Protein 4BXS (pdb70)

CATH classification: 2.10.25.10 (+1 more: 2.40.10.10)

Structure (mmCIF, N/CA/C/O backbone):
data_4BXS
#
_entry.id   4BXS
#
_cell.length_a   115.310
_cell.length_b   115.310
_cell.length_c   429.520
_cell.angle_alpha   90.00
_cell.angle_beta   90.00
_cell.angle_gamma   90.00
#
_symmetry.space_group_name_H-M   'P 43 21 2'
#
loop_
_entity.id
_entity.type
_entity.pdbx_description
1 polymer 'FACTOR X-LIKE PROTEASE'
2 polymer 'VENOM PROTHROMBIN ACTIVATOR PSEUTARIN-C NON-CATALYTIC SUBUNIT'
3 branched alpha-L-fucopyranose-(1-6)-2-acetamido-2-deoxy-beta-D-glucopyranose
4 branched alpha-D-mannopyranose-(1-2)-alpha-D-mannopyranose-(1-3)-[alpha-D-mannopyranose-(1-3)-[alpha-D-mannopyranose-(1-6)]alpha-D-mannopyranose-(1-6)]beta-D-mannopyranose-(1-4)-2-acetamido-2-deoxy-beta-D-glucopyranose-(1-4)-2-acetamido-2-deoxy-beta-D-glucopyranose
5 branched 2-acetamido-2-deoxy-beta-D-glucopyranose-(1-4)-2-acetamido-2-deoxy-beta-D-glucopyranose
6 non-polymer 2-acetamido-2-deoxy-beta-D-glucopyranose
7 non-polymer 'CALCIUM ION'
8 non-polymer 'COPPER (II) ION'
9 water water
#
loop_
_atom_site.group_PDB
_atom_site.id
_atom_site.type_symbol
_atom_site.label_atom_id
_atom_site.label_alt_id
_atom_site.label_comp_id
_atom_site.label_asym_id
_atom_site.label_entity_id
_atom_site.label_seq_id
_atom_site.pdbx_PDB_ins_code
_atom_site.Cartn_x
_atom_site.Cartn_y
_atom_site.Cartn_z
_atom_site.occupancy
_atom_site.B_iso_or_equiv
_atom_site.auth_seq_id
_atom_site.auth_comp_id
_atom_site.auth_asym_id
_atom_site.auth_atom_id
_atom_site.pdbx_PDB_model_num
ATOM 1 N N . LYS A 1 87 ? -63.176 14.899 -57.312 1.00 195.80 87 LYS A N 1
ATOM 2 C CA . LYS A 1 87 ? -62.564 13.564 -57.570 1.00 201.55 87 LYS A CA 1
ATOM 3 C C . LYS A 1 87 ? -63.416 12.444 -56.981 1.00 180.47 87 LYS A C 1
ATOM 4 O O . LYS A 1 87 ? -62.918 11.351 -56.707 1.00 166.61 87 LYS A O 1
ATOM 6 N N . SER A 1 88 ? -64.703 12.724 -56.792 1.00 139.31 88 SER A N 1
ATOM 7 C CA . SER A 1 88 ? -65.627 11.757 -56.208 1.00 152.81 88 SER A CA 1
ATOM 8 C C . SER A 1 88 ? -65.628 10.435 -56.973 1.00 182.90 88 SER A C 1
ATOM 9 O O . SER A 1 88 ? -65.356 9.380 -56.399 1.00 188.47 88 SER A O 1
ATOM 11 N N . CYS A 1 89 ? -65.940 10.490 -58.266 1.00 211.20 89 CYS A N 1
ATOM 12 C CA . CYS A 1 89 ? -65.919 9.287 -59.091 1.00 205.16 89 CYS A CA 1
ATOM 13 C C . CYS A 1 89 ? -64.772 8.399 -58.630 1.00 203.72 89 CYS A C 1
ATOM 14 O O . CYS A 1 89 ? -64.953 7.207 -58.385 1.00 221.33 89 CYS A O 1
ATOM 17 N N . ARG A 1 90 ? -63.590 8.994 -58.508 1.00 184.81 90 ARG A N 1
ATOM 18 C CA . ARG A 1 90 ? -62.435 8.290 -57.974 1.00 176.78 90 ARG A CA 1
ATOM 19 C C . ARG A 1 90 ? -62.710 7.862 -56.536 1.00 183.71 90 ARG A C 1
ATOM 20 O O . ARG A 1 90 ? -62.122 6.902 -56.039 1.00 165.45 90 ARG A O 1
ATOM 22 N N . VAL A 1 91 ? -63.615 8.580 -55.877 1.00 203.55 91 VAL A N 1
ATOM 23 C CA . VAL A 1 91 ? -63.959 8.300 -54.487 1.00 184.80 91 VAL A CA 1
ATOM 24 C C . VAL A 1 91 ? -65.160 7.365 -54.377 1.00 178.65 91 VAL A C 1
ATOM 25 O O . VAL A 1 91 ? -66.287 7.809 -54.156 1.00 167.83 91 VAL A O 1
ATOM 27 N N . ASP A 1 92 ? -64.909 6.068 -54.531 1.00 164.64 92 ASP A N 1
ATOM 28 C CA . ASP A 1 92 ? -65.959 5.058 -54.432 1.00 150.41 92 ASP A CA 1
ATOM 29 C C . ASP A 1 92 ? -66.887 5.076 -55.646 1.00 171.26 92 ASP A C 1
ATOM 30 O O . ASP A 1 92 ? -68.003 4.558 -55.593 1.00 183.93 92 ASP A O 1
ATOM 32 N N . ASN A 1 93 ? -66.417 5.675 -56.736 1.00 187.95 93 ASN A N 1
ATOM 33 C CA . ASN A 1 93 ? -67.173 5.726 -57.985 1.00 185.27 93 ASN A CA 1
ATOM 34 C C . ASN A 1 93 ? -68.394 6.642 -57.882 1.00 192.28 93 ASN A C 1
ATOM 35 O O . ASN A 1 93 ? -69.501 6.268 -58.271 1.00 167.69 93 ASN A O 1
ATOM 40 N N . GLY A 1 94 ? -68.177 7.844 -57.354 1.00 191.96 94 GLY A N 1
ATOM 41 C CA . GLY A 1 94 ? -69.246 8.825 -57.190 1.00 152.54 94 GLY A CA 1
ATOM 42 C C . GLY A 1 94 ? -70.538 8.200 -56.707 1.00 154.35 94 GLY A C 1
ATOM 43 O O . GLY A 1 94 ? -71.626 8.649 -57.066 1.00 166.75 94 GLY A O 1
ATOM 44 N N . ASN A 1 95 ? -70.416 7.161 -55.885 1.00 173.64 95 ASN A N 1
ATOM 45 C CA . ASN A 1 95 ? -71.580 6.428 -55.402 1.00 199.31 95 ASN A CA 1
ATOM 46 C C . ASN A 1 95 ? -72.483 6.027 -56.560 1.00 207.04 95 ASN A C 1
ATOM 47 O O . ASN A 1 95 ? -73.707 6.001 -56.430 1.00 225.36 95 ASN A O 1
ATOM 52 N N . CYS A 1 96 ? -71.865 5.715 -57.693 1.00 188.32 96 CYS A N 1
ATOM 53 C CA . CYS A 1 96 ? -72.605 5.420 -58.910 1.00 172.98 96 CYS A CA 1
ATOM 54 C C . CYS A 1 96 ? -72.676 3.919 -59.165 1.00 182.88 96 CYS A C 1
ATOM 55 O O . CYS A 1 96 ? -71.772 3.171 -58.790 1.00 180.46 96 CYS A O 1
ATOM 58 N N . TRP A 1 97 ? -73.756 3.487 -59.807 1.00 177.71 97 TRP A N 1
ATOM 59 C CA . TRP A 1 97 ? -73.967 2.072 -60.084 1.00 182.44 97 TRP A CA 1
ATOM 60 C C . TRP A 1 97 ? -73.123 1.592 -61.262 1.00 169.32 97 TRP A C 1
ATOM 61 O O . TRP A 1 97 ? -72.685 0.442 -61.294 1.00 185.76 97 TRP A O 1
ATOM 63 N N . HIS A 1 98 ? -72.897 2.476 -62.229 1.00 136.21 98 HIS A N 1
ATOM 64 C CA . HIS A 1 98 ? -72.124 2.115 -63.412 1.00 140.31 98 HIS A CA 1
ATOM 65 C C . HIS A 1 98 ? -71.021 3.122 -63.734 1.00 151.73 98 HIS A C 1
ATOM 66 O O . HIS A 1 98 ? -70.053 3.252 -62.984 1.00 148.45 98 HIS A O 1
ATOM 73 N N . PHE A 1 99 ? -71.171 3.833 -64.847 1.00 143.98 99 PHE A N 1
ATOM 74 C CA . PHE A 1 99 ? -70.114 4.720 -65.329 1.00 142.34 99 PHE A CA 1
ATOM 75 C C . PHE A 1 99 ? -70.152 6.121 -64.721 1.00 146.80 99 PHE A C 1
ATOM 76 O O . PHE A 1 99 ? -71.030 6.927 -65.033 1.00 135.96 99 PHE A O 1
ATOM 84 N N . CYS A 1 100 ? -69.182 6.397 -63.854 1.00 147.44 100 CYS A N 1
ATOM 85 C CA . CYS A 1 100 ? -69.017 7.716 -63.258 1.00 148.17 100 CYS A CA 1
ATOM 86 C C . CYS A 1 100 ? -67.989 8.497 -64.070 1.00 137.29 100 CYS A C 1
ATOM 87 O O . CYS A 1 100 ? -66.885 8.009 -64.312 1.00 132.02 100 CYS A O 1
ATOM 90 N N . LYS A 1 101 ? -68.357 9.701 -64.498 1.00 129.24 101 LYS A N 1
ATOM 91 C CA . LYS A 1 101 ? -67.456 10.548 -65.277 1.00 123.68 101 LYS A CA 1
ATOM 92 C C . LYS A 1 101 ? -67.237 11.896 -64.599 1.00 120.84 101 LYS A C 1
ATOM 93 O O . LYS A 1 101 ? -67.512 12.053 -63.410 1.00 125.08 101 LYS A O 1
ATOM 95 N N . HIS A 1 102 ? -66.750 12.873 -65.358 1.00 147.59 102 HIS A N 1
ATOM 96 C CA . HIS A 1 102 ? -66.387 14.163 -64.777 1.00 175.56 102 HIS A CA 1
ATOM 97 C C . HIS A 1 102 ? -66.961 15.394 -65.465 1.00 183.42 102 HIS A C 1
ATOM 98 O O . HIS A 1 102 ? -66.942 15.513 -66.690 1.00 204.00 102 HIS A O 1
ATOM 105 N N . VAL A 1 103 ? -67.473 16.306 -64.645 1.00 181.39 103 VAL A N 1
ATOM 106 C CA . VAL A 1 103 ? -67.703 17.680 -65.056 1.00 198.95 103 VAL A CA 1
ATOM 107 C C . VAL A 1 103 ? -66.677 18.519 -64.301 1.00 217.83 103 VAL A C 1
ATOM 108 O O . VAL A 1 103 ? -65.973 17.997 -63.433 1.00 228.19 103 VAL A O 1
ATOM 110 N N . GLN A 1 104 ? -66.588 19.806 -64.628 1.00 233.72 104 GLN A N 1
ATOM 111 C CA . GLN A 1 104 ? -65.547 20.684 -64.077 1.00 247.35 104 GLN A CA 1
ATOM 112 C C . GLN A 1 104 ? -65.543 20.764 -62.548 1.00 242.60 104 GLN A C 1
ATOM 113 O O . GLN A 1 104 ? -64.484 20.847 -61.922 1.00 257.79 104 GLN A O 1
ATOM 115 N N . ASN A 1 105 ? -66.732 20.758 -61.957 1.00 216.86 105 ASN A N 1
ATOM 116 C CA . ASN A 1 105 ? -66.880 20.720 -60.509 1.00 198.51 105 ASN A CA 1
ATOM 117 C C . ASN A 1 105 ? -67.949 19.696 -60.167 1.00 193.98 105 ASN A C 1
ATOM 118 O O . ASN A 1 105 ? -68.430 19.622 -59.037 1.00 204.81 105 ASN A O 1
ATOM 120 N N . ASP A 1 106 ? -68.306 18.902 -61.170 1.00 190.02 106 ASP A N 1
ATOM 121 C CA . ASP A 1 106 ? -69.450 18.009 -61.088 1.00 188.65 106 ASP A CA 1
ATOM 122 C C . ASP A 1 106 ? -69.047 16.555 -60.898 1.00 190.12 106 ASP A C 1
ATOM 123 O O . ASP A 1 106 ? -68.039 16.246 -60.263 1.00 210.82 106 ASP A O 1
ATOM 125 N N . ILE A 1 107 ? -69.867 15.671 -61.456 1.00 178.41 107 ILE A N 1
ATOM 126 C CA . ILE A 1 107 ? -69.594 14.241 -61.509 1.00 173.84 107 ILE A CA 1
ATOM 127 C C . ILE A 1 107 ? -70.733 13.574 -62.269 1.00 169.40 107 ILE A C 1
ATOM 128 O O . ILE A 1 107 ? -71.792 13.296 -61.706 1.00 154.06 107 ILE A O 1
ATOM 133 N N . GLN A 1 108 ? -70.516 13.338 -63.558 1.00 172.26 108 GLN A N 1
ATOM 134 C CA . GLN A 1 108 ? -71.557 12.796 -64.421 1.00 163.58 108 GLN A CA 1
ATOM 135 C C . GLN A 1 108 ? -71.694 11.286 -64.267 1.00 161.92 108 GLN A C 1
ATOM 136 O O . GLN A 1 108 ? -70.711 10.549 -64.346 1.00 154.26 108 GLN A O 1
ATOM 138 N N . CYS A 1 109 ? -72.922 10.836 -64.043 1.00 158.86 109 CYS A N 1
ATOM 139 C CA . CYS A 1 109 ? -73.207 9.415 -63.920 1.00 127.21 109 CYS A CA 1
ATOM 140 C C . CYS A 1 109 ? -73.871 8.877 -65.180 1.00 125.15 109 CYS A C 1
ATOM 141 O O . CYS A 1 109 ? -74.862 9.432 -65.657 1.00 121.34 109 CYS A O 1
ATOM 144 N N . SER A 1 110 ? -73.317 7.794 -65.714 1.00 128.24 110 SER A N 1
ATOM 145 C CA . SER A 1 110 ? -73.851 7.181 -66.922 1.00 133.83 110 SER A CA 1
ATOM 146 C C . SER A 1 110 ? -74.346 5.765 -66.650 1.00 137.43 110 SER A C 1
ATOM 147 O O . SER A 1 110 ? -74.430 5.334 -65.499 1.00 114.38 110 SER A O 1
ATOM 149 N N . CYS A 1 111 ? -74.677 5.052 -67.721 1.00 157.27 111 CYS A N 1
ATOM 150 C CA . CYS A 1 111 ? -75.133 3.671 -67.622 1.00 177.76 111 CYS A CA 1
ATOM 151 C C . CYS A 1 111 ? -74.599 2.844 -68.784 1.00 174.09 111 CYS A C 1
ATOM 152 O O . CYS A 1 111 ? -74.116 3.390 -69.776 1.00 199.88 111 CYS A O 1
ATOM 155 N N . ALA A 1 112 ? -74.686 1.525 -68.655 1.00 157.50 112 ALA A N 1
ATOM 156 C CA . ALA A 1 112 ? -74.279 0.629 -69.727 1.00 170.08 112 ALA A CA 1
ATOM 157 C C . ALA A 1 112 ? -75.351 0.590 -70.810 1.00 166.43 112 ALA A C 1
ATOM 158 O O . ALA A 1 112 ? -76.414 1.194 -70.662 1.00 163.99 112 ALA A O 1
ATOM 160 N N . GLU A 1 113 ? -75.070 -0.118 -71.898 1.00 169.66 113 GLU A N 1
ATOM 161 C CA . GLU A 1 113 ? -76.029 -0.246 -72.988 1.00 166.45 113 GLU A CA 1
ATOM 162 C C . GLU A 1 113 ? -77.296 -0.947 -72.512 1.00 183.27 113 GLU A C 1
ATOM 163 O O . GLU A 1 113 ? -77.231 -1.921 -71.762 1.00 192.30 113 GLU A O 1
ATOM 165 N N . GLY A 1 114 ? -78.446 -0.442 -72.947 1.00 196.30 114 GLY A N 1
ATOM 166 C CA . GLY A 1 114 ? -79.731 -1.032 -72.587 1.00 186.45 114 GLY A CA 1
ATOM 167 C C . GLY A 1 114 ? -80.069 -0.888 -71.115 1.00 165.36 114 GLY A C 1
ATOM 168 O O . GLY A 1 114 ? -80.702 -1.764 -70.527 1.00 166.79 114 GLY A O 1
ATOM 169 N N . TYR A 1 115 ? -79.643 0.221 -70.519 1.00 155.33 115 TYR A N 1
ATOM 170 C CA . TYR A 1 115 ? -79.927 0.493 -69.114 1.00 156.82 115 TYR A CA 1
ATOM 171 C C . TYR A 1 115 ? -80.518 1.885 -68.911 1.00 161.28 115 TYR A C 1
ATOM 172 O O . TYR A 1 115 ? -80.221 2.814 -69.663 1.00 143.79 115 TYR A O 1
ATOM 181 N N . LEU A 1 116 ? -81.355 2.018 -67.888 1.00 161.04 116 LEU A N 1
ATOM 182 C CA . LEU A 1 116 ? -81.954 3.299 -67.546 1.00 164.85 116 LEU A CA 1
ATOM 183 C C . LEU A 1 116 ? -81.305 3.863 -66.286 1.00 186.89 116 LEU A C 1
ATOM 184 O O . LEU A 1 116 ? -81.354 3.243 -65.224 1.00 210.06 116 LEU A O 1
ATOM 186 N N . LEU A 1 117 ? -80.695 5.038 -66.414 1.00 186.69 117 LEU A N 1
ATOM 187 C CA . LEU A 1 117 ? -80.025 5.686 -65.289 1.00 183.15 117 LEU A CA 1
ATOM 188 C C . LEU A 1 117 ? -80.989 5.927 -64.132 1.00 207.62 117 LEU A C 1
ATOM 189 O O . LEU A 1 117 ? -82.198 6.046 -64.333 1.00 253.03 117 LEU A O 1
ATOM 191 N N . GLY A 1 118 ? -80.447 6.000 -62.920 1.00 215.59 118 GLY A N 1
ATOM 192 C CA . GLY A 1 118 ? -81.265 6.180 -61.726 1.00 237.83 118 GLY A CA 1
ATOM 193 C C . GLY A 1 118 ? -81.970 7.520 -61.676 1.00 241.04 118 GLY A C 1
ATOM 194 O O . GLY A 1 118 ? -81.373 8.557 -61.964 1.00 262.37 118 GLY A O 1
ATOM 195 N N . GLU A 1 119 ? -83.251 7.497 -61.317 1.00 218.17 119 GLU A N 1
ATOM 196 C CA . GLU A 1 119 ? -84.010 8.724 -61.120 1.00 186.32 119 GLU A CA 1
ATOM 197 C C . GLU A 1 119 ? -83.292 9.578 -60.086 1.00 196.16 119 GLU A C 1
ATOM 198 O O . GLU A 1 119 ? -83.445 10.799 -60.050 1.00 176.84 119 GLU A O 1
ATOM 200 N N . ASP A 1 120 ? -82.506 8.912 -59.246 1.00 209.62 120 ASP A N 1
ATOM 201 C CA . ASP A 1 120 ? -81.650 9.581 -58.280 1.00 209.63 120 ASP A CA 1
ATOM 202 C C . ASP A 1 120 ? -80.556 10.342 -59.015 1.00 212.25 120 ASP A C 1
ATOM 203 O O . ASP A 1 120 ? -80.139 11.423 -58.597 1.00 190.71 120 ASP A O 1
ATOM 208 N N . GLY A 1 121 ? -80.100 9.760 -60.119 1.00 227.26 121 GLY A N 1
ATOM 209 C CA . GLY A 1 121 ? -78.969 10.287 -60.868 1.00 203.18 121 GLY A CA 1
ATOM 210 C C . GLY A 1 121 ? -77.778 9.357 -60.743 1.00 187.91 121 GLY A C 1
ATOM 211 O O . GLY A 1 121 ? -76.641 9.750 -61.002 1.00 165.51 121 GLY A O 1
ATOM 212 N N . HIS A 1 122 ? -78.044 8.115 -60.344 1.00 185.43 122 HIS A N 1
ATOM 213 C CA . HIS A 1 122 ? -76.985 7.134 -60.130 1.00 178.36 122 HIS A CA 1
ATOM 214 C C . HIS A 1 122 ? -77.504 5.697 -60.106 1.00 174.48 122 HIS A C 1
ATOM 215 O O . HIS A 1 122 ? -76.790 4.769 -60.483 1.00 168.82 122 HIS A O 1
ATOM 217 N N . SER A 1 123 ? -78.745 5.519 -59.660 1.00 192.93 123 SER A N 1
ATOM 218 C CA . SER A 1 123 ? -79.334 4.186 -59.515 1.00 202.81 123 SER A CA 1
ATOM 219 C C . SER A 1 123 ? -78.990 3.253 -60.675 1.00 210.34 123 SER A C 1
ATOM 220 O O . SER A 1 123 ? -78.285 2.260 -60.494 1.00 213.92 123 SER A O 1
ATOM 223 N N . CYS A 1 124 ? -79.501 3.572 -61.861 1.00 214.29 124 CYS A N 1
ATOM 224 C CA . CYS A 1 124 ? -79.243 2.775 -63.059 1.00 209.31 124 CYS A CA 1
ATOM 225 C C . CYS A 1 124 ? -79.879 1.388 -62.964 1.00 203.14 124 CYS A C 1
ATOM 226 O O . CYS A 1 124 ? -79.517 0.587 -62.101 1.00 211.42 124 CYS A O 1
ATOM 229 N N . VAL A 1 125 ? -80.825 1.110 -63.856 1.00 193.41 125 VAL A N 1
ATOM 230 C CA . VAL A 1 125 ? -81.528 -0.171 -63.858 1.00 156.45 125 VAL A CA 1
ATOM 231 C C . VAL A 1 125 ? -81.684 -0.731 -65.269 1.00 145.15 125 VAL A C 1
ATOM 232 O O . VAL A 1 125 ? -81.438 -0.035 -66.254 1.00 143.48 125 VAL A O 1
ATOM 234 N N . ALA A 1 126 ? -82.095 -1.992 -65.357 1.00 143.06 126 ALA A N 1
ATOM 235 C CA . ALA A 1 126 ? -82.295 -2.650 -66.645 1.00 158.90 126 ALA A CA 1
ATOM 236 C C . ALA A 1 126 ? -83.392 -1.963 -67.453 1.00 167.98 126 ALA A C 1
ATOM 237 O O . ALA A 1 126 ? -84.522 -1.819 -66.988 1.00 189.00 126 ALA A O 1
ATOM 239 N N . GLY A 1 127 ? -83.050 -1.544 -68.666 1.00 184.37 127 GLY A N 1
ATOM 240 C CA . GLY A 1 127 ? -83.988 -0.829 -69.524 1.00 180.49 127 GLY A CA 1
ATOM 241 C C . GLY A 1 127 ? -84.929 -1.744 -70.282 1.00 174.92 127 GLY A C 1
ATOM 242 O O . GLY A 1 127 ? -86.043 -1.350 -70.627 1.00 197.65 127 GLY A O 1
ATOM 243 N N . GLY A 1 128 ? -84.483 -2.969 -70.544 1.00 173.45 128 GLY A N 1
ATOM 244 C CA . GLY A 1 128 ? -85.287 -3.929 -71.292 1.00 192.92 128 GLY A CA 1
ATOM 245 C C . GLY A 1 128 ? -85.155 -5.352 -70.785 1.00 185.29 128 GLY A C 1
ATOM 246 O O . GLY A 1 128 ? -84.547 -5.597 -69.743 1.00 168.56 128 GLY A O 1
ATOM 247 N N . ASN A 1 129 ? -85.729 -6.292 -71.529 1.00 182.55 129 ASN A N 1
ATOM 248 C CA . ASN A 1 129 ? -85.679 -7.703 -71.162 1.00 188.73 129 ASN A CA 1
ATOM 249 C C . ASN A 1 129 ? -84.446 -8.401 -71.727 1.00 192.14 129 ASN A C 1
ATOM 250 O O . ASN A 1 129 ? -84.076 -9.485 -71.277 1.00 207.72 129 ASN A O 1
ATOM 252 N N . PHE A 1 130 ? -83.816 -7.774 -72.715 1.00 186.10 130 PHE A N 1
ATOM 253 C CA . PHE A 1 130 ? -82.615 -8.327 -73.331 1.00 188.62 130 PHE A CA 1
ATOM 254 C C . PHE A 1 130 ? -81.375 -7.534 -72.930 1.00 196.20 130 PHE A C 1
ATOM 255 O O . PHE A 1 130 ? -80.390 -7.491 -73.667 1.00 216.72 130 PHE A O 1
ATOM 257 N N . SER A 1 131 ? -81.430 -6.909 -71.758 1.00 196.06 131 SER A N 1
ATOM 258 C CA . SER A 1 131 ? -80.316 -6.108 -71.257 1.00 186.13 131 SER A CA 1
ATOM 259 C C . SER A 1 131 ? -79.082 -6.964 -70.989 1.00 204.15 131 SER A C 1
ATOM 260 O O . SER A 1 131 ? -79.178 -8.053 -70.423 1.00 211.24 131 SER A O 1
ATOM 263 N N . CYS A 1 132 ? -77.922 -6.461 -71.399 1.00 218.40 132 CYS A N 1
ATOM 264 C CA . CYS A 1 132 ? -76.666 -7.177 -71.218 1.00 215.78 132 CYS A CA 1
ATOM 265 C C . CYS A 1 132 ? -76.299 -7.296 -69.742 1.00 214.09 132 CYS A C 1
ATOM 266 O O . CYS A 1 132 ? -76.844 -6.586 -68.898 1.00 182.87 132 CYS A O 1
ATOM 269 N N . GLY A 1 133 ? -75.374 -8.202 -69.439 1.00 226.92 133 GLY A N 1
ATOM 270 C CA . GLY A 1 133 ? -74.866 -8.358 -68.080 1.00 243.42 133 GLY A CA 1
ATOM 271 C C . GLY A 1 133 ? -75.672 -9.308 -67.215 1.00 252.75 133 GLY A C 1
ATOM 272 O O . GLY A 1 133 ? -75.111 -10.043 -66.402 1.00 273.13 133 GLY A O 1
ATOM 273 N N . ARG A 1 134 ? -76.990 -9.291 -67.386 1.00 240.45 134 ARG A N 1
ATOM 274 C CA . ARG A 1 134 ? -77.882 -10.123 -66.582 1.00 221.69 134 ARG A CA 1
ATOM 275 C C . ARG A 1 134 ? -77.718 -11.607 -66.898 1.00 229.28 134 ARG A C 1
ATOM 276 O O . ARG A 1 134 ? -78.065 -12.062 -67.988 1.00 231.08 134 ARG A O 1
ATOM 278 N N . ASN A 1 135 ? -77.190 -12.357 -65.934 1.00 222.70 135 ASN A N 1
ATOM 279 C CA . ASN A 1 135 ? -76.967 -13.790 -66.107 1.00 207.13 135 ASN A CA 1
ATOM 280 C C . ASN A 1 135 ? -78.149 -14.623 -65.623 1.00 202.56 135 ASN A C 1
ATOM 281 O O . ASN A 1 135 ? -78.922 -15.146 -66.426 1.00 207.64 135 ASN A O 1
ATOM 283 N N . ILE A 1 136 ? -78.281 -14.744 -64.306 1.00 200.79 136 ILE A N 1
ATOM 284 C CA . ILE A 1 136 ? -79.377 -15.497 -63.707 1.00 192.25 136 ILE A CA 1
ATOM 285 C C . ILE A 1 136 ? -79.604 -15.062 -62.263 1.00 190.79 136 ILE A C 1
ATOM 286 O O . ILE A 1 136 ? -79.325 -15.812 -61.327 1.00 175.66 136 ILE A O 1
ATOM 288 N N . LYS A 1 137 ? -80.110 -13.845 -62.091 1.00 187.50 137 LYS A N 1
ATOM 289 C CA . LYS A 1 137 ? -80.372 -13.300 -60.763 1.00 182.94 137 LYS A CA 1
ATOM 290 C C . LYS A 1 137 ? -80.895 -11.870 -60.846 1.00 152.34 137 LYS A C 1
ATOM 291 O O . LYS A 1 137 ? -80.709 -11.188 -61.854 1.00 124.01 137 LYS A O 1
ATOM 293 N N . MET A 1 174 ? -68.252 -25.424 -61.153 1.00 154.94 174 MET A N 1
ATOM 294 C CA . MET A 1 174 ? -67.830 -25.844 -62.486 1.00 182.66 174 MET A CA 1
ATOM 295 C C . MET A 1 174 ? -68.866 -25.510 -63.560 1.00 205.56 174 MET A C 1
ATOM 296 O O . MET A 1 174 ? -69.551 -24.490 -63.481 1.00 201.00 174 MET A O 1
ATOM 301 N N . ASP A 1 175 ? -68.967 -26.377 -64.564 1.00 219.16 175 ASP A N 1
ATOM 302 C CA . ASP A 1 175 ? -69.904 -26.193 -65.669 1.00 218.95 175 ASP A CA 1
ATOM 303 C C . ASP A 1 175 ? -70.855 -25.019 -65.446 1.00 227.53 175 ASP A C 1
ATOM 304 O O . ASP A 1 175 ? -71.585 -24.977 -64.455 1.00 223.28 175 ASP A O 1
ATOM 306 N N . CYS A 1 176 ? -70.842 -24.071 -66.378 1.00 238.92 176 CYS A N 1
ATOM 307 C CA . CYS A 1 176 ? -71.733 -22.918 -66.316 1.00 224.73 176 CYS A CA 1
ATOM 308 C C . CYS A 1 176 ? -73.124 -23.277 -66.824 1.00 210.86 176 CYS A C 1
ATOM 309 O O . CYS A 1 176 ? -73.335 -23.433 -68.027 1.00 217.56 176 CYS A O 1
ATOM 312 N N . LYS A 1 177 ? -74.070 -23.406 -65.900 1.00 184.80 177 LYS A N 1
ATOM 313 C CA . LYS A 1 177 ? -75.441 -23.750 -66.252 1.00 189.71 177 LYS A CA 1
ATOM 314 C C . LYS A 1 177 ? -75.885 -23.027 -67.519 1.00 186.70 177 LYS A C 1
ATOM 315 O O . LYS A 1 177 ? -75.521 -21.873 -67.746 1.00 170.48 177 LYS A O 1
ATOM 317 N N . LEU A 1 178 ? -76.669 -23.715 -68.344 1.00 179.63 178 LEU A N 1
ATOM 318 C CA . LEU A 1 178 ? -77.220 -23.116 -69.554 1.00 173.43 178 LEU A CA 1
ATOM 319 C C . LEU A 1 178 ? -78.196 -22.004 -69.184 1.00 180.83 178 LEU A C 1
ATOM 320 O O . LEU A 1 178 ? -79.275 -22.261 -68.651 1.00 157.47 178 LEU A O 1
ATOM 322 N N . GLY A 1 179 ? -77.807 -20.766 -69.471 1.00 191.31 179 GLY A N 1
ATOM 323 C CA . GLY A 1 179 ? -78.586 -19.603 -69.065 1.00 181.57 179 GLY A CA 1
ATOM 324 C C . GLY A 1 179 ? -77.790 -18.763 -68.087 1.00 176.02 179 GLY A C 1
ATOM 325 O O . GLY A 1 179 ? -78.120 -17.606 -67.828 1.00 167.81 179 GLY A O 1
ATOM 326 N N . GLU A 1 180 ? -76.735 -19.359 -67.539 1.00 167.80 180 GLU A N 1
ATOM 327 C CA . GLU A 1 180 ? -75.821 -18.650 -66.656 1.00 158.92 180 GLU A CA 1
ATOM 328 C C . GLU A 1 180 ? -74.841 -17.829 -67.487 1.00 167.10 180 GLU A C 1
ATOM 329 O O . GLU A 1 180 ? -74.554 -16.675 -67.170 1.00 165.28 180 GLU A O 1
ATOM 331 N N . CYS A 1 181 ? -74.334 -18.438 -68.556 1.00 183.58 181 CYS A N 1
ATOM 332 C CA . CYS A 1 181 ? -73.449 -17.756 -69.493 1.00 191.03 181 CYS A CA 1
ATOM 333 C C . CYS A 1 181 ? -74.181 -17.513 -70.809 1.00 189.81 181 CYS A C 1
ATOM 334 O O . CYS A 1 181 ? -73.811 -18.070 -71.843 1.00 189.76 181 CYS A O 1
ATOM 337 N N . PRO A 1 182 ? -75.223 -16.669 -70.773 1.00 197.58 182 PRO A N 1
ATOM 338 C CA . PRO A 1 182 ? -76.074 -16.422 -71.936 1.00 186.89 182 PRO A CA 1
ATOM 339 C C . PRO A 1 182 ? -75.302 -15.798 -73.092 1.00 182.15 182 PRO A C 1
ATOM 340 O O . PRO A 1 182 ? -75.744 -15.864 -74.239 1.00 182.60 182 PRO A O 1
ATOM 344 N N . TRP A 1 183 ? -74.155 -15.202 -72.784 1.00 181.16 183 TRP A N 1
ATOM 345 C CA . TRP A 1 183 ? -73.353 -14.502 -73.782 1.00 171.73 183 TRP A CA 1
ATOM 346 C C . TRP A 1 183 ? -72.303 -15.400 -74.432 1.00 172.25 183 TRP A C 1
ATOM 347 O O . TRP A 1 183 ? -72.119 -15.366 -75.648 1.00 181.88 183 TRP A O 1
ATOM 358 N N . GLN A 1 184 ? -71.614 -16.195 -73.618 1.00 152.14 184 GLN A N 1
ATOM 359 C CA . GLN A 1 184 ? -70.554 -17.066 -74.118 1.00 143.36 184 GLN A CA 1
ATOM 360 C C . GLN A 1 184 ? -70.814 -17.490 -75.561 1.00 142.64 184 GLN A C 1
ATOM 361 O O . GLN A 1 184 ? -71.962 -17.679 -75.963 1.00 139.64 184 GLN A O 1
ATOM 363 N N . ALA A 1 185 ? -69.744 -17.634 -76.336 1.00 156.60 185 ALA A N 1
ATOM 364 C CA . ALA A 1 185 ? -69.857 -18.029 -77.736 1.00 158.00 185 ALA A CA 1
ATOM 365 C C . ALA A 1 185 ? -68.888 -19.159 -78.076 1.00 148.78 185 ALA A C 1
ATOM 366 O O . ALA A 1 185 ? -67.902 -19.378 -77.371 1.00 127.69 185 ALA A O 1
ATOM 368 N N . ALA A 1 186 ? -69.174 -19.871 -79.161 1.00 147.29 186 ALA A N 1
ATOM 369 C CA . ALA A 1 186 ? -68.345 -20.997 -79.575 1.00 149.77 186 ALA A CA 1
ATOM 370 C C . ALA A 1 186 ? -68.025 -20.956 -81.067 1.00 151.80 186 ALA A C 1
ATOM 371 O O . ALA A 1 186 ? -68.925 -20.973 -81.909 1.00 145.08 186 ALA A O 1
ATOM 373 N N . LEU A 1 187 ? -66.736 -20.899 -81.385 1.00 145.98 187 LEU A N 1
ATOM 374 C CA . LEU A 1 187 ? -66.284 -20.936 -82.769 1.00 153.24 187 LEU A CA 1
ATOM 375 C C . LEU A 1 187 ? -66.216 -22.380 -83.249 1.00 170.16 187 LEU A C 1
ATOM 376 O O . LEU A 1 187 ? -65.449 -23.181 -82.718 1.00 206.60 187 LEU A O 1
ATOM 378 N N . VAL A 1 188 ? -67.023 -22.709 -84.254 1.00 160.20 188 VAL A N 1
ATOM 379 C CA . VAL A 1 188 ? -67.096 -24.078 -84.752 1.00 144.01 188 VAL A CA 1
ATOM 380 C C . VAL A 1 188 ? -66.407 -24.247 -86.104 1.00 157.84 188 VAL A C 1
ATOM 381 O O . VAL A 1 188 ? -66.651 -23.484 -87.039 1.00 130.00 188 VAL A O 1
ATOM 383 N N . ASP A 1 189 ? -65.545 -25.256 -86.192 1.00 189.83 189 ASP A N 1
ATOM 384 C CA . ASP A 1 189 ? -64.853 -25.585 -87.433 1.00 191.51 189 ASP A CA 1
ATOM 385 C C . ASP A 1 189 ? -65.310 -26.946 -87.948 1.00 198.31 189 ASP A C 1
ATOM 386 O O . ASP A 1 189 ? -65.441 -27.899 -87.179 1.00 177.06 189 ASP A O 1
ATOM 391 N N . GLU A 1 190 ? -65.549 -27.031 -89.251 1.00 218.46 190 GLU A N 1
ATOM 392 C CA . GLU A 1 190 ? -66.021 -28.268 -89.866 1.00 229.40 190 GLU A CA 1
ATOM 393 C C . GLU A 1 190 ? -65.204 -29.480 -89.423 1.00 222.91 190 GLU A C 1
ATOM 394 O O . GLU A 1 190 ? -65.763 -30.515 -89.061 1.00 227.49 190 GLU A O 1
ATOM 396 N N . LYS A 1 191 ? -63.882 -29.344 -89.448 1.00 211.16 191 LYS A N 1
ATOM 397 C CA . LYS A 1 191 ? -62.992 -30.462 -89.148 1.00 197.36 191 LYS A CA 1
ATOM 398 C C . LYS A 1 191 ? -62.683 -30.604 -87.658 1.00 190.38 191 LYS A C 1
ATOM 399 O O . LYS A 1 191 ? -62.737 -31.705 -87.111 1.00 203.81 191 LYS A O 1
ATOM 401 N N . GLU A 1 192 ? -62.360 -29.490 -87.008 1.00 166.96 192 GLU A N 1
ATOM 402 C CA . GLU A 1 192 ? -61.940 -29.518 -85.609 1.00 144.72 192 GLU A CA 1
ATOM 403 C C . GLU A 1 192 ? -63.066 -29.166 -84.637 1.00 142.03 192 GLU A C 1
ATOM 404 O O . GLU A 1 192 ? -62.883 -29.216 -83.420 1.00 123.13 192 GLU A O 1
ATOM 406 N N . GLY A 1 193 ? -64.229 -28.814 -85.174 1.00 143.80 193 GLY A N 1
ATOM 407 C CA . GLY A 1 193 ? -65.375 -28.453 -84.345 1.00 151.49 193 GLY A CA 1
ATOM 408 C C . GLY A 1 193 ? -65.158 -27.154 -83.594 1.00 155.38 193 GLY A C 1
ATOM 409 O O . GLY A 1 193 ? -64.808 -26.135 -84.190 1.00 164.72 193 GLY A O 1
ATOM 410 N N . VAL A 1 194 ? -65.368 -27.187 -82.281 1.00 160.99 194 VAL A N 1
ATOM 411 C CA . VAL A 1 194 ? -65.165 -26.009 -81.445 1.00 149.34 194 VAL A CA 1
ATOM 412 C C . VAL A 1 194 ? -63.678 -25.766 -81.205 1.00 168.07 194 VAL A C 1
ATOM 413 O O . VAL A 1 194 ? -63.040 -26.480 -80.431 1.00 156.18 194 VAL A O 1
ATOM 415 N N . PHE A 1 195 ? -63.133 -24.754 -81.876 1.00 193.94 195 PHE A N 1
ATOM 416 C CA . PHE A 1 195 ? -61.713 -24.432 -81.775 1.00 164.64 195 PHE A CA 1
ATOM 417 C C . PHE A 1 195 ? -61.464 -23.326 -80.755 1.00 138.45 195 PHE A C 1
ATOM 418 O O . PHE A 1 195 ? -60.545 -23.414 -79.941 1.00 129.02 195 PHE A O 1
ATOM 420 N N . CYS A 1 196 ? -62.288 -22.286 -80.806 1.00 116.27 196 CYS A N 1
ATOM 421 C CA . CYS A 1 196 ? -62.157 -21.161 -79.891 1.00 133.07 196 CYS A CA 1
ATOM 422 C C . CYS A 1 196 ? -63.504 -20.749 -79.314 1.00 137.23 196 CYS A C 1
ATOM 423 O O . CYS A 1 196 ? -64.554 -21.191 -79.780 1.00 122.18 196 CYS A O 1
ATOM 426 N N . GLY A 1 197 ? -63.460 -19.898 -78.295 1.00 139.56 197 GLY A N 1
ATOM 427 C CA . GLY A 1 197 ? -64.667 -19.336 -77.711 1.00 135.36 197 GLY A CA 1
ATOM 428 C C . GLY A 1 197 ? -64.781 -17.863 -78.048 1.00 136.01 197 GLY A C 1
ATOM 429 O O . GLY A 1 197 ? -63.849 -17.268 -78.594 1.00 128.08 197 GLY A O 1
ATOM 430 N N . GLY A 1 198 ? -65.926 -17.273 -77.727 1.00 123.08 198 GLY A N 1
ATOM 431 C CA . GLY A 1 198 ? -66.154 -15.859 -77.984 1.00 119.38 198 GLY A CA 1
ATOM 432 C C . GLY A 1 198 ? -67.085 -15.239 -76.963 1.00 127.64 198 GLY A C 1
ATOM 433 O O . GLY A 1 198 ? -67.479 -15.888 -75.995 1.00 142.47 198 GLY A O 1
ATOM 434 N N . THR A 1 199 ? -67.436 -13.977 -77.179 1.00 122.70 199 THR A N 1
ATOM 435 C CA . THR A 1 199 ? -68.360 -13.278 -76.298 1.00 107.76 199 THR A CA 1
ATOM 436 C C . THR A 1 199 ? -69.285 -12.381 -77.113 1.00 121.50 199 THR A C 1
ATOM 437 O O . THR A 1 199 ? -68.829 -11.476 -77.811 1.00 151.60 199 THR A O 1
ATOM 439 N N . ILE A 1 200 ? -70.585 -12.644 -77.025 1.00 138.32 200 ILE A N 1
ATOM 440 C CA . ILE A 1 200 ? -71.575 -11.878 -77.774 1.00 136.68 200 ILE A CA 1
ATOM 441 C C . ILE A 1 200 ? -71.681 -10.448 -77.255 1.00 149.90 200 ILE A C 1
ATOM 442 O O . ILE A 1 200 ? -72.099 -10.219 -76.120 1.00 158.93 200 ILE A O 1
ATOM 444 N N . LEU A 1 201 ? -71.296 -9.490 -78.094 1.00 148.63 201 LEU A N 1
ATOM 445 C CA . LEU A 1 201 ? -71.357 -8.080 -77.732 1.00 142.13 201 LEU A CA 1
ATOM 446 C C . LEU A 1 201 ? -72.685 -7.467 -78.170 1.00 148.40 201 LEU A C 1
ATOM 447 O O . LEU A 1 201 ? -73.289 -6.679 -77.442 1.00 134.77 201 LEU A O 1
ATOM 449 N N . SER A 1 202 ? -73.132 -7.839 -79.366 1.00 151.58 202 SER A N 1
ATOM 450 C CA . SER A 1 202 ? -74.404 -7.370 -79.902 1.00 163.40 202 SER A CA 1
ATOM 451 C C . SER A 1 202 ? -75.016 -8.434 -80.808 1.00 181.98 202 SER A C 1
ATOM 452 O O . SER A 1 202 ? -74.418 -9.489 -81.020 1.00 222.27 202 SER A O 1
ATOM 454 N N . PRO A 1 203 ? -76.215 -8.162 -81.343 1.00 167.40 203 PRO A N 1
ATOM 455 C CA . PRO A 1 203 ? -76.893 -9.105 -82.231 1.00 151.45 203 PRO A CA 1
ATOM 456 C C . PRO A 1 203 ? -76.110 -9.350 -83.518 1.00 178.78 203 PRO A C 1
ATOM 457 O O . PRO A 1 203 ? -76.384 -10.314 -84.234 1.00 214.86 203 PRO A O 1
ATOM 461 N N . ILE A 1 204 ? -75.140 -8.485 -83.802 1.00 182.23 204 ILE A N 1
ATOM 462 C CA . ILE A 1 204 ? -74.387 -8.567 -85.051 1.00 162.45 204 ILE A CA 1
ATOM 463 C C . ILE A 1 204 ? -72.914 -8.926 -84.853 1.00 181.97 204 ILE A C 1
ATOM 464 O O . ILE A 1 204 ? -72.348 -9.686 -85.638 1.00 206.30 204 ILE A O 1
ATOM 466 N N . TYR A 1 205 ? -72.295 -8.381 -83.808 1.00 160.63 205 TYR A N 1
ATOM 467 C CA . TYR A 1 205 ? -70.861 -8.574 -83.591 1.00 139.24 205 TYR A CA 1
ATOM 468 C C . TYR A 1 205 ? -70.530 -9.278 -82.273 1.00 133.57 205 TYR A C 1
ATOM 469 O O . TYR A 1 205 ? -71.079 -8.946 -81.223 1.00 132.68 205 TYR A O 1
ATOM 471 N N . VAL A 1 206 ? -69.623 -10.249 -82.342 1.00 136.64 206 VAL A N 1
ATOM 472 C CA . VAL A 1 206 ? -69.175 -10.984 -81.162 1.00 146.00 206 VAL A CA 1
ATOM 473 C C . VAL A 1 206 ? -67.653 -10.927 -81.033 1.00 171.43 206 VAL A C 1
ATOM 474 O O . VAL A 1 206 ? -66.932 -11.136 -82.009 1.00 190.58 206 VAL A O 1
ATOM 476 N N . LEU A 1 207 ? -67.172 -10.649 -79.824 1.00 157.57 207 LEU A N 1
ATOM 477 C CA . LEU A 1 207 ? -65.739 -10.489 -79.581 1.00 116.70 207 LEU A CA 1
ATOM 478 C C . LEU A 1 207 ? -65.008 -11.826 -79.455 1.00 109.51 207 LEU A C 1
ATOM 479 O O . LEU A 1 207 ? -65.534 -12.782 -78.886 1.00 146.54 207 LEU A O 1
ATOM 481 N N . THR A 1 208 ? -63.792 -11.878 -79.991 1.00 101.49 208 THR A N 1
ATOM 482 C CA . THR A 1 208 ? -62.956 -13.074 -79.912 1.00 95.01 208 THR A CA 1
ATOM 483 C C . THR A 1 208 ? -61.479 -12.695 -79.889 1.00 121.67 208 THR A C 1
ATOM 484 O O . THR A 1 208 ? -61.133 -11.514 -79.875 1.00 165.14 208 THR A O 1
ATOM 486 N N . ALA A 1 209 ? -60.611 -13.701 -79.888 1.00 131.69 209 ALA A N 1
ATOM 487 C CA . ALA A 1 209 ? -59.172 -13.464 -79.905 1.00 126.52 209 ALA A CA 1
ATOM 488 C C . ALA A 1 209 ? -58.647 -13.407 -81.336 1.00 126.92 209 ALA A C 1
ATOM 489 O O . ALA A 1 209 ? -59.224 -14.007 -82.245 1.00 125.35 209 ALA A O 1
ATOM 491 N N . ALA A 1 210 ? -57.552 -12.680 -81.531 1.00 118.74 210 ALA A N 1
ATOM 492 C CA . ALA A 1 210 ? -56.958 -12.538 -82.853 1.00 103.81 210 ALA A CA 1
ATOM 493 C C . ALA A 1 210 ? -56.373 -13.856 -83.343 1.00 112.88 210 ALA A C 1
ATOM 494 O O . ALA A 1 210 ? -56.563 -14.233 -84.500 1.00 130.64 210 ALA A O 1
ATOM 496 N N . HIS A 1 211 ? -55.668 -14.556 -82.459 1.00 111.70 211 HIS A N 1
ATOM 497 C CA . HIS A 1 211 ? -55.033 -15.821 -82.823 1.00 128.12 211 HIS A CA 1
ATOM 498 C C . HIS A 1 211 ? -56.059 -16.938 -82.996 1.00 126.77 211 HIS A C 1
ATOM 499 O O . HIS A 1 211 ? -55.698 -18.089 -83.240 1.00 127.30 211 HIS A O 1
ATOM 506 N N . CYS A 1 212 ? -57.336 -16.591 -82.869 1.00 125.48 212 CYS A N 1
ATOM 507 C CA . CYS A 1 212 ? -58.412 -17.562 -83.037 1.00 106.51 212 CYS A CA 1
ATOM 508 C C . CYS A 1 212 ? -58.946 -17.589 -84.467 1.00 111.93 212 CYS A C 1
ATOM 509 O O . CYS A 1 212 ? -59.764 -18.440 -84.813 1.00 173.13 212 CYS A O 1
ATOM 512 N N . ILE A 1 213 ? -58.480 -16.661 -85.296 1.00 100.64 213 ILE A N 1
ATOM 513 C CA . ILE A 1 213 ? -58.947 -16.580 -86.677 1.00 107.78 213 ILE A CA 1
ATOM 514 C C . ILE A 1 213 ? -57.873 -17.036 -87.664 1.00 120.65 213 ILE A C 1
ATOM 515 O O . ILE A 1 213 ? -56.679 -16.951 -87.379 1.00 134.32 213 ILE A O 1
ATOM 520 N N . ASN A 1 214 ? -58.310 -17.516 -88.825 1.00 120.27 214 ASN A N 1
ATOM 521 C CA . ASN A 1 214 ? -57.403 -18.049 -89.843 1.00 137.61 214 ASN A CA 1
ATOM 522 C C . ASN A 1 214 ? -56.372 -19.041 -89.312 1.00 148.01 214 ASN A C 1
ATOM 523 O O . ASN A 1 214 ? -55.196 -18.986 -89.675 1.00 135.49 214 ASN A O 1
ATOM 528 N N . GLU A 1 215 ? -56.826 -19.946 -88.453 1.00 152.82 215 GLU A N 1
ATOM 529 C CA . GLU A 1 215 ? -55.995 -21.035 -87.965 1.00 128.95 215 GLU A CA 1
ATOM 530 C C . GLU A 1 215 ? -56.762 -22.341 -88.134 1.00 142.14 215 GLU A C 1
ATOM 531 O O . GLU A 1 215 ? -56.293 -23.410 -87.745 1.00 156.22 215 GLU A O 1
ATOM 533 N N . THR A 1 216 ? -57.947 -22.236 -88.727 1.00 130.94 216 THR A N 1
ATOM 534 C CA . THR A 1 216 ? -58.819 -23.384 -88.934 1.00 128.75 216 THR A CA 1
ATOM 535 C C . THR A 1 216 ? -59.556 -23.268 -90.265 1.00 138.57 216 THR A C 1
ATOM 536 O O . THR A 1 216 ? -59.799 -22.166 -90.756 1.00 153.11 216 THR A O 1
ATOM 540 N N . GLU A 1 217 ? -59.915 -24.411 -90.840 1.00 151.28 217 GLU A N 1
ATOM 541 C CA . GLU A 1 217 ? -60.488 -24.456 -92.183 1.00 156.81 217 GLU A CA 1
ATOM 542 C C . GLU A 1 217 ? -61.745 -23.596 -92.350 1.00 161.15 217 GLU A C 1
ATOM 543 O O . GLU A 1 217 ? -62.000 -23.070 -93.434 1.00 170.56 217 GLU A O 1
ATOM 549 N N . THR A 1 218 ? -62.527 -23.458 -91.283 1.00 164.65 218 THR A N 1
ATOM 550 C CA . THR A 1 218 ? -63.762 -22.675 -91.341 1.00 158.41 218 THR A CA 1
ATOM 551 C C . THR A 1 218 ? -64.094 -22.026 -89.999 1.00 151.37 218 THR A C 1
ATOM 552 O O . THR A 1 218 ? -63.320 -22.121 -89.047 1.00 134.51 218 THR A O 1
ATOM 556 N N . ILE A 1 219 ? -65.248 -21.368 -89.932 1.00 144.26 219 ILE A N 1
ATOM 557 C CA . ILE A 1 219 ? -65.669 -20.687 -88.711 1.00 159.62 219 ILE A CA 1
ATOM 558 C C . ILE A 1 219 ? -67.158 -20.348 -88.720 1.00 152.19 219 ILE A C 1
ATOM 559 O O . ILE A 1 219 ? -67.641 -19.643 -89.607 1.00 146.17 219 ILE A O 1
ATOM 561 N N . SER A 1 220 ? -67.879 -20.854 -87.723 1.00 154.06 220 SER A N 1
ATOM 562 C CA . SER A 1 220 ? -69.304 -20.575 -87.582 1.00 145.61 220 SER A CA 1
ATOM 563 C C . SER A 1 220 ? -69.725 -20.585 -86.113 1.00 133.52 220 SER A C 1
ATOM 564 O O . SER A 1 220 ? -69.072 -21.206 -85.273 1.00 126.16 220 SER A O 1
ATOM 567 N N . GLY A 1 224 ? -76.343 -20.018 -76.979 1.00 136.40 224 GLY A N 1
ATOM 568 C CA . GLY A 1 224 ? -77.427 -20.605 -76.200 1.00 160.19 224 GLY A CA 1
ATOM 569 C C . GLY A 1 224 ? -77.353 -22.119 -76.141 1.00 175.25 224 GLY A C 1
ATOM 570 O O . GLY A 1 224 ? -78.358 -22.808 -76.321 1.00 180.22 224 GLY A O 1
ATOM 571 N N . GLU A 1 225 ? -76.155 -22.638 -75.890 1.00 173.44 225 GLU A N 1
ATOM 572 C CA . GLU A 1 225 ? -75.947 -24.079 -75.791 1.00 175.48 225 GLU A CA 1
ATOM 573 C C . GLU A 1 225 ? -74.756 -24.398 -74.893 1.00 182.17 225 GLU A C 1
ATOM 574 O O . GLU A 1 225 ? -73.693 -23.790 -75.018 1.00 183.44 225 GLU A O 1
ATOM 576 N N . ILE A 1 226 ? -74.940 -25.353 -73.987 1.00 177.93 226 ILE A N 1
ATOM 577 C CA . ILE A 1 226 ? -73.879 -25.752 -73.068 1.00 159.05 226 ILE A CA 1
ATOM 578 C C . ILE A 1 226 ? -73.479 -27.210 -73.282 1.00 177.96 226 ILE A C 1
ATOM 579 O O . ILE A 1 226 ? -72.481 -27.676 -72.732 1.00 170.69 226 ILE A O 1
ATOM 581 N N . ASP A 1 227 ? -74.265 -27.922 -74.085 1.00 182.35 227 ASP A N 1
ATOM 582 C CA . ASP A 1 227 ? -74.000 -29.327 -74.374 1.00 170.58 227 ASP A CA 1
ATOM 583 C C . ASP A 1 227 ? -73.064 -29.478 -75.568 1.00 178.19 227 ASP A C 1
ATOM 584 O O . ASP A 1 227 ? -73.474 -29.298 -76.716 1.00 159.66 227 ASP A O 1
ATOM 586 N N . LYS A 1 228 ? -71.807 -29.810 -75.290 1.00 176.67 228 LYS A N 1
ATOM 587 C CA . LYS A 1 228 ? -70.805 -29.982 -76.337 1.00 161.54 228 LYS A CA 1
ATOM 588 C C . LYS A 1 228 ? -71.280 -30.961 -77.405 1.00 156.47 228 LYS A C 1
ATOM 589 O O . LYS A 1 228 ? -70.908 -30.848 -78.573 1.00 139.63 228 LYS A O 1
ATOM 591 N N . LEU A 1 237 ? -74.829 -20.650 -87.301 1.00 149.43 237 LEU A N 1
ATOM 592 C CA . LEU A 1 237 ? -74.718 -19.208 -87.483 1.00 143.13 237 LEU A CA 1
ATOM 593 C C . LEU A 1 237 ? -73.513 -18.854 -88.352 1.00 156.06 237 LEU A C 1
ATOM 594 O O . LEU A 1 237 ? -72.366 -19.046 -87.948 1.00 164.91 237 LEU A O 1
ATOM 596 N N . SER A 1 238 ? -73.783 -18.332 -89.545 1.00 160.11 238 SER A N 1
ATOM 597 C CA . SER A 1 238 ? -72.729 -18.000 -90.498 1.00 152.97 238 SER A CA 1
ATOM 598 C C . SER A 1 238 ? -71.972 -16.739 -90.097 1.00 153.63 238 SER A C 1
ATOM 599 O O . SER A 1 238 ? -72.564 -15.776 -89.607 1.00 170.05 238 SER A O 1
ATOM 601 N N . VAL A 1 239 ? -70.659 -16.753 -90.311 1.00 144.69 239 VAL A N 1
ATOM 602 C CA . VAL A 1 239 ? -69.815 -15.601 -90.008 1.00 139.83 239 VAL A CA 1
ATOM 603 C C . VAL A 1 239 ? -69.609 -14.738 -91.250 1.00 142.83 239 VAL A C 1
ATOM 604 O O . VAL A 1 239 ? -68.982 -15.170 -92.218 1.00 124.02 239 VAL A O 1
ATOM 606 N N . ASP A 1 240 ? -70.138 -13.519 -91.213 1.00 160.39 240 ASP A N 1
ATOM 607 C CA . ASP A 1 240 ? -70.059 -12.608 -92.351 1.00 177.80 240 ASP A CA 1
ATOM 608 C C . ASP A 1 240 ? -68.670 -11.989 -92.481 1.00 191.49 240 ASP A C 1
ATOM 609 O O . ASP A 1 240 ? -67.868 -12.412 -93.313 1.00 183.37 240 ASP A O 1
ATOM 614 N N . LYS A 1 241 ? -68.394 -10.982 -91.658 1.00 191.04 241 LYS A N 1
ATOM 615 C CA . LYS A 1 241 ? -67.098 -10.313 -91.670 1.00 169.52 241 LYS A CA 1
ATOM 616 C C . LYS A 1 241 ? -66.370 -10.521 -90.346 1.00 169.70 241 LYS A C 1
ATOM 617 O O . LYS A 1 241 ? -66.992 -10.823 -89.327 1.00 149.20 241 LYS A O 1
ATOM 619 N N . ILE A 1 242 ? -65.051 -10.359 -90.367 1.00 167.06 242 ILE A N 1
ATOM 620 C CA . ILE A 1 242 ? -64.239 -10.517 -89.164 1.00 160.20 242 ILE A CA 1
ATOM 621 C C . ILE A 1 242 ? -63.095 -9.507 -89.131 1.00 161.61 242 ILE A C 1
ATOM 622 O O . ILE A 1 242 ? -62.245 -9.490 -90.021 1.00 199.30 242 ILE A O 1
ATOM 627 N N . TYR A 1 243 ? -63.080 -8.671 -88.098 1.00 142.56 243 TYR A N 1
ATOM 628 C CA . TYR A 1 243 ? -62.065 -7.632 -87.965 1.00 141.22 243 TYR A CA 1
ATOM 629 C C . TYR A 1 243 ? -60.932 -8.054 -87.033 1.00 148.10 243 TYR A C 1
ATOM 630 O O . TYR A 1 243 ? -61.123 -8.182 -85.823 1.00 154.81 243 TYR A O 1
ATOM 639 N N . VAL A 1 244 ? -59.753 -8.269 -87.606 1.00 141.37 244 VAL A N 1
ATOM 640 C CA . VAL A 1 244 ? -58.566 -8.586 -86.824 1.00 140.49 244 VAL A CA 1
ATOM 641 C C . VAL A 1 244 ? -57.747 -7.320 -86.601 1.00 148.09 244 VAL A C 1
ATOM 642 O O . VAL A 1 244 ? -57.357 -6.651 -87.557 1.00 167.48 244 VAL A O 1
ATOM 646 N N . HIS A 1 245 ? -57.490 -6.989 -85.339 1.00 141.82 245 HIS A N 1
ATOM 647 C CA . HIS A 1 245 ? -56.744 -5.777 -85.016 1.00 133.88 245 HIS A CA 1
ATOM 648 C C . HIS A 1 245 ? -55.474 -5.690 -85.855 1.00 139.39 245 HIS A C 1
ATOM 649 O O . HIS A 1 245 ? -54.746 -6.673 -86.002 1.00 127.73 245 HIS A O 1
ATOM 656 N N . LYS A 1 246 ? -55.217 -4.504 -86.399 1.00 140.73 246 LYS A N 1
ATOM 657 C CA . LYS A 1 246 ? -54.123 -4.304 -87.345 1.00 111.11 246 LYS A CA 1
ATOM 658 C C . LYS A 1 246 ? -52.741 -4.406 -86.706 1.00 102.07 246 LYS A C 1
ATOM 659 O O . LYS A 1 246 ? -51.728 -4.299 -87.397 1.00 85.79 246 LYS A O 1
ATOM 661 N N . LYS A 1 247 ? -52.698 -4.617 -85.394 1.00 104.05 247 LYS A N 1
ATOM 662 C CA . LYS A 1 247 ? -51.424 -4.661 -84.682 1.00 112.08 247 LYS A CA 1
ATOM 663 C C . LYS A 1 247 ? -51.150 -6.006 -84.016 1.00 124.11 247 LYS A C 1
ATOM 664 O O . LYS A 1 247 ? -50.098 -6.198 -83.405 1.00 131.52 247 LYS A O 1
ATOM 670 N N . PHE A 1 248 ? -52.091 -6.937 -84.139 1.00 136.82 248 PHE A N 1
ATOM 671 C CA . PHE A 1 248 ? -51.922 -8.269 -83.565 1.00 115.80 248 PHE A CA 1
ATOM 672 C C . PHE A 1 248 ? -50.607 -8.907 -84.001 1.00 110.20 248 PHE A C 1
ATOM 673 O O . PHE A 1 248 ? -50.236 -8.848 -85.173 1.00 114.95 248 PHE A O 1
ATOM 681 N N . VAL A 1 249 ? -49.908 -9.521 -83.052 1.00 106.11 249 VAL A N 1
ATOM 682 C CA . VAL A 1 249 ? -48.621 -10.148 -83.331 1.00 112.69 249 VAL A CA 1
ATOM 683 C C . VAL A 1 249 ? -48.662 -11.648 -83.057 1.00 114.04 249 VAL A C 1
ATOM 684 O O . VAL A 1 249 ? -48.514 -12.080 -81.913 1.00 104.37 249 VAL A O 1
ATOM 688 N N . PRO A 1 250 ? -48.864 -12.448 -84.114 1.00 116.01 250 PRO A N 1
ATOM 689 C CA . PRO A 1 250 ? -48.908 -13.906 -84.020 1.00 128.11 250 PRO A CA 1
ATOM 690 C C . PRO A 1 250 ? -47.533 -14.500 -83.727 1.00 158.59 250 PRO A C 1
ATOM 691 O O . PRO A 1 250 ? -46.516 -13.903 -84.083 1.00 157.57 250 PRO A O 1
ATOM 695 N N . PRO A 1 251 ? -47.503 -15.677 -83.084 1.00 186.98 251 PRO A N 1
ATOM 696 C CA . PRO A 1 251 ? -46.255 -16.338 -82.720 1.00 185.12 251 PRO A CA 1
ATOM 697 C C . PRO A 1 251 ? -45.210 -16.235 -83.826 1.00 170.08 251 PRO A C 1
ATOM 698 O O . PRO A 1 251 ? -44.105 -15.741 -83.592 1.00 192.48 251 PRO A O 1
ATOM 702 N N . GLN A 1 252 ? -45.562 -16.698 -85.021 1.00 144.51 252 GLN A N 1
ATOM 703 C CA . GLN A 1 252 ? -44.651 -16.650 -86.158 1.00 158.97 252 GLN A CA 1
ATOM 704 C C . GLN A 1 252 ? -44.123 -15.235 -86.384 1.00 176.03 252 GLN A C 1
ATOM 705 O O . GLN A 1 252 ? -42.915 -15.026 -86.509 1.00 147.83 252 GLN A O 1
ATOM 707 N N . LYS A 1 253 ? -45.036 -14.268 -86.432 1.00 200.98 253 LYS A N 1
ATOM 708 C CA . LYS A 1 253 ? -44.672 -12.869 -86.643 1.00 193.45 253 LYS A CA 1
ATOM 709 C C . LYS A 1 253 ? -43.964 -12.289 -85.424 1.00 190.58 253 LYS A C 1
ATOM 710 O O . LYS A 1 253 ? -43.152 -11.372 -85.546 1.00 185.43 253 LYS A O 1
ATOM 712 N N . ALA A 1 254 ? -44.282 -12.823 -84.249 1.00 201.43 254 ALA A N 1
ATOM 713 C CA . ALA A 1 254 ? -43.601 -12.429 -83.023 1.00 203.30 254 ALA A CA 1
ATOM 714 C C . ALA A 1 254 ? -42.140 -12.851 -83.107 1.00 188.76 254 ALA A C 1
ATOM 715 O O . ALA A 1 254 ? -41.290 -12.358 -82.366 1.00 167.73 254 ALA A O 1
ATOM 717 N N . TYR A 1 255 ? -41.864 -13.772 -84.024 1.00 177.06 255 TYR A N 1
ATOM 718 C CA . TYR A 1 255 ? -40.514 -14.265 -84.254 1.00 177.50 255 TYR A CA 1
ATOM 719 C C . TYR A 1 255 ? -39.784 -13.444 -85.314 1.00 180.56 255 TYR A C 1
ATOM 720 O O . TYR A 1 255 ? -38.583 -13.195 -85.202 1.00 170.17 255 TYR A O 1
ATOM 729 N N . LYS A 1 256 ? -40.520 -13.020 -86.337 1.00 177.48 256 LYS A N 1
ATOM 730 C CA . LYS A 1 256 ? -39.932 -12.322 -87.478 1.00 167.83 256 LYS A CA 1
ATOM 731 C C . LYS A 1 256 ? -39.355 -10.953 -87.125 1.00 174.35 256 LYS A C 1
ATOM 732 O O . LYS A 1 256 ? -38.458 -10.460 -87.809 1.00 188.57 256 LYS A O 1
ATOM 734 N N . PHE A 1 257 ? -39.868 -10.339 -86.064 1.00 182.98 257 PHE A N 1
ATOM 735 C CA . PHE A 1 257 ? -39.427 -9.001 -85.681 1.00 207.55 257 PHE A CA 1
ATOM 736 C C . PHE A 1 257 ? -39.198 -8.868 -84.178 1.00 232.76 257 PHE A C 1
ATOM 737 O O . PHE A 1 257 ? -39.322 -7.778 -83.618 1.00 251.54 257 PHE A O 1
ATOM 739 N N . ASP A 1 258 ? -38.858 -9.978 -83.531 1.00 228.10 258 ASP A N 1
ATOM 740 C CA . ASP A 1 258 ? -38.622 -9.983 -82.091 1.00 212.17 258 ASP A CA 1
ATOM 741 C C . ASP A 1 258 ? -39.619 -9.076 -81.375 1.00 218.32 258 ASP A C 1
ATOM 742 O O . ASP A 1 258 ? -39.239 -8.070 -80.774 1.00 233.25 258 ASP A O 1
ATOM 744 N N . LEU A 1 259 ? -40.896 -9.439 -81.447 1.00 197.83 259 LEU A N 1
ATOM 745 C CA . LEU A 1 259 ? -41.956 -8.648 -80.832 1.00 159.30 259 LEU A CA 1
ATOM 746 C C . LEU A 1 259 ? -42.734 -9.462 -79.802 1.00 154.43 259 LEU A C 1
ATOM 747 O O . LEU A 1 259 ? -42.550 -10.675 -79.684 1.00 136.44 259 LEU A O 1
ATOM 749 N N . ALA A 1 260 ? -43.603 -8.785 -79.057 1.00 144.48 260 ALA A N 1
ATOM 750 C CA . ALA A 1 260 ? -44.428 -9.443 -78.052 1.00 141.48 260 ALA A CA 1
ATOM 751 C C . ALA A 1 260 ? -45.415 -10.404 -78.705 1.00 145.86 260 ALA A C 1
ATOM 752 O O . ALA A 1 260 ? -46.183 -10.017 -79.586 1.00 153.98 260 ALA A O 1
ATOM 754 N N . ALA A 1 261 ? -45.385 -11.659 -78.270 1.00 137.99 261 ALA A N 1
ATOM 755 C CA . ALA A 1 261 ? -46.267 -12.682 -78.817 1.00 115.94 261 ALA A CA 1
ATOM 756 C C . ALA A 1 261 ? -47.695 -12.504 -78.314 1.00 94.15 261 ALA A C 1
ATOM 757 O O . ALA A 1 261 ? -47.919 -12.254 -77.132 1.00 116.21 261 ALA A O 1
ATOM 759 N N . TYR A 1 262 ? -48.656 -12.633 -79.221 1.00 100.95 262 TYR A N 1
ATOM 760 C CA . TYR A 1 262 ? -50.069 -12.513 -78.873 1.00 121.74 262 TYR A CA 1
ATOM 761 C C . TYR A 1 262 ? -50.431 -11.095 -78.447 1.00 126.20 262 TYR A C 1
ATOM 762 O O . TYR A 1 262 ? -51.530 -10.849 -77.951 1.00 130.98 262 TYR A O 1
ATOM 771 N N . ASP A 1 263 ? -49.502 -10.165 -78.643 1.00 130.12 263 ASP A N 1
ATOM 772 C CA . ASP A 1 263 ? -49.755 -8.761 -78.352 1.00 113.19 263 ASP A CA 1
ATOM 773 C C . ASP A 1 263 ? -50.892 -8.263 -79.235 1.00 111.06 263 ASP A C 1
ATOM 774 O O . ASP A 1 263 ? -50.868 -8.447 -80.453 1.00 112.42 263 ASP A O 1
ATOM 779 N N . TYR A 1 264 ? -51.889 -7.637 -78.619 1.00 106.56 264 TYR A N 1
ATOM 780 C CA . TYR A 1 264 ? -53.077 -7.203 -79.343 1.00 125.59 264 TYR A CA 1
ATOM 781 C C . TYR A 1 264 ? -53.894 -8.410 -79.792 1.00 134.78 264 TYR A C 1
ATOM 782 O O . TYR A 1 264 ? -54.453 -8.420 -80.889 1.00 132.72 264 TYR A O 1
ATOM 791 N N . ASP A 1 265 ? -53.951 -9.431 -78.942 1.00 130.10 265 ASP A N 1
ATOM 792 C CA . ASP A 1 265 ? -54.720 -10.633 -79.238 1.00 133.93 265 ASP A CA 1
ATOM 793 C C . ASP A 1 265 ? -56.212 -10.335 -79.130 1.00 133.95 265 ASP A C 1
ATOM 794 O O . ASP A 1 265 ? -56.877 -10.768 -78.188 1.00 130.61 265 ASP A O 1
ATOM 799 N N . ILE A 1 266 ? -56.732 -9.593 -80.103 1.00 118.65 266 ILE A N 1
ATOM 800 C CA . ILE A 1 266 ? -58.108 -9.115 -80.054 1.00 122.08 266 ILE A CA 1
ATOM 801 C C . ILE A 1 266 ? -58.731 -9.063 -81.449 1.00 128.88 266 ILE A C 1
ATOM 802 O O . ILE A 1 266 ? -58.060 -8.726 -82.424 1.00 145.75 266 ILE A O 1
ATOM 807 N N . ALA A 1 267 ? -60.015 -9.403 -81.539 1.00 130.98 267 ALA A N 1
ATOM 808 C CA . ALA A 1 267 ? -60.728 -9.400 -82.816 1.00 114.47 267 ALA A CA 1
ATOM 809 C C . ALA A 1 267 ? -62.243 -9.348 -82.623 1.00 103.29 267 ALA A C 1
ATOM 810 O O . ALA A 1 267 ? -62.749 -9.628 -81.537 1.00 114.52 267 ALA A O 1
ATOM 812 N N . ILE A 1 268 ? -62.961 -8.994 -83.685 1.00 101.77 268 ILE A N 1
ATOM 813 C CA . ILE A 1 268 ? -64.418 -8.884 -83.632 1.00 107.65 268 ILE A CA 1
ATOM 814 C C . ILE A 1 268 ? -65.079 -9.560 -84.832 1.00 110.86 268 ILE A C 1
ATOM 815 O O . ILE A 1 268 ? -64.761 -9.252 -85.981 1.00 127.11 268 ILE A O 1
ATOM 820 N N . ILE A 1 269 ? -66.002 -10.477 -84.558 1.00 103.05 269 ILE A N 1
ATOM 821 C CA . ILE A 1 269 ? -66.701 -11.201 -85.614 1.00 110.22 269 ILE A CA 1
ATOM 822 C C . ILE A 1 269 ? -68.093 -10.624 -85.857 1.00 118.66 269 ILE A C 1
ATOM 823 O O . ILE A 1 269 ? -68.796 -10.262 -84.914 1.00 124.47 269 ILE A O 1
ATOM 825 N N . GLN A 1 270 ? -68.484 -10.541 -87.126 1.00 137.31 270 GLN A N 1
ATOM 826 C CA . GLN A 1 270 ? -69.792 -10.003 -87.495 1.00 166.00 270 GLN A CA 1
ATOM 827 C C . GLN A 1 270 ? -70.662 -11.065 -88.161 1.00 173.92 270 GLN A C 1
ATOM 828 O O . GLN A 1 270 ? -70.301 -11.615 -89.202 1.00 188.70 270 GLN A O 1
ATOM 830 N N . MET A 1 271 ? -71.811 -11.342 -87.555 1.00 171.04 271 MET A N 1
ATOM 831 C CA . MET A 1 271 ? -72.718 -12.370 -88.054 1.00 184.98 271 MET A CA 1
ATOM 832 C C . MET A 1 271 ? -73.365 -11.970 -89.375 1.00 203.70 271 MET A C 1
ATOM 833 O O . MET A 1 271 ? -73.442 -10.787 -89.709 1.00 233.45 271 MET A O 1
ATOM 838 N N . LYS A 1 272 ? -73.828 -12.966 -90.124 1.00 185.41 272 LYS A N 1
ATOM 839 C CA . LYS A 1 272 ? -74.550 -12.718 -91.364 1.00 177.53 272 LYS A CA 1
ATOM 840 C C . LYS A 1 272 ? -75.996 -12.347 -91.056 1.00 184.21 272 LYS A C 1
ATOM 841 O O . LYS A 1 272 ? -76.580 -11.481 -91.708 1.00 177.14 272 LYS A O 1
ATOM 843 N N . THR A 1 273 ? -76.566 -13.009 -90.053 1.00 180.96 273 THR A N 1
ATOM 844 C CA . THR A 1 273 ? -77.935 -12.743 -89.633 1.00 165.85 273 THR A CA 1
ATOM 845 C C . THR A 1 273 ? -77.989 -12.361 -88.156 1.00 165.07 273 THR A C 1
ATOM 846 O O . THR A 1 273 ? -77.303 -12.962 -87.328 1.00 162.78 273 THR A O 1
ATOM 848 N N . PRO A 1 274 ? -78.809 -11.352 -87.823 1.00 160.13 274 PRO A N 1
ATOM 849 C CA . PRO A 1 274 ? -78.966 -10.880 -86.449 1.00 161.31 274 PRO A CA 1
ATOM 850 C C . PRO A 1 274 ? -79.356 -12.007 -85.495 1.00 155.53 274 PRO A C 1
ATOM 851 O O . PRO A 1 274 ? -80.303 -12.746 -85.764 1.00 186.59 274 PRO A O 1
ATOM 855 N N . ILE A 1 275 ? -78.626 -12.131 -84.391 1.00 146.00 275 ILE A N 1
ATOM 856 C CA . ILE A 1 275 ? -78.904 -13.167 -83.403 1.00 143.11 275 ILE A CA 1
ATOM 857 C C . ILE A 1 275 ? -80.073 -12.771 -82.504 1.00 174.15 275 ILE A C 1
ATOM 858 O O . ILE A 1 275 ? -80.144 -11.638 -82.026 1.00 197.08 275 ILE A O 1
ATOM 860 N N . GLN A 1 276 ? -80.989 -13.709 -82.281 1.00 176.54 276 GLN A N 1
ATOM 861 C CA . GLN A 1 276 ? -82.154 -13.459 -81.437 1.00 163.12 276 GLN A CA 1
ATOM 862 C C . GLN A 1 276 ? -81.850 -13.761 -79.973 1.00 170.53 276 GLN A C 1
ATOM 863 O O . GLN A 1 276 ? -81.516 -14.892 -79.620 1.00 189.73 276 GLN A O 1
ATOM 865 N N . PHE A 1 277 ? -81.968 -12.743 -79.126 1.00 168.96 277 PHE A N 1
ATOM 866 C CA . PHE A 1 277 ? -81.688 -12.891 -77.700 1.00 175.56 277 PHE A CA 1
ATOM 867 C C . PHE A 1 277 ? -82.697 -13.814 -77.024 1.00 193.90 277 PHE A C 1
ATOM 868 O O . PHE A 1 277 ? -83.879 -13.818 -77.367 1.00 234.28 277 PHE A O 1
ATOM 870 N N . VAL A 1 282 ? -78.073 -13.809 -73.994 1.00 158.54 282 VAL A N 1
ATOM 871 C CA . VAL A 1 282 ? -77.881 -12.378 -73.787 1.00 143.58 282 VAL A CA 1
ATOM 872 C C . VAL A 1 282 ? -76.413 -11.993 -73.932 1.00 155.07 282 VAL A C 1
ATOM 873 O O . VAL A 1 282 ? -75.525 -12.796 -73.646 1.00 175.72 282 VAL A O 1
ATOM 875 N N . PRO A 1 283 ? -76.153 -10.757 -74.380 1.00 152.61 283 PRO A N 1
ATOM 876 C CA . PRO A 1 283 ? -74.792 -10.269 -74.553 1.00 153.09 283 PRO A CA 1
ATOM 877 C C . PRO A 1 283 ? -74.220 -9.712 -73.253 1.00 150.77 283 PRO A C 1
ATOM 878 O O . PRO A 1 283 ? -74.966 -9.452 -72.308 1.00 147.77 283 PRO A O 1
ATOM 882 N N . ALA A 1 284 ? -72.903 -9.538 -73.212 1.00 151.29 284 ALA A N 1
ATOM 883 C CA . ALA A 1 284 ? -72.241 -8.957 -72.051 1.00 156.71 284 ALA A CA 1
ATOM 884 C C . ALA A 1 284 ? -72.122 -7.444 -72.213 1.00 175.25 284 ALA A C 1
ATOM 885 O O . ALA A 1 284 ? -72.033 -6.938 -73.332 1.00 208.44 284 ALA A O 1
ATOM 887 N N . CYS A 1 285 ? -72.122 -6.726 -71.095 1.00 156.62 285 CYS A N 1
ATOM 888 C CA . CYS A 1 285 ? -72.046 -5.269 -71.131 1.00 180.23 285 CYS A CA 1
ATOM 889 C C . CYS A 1 285 ? -70.617 -4.776 -71.346 1.00 181.77 285 CYS A C 1
ATOM 890 O O . CYS A 1 285 ? -69.680 -5.261 -70.713 1.00 201.91 285 CYS A O 1
ATOM 893 N N . LEU A 1 286 ? -70.460 -3.811 -72.248 1.00 149.57 286 LEU A N 1
ATOM 894 C CA . LEU A 1 286 ? -69.159 -3.211 -72.514 1.00 136.71 286 LEU A CA 1
ATOM 895 C C . LEU A 1 286 ? -68.916 -2.028 -71.582 1.00 133.06 286 LEU A C 1
ATOM 896 O O . LEU A 1 286 ? -69.725 -1.103 -71.525 1.00 130.66 286 LEU A O 1
ATOM 898 N N . PRO A 1 287 ? -67.795 -2.060 -70.844 1.00 133.92 287 PRO A N 1
ATOM 899 C CA . PRO A 1 287 ? -67.441 -1.030 -69.877 1.00 127.55 287 PRO A CA 1
ATOM 900 C C . PRO A 1 287 ? -66.552 0.056 -70.476 1.00 113.00 287 PRO A C 1
ATOM 901 O O . PRO A 1 287 ? -66.047 -0.097 -71.588 1.00 113.85 287 PRO A O 1
ATOM 905 N N . THR A 1 288 ? -66.366 1.143 -69.735 1.00 106.63 288 THR A N 1
ATOM 906 C CA . THR A 1 288 ? -65.495 2.225 -70.174 1.00 118.08 288 THR A CA 1
ATOM 907 C C . THR A 1 288 ? -64.100 2.048 -69.590 1.00 139.27 288 THR A C 1
ATOM 908 O O . THR A 1 288 ? -63.943 1.532 -68.483 1.00 148.65 288 THR A O 1
ATOM 912 N N . ALA A 1 289 ? -63.090 2.477 -70.340 1.00 162.88 289 ALA A N 1
ATOM 913 C CA . ALA A 1 289 ? -61.703 2.350 -69.908 1.00 164.01 289 ALA A CA 1
ATOM 914 C C . ALA A 1 289 ? -61.541 2.677 -68.426 1.00 151.02 289 ALA A C 1
ATOM 915 O O . ALA A 1 289 ? -61.017 1.869 -67.659 1.00 156.04 289 ALA A O 1
ATOM 917 N N . ASP A 1 290 ? -61.993 3.862 -68.029 1.00 120.51 290 ASP A N 1
ATOM 918 C CA . ASP A 1 290 ? -61.894 4.287 -66.636 1.00 120.24 290 ASP A CA 1
ATOM 919 C C . ASP A 1 290 ? -62.607 3.316 -65.703 1.00 124.91 290 ASP A C 1
ATOM 920 O O . ASP A 1 290 ? -61.989 2.732 -64.812 1.00 137.43 290 ASP A O 1
ATOM 925 N N . PHE A 1 291 ? -63.908 3.146 -65.912 1.00 130.18 291 PHE A N 1
ATOM 926 C CA . PHE A 1 291 ? -64.700 2.243 -65.086 1.00 122.77 291 PHE A CA 1
ATOM 927 C C . PHE A 1 291 ? -64.027 0.880 -64.946 1.00 126.40 291 PHE A C 1
ATOM 928 O O . PHE A 1 291 ? -63.957 0.322 -63.852 1.00 133.91 291 PHE A O 1
ATOM 936 N N . ALA A 1 292 ? -63.529 0.352 -66.059 1.00 125.85 292 ALA A N 1
ATOM 937 C CA . ALA A 1 292 ? -62.873 -0.951 -66.060 1.00 114.61 292 ALA A CA 1
ATOM 938 C C . ALA A 1 292 ? -61.541 -0.919 -65.314 1.00 124.53 292 ALA A C 1
ATOM 939 O O . ALA A 1 292 ? -61.168 -1.886 -64.651 1.00 126.99 292 ALA A O 1
ATOM 941 N N . ASN A 1 293 ? -60.829 0.198 -65.423 1.00 136.52 293 ASN A N 1
ATOM 942 C CA . ASN A 1 293 ? -59.514 0.331 -64.803 1.00 134.30 293 ASN A CA 1
ATOM 943 C C . ASN A 1 293 ? -59.568 0.559 -63.295 1.00 136.39 293 ASN A C 1
ATOM 944 O O . ASN A 1 293 ? -58.792 -0.034 -62.547 1.00 138.11 293 ASN A O 1
ATOM 949 N N . GLN A 1 294 ? -60.484 1.416 -62.853 1.00 138.81 294 GLN A N 1
ATOM 950 C CA . GLN A 1 294 ? -60.539 1.815 -61.446 1.00 132.65 294 GLN A CA 1
ATOM 951 C C . GLN A 1 294 ? -61.669 1.178 -60.638 1.00 129.94 294 GLN A C 1
ATOM 952 O O . GLN A 1 294 ? -61.712 1.319 -59.416 1.00 152.42 294 GLN A O 1
ATOM 958 N N . VAL A 1 295 ? -62.578 0.475 -61.306 1.00 121.05 295 VAL A N 1
ATOM 959 C CA . VAL A 1 295 ? -63.702 -0.144 -60.606 1.00 116.30 295 VAL A CA 1
ATOM 960 C C . VAL A 1 295 ? -63.820 -1.644 -60.867 1.00 119.51 295 VAL A C 1
ATOM 961 O O . VAL A 1 295 ? -63.887 -2.439 -59.930 1.00 124.71 295 VAL A O 1
ATOM 963 N N . LEU A 1 296 ? -63.846 -2.028 -62.140 1.00 125.83 296 LEU A N 1
ATOM 964 C CA . LEU A 1 296 ? -64.026 -3.429 -62.514 1.00 139.36 296 LEU A CA 1
ATOM 965 C C . LEU A 1 296 ? -62.784 -4.274 -62.227 1.00 149.88 296 LEU A C 1
ATOM 966 O O . LEU A 1 296 ? -62.833 -5.213 -61.431 1.00 157.73 296 LEU A O 1
ATOM 968 N N . MET A 1 297 ? -61.674 -3.939 -62.878 1.00 148.00 297 MET A N 1
ATOM 969 C CA . MET A 1 297 ? -60.431 -4.686 -62.709 1.00 138.34 297 MET A CA 1
ATOM 970 C C . MET A 1 297 ? -59.872 -4.534 -61.296 1.00 141.72 297 MET A C 1
ATOM 971 O O . MET A 1 297 ? -58.848 -5.129 -60.954 1.00 136.53 297 MET A O 1
ATOM 973 N N . LYS A 1 298 ? -60.549 -3.731 -60.480 1.00 129.11 298 LYS A N 1
ATOM 974 C CA . LYS A 1 298 ? -60.152 -3.537 -59.090 1.00 132.79 298 LYS A CA 1
ATOM 975 C C . LYS A 1 298 ? -60.955 -4.441 -58.161 1.00 137.48 298 LYS A C 1
ATOM 976 O O . LYS A 1 298 ? -61.173 -4.114 -56.995 1.00 117.85 298 LYS A O 1
ATOM 982 N N . GLN A 1 299 ? -61.392 -5.581 -58.688 1.00 157.32 299 GLN A N 1
ATOM 983 C CA . GLN A 1 299 ? -62.160 -6.547 -57.909 1.00 141.79 299 GLN A CA 1
ATOM 984 C C . GLN A 1 299 ? -61.268 -7.644 -57.334 1.00 149.23 299 GLN A C 1
ATOM 985 O O . GLN A 1 299 ? -60.063 -7.679 -57.591 1.00 118.62 299 GLN A O 1
ATOM 991 N N . ASP A 1 300 ? -61.869 -8.537 -56.555 1.00 178.53 300 ASP A N 1
ATOM 992 C CA . ASP A 1 300 ? -61.140 -9.646 -55.953 1.00 189.60 300 ASP A CA 1
ATOM 993 C C . ASP A 1 300 ? -60.899 -10.756 -56.971 1.00 172.61 300 ASP A C 1
ATOM 994 O O . ASP A 1 300 ? -59.776 -11.237 -57.126 1.00 183.27 300 ASP A O 1
ATOM 996 N N . PHE A 1 301 ? -61.959 -11.158 -57.663 1.00 153.35 301 PHE A N 1
ATOM 997 C CA . PHE A 1 301 ? -61.859 -12.204 -58.672 1.00 167.15 301 PHE A CA 1
ATOM 998 C C . PHE A 1 301 ? -62.734 -11.891 -59.883 1.00 174.64 301 PHE A C 1
ATOM 999 O O . PHE A 1 301 ? -63.612 -11.029 -59.821 1.00 180.37 301 PHE A O 1
ATOM 1001 N N . GLY A 1 302 ? -62.484 -12.593 -60.984 1.00 146.19 302 GLY A N 1
ATOM 1002 C CA . GLY A 1 302 ? -63.273 -12.429 -62.199 1.00 145.13 302 GLY A CA 1
ATOM 1003 C C . GLY A 1 302 ? -63.764 -13.764 -62.725 1.00 145.09 302 GLY A C 1
ATOM 1004 O O . GLY A 1 302 ? -63.258 -14.815 -62.332 1.00 159.22 302 GLY A O 1
ATOM 1005 N N . ILE A 1 303 ? -64.750 -13.726 -63.616 1.00 137.36 303 ILE A N 1
ATOM 1006 C CA . ILE A 1 303 ? -65.323 -14.946 -64.178 1.00 143.67 303 ILE A CA 1
ATOM 1007 C C . ILE A 1 303 ? -64.720 -15.278 -65.541 1.00 150.47 303 ILE A C 1
ATOM 1008 O O . ILE A 1 303 ? -64.644 -14.421 -66.422 1.00 158.77 303 ILE A O 1
ATOM 1010 N N . VAL A 1 304 ? -64.296 -16.527 -65.707 1.00 150.03 304 VAL A N 1
ATOM 1011 C CA . VAL A 1 304 ? -63.683 -16.972 -66.955 1.00 154.20 304 VAL A CA 1
ATOM 1012 C C . VAL A 1 304 ? -64.349 -18.244 -67.469 1.00 153.25 304 VAL A C 1
ATOM 1013 O O . VAL A 1 304 ? -63.769 -19.328 -67.398 1.00 174.26 304 VAL A O 1
ATOM 1017 N N . SER A 1 305 ? -65.565 -18.109 -67.990 1.00 131.02 305 SER A N 1
ATOM 1018 C CA . SER A 1 305 ? -66.314 -19.265 -68.474 1.00 115.65 305 SER A CA 1
ATOM 1019 C C . SER A 1 305 ? -65.540 -20.014 -69.555 1.00 115.28 305 SER A C 1
ATOM 1020 O O . SER A 1 305 ? -65.952 -20.052 -70.715 1.00 115.48 305 SER A O 1
ATOM 1023 N N . GLY A 1 306 ? -64.416 -20.608 -69.165 1.00 129.63 306 GLY A N 1
ATOM 1024 C CA . GLY A 1 306 ? -63.582 -21.367 -70.091 1.00 153.83 306 GLY A CA 1
ATOM 1025 C C . GLY A 1 306 ? -63.983 -22.828 -70.177 1.00 169.26 306 GLY A C 1
ATOM 1026 O O . GLY A 1 306 ? -63.906 -23.564 -69.191 1.00 148.46 306 GLY A O 1
ATOM 1027 N N . PHE A 1 307 ? -64.411 -23.247 -71.364 1.00 165.03 307 PHE A N 1
ATOM 1028 C CA . PHE A 1 307 ? -64.834 -24.625 -71.586 1.00 156.08 307 PHE A CA 1
ATOM 1029 C C . PHE A 1 307 ? -63.698 -25.605 -71.312 1.00 175.12 307 PHE A C 1
ATOM 1030 O O . PHE A 1 307 ? -63.431 -26.503 -72.110 1.00 174.56 307 PHE A O 1
ATOM 1032 N N . LYS A 1 316 ? -60.599 -30.835 -72.488 1.00 170.71 316 LYS A N 1
ATOM 1033 C CA . LYS A 1 316 ? -61.793 -30.531 -73.268 1.00 160.62 316 LYS A CA 1
ATOM 1034 C C . LYS A 1 316 ? -63.008 -31.288 -72.739 1.00 165.92 316 LYS A C 1
ATOM 1035 O O . LYS A 1 316 ? -63.205 -32.463 -73.051 1.00 176.18 316 LYS A O 1
ATOM 1037 N N . SER A 1 317 ? -63.819 -30.607 -71.935 1.00 171.29 317 SER A N 1
ATOM 1038 C CA . SER A 1 317 ? -65.018 -31.210 -71.364 1.00 178.41 317 SER A CA 1
ATOM 1039 C C . SER A 1 317 ? -66.142 -31.287 -72.392 1.00 191.99 317 SER A C 1
ATOM 1040 O O . SER A 1 317 ? -66.121 -30.585 -73.403 1.00 193.90 317 SER A O 1
ATOM 1042 N N . LYS A 1 318 ? -67.121 -32.147 -72.129 1.00 210.30 318 LYS A N 1
ATOM 1043 C CA . LYS A 1 318 ? -68.278 -32.279 -73.006 1.00 196.10 318 LYS A CA 1
ATOM 1044 C C . LYS A 1 318 ? -69.322 -31.217 -72.677 1.00 186.32 318 LYS A C 1
ATOM 1045 O O . LYS A 1 318 ? -70.247 -30.978 -73.454 1.00 166.33 318 LYS A O 1
ATOM 1047 N N . THR A 1 319 ? -69.164 -30.583 -71.518 1.00 187.70 319 THR A N 1
ATOM 1048 C CA . THR A 1 319 ? -70.073 -29.528 -71.083 1.00 202.03 319 THR A CA 1
ATOM 1049 C C . THR A 1 319 ? -69.311 -28.246 -70.759 1.00 222.61 319 THR A C 1
ATOM 1050 O O . THR A 1 319 ? -68.100 -28.271 -70.540 1.00 222.00 319 THR A O 1
ATOM 1052 N N . LEU A 1 320 ? -70.030 -27.127 -70.726 1.00 224.02 320 LEU A N 1
ATOM 1053 C CA . LEU A 1 320 ? -69.419 -25.827 -70.467 1.00 205.64 320 LEU A CA 1
ATOM 1054 C C . LEU A 1 320 ? -68.827 -25.740 -69.062 1.00 196.48 320 LEU A C 1
ATOM 1055 O O . LEU A 1 320 ? -69.342 -26.345 -68.122 1.00 207.84 320 LEU A O 1
ATOM 1057 N N . LYS A 1 321 ? -67.743 -24.982 -68.931 1.00 184.65 321 LYS A N 1
ATOM 1058 C CA . LYS A 1 321 ? -67.079 -24.787 -67.645 1.00 162.69 321 LYS A CA 1
ATOM 1059 C C . LYS A 1 321 ? -67.123 -23.330 -67.199 1.00 151.66 321 LYS A C 1
ATOM 1060 O O . LYS A 1 321 ? -67.412 -22.435 -67.993 1.00 163.22 321 LYS A O 1
ATOM 1066 N N . VAL A 1 322 ? -66.834 -23.106 -65.921 1.00 145.93 322 VAL A N 1
ATOM 1067 C CA . VAL A 1 322 ? -66.719 -21.760 -65.365 1.00 156.28 322 VAL A CA 1
ATOM 1068 C C . VAL A 1 322 ? -65.748 -21.762 -64.187 1.00 162.83 322 VAL A C 1
ATOM 1069 O O . VAL A 1 322 ? -65.463 -22.811 -63.610 1.00 179.43 322 VAL A O 1
ATOM 1073 N N . LEU A 1 323 ? -65.241 -20.585 -63.836 1.00 157.23 323 LEU A N 1
ATOM 1074 C CA . LEU A 1 323 ? -64.302 -20.459 -62.727 1.00 153.22 323 LEU A CA 1
ATOM 1075 C C . LEU A 1 323 ? -64.005 -18.997 -62.413 1.00 162.49 323 LEU A C 1
ATOM 1076 O O . LEU A 1 323 ? -64.129 -18.128 -63.278 1.00 176.44 323 LEU A O 1
ATOM 1078 N N . LYS A 1 324 ? -63.616 -18.732 -61.170 1.00 149.46 324 LYS A N 1
ATOM 1079 C CA . LYS A 1 324 ? -63.261 -17.383 -60.746 1.00 153.54 324 LYS A CA 1
ATOM 1080 C C . LYS A 1 324 ? -61.750 -17.246 -60.601 1.00 163.83 324 LYS A C 1
ATOM 1081 O O . LYS A 1 324 ? -61.113 -18.028 -59.894 1.00 202.85 324 LYS A O 1
ATOM 1083 N N . VAL A 1 325 ? -61.180 -16.251 -61.274 1.00 165.21 325 VAL A N 1
ATOM 1084 C CA . VAL A 1 325 ? -59.739 -16.025 -61.238 1.00 141.19 325 VAL A CA 1
ATOM 1085 C C . VAL A 1 325 ? -59.406 -14.658 -60.644 1.00 157.92 325 VAL A C 1
ATOM 1086 O O . VAL A 1 325 ? -59.903 -13.634 -61.113 1.00 140.59 325 VAL A O 1
ATOM 1088 N N . PRO A 1 326 ? -58.554 -14.644 -59.607 1.00 179.97 326 PRO A N 1
ATOM 1089 C CA . PRO A 1 326 ? -58.180 -13.425 -58.894 1.00 171.53 326 PRO A CA 1
ATOM 1090 C C . PRO A 1 326 ? -57.265 -12.529 -59.721 1.00 160.03 326 PRO A C 1
ATOM 1091 O O . PRO A 1 326 ? -56.393 -13.024 -60.434 1.00 146.27 326 PRO A O 1
ATOM 1095 N N . TYR A 1 327 ? -57.466 -11.218 -59.619 1.00 164.63 327 TYR A N 1
ATOM 1096 C CA . TYR A 1 327 ? -56.645 -10.255 -60.348 1.00 155.57 327 TYR A CA 1
ATOM 1097 C C . TYR A 1 327 ? -55.249 -10.144 -59.744 1.00 135.23 327 TYR A C 1
ATOM 1098 O O . TYR A 1 327 ? -55.084 -9.677 -58.617 1.00 131.44 327 TYR A O 1
ATOM 1107 N N . VAL A 1 328 ? -54.249 -10.575 -60.506 1.00 130.39 328 VAL A N 1
ATOM 1108 C CA . VAL A 1 328 ? -52.864 -10.557 -60.051 1.00 132.47 328 VAL A CA 1
ATOM 1109 C C . VAL A 1 328 ? -52.194 -9.224 -60.372 1.00 157.66 328 VAL A C 1
ATOM 1110 O O . VAL A 1 328 ? -52.572 -8.545 -61.327 1.00 194.61 328 VAL A O 1
ATOM 1114 N N . ASP A 1 329 ? -51.200 -8.854 -59.570 1.00 156.46 329 ASP A N 1
ATOM 1115 C CA . ASP A 1 329 ? -50.451 -7.623 -59.800 1.00 130.21 329 ASP A CA 1
ATOM 1116 C C . ASP A 1 329 ? -49.813 -7.632 -61.182 1.00 138.74 329 ASP A C 1
ATOM 1117 O O . ASP A 1 329 ? -49.690 -8.683 -61.812 1.00 131.18 329 ASP A O 1
ATOM 1122 N N . ARG A 1 330 ? -49.409 -6.457 -61.651 1.00 138.34 330 ARG A N 1
ATOM 1123 C CA . ARG A 1 330 ? -48.759 -6.349 -62.948 1.00 143.32 330 ARG A CA 1
ATOM 1124 C C . ARG A 1 330 ? -47.304 -6.792 -62.860 1.00 146.69 330 ARG A C 1
ATOM 1125 O O . ARG A 1 330 ? -46.788 -7.439 -63.771 1.00 122.69 330 ARG A O 1
ATOM 1133 N N . HIS A 1 331 ? -46.648 -6.440 -61.758 1.00 134.25 331 HIS A N 1
ATOM 1134 C CA . HIS A 1 331 ? -45.267 -6.849 -61.544 1.00 134.67 331 HIS A CA 1
ATOM 1135 C C . HIS A 1 331 ? -45.213 -8.341 -61.239 1.00 133.15 331 HIS A C 1
ATOM 1136 O O . HIS A 1 331 ? -44.389 -9.071 -61.792 1.00 129.32 331 HIS A O 1
ATOM 1143 N N . THR A 1 332 ? -46.104 -8.786 -60.359 1.00 125.92 332 THR A N 1
ATOM 1144 C CA . THR A 1 332 ? -46.236 -10.202 -60.051 1.00 142.38 332 THR A CA 1
ATOM 1145 C C . THR A 1 332 ? -46.346 -10.992 -61.347 1.00 148.56 332 THR A C 1
ATOM 1146 O O . THR A 1 332 ? -45.669 -12.003 -61.537 1.00 137.80 332 THR A O 1
ATOM 1150 N N . CYS A 1 333 ? -47.206 -10.513 -62.238 1.00 137.59 333 CYS A N 1
ATOM 1151 C CA . CYS A 1 333 ? -47.435 -11.157 -63.520 1.00 126.86 333 CYS A CA 1
ATOM 1152 C C . CYS A 1 333 ? -46.178 -11.128 -64.382 1.00 128.71 333 CYS A C 1
ATOM 1153 O O . CYS A 1 333 ? -45.777 -12.147 -64.946 1.00 126.49 333 CYS A O 1
ATOM 1156 N N . MET A 1 334 ? -45.559 -9.955 -64.477 1.00 126.74 334 MET A N 1
ATOM 1157 C CA . MET A 1 334 ? -44.401 -9.765 -65.346 1.00 118.66 334 MET A CA 1
ATOM 1158 C C . MET A 1 334 ? -43.172 -10.532 -64.870 1.00 136.95 334 MET A C 1
ATOM 1159 O O . MET A 1 334 ? -42.296 -10.863 -65.669 1.00 162.55 334 MET A O 1
ATOM 1164 N N . VAL A 1 335 ? -43.109 -10.814 -63.573 1.00 137.93 335 VAL A N 1
ATOM 1165 C CA . VAL A 1 335 ? -41.981 -11.547 -63.009 1.00 134.78 335 VAL A CA 1
ATOM 1166 C C . VAL A 1 335 ? -42.317 -13.023 -62.806 1.00 143.67 335 VAL A C 1
ATOM 1167 O O . VAL A 1 335 ? -41.490 -13.796 -62.320 1.00 134.96 335 VAL A O 1
ATOM 1169 N N . SER A 1 336 ? -43.530 -13.408 -63.190 1.00 150.56 336 SER A N 1
ATOM 1170 C CA . SER A 1 336 ? -44.006 -14.773 -62.982 1.00 169.49 336 SER A CA 1
ATOM 1171 C C . SER A 1 336 ? -43.947 -15.615 -64.253 1.00 174.59 336 SER A C 1
ATOM 1172 O O . SER A 1 336 ? -44.092 -16.837 -64.203 1.00 179.59 336 SER A O 1
ATOM 1174 N N . SER A 1 337 ? -43.740 -14.960 -65.390 1.00 164.34 337 SER A N 1
ATOM 1175 C CA . SER A 1 337 ? -43.680 -15.658 -66.669 1.00 147.11 337 SER A CA 1
ATOM 1176 C C . SER A 1 337 ? -42.429 -15.287 -67.456 1.00 126.80 337 SER A C 1
ATOM 1177 O O . SER A 1 337 ? -41.975 -14.144 -67.415 1.00 139.79 337 SER A O 1
ATOM 1180 N N . GLU A 1 338 ? -41.874 -16.261 -68.170 1.00 118.14 338 GLU A N 1
ATOM 1181 C CA . GLU A 1 338 ? -40.729 -16.013 -69.035 1.00 142.51 338 GLU A CA 1
ATOM 1182 C C . GLU A 1 338 ? -41.173 -15.204 -70.247 1.00 152.04 338 GLU A C 1
ATOM 1183 O O . GLU A 1 338 ? -40.377 -14.490 -70.857 1.00 175.91 338 GLU A O 1
ATOM 1185 N N . THR A 1 339 ? -42.452 -15.324 -70.587 1.00 141.89 339 THR A N 1
ATOM 1186 C CA . THR A 1 339 ? -43.035 -14.563 -71.683 1.00 132.75 339 THR A CA 1
ATOM 1187 C C . THR A 1 339 ? -43.283 -13.127 -71.245 1.00 155.49 339 THR A C 1
ATOM 1188 O O . THR A 1 339 ? -43.967 -12.889 -70.249 1.00 188.79 339 THR A O 1
ATOM 1192 N N . PRO A 1 340 ? -42.724 -12.161 -71.987 1.00 145.63 340 PRO A N 1
ATOM 1193 C CA . PRO A 1 340 ? -42.946 -10.761 -71.652 1.00 127.49 340 PRO A CA 1
ATOM 1194 C C . PRO A 1 340 ? -44.377 -10.348 -71.976 1.00 113.33 340 PRO A C 1
ATOM 1195 O O . PRO A 1 340 ? -44.797 -10.430 -73.131 1.00 96.21 340 PRO A O 1
ATOM 1199 N N . ILE A 1 341 ? -45.123 -9.921 -70.961 1.00 105.79 341 ILE A N 1
ATOM 1200 C CA . ILE A 1 341 ? -46.490 -9.462 -71.176 1.00 133.65 341 ILE A CA 1
ATOM 1201 C C . ILE A 1 341 ? -46.528 -7.951 -71.392 1.00 138.14 341 ILE A C 1
ATOM 1202 O O . ILE A 1 341 ? -45.946 -7.184 -70.622 1.00 111.21 34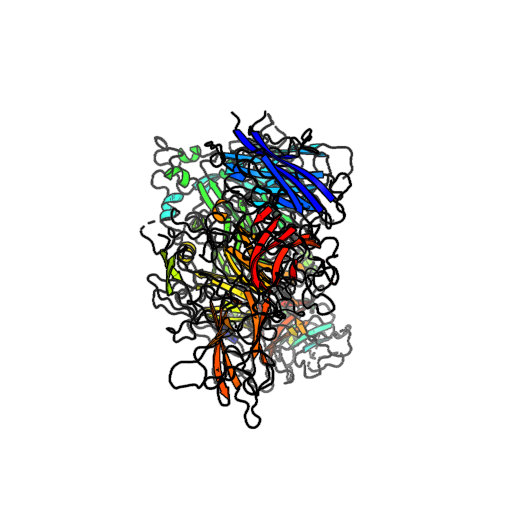1 ILE A O 1
ATOM 1207 N N . THR A 1 342 ? -47.218 -7.536 -72.449 1.00 105.74 342 THR A N 1
ATOM 1208 C CA . THR A 1 342 ? -47.315 -6.130 -72.800 1.00 73.14 342 THR A CA 1
ATOM 1209 C C . THR A 1 342 ? -48.379 -5.439 -71.967 1.00 77.96 342 THR A C 1
ATOM 1210 O O . THR A 1 342 ? -49.183 -6.103 -71.313 1.00 66.19 342 THR A O 1
ATOM 1214 N N . PRO A 1 343 ? -48.385 -4.095 -71.992 1.00 104.49 343 PRO A N 1
ATOM 1215 C CA . PRO A 1 343 ? -49.359 -3.266 -71.281 1.00 114.09 343 PRO A CA 1
ATOM 1216 C C . PRO A 1 343 ? -50.769 -3.441 -71.837 1.00 109.76 343 PRO A C 1
ATOM 1217 O O . PRO A 1 343 ? -51.709 -2.809 -71.355 1.00 108.55 343 PRO A O 1
ATOM 1221 N N . ASN A 1 344 ? -50.906 -4.291 -72.848 1.00 110.23 344 ASN A N 1
ATOM 1222 C CA . ASN A 1 344 ? -52.211 -4.621 -73.404 1.00 135.85 344 ASN A CA 1
ATOM 1223 C C . ASN A 1 344 ? -52.837 -5.793 -72.664 1.00 142.91 344 ASN A C 1
ATOM 1224 O O . ASN A 1 344 ? -54.058 -5.899 -72.566 1.00 163.92 344 ASN A O 1
ATOM 1229 N N . MET A 1 345 ? -51.987 -6.670 -72.142 1.00 126.29 345 MET A N 1
ATOM 1230 C CA . MET A 1 345 ? -52.440 -7.899 -71.502 1.00 129.42 345 MET A CA 1
ATOM 1231 C C . MET A 1 345 ? -52.669 -7.729 -70.003 1.00 153.93 345 MET A C 1
ATOM 1232 O O . MET A 1 345 ? -52.514 -6.639 -69.452 1.00 178.24 345 MET A O 1
ATOM 1237 N N . PHE A 1 346 ? -53.042 -8.831 -69.360 1.00 145.61 346 PHE A N 1
ATOM 1238 C CA . PHE A 1 346 ? -53.185 -8.906 -67.912 1.00 142.94 346 PHE A CA 1
ATOM 1239 C C . PHE A 1 346 ? -53.520 -10.352 -67.565 1.00 143.15 346 PHE A C 1
ATOM 1240 O O . PHE A 1 346 ? -54.119 -11.060 -68.374 1.00 137.26 346 PHE A O 1
ATOM 1248 N N . CYS A 1 347 ? -53.136 -10.794 -66.373 1.00 146.14 347 CYS A N 1
ATOM 1249 C CA . CYS A 1 347 ? -53.320 -12.195 -66.007 1.00 146.47 347 CYS A CA 1
ATOM 1250 C C . CYS A 1 347 ? -54.081 -12.386 -64.700 1.00 137.34 347 CYS A C 1
ATOM 1251 O O . CYS A 1 347 ? -54.189 -11.468 -63.888 1.00 126.63 347 CYS A O 1
ATOM 1254 N N . ALA A 1 348 ? -54.598 -13.596 -64.509 1.00 168.45 348 ALA A N 1
ATOM 1255 C CA . ALA A 1 348 ? -55.334 -13.945 -63.301 1.00 188.27 348 ALA A CA 1
ATOM 1256 C C . ALA A 1 348 ? -55.149 -15.422 -62.961 1.00 184.91 348 ALA A C 1
ATOM 1257 O O . ALA A 1 348 ? -54.791 -16.228 -63.821 1.00 170.46 348 ALA A O 1
ATOM 1259 N N . ASP A 1 361 ? -60.035 -23.003 -74.776 1.00 123.67 361 ASP A N 1
ATOM 1260 C CA . ASP A 1 361 ? -60.800 -21.969 -74.089 1.00 133.14 361 ASP A CA 1
ATOM 1261 C C . ASP A 1 361 ? -60.542 -20.592 -74.697 1.00 133.72 361 ASP A C 1
ATOM 1262 O O . ASP A 1 361 ? -61.444 -19.758 -74.769 1.00 155.62 361 ASP A O 1
ATOM 1264 N N . SER A 1 362 ? -59.306 -20.365 -75.135 1.00 139.79 362 SER A N 1
ATOM 1265 C CA . SER A 1 362 ? -58.913 -19.087 -75.724 1.00 137.46 362 SER A CA 1
ATOM 1266 C C . SER A 1 362 ? -60.006 -18.510 -76.620 1.00 151.58 362 SER A C 1
ATOM 1267 O O . SER A 1 362 ? -60.534 -19.197 -77.495 1.00 151.42 362 SER A O 1
ATOM 1269 N N . GLY A 1 363 ? -60.333 -17.241 -76.398 1.00 153.93 363 GLY A N 1
ATOM 1270 C CA . GLY A 1 363 ? -61.403 -16.581 -77.135 1.00 149.21 363 GLY A CA 1
ATOM 1271 C C . GLY A 1 363 ? -62.602 -16.339 -76.242 1.00 136.07 363 GLY A C 1
ATOM 1272 O O . GLY A 1 363 ? -63.440 -15.483 -76.524 1.00 133.30 363 GLY A O 1
ATOM 1273 N N . GLY A 1 364 ? -62.677 -17.100 -75.155 1.00 158.49 364 GLY A N 1
ATOM 1274 C CA . GLY A 1 364 ? -63.768 -16.976 -74.196 1.00 166.25 364 GLY A CA 1
ATOM 1275 C C . GLY A 1 364 ? -63.794 -15.620 -73.521 1.00 149.16 364 GLY A C 1
ATOM 1276 O O . GLY A 1 364 ? -62.864 -14.827 -73.672 1.00 160.85 364 GLY A O 1
ATOM 1277 N N . PRO A 1 365 ? -64.868 -15.344 -72.768 1.00 137.74 365 PRO A N 1
ATOM 1278 C CA . PRO A 1 365 ? -65.051 -14.067 -72.099 1.00 151.00 365 PRO A CA 1
ATOM 1279 C C . PRO A 1 365 ? -64.515 -14.050 -70.668 1.00 146.05 365 PRO A C 1
ATOM 1280 O O . PRO A 1 365 ? -64.704 -15.008 -69.917 1.00 117.76 365 PRO A O 1
ATOM 1284 N N . HIS A 1 366 ? -63.846 -12.958 -70.310 1.00 162.78 366 HIS A N 1
ATOM 1285 C CA . HIS A 1 366 ? -63.366 -12.734 -68.952 1.00 161.25 366 HIS A CA 1
ATOM 1286 C C . HIS A 1 366 ? -64.080 -11.511 -68.385 1.00 169.40 366 HIS A C 1
ATOM 1287 O O . HIS A 1 366 ? -63.684 -10.375 -68.645 1.00 168.80 366 HIS A O 1
ATOM 1294 N N . THR A 1 367 ? -65.138 -11.748 -67.617 1.00 166.13 367 THR A N 1
ATOM 1295 C CA . THR A 1 367 ? -65.982 -10.660 -67.136 1.00 168.11 367 THR A CA 1
ATOM 1296 C C . THR A 1 367 ? -65.786 -10.356 -65.654 1.00 158.98 367 THR A C 1
ATOM 1297 O O . THR A 1 367 ? -65.525 -11.252 -64.849 1.00 154.95 367 THR A O 1
ATOM 1301 N N . THR A 1 368 ? -65.911 -9.079 -65.307 1.00 158.86 368 THR A N 1
ATOM 1302 C CA . THR A 1 368 ? -65.898 -8.649 -63.917 1.00 161.59 368 THR A CA 1
ATOM 1303 C C . THR A 1 368 ? -67.309 -8.238 -63.516 1.00 179.10 368 THR A C 1
ATOM 1304 O O . THR A 1 368 ? -67.944 -7.430 -64.195 1.00 207.63 368 THR A O 1
ATOM 1306 N N . VAL A 1 369 ? -67.798 -8.802 -62.417 1.00 172.77 369 VAL A N 1
ATOM 1307 C CA . VAL A 1 369 ? -69.168 -8.557 -61.975 1.00 149.62 369 VAL A CA 1
ATOM 1308 C C . VAL A 1 369 ? -69.290 -7.278 -61.150 1.00 149.01 369 VAL A C 1
ATOM 1309 O O . VAL A 1 369 ? -68.337 -6.851 -60.497 1.00 139.51 369 VAL A O 1
ATOM 1313 N N . TYR A 1 370 ? -70.474 -6.674 -61.188 1.00 125.94 370 TYR A N 1
ATOM 1314 C CA . TYR A 1 370 ? -70.743 -5.459 -60.432 1.00 124.42 370 TYR A CA 1
ATOM 1315 C C . TYR A 1 370 ? -72.248 -5.260 -60.305 1.00 142.60 370 TYR A C 1
ATOM 1316 O O . TYR A 1 370 ? -72.989 -5.462 -61.265 1.00 167.50 370 TYR A O 1
ATOM 1325 N N . ARG A 1 371 ? -72.694 -4.868 -59.117 1.00 170.67 371 ARG A N 1
ATOM 1326 C CA . ARG A 1 371 ? -74.118 -4.685 -58.856 1.00 186.16 371 ARG A CA 1
ATOM 1327 C C . ARG A 1 371 ? -74.951 -5.690 -59.647 1.00 187.29 371 ARG A C 1
ATOM 1328 O O . ARG A 1 371 ? -75.778 -5.310 -60.476 1.00 163.69 371 ARG A O 1
ATOM 1336 N N . ASP A 1 372 ? -74.721 -6.974 -59.385 1.00 182.72 372 ASP A N 1
ATOM 1337 C CA . ASP A 1 372 ? -75.442 -8.047 -60.064 1.00 164.41 372 ASP A CA 1
ATOM 1338 C C . ASP A 1 372 ? -75.485 -7.835 -61.576 1.00 165.75 372 ASP A C 1
ATOM 1339 O O . ASP A 1 372 ? -76.448 -8.220 -62.240 1.00 151.35 372 ASP A O 1
ATOM 1341 N N . THR A 1 373 ? -74.435 -7.221 -62.112 1.00 179.46 373 THR A N 1
ATOM 1342 C CA . THR A 1 373 ? -74.329 -6.986 -63.548 1.00 178.44 373 THR A CA 1
ATOM 1343 C C . THR A 1 373 ? -73.012 -7.549 -64.075 1.00 180.49 373 THR A C 1
ATOM 1344 O O . THR A 1 373 ? -72.104 -7.850 -63.299 1.00 168.64 373 THR A O 1
ATOM 1348 N N . HIS A 1 374 ? -72.911 -7.693 -65.392 1.00 168.41 374 HIS A N 1
ATOM 1349 C CA . HIS A 1 374 ? -71.730 -8.297 -66.002 1.00 168.05 374 HIS A CA 1
ATOM 1350 C C . HIS A 1 374 ? -71.046 -7.374 -67.005 1.00 173.42 374 HIS A C 1
ATOM 1351 O O . HIS A 1 374 ? -71.661 -6.915 -67.969 1.00 174.58 374 HIS A O 1
ATOM 1358 N N . PHE A 1 375 ? -69.764 -7.111 -66.769 1.00 166.21 375 PHE A N 1
ATOM 1359 C CA . PHE A 1 375 ? -68.977 -6.247 -67.641 1.00 173.26 375 PHE A CA 1
ATOM 1360 C C . PHE A 1 375 ? -67.784 -6.994 -68.229 1.00 174.16 375 PHE A C 1
ATOM 1361 O O . PHE A 1 375 ? -66.970 -7.554 -67.494 1.00 182.97 375 PHE A O 1
ATOM 1369 N N . ILE A 1 376 ? -67.687 -6.999 -69.555 1.00 168.08 376 ILE A N 1
ATOM 1370 C CA . ILE A 1 376 ? -66.562 -7.627 -70.241 1.00 152.46 376 ILE A CA 1
ATOM 1371 C C . ILE A 1 376 ? -65.271 -6.869 -69.946 1.00 151.32 376 ILE A C 1
ATOM 1372 O O . ILE A 1 376 ? -65.141 -5.695 -70.290 1.00 174.55 376 ILE A O 1
ATOM 1374 N N . THR A 1 377 ? -64.321 -7.544 -69.307 1.00 138.66 377 THR A N 1
ATOM 1375 C CA . THR A 1 377 ? -63.072 -6.905 -68.899 1.00 128.87 377 THR A CA 1
ATOM 1376 C C . THR A 1 377 ? -61.887 -7.359 -69.746 1.00 128.58 377 THR A C 1
ATOM 1377 O O . THR A 1 377 ? -60.989 -6.573 -70.045 1.00 125.20 377 THR A O 1
ATOM 1379 N N . GLY A 1 378 ? -61.888 -8.632 -70.127 1.00 131.34 378 GLY A N 1
ATOM 1380 C CA . GLY A 1 378 ? -60.814 -9.183 -70.945 1.00 128.72 378 GLY A CA 1
ATOM 1381 C C . GLY A 1 378 ? -61.283 -10.364 -71.770 1.00 126.83 378 GLY A C 1
ATOM 1382 O O . GLY A 1 378 ? -62.479 -10.648 -71.839 1.00 128.40 378 GLY A O 1
ATOM 1383 N N . ILE A 1 379 ? -60.339 -11.051 -72.404 1.00 110.93 379 ILE A N 1
ATOM 1384 C CA . ILE A 1 379 ? -60.658 -12.237 -73.189 1.00 121.14 379 ILE A CA 1
ATOM 1385 C C . ILE A 1 379 ? -59.472 -13.195 -73.245 1.00 121.08 379 ILE A C 1
ATOM 1386 O O . ILE A 1 379 ? -58.328 -12.776 -73.426 1.00 110.66 379 ILE A O 1
ATOM 1391 N N . VAL A 1 380 ? -59.758 -14.483 -73.086 1.00 121.95 380 VAL A N 1
ATOM 1392 C CA . VAL A 1 380 ? -58.720 -15.506 -73.019 1.00 127.32 380 VAL A CA 1
ATOM 1393 C C . VAL A 1 380 ? -57.593 -15.263 -74.017 1.00 131.00 380 VAL A C 1
ATOM 1394 O O . VAL A 1 380 ? -57.838 -14.959 -75.184 1.00 143.98 380 VAL A O 1
ATOM 1396 N N . SER A 1 381 ? -56.357 -15.398 -73.545 1.00 115.77 381 SER A N 1
ATOM 1397 C CA . SER A 1 381 ? -55.189 -15.283 -74.409 1.00 127.63 381 SER A CA 1
ATOM 1398 C C . SER A 1 381 ? -54.515 -16.645 -74.568 1.00 140.15 381 SER A C 1
ATOM 1399 O O . SER A 1 381 ? -55.006 -17.507 -75.297 1.00 134.56 381 SER A O 1
ATOM 1402 N N . SER A 1 382 ? -53.395 -16.835 -73.877 1.00 144.27 382 SER A N 1
ATOM 1403 C CA . SER A 1 382 ? -52.657 -18.092 -73.939 1.00 131.41 382 SER A CA 1
ATOM 1404 C C . SER A 1 382 ? -52.021 -18.431 -72.592 1.00 152.54 382 SER A C 1
ATOM 1405 O O . SER A 1 382 ? -51.887 -17.569 -71.724 1.00 158.31 382 SER A O 1
ATOM 1407 N N . GLY A 1 383 ? -51.632 -19.691 -72.425 1.00 186.99 383 GLY A N 1
ATOM 1408 C CA . GLY A 1 383 ? -51.003 -20.143 -71.188 1.00 177.71 383 GLY A CA 1
ATOM 1409 C C . GLY A 1 383 ? -51.804 -21.220 -70.482 1.00 168.42 383 GLY A C 1
ATOM 1410 O O . GLY A 1 383 ? -51.544 -21.542 -69.323 1.00 159.81 383 GLY A O 1
ATOM 1411 N N . LYS A 1 391 ? -47.454 -20.047 -62.511 1.00 93.06 391 LYS A N 1
ATOM 1412 C CA . LYS A 1 391 ? -47.925 -19.488 -63.773 1.00 115.22 391 LYS A CA 1
ATOM 1413 C C . LYS A 1 391 ? -49.396 -19.086 -63.689 1.00 138.68 391 LYS A C 1
ATOM 1414 O O . LYS A 1 391 ? -50.213 -19.802 -63.107 1.00 154.59 391 LYS A O 1
ATOM 1416 N N . TYR A 1 392 ? -49.726 -17.936 -64.269 1.00 142.30 392 TYR A N 1
ATOM 1417 C CA . TYR A 1 392 ? -51.106 -17.463 -64.308 1.00 139.41 392 TYR A CA 1
ATOM 1418 C C . TYR A 1 392 ? -51.613 -17.410 -65.744 1.00 145.81 392 TYR A C 1
ATOM 1419 O O . TYR A 1 392 ? -50.831 -17.495 -66.691 1.00 158.31 392 TYR A O 1
ATOM 1428 N N . GLY A 1 393 ? -52.924 -17.264 -65.901 1.00 148.05 393 GLY A N 1
ATOM 1429 C CA . GLY A 1 393 ? -53.525 -17.148 -67.224 1.00 165.17 393 GLY A CA 1
ATOM 1430 C C . GLY A 1 393 ? -53.450 -15.724 -67.737 1.00 162.68 393 GLY A C 1
ATOM 1431 O O . GLY A 1 393 ? -53.612 -14.775 -66.971 1.00 176.08 393 GLY A O 1
ATOM 1432 N N . ASN A 1 394 ? -53.200 -15.573 -69.035 1.00 157.45 394 ASN A N 1
ATOM 1433 C CA . ASN A 1 394 ? -53.103 -14.250 -69.649 1.00 143.99 394 ASN A CA 1
ATOM 1434 C C . ASN A 1 394 ? -54.378 -13.841 -70.379 1.00 136.80 394 ASN A C 1
ATOM 1435 O O . ASN A 1 394 ? -55.006 -14.652 -71.059 1.00 150.45 394 ASN A O 1
ATOM 1440 N N . TYR A 1 395 ? -54.752 -12.575 -70.233 1.00 136.91 395 TYR A N 1
ATOM 1441 C CA . TYR A 1 395 ? -55.946 -12.049 -70.880 1.00 143.59 395 TYR A CA 1
ATOM 1442 C C . TYR A 1 395 ? -55.638 -10.750 -71.614 1.00 142.01 395 TYR A C 1
ATOM 1443 O O . TYR A 1 395 ? -54.676 -10.055 -71.288 1.00 142.71 395 TYR A O 1
ATOM 1452 N N . THR A 1 396 ? -56.459 -10.429 -72.607 1.00 140.34 396 THR A N 1
ATOM 1453 C CA . THR A 1 396 ? -56.305 -9.184 -73.347 1.00 132.19 396 THR A CA 1
ATOM 1454 C C . THR A 1 396 ? -56.993 -8.042 -72.605 1.00 126.53 396 THR A C 1
ATOM 1455 O O . THR A 1 396 ? -58.221 -7.991 -72.526 1.00 126.85 396 THR A O 1
ATOM 1459 N N . LYS A 1 397 ? -56.192 -7.135 -72.056 1.00 122.96 397 LYS A N 1
ATOM 1460 C CA . LYS A 1 397 ? -56.710 -6.006 -71.288 1.00 126.62 397 LYS A CA 1
ATOM 1461 C C . LYS A 1 397 ? -57.667 -5.161 -72.126 1.00 129.17 397 LYS A C 1
ATOM 1462 O O . LYS A 1 397 ? -57.259 -4.195 -72.771 1.00 132.53 397 LYS A O 1
ATOM 1468 N N . LEU A 1 398 ? -58.943 -5.532 -72.106 1.00 126.12 398 LEU A N 1
ATOM 1469 C CA . LEU A 1 398 ? -59.955 -4.867 -72.920 1.00 119.83 398 LEU A CA 1
ATOM 1470 C C . LEU A 1 398 ? -60.069 -3.379 -72.599 1.00 128.75 398 LEU A C 1
ATOM 1471 O O . LEU A 1 398 ? -60.730 -2.627 -73.316 1.00 148.05 398 LEU A O 1
ATOM 1476 N N . SER A 1 399 ? -59.421 -2.956 -71.520 1.00 119.85 399 SER A N 1
ATOM 1477 C CA . SER A 1 399 ? -59.421 -1.550 -71.142 1.00 139.87 399 SER A CA 1
ATOM 1478 C C . SER A 1 399 ? -58.804 -0.690 -72.242 1.00 142.22 399 SER A C 1
ATOM 1479 O O . SER A 1 399 ? -59.256 0.426 -72.502 1.00 145.37 399 SER A O 1
ATOM 1482 N N . LYS A 1 400 ? -57.775 -1.227 -72.893 1.00 131.90 400 LYS A N 1
ATOM 1483 C CA . LYS A 1 400 ? -57.017 -0.488 -73.899 1.00 130.65 400 LYS A CA 1
ATOM 1484 C C . LYS A 1 400 ? -57.690 -0.507 -75.271 1.00 120.56 400 LYS A C 1
ATOM 1485 O O . LYS A 1 400 ? -57.334 0.273 -76.155 1.00 126.35 400 LYS A O 1
ATOM 1491 N N . PHE A 1 401 ? -58.658 -1.399 -75.447 1.00 117.62 401 PHE A N 1
ATOM 1492 C CA . PHE A 1 401 ? -59.318 -1.559 -76.739 1.00 107.64 401 PHE A CA 1
ATOM 1493 C C . PHE A 1 401 ? -60.820 -1.312 -76.656 1.00 119.61 401 PHE A C 1
ATOM 1494 O O . PHE A 1 401 ? -61.606 -2.017 -77.290 1.00 113.57 401 PHE A O 1
ATOM 1502 N N . ILE A 1 402 ? -61.213 -0.314 -75.871 1.00 130.17 402 ILE A N 1
ATOM 1503 C CA . ILE A 1 402 ? -62.619 0.054 -75.752 1.00 132.83 402 ILE A CA 1
ATOM 1504 C C . ILE A 1 402 ? -63.034 0.938 -76.924 1.00 146.98 402 ILE A C 1
ATOM 1505 O O . ILE A 1 402 ? -64.074 0.708 -77.544 1.00 163.34 402 ILE A O 1
ATOM 1507 N N . PRO A 1 403 ? -62.212 1.952 -77.235 1.00 126.10 403 PRO A N 1
ATOM 1508 C CA . PRO A 1 403 ? -62.467 2.851 -78.357 1.00 132.90 403 PRO A CA 1
ATOM 1509 C C . PRO A 1 403 ? -62.358 2.126 -79.695 1.00 145.01 403 PRO A C 1
ATOM 1510 O O . PRO A 1 403 ? -63.069 2.463 -80.640 1.00 168.83 403 PRO A O 1
ATOM 1514 N N . TRP A 1 404 ? -61.472 1.137 -79.768 1.00 140.91 404 TRP A N 1
ATOM 1515 C CA . TRP A 1 404 ? -61.303 0.347 -80.984 1.00 132.80 404 TRP A CA 1
ATOM 1516 C C . TRP A 1 404 ? -62.553 -0.478 -81.270 1.00 133.02 404 TRP A C 1
ATOM 1517 O O . TRP A 1 404 ? -62.917 -0.690 -82.427 1.00 127.50 404 TRP A O 1
ATOM 1528 N N . ILE A 1 405 ? -63.206 -0.941 -80.209 1.00 138.13 405 ILE A N 1
ATOM 1529 C CA . ILE A 1 405 ? -64.427 -1.726 -80.342 1.00 129.00 405 ILE A CA 1
ATOM 1530 C C . ILE A 1 405 ? -65.607 -0.830 -80.704 1.00 141.38 405 ILE A C 1
ATOM 1531 O O . ILE A 1 405 ? -66.426 -1.185 -81.552 1.00 168.07 405 ILE A O 1
ATOM 1533 N N . LYS A 1 406 ? -65.691 0.329 -80.057 1.00 127.83 406 LYS A N 1
ATOM 1534 C CA . LYS A 1 406 ? -66.737 1.302 -80.363 1.00 127.00 406 LYS A CA 1
ATOM 1535 C C . LYS A 1 406 ? -66.634 1.756 -81.815 1.00 128.79 406 LYS A C 1
ATOM 1536 O O . LYS A 1 406 ? -67.637 2.070 -82.457 1.00 128.87 406 LYS A O 1
ATOM 1539 N N . ARG A 1 407 ? -65.407 1.785 -82.324 1.00 129.29 407 ARG A N 1
ATOM 1540 C CA . ARG A 1 407 ? -65.150 2.163 -83.704 1.00 120.74 407 ARG A CA 1
ATOM 1541 C C . ARG A 1 407 ? -65.914 1.225 -84.629 1.00 116.42 407 ARG A C 1
ATOM 1542 O O . ARG A 1 407 ? -66.653 1.668 -85.507 1.00 108.75 407 ARG A O 1
ATOM 1550 N N . ILE A 1 408 ? -65.731 -0.075 -84.413 1.00 127.95 408 ILE A N 1
ATOM 1551 C CA . ILE A 1 408 ? -66.324 -1.099 -85.267 1.00 114.88 408 ILE A CA 1
ATOM 1552 C C . ILE A 1 408 ? -67.828 -1.218 -85.042 1.00 117.32 408 ILE A C 1
ATOM 1553 O O . ILE A 1 408 ? -68.582 -1.497 -85.975 1.00 119.53 408 ILE A O 1
ATOM 1558 N N . MET A 1 409 ? -68.259 -1.015 -83.801 1.00 109.33 409 MET A N 1
ATOM 1559 C CA . MET A 1 409 ? -69.679 -1.032 -83.477 1.00 115.83 409 MET A CA 1
ATOM 1560 C C . MET A 1 409 ? -70.370 0.132 -84.172 1.00 122.06 409 MET A C 1
ATOM 1561 O O . MET A 1 409 ? -71.287 -0.059 -84.972 1.00 113.64 409 MET A O 1
ATOM 1563 N N . ARG A 1 410 ? -69.914 1.340 -83.859 1.00 144.56 410 ARG A N 1
ATOM 1564 C CA . ARG A 1 410 ? -70.395 2.551 -84.508 1.00 164.22 410 ARG A CA 1
ATOM 1565 C C . ARG A 1 410 ? -70.278 2.411 -86.025 1.00 173.31 410 ARG A C 1
ATOM 1566 O O . ARG A 1 410 ? -70.271 3.402 -86.755 1.00 181.78 410 ARG A O 1
ATOM 1574 N N . GLN A 1 411 ? -70.202 1.166 -86.487 1.00 178.08 411 GLN A N 1
ATOM 1575 C CA . GLN A 1 411 ? -69.965 0.863 -87.898 1.00 172.25 411 GLN A CA 1
ATOM 1576 C C . GLN A 1 411 ? -71.004 1.476 -88.835 1.00 170.39 411 GLN A C 1
ATOM 1577 O O . GLN A 1 411 ? -70.735 2.470 -89.508 1.00 166.27 411 GLN A O 1
ATOM 1583 N N . LYS A 1 412 ? -72.186 0.867 -88.882 1.00 173.42 412 LYS A N 1
ATOM 1584 C CA . LYS A 1 412 ? -73.252 1.315 -89.774 1.00 180.91 412 LYS A CA 1
ATOM 1585 C C . LYS A 1 412 ? -72.978 0.885 -91.213 1.00 167.18 412 LYS A C 1
ATOM 1586 O O . LYS A 1 412 ? -73.067 1.690 -92.141 1.00 145.57 412 LYS A O 1
ATOM 1588 N N . ALA B 2 1 ? -22.219 -26.596 -26.299 1.00 159.83 1 ALA V N 1
ATOM 1589 C CA . ALA B 2 1 ? -22.063 -25.654 -25.152 1.00 142.85 1 ALA V CA 1
ATOM 1590 C C . ALA B 2 1 ? -20.601 -25.504 -24.746 1.00 109.77 1 ALA V C 1
ATOM 1591 O O . ALA B 2 1 ? -19.732 -26.226 -25.238 1.00 122.91 1 ALA V O 1
ATOM 1593 N N . GLN B 2 2 ? -20.337 -24.562 -23.848 1.00 95.34 2 GLN V N 1
ATOM 1594 C CA . GLN B 2 2 ? -18.983 -24.324 -23.360 1.00 114.66 2 GLN V CA 1
ATOM 1595 C C . GLN B 2 2 ? -18.903 -23.095 -22.462 1.00 120.01 2 GLN V C 1
ATOM 1596 O O . GLN B 2 2 ? -19.801 -22.253 -22.457 1.00 134.20 2 GLN V O 1
ATOM 1602 N N . LEU B 2 3 ? -17.816 -23.003 -21.705 1.00 102.67 3 LEU V N 1
ATOM 1603 C CA . LEU B 2 3 ? -17.586 -21.870 -20.824 1.00 98.50 3 LEU V CA 1
ATOM 1604 C C . LEU B 2 3 ? -16.371 -21.079 -21.290 1.00 113.09 3 LEU V C 1
ATOM 1605 O O . LEU B 2 3 ? -15.231 -21.465 -21.031 1.00 150.83 3 LEU V O 1
ATOM 1610 N N . ARG B 2 4 ? -16.621 -19.973 -21.982 1.00 97.57 4 ARG V N 1
ATOM 1611 C CA . ARG B 2 4 ? -15.545 -19.145 -22.510 1.00 106.77 4 ARG V CA 1
ATOM 1612 C C . ARG B 2 4 ? -15.109 -18.097 -21.491 1.00 110.90 4 ARG V C 1
ATOM 1613 O O . ARG B 2 4 ? -15.937 -17.372 -20.939 1.00 133.07 4 ARG V O 1
ATOM 1621 N N . GLU B 2 5 ? -13.806 -18.023 -21.243 1.00 109.94 5 GLU V N 1
ATOM 1622 C CA . GLU B 2 5 ? -13.277 -17.109 -20.238 1.00 124.15 5 GLU V CA 1
ATOM 1623 C C . GLU B 2 5 ? -12.181 -16.214 -20.801 1.00 129.07 5 GLU V C 1
ATOM 1624 O O . GLU B 2 5 ? -11.102 -16.686 -21.161 1.00 141.18 5 GLU V O 1
ATOM 1630 N N . TYR B 2 6 ? -12.468 -14.918 -20.873 1.00 129.09 6 TYR V N 1
ATOM 1631 C CA . TYR B 2 6 ? -11.493 -13.940 -21.333 1.00 108.46 6 TYR V CA 1
ATOM 1632 C C . TYR B 2 6 ? -10.991 -13.107 -20.162 1.00 103.67 6 TYR V C 1
ATOM 1633 O O . TYR B 2 6 ? -11.744 -12.807 -19.235 1.00 83.57 6 TYR V O 1
ATOM 1642 N N . HIS B 2 7 ? -9.715 -12.740 -20.209 1.00 127.40 7 HIS V N 1
ATOM 1643 C CA . HIS B 2 7 ? -9.141 -11.822 -19.233 1.00 133.44 7 HIS V CA 1
ATOM 1644 C C . HIS B 2 7 ? -8.915 -10.459 -19.876 1.00 122.63 7 HIS V C 1
ATOM 1645 O O . HIS B 2 7 ? -7.910 -10.242 -20.552 1.00 135.17 7 HIS V O 1
ATOM 1652 N N . ILE B 2 8 ? -9.859 -9.547 -19.669 1.00 113.49 8 ILE V N 1
ATOM 1653 C CA . ILE B 2 8 ? -9.777 -8.219 -20.265 1.00 121.98 8 ILE V CA 1
ATOM 1654 C C . ILE B 2 8 ? -9.508 -7.151 -19.211 1.00 118.56 8 ILE V C 1
ATOM 1655 O O . ILE B 2 8 ? -9.711 -7.376 -18.017 1.00 124.18 8 ILE V O 1
ATOM 1657 N N . ALA B 2 9 ? -9.050 -5.989 -19.661 1.00 96.12 9 ALA V N 1
ATOM 1658 C CA . ALA B 2 9 ? -8.737 -4.893 -18.756 1.00 95.50 9 ALA V CA 1
ATOM 1659 C C . ALA B 2 9 ? -8.515 -3.598 -19.522 1.00 111.61 9 ALA V C 1
ATOM 1660 O O . ALA B 2 9 ? -8.029 -3.608 -20.655 1.00 126.15 9 ALA V O 1
ATOM 1662 N N . ALA B 2 10 ? -8.878 -2.484 -18.898 1.00 103.38 10 ALA V N 1
ATOM 1663 C CA . ALA B 2 10 ? -8.597 -1.173 -19.458 1.00 99.33 10 ALA V CA 1
ATOM 1664 C C . ALA B 2 10 ? -7.187 -0.764 -19.061 1.00 123.73 10 ALA V C 1
ATOM 1665 O O . ALA B 2 10 ? -6.580 -1.383 -18.187 1.00 154.35 10 ALA V O 1
ATOM 1667 N N . GLN B 2 11 ? -6.668 0.276 -19.702 1.00 115.86 11 GLN V N 1
ATOM 1668 C CA . GLN B 2 11 ? -5.307 0.722 -19.451 1.00 96.84 11 GLN V CA 1
ATOM 1669 C C . GLN B 2 11 ? -4.909 1.725 -20.518 1.00 111.35 11 GLN V C 1
ATOM 1670 O O . GLN B 2 11 ? -5.303 1.593 -21.677 1.00 121.04 11 GLN V O 1
ATOM 1676 N N . LEU B 2 12 ? -4.123 2.722 -20.131 1.00 107.08 12 LEU V N 1
ATOM 1677 C CA . LEU B 2 12 ? -3.687 3.743 -21.073 1.00 125.61 12 LEU V CA 1
ATOM 1678 C C . LEU B 2 12 ? -2.634 3.201 -22.034 1.00 142.56 12 LEU V C 1
ATOM 1679 O O . LEU B 2 12 ? -2.045 2.144 -21.800 1.00 161.46 12 LEU V O 1
ATOM 1684 N N . GLU B 2 13 ? -2.409 3.933 -23.119 1.00 137.44 13 GLU V N 1
ATOM 1685 C CA . GLU B 2 13 ? -1.416 3.555 -24.114 1.00 122.78 13 GLU V CA 1
ATOM 1686 C C . GLU B 2 13 ? -1.116 4.724 -25.043 1.00 115.92 13 GLU V C 1
ATOM 1687 O O . GLU B 2 13 ? -2.001 5.513 -25.370 1.00 99.06 13 GLU V O 1
ATOM 1693 N N . ASP B 2 14 ? 0.139 4.826 -25.465 1.00 132.36 14 ASP V N 1
ATOM 1694 C CA . ASP B 2 14 ? 0.568 5.901 -26.348 1.00 140.15 14 ASP V CA 1
ATOM 1695 C C . ASP B 2 14 ? 0.263 5.554 -27.801 1.00 149.85 14 ASP V C 1
ATOM 1696 O O . ASP B 2 14 ? 1.136 5.086 -28.532 1.00 179.24 14 ASP V O 1
ATOM 1701 N N . TRP B 2 15 ? -0.979 5.784 -28.216 1.00 140.66 15 TRP V N 1
ATOM 1702 C CA . TRP B 2 15 ? -1.396 5.449 -29.573 1.00 137.03 15 TRP V CA 1
ATOM 1703 C C . TRP B 2 15 ? -0.940 6.493 -30.583 1.00 141.15 15 TRP V C 1
ATOM 1704 O O . TRP B 2 15 ? -0.977 7.694 -30.312 1.00 127.14 15 TRP V O 1
ATOM 1715 N N . ASP B 2 16 ? -0.507 6.020 -31.748 1.00 142.87 16 ASP V N 1
ATOM 1716 C CA . ASP B 2 16 ? -0.120 6.897 -32.845 1.00 143.53 16 ASP V CA 1
ATOM 1717 C C . ASP B 2 16 ? -0.846 6.477 -34.116 1.00 130.70 16 ASP V C 1
ATOM 1718 O O . ASP B 2 16 ? -0.623 5.384 -34.638 1.00 117.69 16 ASP V O 1
ATOM 1720 N N . TYR B 2 17 ? -1.719 7.351 -34.607 1.00 117.22 17 TYR V N 1
ATOM 1721 C CA . TYR B 2 17 ? -2.525 7.049 -35.783 1.00 120.11 17 TYR V CA 1
ATOM 1722 C C . TYR B 2 17 ? -1.663 6.801 -37.013 1.00 119.55 17 TYR V C 1
ATOM 1723 O O . TYR B 2 17 ? -2.180 6.595 -38.112 1.00 121.66 17 TYR V O 1
ATOM 1732 N N . ASN B 2 18 ? -0.349 6.823 -36.823 1.00 130.92 18 ASN V N 1
ATOM 1733 C CA . ASN B 2 18 ? 0.580 6.535 -37.906 1.00 132.29 18 ASN V CA 1
ATOM 1734 C C . ASN B 2 18 ? 1.861 5.892 -37.381 1.00 137.99 18 ASN V C 1
ATOM 1735 O O . ASN B 2 18 ? 2.606 6.510 -36.619 1.00 146.78 18 ASN V O 1
ATOM 1740 N N . PRO B 2 19 ? 2.110 4.637 -37.784 1.00 136.99 19 PRO V N 1
ATOM 1741 C CA . PRO B 2 19 ? 3.208 3.822 -37.299 1.00 162.46 19 PRO V CA 1
ATOM 1742 C C . PRO B 2 19 ? 4.389 3.797 -38.264 1.00 176.10 19 PRO V C 1
ATOM 1743 O O . PRO B 2 19 ? 5.530 3.615 -37.838 1.00 187.39 19 PRO V O 1
ATOM 1747 N N . GLN B 2 20 ? 4.112 3.971 -39.552 1.00 171.93 20 GLN V N 1
ATOM 1748 C CA . GLN B 2 20 ? 5.154 3.919 -40.574 1.00 173.38 20 GLN V CA 1
ATOM 1749 C C . GLN B 2 20 ? 6.420 3.245 -40.054 1.00 164.77 20 GLN V C 1
ATOM 1750 O O . GLN B 2 20 ? 6.578 2.028 -40.165 1.00 114.58 20 GLN V O 1
ATOM 1756 N N . LEU B 2 32 ? 4.348 12.673 -32.910 1.00 180.90 32 LEU V N 1
ATOM 1757 C CA . LEU B 2 32 ? 3.330 12.919 -31.895 1.00 173.20 32 LEU V CA 1
ATOM 1758 C C . LEU B 2 32 ? 2.380 11.736 -31.747 1.00 158.16 32 LEU V C 1
ATOM 1759 O O . LEU B 2 32 ? 1.853 11.219 -32.732 1.00 145.13 32 LEU V O 1
ATOM 1764 N N . THR B 2 33 ? 2.171 11.313 -30.506 1.00 156.35 33 THR V N 1
ATOM 1765 C CA . THR B 2 33 ? 1.236 10.239 -30.205 1.00 168.54 33 THR V CA 1
ATOM 1766 C C . THR B 2 33 ? 0.272 10.697 -29.118 1.00 166.19 33 THR V C 1
ATOM 1767 O O . THR B 2 33 ? 0.518 11.699 -28.445 1.00 187.90 33 THR V O 1
ATOM 1771 N N . PHE B 2 34 ? -0.824 9.967 -28.947 1.00 149.32 34 PHE V N 1
ATOM 1772 C CA . PHE B 2 34 ? -1.829 10.344 -27.962 1.00 158.40 34 PHE V CA 1
ATOM 1773 C C . PHE B 2 34 ? -2.089 9.227 -26.960 1.00 154.36 34 PHE V C 1
ATOM 1774 O O . PHE B 2 34 ? -2.213 8.060 -27.335 1.00 140.80 34 PHE V O 1
ATOM 1782 N N . LYS B 2 35 ? -2.166 9.595 -25.684 1.00 149.50 35 LYS V N 1
ATOM 1783 C CA . LYS B 2 35 ? -2.424 8.633 -24.618 1.00 160.62 35 LYS V CA 1
ATOM 1784 C C . LYS B 2 35 ? -3.910 8.302 -24.537 1.00 137.79 35 LYS V C 1
ATOM 1785 O O . LYS B 2 35 ? -4.743 9.187 -24.337 1.00 116.03 35 LYS V O 1
ATOM 1787 N N . LYS B 2 36 ? -4.234 7.023 -24.690 1.00 128.80 36 LYS V N 1
ATOM 1788 C CA . LYS B 2 36 ? -5.625 6.587 -24.708 1.00 125.93 36 LYS V CA 1
ATOM 1789 C C . LYS B 2 36 ? -5.912 5.474 -23.708 1.00 138.47 36 LYS V C 1
ATOM 1790 O O . LYS B 2 36 ? -5.011 4.748 -23.290 1.00 157.58 36 LYS V O 1
ATOM 1796 N N . ILE B 2 37 ? -7.181 5.353 -23.331 1.00 132.72 37 ILE V N 1
ATOM 1797 C CA . ILE B 2 37 ? -7.635 4.268 -22.473 1.00 106.97 37 ILE V CA 1
ATOM 1798 C C . ILE B 2 37 ? -8.343 3.232 -23.335 1.00 101.84 37 ILE V C 1
ATOM 1799 O O . ILE B 2 37 ? -9.428 3.488 -23.852 1.00 109.10 37 ILE V O 1
ATOM 1804 N N . VAL B 2 38 ? -7.723 2.068 -23.496 1.00 109.28 38 VAL V N 1
ATOM 1805 C CA . VAL B 2 38 ? -8.268 1.036 -24.371 1.00 112.46 38 VAL V CA 1
ATOM 1806 C C . VAL B 2 38 ? -8.335 -0.320 -23.682 1.00 107.50 38 VAL V C 1
ATOM 1807 O O . VAL B 2 38 ? -7.705 -0.536 -22.648 1.00 115.01 38 VAL V O 1
ATOM 1811 N N . TYR B 2 39 ? -9.112 -1.230 -24.261 1.00 112.97 39 TYR V N 1
ATOM 1812 C CA . TYR B 2 39 ? -9.192 -2.592 -23.755 1.00 112.22 39 TYR V CA 1
ATOM 1813 C C . TYR B 2 39 ? -7.949 -3.366 -24.165 1.00 114.50 39 TYR V C 1
ATOM 1814 O O . TYR B 2 39 ? -7.187 -2.920 -25.023 1.00 113.94 39 TYR V O 1
ATOM 1823 N N . ARG B 2 40 ? -7.748 -4.526 -23.547 1.00 113.64 40 ARG V N 1
ATOM 1824 C CA . ARG B 2 40 ? -6.667 -5.424 -23.939 1.00 114.40 40 ARG V CA 1
ATOM 1825 C C . ARG B 2 40 ? -6.659 -6.712 -23.125 1.00 130.18 40 ARG V C 1
ATOM 1826 O O . ARG B 2 40 ? -6.697 -6.689 -21.894 1.00 138.50 40 ARG V O 1
ATOM 1834 N N . GLU B 2 41 ? -6.616 -7.835 -23.834 1.00 124.77 41 GLU V N 1
ATOM 1835 C CA . GLU B 2 41 ? -6.712 -9.151 -23.219 1.00 133.71 41 GLU V CA 1
ATOM 1836 C C . GLU B 2 41 ? -5.419 -9.578 -22.533 1.00 141.69 41 GLU V C 1
ATOM 1837 O O . GLU B 2 41 ? -4.493 -10.064 -23.183 1.00 173.25 41 GLU V O 1
ATOM 1843 N N . TYR B 2 42 ? -5.360 -9.391 -21.218 1.00 141.32 42 TYR V N 1
ATOM 1844 C CA . TYR B 2 42 ? -4.269 -9.934 -20.420 1.00 133.10 42 TYR V CA 1
ATOM 1845 C C . TYR B 2 42 ? -4.501 -11.427 -20.237 1.00 151.91 42 TYR V C 1
ATOM 1846 O O . TYR B 2 42 ? -5.636 -11.866 -20.057 1.00 174.41 42 TYR V O 1
ATOM 1855 N N . GLU B 2 43 ? -3.428 -12.207 -20.285 1.00 148.97 43 GLU V N 1
ATOM 1856 C CA . GLU B 2 43 ? -3.549 -13.652 -20.147 1.00 148.50 43 GLU V CA 1
ATOM 1857 C C . GLU B 2 43 ? -4.148 -14.004 -18.787 1.00 147.51 43 GLU V C 1
ATOM 1858 O O . GLU B 2 43 ? -4.603 -13.122 -18.058 1.00 155.11 43 GLU V O 1
ATOM 1864 N N . LEU B 2 44 ? -4.154 -15.290 -18.450 1.00 149.66 44 LEU V N 1
ATOM 1865 C CA . LEU B 2 44 ? -4.728 -15.744 -17.185 1.00 134.47 44 LEU V CA 1
ATOM 1866 C C . LEU B 2 44 ? -3.991 -15.149 -15.989 1.00 112.80 44 LEU V C 1
ATOM 1867 O O . LEU B 2 44 ? -2.764 -15.043 -15.991 1.00 87.81 44 LEU V O 1
ATOM 1869 N N . ASP B 2 45 ? -4.751 -14.763 -14.969 1.00 119.63 45 ASP V N 1
ATOM 1870 C CA . ASP B 2 45 ? -4.181 -14.163 -13.769 1.00 131.79 45 ASP V CA 1
ATOM 1871 C C . ASP B 2 45 ? -3.483 -12.844 -14.084 1.00 118.52 45 ASP V C 1
ATOM 1872 O O . ASP B 2 45 ? -2.758 -12.303 -13.249 1.00 114.94 45 ASP V O 1
ATOM 1874 N N . PHE B 2 46 ? -3.706 -12.330 -15.291 1.00 109.27 46 PHE V N 1
ATOM 1875 C CA . PHE B 2 46 ? -3.096 -11.073 -15.716 1.00 119.26 46 PHE V CA 1
ATOM 1876 C C . PHE B 2 46 ? -1.574 -11.174 -15.712 1.00 117.41 46 PHE V C 1
ATOM 1877 O O . PHE B 2 46 ? -0.882 -10.241 -15.309 1.00 139.47 46 PHE V O 1
ATOM 1885 N N . LYS B 2 47 ? -1.058 -12.308 -16.171 1.00 129.94 47 LYS V N 1
ATOM 1886 C CA . LYS B 2 47 ? 0.375 -12.574 -16.100 1.00 126.09 47 LYS V CA 1
ATOM 1887 C C . LYS B 2 47 ? 1.187 -11.919 -17.217 1.00 149.36 47 LYS V C 1
ATOM 1888 O O . LYS B 2 47 ? 2.133 -11.180 -16.946 1.00 159.11 47 LYS V O 1
ATOM 1894 N N . GLN B 2 48 ? 0.821 -12.185 -18.468 1.00 177.92 48 GLN V N 1
ATOM 1895 C CA . GLN B 2 48 ? 1.658 -11.769 -19.594 1.00 212.79 48 GLN V CA 1
ATOM 1896 C C . GLN B 2 48 ? 0.896 -11.092 -20.731 1.00 216.81 48 GLN V C 1
ATOM 1897 O O . GLN B 2 48 ? 1.383 -11.047 -21.860 1.00 228.76 48 GLN V O 1
ATOM 1903 N N . GLU B 2 49 ? -0.285 -10.556 -20.446 1.00 197.36 49 GLU V N 1
ATOM 1904 C CA . GLU B 2 49 ? -1.123 -10.047 -21.520 1.00 180.57 49 GLU V CA 1
ATOM 1905 C C . GLU B 2 49 ? -1.358 -11.174 -22.516 1.00 174.54 49 GLU V C 1
ATOM 1906 O O . GLU B 2 49 ? -1.642 -12.308 -22.130 1.00 186.94 49 GLU V O 1
ATOM 1912 N N . LYS B 2 50 ? -1.216 -10.860 -23.799 1.00 117.04 50 LYS V N 1
ATOM 1913 C CA . LYS B 2 50 ? -1.400 -11.849 -24.850 1.00 111.78 50 LYS V CA 1
ATOM 1914 C C . LYS B 2 50 ? -1.017 -11.247 -26.198 1.00 112.10 50 LYS V C 1
ATOM 1915 O O . LYS B 2 50 ? -0.879 -10.030 -26.318 1.00 137.20 50 LYS V O 1
ATOM 1921 N N . PRO B 2 51 ? -0.841 -12.101 -27.219 1.00 116.64 51 PRO V N 1
ATOM 1922 C CA . PRO B 2 51 ? -0.417 -11.683 -28.555 1.00 127.77 51 PRO V CA 1
ATOM 1923 C C . PRO B 2 51 ? -1.205 -10.496 -29.111 1.00 147.61 51 PRO V C 1
ATOM 1924 O O . PRO B 2 51 ? -0.618 -9.458 -29.420 1.00 142.97 51 PRO V O 1
ATOM 1928 N N . ARG B 2 52 ? -2.519 -10.652 -29.241 1.00 165.57 52 ARG V N 1
ATOM 1929 C CA . ARG B 2 52 ? -3.358 -9.622 -29.850 1.00 150.59 52 ARG V CA 1
ATOM 1930 C C . ARG B 2 52 ? -2.798 -9.210 -31.210 1.00 152.60 52 ARG V C 1
ATOM 1931 O O . ARG B 2 52 ? -1.678 -8.707 -31.302 1.00 138.93 52 ARG V O 1
ATOM 1933 N N . ASP B 2 53 ? -3.580 -9.433 -32.263 1.00 147.68 53 ASP V N 1
ATOM 1934 C CA . ASP B 2 53 ? -3.146 -9.117 -33.623 1.00 144.68 53 ASP V CA 1
ATOM 1935 C C . ASP B 2 53 ? -2.752 -7.654 -33.769 1.00 161.17 53 ASP V C 1
ATOM 1936 O O . ASP B 2 53 ? -3.150 -6.810 -32.966 1.00 176.98 53 ASP V O 1
ATOM 1941 N N . ALA B 2 54 ? -1.968 -7.361 -34.802 1.00 161.23 54 ALA V N 1
ATOM 1942 C CA . ALA B 2 54 ? -1.535 -5.997 -35.071 1.00 158.93 54 ALA V CA 1
ATOM 1943 C C . ALA B 2 54 ? -2.593 -5.251 -35.874 1.00 153.06 54 ALA V C 1
ATOM 1944 O O . ALA B 2 54 ? -2.445 -4.063 -36.163 1.00 138.48 54 ALA V O 1
ATOM 1946 N N . LEU B 2 55 ? -3.663 -5.956 -36.226 1.00 141.32 55 LEU V N 1
ATOM 1947 C CA . LEU B 2 55 ? -4.732 -5.381 -37.033 1.00 121.52 55 LEU V CA 1
ATOM 1948 C C . LEU B 2 55 ? -5.843 -4.792 -36.169 1.00 128.48 55 LEU V C 1
ATOM 1949 O O . LEU B 2 55 ? -6.565 -3.892 -36.598 1.00 121.43 55 LEU V O 1
ATOM 1954 N N . SER B 2 56 ? -5.974 -5.303 -34.949 1.00 133.29 56 SER V N 1
ATOM 1955 C CA . SER B 2 56 ? -7.020 -4.849 -34.040 1.00 138.33 56 SER V CA 1
ATOM 1956 C C . SER B 2 56 ? -6.822 -3.394 -33.622 1.00 131.34 56 SER V C 1
ATOM 1957 O O . SER B 2 56 ? -7.763 -2.736 -33.180 1.00 146.12 56 SER V O 1
ATOM 1960 N N . GLY B 2 57 ? -5.596 -2.898 -33.765 1.00 127.57 57 GLY V N 1
ATOM 1961 C CA . GLY B 2 57 ? -5.277 -1.514 -33.424 1.00 116.12 57 GLY V CA 1
ATOM 1962 C C . GLY B 2 57 ? -5.771 -1.111 -32.048 1.00 112.03 57 GLY V C 1
ATOM 1963 O O . GLY B 2 57 ? -5.414 -1.729 -31.044 1.00 111.33 57 GLY V O 1
ATOM 1964 N N . LEU B 2 58 ? -6.590 -0.066 -32.000 1.00 97.71 58 LEU V N 1
ATOM 1965 C CA . LEU B 2 58 ? -7.182 0.382 -30.745 1.00 120.06 58 LEU V CA 1
ATOM 1966 C C . LEU B 2 58 ? -8.266 -0.589 -30.287 1.00 127.02 58 LEU V C 1
ATOM 1967 O O . LEU B 2 58 ? -8.416 -0.855 -29.093 1.00 118.34 58 LEU V O 1
ATOM 1972 N N . LEU B 2 59 ? -9.017 -1.117 -31.249 1.00 124.66 59 LEU V N 1
ATOM 1973 C CA . LEU B 2 59 ? -10.116 -2.031 -30.958 1.00 135.23 59 LEU V CA 1
ATOM 1974 C C . LEU B 2 59 ? -9.719 -3.098 -29.944 1.00 127.87 59 LEU V C 1
ATOM 1975 O O . LEU B 2 59 ? -8.747 -3.828 -30.144 1.00 132.53 59 LEU V O 1
ATOM 1977 N N . GLY B 2 60 ? -10.476 -3.183 -28.855 1.00 121.68 60 GLY V N 1
ATOM 1978 C CA . GLY B 2 60 ? -10.247 -4.210 -27.848 1.00 111.98 60 GLY V CA 1
ATOM 1979 C C . GLY B 2 60 ? -10.223 -5.590 -28.474 1.00 103.68 60 GLY V C 1
ATOM 1980 O O . GLY B 2 60 ? -10.221 -5.717 -29.698 1.00 110.03 60 GLY V O 1
ATOM 1981 N N . PRO B 2 61 ? -10.212 -6.637 -27.635 1.00 110.62 61 PRO V N 1
ATOM 1982 C CA . PRO B 2 61 ? -10.143 -8.018 -28.101 1.00 120.64 61 PRO V CA 1
ATOM 1983 C C . PRO B 2 61 ? -11.510 -8.571 -28.499 1.00 108.34 61 PRO V C 1
ATOM 1984 O O . PRO B 2 61 ? -12.464 -8.487 -27.726 1.00 116.65 61 PRO V O 1
ATOM 1988 N N . THR B 2 62 ? -11.591 -9.138 -29.699 1.00 96.94 62 THR V N 1
ATOM 1989 C CA . THR B 2 62 ? -12.852 -9.629 -30.242 1.00 101.80 62 THR V CA 1
ATOM 1990 C C . THR B 2 62 ? -13.373 -10.847 -29.487 1.00 110.23 62 THR V C 1
ATOM 1991 O O . THR B 2 62 ? -12.672 -11.850 -29.345 1.00 137.08 62 THR V O 1
ATOM 1995 N N . LEU B 2 63 ? -14.612 -10.754 -29.015 1.00 89.59 63 LEU V N 1
ATOM 1996 C CA . LEU B 2 63 ? -15.230 -11.835 -28.257 1.00 84.43 63 LEU V CA 1
ATOM 1997 C C . LEU B 2 63 ? -16.092 -12.720 -29.153 1.00 91.50 63 LEU V C 1
ATOM 1998 O O . LEU B 2 63 ? -16.597 -12.270 -30.181 1.00 89.60 63 LEU V O 1
ATOM 2003 N N . ARG B 2 64 ? -16.251 -13.980 -28.757 1.00 102.08 64 ARG V N 1
ATOM 2004 C CA . ARG B 2 64 ? -17.077 -14.927 -29.501 1.00 93.99 64 ARG V CA 1
ATOM 2005 C C . ARG B 2 64 ? -17.968 -15.719 -28.553 1.00 91.77 64 ARG V C 1
ATOM 2006 O O . ARG B 2 64 ? -18.123 -15.355 -27.387 1.00 92.40 64 ARG V O 1
ATOM 2014 N N . GLY B 2 65 ? -18.548 -16.805 -29.054 1.00 87.74 65 GLY V N 1
ATOM 2015 C CA . GLY B 2 65 ? -19.405 -17.657 -28.235 1.00 96.79 65 GLY V CA 1
ATOM 2016 C C . GLY B 2 65 ? -20.691 -18.062 -28.928 1.00 99.25 65 GLY V C 1
ATOM 2017 O O . GLY B 2 65 ? -21.598 -17.250 -29.102 1.00 107.92 65 GLY V O 1
ATOM 2018 N N . GLU B 2 66 ? -20.767 -19.330 -29.319 1.00 102.36 66 GLU V N 1
ATOM 2019 C CA . GLU B 2 66 ? -21.942 -19.860 -29.998 1.00 107.19 66 GLU V CA 1
ATOM 2020 C C . GLU B 2 66 ? -23.218 -19.595 -29.207 1.00 122.67 66 GLU V C 1
ATOM 2021 O O . GLU B 2 66 ? -23.316 -18.614 -28.468 1.00 114.18 66 GLU V O 1
ATOM 2027 N N . VAL B 2 67 ? -24.196 -20.480 -29.374 1.00 115.56 67 VAL V N 1
ATOM 2028 C CA . VAL B 2 67 ? -25.444 -20.408 -28.630 1.00 98.44 67 VAL V CA 1
ATOM 2029 C C . VAL B 2 67 ? -25.437 -21.463 -27.533 1.00 104.35 67 VAL V C 1
ATOM 2030 O O . VAL B 2 67 ? -25.051 -22.608 -27.766 1.00 131.12 67 VAL V O 1
ATOM 2034 N N . GLY B 2 68 ? -25.862 -21.077 -26.337 1.00 114.70 68 GLY V N 1
ATOM 2035 C CA . GLY B 2 68 ? -25.875 -21.997 -25.207 1.00 118.92 68 GLY V CA 1
ATOM 2036 C C . GLY B 2 68 ? -24.582 -21.949 -24.420 1.00 109.41 68 GLY V C 1
ATOM 2037 O O . GLY B 2 68 ? -24.502 -22.472 -23.307 1.00 94.41 68 GLY V O 1
ATOM 2038 N N . ASP B 2 69 ? -23.563 -21.323 -25.003 1.00 118.05 69 ASP V N 1
ATOM 2039 C CA . ASP B 2 69 ? -22.288 -21.137 -24.321 1.00 118.20 69 ASP V CA 1
ATOM 2040 C C . ASP B 2 69 ? -22.463 -20.221 -23.117 1.00 117.83 69 ASP V C 1
ATOM 2041 O O . ASP B 2 69 ? -23.584 -19.947 -22.687 1.00 136.88 69 ASP V O 1
ATOM 2046 N N . SER B 2 70 ? -21.345 -19.749 -22.580 1.00 101.66 70 SER V N 1
ATOM 2047 C CA . SER B 2 70 ? -21.360 -18.806 -21.471 1.00 112.15 70 SER V CA 1
ATOM 2048 C C . SER B 2 70 ? -20.013 -18.101 -21.393 1.00 112.21 70 SER V C 1
ATOM 2049 O O . SER B 2 70 ? -18.966 -18.747 -21.369 1.00 125.63 70 SER V O 1
ATOM 2051 N N . LEU B 2 71 ? -20.041 -16.774 -21.365 1.00 97.59 71 LEU V N 1
ATOM 2052 C CA . LEU B 2 71 ? -18.811 -15.996 -21.350 1.00 103.75 71 LEU V CA 1
ATOM 2053 C C . LEU B 2 71 ? -18.571 -15.303 -20.015 1.00 107.59 71 LEU V C 1
ATOM 2054 O O . LEU B 2 71 ? -19.459 -14.644 -19.477 1.00 130.80 71 LEU V O 1
ATOM 2059 N N . ILE B 2 72 ? -17.363 -15.463 -19.486 1.00 99.28 72 ILE V N 1
ATOM 2060 C CA . ILE B 2 72 ? -16.934 -14.707 -18.320 1.00 82.53 72 ILE V CA 1
ATOM 2061 C C . ILE B 2 72 ? -15.871 -13.703 -18.741 1.00 83.76 72 ILE V C 1
ATOM 2062 O O . ILE B 2 72 ? -15.013 -14.007 -19.571 1.00 68.25 72 ILE V O 1
ATOM 2067 N N . ILE B 2 73 ? -15.935 -12.504 -18.175 1.00 100.65 73 ILE V N 1
ATOM 2068 C CA . ILE B 2 73 ? -14.970 -11.464 -18.498 1.00 111.78 73 ILE V CA 1
ATOM 2069 C C . ILE B 2 73 ? -14.367 -10.872 -17.232 1.00 112.78 73 ILE V C 1
ATOM 2070 O O . ILE B 2 73 ? -15.020 -10.114 -16.514 1.00 99.04 73 ILE V O 1
ATOM 2075 N N . TYR B 2 74 ? -13.117 -11.231 -16.962 1.00 114.60 74 TYR V N 1
ATOM 2076 C CA . TYR B 2 74 ? -12.408 -10.706 -15.805 1.00 120.18 74 TYR V CA 1
ATOM 2077 C C . TYR B 2 74 ? -11.852 -9.326 -16.128 1.00 116.14 74 TYR V C 1
ATOM 2078 O O . TYR B 2 74 ? -10.747 -9.194 -16.656 1.00 127.17 74 TYR V O 1
ATOM 2087 N N . PHE B 2 75 ? -12.633 -8.300 -15.813 1.00 103.26 75 PHE V N 1
ATOM 2088 C CA . PHE B 2 75 ? -12.267 -6.929 -16.132 1.00 92.69 75 PHE V CA 1
ATOM 2089 C C . PHE B 2 75 ? -11.516 -6.277 -14.978 1.00 103.30 75 PHE V C 1
ATOM 2090 O O . PHE B 2 75 ? -12.008 -6.237 -13.848 1.00 85.70 75 PHE V O 1
ATOM 2098 N N . LYS B 2 76 ? -10.318 -5.779 -15.270 1.00 130.11 76 LYS V N 1
ATOM 2099 C CA . LYS B 2 76 ? -9.525 -5.035 -14.297 1.00 121.47 76 LYS V CA 1
ATOM 2100 C C . LYS B 2 76 ? -9.224 -3.642 -14.841 1.00 98.51 76 LYS V C 1
ATOM 2101 O O . LYS B 2 76 ? -8.559 -3.497 -15.866 1.00 85.45 76 LYS V O 1
ATOM 2103 N N . ASN B 2 77 ? -9.721 -2.621 -14.152 1.00 96.31 77 ASN V N 1
ATOM 2104 C CA . ASN B 2 77 ? -9.608 -1.250 -14.635 1.00 115.17 77 ASN V CA 1
ATOM 2105 C C . ASN B 2 77 ? -8.290 -0.573 -14.266 1.00 106.47 77 ASN V C 1
ATOM 2106 O O . ASN B 2 77 ? -8.152 -0.019 -13.175 1.00 105.34 77 ASN V O 1
ATOM 2111 N N . PHE B 2 78 ? -7.328 -0.616 -15.182 1.00 94.88 78 PHE V N 1
ATOM 2112 C CA . PHE B 2 78 ? -6.051 0.060 -14.978 1.00 104.55 78 PHE V CA 1
ATOM 2113 C C . PHE B 2 78 ? -6.078 1.448 -15.609 1.00 122.72 78 PHE V C 1
ATOM 2114 O O . PHE B 2 78 ? -5.091 1.887 -16.200 1.00 141.93 78 PHE V O 1
ATOM 2122 N N . ALA B 2 79 ? -7.210 2.133 -15.486 1.00 119.13 79 ALA V N 1
ATOM 2123 C CA . ALA B 2 79 ? -7.376 3.445 -16.104 1.00 115.89 79 ALA V CA 1
ATOM 2124 C C . ALA B 2 79 ? -7.424 4.563 -15.070 1.00 106.12 79 ALA V C 1
ATOM 2125 O O . ALA B 2 79 ? -7.481 4.306 -13.868 1.00 114.55 79 ALA V O 1
ATOM 2127 N N . THR B 2 80 ? -7.397 5.803 -15.548 1.00 109.46 80 THR V N 1
ATOM 2128 C CA . THR B 2 80 ? -7.497 6.964 -14.673 1.00 120.95 80 THR V CA 1
ATOM 2129 C C . THR B 2 80 ? -8.954 7.203 -14.307 1.00 112.48 80 THR V C 1
ATOM 2130 O O . THR B 2 80 ? -9.256 7.911 -13.348 1.00 116.08 80 THR V O 1
ATOM 2134 N N . GLN B 2 81 ? -9.851 6.606 -15.085 1.00 116.58 81 GLN V N 1
ATOM 2135 C CA . GLN B 2 81 ? -11.285 6.780 -14.890 1.00 106.06 81 GLN V CA 1
ATOM 2136 C C . GLN B 2 81 ? -11.989 5.445 -14.688 1.00 108.19 81 GLN V C 1
ATOM 2137 O O . GLN B 2 81 ? -11.418 4.389 -14.965 1.00 97.52 81 GLN V O 1
ATOM 2143 N N . PRO B 2 82 ? -13.239 5.491 -14.202 1.00 111.15 82 PRO V N 1
ATOM 2144 C CA . PRO B 2 82 ? -14.045 4.291 -14.021 1.00 112.61 82 PRO V CA 1
ATOM 2145 C C . PRO B 2 82 ? -14.629 3.840 -15.353 1.00 120.56 82 PRO V C 1
ATOM 2146 O O . PRO B 2 82 ? -15.457 4.542 -15.932 1.00 133.88 82 PRO V O 1
ATOM 2150 N N . VAL B 2 83 ? -14.193 2.681 -15.834 1.00 122.38 83 VAL V N 1
ATOM 2151 C CA . VAL B 2 83 ? -14.657 2.164 -17.115 1.00 124.42 83 VAL V CA 1
ATOM 2152 C C . VAL B 2 83 ? -15.746 1.112 -16.931 1.00 137.86 83 VAL V C 1
ATOM 2153 O O . VAL B 2 83 ? -16.249 0.911 -15.824 1.00 154.30 83 VAL V O 1
ATOM 2155 N N . SER B 2 84 ? -16.105 0.445 -18.023 1.00 139.90 84 SER V N 1
ATOM 2156 C CA . SER B 2 84 ? -17.116 -0.606 -17.988 1.00 119.65 84 SER V CA 1
ATOM 2157 C C . SER B 2 84 ? -17.120 -1.417 -19.280 1.00 118.46 84 SER V C 1
ATOM 2158 O O . SER B 2 84 ? -16.492 -1.036 -20.267 1.00 136.17 84 SER V O 1
ATOM 2161 N N . ILE B 2 85 ? -17.824 -2.543 -19.263 1.00 114.84 85 ILE V N 1
ATOM 2162 C CA . ILE B 2 85 ? -17.999 -3.356 -20.461 1.00 117.35 85 ILE V CA 1
ATOM 2163 C C . ILE B 2 85 ? -19.484 -3.522 -20.769 1.00 123.39 85 ILE V C 1
ATOM 2164 O O . ILE B 2 85 ? -20.299 -3.725 -19.866 1.00 110.14 85 ILE V O 1
ATOM 2169 N N . HIS B 2 86 ? -19.832 -3.433 -22.046 1.00 99.58 86 HIS V N 1
ATOM 2170 C CA . HIS B 2 86 ? -21.228 -3.347 -22.427 1.00 91.05 86 HIS V CA 1
ATOM 2171 C C . HIS B 2 86 ? -21.494 -3.863 -23.832 1.00 107.63 86 HIS V C 1
ATOM 2172 O O . HIS B 2 86 ? -20.919 -3.363 -24.797 1.00 83.15 86 HIS V O 1
ATOM 2179 N N . PRO B 2 87 ? -22.396 -4.849 -23.947 1.00 114.52 87 PRO V N 1
ATOM 2180 C CA . PRO B 2 87 ? -22.730 -5.534 -25.180 1.00 104.61 87 PRO V CA 1
ATOM 2181 C C . PRO B 2 87 ? -24.019 -4.999 -25.787 1.00 105.98 87 PRO V C 1
ATOM 2182 O O . PRO B 2 87 ? -24.962 -4.684 -25.059 1.00 106.67 87 PRO V O 1
ATOM 2186 N N . GLN B 2 88 ? -24.062 -4.908 -27.112 1.00 90.06 88 GLN V N 1
ATOM 2187 C CA . GLN B 2 88 ? -25.275 -4.482 -27.795 1.00 91.47 88 GLN V CA 1
ATOM 2188 C C . GLN B 2 88 ? -26.286 -5.623 -27.835 1.00 94.06 88 GLN V C 1
ATOM 2189 O O . GLN B 2 88 ? -27.472 -5.407 -28.086 1.00 77.02 88 GLN V O 1
ATOM 2195 N N . SER B 2 89 ? -25.806 -6.836 -27.573 1.00 111.84 89 SER V N 1
ATOM 2196 C CA . SER B 2 89 ? -26.654 -8.026 -27.578 1.00 104.20 89 SER V CA 1
ATOM 2197 C C . SER B 2 89 ? -27.159 -8.372 -26.178 1.00 100.34 89 SER V C 1
ATOM 2198 O O . SER B 2 89 ? -26.397 -8.363 -25.209 1.00 86.72 89 SER V O 1
ATOM 2200 N N . ALA B 2 90 ? -28.448 -8.686 -26.084 1.00 100.20 90 ALA V N 1
ATOM 2201 C CA . ALA B 2 90 ? -29.086 -8.974 -24.802 1.00 108.18 90 ALA V CA 1
ATOM 2202 C C . ALA B 2 90 ? -28.657 -10.319 -24.223 1.00 120.73 90 ALA V C 1
ATOM 2203 O O . ALA B 2 90 ? -29.488 -11.197 -23.986 1.00 134.28 90 ALA V O 1
ATOM 2205 N N . VAL B 2 91 ? -27.358 -10.474 -23.992 1.00 117.97 91 VAL V N 1
ATOM 2206 C CA . VAL B 2 91 ? -26.825 -11.702 -23.416 1.00 93.48 91 VAL V CA 1
ATOM 2207 C C . VAL B 2 91 ? -26.395 -11.462 -21.974 1.00 94.39 91 VAL V C 1
ATOM 2208 O O . VAL B 2 91 ? -25.424 -12.052 -21.499 1.00 71.26 91 VAL V O 1
ATOM 2212 N N . TYR B 2 92 ? -27.126 -10.596 -21.279 1.00 106.96 92 TYR V N 1
ATOM 2213 C CA . TYR B 2 92 ? -26.727 -10.177 -19.941 1.00 124.89 92 TYR V CA 1
ATOM 2214 C C . TYR B 2 92 ? -27.907 -9.931 -19.007 1.00 124.78 92 TYR V C 1
ATOM 2215 O O . TYR B 2 92 ? -29.064 -9.922 -19.431 1.00 104.01 92 TYR V O 1
ATOM 2224 N N . ASN B 2 93 ? -27.591 -9.749 -17.728 1.00 126.27 93 ASN V N 1
ATOM 2225 C CA . ASN B 2 93 ? -28.555 -9.301 -16.732 1.00 115.97 93 ASN V CA 1
ATOM 2226 C C . ASN B 2 93 ? -28.081 -7.992 -16.116 1.00 102.82 93 ASN V C 1
ATOM 2227 O O . ASN B 2 93 ? -27.053 -7.453 -16.524 1.00 114.15 93 ASN V O 1
ATOM 2232 N N . LYS B 2 94 ? -28.820 -7.483 -15.136 1.00 81.30 94 LYS V N 1
ATOM 2233 C CA . LYS B 2 94 ? -28.516 -6.165 -14.581 1.00 95.70 94 LYS V CA 1
ATOM 2234 C C . LYS B 2 94 ? -27.283 -6.114 -13.682 1.00 86.78 94 LYS V C 1
ATOM 2235 O O . LYS B 2 94 ? -26.910 -5.046 -13.196 1.00 96.01 94 LYS V O 1
ATOM 2241 N N . TRP B 2 95 ? -26.652 -7.262 -13.463 1.00 90.85 95 TRP V N 1
ATOM 2242 C CA . TRP B 2 95 ? -25.379 -7.296 -12.752 1.00 134.00 95 TRP V CA 1
ATOM 2243 C C . TRP B 2 95 ? -24.251 -7.517 -13.752 1.00 118.12 95 TRP V C 1
ATOM 2244 O O . TRP B 2 95 ? -23.095 -7.712 -13.374 1.00 93.56 95 TRP V O 1
ATOM 2255 N N . SER B 2 96 ? -24.610 -7.488 -15.032 1.00 119.35 96 SER V N 1
ATOM 2256 C CA . SER B 2 96 ? -23.649 -7.603 -16.121 1.00 117.17 96 SER V CA 1
ATOM 2257 C C . SER B 2 96 ? -23.940 -6.541 -17.174 1.00 128.54 96 SER V C 1
ATOM 2258 O O . SER B 2 96 ? -23.205 -6.402 -18.154 1.00 110.09 96 SER V O 1
ATOM 2261 N N . GLU B 2 97 ? -25.018 -5.792 -16.958 1.00 139.81 97 GLU V N 1
ATOM 2262 C CA . GLU B 2 97 ? -25.461 -4.773 -17.905 1.00 112.17 97 GLU V CA 1
ATOM 2263 C C . GLU B 2 97 ? -24.338 -3.805 -18.254 1.00 90.16 97 GLU V C 1
ATOM 2264 O O . GLU B 2 97 ? -24.165 -3.439 -19.415 1.00 90.49 97 GLU V O 1
ATOM 2270 N N . GLY B 2 98 ? -23.576 -3.398 -17.246 1.00 102.97 98 GLY V N 1
ATOM 2271 C CA . GLY B 2 98 ? -22.460 -2.480 -17.453 1.00 113.02 98 GLY V CA 1
ATOM 2272 C C . GLY B 2 98 ? -22.918 -1.068 -17.757 1.00 104.02 98 GLY V C 1
ATOM 2273 O O . GLY B 2 98 ? -22.153 -0.258 -18.278 1.00 93.80 98 GLY V O 1
ATOM 2274 N N . SER B 2 99 ? -24.173 -0.777 -17.426 1.00 127.04 99 SER V N 1
ATOM 2275 C CA . SER B 2 99 ? -24.758 0.540 -17.660 1.00 100.87 99 SER V CA 1
ATOM 2276 C C . SER B 2 99 ? -25.422 1.060 -16.392 1.00 97.85 99 SER V C 1
ATOM 2277 O O . SER B 2 99 ? -25.966 0.284 -15.605 1.00 99.89 99 SER V O 1
ATOM 2280 N N . SER B 2 100 ? -25.388 2.375 -16.203 1.00 97.86 100 SER V N 1
ATOM 2281 C CA . SER B 2 100 ? -25.900 2.973 -14.975 1.00 103.87 100 SER V CA 1
ATOM 2282 C C . SER B 2 100 ? -27.072 3.921 -15.215 1.00 130.68 100 SER V C 1
ATOM 2283 O O . SER B 2 100 ? -26.906 4.999 -15.788 1.00 139.66 100 SER V O 1
ATOM 2286 N N . TYR B 2 101 ? -28.255 3.508 -14.770 1.00 113.90 101 TYR V N 1
ATOM 2287 C CA . TYR B 2 101 ? -29.436 4.364 -14.805 1.00 92.42 101 TYR V CA 1
ATOM 2288 C C . TYR B 2 101 ? -30.340 4.077 -13.609 1.00 89.89 101 TYR V C 1
ATOM 2289 O O . TYR B 2 101 ? -29.940 3.383 -12.674 1.00 99.29 101 TYR V O 1
ATOM 2298 N N . SER B 2 102 ? -31.552 4.621 -13.632 1.00 91.41 102 SER V N 1
ATOM 2299 C CA . SER B 2 102 ? -32.498 4.414 -12.540 1.00 105.47 102 SER V CA 1
ATOM 2300 C C . SER B 2 102 ? -33.249 3.098 -12.710 1.00 100.97 102 SER V C 1
ATOM 2301 O O . SER B 2 102 ? -34.316 3.055 -13.320 1.00 118.39 102 SER V O 1
ATOM 2304 N N . ASP B 2 103 ? -32.684 2.026 -12.164 1.00 100.65 103 ASP V N 1
ATOM 2305 C CA . ASP B 2 103 ? -33.246 0.689 -12.327 1.00 93.21 103 ASP V CA 1
ATOM 2306 C C . ASP B 2 103 ? -33.676 0.086 -10.993 1.00 103.42 103 ASP V C 1
ATOM 2307 O O . ASP B 2 103 ? -34.123 -1.059 -10.936 1.00 96.96 103 ASP V O 1
ATOM 2312 N N . GLY B 2 104 ? -33.537 0.863 -9.924 1.00 129.57 104 GLY V N 1
ATOM 2313 C CA . GLY B 2 104 ? -33.946 0.426 -8.592 1.00 146.04 104 GLY V CA 1
ATOM 2314 C C . GLY B 2 104 ? -33.479 -0.974 -8.242 1.00 137.53 104 GLY V C 1
ATOM 2315 O O . GLY B 2 104 ? -34.274 -1.817 -7.825 1.00 141.35 104 GLY V O 1
ATOM 2316 N N . THR B 2 105 ? -32.184 -1.223 -8.410 1.00 135.16 105 THR V N 1
ATOM 2317 C CA . THR B 2 105 ? -31.613 -2.527 -8.096 1.00 118.25 105 THR V CA 1
ATOM 2318 C C . THR B 2 105 ? -30.608 -2.442 -6.953 1.00 131.29 105 THR V C 1
ATOM 2319 O O . THR B 2 105 ? -30.218 -1.353 -6.531 1.00 159.55 105 THR V O 1
ATOM 2323 N N . SER B 2 106 ? -30.188 -3.605 -6.467 1.00 151.57 106 SER V N 1
ATOM 2324 C CA . SER B 2 106 ? -29.291 -3.697 -5.319 1.00 150.39 106 SER V CA 1
ATOM 2325 C C . SER B 2 106 ? -27.853 -3.317 -5.658 1.00 158.11 106 SER V C 1
ATOM 2326 O O . SER B 2 106 ? -27.393 -3.521 -6.783 1.00 173.79 106 SER V O 1
ATOM 2329 N N . ASP B 2 107 ? -27.148 -2.767 -4.674 1.00 146.34 107 ASP V N 1
ATOM 2330 C CA . ASP B 2 107 ? -25.751 -2.390 -4.853 1.00 139.60 107 ASP V CA 1
ATOM 2331 C C . ASP B 2 107 ? -24.942 -3.565 -5.389 1.00 124.25 107 ASP V C 1
ATOM 2332 O O . ASP B 2 107 ? -23.776 -3.416 -5.752 1.00 134.55 107 ASP V O 1
ATOM 2337 N N . VAL B 2 108 ? -25.571 -4.734 -5.433 1.00 122.57 108 VAL V N 1
ATOM 2338 C CA . VAL B 2 108 ? -24.946 -5.926 -5.992 1.00 116.77 108 VAL V CA 1
ATOM 2339 C C . VAL B 2 108 ? -25.148 -5.956 -7.502 1.00 112.05 108 VAL V C 1
ATOM 2340 O O . VAL B 2 108 ? -24.401 -6.609 -8.232 1.00 106.81 108 VAL V O 1
ATOM 2344 N N . GLU B 2 109 ? -26.164 -5.235 -7.961 1.00 111.66 109 GLU V N 1
ATOM 2345 C CA . GLU B 2 109 ? -26.493 -5.179 -9.377 1.00 125.21 109 GLU V CA 1
ATOM 2346 C C . GLU B 2 109 ? -26.039 -3.861 -9.998 1.00 123.24 109 GLU V C 1
ATOM 2347 O O . GLU B 2 109 ? -26.310 -3.584 -11.167 1.00 128.03 109 GLU V O 1
ATOM 2353 N N . ARG B 2 110 ? -25.345 -3.052 -9.207 1.00 101.44 110 ARG V N 1
ATOM 2354 C CA . ARG B 2 110 ? -24.776 -1.808 -9.705 1.00 128.42 110 ARG V CA 1
ATOM 2355 C C . ARG B 2 110 ? -23.256 -1.849 -9.596 1.00 136.22 110 ARG V C 1
ATOM 2356 O O . ARG B 2 110 ? -22.574 -0.862 -9.876 1.00 147.03 110 ARG V O 1
ATOM 2364 N N . LEU B 2 111 ? -22.736 -3.003 -9.188 1.00 103.45 111 LEU V N 1
ATOM 2365 C CA . LEU B 2 111 ? -21.298 -3.212 -9.091 1.00 96.15 111 LEU V CA 1
ATOM 2366 C C . LEU B 2 111 ? -20.672 -3.216 -10.479 1.00 102.70 111 LEU V C 1
ATOM 2367 O O . LEU B 2 111 ? -19.488 -2.921 -10.644 1.00 100.60 111 LEU V O 1
ATOM 2372 N N . ASP B 2 112 ? -21.483 -3.556 -11.475 1.00 107.63 112 ASP V N 1
ATOM 2373 C CA . ASP B 2 112 ? -21.033 -3.617 -12.860 1.00 114.82 112 ASP V CA 1
ATOM 2374 C C . ASP B 2 112 ? -21.158 -2.256 -13.534 1.00 125.71 112 ASP V C 1
ATOM 2375 O O . ASP B 2 112 ? -20.329 -1.884 -14.364 1.00 123.49 112 ASP V O 1
ATOM 2380 N N . ASP B 2 113 ? -22.203 -1.520 -13.168 1.00 131.58 113 ASP V N 1
ATOM 2381 C CA . ASP B 2 113 ? -22.478 -0.211 -13.751 1.00 118.83 113 ASP V CA 1
ATOM 2382 C C . ASP B 2 113 ? -21.204 0.595 -13.988 1.00 126.73 113 ASP V C 1
ATOM 2383 O O . ASP B 2 113 ? -21.052 1.237 -15.027 1.00 133.43 113 ASP V O 1
ATOM 2388 N N . ALA B 2 114 ? -20.295 0.560 -13.020 1.00 129.27 114 ALA V N 1
ATOM 2389 C CA . ALA B 2 114 ? -19.024 1.267 -13.137 1.00 123.31 114 ALA V CA 1
ATOM 2390 C C . ALA B 2 114 ? -17.937 0.579 -12.319 1.00 137.11 114 ALA V C 1
ATOM 2391 O O . ALA B 2 114 ? -18.217 -0.031 -11.286 1.00 162.23 114 ALA V O 1
ATOM 2393 N N . VAL B 2 115 ? -16.697 0.677 -12.786 1.00 120.31 115 VAL V N 1
ATOM 2394 C CA . VAL B 2 115 ? -15.568 0.074 -12.086 1.00 120.29 115 VAL V CA 1
ATOM 2395 C C . VAL B 2 115 ? -14.404 1.053 -11.977 1.00 128.88 115 VAL V C 1
ATOM 2396 O O . VAL B 2 115 ? -13.695 1.291 -12.954 1.00 142.51 115 VAL V O 1
ATOM 2400 N N . PRO B 2 116 ? -14.209 1.623 -10.778 1.00 140.20 116 PRO V N 1
ATOM 2401 C CA . PRO B 2 116 ? -13.152 2.594 -10.500 1.00 137.83 116 PRO V CA 1
ATOM 2402 C C . PRO B 2 116 ? -11.762 2.006 -10.711 1.00 134.12 116 PRO V C 1
ATOM 2403 O O . PRO B 2 116 ? -11.612 0.786 -10.775 1.00 131.50 116 PRO V O 1
ATOM 2407 N N . PRO B 2 117 ? -10.747 2.876 -10.816 1.00 132.05 117 PRO V N 1
ATOM 2408 C CA . PRO B 2 117 ? -9.357 2.476 -11.025 1.00 140.38 117 PRO V CA 1
ATOM 2409 C C . PRO B 2 117 ? -8.891 1.442 -10.004 1.00 128.97 117 PRO V C 1
ATOM 2410 O O . PRO B 2 117 ? -9.072 1.633 -8.801 1.00 118.68 117 PRO V O 1
ATOM 2414 N N . GLY B 2 118 ? -8.296 0.357 -10.490 1.00 122.14 118 GLY V N 1
ATOM 2415 C CA . GLY B 2 118 ? -7.790 -0.699 -9.621 1.00 122.78 118 GLY V CA 1
ATOM 2416 C C . GLY B 2 118 ? -8.824 -1.771 -9.340 1.00 120.09 118 GLY V C 1
ATOM 2417 O O . GLY B 2 118 ? -8.482 -2.922 -9.069 1.00 119.71 118 GLY V O 1
ATOM 2418 N N . GLN B 2 119 ? -10.095 -1.390 -9.407 1.00 126.89 119 GLN V N 1
ATOM 2419 C CA . GLN B 2 119 ? -11.187 -2.316 -9.137 1.00 136.17 119 GLN V CA 1
ATOM 2420 C C . GLN B 2 119 ? -11.375 -3.302 -10.286 1.00 138.23 119 GLN V C 1
ATOM 2421 O O . GLN B 2 119 ? -11.012 -3.017 -11.428 1.00 140.13 119 GLN V O 1
ATOM 2427 N N . SER B 2 120 ? -11.944 -4.463 -9.973 1.00 129.15 120 SER V N 1
ATOM 2428 C CA . SER B 2 120 ? -12.179 -5.501 -10.970 1.00 134.17 120 SER V CA 1
ATOM 2429 C C . SER B 2 120 ? -13.643 -5.931 -10.966 1.00 143.92 120 SER V C 1
ATOM 2430 O O . SER B 2 120 ? -14.454 -5.384 -10.217 1.00 148.86 120 SER V O 1
ATOM 2433 N N . PHE B 2 121 ? -13.979 -6.907 -11.805 1.00 134.62 121 PHE V N 1
ATOM 2434 C CA . PHE B 2 121 ? -15.343 -7.430 -11.857 1.00 120.24 121 PHE V CA 1
ATOM 2435 C C . PHE B 2 121 ? -15.459 -8.666 -12.743 1.00 108.63 121 PHE V C 1
ATOM 2436 O O . PHE B 2 121 ? -14.731 -8.809 -13.727 1.00 99.17 121 PHE V O 1
ATOM 2444 N N . LYS B 2 122 ? -16.380 -9.557 -12.390 1.00 100.56 122 LYS V N 1
ATOM 2445 C CA . LYS B 2 122 ? -16.622 -10.752 -13.187 1.00 134.72 122 LYS V CA 1
ATOM 2446 C C . LYS B 2 122 ? -17.909 -10.601 -13.992 1.00 142.04 122 LYS V C 1
ATOM 2447 O O . LYS B 2 122 ? -19.010 -10.616 -13.436 1.00 117.62 122 LYS V O 1
ATOM 2453 N N . TYR B 2 123 ? -17.764 -10.451 -15.303 1.00 124.59 123 TYR V N 1
ATOM 2454 C CA . TYR B 2 123 ? -18.914 -10.314 -16.182 1.00 100.73 123 TYR V CA 1
ATOM 2455 C C . TYR B 2 123 ? -19.368 -11.673 -16.699 1.00 88.48 123 TYR V C 1
ATOM 2456 O O . TYR B 2 123 ? -18.710 -12.279 -17.543 1.00 77.88 123 TYR V O 1
ATOM 2465 N N . VAL B 2 124 ? -20.498 -12.145 -16.185 1.00 91.07 124 VAL V N 1
ATOM 2466 C CA . VAL B 2 124 ? -21.049 -13.428 -16.602 1.00 110.80 124 VAL V CA 1
ATOM 2467 C C . VAL B 2 124 ? -22.211 -13.244 -17.575 1.00 96.41 124 VAL V C 1
ATOM 2468 O O . VAL B 2 124 ? -23.288 -12.795 -17.187 1.00 102.02 124 VAL V O 1
ATOM 2472 N N . TRP B 2 125 ? -21.986 -13.588 -18.840 1.00 94.19 125 TRP V N 1
ATOM 2473 C CA . TRP B 2 125 ? -23.033 -13.490 -19.853 1.00 91.38 125 TRP V CA 1
ATOM 2474 C C . TRP B 2 125 ? -23.530 -14.861 -20.301 1.00 92.63 125 TRP V C 1
ATOM 2475 O O . TRP B 2 125 ? -22.747 -15.792 -20.484 1.00 80.18 125 TRP V O 1
ATOM 2486 N N . ASN B 2 126 ? -24.842 -14.966 -20.482 1.00 99.78 126 ASN V N 1
ATOM 2487 C CA . ASN B 2 126 ? -25.467 -16.192 -20.953 1.00 91.27 126 ASN V CA 1
ATOM 2488 C C . ASN B 2 126 ? -26.023 -16.000 -22.358 1.00 90.66 126 ASN V C 1
ATOM 2489 O O . ASN B 2 126 ? -27.142 -15.518 -22.530 1.00 114.52 126 ASN V O 1
ATOM 2494 N N . ILE B 2 127 ? -25.231 -16.369 -23.360 1.00 89.19 127 ILE V N 1
ATOM 2495 C CA . ILE B 2 127 ? -25.639 -16.240 -24.756 1.00 78.39 127 ILE V CA 1
ATOM 2496 C C . ILE B 2 127 ? -26.835 -17.128 -25.075 1.00 95.50 127 ILE V C 1
ATOM 2497 O O . ILE B 2 127 ? -26.674 -18.277 -25.490 1.00 111.78 127 ILE V O 1
ATOM 2502 N N . THR B 2 128 ? -28.032 -16.581 -24.887 1.00 96.17 128 THR V N 1
ATOM 2503 C CA . THR B 2 128 ? -29.269 -17.336 -25.050 1.00 98.57 128 THR V CA 1
ATOM 2504 C C . THR B 2 128 ? -29.499 -17.775 -26.492 1.00 104.47 128 THR V C 1
ATOM 2505 O O . THR B 2 128 ? -28.765 -17.383 -27.401 1.00 99.85 128 THR V O 1
ATOM 2509 N N . ALA B 2 129 ? -30.523 -18.599 -26.688 1.00 123.76 129 ALA V N 1
ATOM 2510 C CA . ALA B 2 129 ? -30.929 -19.020 -28.021 1.00 132.04 129 ALA V CA 1
ATOM 2511 C C . ALA B 2 129 ? -31.910 -18.008 -28.589 1.00 129.57 129 ALA V C 1
ATOM 2512 O O . ALA B 2 129 ? -32.146 -17.964 -29.796 1.00 166.07 129 ALA V O 1
ATOM 2514 N N . GLU B 2 130 ? -32.479 -17.195 -27.705 1.00 123.83 130 GLU V N 1
ATOM 2515 C CA . GLU B 2 130 ? -33.416 -16.155 -28.106 1.00 120.81 130 GLU V CA 1
ATOM 2516 C C . GLU B 2 130 ? -32.700 -15.021 -28.832 1.00 122.37 130 GLU V C 1
ATOM 2517 O O . GLU B 2 130 ? -33.296 -14.326 -29.656 1.00 138.08 130 GLU V O 1
ATOM 2519 N N . ILE B 2 131 ? -31.418 -14.843 -28.527 1.00 111.39 131 ILE V N 1
ATOM 2520 C CA . ILE B 2 131 ? -30.638 -13.751 -29.103 1.00 98.61 131 ILE V CA 1
ATOM 2521 C C . ILE B 2 131 ? -29.675 -14.236 -30.189 1.00 105.87 131 ILE V C 1
ATOM 2522 O O . ILE B 2 131 ? -28.900 -13.452 -30.739 1.00 90.69 131 ILE V O 1
ATOM 2527 N N . GLY B 2 132 ? -29.736 -15.529 -30.498 1.00 124.18 132 GLY V N 1
ATOM 2528 C CA . GLY B 2 132 ? -28.881 -16.120 -31.525 1.00 107.25 132 GLY V CA 1
ATOM 2529 C C . GLY B 2 132 ? -29.360 -15.826 -32.936 1.00 102.40 132 GLY V C 1
ATOM 2530 O O . GLY B 2 132 ? -30.547 -15.581 -33.152 1.00 103.04 132 GLY V O 1
ATOM 2531 N N . PRO B 2 133 ? -28.431 -15.859 -33.907 1.00 82.69 133 PRO V N 1
ATOM 2532 C CA . PRO B 2 133 ? -28.643 -15.511 -35.318 1.00 84.03 133 PRO V CA 1
ATOM 2533 C C . PRO B 2 133 ? -29.829 -16.223 -35.968 1.00 96.15 133 PRO V C 1
ATOM 2534 O O . PRO B 2 133 ? -30.657 -15.585 -36.619 1.00 107.24 133 PRO V O 1
ATOM 2538 N N . LYS B 2 134 ? -29.889 -17.540 -35.808 1.00 120.27 134 LYS V N 1
ATOM 2539 C CA . LYS B 2 134 ? -31.016 -18.330 -36.300 1.00 148.29 134 LYS V CA 1
ATOM 2540 C C . LYS B 2 134 ? -31.173 -18.370 -37.825 1.00 154.67 134 LYS V C 1
ATOM 2541 O O . LYS B 2 134 ? -30.194 -18.468 -38.566 1.00 159.32 134 LYS V O 1
ATOM 2543 N N . LYS B 2 135 ? -32.422 -18.265 -38.273 1.00 155.31 135 LYS V N 1
ATOM 2544 C CA . LYS B 2 135 ? -32.825 -18.678 -39.622 1.00 149.15 135 LYS V CA 1
ATOM 2545 C C . LYS B 2 135 ? -32.102 -18.022 -40.802 1.00 118.87 135 LYS V C 1
ATOM 2546 O O . LYS B 2 135 ? -31.314 -18.670 -41.491 1.00 105.72 135 LYS V O 1
ATOM 2552 N N . ALA B 2 136 ? -32.387 -16.746 -41.043 1.00 104.43 136 ALA V N 1
ATOM 2553 C CA . ALA B 2 136 ? -31.900 -16.075 -42.248 1.00 110.63 136 ALA V CA 1
ATOM 2554 C C . ALA B 2 136 ? -30.563 -15.373 -42.041 1.00 120.35 136 ALA V C 1
ATOM 2555 O O . ALA B 2 136 ? -29.964 -14.868 -42.993 1.00 97.94 136 ALA V O 1
ATOM 2557 N N . ASP B 2 137 ? -30.098 -15.341 -40.798 1.00 125.05 137 ASP V N 1
ATOM 2558 C CA . ASP B 2 137 ? -28.832 -14.696 -40.480 1.00 114.57 137 ASP V CA 1
ATOM 2559 C C . ASP B 2 137 ? -27.653 -15.634 -40.714 1.00 106.06 137 ASP V C 1
ATOM 2560 O O . ASP B 2 137 ? -27.804 -16.856 -40.667 1.00 83.82 137 ASP V O 1
ATOM 2565 N N . PRO B 2 138 ? -26.469 -15.059 -40.964 1.00 101.88 138 PRO V N 1
ATOM 2566 C CA . PRO B 2 138 ? -25.262 -15.843 -41.205 1.00 107.86 138 PRO V CA 1
ATOM 2567 C C . PRO B 2 138 ? -24.898 -16.676 -39.980 1.00 105.38 138 PRO V C 1
ATOM 2568 O O . PRO B 2 138 ? -25.671 -16.736 -39.024 1.00 121.04 138 PRO V O 1
ATOM 2572 N N . PRO B 2 139 ? -23.726 -17.324 -40.009 1.00 94.13 139 PRO V N 1
ATOM 2573 C CA . PRO B 2 139 ? -23.265 -18.117 -38.875 1.00 89.65 139 PRO V CA 1
ATOM 2574 C C . PRO B 2 139 ? -23.066 -17.259 -37.631 1.00 97.07 139 PRO V C 1
ATOM 2575 O O . PRO B 2 139 ? -23.499 -17.639 -36.543 1.00 107.91 139 PRO V O 1
ATOM 2579 N N . CYS B 2 140 ? -22.418 -16.108 -37.798 1.00 108.92 140 CYS V N 1
ATOM 2580 C CA . CYS B 2 140 ? -22.105 -15.231 -36.672 1.00 107.84 140 CYS V CA 1
ATOM 2581 C C . CYS B 2 140 ? -22.477 -13.776 -36.951 1.00 77.86 140 CYS V C 1
ATOM 2582 O O . CYS B 2 140 ? -22.041 -13.194 -37.944 1.00 60.87 140 CYS V O 1
ATOM 2585 N N . LEU B 2 141 ? -23.278 -13.191 -36.067 1.00 72.09 141 LEU V N 1
ATOM 2586 C CA . LEU B 2 141 ? -23.664 -11.790 -36.200 1.00 78.20 141 LEU V CA 1
ATOM 2587 C C . LEU B 2 141 ? -22.623 -10.899 -35.541 1.00 88.88 141 LEU V C 1
ATOM 2588 O O . LEU B 2 141 ? -21.903 -11.339 -34.643 1.00 108.65 141 LEU V O 1
ATOM 2593 N N . THR B 2 142 ? -22.551 -9.646 -35.979 1.00 85.83 142 THR V N 1
ATOM 2594 C CA . THR B 2 142 ? -21.569 -8.708 -35.440 1.00 82.14 142 THR V CA 1
ATOM 2595 C C . THR B 2 142 ? -22.191 -7.732 -34.446 1.00 85.98 142 THR V C 1
ATOM 2596 O O . THR B 2 142 ? -23.297 -7.235 -34.659 1.00 107.92 142 THR V O 1
ATOM 2600 N N . TYR B 2 143 ? -21.474 -7.461 -33.360 1.00 76.19 143 TYR V N 1
ATOM 2601 C CA . TYR B 2 143 ? -21.936 -6.514 -32.348 1.00 81.85 143 TYR V CA 1
ATOM 2602 C C . TYR B 2 143 ? -20.766 -5.788 -31.692 1.00 94.58 143 TYR V C 1
ATOM 2603 O O . TYR B 2 143 ? -19.633 -6.269 -31.716 1.00 114.51 143 TYR V O 1
ATOM 2612 N N . ALA B 2 144 ? -21.045 -4.629 -31.102 1.00 82.88 144 ALA V N 1
ATOM 2613 C CA . ALA B 2 144 ? -20.006 -3.832 -30.460 1.00 90.81 144 ALA V CA 1
ATOM 2614 C C . ALA B 2 144 ? -20.184 -3.777 -28.946 1.00 108.03 144 ALA V C 1
ATOM 2615 O O . ALA B 2 144 ? -21.300 -3.887 -28.440 1.00 111.14 144 ALA V O 1
ATOM 2617 N N . TYR B 2 145 ? -19.074 -3.611 -28.233 1.00 113.84 145 TYR V N 1
ATOM 2618 C CA . TYR B 2 145 ? -19.101 -3.423 -26.784 1.00 105.70 145 TYR V CA 1
ATOM 2619 C C . TYR B 2 145 ? -18.132 -2.311 -26.409 1.00 105.65 145 TYR V C 1
ATOM 2620 O O . TYR B 2 145 ? -17.250 -1.965 -27.195 1.00 90.12 145 TYR V O 1
ATOM 2629 N N . TYR B 2 146 ? -18.284 -1.748 -25.213 1.00 111.06 146 TYR V N 1
ATOM 2630 C CA . TYR B 2 146 ? -17.630 -0.473 -24.944 1.00 126.01 146 TYR V CA 1
ATOM 2631 C C . TYR B 2 146 ? -18.119 0.230 -23.667 1.00 140.72 146 TYR V C 1
ATOM 2632 O O . TYR B 2 146 ? -19.251 0.030 -23.223 1.00 137.44 146 TYR V O 1
ATOM 2641 N N . SER B 2 147 ? -17.263 1.080 -23.104 1.00 146.03 147 SER V N 1
ATOM 2642 C CA . SER B 2 147 ? -17.526 1.731 -21.815 1.00 147.32 147 SER V CA 1
ATOM 2643 C C . SER B 2 147 ? -18.774 2.615 -21.783 1.00 149.03 147 SER V C 1
ATOM 2644 O O . SER B 2 147 ? -18.737 3.778 -22.187 1.00 145.65 147 SER V O 1
ATOM 2647 N N . HIS B 2 148 ? -19.868 2.063 -21.269 1.00 138.58 148 HIS V N 1
ATOM 2648 C CA . HIS B 2 148 ? -21.139 2.779 -21.199 1.00 119.67 148 HIS V CA 1
ATOM 2649 C C . HIS B 2 148 ? -21.073 4.003 -20.289 1.00 122.45 148 HIS V C 1
ATOM 2650 O O . HIS B 2 148 ? -21.905 4.901 -20.396 1.00 145.88 148 HIS V O 1
ATOM 2657 N N . VAL B 2 149 ? -20.088 4.038 -19.396 1.00 129.01 149 VAL V N 1
ATOM 2658 C CA . VAL B 2 149 ? -20.010 5.085 -18.370 1.00 131.18 149 VAL V CA 1
ATOM 2659 C C . VAL B 2 149 ? -20.206 6.502 -18.914 1.00 129.57 149 VAL V C 1
ATOM 2660 O O . VAL B 2 149 ? -21.027 7.261 -18.398 1.00 132.03 149 VAL V O 1
ATOM 2664 N N . ASN B 2 150 ? -19.441 6.859 -19.941 1.00 118.67 150 ASN V N 1
ATOM 2665 C CA . ASN B 2 150 ? -19.590 8.153 -20.601 1.00 117.16 150 ASN V CA 1
ATOM 2666 C C . ASN B 2 150 ? -19.391 7.996 -22.106 1.00 119.60 150 ASN V C 1
ATOM 2667 O O . ASN B 2 150 ? -18.954 8.919 -22.791 1.00 119.90 150 ASN V O 1
ATOM 2672 N N . MET B 2 151 ? -19.725 6.806 -22.599 1.00 136.50 151 MET V N 1
ATOM 2673 C CA . MET B 2 151 ? -19.582 6.433 -24.011 1.00 130.72 151 MET V CA 1
ATOM 2674 C C . MET B 2 151 ? -18.958 7.498 -24.911 1.00 120.07 151 MET V C 1
ATOM 2675 O O . MET B 2 151 ? -17.977 7.228 -25.602 1.00 130.63 151 MET V O 1
ATOM 2680 N N . VAL B 2 152 ? -19.531 8.697 -24.916 1.00 115.60 152 VAL V N 1
ATOM 2681 C CA . VAL B 2 152 ? -19.024 9.769 -25.768 1.00 117.24 152 VAL V CA 1
ATOM 2682 C C . VAL B 2 152 ? -17.601 10.158 -25.373 1.00 137.30 152 VAL V C 1
ATOM 2683 O O . VAL B 2 152 ? -16.772 10.476 -26.227 1.00 135.97 152 VAL V O 1
ATOM 2687 N N . ARG B 2 153 ? -17.323 10.123 -24.073 1.00 143.86 153 ARG V N 1
ATOM 2688 C CA . ARG B 2 153 ? -15.995 10.437 -23.561 1.00 120.56 153 ARG V CA 1
ATOM 2689 C C . ARG B 2 153 ? -15.146 9.179 -23.412 1.00 126.79 153 ARG V C 1
ATOM 2690 O O . ARG B 2 153 ? -13.924 9.227 -23.553 1.00 138.08 153 ARG V O 1
ATOM 2698 N N . ASP B 2 154 ? -15.798 8.056 -23.127 1.00 107.21 154 ASP V N 1
ATOM 2699 C CA . ASP B 2 154 ? -15.088 6.803 -22.880 1.00 94.32 154 ASP V CA 1
ATOM 2700 C C . ASP B 2 154 ? -14.647 6.106 -24.165 1.00 102.45 154 ASP V C 1
ATOM 2701 O O . ASP B 2 154 ? -13.568 5.518 -24.218 1.00 119.37 154 ASP V O 1
ATOM 2706 N N . PHE B 2 155 ? -15.484 6.165 -25.196 1.00 97.37 155 PHE V N 1
ATOM 2707 C CA . PHE B 2 155 ? -15.126 5.598 -26.491 1.00 86.97 155 PHE V CA 1
ATOM 2708 C C . PHE B 2 155 ? -14.007 6.404 -27.127 1.00 101.14 155 PHE V C 1
ATOM 2709 O O . PHE B 2 155 ? -12.889 5.913 -27.287 1.00 109.30 155 PHE V O 1
ATOM 2717 N N . ASN B 2 156 ? -14.316 7.645 -27.490 1.00 107.91 156 ASN V N 1
ATOM 2718 C CA . ASN B 2 156 ? -13.329 8.522 -28.105 1.00 126.54 156 ASN V CA 1
ATOM 2719 C C . ASN B 2 156 ? -11.937 8.268 -27.542 1.00 126.66 156 ASN V C 1
ATOM 2720 O O . ASN B 2 156 ? -10.934 8.478 -28.224 1.00 126.71 156 ASN V O 1
ATOM 2725 N N . SER B 2 157 ? -11.885 7.808 -26.295 1.00 121.55 157 SER V N 1
ATOM 2726 C CA . SER B 2 157 ? -10.624 7.459 -25.658 1.00 106.05 157 SER V CA 1
ATOM 2727 C C . SER B 2 157 ? -10.009 6.238 -26.329 1.00 108.96 157 SER V C 1
ATOM 2728 O O . SER B 2 157 ? -8.815 6.216 -26.620 1.00 125.24 157 SER V O 1
ATOM 2731 N N . GLY B 2 158 ? -10.832 5.224 -26.575 1.00 97.73 158 GLY V N 1
ATOM 2732 C CA . GLY B 2 158 ? -10.360 4.001 -27.214 1.00 103.49 158 GLY V CA 1
ATOM 2733 C C . GLY B 2 158 ? -11.080 2.760 -26.724 1.00 101.94 158 GLY V C 1
ATOM 2734 O O . GLY B 2 158 ? -11.055 1.716 -27.377 1.00 92.92 158 GLY V O 1
ATOM 2735 N N . LEU B 2 159 ? -11.720 2.869 -25.565 1.00 113.91 159 LEU V N 1
ATOM 2736 C CA . LEU B 2 159 ? -12.482 1.757 -25.018 1.00 95.35 159 LEU V CA 1
ATOM 2737 C C . LEU B 2 159 ? -13.563 1.353 -26.005 1.00 97.50 159 LEU V C 1
ATOM 2738 O O . LEU B 2 159 ? -14.600 2.007 -26.109 1.00 84.55 159 LEU V O 1
ATOM 2743 N N . ILE B 2 160 ? -13.300 0.275 -26.737 1.00 113.44 160 ILE V N 1
ATOM 2744 C CA . ILE B 2 160 ? -14.216 -0.213 -27.759 1.00 114.01 160 ILE V CA 1
ATOM 2745 C C . ILE B 2 160 ? -13.737 -1.561 -28.295 1.00 110.09 160 ILE V C 1
ATOM 2746 O O . ILE B 2 160 ? -12.536 -1.802 -28.411 1.00 119.64 160 ILE V O 1
ATOM 2751 N N . GLY B 2 161 ? -14.683 -2.439 -28.612 1.00 107.55 161 GLY V N 1
ATOM 2752 C CA . GLY B 2 161 ? -14.360 -3.767 -29.118 1.00 101.86 161 GLY V CA 1
ATOM 2753 C C . GLY B 2 161 ? -15.519 -4.366 -29.890 1.00 122.77 161 GLY V C 1
ATOM 2754 O O . GLY B 2 161 ? -16.523 -3.697 -30.132 1.00 135.22 161 GLY V O 1
ATOM 2755 N N . ALA B 2 162 ? -15.385 -5.634 -30.270 1.00 107.42 162 ALA V N 1
ATOM 2756 C CA . ALA B 2 162 ? -16.400 -6.293 -31.085 1.00 85.33 162 ALA V CA 1
ATOM 2757 C C . ALA B 2 162 ? -16.846 -7.621 -30.494 1.00 90.60 162 ALA V C 1
ATOM 2758 O O . ALA B 2 162 ? -16.022 -8.479 -30.178 1.00 101.33 162 ALA V O 1
ATOM 2760 N N . LEU B 2 163 ? -18.158 -7.785 -30.354 1.00 107.45 163 LEU V N 1
ATOM 2761 C CA . LEU B 2 163 ? -18.733 -9.040 -29.885 1.00 109.68 163 LEU V CA 1
ATOM 2762 C C . LEU B 2 163 ? -19.374 -9.793 -31.046 1.00 103.55 163 LEU V C 1
ATOM 2763 O O . LEU B 2 163 ? -19.984 -9.187 -31.926 1.00 104.97 163 LEU V O 1
ATOM 2768 N N . LEU B 2 164 ? -19.237 -11.115 -31.041 1.00 116.96 164 LEU V N 1
ATOM 2769 C CA . LEU B 2 164 ? -19.764 -11.940 -32.121 1.00 114.63 164 LEU V CA 1
ATOM 2770 C C . LEU B 2 164 ? -20.703 -13.017 -31.584 1.00 120.23 164 LEU V C 1
ATOM 2771 O O . LEU B 2 164 ? -20.256 -14.045 -31.074 1.00 137.99 164 LEU V O 1
ATOM 2776 N N . ILE B 2 165 ? -22.006 -12.775 -31.698 1.00 107.04 165 ILE V N 1
ATOM 2777 C CA . ILE B 2 165 ? -23.002 -13.734 -31.233 1.00 98.32 165 ILE V CA 1
ATOM 2778 C C . ILE B 2 165 ? -23.166 -14.884 -32.222 1.00 105.09 165 ILE V C 1
ATOM 2779 O O . ILE B 2 165 ? -24.237 -15.072 -32.799 1.00 110.68 165 ILE V O 1
ATOM 2784 N N . CYS B 2 166 ? -22.098 -15.649 -32.416 1.00 103.67 166 CYS V N 1
ATOM 2785 C CA . CYS B 2 166 ? -22.134 -16.795 -33.315 1.00 104.59 166 CYS V CA 1
ATOM 2786 C C . CYS B 2 166 ? -23.351 -17.677 -33.065 1.00 119.41 166 CYS V C 1
ATOM 2787 O O . CYS B 2 166 ? -24.024 -17.552 -32.042 1.00 136.99 166 CYS V O 1
ATOM 2790 N N . LYS B 2 167 ? -23.625 -18.571 -34.008 1.00 107.02 167 LYS V N 1
ATOM 2791 C CA . LYS B 2 167 ? -24.751 -19.487 -33.894 1.00 109.74 167 LYS V CA 1
ATOM 2792 C C . LYS B 2 167 ? -24.259 -20.858 -33.446 1.00 128.65 167 LYS V C 1
ATOM 2793 O O . LYS B 2 167 ? -23.055 -21.111 -33.413 1.00 118.53 167 LYS V O 1
ATOM 2799 N N . GLU B 2 168 ? -25.192 -21.740 -33.101 1.00 144.24 168 GLU V N 1
ATOM 2800 C CA . GLU B 2 168 ? -24.837 -23.050 -32.563 1.00 139.90 168 GLU V CA 1
ATOM 2801 C C . GLU B 2 168 ? -24.183 -23.956 -33.599 1.00 126.34 168 GLU V C 1
ATOM 2802 O O . GLU B 2 168 ? -24.785 -24.283 -34.622 1.00 95.97 168 GLU V O 1
ATOM 2808 N N . GLY B 2 169 ? -22.947 -24.358 -33.318 1.00 132.50 169 GLY V N 1
ATOM 2809 C CA . GLY B 2 169 ? -22.221 -25.290 -34.172 1.00 149.48 169 GLY V CA 1
ATOM 2810 C C . GLY B 2 169 ? -21.622 -24.659 -35.414 1.00 131.09 169 GLY V C 1
ATOM 2811 O O . GLY B 2 169 ? -21.597 -25.274 -36.479 1.00 168.63 169 GLY V O 1
ATOM 2812 N N . SER B 2 170 ? -21.137 -23.429 -35.280 1.00 112.04 170 SER V N 1
ATOM 2813 C CA . SER B 2 170 ? -20.512 -22.734 -36.400 1.00 128.18 170 SER V CA 1
ATOM 2814 C C . SER B 2 170 ? -19.039 -22.458 -36.122 1.00 126.64 170 SER V C 1
ATOM 2815 O O . SER B 2 170 ? -18.350 -21.830 -36.926 1.00 112.46 170 SER V O 1
ATOM 2818 N N . LEU B 2 171 ? -18.561 -22.938 -34.980 1.00 126.04 171 LEU V N 1
ATOM 2819 C CA . LEU B 2 171 ? -17.190 -22.684 -34.568 1.00 122.21 171 LEU V CA 1
ATOM 2820 C C . LEU B 2 171 ? -16.380 -23.964 -34.415 1.00 122.14 171 LEU V C 1
ATOM 2821 O O . LEU B 2 171 ? -16.933 -25.048 -34.229 1.00 110.42 171 LEU V O 1
ATOM 2826 N N . ASN B 2 172 ? -15.061 -23.820 -34.501 1.00 121.10 172 ASN V N 1
ATOM 2827 C CA . ASN B 2 172 ? -14.146 -24.915 -34.231 1.00 111.18 172 ASN V CA 1
ATOM 2828 C C . ASN B 2 172 ? -13.540 -24.709 -32.853 1.00 109.80 172 ASN V C 1
ATOM 2829 O O . ASN B 2 172 ? -13.856 -23.734 -32.171 1.00 97.82 172 ASN V O 1
ATOM 2834 N N . ALA B 2 173 ? -12.673 -25.625 -32.436 1.00 123.14 173 ALA V N 1
ATOM 2835 C CA . ALA B 2 173 ? -11.901 -25.413 -31.223 1.00 146.88 173 ALA V CA 1
ATOM 2836 C C . ALA B 2 173 ? -11.147 -24.098 -31.385 1.00 147.90 173 ALA V C 1
ATOM 2837 O O . ALA B 2 173 ? -11.202 -23.221 -30.521 1.00 135.74 173 ALA V O 1
ATOM 2839 N N . ASN B 2 174 ? -10.453 -23.969 -32.511 1.00 126.81 174 ASN V N 1
ATOM 2840 C CA . ASN B 2 174 ? -9.760 -22.737 -32.853 1.00 130.15 174 ASN V CA 1
ATOM 2841 C C . ASN B 2 174 ? -10.557 -21.539 -32.363 1.00 144.53 174 ASN V C 1
ATOM 2842 O O . ASN B 2 174 ? -10.000 -20.477 -32.086 1.00 167.27 174 ASN V O 1
ATOM 2847 N N . GLY B 2 175 ? -11.869 -21.723 -32.257 1.00 159.32 175 GLY V N 1
ATOM 2848 C CA . GLY B 2 175 ? -12.775 -20.627 -31.949 1.00 155.18 175 GLY V CA 1
ATOM 2849 C C . GLY B 2 175 ? -13.132 -19.884 -33.221 1.00 140.12 175 GLY V C 1
ATOM 2850 O O . GLY B 2 175 ? -14.014 -19.026 -33.229 1.00 131.47 175 GLY V O 1
ATOM 2851 N N . SER B 2 176 ? -12.437 -20.224 -34.303 1.00 146.01 176 SER V N 1
ATOM 2852 C CA . SER B 2 176 ? -12.658 -19.595 -35.598 1.00 147.98 176 SER V CA 1
ATOM 2853 C C . SER B 2 176 ? -13.820 -20.250 -36.336 1.00 131.46 176 SER V C 1
ATOM 2854 O O . SER B 2 176 ? -14.090 -21.437 -36.156 1.00 140.86 176 SER V O 1
ATOM 2856 N N . GLN B 2 177 ? -14.501 -19.469 -37.168 1.00 120.73 177 GLN V N 1
ATOM 2857 C CA . GLN B 2 177 ? -15.651 -19.962 -37.919 1.00 114.84 177 GLN V CA 1
ATOM 2858 C C . GLN B 2 177 ? -15.261 -21.044 -38.922 1.00 125.84 177 GLN V C 1
ATOM 2859 O O . GLN B 2 177 ? -14.179 -21.004 -39.508 1.00 115.70 177 GLN V O 1
ATOM 2865 N N . LYS B 2 178 ? -16.156 -22.010 -39.114 1.00 124.19 178 LYS V N 1
ATOM 2866 C CA . LYS B 2 178 ? -15.882 -23.154 -39.976 1.00 123.11 178 LYS V CA 1
ATOM 2867 C C . LYS B 2 178 ? -16.409 -22.950 -41.392 1.00 122.88 178 LYS V C 1
ATOM 2868 O O . LYS B 2 178 ? -15.859 -23.492 -42.350 1.00 129.90 178 LYS V O 1
ATOM 2870 N N . PHE B 2 179 ? -17.478 -22.170 -41.521 1.00 130.98 179 PHE V N 1
ATOM 2871 C CA . PHE B 2 179 ? -18.099 -21.943 -42.823 1.00 135.31 179 PHE V CA 1
ATOM 2872 C C . PHE B 2 179 ? -17.208 -21.123 -43.752 1.00 124.46 179 PHE V C 1
ATOM 2873 O O . PHE B 2 179 ? -17.201 -21.337 -44.964 1.00 136.54 179 PHE V O 1
ATOM 2881 N N . PHE B 2 180 ? -16.454 -20.191 -43.180 1.00 115.16 180 PHE V N 1
ATOM 2882 C CA . PHE B 2 180 ? -15.626 -19.294 -43.978 1.00 105.63 180 PHE V CA 1
ATOM 2883 C C . PHE B 2 180 ? -14.143 -19.631 -43.893 1.00 102.79 180 PHE V C 1
ATOM 2884 O O . PHE B 2 180 ? -13.643 -20.039 -42.845 1.00 100.83 180 PHE V O 1
ATOM 2892 N N . ASN B 2 181 ? -13.448 -19.450 -45.010 1.00 116.39 181 ASN V N 1
ATOM 2893 C CA . ASN B 2 181 ? -12.011 -19.670 -45.072 1.00 121.99 181 ASN V CA 1
ATOM 2894 C C . ASN B 2 181 ? -11.260 -18.556 -44.356 1.00 129.14 181 ASN V C 1
ATOM 2895 O O . ASN B 2 181 ? -10.101 -18.720 -43.977 1.00 134.73 181 ASN V O 1
ATOM 2900 N N . ARG B 2 182 ? -11.928 -17.421 -44.173 1.00 118.93 182 ARG V N 1
ATOM 2901 C CA . ARG B 2 182 ? -11.310 -16.271 -43.532 1.00 111.90 182 ARG V CA 1
ATOM 2902 C C . ARG B 2 182 ? -12.322 -15.521 -42.672 1.00 122.59 182 ARG V C 1
ATOM 2903 O O . ARG B 2 182 ? -13.530 -15.714 -42.812 1.00 129.11 182 ARG V O 1
ATOM 2911 N N . GLU B 2 183 ? -11.823 -14.663 -41.787 1.00 124.13 183 GLU V N 1
ATOM 2912 C CA . GLU B 2 183 ? -12.677 -13.892 -40.889 1.00 119.50 183 GLU V CA 1
ATOM 2913 C C . GLU B 2 183 ? -11.951 -12.623 -40.449 1.00 127.32 183 GLU V C 1
ATOM 2914 O O . GLU B 2 183 ? -10.877 -12.694 -39.852 1.00 150.58 183 GLU V O 1
ATOM 2920 N N . TYR B 2 184 ? -12.534 -11.464 -40.747 1.00 114.28 184 TYR V N 1
ATOM 2921 C CA . TYR B 2 184 ? -11.895 -10.190 -40.413 1.00 115.30 184 TYR V CA 1
ATOM 2922 C C . TYR B 2 184 ? -12.848 -9.159 -39.806 1.00 123.10 184 TYR V C 1
ATOM 2923 O O . TYR B 2 184 ? -13.919 -8.885 -40.349 1.00 143.59 184 TYR V O 1
ATOM 2932 N N . VAL B 2 185 ? -12.438 -8.585 -38.679 1.00 111.69 185 VAL V N 1
ATOM 2933 C CA . VAL B 2 185 ? -13.215 -7.552 -38.002 1.00 92.07 185 VAL V CA 1
ATOM 2934 C C . VAL B 2 185 ? -12.711 -6.159 -38.360 1.00 96.84 185 VAL V C 1
ATOM 2935 O O . VAL B 2 185 ? -11.579 -5.794 -38.039 1.00 98.39 185 VAL V O 1
ATOM 2939 N N . LEU B 2 186 ? -13.558 -5.383 -39.027 1.00 93.58 186 LEU V N 1
ATOM 2940 C CA . LEU B 2 186 ? -13.200 -4.026 -39.421 1.00 88.46 186 LEU V CA 1
ATOM 2941 C C . LEU B 2 186 ? -14.106 -2.992 -38.764 1.00 87.42 186 LEU V C 1
ATOM 2942 O O . LEU B 2 186 ? -15.311 -2.960 -39.006 1.00 110.79 186 LEU V O 1
ATOM 2947 N N . MET B 2 187 ? -13.510 -2.147 -37.931 1.00 94.35 187 MET V N 1
ATOM 2948 C CA . MET B 2 187 ? -14.235 -1.079 -37.257 1.00 111.65 187 MET V CA 1
ATOM 2949 C C . MET B 2 187 ? -13.884 0.273 -37.868 1.00 111.88 187 MET V C 1
ATOM 2950 O O . MET B 2 187 ? -12.823 0.831 -37.586 1.00 119.83 187 MET V O 1
ATOM 2955 N N . PHE B 2 188 ? -14.767 0.788 -38.716 1.00 91.52 188 PHE V N 1
ATOM 2956 C CA . PHE B 2 188 ? -14.615 2.143 -39.225 1.00 99.73 188 PHE V CA 1
ATOM 2957 C C . PHE B 2 188 ? -15.051 3.102 -38.129 1.00 109.20 188 PHE V C 1
ATOM 2958 O O . PHE B 2 188 ? -16.234 3.179 -37.799 1.00 135.73 188 PHE V O 1
ATOM 2966 N N . SER B 2 189 ? -14.096 3.823 -37.555 1.00 98.48 189 SER V N 1
ATOM 2967 C CA . SER B 2 189 ? -14.401 4.694 -36.429 1.00 103.56 189 SER V CA 1
ATOM 2968 C C . SER B 2 189 ? -13.844 6.102 -36.600 1.00 104.79 189 SER V C 1
ATOM 2969 O O . SER B 2 189 ? -12.788 6.302 -37.202 1.00 83.30 189 SER V O 1
ATOM 2971 N N . VAL B 2 190 ? -14.573 7.076 -36.066 1.00 104.46 190 VAL V N 1
ATOM 2972 C CA . VAL B 2 190 ? -14.114 8.456 -36.043 1.00 112.34 190 VAL V CA 1
ATOM 2973 C C . VAL B 2 190 ? -13.825 8.872 -34.605 1.00 134.39 190 VAL V C 1
ATOM 2974 O O . VAL B 2 190 ? -14.711 8.839 -33.749 1.00 130.57 190 VAL V O 1
ATOM 2978 N N . PHE B 2 191 ? -12.580 9.256 -34.342 1.00 120.61 191 PHE V N 1
ATOM 2979 C CA . PHE B 2 191 ? -12.170 9.612 -32.990 1.00 113.31 191 PHE V CA 1
ATOM 2980 C C . PHE B 2 191 ? -11.913 11.104 -32.845 1.00 126.48 191 PHE V C 1
ATOM 2981 O O . PHE B 2 191 ? -11.296 11.726 -33.710 1.00 136.53 191 PHE V O 1
ATOM 2989 N N . ASP B 2 192 ? -12.392 11.669 -31.743 1.00 126.12 192 ASP V N 1
ATOM 2990 C CA . ASP B 2 192 ? -12.235 13.091 -31.479 1.00 123.51 192 ASP V CA 1
ATOM 2991 C C . ASP B 2 192 ? -11.502 13.311 -30.160 1.00 134.77 192 ASP V C 1
ATOM 2992 O O . ASP B 2 192 ? -12.125 13.543 -29.122 1.00 138.39 192 ASP V O 1
ATOM 2997 N N . GLU B 2 193 ? -10.175 13.236 -30.210 1.00 122.35 193 GLU V N 1
ATOM 2998 C CA . GLU B 2 193 ? -9.344 13.383 -29.018 1.00 127.06 193 GLU V CA 1
ATOM 2999 C C . GLU B 2 193 ? -9.752 14.591 -28.178 1.00 146.34 193 GLU V C 1
ATOM 3000 O O . GLU B 2 193 ? -9.434 14.667 -26.991 1.00 166.56 193 GLU V O 1
ATOM 3006 N N . SER B 2 194 ? -10.450 15.535 -28.802 1.00 137.28 194 SER V N 1
ATOM 3007 C CA . SER B 2 194 ? -10.927 16.721 -28.100 1.00 128.80 194 SER V CA 1
ATOM 3008 C C . SER B 2 194 ? -12.012 16.345 -27.097 1.00 134.21 194 SER V C 1
ATOM 3009 O O . SER B 2 194 ? -12.532 17.199 -26.379 1.00 152.24 194 SER V O 1
ATOM 3012 N N . LYS B 2 195 ? -12.351 15.061 -27.060 1.00 129.48 195 LYS V N 1
ATOM 3013 C CA . LYS B 2 195 ? -13.323 14.549 -26.104 1.00 122.51 195 LYS V CA 1
ATOM 3014 C C . LYS B 2 195 ? -12.670 13.507 -25.203 1.00 107.91 195 LYS V C 1
ATOM 3015 O O . LYS B 2 195 ? -13.157 13.221 -24.109 1.00 84.64 195 LYS V O 1
ATOM 3017 N N . ASN B 2 196 ? -11.559 12.947 -25.673 1.00 108.16 196 ASN V N 1
ATOM 3018 C CA . ASN B 2 196 ? -10.789 11.983 -24.896 1.00 116.69 196 ASN V CA 1
ATOM 3019 C C . ASN B 2 196 ? -10.252 12.596 -23.607 1.00 114.07 196 ASN V C 1
ATOM 3020 O O . ASN B 2 196 ? -9.424 13.506 -23.642 1.00 133.15 196 ASN V O 1
ATOM 3025 N N . TRP B 2 197 ? -10.727 12.090 -22.473 1.00 111.08 197 TRP V N 1
ATOM 3026 C CA . TRP B 2 197 ? -10.334 12.611 -21.166 1.00 113.22 197 TRP V CA 1
ATOM 3027 C C . TRP B 2 197 ? -9.059 13.441 -21.244 1.00 137.59 197 TRP V C 1
ATOM 3028 O O . TRP B 2 197 ? -9.058 14.622 -20.897 1.00 171.13 197 TRP V O 1
ATOM 3039 N N . TYR B 2 198 ? -7.975 12.821 -21.697 1.00 159.06 198 TYR V N 1
ATOM 3040 C CA . TYR B 2 198 ? -6.737 13.549 -21.934 1.00 177.39 198 TYR V CA 1
ATOM 3041 C C . TYR B 2 198 ? -6.903 14.410 -23.182 1.00 171.31 198 TYR V C 1
ATOM 3042 O O . TYR B 2 198 ? -6.286 14.159 -24.217 1.00 156.70 198 TYR V O 1
ATOM 3051 N N . ARG B 2 199 ? -7.752 15.427 -23.062 1.00 164.30 199 ARG V N 1
ATOM 3052 C CA . ARG B 2 199 ? -8.150 16.264 -24.192 1.00 156.18 199 ARG V CA 1
ATOM 3053 C C . ARG B 2 199 ? -7.007 16.679 -25.112 1.00 146.47 199 ARG V C 1
ATOM 3054 O O . ARG B 2 199 ? -5.990 17.206 -24.664 1.00 159.41 199 ARG V O 1
ATOM 3062 N N . LYS B 2 200 ? -7.195 16.435 -26.405 1.00 149.65 200 LYS V N 1
ATOM 3063 C CA . LYS B 2 200 ? -6.328 16.976 -27.444 1.00 148.53 200 LYS V CA 1
ATOM 3064 C C . LYS B 2 200 ? -7.190 17.514 -28.580 1.00 136.76 200 LYS V C 1
ATOM 3065 O O . LYS B 2 200 ? -8.190 16.898 -28.950 1.00 120.07 200 LYS V O 1
ATOM 3071 N N . PRO B 2 201 ? -6.811 18.675 -29.134 1.00 140.03 201 PRO V N 1
ATOM 3072 C CA . PRO B 2 201 ? -7.537 19.242 -30.264 1.00 135.62 201 PRO V CA 1
ATOM 3073 C C . PRO B 2 201 ? -7.146 18.551 -31.565 1.00 121.53 201 PRO V C 1
ATOM 3074 O O . PRO B 2 201 ? -6.327 19.070 -32.324 1.00 98.65 201 PRO V O 1
ATOM 3078 N N . SER B 2 202 ? -7.727 17.382 -31.811 1.00 124.65 202 SER V N 1
ATOM 3079 C CA . SER B 2 202 ? -7.424 16.611 -33.010 1.00 138.97 202 SER V CA 1
ATOM 3080 C C . SER B 2 202 ? -8.617 15.751 -33.412 1.00 133.28 202 SER V C 1
ATOM 3081 O O . SER B 2 202 ? -9.407 15.335 -32.565 1.00 142.99 202 SER V O 1
ATOM 3084 N N . LEU B 2 203 ? -8.744 15.492 -34.708 1.00 122.10 203 LEU V N 1
ATOM 3085 C CA . LEU B 2 203 ? -9.838 14.679 -35.224 1.00 115.57 203 LEU V CA 1
ATOM 3086 C C . LEU B 2 203 ? -9.319 13.646 -36.218 1.00 111.82 203 LEU V C 1
ATOM 3087 O O . LEU B 2 203 ? -8.775 13.997 -37.263 1.00 115.30 203 LEU V O 1
ATOM 3092 N N . GLN B 2 204 ? -9.494 12.371 -35.889 1.00 126.66 204 GLN V N 1
ATOM 3093 C CA . GLN B 2 204 ? -8.902 11.294 -36.675 1.00 129.64 204 GLN V CA 1
ATOM 3094 C C . GLN B 2 204 ? -9.935 10.356 -37.289 1.00 127.65 204 GLN V C 1
ATOM 3095 O O . GLN B 2 204 ? -10.791 9.813 -36.590 1.00 139.77 204 GLN V O 1
ATOM 3101 N N . TYR B 2 205 ? -9.842 10.171 -38.602 1.00 117.14 205 TYR V N 1
ATOM 3102 C CA . TYR B 2 205 ? -10.663 9.195 -39.306 1.00 125.15 205 TYR V CA 1
ATOM 3103 C C . TYR B 2 205 ? -9.849 7.926 -39.515 1.00 117.27 205 TYR V C 1
ATOM 3104 O O . TYR B 2 205 ? -8.910 7.909 -40.311 1.00 119.42 205 TYR V O 1
ATOM 3113 N N . THR B 2 206 ? -10.211 6.864 -38.803 1.00 116.30 206 THR V N 1
ATOM 3114 C CA . THR B 2 206 ? -9.391 5.660 -38.782 1.00 121.70 206 THR V CA 1
ATOM 3115 C C . THR B 2 206 ? -10.183 4.375 -38.983 1.00 108.80 206 THR V C 1
ATOM 3116 O O . THR B 2 206 ? -11.362 4.294 -38.641 1.00 115.94 206 THR V O 1
ATOM 3120 N N . ILE B 2 207 ? -9.516 3.371 -39.543 1.00 91.84 207 ILE V N 1
ATOM 3121 C CA . ILE B 2 207 ? -10.041 2.016 -39.552 1.00 105.11 207 ILE V CA 1
ATOM 3122 C C . ILE B 2 207 ? -9.334 1.225 -38.461 1.00 116.86 207 ILE V C 1
ATOM 3123 O O . ILE B 2 207 ? -8.120 1.024 -38.514 1.00 104.15 207 ILE V O 1
ATOM 3128 N N . ASN B 2 208 ? -10.096 0.791 -37.465 1.00 138.74 208 ASN V N 1
ATOM 3129 C CA . ASN B 2 208 ? -9.531 0.065 -36.336 1.00 130.82 208 ASN V CA 1
ATOM 3130 C C . ASN B 2 208 ? -8.382 0.832 -35.689 1.00 117.06 208 ASN V C 1
ATOM 3131 O O . ASN B 2 208 ? -7.456 0.233 -35.143 1.00 140.80 208 ASN V O 1
ATOM 3136 N N . GLY B 2 209 ? -8.445 2.159 -35.761 1.00 109.48 209 GLY V N 1
ATOM 3137 C CA . GLY B 2 209 ? -7.472 3.014 -35.081 1.00 139.04 209 GLY V CA 1
ATOM 3138 C C . GLY B 2 209 ? -6.314 3.495 -35.939 1.00 115.30 209 GLY V C 1
ATOM 3139 O O . GLY B 2 209 ? -5.573 4.396 -35.542 1.00 84.42 209 GLY V O 1
ATOM 3140 N N . PHE B 2 210 ? -6.154 2.891 -37.113 1.00 92.75 210 PHE V N 1
ATOM 3141 C CA . PHE B 2 210 ? -5.080 3.267 -38.022 1.00 77.40 210 PHE V CA 1
ATOM 3142 C C . PHE B 2 210 ? -5.539 4.351 -38.986 1.00 95.05 210 PHE V C 1
ATOM 3143 O O . PHE B 2 210 ? -6.347 4.100 -39.879 1.00 112.96 210 PHE V O 1
ATOM 3151 N N . ALA B 2 211 ? -5.014 5.558 -38.801 1.00 114.77 211 ALA V N 1
ATOM 3152 C CA . ALA B 2 211 ? -5.360 6.685 -39.656 1.00 105.69 211 ALA V CA 1
ATOM 3153 C C . ALA B 2 211 ? -4.451 6.753 -40.881 1.00 102.00 211 ALA V C 1
ATOM 3154 O O . ALA B 2 211 ? -3.562 5.921 -41.055 1.00 101.92 211 ALA V O 1
ATOM 3156 N N . ASN B 2 212 ? -4.686 7.748 -41.729 1.00 115.30 212 ASN V N 1
ATOM 3157 C CA . ASN B 2 212 ? -3.838 7.986 -42.892 1.00 121.56 212 ASN V CA 1
ATOM 3158 C C . ASN B 2 212 ? -3.504 6.726 -43.682 1.00 124.96 212 ASN V C 1
ATOM 3159 O O . ASN B 2 212 ? -2.421 6.613 -44.257 1.00 140.49 212 ASN V O 1
ATOM 3164 N N . GLY B 2 213 ? -4.440 5.784 -43.711 1.00 132.35 213 GLY V N 1
ATOM 3165 C CA . GLY B 2 213 ? -4.266 4.557 -44.479 1.00 146.37 213 GLY V CA 1
ATOM 3166 C C . GLY B 2 213 ? -2.999 3.804 -44.124 1.00 147.55 213 GLY V C 1
ATOM 3167 O O . GLY B 2 213 ? -2.161 3.538 -44.985 1.00 153.19 213 GLY V O 1
ATOM 3168 N N . THR B 2 214 ? -2.858 3.462 -42.848 1.00 146.41 214 THR V N 1
ATOM 3169 C CA . THR B 2 214 ? -1.721 2.675 -42.390 1.00 140.00 214 THR V CA 1
ATOM 3170 C C . THR B 2 214 ? -2.201 1.343 -41.830 1.00 146.35 214 THR V C 1
ATOM 3171 O O . THR B 2 214 ? -1.402 0.516 -41.389 1.00 136.26 214 THR V O 1
ATOM 3175 N N . LEU B 2 215 ? -3.515 1.146 -41.848 1.00 137.68 215 LEU V N 1
ATOM 3176 C CA . LEU B 2 215 ? -4.098 -0.112 -41.416 1.00 125.11 215 LEU V CA 1
ATOM 3177 C C . LEU B 2 215 ? -3.289 -1.257 -42.002 1.00 110.07 215 LEU V C 1
ATOM 3178 O O . LEU B 2 215 ? -3.170 -1.374 -43.220 1.00 121.10 215 LEU V O 1
ATOM 3183 N N . PRO B 2 216 ? -2.725 -2.107 -41.135 1.00 107.05 216 PRO V N 1
ATOM 3184 C CA . PRO B 2 216 ? -1.907 -3.218 -41.603 1.00 99.00 216 PRO V CA 1
ATOM 3185 C C . PRO B 2 216 ? -2.585 -3.946 -42.756 1.00 94.71 216 PRO V C 1
ATOM 3186 O O . PRO B 2 216 ? -3.810 -4.068 -42.773 1.00 102.08 216 PRO V O 1
ATOM 3190 N N . ASP B 2 217 ? -1.791 -4.414 -43.713 1.00 103.75 217 ASP V N 1
ATOM 3191 C CA . ASP B 2 217 ? -2.320 -5.171 -44.842 1.00 118.79 217 ASP V CA 1
ATOM 3192 C C . ASP B 2 217 ? -3.131 -6.373 -44.380 1.00 111.75 217 ASP V C 1
ATOM 3193 O O . ASP B 2 217 ? -2.662 -7.178 -43.576 1.00 115.41 217 ASP V O 1
ATOM 3198 N N . VAL B 2 218 ? -4.352 -6.487 -44.886 1.00 103.50 218 VAL V N 1
ATOM 3199 C CA . VAL B 2 218 ? -5.132 -7.696 -44.691 1.00 106.54 218 VAL V CA 1
ATOM 3200 C C . VAL B 2 218 ? -4.534 -8.770 -45.589 1.00 121.90 218 VAL V C 1
ATOM 3201 O O . VAL B 2 218 ? -3.770 -8.462 -46.504 1.00 141.07 218 VAL V O 1
ATOM 3205 N N . GLN B 2 219 ? -4.869 -10.027 -45.327 1.00 111.97 219 GLN V N 1
ATOM 3206 C CA . GLN B 2 219 ? -4.346 -11.123 -46.130 1.00 116.42 219 GLN V CA 1
ATOM 3207 C C . GLN B 2 219 ? -5.440 -12.123 -46.471 1.00 115.04 219 GLN V C 1
ATOM 3208 O O . GLN B 2 219 ? -6.283 -12.441 -45.635 1.00 110.61 219 GLN V O 1
ATOM 3214 N N . ALA B 2 220 ? -5.420 -12.611 -47.707 1.00 124.66 220 ALA V N 1
ATOM 3215 C CA . ALA B 2 220 ? -6.401 -13.587 -48.165 1.00 132.37 220 ALA V CA 1
ATOM 3216 C C . ALA B 2 220 ? -5.988 -14.187 -49.502 1.00 136.59 220 ALA V C 1
ATOM 3217 O O . ALA B 2 220 ? -5.855 -13.473 -50.495 1.00 147.01 220 ALA V O 1
ATOM 3219 N N . CYS B 2 221 ? -5.782 -15.501 -49.522 1.00 131.37 221 CYS V N 1
ATOM 3220 C CA . CYS B 2 221 ? -5.433 -16.194 -50.756 1.00 140.63 221 CYS V CA 1
ATOM 3221 C C . CYS B 2 221 ? -6.477 -15.919 -51.830 1.00 122.72 221 CYS V C 1
ATOM 3222 O O . CYS B 2 221 ? -7.491 -15.273 -51.569 1.00 144.33 221 CYS V O 1
ATOM 3225 N N . ALA B 2 222 ? -6.225 -16.408 -53.037 1.00 115.04 222 ALA V N 1
ATOM 3226 C CA . ALA B 2 222 ? -7.145 -16.206 -54.146 1.00 115.22 222 ALA V CA 1
ATOM 3227 C C . ALA B 2 222 ? -8.183 -17.320 -54.212 1.00 133.66 222 ALA V C 1
ATOM 3228 O O . ALA B 2 222 ? -7.851 -18.500 -54.087 1.00 138.51 222 ALA V O 1
ATOM 3230 N N . TYR B 2 223 ? -9.440 -16.935 -54.413 1.00 123.26 223 TYR V N 1
ATOM 3231 C CA . TYR B 2 223 ? -10.539 -17.890 -54.503 1.00 123.45 223 TYR V CA 1
ATOM 3232 C C . TYR B 2 223 ? -11.046 -18.283 -53.119 1.00 127.49 223 TYR V C 1
ATOM 3233 O O . TYR B 2 223 ? -11.631 -19.353 -52.943 1.00 124.86 223 TYR V O 1
ATOM 3235 N N . ASP B 2 224 ? -10.821 -17.409 -52.142 1.00 130.61 224 ASP V N 1
ATOM 3236 C CA . ASP B 2 224 ? -11.261 -17.654 -50.770 1.00 142.69 224 ASP V CA 1
ATOM 3237 C C . ASP B 2 224 ? -12.688 -17.167 -50.524 1.00 137.48 224 ASP V C 1
ATOM 3238 O O . ASP B 2 224 ? -13.293 -16.511 -51.373 1.00 143.99 224 ASP V O 1
ATOM 3243 N N . HIS B 2 225 ? -13.217 -17.497 -49.350 1.00 103.58 225 HIS V N 1
ATOM 3244 C CA . HIS B 2 225 ? -14.561 -17.098 -48.962 1.00 80.28 225 HIS V CA 1
ATOM 3245 C C . HIS B 2 225 ? -14.490 -16.352 -47.635 1.00 86.39 225 HIS V C 1
ATOM 3246 O O . HIS B 2 225 ? -14.475 -16.965 -46.568 1.00 92.61 225 HIS V O 1
ATOM 3253 N N . ILE B 2 226 ? -14.442 -15.025 -47.704 1.00 103.23 226 ILE V N 1
ATOM 3254 C CA . ILE B 2 226 ? -14.280 -14.203 -46.506 1.00 105.72 226 ILE V CA 1
ATOM 3255 C C . ILE B 2 226 ? -15.601 -13.903 -45.799 1.00 112.86 226 ILE V C 1
ATOM 3256 O O . ILE B 2 226 ? -16.640 -13.728 -46.437 1.00 89.32 226 ILE V O 1
ATOM 3261 N N . SER B 2 227 ? -15.544 -13.852 -44.471 1.00 120.47 227 SER V N 1
ATOM 3262 C CA . SER B 2 227 ? -16.688 -13.472 -43.655 1.00 112.21 227 SER V CA 1
ATOM 3263 C C . SER B 2 227 ? -16.406 -12.133 -42.985 1.00 131.16 227 SER V C 1
ATOM 3264 O O . SER B 2 227 ? -15.713 -12.072 -41.969 1.00 113.77 227 SER V O 1
ATOM 3266 N N . TRP B 2 228 ? -16.944 -11.064 -43.562 1.00 145.23 228 TRP V N 1
ATOM 3267 C CA . TRP B 2 228 ? -16.675 -9.714 -43.077 1.00 127.57 228 TRP V CA 1
ATOM 3268 C C . TRP B 2 228 ? -17.582 -9.313 -41.919 1.00 136.61 228 TRP V C 1
ATOM 3269 O O . TRP B 2 228 ? -18.775 -9.621 -41.910 1.00 157.42 228 TRP V O 1
ATOM 3280 N N . HIS B 2 229 ? -17.004 -8.617 -40.945 1.00 117.09 229 HIS V N 1
ATOM 3281 C CA . HIS B 2 229 ? -17.746 -8.161 -39.779 1.00 109.13 229 HIS V CA 1
ATOM 3282 C C . HIS B 2 229 ? -17.443 -6.695 -39.504 1.00 96.76 229 HIS V C 1
ATOM 3283 O O . HIS B 2 229 ? -16.766 -6.361 -38.532 1.00 96.22 229 HIS V O 1
ATOM 3290 N N . LEU B 2 230 ? -17.953 -5.825 -40.371 1.00 78.25 230 LEU V N 1
ATOM 3291 C CA . LEU B 2 230 ? -17.685 -4.394 -40.281 1.00 72.61 230 LEU V CA 1
ATOM 3292 C C . LEU B 2 230 ? -18.438 -3.741 -39.128 1.00 86.57 230 LEU V C 1
ATOM 3293 O O . LEU B 2 230 ? -19.533 -4.170 -38.762 1.00 113.75 230 LEU V O 1
ATOM 3298 N N . ILE B 2 231 ? -17.840 -2.697 -38.563 1.00 87.72 231 ILE V N 1
ATOM 3299 C CA . ILE B 2 231 ? -18.449 -1.967 -37.460 1.00 84.80 231 ILE V CA 1
ATOM 3300 C C . ILE B 2 231 ? -18.096 -0.487 -37.543 1.00 98.09 231 ILE V C 1
ATOM 3301 O O . ILE B 2 231 ? -16.977 -0.088 -37.220 1.00 119.63 231 ILE V O 1
ATOM 3306 N N . GLY B 2 232 ? -19.052 0.319 -37.994 1.00 95.00 232 GLY V N 1
ATOM 3307 C CA . GLY B 2 232 ? -18.878 1.766 -38.025 1.00 99.84 232 GLY V CA 1
ATOM 3308 C C . GLY B 2 232 ? -19.339 2.372 -36.715 1.00 95.16 232 GLY V C 1
ATOM 3309 O O . GLY B 2 232 ? -20.288 1.881 -36.101 1.00 96.44 232 GLY V O 1
ATOM 3310 N N . MET B 2 233 ? -18.673 3.435 -36.275 1.00 93.25 233 MET V N 1
ATOM 3311 C CA . MET B 2 233 ? -19.037 4.058 -35.007 1.00 95.34 233 MET V CA 1
ATOM 3312 C C . MET B 2 233 ? -18.324 5.377 -34.722 1.00 93.63 233 MET V C 1
ATOM 3313 O O . MET B 2 233 ? -17.236 5.642 -35.235 1.00 102.68 233 MET V O 1
ATOM 3318 N N . SER B 2 234 ? -18.957 6.196 -33.888 1.00 79.49 234 SER V N 1
ATOM 3319 C CA . SER B 2 234 ? -18.431 7.502 -33.523 1.00 99.80 234 SER V CA 1
ATOM 3320 C C . SER B 2 234 ? -19.167 8.043 -32.302 1.00 116.36 234 SER V C 1
ATOM 3321 O O . SER B 2 234 ? -19.788 7.286 -31.555 1.00 138.81 234 SER V O 1
ATOM 3324 N N . SER B 2 235 ? -19.093 9.356 -32.105 1.00 111.02 235 SER V N 1
ATOM 3325 C CA . SER B 2 235 ? -19.807 10.011 -31.016 1.00 129.40 235 SER V CA 1
ATOM 3326 C C . SER B 2 235 ? -21.031 10.735 -31.563 1.00 153.04 235 SER V C 1
ATOM 3327 O O . SER B 2 235 ? -22.130 10.619 -31.018 1.00 160.41 235 SER V O 1
ATOM 3330 N N . SER B 2 236 ? -20.830 11.481 -32.644 1.00 152.58 236 SER V N 1
ATOM 3331 C CA . SER B 2 236 ? -21.916 12.197 -33.303 1.00 143.20 236 SER V CA 1
ATOM 3332 C C . SER B 2 236 ? -22.258 11.545 -34.642 1.00 115.05 236 SER V C 1
ATOM 3333 O O . SER B 2 236 ? -21.392 10.957 -35.288 1.00 111.57 236 SER V O 1
ATOM 3336 N N . PRO B 2 237 ? -23.528 11.657 -35.063 1.00 100.73 237 PRO V N 1
ATOM 3337 C CA . PRO B 2 237 ? -24.053 11.002 -36.255 1.00 94.88 237 PRO V CA 1
ATOM 3338 C C . PRO B 2 237 ? -23.027 10.907 -37.377 1.00 101.52 237 PRO V C 1
ATOM 3339 O O . PRO B 2 237 ? -22.601 11.929 -37.915 1.00 105.38 237 PRO V O 1
ATOM 3343 N N . GLU B 2 238 ? -22.639 9.683 -37.724 1.00 112.83 238 GLU V N 1
ATOM 3344 C CA . GLU B 2 238 ? -21.671 9.462 -38.792 1.00 116.73 238 GLU V CA 1
ATOM 3345 C C . GLU B 2 238 ? -22.073 8.279 -39.665 1.00 107.75 238 GLU V C 1
ATOM 3346 O O . GLU B 2 238 ? -22.382 7.201 -39.158 1.00 104.81 238 GLU V O 1
ATOM 3352 N N . ILE B 2 239 ? -22.066 8.485 -40.978 1.00 97.80 239 ILE V N 1
ATOM 3353 C CA . ILE B 2 239 ? -22.420 7.423 -41.910 1.00 94.04 239 ILE V CA 1
ATOM 3354 C C . ILE B 2 239 ? -21.261 7.082 -42.837 1.00 103.33 239 ILE V C 1
ATOM 3355 O O . ILE B 2 239 ? -20.545 7.967 -43.306 1.00 102.89 239 ILE V O 1
ATOM 3360 N N . PHE B 2 240 ? -21.088 5.791 -43.098 1.00 98.63 240 PHE V N 1
ATOM 3361 C CA . PHE B 2 240 ? -20.044 5.329 -43.997 1.00 91.96 240 PHE V CA 1
ATOM 3362 C C . PHE B 2 240 ? -20.640 4.653 -45.223 1.00 116.21 240 PHE V C 1
ATOM 3363 O O . PHE B 2 240 ? -21.856 4.636 -45.418 1.00 147.41 240 PHE V O 1
ATOM 3371 N N . SER B 2 241 ? -19.760 4.092 -46.041 1.00 117.11 241 SER V N 1
ATOM 3372 C CA . SER B 2 241 ? -20.148 3.330 -47.214 1.00 106.13 241 SER V CA 1
ATOM 3373 C C . SER B 2 241 ? -18.917 2.575 -47.689 1.00 110.68 241 SER V C 1
ATOM 3374 O O . SER B 2 241 ? -18.355 2.872 -48.744 1.00 120.74 241 SER V O 1
ATOM 3377 N N . VAL B 2 242 ? -18.493 1.605 -46.887 1.00 91.66 242 VAL V N 1
ATOM 3378 C CA . VAL B 2 242 ? -17.273 0.860 -47.159 1.00 95.86 242 VAL V CA 1
ATOM 3379 C C . VAL B 2 242 ? -17.287 0.257 -48.556 1.00 99.32 242 VAL V C 1
ATOM 3380 O O . VAL B 2 242 ? -18.350 0.004 -49.125 1.00 96.71 242 VAL V O 1
ATOM 3384 N N . HIS B 2 243 ? -16.098 0.023 -49.100 1.00 107.75 243 HIS V N 1
ATOM 3385 C CA . HIS B 2 243 ? -15.974 -0.548 -50.432 1.00 105.01 243 HIS V CA 1
ATOM 3386 C C . HIS B 2 243 ? -14.687 -1.348 -50.584 1.00 102.36 243 HIS V C 1
ATOM 3387 O O . HIS B 2 243 ? -13.632 -0.953 -50.087 1.00 101.74 243 HIS V O 1
ATOM 3394 N N . PHE B 2 244 ? -14.790 -2.485 -51.264 1.00 102.61 244 PHE V N 1
ATOM 3395 C CA . PHE B 2 244 ? -13.632 -3.307 -51.579 1.00 99.46 244 PHE V CA 1
ATOM 3396 C C . PHE B 2 244 ? -13.484 -3.370 -53.093 1.00 109.32 244 PHE V C 1
ATOM 3397 O O . PHE B 2 244 ? -14.329 -3.947 -53.780 1.00 142.46 244 PHE V O 1
ATOM 3405 N N . ASN B 2 245 ? -12.418 -2.771 -53.612 1.00 90.91 245 ASN V N 1
ATOM 3406 C CA . ASN B 2 245 ? -12.218 -2.704 -55.057 1.00 102.64 245 ASN V CA 1
ATOM 3407 C C . ASN B 2 245 ? -12.323 -4.063 -55.743 1.00 96.74 245 ASN V C 1
ATOM 3408 O O . ASN B 2 245 ? -11.993 -5.095 -55.158 1.00 93.73 245 ASN V O 1
ATOM 3413 N N . GLY B 2 246 ? -12.792 -4.052 -56.986 1.00 102.65 246 GLY V N 1
ATOM 3414 C CA . GLY B 2 246 ? -12.963 -5.279 -57.753 1.00 148.01 246 GLY V CA 1
ATOM 3415 C C . GLY B 2 246 ? -13.454 -6.432 -56.900 1.00 181.34 246 GLY V C 1
ATOM 3416 O O . GLY B 2 246 ? -12.997 -7.565 -57.050 1.00 208.21 246 GLY V O 1
ATOM 3417 N N . GLN B 2 247 ? -14.390 -6.140 -56.001 1.00 162.77 247 GLN V N 1
ATOM 3418 C CA . GLN B 2 247 ? -14.933 -7.156 -55.105 1.00 136.24 247 GLN V CA 1
ATOM 3419 C C . GLN B 2 247 ? -16.367 -6.833 -54.695 1.00 113.95 247 GLN V C 1
ATOM 3420 O O . GLN B 2 247 ? -16.699 -5.680 -54.419 1.00 90.60 247 GLN V O 1
ATOM 3426 N N . THR B 2 248 ? -17.208 -7.863 -54.657 1.00 114.82 248 THR V N 1
ATOM 3427 C CA . THR B 2 248 ? -18.614 -7.710 -54.291 1.00 101.93 248 THR V CA 1
ATOM 3428 C C . THR B 2 248 ? -18.974 -8.595 -53.103 1.00 123.60 248 THR V C 1
ATOM 3429 O O . THR B 2 248 ? -18.506 -9.731 -53.002 1.00 146.71 248 THR V O 1
ATOM 3433 N N . LEU B 2 249 ? -19.813 -8.075 -52.212 1.00 95.86 249 LEU V N 1
ATOM 3434 C CA . LEU B 2 249 ? -20.226 -8.820 -51.023 1.00 93.51 249 LEU V CA 1
ATOM 3435 C C . LEU B 2 249 ? -21.707 -9.198 -51.065 1.00 103.70 249 LEU V C 1
ATOM 3436 O O . LEU B 2 249 ? -22.394 -8.964 -52.063 1.00 106.63 249 LEU V O 1
ATOM 3441 N N . GLU B 2 250 ? -22.188 -9.790 -49.975 1.00 83.37 250 GLU V N 1
ATOM 3442 C CA . GLU B 2 250 ? -23.594 -10.157 -49.851 1.00 84.36 250 GLU V CA 1
ATOM 3443 C C . GLU B 2 250 ? -24.143 -9.762 -48.481 1.00 103.79 250 GLU V C 1
ATOM 3444 O O . GLU B 2 250 ? -24.226 -10.589 -47.570 1.00 91.01 250 GLU V O 1
ATOM 3450 N N . GLN B 2 251 ? -24.513 -8.492 -48.344 1.00 122.92 251 GLN V N 1
ATOM 3451 C CA . GLN B 2 251 ? -25.021 -7.960 -47.083 1.00 108.05 251 GLN V CA 1
ATOM 3452 C C . GLN B 2 251 ? -26.373 -8.571 -46.744 1.00 110.77 251 GLN V C 1
ATOM 3453 O O . GLN B 2 251 ? -27.417 -7.987 -47.030 1.00 138.01 251 GLN V O 1
ATOM 3459 N N . ASN B 2 252 ? -26.346 -9.751 -46.134 1.00 123.44 252 ASN V N 1
ATOM 3460 C CA . ASN B 2 252 ? -27.569 -10.453 -45.761 1.00 99.97 252 ASN V CA 1
ATOM 3461 C C . ASN B 2 252 ? -28.441 -10.791 -46.966 1.00 86.62 252 ASN V C 1
ATOM 3462 O O . ASN B 2 252 ? -29.518 -10.226 -47.144 1.00 69.94 252 ASN V O 1
ATOM 3467 N N . HIS B 2 253 ? -27.961 -11.713 -47.794 1.00 106.05 253 HIS V N 1
ATOM 3468 C CA . HIS B 2 253 ? -28.734 -12.219 -48.927 1.00 120.72 253 HIS V CA 1
ATOM 3469 C C . HIS B 2 253 ? -28.989 -11.173 -50.008 1.00 101.85 253 HIS V C 1
ATOM 3470 O O . HIS B 2 253 ? -29.908 -11.316 -50.814 1.00 97.36 253 HIS V O 1
ATOM 3477 N N . TYR B 2 254 ? -28.172 -10.126 -50.025 1.00 102.13 254 TYR V N 1
ATOM 3478 C CA . TYR B 2 254 ? -28.278 -9.091 -51.048 1.00 112.83 254 TYR V CA 1
ATOM 3479 C C . TYR B 2 254 ? -26.910 -8.799 -51.647 1.00 102.22 254 TYR V C 1
ATOM 3480 O O . TYR B 2 254 ? -25.995 -8.382 -50.937 1.00 129.84 254 TYR V O 1
ATOM 3489 N N . LYS B 2 255 ? -26.764 -9.024 -52.949 1.00 77.38 255 LYS V N 1
ATOM 3490 C CA . LYS B 2 255 ? -25.523 -8.673 -53.630 1.00 92.50 255 LYS V CA 1
ATOM 3491 C C . LYS B 2 255 ? -25.314 -7.166 -53.549 1.00 111.86 255 LYS V C 1
ATOM 3492 O O . LYS B 2 255 ? -26.279 -6.398 -53.575 1.00 111.00 255 LYS V O 1
ATOM 3495 N N . VAL B 2 256 ? -24.059 -6.743 -53.442 1.00 89.64 256 VAL V N 1
ATOM 3496 C CA . VAL B 2 256 ? -23.767 -5.329 -53.249 1.00 86.72 256 VAL V CA 1
ATOM 3497 C C . VAL B 2 256 ? -22.398 -4.920 -53.784 1.00 113.70 256 VAL V C 1
ATOM 3498 O O . VAL B 2 256 ? -22.034 -5.255 -54.911 1.00 146.45 256 VAL V O 1
ATOM 3502 N N . SER B 2 257 ? -21.651 -4.187 -52.964 1.00 117.36 257 SER V N 1
ATOM 3503 C CA . SER B 2 257 ? -20.344 -3.662 -53.345 1.00 101.88 257 SER V CA 1
ATOM 3504 C C . SER B 2 257 ? -20.045 -2.416 -52.521 1.00 119.70 257 SER V C 1
ATOM 3505 O O . SER B 2 257 ? -18.887 -2.039 -52.335 1.00 117.53 257 SER V O 1
ATOM 3508 N N . THR B 2 258 ? -21.109 -1.783 -52.035 1.00 113.19 258 THR V N 1
ATOM 3509 C CA . THR B 2 258 ? -21.001 -0.630 -51.150 1.00 92.39 258 THR V CA 1
ATOM 3510 C C . THR B 2 258 ? -21.821 -0.894 -49.890 1.00 86.59 258 THR V C 1
ATOM 3511 O O . THR B 2 258 ? -23.050 -0.928 -49.940 1.00 122.35 258 THR V O 1
ATOM 3515 N N . ILE B 2 259 ? -21.140 -1.087 -48.764 1.00 69.39 259 ILE V N 1
ATOM 3516 C CA . ILE B 2 259 ? -21.818 -1.415 -47.513 1.00 64.92 259 ILE V CA 1
ATOM 3517 C C . ILE B 2 259 ? -22.226 -0.165 -46.746 1.00 79.50 259 ILE V C 1
ATOM 3518 O O . ILE B 2 259 ? -21.417 0.737 -46.528 1.00 93.63 259 ILE V O 1
ATOM 3523 N N . ASN B 2 260 ? -23.488 -0.128 -46.332 1.00 87.79 260 ASN V N 1
ATOM 3524 C CA . ASN B 2 260 ? -24.049 1.032 -45.652 1.00 71.68 260 ASN V CA 1
ATOM 3525 C C . ASN B 2 260 ? -24.037 0.875 -44.134 1.00 81.56 260 ASN V C 1
ATOM 3526 O O . ASN B 2 260 ? -24.954 0.289 -43.554 1.00 83.36 260 ASN V O 1
ATOM 3531 N N . LEU B 2 261 ? -23.000 1.401 -43.491 1.00 85.30 261 LEU V N 1
ATOM 3532 C CA . LEU B 2 261 ? -22.891 1.322 -42.037 1.00 99.17 261 LEU V CA 1
ATOM 3533 C C . LEU B 2 261 ? -22.969 2.703 -41.393 1.00 97.22 261 LEU V C 1
ATOM 3534 O O . LEU B 2 261 ? -22.301 3.642 -41.827 1.00 94.28 261 LEU V O 1
ATOM 3539 N N . VAL B 2 262 ? -23.793 2.820 -40.357 1.00 88.82 262 VAL V N 1
ATOM 3540 C CA . VAL B 2 262 ? -23.920 4.077 -39.628 1.00 94.47 262 VAL V CA 1
ATOM 3541 C C . VAL B 2 262 ? -23.122 4.035 -38.327 1.00 95.41 262 VAL V C 1
ATOM 3542 O O . VAL B 2 262 ? -22.602 2.988 -37.941 1.00 88.91 262 VAL V O 1
ATOM 3546 N N . GLY B 2 263 ? -23.025 5.179 -37.659 1.00 102.95 263 GLY V N 1
ATOM 3547 C CA . GLY B 2 263 ? -22.318 5.263 -36.388 1.00 97.26 263 GLY V CA 1
ATOM 3548 C C . GLY B 2 263 ? -23.029 4.482 -35.302 1.00 97.09 263 GLY V C 1
ATOM 3549 O O . GLY B 2 263 ? -24.120 4.854 -34.873 1.00 112.75 263 GLY V O 1
ATOM 3550 N N . GLY B 2 264 ? -22.410 3.392 -34.859 1.00 100.20 264 GLY V N 1
ATOM 3551 C CA . GLY B 2 264 ? -22.984 2.559 -33.809 1.00 106.42 264 GLY V CA 1
ATOM 3552 C C . GLY B 2 264 ? -23.670 1.319 -34.349 1.00 99.21 264 GLY V C 1
ATOM 3553 O O . GLY B 2 264 ? -24.396 0.635 -33.628 1.00 97.85 264 GLY V O 1
ATOM 3554 N N . ALA B 2 265 ? -23.439 1.027 -35.624 1.00 94.38 265 ALA V N 1
ATOM 3555 C CA . ALA B 2 265 ? -24.028 -0.147 -36.254 1.00 101.17 265 ALA V CA 1
ATOM 3556 C C . ALA B 2 265 ? -22.955 -1.133 -36.701 1.00 107.84 265 ALA V C 1
ATOM 3557 O O . ALA B 2 265 ? -21.787 -0.774 -36.852 1.00 110.66 265 ALA V O 1
ATOM 3559 N N . SER B 2 266 ? -23.363 -2.379 -36.910 1.00 106.79 266 SER V N 1
ATOM 3560 C CA . SER B 2 266 ? -22.450 -3.417 -37.363 1.00 104.34 266 SER V CA 1
ATOM 3561 C C . SER B 2 266 ? -22.962 -4.047 -38.652 1.00 105.78 266 SER V C 1
ATOM 3562 O O . SER B 2 266 ? -24.154 -3.983 -38.953 1.00 127.68 266 SER V O 1
ATOM 3565 N N . VAL B 2 267 ? -22.058 -4.658 -39.409 1.00 80.93 267 VAL V N 1
ATOM 3566 C CA . VAL B 2 267 ? -22.425 -5.273 -40.675 1.00 78.59 267 VAL V CA 1
ATOM 3567 C C . VAL B 2 267 ? -21.791 -6.648 -40.826 1.00 95.37 267 VAL V C 1
ATOM 3568 O O . VAL B 2 267 ? -20.606 -6.831 -40.542 1.00 105.92 267 VAL V O 1
ATOM 3572 N N . THR B 2 268 ? -22.587 -7.612 -41.277 1.00 106.55 268 THR V N 1
ATOM 3573 C CA . THR B 2 268 ? -22.105 -8.972 -41.486 1.00 94.75 268 THR V CA 1
ATOM 3574 C C . THR B 2 268 ? -22.327 -9.411 -42.928 1.00 92.21 268 THR V C 1
ATOM 3575 O O . THR B 2 268 ? -23.463 -9.632 -43.349 1.00 126.45 268 THR V O 1
ATOM 3579 N N . ALA B 2 269 ? -21.239 -9.535 -43.683 1.00 81.23 269 ALA V N 1
ATOM 3580 C CA . ALA B 2 269 ? -21.324 -9.946 -45.082 1.00 105.48 269 ALA V CA 1
ATOM 3581 C C . ALA B 2 269 ? -20.308 -11.031 -45.428 1.00 126.94 269 ALA V C 1
ATOM 3582 O O . ALA B 2 269 ? -19.259 -11.142 -44.792 1.00 148.31 269 ALA V O 1
ATOM 3584 N N . ASP B 2 270 ? -20.630 -11.830 -46.440 1.00 122.14 270 ASP V N 1
ATOM 3585 C CA . ASP B 2 270 ? -19.738 -12.883 -46.904 1.00 99.74 270 ASP V CA 1
ATOM 3586 C C . ASP B 2 270 ? -19.275 -12.605 -48.330 1.00 109.14 270 ASP V C 1
ATOM 3587 O O . ASP B 2 270 ? -20.072 -12.624 -49.268 1.00 95.13 270 ASP V O 1
ATOM 3592 N N . MET B 2 271 ? -17.981 -12.343 -48.482 1.00 140.54 271 MET V N 1
ATOM 3593 C CA . MET B 2 271 ? -17.402 -12.052 -49.788 1.00 137.51 271 MET V CA 1
ATOM 3594 C C . MET B 2 271 ? -16.887 -13.330 -50.443 1.00 144.97 271 MET V C 1
ATOM 3595 O O . MET B 2 271 ? -16.934 -14.404 -49.845 1.00 164.82 271 MET V O 1
ATOM 3600 N N . SER B 2 272 ? -16.397 -13.207 -51.673 1.00 130.13 272 SER V N 1
ATOM 3601 C CA . SER B 2 272 ? -15.868 -14.350 -52.410 1.00 122.07 272 SER V CA 1
ATOM 3602 C C . SER B 2 272 ? -14.859 -13.894 -53.456 1.00 112.86 272 SER V C 1
ATOM 3603 O O . SER B 2 272 ? -15.192 -13.781 -54.635 1.00 145.60 272 SER V O 1
ATOM 3606 N N . VAL B 2 273 ? -13.628 -13.635 -53.024 1.00 98.62 273 VAL V N 1
ATOM 3607 C CA . VAL B 2 273 ? -12.596 -13.133 -53.929 1.00 110.43 273 VAL V CA 1
ATOM 3608 C C . VAL B 2 273 ? -12.442 -14.045 -55.142 1.00 131.07 273 VAL V C 1
ATOM 3609 O O . VAL B 2 273 ? -12.915 -15.183 -55.134 1.00 140.70 273 VAL V O 1
ATOM 3613 N N . SER B 2 274 ? -11.781 -13.542 -56.181 1.00 139.85 274 SER V N 1
ATOM 3614 C CA . SER B 2 274 ? -11.607 -14.304 -57.415 1.00 145.90 274 SER V CA 1
ATOM 3615 C C . SER B 2 274 ? -10.494 -13.739 -58.292 1.00 142.30 274 SER V C 1
ATOM 3616 O O . SER B 2 274 ? -10.129 -14.336 -59.304 1.00 170.01 274 SER V O 1
ATOM 3619 N N . ARG B 2 275 ? -9.960 -12.587 -57.902 1.00 142.36 275 ARG V N 1
ATOM 3620 C CA . ARG B 2 275 ? -8.927 -11.922 -58.687 1.00 141.52 275 ARG V CA 1
ATOM 3621 C C . ARG B 2 275 ? -7.732 -11.560 -57.813 1.00 133.92 275 ARG V C 1
ATOM 3622 O O . ARG B 2 275 ? -7.877 -10.854 -56.814 1.00 146.11 275 ARG V O 1
ATOM 3630 N N . THR B 2 276 ? -6.553 -12.043 -58.194 1.00 119.42 276 THR V N 1
ATOM 3631 C CA . THR B 2 276 ? -5.337 -11.786 -57.429 1.00 126.89 276 THR V CA 1
ATOM 3632 C C . THR B 2 276 ? -4.919 -10.323 -57.534 1.00 125.40 276 THR V C 1
ATOM 3633 O O . THR B 2 276 ? -5.271 -9.636 -58.493 1.00 127.63 276 THR V O 1
ATOM 3637 N N . GLY B 2 277 ? -4.166 -9.852 -56.545 1.00 120.06 277 GLY V N 1
ATOM 3638 C CA . GLY B 2 277 ? -3.702 -8.468 -56.527 1.00 123.31 277 GLY V CA 1
ATOM 3639 C C . GLY B 2 277 ? -4.185 -7.709 -55.306 1.00 127.82 277 GLY V C 1
ATOM 3640 O O . GLY B 2 277 ? -5.164 -8.096 -54.670 1.00 142.80 277 GLY V O 1
ATOM 3641 N N . LYS B 2 278 ? -3.494 -6.621 -54.980 1.00 123.03 278 LYS V N 1
ATOM 3642 C CA . LYS B 2 278 ? -3.844 -5.811 -53.817 1.00 116.25 278 LYS V CA 1
ATOM 3643 C C . LYS B 2 278 ? -4.954 -4.819 -54.154 1.00 124.83 278 LYS V C 1
ATOM 3644 O O . LYS B 2 278 ? -4.823 -4.017 -55.080 1.00 133.43 278 LYS V O 1
ATOM 3647 N N . TRP B 2 279 ? -6.047 -4.882 -53.399 1.00 131.74 279 TRP V N 1
ATOM 3648 C CA . TRP B 2 279 ? -7.189 -4.000 -53.620 1.00 118.13 279 TRP V CA 1
ATOM 3649 C C . TRP B 2 279 ? -7.311 -2.955 -52.517 1.00 137.37 279 TRP V C 1
ATOM 3650 O O . TRP B 2 279 ? -6.813 -3.145 -51.407 1.00 125.93 279 TRP V O 1
ATOM 3661 N N . LEU B 2 280 ? -7.986 -1.853 -52.830 1.00 145.25 280 LEU V N 1
ATOM 3662 C CA . LEU B 2 280 ? -8.133 -0.747 -51.893 1.00 130.64 280 LEU V CA 1
ATOM 3663 C C . LEU B 2 280 ? -9.434 -0.849 -51.098 1.00 123.27 280 LEU V C 1
ATOM 3664 O O . LEU B 2 280 ? -10.461 -1.289 -51.618 1.00 111.62 280 LEU V O 1
ATOM 3669 N N . ILE B 2 281 ? -9.380 -0.440 -49.834 1.00 115.17 281 ILE V N 1
ATOM 3670 C CA . ILE B 2 281 ? -10.541 -0.488 -48.953 1.00 104.22 281 ILE V CA 1
ATOM 3671 C C . ILE B 2 281 ? -10.811 0.880 -48.333 1.00 102.22 281 ILE V C 1
ATOM 3672 O O . ILE B 2 281 ? -10.039 1.358 -47.501 1.00 85.46 281 ILE V O 1
ATOM 3677 N N . SER B 2 282 ? -11.914 1.504 -48.730 1.00 103.16 282 SER V N 1
ATOM 3678 C CA . SER B 2 282 ? -12.258 2.816 -48.202 1.00 94.36 282 SER V CA 1
ATOM 3679 C C . SER B 2 282 ? -13.761 3.014 -48.088 1.00 94.98 282 SER V C 1
ATOM 3680 O O . SER B 2 282 ? -14.547 2.222 -48.610 1.00 91.36 282 SER V O 1
ATOM 3682 N N . SER B 2 283 ? -14.149 4.073 -47.387 1.00 112.89 283 SER V N 1
ATOM 3683 C CA . SER B 2 283 ? -15.522 4.553 -47.410 1.00 113.48 283 SER V CA 1
ATOM 3684 C C . SER B 2 283 ? -15.596 5.650 -48.463 1.00 116.46 283 SER V C 1
ATOM 3685 O O . SER B 2 283 ? -15.029 6.728 -48.291 1.00 134.19 283 SER V O 1
ATOM 3688 N N . LEU B 2 284 ? -16.289 5.364 -49.559 1.00 100.91 284 LEU V N 1
ATOM 3689 C CA . LEU B 2 284 ? -16.265 6.232 -50.732 1.00 102.77 284 LEU V CA 1
ATOM 3690 C C . LEU B 2 284 ? -16.920 7.593 -50.503 1.00 115.87 284 LEU V C 1
ATOM 3691 O O . LEU B 2 284 ? -17.447 8.199 -51.435 1.00 137.35 284 LEU V O 1
ATOM 3696 N N . VAL B 2 285 ? -16.883 8.076 -49.266 1.00 118.59 285 VAL V N 1
ATOM 3697 C CA . VAL B 2 285 ? -17.449 9.382 -48.954 1.00 114.94 285 VAL V CA 1
ATOM 3698 C C . VAL B 2 285 ? -16.449 10.492 -49.259 1.00 122.65 285 VAL V C 1
ATOM 3699 O O . VAL B 2 285 ? -15.245 10.248 -49.346 1.00 120.70 285 VAL V O 1
ATOM 3703 N N . ALA B 2 286 ? -16.957 11.709 -49.424 1.00 137.04 286 ALA V N 1
ATOM 3704 C CA . ALA B 2 286 ? -16.120 12.860 -49.743 1.00 128.47 286 ALA V CA 1
ATOM 3705 C C . ALA B 2 286 ? -15.045 13.087 -48.685 1.00 115.88 286 ALA V C 1
ATOM 3706 O O . ALA B 2 286 ? -13.851 13.023 -48.977 1.00 89.40 286 ALA V O 1
ATOM 3708 N N . LYS B 2 287 ? -15.482 13.351 -47.457 1.00 111.34 287 LYS V N 1
ATOM 3709 C CA . LYS B 2 287 ? -14.571 13.625 -46.351 1.00 96.61 287 LYS V CA 1
ATOM 3710 C C . LYS B 2 287 ? -13.679 12.427 -46.035 1.00 109.60 287 LYS V C 1
ATOM 3711 O O . LYS B 2 287 ? -12.455 12.551 -45.979 1.00 116.24 287 LYS V O 1
ATOM 3713 N N . HIS B 2 288 ? -14.300 11.269 -45.826 1.00 110.81 288 HIS V N 1
ATOM 3714 C CA . HIS B 2 288 ? -13.566 10.053 -45.495 1.00 102.89 288 HIS V CA 1
ATOM 3715 C C . HIS B 2 288 ? -12.353 9.872 -46.397 1.00 104.80 288 HIS V C 1
ATOM 3716 O O . HIS B 2 288 ? -11.242 9.617 -45.925 1.00 82.89 288 HIS V O 1
ATOM 3723 N N . LEU B 2 289 ? -12.579 10.012 -47.699 1.00 91.21 289 LEU V N 1
ATOM 3724 C CA . LEU B 2 289 ? -11.575 9.684 -48.703 1.00 88.05 289 LEU V CA 1
ATOM 3725 C C . LEU B 2 289 ? -10.391 10.646 -48.683 1.00 115.56 289 LEU V C 1
ATOM 3726 O O . LEU B 2 289 ? -9.258 10.251 -48.961 1.00 122.33 289 LEU V O 1
ATOM 3731 N N . GLN B 2 290 ? -10.658 11.908 -48.360 1.00 121.31 290 GLN V N 1
ATOM 3732 C CA . GLN B 2 290 ? -9.607 12.917 -48.319 1.00 124.29 290 GLN V CA 1
ATOM 3733 C C . GLN B 2 290 ? -8.827 12.846 -47.010 1.00 138.18 290 GLN V C 1
ATOM 3734 O O . GLN B 2 290 ? -7.672 13.268 -46.942 1.00 170.22 290 GLN V O 1
ATOM 3740 N N . ALA B 2 291 ? -9.464 12.312 -45.972 1.00 117.81 291 ALA V N 1
ATOM 3741 C CA . ALA B 2 291 ? -8.809 12.142 -44.681 1.00 119.63 291 ALA V CA 1
ATOM 3742 C C . ALA B 2 291 ? -7.807 10.992 -44.730 1.00 125.34 291 ALA V C 1
ATOM 3743 O O . ALA B 2 291 ? -7.120 10.711 -43.748 1.00 125.95 291 ALA V O 1
ATOM 3745 N N . GLY B 2 292 ? -7.736 10.326 -45.878 1.00 107.81 292 GLY V N 1
ATOM 3746 C CA . GLY B 2 292 ? -6.764 9.258 -46.085 1.00 125.94 292 GLY V CA 1
ATOM 3747 C C . GLY B 2 292 ? -7.209 7.900 -45.577 1.00 124.65 292 GLY V C 1
ATOM 3748 O O . GLY B 2 292 ? -6.548 6.892 -45.823 1.00 141.60 292 GLY V O 1
ATOM 3749 N N . MET B 2 293 ? -8.330 7.870 -44.864 1.00 104.51 293 MET V N 1
ATOM 3750 C CA . MET B 2 293 ? -8.869 6.616 -44.351 1.00 100.62 293 MET V CA 1
ATOM 3751 C C . MET B 2 293 ? -8.979 5.556 -45.444 1.00 104.70 293 MET V C 1
ATOM 3752 O O . MET B 2 293 ? -9.852 5.635 -46.309 1.00 96.23 293 MET V O 1
ATOM 3757 N N . TYR B 2 294 ? -8.092 4.566 -45.404 1.00 119.88 294 TYR V N 1
ATOM 3758 C CA . TYR B 2 294 ? -8.166 3.441 -46.335 1.00 123.36 294 TYR V CA 1
ATOM 3759 C C . TYR B 2 294 ? -7.277 2.268 -45.923 1.00 109.04 294 TYR V C 1
ATOM 3760 O O . TYR B 2 294 ? -6.576 2.327 -44.913 1.00 113.70 294 TYR V O 1
ATOM 3769 N N . GLY B 2 295 ? -7.323 1.201 -46.715 1.00 89.61 295 GLY V N 1
ATOM 3770 C CA . GLY B 2 295 ? -6.551 -0.006 -46.439 1.00 88.75 295 GLY V CA 1
ATOM 3771 C C . GLY B 2 295 ? -6.368 -0.843 -47.689 1.00 86.62 295 GLY V C 1
ATOM 3772 O O . GLY B 2 295 ? -6.582 -0.363 -48.802 1.00 84.24 295 GLY V O 1
ATOM 3773 N N . TYR B 2 296 ? -5.975 -2.101 -47.511 1.00 88.28 296 TYR V N 1
ATOM 3774 C CA . TYR B 2 296 ? -5.726 -2.979 -48.650 1.00 98.15 296 TYR V CA 1
ATOM 3775 C C . TYR B 2 296 ? -6.163 -4.420 -48.401 1.00 98.29 296 TYR V C 1
ATOM 3776 O O . TYR B 2 296 ? -6.043 -4.938 -47.290 1.00 97.17 296 TYR V O 1
ATOM 3785 N N . LEU B 2 297 ? -6.674 -5.056 -49.450 1.00 90.14 297 LEU V N 1
ATOM 3786 C CA . LEU B 2 297 ? -7.003 -6.474 -49.413 1.00 82.89 297 LEU V CA 1
ATOM 3787 C C . LEU B 2 297 ? -5.971 -7.223 -50.248 1.00 77.89 297 LEU V C 1
ATOM 3788 O O . LEU B 2 297 ? -6.196 -7.504 -51.426 1.00 65.01 297 LEU V O 1
ATOM 3793 N N . ASN B 2 298 ? -4.835 -7.534 -49.635 1.00 89.39 298 ASN V N 1
ATOM 3794 C CA . ASN B 2 298 ? -3.708 -8.115 -50.360 1.00 121.51 298 ASN V CA 1
ATOM 3795 C C . ASN B 2 298 ? -3.900 -9.588 -50.707 1.00 116.83 298 ASN V C 1
ATOM 3796 O O . ASN B 2 298 ? -3.301 -10.467 -50.087 1.00 108.79 298 ASN V O 1
ATOM 3801 N N . ILE B 2 299 ? -4.738 -9.850 -51.704 1.00 116.25 299 ILE V N 1
ATOM 3802 C CA . ILE B 2 299 ? -4.975 -11.214 -52.155 1.00 116.57 299 ILE V CA 1
ATOM 3803 C C . ILE B 2 299 ? -3.747 -11.752 -52.876 1.00 135.78 299 ILE V C 1
ATOM 3804 O O . ILE B 2 299 ? -3.064 -11.022 -53.594 1.00 151.66 299 ILE V O 1
ATOM 3809 N N . LYS B 2 300 ? -3.474 -13.035 -52.672 1.00 139.08 300 LYS V N 1
ATOM 3810 C CA . LYS B 2 300 ? -2.346 -13.700 -53.304 1.00 119.79 300 LYS V CA 1
ATOM 3811 C C . LYS B 2 300 ? -2.715 -15.147 -53.577 1.00 117.19 300 LYS V C 1
ATOM 3812 O O . LYS B 2 300 ? -3.240 -15.834 -52.701 1.00 136.63 300 LYS V O 1
ATOM 3818 N N . ASP B 2 301 ? -2.450 -15.607 -54.795 1.00 128.88 301 ASP V N 1
ATOM 3819 C CA . ASP B 2 301 ? -2.771 -16.979 -55.171 1.00 149.50 301 ASP V CA 1
ATOM 3820 C C . ASP B 2 301 ? -2.160 -17.976 -54.190 1.00 166.59 301 ASP V C 1
ATOM 3821 O O . ASP B 2 301 ? -1.181 -17.672 -53.508 1.00 175.17 301 ASP V O 1
ATOM 3826 N N . CYS B 2 302 ? -2.746 -19.167 -54.124 1.00 156.63 302 CYS V N 1
ATOM 3827 C CA . CYS B 2 302 ? -2.271 -20.197 -53.210 1.00 144.85 302 CYS V CA 1
ATOM 3828 C C . CYS B 2 302 ? -2.571 -21.598 -53.735 1.00 133.31 302 CYS V C 1
ATOM 3829 O O . CYS B 2 302 ? -2.740 -22.538 -52.959 1.00 128.88 302 CYS V O 1
ATOM 3832 N N . GLY B 2 303 ? -2.636 -21.726 -55.056 1.00 138.48 303 GLY V N 1
ATOM 3833 C CA . GLY B 2 303 ? -2.825 -23.024 -55.695 1.00 158.98 303 GLY V CA 1
ATOM 3834 C C . GLY B 2 303 ? -4.253 -23.535 -55.662 1.00 166.06 303 GLY V C 1
ATOM 3835 O O . GLY B 2 303 ? -4.693 -24.221 -56.585 1.00 185.06 303 GLY V O 1
ATOM 3836 N N . ASN B 2 304 ? -4.978 -23.206 -54.597 1.00 149.48 304 ASN V N 1
ATOM 3837 C CA . ASN B 2 304 ? -6.359 -23.654 -54.444 1.00 139.70 304 ASN V CA 1
ATOM 3838 C C . ASN B 2 304 ? -7.180 -23.434 -55.712 1.00 155.61 304 ASN V C 1
ATOM 3839 O O . ASN B 2 304 ? -6.958 -22.464 -56.438 1.00 161.68 304 ASN V O 1
ATOM 3841 N N . PRO B 2 305 ? -8.132 -24.342 -55.981 1.00 167.66 305 PRO V N 1
ATOM 3842 C CA . PRO B 2 305 ? -8.981 -24.281 -57.165 1.00 169.32 305 PRO V CA 1
ATOM 3843 C C . PRO B 2 305 ? -10.246 -23.459 -56.932 1.00 174.97 305 PRO V C 1
ATOM 3844 O O . PRO B 2 305 ? -10.807 -23.478 -55.836 1.00 183.30 305 PRO V O 1
ATOM 3848 N N . ASP B 2 306 ? -10.689 -22.745 -57.963 1.00 179.85 306 ASP V N 1
ATOM 3849 C CA . ASP B 2 306 ? -11.887 -21.919 -57.867 1.00 184.64 306 ASP V CA 1
ATOM 3850 C C . ASP B 2 306 ? -13.100 -22.630 -58.460 1.00 168.98 306 ASP V C 1
ATOM 3851 O O . ASP B 2 306 ? -13.823 -23.337 -57.758 1.00 135.66 306 ASP V O 1
ATOM 3853 N N . MET B 2 318 ? -27.532 -20.977 -73.976 1.00 162.84 318 MET V N 1
ATOM 3854 C CA . MET B 2 318 ? -26.487 -20.281 -73.236 1.00 167.56 318 MET V CA 1
ATOM 3855 C C . MET B 2 318 ? -26.967 -18.916 -72.754 1.00 190.54 318 MET V C 1
ATOM 3856 O O . MET B 2 318 ? -26.902 -18.612 -71.562 1.00 222.60 318 MET V O 1
ATOM 3858 N N . LYS B 2 319 ? -27.449 -18.100 -73.687 1.00 180.42 319 LYS V N 1
ATOM 3859 C CA . LYS B 2 319 ? -27.916 -16.754 -73.371 1.00 161.98 319 LYS V CA 1
ATOM 3860 C C . LYS B 2 319 ? -26.747 -15.779 -73.275 1.00 179.93 319 LYS V C 1
ATOM 3861 O O . LYS B 2 319 ? -26.902 -14.581 -73.517 1.00 173.08 319 LYS V O 1
ATOM 3863 N N . ILE B 2 320 ? -25.578 -16.302 -72.917 1.00 183.66 320 ILE V N 1
ATOM 3864 C CA . ILE B 2 320 ? -24.371 -15.493 -72.825 1.00 164.11 320 ILE V CA 1
ATOM 3865 C C . ILE B 2 320 ? -24.119 -14.767 -74.141 1.00 163.59 320 ILE V C 1
ATOM 3866 O O . ILE B 2 320 ? -24.189 -15.369 -75.213 1.00 178.07 320 ILE V O 1
ATOM 3868 N N . LYS B 2 321 ? -23.831 -13.472 -74.057 1.00 158.38 321 LYS V N 1
ATOM 3869 C CA . LYS B 2 321 ? -23.599 -12.664 -75.249 1.00 162.93 321 LYS V CA 1
ATOM 3870 C C . LYS B 2 321 ? -22.629 -11.520 -74.975 1.00 162.35 321 LYS V C 1
ATOM 3871 O O . LYS B 2 321 ? -23.040 -10.368 -74.835 1.00 160.86 321 LYS V O 1
ATOM 3873 N N . ASN B 2 322 ? -21.341 -11.844 -74.901 1.00 164.09 322 ASN V N 1
ATOM 3874 C CA . ASN B 2 322 ? -20.314 -10.839 -74.648 1.00 167.24 322 ASN V CA 1
ATOM 3875 C C . ASN B 2 322 ? -20.659 -9.502 -75.295 1.00 174.16 322 ASN V C 1
ATOM 3876 O O . ASN B 2 322 ? -20.654 -9.374 -76.520 1.00 182.50 322 ASN V O 1
ATOM 3878 N N . TRP B 2 323 ? -20.963 -8.510 -74.465 1.00 163.41 323 TRP V N 1
ATOM 3879 C CA . TRP B 2 323 ? -21.332 -7.186 -74.950 1.00 125.82 323 TRP V CA 1
ATOM 3880 C C . TRP B 2 323 ? -20.114 -6.459 -75.501 1.00 133.52 323 TRP V C 1
ATOM 3881 O O . TRP B 2 323 ? -19.061 -7.063 -75.702 1.00 139.54 323 TRP V O 1
ATOM 3892 N N . GLU B 2 324 ? -20.261 -5.162 -75.745 1.00 149.79 324 GLU V N 1
ATOM 3893 C CA . GLU B 2 324 ? -19.170 -4.359 -76.284 1.00 141.63 324 GLU V CA 1
ATOM 3894 C C . GLU B 2 324 ? -19.589 -2.901 -76.427 1.00 127.67 324 GLU V C 1
ATOM 3895 O O . GLU B 2 324 ? -20.493 -2.578 -77.198 1.00 117.34 324 GLU V O 1
ATOM 3901 N N . TYR B 2 325 ? -18.928 -2.025 -75.678 1.00 123.82 325 TYR V N 1
ATOM 3902 C CA . TYR B 2 325 ? -19.261 -0.607 -75.693 1.00 130.92 325 TYR V CA 1
ATOM 3903 C C . TYR B 2 325 ? -18.086 0.249 -76.145 1.00 141.35 325 TYR V C 1
ATOM 3904 O O . TYR B 2 325 ? -16.927 -0.057 -75.854 1.00 106.04 325 TYR V O 1
ATOM 3913 N N . PHE B 2 326 ? -18.399 1.325 -76.859 1.00 145.73 326 PHE V N 1
ATOM 3914 C CA . PHE B 2 326 ? -17.397 2.286 -77.294 1.00 136.28 326 PHE V CA 1
ATOM 3915 C C . PHE B 2 326 ? -17.689 3.641 -76.665 1.00 109.82 326 PHE V C 1
ATOM 3916 O O . PHE B 2 326 ? -18.516 4.399 -77.169 1.00 113.23 326 PHE V O 1
ATOM 3924 N N . ILE B 2 327 ? -17.016 3.941 -75.559 1.00 109.15 327 ILE V N 1
ATOM 3925 C CA . ILE B 2 327 ? -17.207 5.217 -74.878 1.00 128.32 327 ILE V CA 1
ATOM 3926 C C . ILE B 2 327 ? -15.925 6.046 -74.903 1.00 120.42 327 ILE V C 1
ATOM 3927 O O . ILE B 2 327 ? -14.832 5.507 -75.079 1.00 99.25 327 ILE V O 1
ATOM 3932 N N . ALA B 2 328 ? -16.065 7.357 -74.729 1.00 129.82 328 ALA V N 1
ATOM 3933 C CA . ALA B 2 328 ? -14.921 8.258 -74.807 1.00 124.50 328 ALA V CA 1
ATOM 3934 C C . ALA B 2 328 ? -15.098 9.499 -73.940 1.00 114.59 328 ALA V C 1
ATOM 3935 O O . ALA B 2 328 ? -16.215 9.978 -73.741 1.00 91.54 328 ALA V O 1
ATOM 3937 N N . ALA B 2 329 ? -13.984 10.018 -73.433 1.00 110.19 329 ALA V N 1
ATOM 3938 C CA . ALA B 2 329 ? -13.998 11.227 -72.620 1.00 106.60 329 ALA V CA 1
ATOM 3939 C C . ALA B 2 329 ? -13.960 12.474 -73.499 1.00 117.18 329 ALA V C 1
ATOM 3940 O O . ALA B 2 329 ? -13.026 12.667 -74.278 1.00 85.14 329 ALA V O 1
ATOM 3942 N N . GLU B 2 330 ? -14.982 13.316 -73.370 1.00 147.08 330 GLU V N 1
ATOM 3943 C CA . GLU B 2 330 ? -15.076 14.546 -74.153 1.00 134.30 330 GLU V CA 1
ATOM 3944 C C . GLU B 2 330 ? -15.165 15.776 -73.257 1.00 121.43 330 GLU V C 1
ATOM 3945 O O . GLU B 2 330 ? -16.008 15.842 -72.361 1.00 114.90 330 GLU V O 1
ATOM 3951 N N . GLU B 2 331 ? -14.296 16.750 -73.506 1.00 105.02 331 GLU V N 1
ATOM 3952 C CA . GLU B 2 331 ? -14.328 18.000 -72.759 1.00 118.17 331 GLU V CA 1
ATOM 3953 C C . GLU B 2 331 ? -15.370 18.946 -73.344 1.00 124.21 331 GLU V C 1
ATOM 3954 O O . GLU B 2 331 ? -15.089 19.691 -74.283 1.00 143.15 331 GLU V O 1
ATOM 3960 N N . ILE B 2 332 ? -16.573 18.911 -72.782 1.00 122.93 332 ILE V N 1
ATOM 3961 C CA . ILE B 2 332 ? -17.682 19.708 -73.293 1.00 125.02 332 ILE V CA 1
ATOM 3962 C C . ILE B 2 332 ? -17.998 20.897 -72.393 1.00 134.72 332 ILE V C 1
ATOM 3963 O O . ILE B 2 332 ? -17.352 21.106 -71.365 1.00 132.55 332 ILE V O 1
ATOM 3968 N N . THR B 2 333 ? -18.998 21.675 -72.796 1.00 117.96 333 THR V N 1
ATOM 3969 C CA . THR B 2 333 ? -19.533 22.744 -71.965 1.00 112.13 333 THR V CA 1
ATOM 3970 C C . THR B 2 333 ? -20.913 22.330 -71.462 1.00 114.03 333 THR V C 1
ATOM 3971 O O . THR B 2 333 ? -21.864 22.237 -72.239 1.00 91.85 333 THR V O 1
ATOM 3973 N N . TRP B 2 334 ? -21.014 22.074 -70.161 1.00 106.50 334 TRP V N 1
ATOM 3974 C CA . TRP B 2 334 ? -22.251 21.573 -69.571 1.00 92.22 334 TRP V CA 1
ATOM 3975 C C . TRP B 2 334 ? -23.021 22.656 -68.820 1.00 95.76 334 TRP V C 1
ATOM 3976 O O . TRP B 2 334 ? -22.447 23.399 -68.024 1.00 106.90 334 TRP V O 1
ATOM 3987 N N . ASP B 2 335 ? -24.323 22.737 -69.079 1.00 93.82 335 ASP V N 1
ATOM 3988 C CA . ASP B 2 335 ? -25.182 23.710 -68.408 1.00 101.28 335 ASP V CA 1
ATOM 3989 C C . ASP B 2 335 ? -26.230 23.027 -67.535 1.00 89.88 335 ASP V C 1
ATOM 3990 O O . ASP B 2 335 ? -27.236 22.522 -68.041 1.00 70.61 335 ASP V O 1
ATOM 3992 N N . TYR B 2 336 ? -25.991 23.013 -66.226 1.00 74.20 336 TYR V N 1
ATOM 3993 C CA . TYR B 2 336 ? -26.948 22.442 -65.288 1.00 85.71 336 TYR V CA 1
ATOM 3994 C C . TYR B 2 336 ? -28.288 23.141 -65.450 1.00 125.78 336 TYR V C 1
ATOM 3995 O O . TYR B 2 336 ? -29.344 22.538 -65.260 1.00 134.13 336 TYR V O 1
ATOM 4004 N N . ALA B 2 337 ? -28.235 24.421 -65.804 1.00 160.54 337 ALA V N 1
ATOM 4005 C CA . ALA B 2 337 ? -29.439 25.232 -65.929 1.00 168.36 337 ALA V CA 1
ATOM 4006 C C . ALA B 2 337 ? -29.857 25.430 -67.384 1.00 167.33 337 ALA V C 1
ATOM 4007 O O . ALA B 2 337 ? -29.421 26.375 -68.039 1.00 168.68 337 ALA V O 1
ATOM 4009 N N . PRO B 2 338 ? -30.689 24.514 -67.899 1.00 165.52 338 PRO V N 1
ATOM 4010 C CA . PRO B 2 338 ? -31.339 24.656 -69.184 1.00 150.73 338 PRO V CA 1
ATOM 4011 C C . PRO B 2 338 ? -32.846 24.795 -69.000 1.00 145.42 338 PRO V C 1
ATOM 4012 O O . PRO B 2 338 ? -33.488 23.899 -68.450 1.00 141.17 338 PRO V O 1
ATOM 4016 N N . GLU B 2 339 ? -33.404 25.914 -69.450 1.00 143.95 339 GLU V N 1
ATOM 4017 C CA . GLU B 2 339 ? -34.839 26.147 -69.339 1.00 156.42 339 GLU V CA 1
ATOM 4018 C C . GLU B 2 339 ? -35.292 26.223 -67.882 1.00 147.57 339 GLU V C 1
ATOM 4019 O O . GLU B 2 339 ? -36.318 25.650 -67.513 1.00 140.39 339 GLU V O 1
ATOM 4021 N N . ILE B 2 340 ? -34.521 26.929 -67.060 1.00 131.92 340 ILE V N 1
ATOM 4022 C CA . ILE B 2 340 ? -34.879 27.123 -65.657 1.00 125.27 340 ILE V CA 1
ATOM 4023 C C . ILE B 2 340 ? -36.249 27.788 -65.547 1.00 120.26 340 ILE V C 1
ATOM 4024 O O . ILE B 2 340 ? -36.417 28.939 -65.949 1.00 149.24 340 ILE V O 1
ATOM 4026 N N . PRO B 2 341 ? -37.236 27.059 -65.002 1.00 105.02 341 PRO V N 1
ATOM 4027 C CA . PRO B 2 341 ? -38.616 27.520 -64.924 1.00 138.85 341 PRO V CA 1
ATOM 4028 C C . PRO B 2 341 ? -38.922 28.267 -63.628 1.00 147.46 341 PRO V C 1
ATOM 4029 O O . PRO B 2 341 ? -38.208 28.114 -62.637 1.00 147.44 341 PRO V O 1
ATOM 4033 N N . SER B 2 342 ? -39.985 29.065 -63.645 1.00 139.47 342 SER V N 1
ATOM 4034 C CA . SER B 2 342 ? -40.376 29.858 -62.484 1.00 166.13 342 SER V CA 1
ATOM 4035 C C . SER B 2 342 ? -40.184 29.091 -61.177 1.00 170.09 342 SER V C 1
ATOM 4036 O O . SER B 2 342 ? -39.529 29.574 -60.253 1.00 160.06 342 SER V O 1
ATOM 4038 N N . SER B 2 343 ? -40.756 27.893 -61.112 1.00 171.79 343 SER V N 1
ATOM 4039 C CA . SER B 2 343 ? -40.705 27.064 -59.909 1.00 161.23 343 SER V CA 1
ATOM 4040 C C . SER B 2 343 ? -39.494 27.349 -59.018 1.00 145.43 343 SER V C 1
ATOM 4041 O O . SER B 2 343 ? -39.636 27.891 -57.923 1.00 133.36 343 SER V O 1
ATOM 4043 N N . VAL B 2 344 ? -38.309 26.979 -59.493 1.00 168.66 344 VAL V N 1
ATOM 4044 C CA . VAL B 2 344 ? -37.079 27.110 -58.711 1.00 168.10 344 VAL V CA 1
ATOM 4045 C C . VAL B 2 344 ? -37.118 28.266 -57.715 1.00 162.69 344 VAL V C 1
ATOM 4046 O O . VAL B 2 344 ? -37.841 29.244 -57.909 1.00 165.96 344 VAL V O 1
ATOM 4050 N N . ASP B 2 345 ? -36.332 28.146 -56.649 1.00 165.02 345 ASP V N 1
ATOM 4051 C CA . ASP B 2 345 ? -36.222 29.202 -55.649 1.00 145.40 345 ASP V CA 1
ATOM 4052 C C . ASP B 2 345 ? -35.329 30.328 -56.155 1.00 163.94 345 ASP V C 1
ATOM 4053 O O . ASP B 2 345 ? -34.290 30.086 -56.774 1.00 130.50 345 ASP V O 1
ATOM 4055 N N . ARG B 2 346 ? -35.741 31.560 -55.880 1.00 177.22 346 ARG V N 1
ATOM 4056 C CA . ARG B 2 346 ? -35.050 32.733 -56.392 1.00 170.45 346 ARG V CA 1
ATOM 4057 C C . ARG B 2 346 ? -33.657 32.853 -55.780 1.00 181.68 346 ARG V C 1
ATOM 4058 O O . ARG B 2 346 ? -32.656 32.895 -56.497 1.00 191.65 346 ARG V O 1
ATOM 4066 N N . ARG B 2 347 ? -33.596 32.900 -54.452 1.00 163.72 347 ARG V N 1
ATOM 4067 C CA . ARG B 2 347 ? -32.319 32.990 -53.756 1.00 144.01 347 ARG V CA 1
ATOM 4068 C C . ARG B 2 347 ? -31.389 31.872 -54.213 1.00 160.07 347 ARG V C 1
ATOM 4069 O O . ARG B 2 347 ? -30.193 31.886 -53.926 1.00 173.00 347 ARG V O 1
ATOM 4073 N N . TYR B 2 348 ? -31.951 30.902 -54.928 1.00 170.68 348 TYR V N 1
ATOM 4074 C CA . TYR B 2 348 ? -31.164 29.814 -55.486 1.00 155.07 348 TYR V CA 1
ATOM 4075 C C . TYR B 2 348 ? -30.489 30.278 -56.769 1.00 152.51 348 TYR V C 1
ATOM 4076 O O . TYR B 2 348 ? -29.273 30.465 -56.812 1.00 135.97 348 TYR V O 1
ATOM 4085 N N . LYS B 2 349 ? -31.293 30.466 -57.812 1.00 157.93 349 LYS V N 1
ATOM 4086 C CA . LYS B 2 349 ? -30.791 30.927 -59.101 1.00 173.05 349 LYS V CA 1
ATOM 4087 C C . LYS B 2 349 ? -30.055 32.255 -58.965 1.00 180.18 349 LYS V C 1
ATOM 4088 O O . LYS B 2 349 ? -29.779 32.930 -59.958 1.00 192.20 349 LYS V O 1
ATOM 4090 N N . ALA B 2 350 ? -29.749 32.626 -57.727 1.00 163.27 350 ALA V N 1
ATOM 4091 C CA . ALA B 2 350 ? -28.958 33.816 -57.452 1.00 165.39 350 ALA V CA 1
ATOM 4092 C C . ALA B 2 350 ? -27.713 33.411 -56.675 1.00 166.62 350 ALA V C 1
ATOM 4093 O O . ALA B 2 350 ? -26.686 34.089 -56.719 1.00 142.87 350 ALA V O 1
ATOM 4095 N N . GLN B 2 351 ? -27.818 32.292 -55.965 1.00 168.13 351 GLN V N 1
ATOM 4096 C CA . GLN B 2 351 ? -26.695 31.747 -55.215 1.00 161.30 351 GLN V CA 1
ATOM 4097 C C . GLN B 2 351 ? -25.874 30.786 -56.065 1.00 159.39 351 GLN V C 1
ATOM 4098 O O . GLN B 2 351 ? -24.653 30.717 -55.931 1.00 162.53 351 GLN V O 1
ATOM 4104 N N . TYR B 2 352 ? -26.549 30.048 -56.941 1.00 153.52 352 TYR V N 1
ATOM 4105 C CA . TYR B 2 352 ? -25.904 28.962 -57.674 1.00 151.02 352 TYR V CA 1
ATOM 4106 C C . TYR B 2 352 ? -25.971 29.111 -59.194 1.00 149.41 352 TYR V C 1
ATOM 4107 O O . TYR B 2 352 ? -25.023 28.758 -59.897 1.00 143.95 352 TYR V O 1
ATOM 4116 N N . LEU B 2 353 ? -27.088 29.627 -59.698 1.00 126.94 353 LEU V N 1
ATOM 4117 C CA . LEU B 2 353 ? -27.301 29.708 -61.142 1.00 128.64 353 LEU V CA 1
ATOM 4118 C C . LEU B 2 353 ? -26.875 31.052 -61.734 1.00 160.97 353 LEU V C 1
ATOM 4119 O O . LEU B 2 353 ? -25.764 31.186 -62.249 1.00 171.41 353 LEU V O 1
ATOM 4124 N N . ASP B 2 354 ? -27.762 32.041 -61.664 1.00 153.81 354 ASP V N 1
ATOM 4125 C CA . ASP B 2 354 ? -27.470 33.369 -62.199 1.00 123.44 354 ASP V CA 1
ATOM 4126 C C . ASP B 2 354 ? -25.981 33.687 -62.085 1.00 131.98 354 ASP V C 1
ATOM 4127 O O . ASP B 2 354 ? -25.360 33.452 -61.048 1.00 117.80 354 ASP V O 1
ATOM 4129 N N . ASN B 2 355 ? -25.415 34.227 -63.160 1.00 145.18 355 ASN V N 1
ATOM 4130 C CA . ASN B 2 355 ? -23.980 34.487 -63.232 1.00 158.76 355 ASN V CA 1
ATOM 4131 C C . ASN B 2 355 ? -23.565 35.872 -62.733 1.00 162.73 355 ASN V C 1
ATOM 4132 O O . ASN B 2 355 ? -22.443 36.318 -62.980 1.00 159.73 355 ASN V O 1
ATOM 4137 N N . PHE B 2 356 ? -24.469 36.545 -62.029 1.00 154.74 356 PHE V N 1
ATOM 4138 C CA . PHE B 2 356 ? -24.182 37.869 -61.489 1.00 162.62 356 PHE V CA 1
ATOM 4139 C C . PHE B 2 356 ? -23.308 37.777 -60.242 1.00 153.88 356 PHE V C 1
ATOM 4140 O O . PHE B 2 356 ? -23.359 36.789 -59.510 1.00 153.91 356 PHE V O 1
ATOM 4142 N N . SER B 2 357 ? -22.505 38.811 -60.009 1.00 154.13 357 SER V N 1
ATOM 4143 C CA . SER B 2 357 ? -21.651 38.876 -58.825 1.00 147.54 357 SER V CA 1
ATOM 4144 C C . SER B 2 357 ? -20.270 38.270 -59.070 1.00 135.54 357 SER V C 1
ATOM 4145 O O . SER B 2 357 ? -19.549 37.944 -58.126 1.00 123.68 357 SER V O 1
ATOM 4147 N N . ASN B 2 358 ? -19.906 38.125 -60.340 1.00 127.14 358 ASN V N 1
ATOM 4148 C CA . ASN B 2 358 ? -18.603 37.579 -60.705 1.00 143.60 358 ASN V CA 1
ATOM 4149 C C . ASN B 2 358 ? -18.572 36.054 -60.633 1.00 153.47 358 ASN V C 1
ATOM 4150 O O . ASN B 2 358 ? -17.542 35.432 -60.893 1.00 133.22 358 ASN V O 1
ATOM 4155 N N . PHE B 2 359 ? -19.705 35.458 -60.276 1.00 159.61 359 PHE V N 1
ATOM 4156 C CA . PHE B 2 359 ? -19.814 34.004 -60.215 1.00 155.23 359 PHE V CA 1
ATOM 4157 C C . PHE B 2 359 ? -19.839 33.407 -61.618 1.00 172.35 359 PHE V C 1
ATOM 4158 O O . PHE B 2 359 ? -20.306 34.043 -62.563 1.00 206.73 359 PHE V O 1
ATOM 4166 N N . ILE B 2 360 ? -19.333 32.183 -61.747 1.00 139.11 360 ILE V N 1
ATOM 4167 C CA . ILE B 2 360 ? -19.235 31.525 -63.048 1.00 136.65 360 ILE V CA 1
ATOM 4168 C C . ILE B 2 360 ? -20.595 31.391 -63.730 1.00 148.58 360 ILE V C 1
ATOM 4169 O O . ILE B 2 360 ? -20.696 31.485 -64.954 1.00 167.33 360 ILE V O 1
ATOM 4174 N N . GLY B 2 361 ? -21.638 31.168 -62.936 1.00 150.22 361 GLY V N 1
ATOM 4175 C CA . GLY B 2 361 ? -22.999 31.148 -63.460 1.00 171.05 361 GLY V CA 1
ATOM 4176 C C . GLY B 2 361 ? -23.687 29.798 -63.423 1.00 170.11 361 GLY V C 1
ATOM 4177 O O . GLY B 2 361 ? -23.795 29.169 -62.369 1.00 173.46 361 GLY V O 1
ATOM 4178 N N . LYS B 2 362 ? -24.161 29.358 -64.583 1.00 147.27 362 LYS V N 1
ATOM 4179 C CA . LYS B 2 362 ? -24.908 28.111 -64.690 1.00 140.71 362 LYS V CA 1
ATOM 4180 C C . LYS B 2 362 ? -24.074 26.984 -65.291 1.00 136.12 362 LYS V C 1
ATOM 4181 O O . LYS B 2 362 ? -24.078 25.863 -64.784 1.00 139.81 362 LYS V O 1
ATOM 4187 N N . LYS B 2 363 ? -23.354 27.287 -66.366 1.00 121.59 363 LYS V N 1
ATOM 4188 C CA . LYS B 2 363 ? -22.576 26.269 -67.064 1.00 111.62 363 LYS V CA 1
ATOM 4189 C C . LYS B 2 363 ? -21.074 26.391 -66.817 1.00 119.12 363 LYS V C 1
ATOM 4190 O O . LYS B 2 363 ? -20.519 27.489 -66.796 1.00 141.84 363 LYS V O 1
ATOM 4192 N N . TYR B 2 364 ? -20.431 25.244 -66.628 1.00 125.61 364 TYR V N 1
ATOM 4193 C CA . TYR B 2 364 ? -18.988 25.169 -66.455 1.00 115.20 364 TYR V CA 1
ATOM 4194 C C . TYR B 2 364 ? -18.455 24.179 -67.479 1.00 116.98 364 TYR V C 1
ATOM 4195 O O . TYR B 2 364 ? -19.233 23.493 -68.143 1.00 110.24 364 TYR V O 1
ATOM 4204 N N . LYS B 2 365 ? -17.135 24.093 -67.612 1.00 116.27 365 LYS V N 1
ATOM 4205 C CA . LYS B 2 365 ? -16.552 23.127 -68.536 1.00 111.45 365 LYS V CA 1
ATOM 4206 C C . LYS B 2 365 ? -16.476 21.740 -67.899 1.00 101.51 365 LYS V C 1
ATOM 4207 O O . LYS B 2 365 ? -15.976 21.578 -66.784 1.00 57.00 365 LYS V O 1
ATOM 4213 N N . LYS B 2 366 ? -16.983 20.745 -68.618 1.00 109.98 366 LYS V N 1
ATOM 4214 C CA . LYS B 2 366 ? -17.080 19.386 -68.099 1.00 114.36 366 LYS V CA 1
ATOM 4215 C C . LYS B 2 366 ? -16.314 18.396 -68.972 1.00 141.80 366 LYS V C 1
ATOM 4216 O O . LYS B 2 366 ? -16.021 18.679 -70.134 1.00 180.54 366 LYS V O 1
ATOM 4222 N N . ALA B 2 367 ? -15.990 17.239 -68.403 1.00 124.05 367 ALA V N 1
ATOM 4223 C CA . ALA B 2 367 ? -15.323 16.174 -69.146 1.00 124.02 367 ALA V CA 1
ATOM 4224 C C . ALA B 2 367 ? -16.110 14.875 -69.011 1.00 120.67 367 ALA V C 1
ATOM 4225 O O . ALA B 2 367 ? -15.729 13.980 -68.258 1.00 150.96 367 ALA V O 1
ATOM 4227 N N . VAL B 2 368 ? -17.207 14.778 -69.755 1.00 105.47 368 VAL V N 1
ATOM 4228 C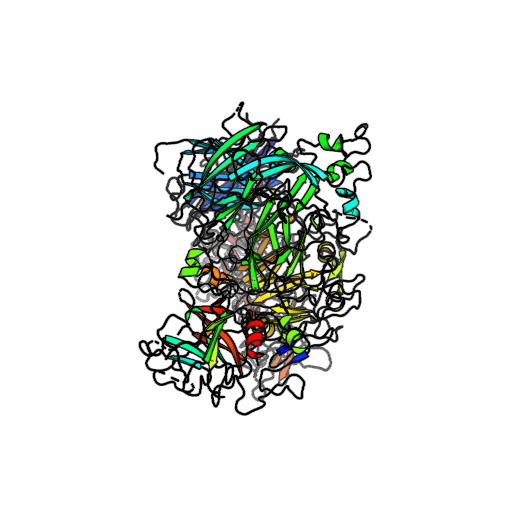 CA . VAL B 2 368 ? -18.166 13.692 -69.581 1.00 102.68 368 VAL V CA 1
ATOM 4229 C C . VAL B 2 368 ? -17.865 12.470 -70.444 1.00 105.94 368 VAL V C 1
ATOM 4230 O O . VAL B 2 368 ? -16.8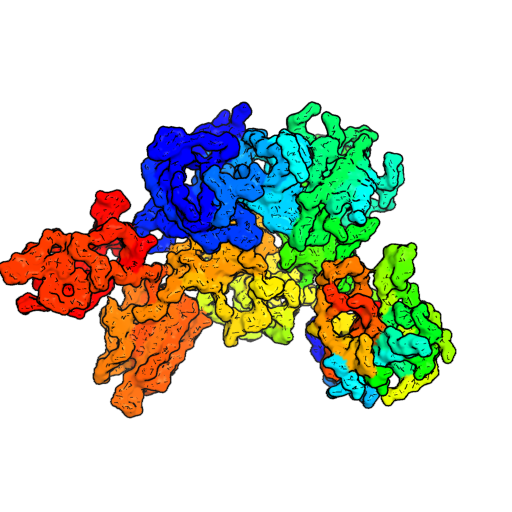86 12.450 -71.192 1.00 101.33 368 VAL V O 1
ATOM 4234 N N . PHE B 2 369 ? -18.716 11.454 -70.327 1.00 92.35 369 PHE V N 1
ATOM 4235 C CA . PHE B 2 369 ? -18.609 10.251 -71.148 1.00 107.55 369 PHE V CA 1
ATOM 4236 C C . PHE B 2 369 ? -19.544 10.325 -72.352 1.00 105.46 369 PHE V C 1
ATOM 4237 O O . PHE B 2 369 ? -20.579 10.990 -72.305 1.00 101.80 369 PHE V O 1
ATOM 4245 N N . ARG B 2 370 ? -19.176 9.638 -73.429 1.00 102.33 370 ARG V N 1
ATOM 4246 C CA . ARG B 2 370 ? -20.026 9.554 -74.616 1.00 107.71 370 ARG V CA 1
ATOM 4247 C C . ARG B 2 370 ? -19.787 8.244 -75.362 1.00 113.96 370 ARG V C 1
ATOM 4248 O O . ARG B 2 370 ? -18.655 7.765 -75.448 1.00 94.13 370 ARG V O 1
ATOM 4250 N N . GLN B 2 371 ? -20.859 7.671 -75.899 1.00 116.95 371 GLN V N 1
ATOM 4251 C CA . GLN B 2 371 ? -20.780 6.382 -76.574 1.00 112.39 371 GLN V CA 1
ATOM 4252 C C . GLN B 2 371 ? -20.788 6.517 -78.093 1.00 128.68 371 GLN V C 1
ATOM 4253 O O . GLN B 2 371 ? -21.539 7.315 -78.654 1.00 132.03 371 GLN V O 1
ATOM 4259 N N . TYR B 2 372 ? -19.946 5.724 -78.749 1.00 147.32 372 TYR V N 1
ATOM 4260 C CA . TYR B 2 372 ? -19.916 5.663 -80.203 1.00 141.22 372 TYR V CA 1
ATOM 4261 C C . TYR B 2 372 ? -20.308 4.268 -80.669 1.00 154.27 372 TYR V C 1
ATOM 4262 O O . TYR B 2 372 ? -20.432 3.346 -79.862 1.00 165.43 372 TYR V O 1
ATOM 4271 N N . GLU B 2 373 ? -20.500 4.116 -81.974 1.00 149.98 373 GLU V N 1
ATOM 4272 C CA . GLU B 2 373 ? -20.903 2.835 -82.537 1.00 161.23 373 GLU V CA 1
ATOM 4273 C C . GLU B 2 373 ? -19.716 2.097 -83.145 1.00 152.72 373 GLU V C 1
ATOM 4274 O O . GLU B 2 373 ? -19.845 0.952 -83.579 1.00 194.18 373 GLU V O 1
ATOM 4276 N N . ASP B 2 374 ? -18.560 2.752 -83.171 1.00 119.47 374 ASP V N 1
ATOM 4277 C CA . ASP B 2 374 ? -17.383 2.171 -83.803 1.00 112.16 374 ASP V CA 1
ATOM 4278 C C . ASP B 2 374 ? -16.080 2.767 -83.281 1.00 123.59 374 ASP V C 1
ATOM 4279 O O . ASP B 2 374 ? -16.042 3.911 -82.826 1.00 118.09 374 ASP V O 1
ATOM 4281 N N . GLY B 2 375 ? -15.012 1.979 -83.362 1.00 139.03 375 GLY V N 1
ATOM 4282 C CA . GLY B 2 375 ? -13.704 2.385 -82.866 1.00 121.49 375 GLY V CA 1
ATOM 4283 C C . GLY B 2 375 ? -13.170 3.660 -83.489 1.00 140.56 375 GLY V C 1
ATOM 4284 O O . GLY B 2 375 ? -12.302 4.317 -82.914 1.00 182.17 375 GLY V O 1
ATOM 4285 N N . ASN B 2 376 ? -13.677 4.011 -84.667 1.00 148.47 376 ASN V N 1
ATOM 4286 C CA . ASN B 2 376 ? -13.253 5.238 -85.334 1.00 176.35 376 ASN V CA 1
ATOM 4287 C C . ASN B 2 376 ? -13.598 6.465 -84.499 1.00 161.39 376 ASN V C 1
ATOM 4288 O O . ASN B 2 376 ? -13.173 7.579 -84.809 1.00 150.34 376 ASN V O 1
ATOM 4293 N N . PHE B 2 377 ? -14.382 6.255 -83.447 1.00 150.23 377 PHE V N 1
ATOM 4294 C CA . PHE B 2 377 ? -14.833 7.351 -82.601 1.00 149.60 377 PHE V CA 1
ATOM 4295 C C . PHE B 2 377 ? -15.126 8.598 -83.426 1.00 155.99 377 PHE V C 1
ATOM 4296 O O . PHE B 2 377 ? -14.618 9.682 -83.139 1.00 156.86 377 PHE V O 1
ATOM 4304 N N . THR B 2 378 ? -15.949 8.432 -84.457 1.00 145.01 378 THR V N 1
ATOM 4305 C CA . THR B 2 378 ? -16.350 9.545 -85.304 1.00 127.92 378 THR V CA 1
ATOM 4306 C C . THR B 2 378 ? -17.836 9.842 -85.130 1.00 132.20 378 THR V C 1
ATOM 4307 O O . THR B 2 378 ? -18.215 10.946 -84.741 1.00 141.81 378 THR V O 1
ATOM 4309 N N . LYS B 2 379 ? -18.672 8.849 -85.412 1.00 137.43 379 LYS V N 1
ATOM 4310 C CA . LYS B 2 379 ? -20.118 9.010 -85.301 1.00 162.79 379 LYS V CA 1
ATOM 4311 C C . LYS B 2 379 ? -20.639 8.520 -83.952 1.00 183.57 379 LYS V C 1
ATOM 4312 O O . LYS B 2 379 ? -20.595 7.324 -83.662 1.00 230.49 379 LYS V O 1
ATOM 4314 N N . PRO B 2 380 ? -21.131 9.452 -83.121 1.00 158.18 380 PRO V N 1
ATOM 4315 C CA . PRO B 2 380 ? -21.706 9.147 -81.811 1.00 148.86 380 PRO V CA 1
ATOM 4316 C C . PRO B 2 380 ? -23.007 8.359 -81.934 1.00 150.23 380 PRO V C 1
ATOM 4317 O O . PRO B 2 380 ? -23.632 8.361 -82.994 1.00 160.47 380 PRO V O 1
ATOM 4321 N N . THR B 2 381 ? -23.410 7.698 -80.853 1.00 133.87 381 THR V N 1
ATOM 4322 C CA . THR B 2 381 ? -24.614 6.872 -80.870 1.00 133.04 381 THR V CA 1
ATOM 4323 C C . THR B 2 381 ? -25.867 7.672 -80.512 1.00 137.76 381 THR V C 1
ATOM 4324 O O . THR B 2 381 ? -26.866 7.109 -80.064 1.00 136.28 381 THR V O 1
ATOM 4328 N N . TYR B 2 382 ? -25.811 8.985 -80.715 1.00 144.31 382 TYR V N 1
ATOM 4329 C CA . TYR B 2 382 ? -26.960 9.850 -80.457 1.00 161.16 382 TYR V CA 1
ATOM 4330 C C . TYR B 2 382 ? -26.866 11.173 -81.214 1.00 172.01 382 TYR V C 1
ATOM 4331 O O . TYR B 2 382 ? -25.812 11.521 -81.748 1.00 159.60 382 TYR V O 1
ATOM 4340 N N . ALA B 2 383 ? -27.978 11.903 -81.256 1.00 166.50 383 ALA V N 1
ATOM 4341 C CA . ALA B 2 383 ? -28.043 13.181 -81.962 1.00 148.98 383 ALA V CA 1
ATOM 4342 C C . ALA B 2 383 ? -28.039 14.343 -80.977 1.00 152.47 383 ALA V C 1
ATOM 4343 O O . ALA B 2 383 ? -27.427 15.382 -81.228 1.00 153.53 383 ALA V O 1
ATOM 4345 N N . ILE B 2 384 ? -28.739 14.161 -79.864 1.00 167.88 384 ILE V N 1
ATOM 4346 C CA . ILE B 2 384 ? -28.657 15.083 -78.744 1.00 197.55 384 ILE V CA 1
ATOM 4347 C C . ILE B 2 384 ? -28.089 14.308 -77.567 1.00 216.98 384 ILE V C 1
ATOM 4348 O O . ILE B 2 384 ? -28.199 13.082 -77.521 1.00 260.09 384 ILE V O 1
ATOM 4350 N N . TRP B 2 385 ? -27.465 15.013 -76.630 1.00 187.90 385 TRP V N 1
ATOM 4351 C CA . TRP B 2 385 ? -27.030 14.373 -75.405 1.00 175.73 385 TRP V CA 1
ATOM 4352 C C . TRP B 2 385 ? -28.288 13.743 -74.829 1.00 196.30 385 TRP V C 1
ATOM 4353 O O . TRP B 2 385 ? -29.297 14.429 -74.658 1.00 184.30 385 TRP V O 1
ATOM 4364 N N . PRO B 2 386 ? -28.244 12.430 -74.552 1.00 205.90 386 PRO V N 1
ATOM 4365 C CA . PRO B 2 386 ? -29.421 11.679 -74.147 1.00 182.28 386 PRO V CA 1
ATOM 4366 C C . PRO B 2 386 ? -30.481 12.568 -73.506 1.00 169.71 386 PRO V C 1
ATOM 4367 O O . PRO B 2 386 ? -30.149 13.505 -72.780 1.00 161.19 386 PRO V O 1
ATOM 4371 N N . LYS B 2 387 ? -31.746 12.272 -73.782 1.00 164.11 387 LYS V N 1
ATOM 4372 C CA . LYS B 2 387 ? -32.847 13.056 -73.239 1.00 167.07 387 LYS V CA 1
ATOM 4373 C C . LYS B 2 387 ? -33.284 12.517 -71.883 1.00 166.45 387 LYS V C 1
ATOM 4374 O O . LYS B 2 387 ? -33.944 11.481 -71.801 1.00 184.20 387 LYS V O 1
ATOM 4376 N N . GLU B 2 388 ? -32.904 13.221 -70.822 1.00 143.02 388 GLU V N 1
ATOM 4377 C CA . GLU B 2 388 ? -33.317 12.856 -69.470 1.00 124.45 388 GLU V CA 1
ATOM 4378 C C . GLU B 2 388 ? -32.147 12.417 -68.593 1.00 106.34 388 GLU V C 1
ATOM 4379 O O . GLU B 2 388 ? -32.177 12.600 -67.377 1.00 116.91 388 GLU V O 1
ATOM 4381 N N . ARG B 2 389 ? -31.121 11.836 -69.205 1.00 91.85 389 ARG V N 1
ATOM 4382 C CA . ARG B 2 389 ? -29.962 11.367 -68.448 1.00 107.08 389 ARG V CA 1
ATOM 4383 C C . ARG B 2 389 ? -28.903 12.453 -68.268 1.00 115.82 389 ARG V C 1
ATOM 4384 O O . ARG B 2 389 ? -27.712 12.165 -68.134 1.00 104.35 389 ARG V O 1
ATOM 4392 N N . GLY B 2 390 ? -29.365 13.701 -68.265 1.00 104.81 390 GLY V N 1
ATOM 4393 C CA . GLY B 2 390 ? -28.530 14.864 -67.981 1.00 80.56 390 GLY V CA 1
ATOM 4394 C C . GLY B 2 390 ? -27.108 14.794 -68.497 1.00 88.97 390 GLY V C 1
ATOM 4395 O O . GLY B 2 390 ? -26.877 14.680 -69.701 1.00 85.82 390 GLY V O 1
ATOM 4396 N N . ILE B 2 391 ? -26.155 14.885 -67.576 1.00 92.74 391 ILE V N 1
ATOM 4397 C CA . ILE B 2 391 ? -24.740 14.807 -67.910 1.00 91.06 391 ILE V CA 1
ATOM 4398 C C . ILE B 2 391 ? -24.257 13.369 -67.739 1.00 103.37 391 ILE V C 1
ATOM 4399 O O . ILE B 2 391 ? -23.059 13.083 -67.808 1.00 68.25 391 ILE V O 1
ATOM 4404 N N . LEU B 2 392 ? -25.210 12.467 -67.520 1.00 114.15 392 LEU V N 1
ATOM 4405 C CA . LEU B 2 392 ? -24.912 11.060 -67.287 1.00 109.35 392 LEU V CA 1
ATOM 4406 C C . LEU B 2 392 ? -24.317 10.395 -68.519 1.00 112.03 392 LEU V C 1
ATOM 4407 O O . LEU B 2 392 ? -24.826 10.554 -69.629 1.00 106.52 392 LEU V O 1
ATOM 4412 N N . GLY B 2 393 ? -23.237 9.648 -68.313 1.00 108.92 393 GLY V N 1
ATOM 4413 C CA . GLY B 2 393 ? -22.603 8.904 -69.391 1.00 96.45 393 GLY V CA 1
ATOM 4414 C C . GLY B 2 393 ? -23.513 7.812 -69.916 1.00 120.75 393 GLY V C 1
ATOM 4415 O O . GLY B 2 393 ? -24.670 7.707 -69.502 1.00 107.87 393 GLY V O 1
ATOM 4416 N N . PRO B 2 394 ? -22.995 6.985 -70.836 1.00 133.65 394 PRO V N 1
ATOM 4417 C CA . PRO B 2 394 ? -23.772 5.893 -71.412 1.00 122.61 394 PRO V CA 1
ATOM 4418 C C . PRO B 2 394 ? -24.164 4.883 -70.345 1.00 91.03 394 PRO V C 1
ATOM 4419 O O . PRO B 2 394 ? -23.393 4.637 -69.419 1.00 82.83 394 PRO V O 1
ATOM 4423 N N . VAL B 2 395 ? -25.356 4.310 -70.473 1.00 108.96 395 VAL V N 1
ATOM 4424 C CA . VAL B 2 395 ? -25.838 3.327 -69.507 1.00 114.57 395 VAL V CA 1
ATOM 4425 C C . VAL B 2 395 ? -25.347 1.930 -69.863 1.00 98.67 395 VAL V C 1
ATOM 4426 O O . VAL B 2 395 ? -25.840 1.312 -70.806 1.00 106.45 395 VAL V O 1
ATOM 4430 N N . ILE B 2 396 ? -24.371 1.439 -69.107 1.00 90.41 396 ILE V N 1
ATOM 4431 C CA . ILE B 2 396 ? -23.837 0.105 -69.336 1.00 122.14 396 ILE V CA 1
ATOM 4432 C C . ILE B 2 396 ? -24.802 -0.943 -68.794 1.00 143.12 396 ILE V C 1
ATOM 4433 O O . ILE B 2 396 ? -25.749 -0.612 -68.081 1.00 168.04 396 ILE V O 1
ATOM 4438 N N . LYS B 2 397 ? -24.565 -2.204 -69.140 1.00 113.23 397 LYS V N 1
ATOM 4439 C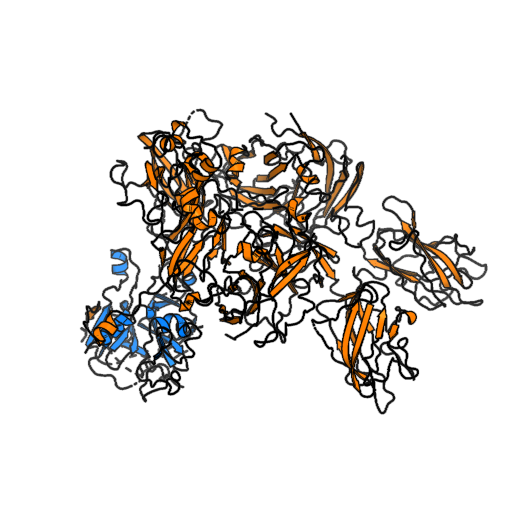 CA . LYS B 2 397 ? -25.442 -3.285 -68.704 1.00 120.88 397 LYS V CA 1
ATOM 4440 C C . LYS B 2 397 ? -24.819 -4.648 -68.972 1.00 120.97 397 LYS V C 1
ATOM 4441 O O . LYS B 2 397 ? -23.861 -4.763 -69.734 1.00 131.66 397 LYS V O 1
ATOM 4447 N N . ALA B 2 398 ? -25.370 -5.678 -68.338 1.00 122.19 398 ALA V N 1
ATOM 4448 C CA . ALA B 2 398 ? -24.842 -7.029 -68.472 1.00 117.00 398 ALA V CA 1
ATOM 4449 C C . ALA B 2 398 ? -25.559 -7.991 -67.533 1.00 129.64 398 ALA V C 1
ATOM 4450 O O . ALA B 2 398 ? -26.043 -7.593 -66.473 1.00 140.94 398 ALA V O 1
ATOM 4452 N N . LYS B 2 399 ? -25.624 -9.257 -67.930 1.00 124.00 399 LYS V N 1
ATOM 4453 C CA . LYS B 2 399 ? -26.245 -10.284 -67.106 1.00 140.32 399 LYS V CA 1
ATOM 4454 C C . LYS B 2 399 ? -25.182 -11.035 -66.314 1.00 135.94 399 LYS V C 1
ATOM 4455 O O . LYS B 2 399 ? -24.079 -10.529 -66.107 1.00 121.60 399 LYS V O 1
ATOM 4461 N N . VAL B 2 400 ? -25.519 -12.241 -65.871 1.00 147.43 400 VAL V N 1
ATOM 4462 C CA . VAL B 2 400 ? -24.576 -13.079 -65.143 1.00 140.34 400 VAL V CA 1
ATOM 4463 C C . VAL B 2 400 ? -23.911 -14.067 -66.093 1.00 135.31 400 VAL V C 1
ATOM 4464 O O . VAL B 2 400 ? -24.590 -14.828 -66.783 1.00 147.95 400 VAL V O 1
ATOM 4468 N N . ARG B 2 401 ? -22.583 -14.049 -66.126 1.00 125.24 401 ARG V N 1
ATOM 4469 C CA . ARG B 2 401 ? -21.829 -14.941 -67.001 1.00 131.44 401 ARG V CA 1
ATOM 4470 C C . ARG B 2 401 ? -21.600 -14.317 -68.375 1.00 129.28 401 ARG V C 1
ATOM 4471 O O . ARG B 2 401 ? -21.035 -14.949 -69.267 1.00 141.04 401 ARG V O 1
ATOM 4479 N N . ASP B 2 402 ? -22.044 -13.075 -68.539 1.00 127.19 402 ASP V N 1
ATOM 4480 C CA . ASP B 2 402 ? -21.803 -12.332 -69.770 1.00 128.45 402 ASP V CA 1
ATOM 4481 C C . ASP B 2 402 ? -20.428 -11.676 -69.725 1.00 125.23 402 ASP V C 1
ATOM 4482 O O . ASP B 2 402 ? -19.880 -11.440 -68.647 1.00 130.52 402 ASP V O 1
ATOM 4487 N N . THR B 2 403 ? -19.871 -11.384 -70.896 1.00 116.84 403 THR V N 1
ATOM 4488 C CA . THR B 2 403 ? -18.552 -10.765 -70.978 1.00 135.41 403 THR V CA 1
ATOM 4489 C C . THR B 2 403 ? -18.613 -9.409 -71.672 1.00 134.60 403 THR V C 1
ATOM 4490 O O . THR B 2 403 ? -18.637 -9.328 -72.900 1.00 157.78 403 THR V O 1
ATOM 4494 N N . VAL B 2 404 ? -18.636 -8.347 -70.874 1.00 128.95 404 VAL V N 1
ATOM 4495 C CA . VAL B 2 404 ? -18.679 -6.990 -71.402 1.00 128.00 404 VAL V CA 1
ATOM 4496 C C . VAL B 2 404 ? -17.293 -6.538 -71.850 1.00 116.86 404 VAL V C 1
ATOM 4497 O O . VAL B 2 404 ? -16.293 -6.820 -71.188 1.00 102.99 404 VAL V O 1
ATOM 4501 N N . THR B 2 405 ? -17.243 -5.840 -72.979 1.00 112.03 405 THR V N 1
ATOM 4502 C CA . THR B 2 405 ? -15.986 -5.336 -73.515 1.00 118.78 405 THR V CA 1
ATOM 4503 C C . THR B 2 405 ? -16.083 -3.843 -73.803 1.00 138.61 405 THR V C 1
ATOM 4504 O O . THR B 2 405 ? -16.750 -3.424 -74.750 1.00 148.14 405 THR V O 1
ATOM 4508 N N . ILE B 2 406 ? -15.413 -3.046 -72.978 1.00 130.83 406 ILE V N 1
ATOM 4509 C CA . ILE B 2 406 ? -15.427 -1.599 -73.130 1.00 105.95 406 ILE V CA 1
ATOM 4510 C C . ILE B 2 406 ? -14.143 -1.113 -73.788 1.00 112.86 406 ILE V C 1
ATOM 4511 O O . ILE B 2 406 ? -13.047 -1.505 -73.390 1.00 111.12 406 ILE V O 1
ATOM 4516 N N . VAL B 2 407 ? -14.281 -0.262 -74.800 1.00 122.74 407 VAL V N 1
ATOM 4517 C CA . VAL B 2 407 ? -13.126 0.391 -75.407 1.00 121.96 407 VAL V CA 1
ATOM 4518 C C . VAL B 2 407 ? -13.137 1.877 -75.062 1.00 108.80 407 VAL V C 1
ATOM 4519 O O . VAL B 2 407 ? -13.919 2.650 -75.615 1.00 93.09 407 VAL V O 1
ATOM 4523 N N . PHE B 2 408 ? -12.268 2.265 -74.135 1.00 105.88 408 PHE V N 1
ATOM 4524 C CA . PHE B 2 408 ? -12.218 3.638 -73.652 1.00 114.51 408 PHE V CA 1
ATOM 4525 C C . PHE B 2 408 ? -11.230 4.480 -74.453 1.00 121.32 408 PHE V C 1
ATOM 4526 O O . PHE B 2 408 ? -10.110 4.047 -74.725 1.00 138.51 408 PHE V O 1
ATOM 4534 N N . LYS B 2 409 ? -11.655 5.681 -74.832 1.00 125.37 409 LYS V N 1
ATOM 4535 C CA . LYS B 2 409 ? -10.792 6.606 -75.560 1.00 127.98 409 LYS V CA 1
ATOM 4536 C C . LYS B 2 409 ? -10.821 8.002 -74.950 1.00 115.31 409 LYS V C 1
ATOM 4537 O O . LYS B 2 409 ? -11.817 8.720 -75.059 1.00 88.08 409 LYS V O 1
ATOM 4543 N N . ASN B 2 410 ? -9.723 8.381 -74.306 1.00 107.76 410 ASN V N 1
ATOM 4544 C CA . ASN B 2 410 ? -9.606 9.709 -73.724 1.00 97.55 410 ASN V CA 1
ATOM 4545 C C . ASN B 2 410 ? -9.507 10.781 -74.801 1.00 96.79 410 ASN V C 1
ATOM 4546 O O . ASN B 2 410 ? -8.727 10.657 -75.744 1.00 101.41 410 ASN V O 1
ATOM 4551 N N . LEU B 2 411 ? -10.308 11.829 -74.658 1.00 112.34 411 LEU V N 1
ATOM 4552 C CA . LEU B 2 411 ? -10.281 12.943 -75.595 1.00 113.47 411 LEU V CA 1
ATOM 4553 C C . LEU B 2 411 ? -10.051 14.251 -74.852 1.00 108.57 411 LEU V C 1
ATOM 4554 O O . LEU B 2 411 ? -9.697 15.264 -75.452 1.00 99.72 411 LEU V O 1
ATOM 4559 N N . ALA B 2 412 ? -10.255 14.217 -73.539 1.00 106.44 412 ALA V N 1
ATOM 4560 C CA . ALA B 2 412 ? -10.090 15.397 -72.703 1.00 102.32 412 ALA V CA 1
ATOM 4561 C C . ALA B 2 412 ? -8.620 15.773 -72.553 1.00 108.33 412 ALA V C 1
ATOM 4562 O O . ALA B 2 412 ? -7.733 15.081 -73.056 1.00 96.74 412 ALA V O 1
ATOM 4564 N N . SER B 2 413 ? -8.373 16.878 -71.858 1.00 117.76 413 SER V N 1
ATOM 4565 C CA . SER B 2 413 ? -7.019 17.367 -71.641 1.00 134.64 413 SER V CA 1
ATOM 4566 C C . SER B 2 413 ? -6.147 16.322 -70.947 1.00 135.57 413 SER V C 1
ATOM 4567 O O . SER B 2 413 ? -5.201 15.795 -71.536 1.00 100.08 413 SER V O 1
ATOM 4570 N N . ARG B 2 414 ? -6.480 16.020 -69.696 1.00 134.06 414 ARG V N 1
ATOM 4571 C CA . ARG B 2 414 ? -5.664 15.134 -68.872 1.00 129.03 414 ARG V CA 1
ATOM 4572 C C . ARG B 2 414 ? -6.163 13.689 -68.873 1.00 145.15 414 ARG V C 1
ATOM 4573 O O . ARG B 2 414 ? -7.306 13.420 -69.243 1.00 163.36 414 ARG V O 1
ATOM 4581 N N . PRO B 2 415 ? -5.297 12.755 -68.451 1.00 143.24 415 PRO V N 1
ATOM 4582 C CA . PRO B 2 415 ? -5.590 11.323 -68.431 1.00 136.42 415 PRO V CA 1
ATOM 4583 C C . PRO B 2 415 ? -6.865 10.991 -67.659 1.00 130.50 415 PRO V C 1
ATOM 4584 O O . PRO B 2 415 ? -7.232 11.710 -66.730 1.00 126.90 415 PRO V O 1
ATOM 4588 N N . TYR B 2 416 ? -7.529 9.907 -68.051 1.00 128.94 416 TYR V N 1
ATOM 4589 C CA . TYR B 2 416 ? -8.721 9.426 -67.355 1.00 125.81 416 TYR V CA 1
ATOM 4590 C C . TYR B 2 416 ? -8.788 7.900 -67.379 1.00 128.96 416 TYR V C 1
ATOM 4591 O O . TYR B 2 416 ? -7.899 7.242 -67.920 1.00 151.85 416 TYR V O 1
ATOM 4600 N N . SER B 2 417 ? -9.844 7.342 -66.794 1.00 122.66 417 SER V N 1
ATOM 4601 C CA . SER B 2 417 ? -9.985 5.892 -66.703 1.00 110.46 417 SER V CA 1
ATOM 4602 C C . SER B 2 417 ? -11.441 5.463 -66.573 1.00 118.93 417 SER V C 1
ATOM 4603 O O . SER B 2 417 ? -12.330 6.292 -66.385 1.00 121.01 417 SER V O 1
ATOM 4606 N N . ILE B 2 418 ? -11.672 4.157 -66.671 1.00 132.58 418 ILE V N 1
ATOM 4607 C CA . ILE B 2 418 ? -13.005 3.591 -66.493 1.00 126.97 418 ILE V CA 1
ATOM 4608 C C . ILE B 2 418 ? -13.009 2.600 -65.333 1.00 139.99 418 ILE V C 1
ATOM 4609 O O . ILE B 2 418 ? -12.203 1.670 -65.298 1.00 157.72 418 ILE V O 1
ATOM 4611 N N . TYR B 2 419 ? -13.915 2.810 -64.382 1.00 138.72 419 TYR V N 1
ATOM 4612 C CA . TYR B 2 419 ? -14.022 1.940 -63.216 1.00 130.84 419 TYR V CA 1
ATOM 4613 C C . TYR B 2 419 ? -15.476 1.557 -62.956 1.00 140.78 419 TYR V C 1
ATOM 4614 O O . TYR B 2 419 ? -16.352 2.420 -62.885 1.00 115.57 419 TYR V O 1
ATOM 4623 N N . VAL B 2 420 ? -15.725 0.257 -62.820 1.00 132.60 420 VAL V N 1
ATOM 4624 C CA . VAL B 2 420 ? -17.077 -0.246 -62.605 1.00 109.63 420 VAL V CA 1
ATOM 4625 C C . VAL B 2 420 ? -17.244 -0.847 -61.213 1.00 113.80 420 VAL V C 1
ATOM 4626 O O . VAL B 2 420 ? -16.272 -1.269 -60.584 1.00 121.18 420 VAL V O 1
ATOM 4628 N N . HIS B 2 421 ? -18.485 -0.882 -60.739 1.00 111.41 421 HIS V N 1
ATOM 4629 C CA . HIS B 2 421 ? -18.798 -1.425 -59.423 1.00 97.44 421 HIS V CA 1
ATOM 4630 C C . HIS B 2 421 ? -19.606 -2.714 -59.543 1.00 77.36 421 HIS V C 1
ATOM 4631 O O . HIS B 2 421 ? -20.214 -2.979 -60.578 1.00 72.58 421 HIS V O 1
ATOM 4638 N N . GLY B 2 422 ? -19.607 -3.514 -58.484 1.00 62.64 422 GLY V N 1
ATOM 4639 C CA . GLY B 2 422 ? -20.342 -4.774 -58.487 1.00 97.94 422 GLY V CA 1
ATOM 4640 C C . GLY B 2 422 ? -19.875 -5.738 -59.563 1.00 101.79 422 GLY V C 1
ATOM 4641 O O . GLY B 2 422 ? -20.664 -6.516 -60.099 1.00 95.88 422 GLY V O 1
ATOM 4642 N N . VAL B 2 423 ? -18.586 -5.685 -59.878 1.00 106.56 423 VAL V N 1
ATOM 4643 C CA . VAL B 2 423 ? -17.994 -6.591 -60.852 1.00 100.53 423 VAL V CA 1
ATOM 4644 C C . VAL B 2 423 ? -16.580 -6.974 -60.437 1.00 116.10 423 VAL V C 1
ATOM 4645 O O . VAL B 2 423 ? -15.751 -6.108 -60.150 1.00 120.04 423 VAL V O 1
ATOM 4649 N N . SER B 2 424 ? -16.312 -8.276 -60.406 1.00 127.19 424 SER V N 1
ATOM 4650 C CA . SER B 2 424 ? -15.008 -8.786 -59.998 1.00 111.36 424 SER V CA 1
ATOM 4651 C C . SER B 2 424 ? -13.959 -8.567 -61.081 1.00 108.43 424 SER V C 1
ATOM 4652 O O . SER B 2 424 ? -13.307 -9.512 -61.525 1.00 138.28 424 SER V O 1
ATOM 4655 N N . VAL B 2 425 ? -13.801 -7.319 -61.506 1.00 99.67 425 VAL V N 1
ATOM 4656 C CA . VAL B 2 425 ? -12.803 -6.977 -62.511 1.00 86.27 425 VAL V CA 1
ATOM 4657 C C . VAL B 2 425 ? -11.427 -7.466 -62.073 1.00 84.95 425 VAL V C 1
ATOM 4658 O O . VAL B 2 425 ? -11.174 -7.637 -60.881 1.00 78.87 425 VAL V O 1
ATOM 4660 N N . SER B 2 426 ? -10.547 -7.700 -63.041 1.00 87.20 426 SER V N 1
ATOM 4661 C CA . SER B 2 426 ? -9.177 -8.109 -62.748 1.00 109.43 426 SER V CA 1
ATOM 4662 C C . SER B 2 426 ? -8.256 -6.894 -62.705 1.00 110.04 426 SER V C 1
ATOM 4663 O O . SER B 2 426 ? -8.513 -5.891 -63.368 1.00 132.66 426 SER V O 1
ATOM 4666 N N . LYS B 2 427 ? -7.185 -6.986 -61.923 1.00 119.37 427 LYS V N 1
ATOM 4667 C CA . LYS B 2 427 ? -6.262 -5.866 -61.774 1.00 141.11 427 LYS V CA 1
ATOM 4668 C C . LYS B 2 427 ? -5.681 -5.451 -63.124 1.00 162.40 427 LYS V C 1
ATOM 4669 O O . LYS B 2 427 ? -5.179 -4.337 -63.279 1.00 196.65 427 LYS V O 1
ATOM 4675 N N . ASP B 2 428 ? -5.758 -6.352 -64.098 1.00 147.35 428 ASP V N 1
ATOM 4676 C CA . ASP B 2 428 ? -5.320 -6.049 -65.455 1.00 134.57 428 ASP V CA 1
ATOM 4677 C C . ASP B 2 428 ? -6.363 -5.190 -66.158 1.00 114.77 428 ASP V C 1
ATOM 4678 O O . ASP B 2 428 ? -6.055 -4.480 -67.115 1.00 115.31 428 ASP V O 1
ATOM 4680 N N . ALA B 2 429 ? -7.599 -5.259 -65.672 1.00 113.66 429 ALA V N 1
ATOM 4681 C CA . ALA B 2 429 ? -8.696 -4.471 -66.222 1.00 108.96 429 ALA V CA 1
ATOM 4682 C C . ALA B 2 429 ? -9.434 -3.730 -65.110 1.00 119.69 429 ALA V C 1
ATOM 4683 O O . ALA B 2 429 ? -10.603 -3.372 -65.255 1.00 133.33 429 ALA V O 1
ATOM 4685 N N . GLU B 2 430 ? -8.738 -3.505 -63.999 1.00 138.84 430 GLU V N 1
ATOM 4686 C CA . GLU B 2 430 ? -9.319 -2.833 -62.842 1.00 148.93 430 GLU V CA 1
ATOM 4687 C C . GLU B 2 430 ? -9.840 -1.448 -63.207 1.00 152.72 430 GLU V C 1
ATOM 4688 O O . GLU B 2 430 ? -11.028 -1.159 -63.054 1.00 150.54 430 GLU V O 1
ATOM 4694 N N . GLY B 2 431 ? -8.944 -0.595 -63.693 1.00 139.05 431 GLY V N 1
ATOM 4695 C CA . GLY B 2 431 ? -9.306 0.767 -64.059 1.00 117.39 431 GLY V CA 1
ATOM 4696 C C . GLY B 2 431 ? -9.306 1.686 -62.855 1.00 121.95 431 GLY V C 1
ATOM 4697 O O . GLY B 2 431 ? -10.209 2.503 -62.687 1.00 128.28 431 GLY V O 1
ATOM 4698 N N . ALA B 2 432 ? -8.287 1.547 -62.014 1.00 119.70 432 ALA V N 1
ATOM 4699 C CA . ALA B 2 432 ? -8.162 2.368 -60.816 1.00 131.44 432 ALA V CA 1
ATOM 4700 C C . ALA B 2 432 ? -6.698 2.618 -60.467 1.00 125.14 432 ALA V C 1
ATOM 4701 O O . ALA B 2 432 ? -5.857 1.731 -60.609 1.00 130.47 432 ALA V O 1
ATOM 4703 N N . ILE B 2 433 ? -6.401 3.829 -60.009 1.00 102.06 433 ILE V N 1
ATOM 4704 C CA . ILE B 2 433 ? -5.038 4.193 -59.643 1.00 106.52 433 ILE V CA 1
ATOM 4705 C C . ILE B 2 433 ? -4.852 4.216 -58.131 1.00 127.61 433 ILE V C 1
ATOM 4706 O O . ILE B 2 433 ? -5.626 4.850 -57.412 1.00 123.85 433 ILE V O 1
ATOM 4711 N N . TYR B 2 434 ? -3.823 3.523 -57.652 1.00 163.89 434 TYR V N 1
ATOM 4712 C CA . TYR B 2 434 ? -3.493 3.531 -56.231 1.00 158.93 434 TYR V CA 1
ATOM 4713 C C . TYR B 2 434 ? -2.341 4.487 -55.942 1.00 143.89 434 TYR V C 1
ATOM 4714 O O . TYR B 2 434 ? -1.542 4.791 -56.831 1.00 99.92 434 TYR V O 1
ATOM 4723 N N . PRO B 2 435 ? -2.262 4.970 -54.693 1.00 128.30 435 PRO V N 1
ATOM 4724 C CA . PRO B 2 435 ? -1.215 5.883 -54.239 1.00 132.52 435 PRO V CA 1
ATOM 4725 C C . PRO B 2 435 ? 0.161 5.223 -54.248 1.00 143.47 435 PRO V C 1
ATOM 4726 O O . PRO B 2 435 ? 1.169 5.887 -54.002 1.00 145.77 435 PRO V O 1
ATOM 4730 N N . SER B 2 436 ? 0.194 3.924 -54.528 1.00 145.03 436 SER V N 1
ATOM 4731 C CA . SER B 2 436 ? 1.447 3.181 -54.594 1.00 122.92 436 SER V CA 1
ATOM 4732 C C . SER B 2 436 ? 1.721 2.698 -56.015 1.00 128.90 436 SER V C 1
ATOM 4733 O O . SER B 2 436 ? 1.702 1.498 -56.287 1.00 143.21 436 SER V O 1
ATOM 4735 N N . ASP B 2 437 ? 1.973 3.641 -56.918 1.00 136.24 437 ASP V N 1
ATOM 4736 C CA . ASP B 2 437 ? 2.250 3.318 -58.314 1.00 149.24 437 ASP V CA 1
ATOM 4737 C C . ASP B 2 437 ? 3.027 4.446 -58.986 1.00 159.60 437 ASP V C 1
ATOM 4738 O O . ASP B 2 437 ? 2.902 5.607 -58.594 1.00 168.04 437 ASP V O 1
ATOM 4740 N N . PRO B 2 438 ? 3.838 4.103 -59.999 1.00 175.49 438 PRO V N 1
ATOM 4741 C CA . PRO B 2 438 ? 4.643 5.074 -60.741 1.00 179.22 438 PRO V CA 1
ATOM 4742 C C . PRO B 2 438 ? 3.781 6.112 -61.453 1.00 168.00 438 PRO V C 1
ATOM 4743 O O . PRO B 2 438 ? 4.254 7.212 -61.743 1.00 140.51 438 PRO V O 1
ATOM 4747 N N . THR B 2 443 ? 1.640 1.577 -65.118 1.00 148.87 443 THR V N 1
ATOM 4748 C CA . THR B 2 443 ? 0.323 1.873 -65.666 1.00 154.58 443 THR V CA 1
ATOM 4749 C C . THR B 2 443 ? -0.138 0.770 -66.613 1.00 164.82 443 THR V C 1
ATOM 4750 O O . THR B 2 443 ? 0.445 0.572 -67.678 1.00 187.35 443 THR V O 1
ATOM 4754 N N . HIS B 2 444 ? -1.185 0.053 -66.216 1.00 163.03 444 HIS V N 1
ATOM 4755 C CA . HIS B 2 444 ? -1.745 -1.008 -67.044 1.00 166.28 444 HIS V CA 1
ATOM 4756 C C . HIS B 2 444 ? -3.217 -0.743 -67.339 1.00 168.26 444 HIS V C 1
ATOM 4757 O O . HIS B 2 444 ? -4.101 -1.298 -66.684 1.00 195.98 444 HIS V O 1
ATOM 4759 N N . GLY B 2 445 ? -3.474 0.111 -68.325 1.00 148.79 445 GLY V N 1
ATOM 4760 C CA . GLY B 2 445 ? -4.839 0.474 -68.691 1.00 141.81 445 GLY V CA 1
ATOM 4761 C C . GLY B 2 445 ? -5.603 1.078 -67.529 1.00 147.38 445 GLY V C 1
ATOM 4762 O O . GLY B 2 445 ? -6.821 1.249 -67.596 1.00 121.90 445 GLY V O 1
ATOM 4763 N N . LYS B 2 446 ? -4.882 1.404 -66.461 1.00 168.48 446 LYS V N 1
ATOM 4764 C CA . LYS B 2 446 ? -5.491 1.985 -65.270 1.00 163.58 446 LYS V CA 1
ATOM 4765 C C . LYS B 2 446 ? -5.833 3.458 -65.478 1.00 142.04 446 LYS V C 1
ATOM 4766 O O . LYS B 2 446 ? -6.864 3.935 -65.009 1.00 168.84 446 LYS V O 1
ATOM 4772 N N . ALA B 2 447 ? -4.963 4.173 -66.184 1.00 120.91 447 ALA V N 1
ATOM 4773 C CA . ALA B 2 447 ? -5.172 5.594 -66.438 1.00 137.67 447 ALA V CA 1
ATOM 4774 C C . ALA B 2 447 ? -4.737 5.983 -67.849 1.00 161.04 447 ALA V C 1
ATOM 4775 O O . ALA B 2 447 ? -3.607 6.425 -68.063 1.00 157.14 447 ALA V O 1
ATOM 4777 N N . VAL B 2 448 ? -5.645 5.816 -68.806 1.00 148.06 448 VAL V N 1
ATOM 4778 C CA . VAL B 2 448 ? -5.365 6.142 -70.200 1.00 140.87 448 VAL V CA 1
ATOM 4779 C C . VAL B 2 448 ? -5.157 7.644 -70.385 1.00 129.30 448 VAL V C 1
ATOM 4780 O O . VAL B 2 448 ? -5.645 8.450 -69.592 1.00 116.59 448 VAL V O 1
ATOM 4784 N N . GLU B 2 449 ? -4.434 8.013 -71.438 1.00 120.51 449 GLU V N 1
ATOM 4785 C CA . GLU B 2 449 ? -4.093 9.412 -71.677 1.00 136.36 449 GLU V CA 1
ATOM 4786 C C . GLU B 2 449 ? -4.814 9.994 -72.889 1.00 136.84 449 GLU V C 1
ATOM 4787 O O . GLU B 2 449 ? -5.477 9.268 -73.629 1.00 165.36 449 GLU V O 1
ATOM 4793 N N . PRO B 2 450 ? -4.683 11.315 -73.095 1.00 123.80 450 PRO V N 1
ATOM 4794 C CA . PRO B 2 450 ? -5.348 12.009 -74.195 1.00 115.65 450 PRO V CA 1
ATOM 4795 C C . PRO B 2 450 ? -5.066 11.348 -75.539 1.00 114.02 450 PRO V C 1
ATOM 4796 O O . PRO B 2 450 ? -3.922 10.998 -75.831 1.00 126.88 450 PRO V O 1
ATOM 4800 N N . GLY B 2 451 ? -6.109 11.178 -76.344 1.00 117.57 451 GLY V N 1
ATOM 4801 C CA . GLY B 2 451 ? -5.976 10.541 -77.649 1.00 132.65 451 GLY V CA 1
ATOM 4802 C C . GLY B 2 451 ? -5.769 9.042 -77.545 1.00 138.98 451 GLY V C 1
ATOM 4803 O O . GLY B 2 451 ? -5.951 8.311 -78.519 1.00 139.95 451 GLY V O 1
ATOM 4804 N N . GLN B 2 452 ? -5.389 8.585 -76.355 1.00 150.51 452 GLN V N 1
ATOM 4805 C CA . GLN B 2 452 ? -5.118 7.168 -76.121 1.00 148.57 452 GLN V CA 1
ATOM 4806 C C . GLN B 2 452 ? -6.382 6.316 -76.103 1.00 131.66 452 GLN V C 1
ATOM 4807 O O . GLN B 2 452 ? -7.461 6.785 -75.733 1.00 86.42 452 GLN V O 1
ATOM 4813 N N . VAL B 2 453 ? -6.233 5.058 -76.506 1.00 137.49 453 VAL V N 1
ATOM 4814 C CA . VAL B 2 453 ? -7.339 4.111 -76.512 1.00 148.70 453 VAL V CA 1
ATOM 4815 C C . VAL B 2 453 ? -6.988 2.867 -75.707 1.00 154.21 453 VAL V C 1
ATOM 4816 O O . VAL B 2 453 ? -5.906 2.299 -75.865 1.00 161.58 453 VAL V O 1
ATOM 4820 N N . TYR B 2 454 ? -7.907 2.450 -74.843 1.00 145.83 454 TYR V N 1
ATOM 4821 C CA . TYR B 2 454 ? -7.725 1.236 -74.059 1.00 128.52 454 TYR V CA 1
ATOM 4822 C C . TYR B 2 454 ? -9.016 0.428 -74.027 1.00 125.67 454 TYR V C 1
ATOM 4823 O O . TYR B 2 454 ? -10.105 0.976 -74.203 1.00 103.50 454 TYR V O 1
ATOM 4832 N N . THR B 2 455 ? -8.890 -0.875 -73.801 1.00 137.70 455 THR V N 1
ATOM 4833 C CA . THR B 2 455 ? -10.046 -1.762 -73.809 1.00 142.60 455 THR V CA 1
ATOM 4834 C C . THR B 2 455 ? -10.129 -2.624 -72.551 1.00 145.97 455 THR V C 1
ATOM 4835 O O . THR B 2 455 ? -9.332 -3.542 -72.359 1.00 127.37 455 THR V O 1
ATOM 4839 N N . TYR B 2 456 ? -11.103 -2.320 -71.699 1.00 142.81 456 TYR V N 1
ATOM 4840 C CA . TYR B 2 456 ? -11.348 -3.113 -70.503 1.00 127.10 456 TYR V CA 1
ATOM 4841 C C . TYR B 2 456 ? -12.123 -4.377 -70.864 1.00 125.92 456 TYR V C 1
ATOM 4842 O O . TYR B 2 456 ? -13.090 -4.327 -71.626 1.00 126.45 456 TYR V O 1
ATOM 4851 N N . LYS B 2 457 ? -11.694 -5.510 -70.317 1.00 117.68 457 LYS V N 1
ATOM 4852 C CA . LYS B 2 457 ? -12.349 -6.783 -70.595 1.00 130.59 457 LYS V CA 1
ATOM 4853 C C . LYS B 2 457 ? -12.600 -7.572 -69.315 1.00 143.16 457 LYS V C 1
ATOM 4854 O O . LYS B 2 457 ? -11.746 -8.338 -68.867 1.00 150.94 457 LYS V O 1
ATOM 4856 N N . TRP B 2 458 ? -13.777 -7.378 -68.731 1.00 137.39 458 TRP V N 1
ATOM 4857 C CA . TRP B 2 458 ? -14.150 -8.085 -67.512 1.00 125.93 458 TRP V CA 1
ATOM 4858 C C . TRP B 2 458 ? -15.423 -8.897 -67.715 1.00 113.13 458 TRP V C 1
ATOM 4859 O O . TRP B 2 458 ? -16.211 -8.615 -68.617 1.00 110.81 458 TRP V O 1
ATOM 4870 N N . THR B 2 459 ? -15.615 -9.908 -66.873 1.00 112.22 459 THR V N 1
ATOM 4871 C CA . THR B 2 459 ? -16.776 -10.784 -66.983 1.00 123.90 459 THR V CA 1
ATOM 4872 C C . THR B 2 459 ? -17.573 -10.827 -65.684 1.00 114.24 459 THR V C 1
ATOM 4873 O O . THR B 2 459 ? -17.008 -10.740 -64.593 1.00 112.14 459 THR V O 1
ATOM 4877 N N . VAL B 2 460 ? -18.890 -10.966 -65.813 1.00 116.61 460 VAL V N 1
ATOM 4878 C CA . VAL B 2 460 ? -19.788 -10.971 -64.662 1.00 121.41 460 VAL V CA 1
ATOM 4879 C C . VAL B 2 460 ? -19.851 -12.343 -63.994 1.00 118.92 460 VAL V C 1
ATOM 4880 O O . VAL B 2 460 ? -20.684 -13.180 -64.346 1.00 83.03 460 VAL V O 1
ATOM 4884 N N . LEU B 2 461 ? -18.969 -12.559 -63.022 1.00 121.85 461 LEU V N 1
ATOM 4885 C CA . LEU B 2 461 ? -18.894 -13.829 -62.308 1.00 107.10 461 LEU V CA 1
ATOM 4886 C C . LEU B 2 461 ? -20.209 -14.165 -61.612 1.00 108.99 461 LEU V C 1
ATOM 4887 O O . LEU B 2 461 ? -21.046 -13.290 -61.389 1.00 100.00 461 LEU V O 1
ATOM 4892 N N . ASP B 2 462 ? -20.382 -15.438 -61.269 1.00 127.03 462 ASP V N 1
ATOM 4893 C CA . ASP B 2 462 ? -21.589 -15.894 -60.587 1.00 127.48 462 ASP V CA 1
ATOM 4894 C C . ASP B 2 462 ? -21.676 -15.324 -59.175 1.00 124.09 462 ASP V C 1
ATOM 4895 O O . ASP B 2 462 ? -22.767 -15.165 -58.629 1.00 145.30 462 ASP V O 1
ATOM 4900 N N . THR B 2 463 ? -20.522 -15.022 -58.589 1.00 114.69 463 THR V N 1
ATOM 4901 C CA . THR B 2 463 ? -20.473 -14.435 -57.254 1.00 131.98 463 THR V CA 1
ATOM 4902 C C . THR B 2 463 ? -20.949 -12.983 -57.288 1.00 132.63 463 THR V C 1
ATOM 4903 O O . THR B 2 463 ? -21.330 -12.416 -56.263 1.00 120.98 463 THR V O 1
ATOM 4907 N N . ASP B 2 464 ? -20.925 -12.391 -58.478 1.00 117.30 464 ASP V N 1
ATOM 4908 C CA . ASP B 2 464 ? -21.402 -11.030 -58.665 1.00 101.90 464 ASP V CA 1
ATOM 4909 C C . ASP B 2 464 ? -22.893 -11.040 -58.974 1.00 105.49 464 ASP V C 1
ATOM 4910 O O . ASP B 2 464 ? -23.558 -10.007 -58.914 1.00 139.99 464 ASP V O 1
ATOM 4915 N N . GLU B 2 465 ? -23.410 -12.218 -59.306 1.00 101.95 465 GLU V N 1
ATOM 4916 C CA . GLU B 2 465 ? -24.828 -12.383 -59.592 1.00 85.90 465 GLU V CA 1
ATOM 4917 C C . GLU B 2 465 ? -25.659 -11.905 -58.412 1.00 87.60 465 GLU V C 1
ATOM 4918 O O . GLU B 2 465 ? -25.283 -12.124 -57.260 1.00 78.68 465 GLU V O 1
ATOM 4920 N N . PRO B 2 466 ? -26.795 -11.248 -58.696 1.00 91.61 466 PRO V N 1
ATOM 4921 C CA . PRO B 2 466 ? -27.688 -10.786 -57.645 1.00 99.26 466 PRO V CA 1
ATOM 4922 C C . PRO B 2 466 ? -28.568 -11.929 -57.145 1.00 115.22 466 PRO V C 1
ATOM 4923 O O . PRO B 2 466 ? -28.765 -12.917 -57.857 1.00 95.89 466 PRO V O 1
ATOM 4927 N N . THR B 2 467 ? -29.089 -11.788 -55.930 1.00 105.11 467 THR V N 1
ATOM 4928 C CA . THR B 2 467 ? -29.817 -12.869 -55.275 1.00 92.91 467 THR V CA 1
ATOM 4929 C C . THR B 2 467 ? -31.305 -12.885 -55.605 1.00 102.02 467 THR V C 1
ATOM 4930 O O . THR B 2 467 ? -31.789 -12.087 -56.408 1.00 100.94 467 THR V O 1
ATOM 4934 N N . VAL B 2 468 ? -32.022 -13.805 -54.967 1.00 109.46 468 VAL V N 1
ATOM 4935 C CA . VAL B 2 468 ? -33.450 -13.967 -55.193 1.00 111.91 468 VAL V CA 1
ATOM 4936 C C . VAL B 2 468 ? -34.219 -12.789 -54.604 1.00 111.29 468 VAL V C 1
ATOM 4937 O O . VAL B 2 468 ? -35.354 -12.513 -54.998 1.00 106.47 468 VAL V O 1
ATOM 4941 N N . LYS B 2 469 ? -33.591 -12.098 -53.657 1.00 91.88 469 LYS V N 1
ATOM 4942 C CA . LYS B 2 469 ? -34.188 -10.914 -53.053 1.00 104.34 469 LYS V CA 1
ATOM 4943 C C . LYS B 2 469 ? -34.004 -9.698 -53.959 1.00 101.20 469 LYS V C 1
ATOM 4944 O O . LYS B 2 469 ? -34.937 -8.921 -54.171 1.00 103.85 469 LYS V O 1
ATOM 4946 N N . ASP B 2 470 ? -32.798 -9.543 -54.496 1.00 91.63 470 ASP V N 1
ATOM 4947 C CA . ASP B 2 470 ? -32.503 -8.441 -55.401 1.00 93.05 470 ASP V CA 1
ATOM 4948 C C . ASP B 2 470 ? -33.557 -8.353 -56.495 1.00 99.10 470 ASP V C 1
ATOM 4949 O O . ASP B 2 470 ? -34.209 -9.344 -56.820 1.00 107.27 470 ASP V O 1
ATOM 4954 N N . SER B 2 471 ? -33.724 -7.161 -57.057 1.00 115.18 471 SER V N 1
ATOM 4955 C CA . SER B 2 471 ? -34.622 -6.975 -58.186 1.00 116.83 471 SER V CA 1
ATOM 4956 C C . SER B 2 471 ? -33.984 -7.567 -59.435 1.00 115.82 471 SER V C 1
ATOM 4957 O O . SER B 2 471 ? -32.815 -7.955 -59.416 1.00 109.58 471 SER V O 1
ATOM 4960 N N . GLU B 2 472 ? -34.750 -7.641 -60.518 1.00 123.80 472 GLU V N 1
ATOM 4961 C CA . GLU B 2 472 ? -34.234 -8.158 -61.780 1.00 117.55 472 GLU V CA 1
ATOM 4962 C C . GLU B 2 472 ? -32.867 -7.551 -62.091 1.00 120.03 472 GLU V C 1
ATOM 4963 O O . GLU B 2 472 ? -31.989 -8.218 -62.642 1.00 103.30 472 GLU V O 1
ATOM 4965 N N . CYS B 2 473 ? -32.694 -6.283 -61.727 1.00 108.47 473 CYS V N 1
ATOM 4966 C CA . CYS B 2 473 ? -31.438 -5.577 -61.957 1.00 91.86 473 CYS V CA 1
ATOM 4967 C C . CYS B 2 473 ? -30.928 -4.904 -60.687 1.00 93.01 473 CYS V C 1
ATOM 4968 O O . CYS B 2 473 ? -31.678 -4.216 -59.997 1.00 92.38 473 CYS V O 1
ATOM 4971 N N . ILE B 2 474 ? -29.650 -5.110 -60.386 1.00 98.71 474 ILE V N 1
ATOM 4972 C CA . ILE B 2 474 ? -29.006 -4.433 -59.266 1.00 86.42 474 ILE V CA 1
ATOM 4973 C C . ILE B 2 474 ? -28.324 -3.161 -59.761 1.00 89.37 474 ILE V C 1
ATOM 4974 O O . ILE B 2 474 ? -27.656 -3.170 -60.795 1.00 108.54 474 ILE V O 1
ATOM 4979 N N . THR B 2 475 ? -28.497 -2.069 -59.025 1.00 78.23 475 THR V N 1
ATOM 4980 C CA . THR B 2 475 ? -27.974 -0.775 -59.453 1.00 89.38 475 THR V CA 1
ATOM 4981 C C . THR B 2 475 ? -26.503 -0.608 -59.087 1.00 92.48 475 THR V C 1
ATOM 4982 O O . THR B 2 475 ? -26.061 -1.064 -58.032 1.00 103.58 475 THR V O 1
ATOM 4986 N N . LYS B 2 476 ? -25.752 0.051 -59.965 1.00 85.03 476 LYS V N 1
ATOM 4987 C CA . LYS B 2 476 ? -24.325 0.265 -59.743 1.00 96.71 476 LYS V CA 1
ATOM 4988 C C . LYS B 2 476 ? -23.773 1.371 -60.641 1.00 105.06 476 LYS V C 1
ATOM 4989 O O . LYS B 2 476 ? -24.469 1.859 -61.530 1.00 97.04 476 LYS V O 1
ATOM 4995 N N . LEU B 2 477 ? -22.526 1.770 -60.402 1.00 108.21 477 LEU V N 1
ATOM 4996 C CA . LEU B 2 477 ? -21.961 2.932 -61.084 1.00 109.08 477 LEU V CA 1
ATOM 4997 C C . LEU B 2 477 ? -20.582 2.675 -61.685 1.00 111.52 477 LEU V C 1
ATOM 4998 O O . LEU B 2 477 ? -19.987 1.618 -61.472 1.00 144.32 477 LEU V O 1
ATOM 5000 N N . TYR B 2 478 ? -20.086 3.653 -62.438 1.00 99.16 478 TYR V N 1
ATOM 5001 C CA . TYR B 2 478 ? -18.743 3.588 -63.009 1.00 102.44 478 TYR V CA 1
ATOM 5002 C C . TYR B 2 478 ? -18.169 4.982 -63.272 1.00 108.11 478 TYR V C 1
ATOM 5003 O O . TYR B 2 478 ? -18.881 5.887 -63.711 1.00 108.91 478 TYR V O 1
ATOM 5012 N N . HIS B 2 479 ? -16.879 5.145 -62.997 1.00 100.42 479 HIS V N 1
ATOM 5013 C CA . HIS B 2 479 ? -16.208 6.429 -63.161 1.00 93.20 479 HIS V CA 1
ATOM 5014 C C . HIS B 2 479 ? -14.713 6.234 -63.382 1.00 111.00 479 HIS V C 1
ATOM 5015 O O . HIS B 2 479 ? -14.244 5.107 -63.538 1.00 147.87 479 HIS V O 1
ATOM 5022 N N . SER B 2 480 ? -13.967 7.334 -63.388 1.00 108.82 480 SER V N 1
ATOM 5023 C CA . SER B 2 480 ? -12.518 7.279 -63.562 1.00 113.00 480 SER V CA 1
ATOM 5024 C C . SER B 2 480 ? -11.809 7.160 -62.217 1.00 104.79 480 SER V C 1
ATOM 5025 O O . SER B 2 480 ? -12.174 7.831 -61.253 1.00 113.33 480 SER V O 1
ATOM 5028 N N . ALA B 2 481 ? -10.790 6.308 -62.159 1.00 112.84 481 ALA V N 1
ATOM 5029 C CA . ALA B 2 481 ? -10.086 6.044 -60.907 1.00 126.27 481 ALA V CA 1
ATOM 5030 C C . ALA B 2 481 ? -8.759 6.793 -60.803 1.00 132.13 481 ALA V C 1
ATOM 5031 O O . ALA B 2 481 ? -7.923 6.476 -59.957 1.00 148.38 481 ALA V O 1
ATOM 5033 N N . VAL B 2 482 ? -8.572 7.789 -61.663 1.00 106.83 482 VAL V N 1
ATOM 5034 C CA . VAL B 2 482 ? -7.356 8.594 -61.648 1.00 102.03 482 VAL V CA 1
ATOM 5035 C C . VAL B 2 482 ? -7.280 9.454 -60.388 1.00 124.18 482 VAL V C 1
ATOM 5036 O O . VAL B 2 482 ? -6.234 9.547 -59.745 1.00 147.47 482 VAL V O 1
ATOM 5040 N N . ASP B 2 483 ? -8.401 10.080 -60.049 1.00 128.32 483 ASP V N 1
ATOM 5041 C CA . ASP B 2 483 ? -8.513 10.923 -58.866 1.00 124.87 483 ASP V CA 1
ATOM 5042 C C . ASP B 2 483 ? -9.973 10.871 -58.446 1.00 125.90 483 ASP V C 1
ATOM 5043 O O . ASP B 2 483 ? -10.583 11.891 -58.127 1.00 129.71 483 ASP V O 1
ATOM 5048 N N . MET B 2 484 ? -10.516 9.657 -58.447 1.00 128.48 484 MET V N 1
ATOM 5049 C CA . MET B 2 484 ? -11.959 9.415 -58.393 1.00 132.72 484 MET V CA 1
ATOM 5050 C C . MET B 2 484 ? -12.818 10.610 -57.974 1.00 112.89 484 MET V C 1
ATOM 5051 O O . MET B 2 484 ? -13.757 10.975 -58.682 1.00 90.13 484 MET V O 1
ATOM 5056 N N . THR B 2 485 ? -12.510 11.208 -56.827 1.00 106.02 485 THR V N 1
ATOM 5057 C CA . THR B 2 485 ? -13.310 12.317 -56.315 1.00 125.80 485 THR V CA 1
ATOM 5058 C C . THR B 2 485 ? -13.251 13.512 -57.261 1.00 139.13 485 THR V C 1
ATOM 5059 O O . THR B 2 485 ? -14.280 14.010 -57.722 1.00 150.55 485 THR V O 1
ATOM 5063 N N . ARG B 2 486 ? -12.034 13.962 -57.546 1.00 126.48 486 ARG V N 1
ATOM 5064 C CA . ARG B 2 486 ? -11.816 15.112 -58.411 1.00 124.61 486 ARG V CA 1
ATOM 5065 C C . ARG B 2 486 ? -12.179 14.783 -59.860 1.00 130.10 486 ARG V C 1
ATOM 5066 O O . ARG B 2 486 ? -12.558 15.665 -60.632 1.00 122.64 486 ARG V O 1
ATOM 5074 N N . ASP B 2 487 ? -12.064 13.508 -60.221 1.00 119.48 487 ASP V N 1
ATOM 5075 C CA . ASP B 2 487 ? -12.450 13.051 -61.553 1.00 113.79 487 ASP V CA 1
ATOM 5076 C C . ASP B 2 487 ? -13.953 13.175 -61.775 1.00 113.02 487 ASP V C 1
ATOM 5077 O O . ASP B 2 487 ? -14.399 13.574 -62.850 1.00 98.60 487 ASP V O 1
ATOM 5082 N N . ILE B 2 488 ? -14.729 12.826 -60.753 1.00 111.08 488 ILE V N 1
ATOM 5083 C CA . ILE B 2 488 ? -16.183 12.838 -60.855 1.00 102.81 488 ILE V CA 1
ATOM 5084 C C . ILE B 2 488 ? -16.740 14.254 -60.803 1.00 105.82 488 ILE V C 1
ATOM 5085 O O . ILE B 2 488 ? -17.666 14.592 -61.540 1.00 121.04 488 ILE V O 1
ATOM 5090 N N . ALA B 2 489 ? -16.179 15.079 -59.925 1.00 111.14 489 ALA V N 1
ATOM 5091 C CA . ALA B 2 489 ? -16.609 16.466 -59.815 1.00 114.42 489 ALA V CA 1
ATOM 5092 C C . ALA B 2 489 ? -16.488 17.151 -61.171 1.00 105.98 489 ALA V C 1
ATOM 5093 O O . ALA B 2 489 ? -17.266 18.045 -61.502 1.00 128.11 489 ALA V O 1
ATOM 5095 N N . SER B 2 490 ? -15.511 16.714 -61.957 1.00 88.28 490 SER V N 1
ATOM 5096 C CA . SER B 2 490 ? -15.297 17.258 -63.290 1.00 84.58 490 SER V CA 1
ATOM 5097 C C . SER B 2 490 ? -16.279 16.658 -64.294 1.00 93.83 490 SER V C 1
ATOM 5098 O O . SER B 2 490 ? -16.238 16.982 -65.483 1.00 86.11 490 SER V O 1
ATOM 5101 N N . GLY B 2 491 ? -17.146 15.771 -63.810 1.00 118.50 491 GLY V N 1
ATOM 5102 C CA . GLY B 2 491 ? -18.254 15.245 -64.609 1.00 113.08 491 GLY V CA 1
ATOM 5103 C C . GLY B 2 491 ? -18.043 13.900 -65.285 1.00 112.30 491 GLY V C 1
ATOM 5104 O O . GLY B 2 491 ? -18.348 13.747 -66.467 1.00 124.17 491 GLY V O 1
ATOM 5105 N N . LEU B 2 492 ? -17.536 12.921 -64.541 1.00 114.48 492 LEU V N 1
ATOM 5106 C CA . LEU B 2 492 ? -17.342 11.571 -65.079 1.00 116.89 492 LEU V CA 1
ATOM 5107 C C . LEU B 2 492 ? -18.133 10.514 -64.309 1.00 114.92 492 LEU V C 1
ATOM 5108 O O . LEU B 2 492 ? -17.592 9.839 -63.433 1.00 134.12 492 LEU V O 1
ATOM 5113 N N . ILE B 2 493 ? -19.409 10.368 -64.646 1.00 99.53 493 ILE V N 1
ATOM 5114 C CA . ILE B 2 493 ? -20.265 9.392 -63.980 1.00 92.98 493 ILE V CA 1
ATOM 5115 C C . ILE B 2 493 ? -21.189 8.703 -64.977 1.00 99.56 493 ILE V C 1
ATOM 5116 O O . ILE B 2 493 ? -21.496 9.253 -66.035 1.00 123.06 493 ILE V O 1
ATOM 5118 N N . GLY B 2 494 ? -21.632 7.497 -64.635 1.00 100.68 494 GLY V N 1
ATOM 5119 C CA . GLY B 2 494 ? -22.521 6.738 -65.508 1.00 104.47 494 GLY V CA 1
ATOM 5120 C C . GLY B 2 494 ? -23.109 5.514 -64.836 1.00 90.21 494 GLY V C 1
ATOM 5121 O O . GLY B 2 494 ? -22.378 4.704 -64.266 1.00 105.93 494 GLY V O 1
ATOM 5122 N N . PRO B 2 495 ? -24.442 5.373 -64.899 1.00 95.38 495 PRO V N 1
ATOM 5123 C CA . PRO B 2 495 ? -25.149 4.234 -64.315 1.00 92.28 495 PRO V CA 1
ATOM 5124 C C . PRO B 2 495 ? -24.771 2.911 -64.975 1.00 83.89 495 PRO V C 1
ATOM 5125 O O . PRO B 2 495 ? -24.577 2.855 -66.191 1.00 76.09 495 PRO V O 1
ATOM 5129 N N . LEU B 2 496 ? -24.666 1.860 -64.167 1.00 72.79 496 LEU V N 1
ATOM 5130 C CA . LEU B 2 496 ? -24.350 0.526 -64.667 1.00 95.34 496 LEU V CA 1
ATOM 5131 C C . LEU B 2 496 ? -25.224 -0.521 -63.985 1.00 93.00 496 LEU V C 1
ATOM 5132 O O . LEU B 2 496 ? -25.205 -0.656 -62.760 1.00 97.94 496 LEU V O 1
ATOM 5137 N N . LEU B 2 497 ? -25.987 -1.262 -64.783 1.00 78.59 497 LEU V N 1
ATOM 5138 C CA . LEU B 2 497 ? -26.921 -2.248 -64.250 1.00 91.84 497 LEU V CA 1
ATOM 5139 C C . LEU B 2 497 ? -26.447 -3.681 -64.461 1.00 107.77 497 LEU V C 1
ATOM 5140 O O . LEU B 2 497 ? -26.054 -4.061 -65.563 1.00 151.32 497 LEU V O 1
ATOM 5145 N N . VAL B 2 498 ? -26.489 -4.470 -63.392 1.00 101.91 498 VAL V N 1
ATOM 5146 C CA . VAL B 2 498 ? -26.168 -5.889 -63.467 1.00 93.62 498 VAL V CA 1
ATOM 5147 C C . VAL B 2 498 ? -27.428 -6.697 -63.186 1.00 113.03 498 VAL V C 1
ATOM 5148 O O . VAL B 2 498 ? -28.058 -6.537 -62.140 1.00 129.45 498 VAL V O 1
ATOM 5152 N N . CYS B 2 499 ? -27.798 -7.563 -64.123 1.00 113.09 499 CYS V N 1
ATOM 5153 C CA . CYS B 2 499 ? -29.079 -8.248 -64.044 1.00 115.82 499 CYS V CA 1
ATOM 5154 C C . CYS B 2 499 ? -28.956 -9.749 -64.267 1.00 131.82 499 CYS V C 1
ATOM 5155 O O . CYS B 2 499 ? -28.046 -10.216 -64.952 1.00 150.40 499 CYS V O 1
ATOM 5158 N N . LYS B 2 500 ? -29.885 -10.496 -63.682 1.00 133.02 500 LYS V N 1
ATOM 5159 C CA . LYS B 2 500 ? -29.910 -11.947 -63.802 1.00 117.39 500 LYS V CA 1
ATOM 5160 C C . LYS B 2 500 ? -29.987 -12.359 -65.266 1.00 125.55 500 LYS V C 1
ATOM 5161 O O . LYS B 2 500 ? -29.291 -11.800 -66.113 1.00 156.39 500 LYS V O 1
ATOM 5167 N N . HIS B 2 501 ? -30.837 -13.336 -65.562 1.00 121.42 501 HIS V N 1
ATOM 5168 C CA . HIS B 2 501 ? -31.054 -13.765 -66.937 1.00 112.33 501 HIS V CA 1
ATOM 5169 C C . HIS B 2 501 ? -32.451 -13.358 -67.383 1.00 112.15 501 HIS V C 1
ATOM 5170 O O . HIS B 2 501 ? -33.236 -14.189 -67.836 1.00 128.89 501 HIS V O 1
ATOM 5177 N N . LYS B 2 502 ? -32.755 -12.070 -67.250 1.00 126.89 502 LYS V N 1
ATOM 5178 C CA . LYS B 2 502 ? -34.087 -11.554 -67.551 1.00 130.47 502 LYS V CA 1
ATOM 5179 C C . LYS B 2 502 ? -34.046 -10.436 -68.587 1.00 135.00 502 LYS V C 1
ATOM 5180 O O . LYS B 2 502 ? -34.447 -10.632 -69.735 1.00 158.48 502 LYS V O 1
ATOM 5182 N N . ALA B 2 503 ? -33.574 -9.261 -68.178 1.00 128.77 503 ALA V N 1
ATOM 5183 C CA . ALA B 2 503 ? -33.444 -8.139 -69.100 1.00 128.20 503 ALA V CA 1
ATOM 5184 C C . ALA B 2 503 ? -32.856 -8.648 -70.409 1.00 138.86 503 ALA V C 1
ATOM 5185 O O . ALA B 2 503 ? -31.643 -8.827 -70.526 1.00 166.73 503 ALA V O 1
ATOM 5187 N N . LEU B 2 504 ? -33.721 -8.884 -71.391 1.00 105.27 504 LEU V N 1
ATOM 5188 C CA . LEU B 2 504 ? -33.316 -9.584 -72.606 1.00 106.63 504 LEU V CA 1
ATOM 5189 C C . LEU B 2 504 ? -33.388 -8.731 -73.869 1.00 104.44 504 LEU V C 1
ATOM 5190 O O . LEU B 2 504 ? -34.396 -8.079 -74.137 1.00 98.68 504 LEU V O 1
ATOM 5192 N N . SER B 2 505 ? -32.308 -8.760 -74.645 1.00 124.61 505 SER V N 1
ATOM 5193 C CA . SER B 2 505 ? -32.244 -8.068 -75.929 1.00 123.31 505 SER V CA 1
ATOM 5194 C C . SER B 2 505 ? -30.827 -7.578 -76.207 1.00 104.58 505 SER V C 1
ATOM 5195 O O . SER B 2 505 ? -30.423 -7.442 -77.361 1.00 106.37 505 SER V O 1
ATOM 5197 N N . GLY B 2 508 ? -30.734 -4.745 -76.113 1.00 105.36 508 GLY V N 1
ATOM 5198 C CA . GLY B 2 508 ? -30.690 -5.249 -74.744 1.00 114.94 508 GLY V CA 1
ATOM 5199 C C . GLY B 2 508 ? -31.620 -4.484 -73.824 1.00 122.34 508 GLY V C 1
ATOM 5200 O O . GLY B 2 508 ? -31.173 -3.706 -72.981 1.00 121.33 508 GLY V O 1
ATOM 5201 N N . VAL B 2 509 ? -32.920 -4.713 -73.982 1.00 115.70 509 VAL V N 1
ATOM 5202 C CA . VAL B 2 509 ? -33.927 -3.993 -73.212 1.00 111.29 509 VAL V CA 1
ATOM 5203 C C . VAL B 2 509 ? -34.157 -4.622 -71.843 1.00 112.11 509 VAL V C 1
ATOM 5204 O O . VAL B 2 509 ? -33.683 -5.725 -71.563 1.00 122.82 509 VAL V O 1
ATOM 5208 N N . GLN B 2 510 ? -34.886 -3.907 -70.992 1.00 110.30 510 GLN V N 1
ATOM 5209 C CA . GLN B 2 510 ? -35.316 -4.443 -69.711 1.00 102.88 510 GLN V CA 1
ATOM 5210 C C . GLN B 2 510 ? -36.286 -5.593 -69.934 1.00 115.20 510 GLN V C 1
ATOM 5211 O O . GLN B 2 510 ? -36.697 -5.864 -71.062 1.00 156.84 510 GLN V O 1
ATOM 5217 N N . ASN B 2 511 ? -36.650 -6.266 -68.852 1.00 100.26 511 ASN V N 1
ATOM 5218 C CA . ASN B 2 511 ? -37.630 -7.332 -68.913 1.00 107.51 511 ASN V CA 1
ATOM 5219 C C . ASN B 2 511 ? -38.400 -7.329 -67.603 1.00 127.13 511 ASN V C 1
ATOM 5220 O O . ASN B 2 511 ? -37.828 -7.063 -66.546 1.00 131.17 511 ASN V O 1
ATOM 5225 N N . LYS B 2 512 ? -39.697 -7.608 -67.664 1.00 120.39 512 LYS V N 1
ATOM 5226 C CA . LYS B 2 512 ? -40.513 -7.607 -66.458 1.00 129.28 512 LYS V CA 1
ATOM 5227 C C . LYS B 2 512 ? -41.111 -6.222 -66.225 1.00 125.24 512 LYS V C 1
ATOM 5228 O O . LYS B 2 512 ? -42.187 -6.095 -65.643 1.00 131.49 512 LYS V O 1
ATOM 5234 N N . ALA B 2 513 ? -40.403 -5.190 -66.677 1.00 114.78 513 ALA V N 1
ATOM 5235 C CA . ALA B 2 513 ? -40.815 -3.806 -66.445 1.00 75.88 513 ALA V CA 1
ATOM 5236 C C . ALA B 2 513 ? -41.014 -3.047 -67.751 1.00 74.62 513 ALA V C 1
ATOM 5237 O O . ALA B 2 513 ? -40.384 -3.362 -68.759 1.00 78.00 513 ALA V O 1
ATOM 5239 N N . ASP B 2 514 ? -41.887 -2.042 -67.725 1.00 102.50 514 ASP V N 1
ATOM 5240 C CA . ASP B 2 514 ? -42.205 -1.266 -68.924 1.00 119.08 514 ASP V CA 1
ATOM 5241 C C . ASP B 2 514 ? -41.549 0.111 -68.913 1.00 109.78 514 ASP V C 1
ATOM 5242 O O . ASP B 2 514 ? -42.012 1.030 -69.588 1.00 134.16 514 ASP V O 1
ATOM 5247 N N . VAL B 2 515 ? -40.478 0.257 -68.143 1.00 94.14 515 VAL V N 1
ATOM 5248 C CA . VAL B 2 515 ? -39.765 1.526 -68.087 1.00 102.23 515 VAL V CA 1
ATOM 5249 C C . VAL B 2 515 ? -38.539 1.453 -67.183 1.00 128.44 515 VAL V C 1
ATOM 5250 O O . VAL B 2 515 ? -38.658 1.320 -65.964 1.00 140.08 515 VAL V O 1
ATOM 5252 N N . GLU B 2 516 ? -37.361 1.535 -67.793 1.00 106.95 516 GLU V N 1
ATOM 5253 C CA . GLU B 2 516 ? -36.118 1.608 -67.042 1.00 91.59 516 GLU V CA 1
ATOM 5254 C C . GLU B 2 516 ? -35.765 3.071 -66.799 1.00 100.97 516 GLU V C 1
ATOM 5255 O O . GLU B 2 516 ? -35.490 3.815 -67.740 1.00 116.40 516 GLU V O 1
ATOM 5261 N N . GLN B 2 517 ? -35.781 3.483 -65.536 1.00 92.73 517 GLN V N 1
ATOM 5262 C CA . GLN B 2 517 ? -35.518 4.873 -65.189 1.00 99.31 517 GLN V CA 1
ATOM 5263 C C . GLN B 2 517 ? -34.218 5.022 -64.410 1.00 120.76 517 GLN V C 1
ATOM 5264 O O . GLN B 2 517 ? -33.723 4.065 -63.816 1.00 151.88 517 GLN V O 1
ATOM 5270 N N . HIS B 2 518 ? -33.671 6.232 -64.416 1.00 126.11 518 HIS V N 1
ATOM 5271 C CA . HIS B 2 518 ? -32.453 6.525 -63.674 1.00 120.59 518 HIS V CA 1
ATOM 5272 C C . HIS B 2 518 ? -32.547 7.881 -62.992 1.00 107.90 518 HIS V C 1
ATOM 5273 O O . HIS B 2 518 ? -32.962 8.864 -63.605 1.00 96.04 518 HIS V O 1
ATOM 5280 N N . ALA B 2 519 ? -32.164 7.924 -61.720 1.00 95.77 519 ALA V N 1
ATOM 5281 C CA . ALA B 2 519 ? -32.180 9.162 -60.953 1.00 104.89 519 ALA V CA 1
ATOM 5282 C C . ALA B 2 519 ? -30.920 9.288 -60.104 1.00 104.16 519 ALA V C 1
ATOM 5283 O O . ALA B 2 519 ? -30.943 9.039 -58.898 1.00 101.25 519 ALA V O 1
ATOM 5285 N N . VAL B 2 520 ? -29.821 9.676 -60.742 1.00 94.04 520 VAL V N 1
ATOM 5286 C CA . VAL B 2 520 ? -28.548 9.816 -60.048 1.00 86.32 520 VAL V CA 1
ATOM 5287 C C . VAL B 2 520 ? -28.428 11.174 -59.360 1.00 88.76 520 VAL V C 1
ATOM 5288 O O . VAL B 2 520 ? -28.382 12.215 -60.016 1.00 91.69 520 VAL V O 1
ATOM 5292 N N . PHE B 2 521 ? -28.383 11.150 -58.032 1.00 75.46 521 PHE V N 1
ATOM 5293 C CA . PHE B 2 521 ? -28.271 12.367 -57.240 1.00 68.83 521 PHE V CA 1
ATOM 5294 C C . PHE B 2 521 ? -26.811 12.768 -57.045 1.00 84.79 521 PHE V C 1
ATOM 5295 O O . PHE B 2 521 ? -26.233 12.569 -55.973 1.00 84.49 521 PHE V O 1
ATOM 5303 N N . ALA B 2 522 ? -26.222 13.335 -58.092 1.00 84.86 522 ALA V N 1
ATOM 5304 C CA . ALA B 2 522 ? -24.822 13.737 -58.064 1.00 94.61 522 ALA V CA 1
ATOM 5305 C C . ALA B 2 522 ? -24.652 15.175 -57.580 1.00 108.38 522 ALA V C 1
ATOM 5306 O O . ALA B 2 522 ? -25.442 16.056 -57.922 1.00 134.29 522 ALA V O 1
ATOM 5308 N N . VAL B 2 523 ? -23.614 15.401 -56.783 1.00 90.68 523 VAL V N 1
ATOM 5309 C CA . VAL B 2 523 ? -23.290 16.735 -56.296 1.00 84.08 523 VAL V CA 1
ATOM 5310 C C . VAL B 2 523 ? -21.919 17.171 -56.808 1.00 99.28 523 VAL V C 1
ATOM 5311 O O . VAL B 2 523 ? -20.899 16.950 -56.154 1.00 103.59 523 VAL V O 1
ATOM 5315 N N . PHE B 2 524 ? -21.902 17.789 -57.984 1.00 106.88 524 PHE V N 1
ATOM 5316 C CA . PHE B 2 524 ? -20.652 18.218 -58.599 1.00 123.26 524 PHE V CA 1
ATOM 5317 C C . PHE B 2 524 ? -20.119 19.504 -57.972 1.00 129.66 524 PHE V C 1
ATOM 5318 O O . PHE B 2 524 ? -20.831 20.506 -57.870 1.00 117.28 524 PHE V O 1
ATOM 5326 N N . ASP B 2 525 ? -18.858 19.463 -57.556 1.00 119.80 525 ASP V N 1
ATOM 5327 C CA . ASP B 2 525 ? -18.213 20.608 -56.931 1.00 112.02 525 ASP V CA 1
ATOM 5328 C C . ASP B 2 525 ? -17.048 21.097 -57.783 1.00 104.88 525 ASP V C 1
ATOM 5329 O O . ASP B 2 525 ? -15.937 20.577 -57.688 1.00 105.11 525 ASP V O 1
ATOM 5334 N N . GLU B 2 526 ? -17.311 22.102 -58.612 1.00 116.56 526 GLU V N 1
ATOM 5335 C CA . GLU B 2 526 ? -16.307 22.626 -59.535 1.00 138.49 526 GLU V CA 1
ATOM 5336 C C . GLU B 2 526 ? -14.947 22.834 -58.877 1.00 144.23 526 GLU V C 1
ATOM 5337 O O . GLU B 2 526 ? -13.922 22.407 -59.408 1.00 149.63 526 GLU V O 1
ATOM 5343 N N . ASN B 2 527 ? -14.941 23.498 -57.726 1.00 123.22 527 ASN V N 1
ATOM 5344 C CA . ASN B 2 527 ? -13.699 23.769 -57.015 1.00 116.00 527 ASN V CA 1
ATOM 5345 C C . ASN B 2 527 ? -12.887 22.495 -56.801 1.00 125.50 527 ASN V C 1
ATOM 5346 O O . ASN B 2 527 ? -11.786 22.530 -56.249 1.00 126.94 527 ASN V O 1
ATOM 5351 N N . LYS B 2 528 ? -13.443 21.371 -57.242 1.00 117.82 528 LYS V N 1
ATOM 5352 C CA . LYS B 2 528 ? -12.739 20.095 -57.204 1.00 110.94 528 LYS V CA 1
ATOM 5353 C C . LYS B 2 528 ? -12.690 19.471 -58.595 1.00 100.01 528 LYS V C 1
ATOM 5354 O O . LYS B 2 528 ? -12.613 18.251 -58.740 1.00 107.69 528 LYS V O 1
ATOM 5360 N N . SER B 2 529 ? -12.742 20.323 -59.614 1.00 86.40 529 SER V N 1
ATOM 5361 C CA . SER B 2 529 ? -12.609 19.886 -60.998 1.00 92.27 529 SER V CA 1
ATOM 5362 C C . SER B 2 529 ? -11.212 20.187 -61.532 1.00 120.06 529 SER V C 1
ATOM 5363 O O . SER B 2 529 ? -10.380 20.774 -60.838 1.00 109.77 529 SER V O 1
ATOM 5366 N N . TRP B 2 530 ? -10.963 19.783 -62.773 1.00 138.52 530 TRP V N 1
ATOM 5367 C CA . TRP B 2 530 ? -9.681 20.034 -63.418 1.00 152.21 530 TRP V CA 1
ATOM 5368 C C . TRP B 2 530 ? -9.778 21.261 -64.311 1.00 148.51 530 TRP V C 1
ATOM 5369 O O . TRP B 2 530 ? -8.792 21.692 -64.909 1.00 135.73 530 TRP V O 1
ATOM 5380 N N . TYR B 2 531 ? -10.981 21.817 -64.392 1.00 139.84 531 TYR V N 1
ATOM 5381 C CA . TYR B 2 531 ? -11.235 22.987 -65.214 1.00 139.84 531 TYR V CA 1
ATOM 5382 C C . TYR B 2 531 ? -11.621 24.163 -64.324 1.00 143.44 531 TYR V C 1
ATOM 5383 O O . TYR B 2 531 ? -12.120 25.184 -64.798 1.00 154.95 531 TYR V O 1
ATOM 5392 N N . LEU B 2 532 ? -11.373 24.006 -63.027 1.00 134.55 532 LEU V N 1
ATOM 5393 C CA . LEU B 2 532 ? -11.724 25.018 -62.037 1.00 131.89 532 LEU V CA 1
ATOM 5394 C C . LEU B 2 532 ? -11.271 26.416 -62.448 1.00 131.04 532 LEU V C 1
ATOM 5395 O O . LEU B 2 532 ? -11.905 27.408 -62.090 1.00 121.65 532 LEU V O 1
ATOM 5397 N N . GLU B 2 533 ? -10.173 26.493 -63.195 1.00 133.45 533 GLU V N 1
ATOM 5398 C CA . GLU B 2 533 ? -9.656 27.785 -63.641 1.00 144.51 533 GLU V CA 1
ATOM 5399 C C . GLU B 2 533 ? -9.934 28.029 -65.120 1.00 136.27 533 GLU V C 1
ATOM 5400 O O . GLU B 2 533 ? -9.857 29.162 -65.594 1.00 163.82 533 GLU V O 1
ATOM 5406 N N . ASP B 2 534 ? -10.251 26.962 -65.847 1.00 116.69 534 ASP V N 1
ATOM 5407 C CA . ASP B 2 534 ? -10.668 27.094 -67.236 1.00 132.43 534 ASP V CA 1
ATOM 5408 C C . ASP B 2 534 ? -12.056 27.717 -67.273 1.00 143.18 534 ASP V C 1
ATOM 5409 O O . ASP B 2 534 ? -12.496 28.230 -68.303 1.00 143.03 534 ASP V O 1
ATOM 5414 N N . ASN B 2 535 ? -12.737 27.667 -66.133 1.00 139.32 535 ASN V N 1
ATOM 5415 C CA . ASN B 2 535 ? -14.058 28.262 -65.992 1.00 143.91 535 ASN V CA 1
ATOM 5416 C C . ASN B 2 535 ? -13.965 29.673 -65.420 1.00 135.11 535 ASN V C 1
ATOM 5417 O O . ASN B 2 535 ? -14.644 30.589 -65.883 1.00 149.32 535 ASN V O 1
ATOM 5422 N N . ILE B 2 536 ? -13.116 29.839 -64.410 1.00 129.73 536 ILE V N 1
ATOM 5423 C CA . ILE B 2 536 ? -12.904 31.140 -63.785 1.00 119.26 536 ILE V CA 1
ATOM 5424 C C . ILE B 2 536 ? -12.226 32.104 -64.753 1.00 135.75 536 ILE V C 1
ATOM 5425 O O . ILE B 2 536 ? -12.497 33.305 -64.741 1.00 153.55 536 ILE V O 1
ATOM 5427 N N . LYS B 2 537 ? -11.342 31.570 -65.588 1.00 143.55 537 LYS V N 1
ATOM 5428 C CA . LYS B 2 537 ? -10.644 32.374 -66.584 1.00 141.21 537 LYS V CA 1
ATOM 5429 C C . LYS B 2 537 ? -11.416 32.398 -67.900 1.00 150.34 537 LYS V C 1
ATOM 5430 O O . LYS B 2 537 ? -10.823 32.476 -68.977 1.00 132.29 537 LYS V O 1
ATOM 5432 N N . LYS B 2 538 ? -12.741 32.331 -67.805 1.00 141.14 538 LYS V N 1
ATOM 5433 C CA . LYS B 2 538 ? -13.591 32.328 -68.991 1.00 125.58 538 LYS V CA 1
ATOM 5434 C C . LYS B 2 538 ? -14.982 32.891 -68.709 1.00 119.07 538 LYS V C 1
ATOM 5435 O O . LYS B 2 538 ? -15.449 33.788 -69.410 1.00 130.15 538 LYS V O 1
ATOM 5437 N N . TYR B 2 539 ? -15.639 32.364 -67.681 1.00 120.58 539 TYR V N 1
ATOM 5438 C CA . TYR B 2 539 ? -17.016 32.744 -67.379 1.00 119.22 539 TYR V CA 1
ATOM 5439 C C . TYR B 2 539 ? -17.108 33.788 -66.270 1.00 137.92 539 TYR V C 1
ATOM 5440 O O . TYR B 2 539 ? -18.206 34.166 -65.858 1.00 171.96 539 TYR V O 1
ATOM 5449 N N . CYS B 2 540 ? -15.959 34.253 -65.789 1.00 128.40 540 CYS V N 1
ATOM 5450 C CA . CYS B 2 540 ? -15.932 35.222 -64.695 1.00 153.28 540 CYS V CA 1
ATOM 5451 C C . CYS B 2 540 ? -16.067 36.664 -65.175 1.00 181.69 540 CYS V C 1
ATOM 5452 O O . CYS B 2 540 ? -15.843 36.964 -66.349 1.00 205.34 540 CYS V O 1
ATOM 5455 N N . SER B 2 541 ? -16.440 37.550 -64.255 1.00 186.00 541 SER V N 1
ATOM 5456 C CA . SER B 2 541 ? -16.545 38.975 -64.547 1.00 169.28 541 SER V CA 1
ATOM 5457 C C . SER B 2 541 ? -15.148 39.586 -64.620 1.00 172.73 541 SER V C 1
ATOM 5458 O O . SER B 2 541 ? -14.783 40.206 -65.619 1.00 200.30 541 SER V O 1
ATOM 5461 N N . ASN B 2 542 ? -14.376 39.412 -63.552 1.00 156.85 542 ASN V N 1
ATOM 5462 C CA . ASN B 2 542 ? -12.947 39.711 -63.580 1.00 136.57 542 ASN V CA 1
ATOM 5463 C C . ASN B 2 542 ? -12.140 38.658 -62.826 1.00 127.96 542 ASN V C 1
ATOM 5464 O O . ASN B 2 542 ? -11.890 38.792 -61.628 1.00 119.81 542 ASN V O 1
ATOM 5469 N N . PRO B 2 543 ? -11.743 37.591 -63.536 1.00 137.44 543 PRO V N 1
ATOM 5470 C CA . PRO B 2 543 ? -10.952 36.514 -62.956 1.00 150.33 543 PRO V CA 1
ATOM 5471 C C . PRO B 2 543 ? -9.824 37.077 -62.101 1.00 156.25 543 PRO V C 1
ATOM 5472 O O . PRO B 2 543 ? -9.454 36.483 -61.088 1.00 156.85 543 PRO V O 1
ATOM 5476 N N . SER B 2 544 ? -9.293 38.222 -62.516 1.00 156.69 544 SER V N 1
ATOM 5477 C CA . SER B 2 544 ? -8.214 38.887 -61.795 1.00 150.96 544 SER V CA 1
ATOM 5478 C C . SER B 2 544 ? -8.345 38.714 -60.286 1.00 139.97 544 SER V C 1
ATOM 5479 O O . SER B 2 544 ? -7.451 38.175 -59.634 1.00 118.05 544 SER V O 1
ATOM 5482 N N . ALA B 2 545 ? -9.464 39.176 -59.737 1.00 142.26 545 ALA V N 1
ATOM 5483 C CA . ALA B 2 545 ? -9.692 39.117 -58.298 1.00 142.24 545 ALA V CA 1
ATOM 5484 C C . ALA B 2 545 ? -10.341 37.805 -57.872 1.00 153.28 545 ALA V C 1
ATOM 5485 O O . ALA B 2 545 ? -10.440 37.516 -56.680 1.00 164.56 545 ALA V O 1
ATOM 5487 N N . VAL B 2 546 ? -10.784 37.016 -58.847 1.00 160.68 546 VAL V N 1
ATOM 5488 C CA . VAL B 2 546 ? -11.414 35.730 -58.561 1.00 146.02 546 VAL V CA 1
ATOM 5489 C C . VAL B 2 546 ? -10.689 35.023 -57.420 1.00 145.91 546 VAL V C 1
ATOM 5490 O O . VAL B 2 546 ? -9.539 34.611 -57.566 1.00 167.75 546 VAL V O 1
ATOM 5492 N N . LYS B 2 547 ? -11.367 34.888 -56.284 1.00 135.42 547 LYS V N 1
ATOM 5493 C CA . LYS B 2 547 ? -10.746 34.335 -55.084 1.00 139.52 547 LYS V CA 1
ATOM 5494 C C . LYS B 2 547 ? -11.295 32.958 -54.728 1.00 152.88 547 LYS V C 1
ATOM 5495 O O . LYS B 2 547 ? -12.078 32.819 -53.788 1.00 160.11 547 LYS V O 1
ATOM 5497 N N . LYS B 2 548 ? -10.875 31.943 -55.478 1.00 159.96 548 LYS V N 1
ATOM 5498 C CA . LYS B 2 548 ? -11.304 30.573 -55.217 1.00 138.69 548 LYS V CA 1
ATOM 5499 C C . LYS B 2 548 ? -11.149 30.232 -53.739 1.00 129.67 548 LYS V C 1
ATOM 5500 O O . LYS B 2 548 ? -10.099 30.471 -53.143 1.00 157.04 548 LYS V O 1
ATOM 5502 N N . ASP B 2 549 ? -12.207 29.679 -53.154 1.00 102.26 549 ASP V N 1
ATOM 5503 C CA . ASP B 2 549 ? -12.219 29.307 -51.740 1.00 118.32 549 ASP V CA 1
ATOM 5504 C C . ASP B 2 549 ? -12.916 30.370 -50.895 1.00 108.20 549 ASP V C 1
ATOM 5505 O O . ASP B 2 549 ? -13.236 30.139 -49.729 1.00 96.97 549 ASP V O 1
ATOM 5510 N N . ASP B 2 550 ? -13.145 31.536 -51.490 1.00 118.41 550 ASP V N 1
ATOM 5511 C CA . ASP B 2 550 ? -13.938 32.573 -50.844 1.00 127.58 550 ASP V CA 1
ATOM 5512 C C . ASP B 2 550 ? -15.354 32.048 -50.643 1.00 113.38 550 ASP V C 1
ATOM 5513 O O . ASP B 2 550 ? -16.132 31.974 -51.595 1.00 99.85 550 ASP V O 1
ATOM 5518 N N . PRO B 2 551 ? -15.693 31.685 -49.398 1.00 100.33 551 PRO V N 1
ATOM 5519 C CA . PRO B 2 551 ? -16.968 31.073 -49.078 1.00 123.21 551 PRO V CA 1
ATOM 5520 C C . PRO B 2 551 ? -18.018 31.315 -50.159 1.00 137.96 551 PRO V C 1
ATOM 5521 O O . PRO B 2 551 ? -18.111 30.542 -51.113 1.00 165.33 551 PRO V O 1
ATOM 5525 N N . LYS B 2 552 ? -18.798 32.380 -50.009 1.00 142.76 552 LYS V N 1
ATOM 5526 C CA . LYS B 2 552 ? -19.839 32.708 -50.977 1.00 156.92 552 LYS V CA 1
ATOM 5527 C C . LYS B 2 552 ? -19.521 32.139 -52.359 1.00 162.61 552 LYS V C 1
ATOM 5528 O O . LYS B 2 552 ? -20.382 31.545 -53.010 1.00 148.30 552 LYS V O 1
ATOM 5530 N N . PHE B 2 553 ? -18.279 32.321 -52.797 1.00 150.18 553 PHE V N 1
ATOM 5531 C CA . PHE B 2 553 ? -17.850 31.862 -54.114 1.00 132.38 553 PHE V CA 1
ATOM 5532 C C . PHE B 2 553 ? -17.789 30.341 -54.206 1.00 137.05 553 PHE V C 1
ATOM 5533 O O . PHE B 2 553 ? -18.349 29.744 -55.125 1.00 143.55 553 PHE V O 1
ATOM 5541 N N . TYR B 2 554 ? -17.097 29.722 -53.256 1.00 136.44 554 TYR V N 1
ATOM 5542 C CA . TYR B 2 554 ? -16.932 28.274 -53.254 1.00 119.35 554 TYR V CA 1
ATOM 5543 C C . TYR B 2 554 ? -18.280 27.567 -53.311 1.00 126.58 554 TYR V C 1
ATOM 5544 O O . TYR B 2 554 ? -18.564 26.827 -54.254 1.00 147.54 554 TYR V O 1
ATOM 5553 N N . LYS B 2 555 ? -19.108 27.800 -52.297 1.00 101.96 555 LYS V N 1
ATOM 5554 C CA . LYS B 2 555 ? -20.436 27.201 -52.241 1.00 77.77 555 LYS V CA 1
ATOM 5555 C C . LYS B 2 555 ? -21.146 27.334 -53.585 1.00 79.83 555 LYS V C 1
ATOM 5556 O O . LYS B 2 555 ? -21.895 26.449 -53.992 1.00 91.94 555 LYS V O 1
ATOM 5558 N N . SER B 2 556 ? -20.905 28.444 -54.274 1.00 98.75 556 SER V N 1
ATOM 5559 C CA . SER B 2 556 ? -21.480 28.652 -55.595 1.00 123.26 556 SER V CA 1
ATOM 5560 C C . SER B 2 556 ? -21.156 27.471 -56.503 1.00 135.07 556 SER V C 1
ATOM 5561 O O . SER B 2 556 ? -22.049 26.735 -56.923 1.00 146.40 556 SER V O 1
ATOM 5564 N N . ASN B 2 557 ? -19.872 27.293 -56.795 1.00 148.92 557 ASN V N 1
ATOM 5565 C CA . ASN B 2 557 ? -19.421 26.211 -57.664 1.00 164.95 557 ASN V CA 1
ATOM 5566 C C . ASN B 2 557 ? -19.935 24.839 -57.226 1.00 173.97 557 ASN V C 1
ATOM 5567 O O . ASN B 2 557 ? -20.405 24.050 -58.047 1.00 170.51 557 ASN V O 1
ATOM 5569 N N . VAL B 2 558 ? -19.845 24.561 -55.929 1.00 161.81 558 VAL V N 1
ATOM 5570 C CA . VAL B 2 558 ? -20.287 23.281 -55.386 1.00 140.73 558 VAL V CA 1
ATOM 5571 C C . VAL B 2 558 ? -21.807 23.180 -55.428 1.00 125.48 558 VAL V C 1
ATOM 5572 O O . VAL B 2 558 ? -22.477 23.415 -54.423 1.00 125.03 558 VAL V O 1
ATOM 5576 N N . MET B 2 559 ? -22.352 22.827 -56.588 1.00 122.62 559 MET V N 1
ATOM 5577 C CA . MET B 2 559 ? -23.804 22.783 -56.748 1.00 143.29 559 MET V CA 1
ATOM 5578 C C . MET B 2 559 ? -24.375 21.368 -56.825 1.00 125.79 559 MET V C 1
ATOM 5579 O O . MET B 2 559 ? -23.678 20.416 -57.186 1.00 92.08 559 MET V O 1
ATOM 5584 N N . TYR B 2 560 ? -25.657 21.252 -56.485 1.00 103.13 560 TYR V N 1
ATOM 5585 C CA . TYR B 2 560 ? -26.346 19.968 -56.427 1.00 96.89 560 TYR V CA 1
ATOM 5586 C C . TYR B 2 560 ? -27.001 19.619 -57.757 1.00 93.88 560 TYR V C 1
ATOM 5587 O O . TYR B 2 560 ? -27.425 20.504 -58.498 1.00 117.74 560 TYR V O 1
ATOM 5596 N N . THR B 2 561 ? -27.088 18.326 -58.054 1.00 92.95 561 THR V N 1
ATOM 5597 C CA . THR B 2 561 ? -27.688 17.875 -59.304 1.00 99.44 561 THR V CA 1
ATOM 5598 C C . THR B 2 561 ? -28.559 16.638 -59.157 1.00 97.80 561 THR V C 1
ATOM 5599 O O . THR B 2 561 ? -28.377 15.831 -58.246 1.00 88.54 561 THR V O 1
ATOM 5603 N N . LEU B 2 562 ? -29.516 16.516 -60.070 1.00 96.29 562 LEU V N 1
ATOM 5604 C CA . LEU B 2 562 ? -30.223 15.271 -60.305 1.00 83.96 562 LEU V CA 1
ATOM 5605 C C . LEU B 2 562 ? -30.046 14.960 -61.782 1.00 92.36 562 LEU V C 1
ATOM 5606 O O . LEU B 2 562 ? -30.588 15.659 -62.641 1.00 104.27 562 LEU V O 1
ATOM 5611 N N . ASN B 2 563 ? -29.269 13.924 -62.078 1.00 90.33 563 ASN V N 1
ATOM 5612 C CA . ASN B 2 563 ? -28.940 13.593 -63.459 1.00 93.99 563 ASN V CA 1
ATOM 5613 C C . ASN B 2 563 ? -28.268 14.757 -64.176 1.00 91.65 563 ASN V C 1
ATOM 5614 O O . ASN B 2 563 ? -28.397 14.906 -65.391 1.00 91.99 563 ASN V O 1
ATOM 5619 N N . GLY B 2 564 ? -27.554 15.582 -63.416 1.00 97.43 564 GLY V N 1
ATOM 5620 C CA . GLY B 2 564 ? -26.825 16.710 -63.987 1.00 106.19 564 GLY V CA 1
ATOM 5621 C C . GLY B 2 564 ? -27.610 18.009 -64.004 1.00 100.81 564 GLY V C 1
ATOM 5622 O O . GLY B 2 564 ? -27.038 19.086 -64.170 1.00 78.52 564 GLY V O 1
ATOM 5623 N N . TYR B 2 565 ? -28.925 17.912 -63.837 1.00 113.20 565 TYR V N 1
ATOM 5624 C CA . TYR B 2 565 ? -29.772 19.098 -63.806 1.00 100.42 565 TYR V CA 1
ATOM 5625 C C . TYR B 2 565 ? -29.814 19.691 -62.402 1.00 102.19 565 TYR V C 1
ATOM 5626 O O . TYR B 2 565 ? -30.299 19.057 -61.463 1.00 100.03 565 TYR V O 1
ATOM 5635 N N . ALA B 2 566 ? -29.302 20.911 -62.267 1.00 104.81 566 ALA V N 1
ATOM 5636 C CA . ALA B 2 566 ? -29.150 21.549 -60.960 1.00 115.49 566 ALA V CA 1
ATOM 5637 C C . ALA B 2 566 ? -30.431 22.218 -60.464 1.00 116.49 566 ALA V C 1
ATOM 5638 O O . ALA B 2 566 ? -30.402 23.009 -59.519 1.00 93.40 566 ALA V O 1
ATOM 5640 N N . SER B 2 567 ? -31.551 21.894 -61.101 1.00 117.13 567 SER V N 1
ATOM 5641 C CA . SER B 2 567 ? -32.844 22.441 -60.708 1.00 105.11 567 SER V CA 1
ATOM 5642 C C . SER B 2 567 ? -33.959 21.776 -61.500 1.00 92.25 567 SER V C 1
ATOM 5643 O O . SER B 2 567 ? -33.705 21.149 -62.531 1.00 69.23 567 SER V O 1
ATOM 5645 N N . ASP B 2 568 ? -35.192 21.905 -61.018 1.00 80.79 568 ASP V N 1
ATOM 5646 C CA . ASP B 2 568 ? -36.332 21.384 -61.756 1.00 91.50 568 ASP V CA 1
ATOM 5647 C C . ASP B 2 568 ? -36.394 22.096 -63.099 1.00 93.60 568 ASP V C 1
ATOM 5648 O O . ASP B 2 568 ? -35.882 23.205 -63.237 1.00 110.29 568 ASP V O 1
ATOM 5653 N N . ARG B 2 569 ? -37.003 21.456 -64.091 1.00 103.41 569 ARG V N 1
ATOM 5654 C CA . ARG B 2 569 ? -37.129 22.064 -65.412 1.00 119.76 569 ARG V CA 1
ATOM 5655 C C . ARG B 2 569 ? -38.585 22.196 -65.849 1.00 150.41 569 ARG V C 1
ATOM 5656 O O . ARG B 2 569 ? -39.504 21.890 -65.088 1.00 172.93 569 ARG V O 1
ATOM 5664 N N . THR B 2 570 ? -38.785 22.653 -67.080 1.00 154.39 570 THR V N 1
ATOM 5665 C CA . THR B 2 570 ? -40.126 22.876 -67.606 1.00 140.85 570 THR V CA 1
ATOM 5666 C C . THR B 2 570 ? -40.778 21.575 -68.073 1.00 138.87 570 THR V C 1
ATOM 5667 O O . THR B 2 570 ? -41.998 21.424 -68.000 1.00 159.87 570 THR V O 1
ATOM 5671 N N . GLU B 2 571 ? -39.961 20.640 -68.549 1.00 127.88 571 GLU V N 1
ATOM 5672 C CA . GLU B 2 571 ? -40.459 19.349 -69.015 1.00 101.62 571 GLU V CA 1
ATOM 5673 C C . GLU B 2 571 ? -40.711 18.398 -67.848 1.00 102.35 571 GLU V C 1
ATOM 5674 O O . GLU B 2 571 ? -40.025 18.457 -66.829 1.00 98.10 571 GLU V O 1
ATOM 5676 N N . VAL B 2 572 ? -41.699 17.524 -68.003 1.00 122.40 572 VAL V N 1
ATOM 5677 C CA . VAL B 2 572 ? -42.042 16.565 -66.957 1.00 109.87 572 VAL V CA 1
ATOM 5678 C C . VAL B 2 572 ? -41.849 15.132 -67.439 1.00 101.23 572 VAL V C 1
ATOM 5679 O O . VAL B 2 572 ? -42.255 14.777 -68.546 1.00 110.20 572 VAL V O 1
ATOM 5683 N N . LEU B 2 573 ? -41.224 14.313 -66.602 1.00 97.96 573 LEU V N 1
ATOM 5684 C CA . LEU B 2 573 ? -41.035 12.904 -66.915 1.00 112.03 573 LEU V CA 1
ATOM 5685 C C . LEU B 2 573 ? -42.385 12.191 -66.872 1.00 108.95 573 LEU V C 1
ATOM 5686 O O . LEU B 2 573 ? -42.947 11.975 -65.797 1.00 89.35 573 LEU V O 1
ATOM 5691 N N . ARG B 2 574 ? -42.901 11.831 -68.044 1.00 98.49 574 ARG V N 1
ATOM 5692 C CA . ARG B 2 574 ? -44.254 11.286 -68.155 1.00 126.76 574 ARG V CA 1
ATOM 5693 C C . ARG B 2 574 ? -44.301 9.758 -68.214 1.00 151.15 574 ARG V C 1
ATOM 5694 O O . ARG B 2 574 ? -43.616 9.134 -69.026 1.00 168.61 574 ARG V O 1
ATOM 5696 N N . PHE B 2 575 ? -45.121 9.167 -67.348 1.00 128.43 575 PHE V N 1
ATOM 5697 C CA . PHE B 2 575 ? -45.331 7.724 -67.339 1.00 92.48 575 PHE V CA 1
ATOM 5698 C C . PHE B 2 575 ? -46.816 7.408 -67.496 1.00 109.83 575 PHE V C 1
ATOM 5699 O O . PHE B 2 575 ? -47.666 8.283 -67.317 1.00 106.22 575 PHE V O 1
ATOM 5707 N N . HIS B 2 576 ? -47.124 6.156 -67.822 1.00 99.51 576 HIS V N 1
ATOM 5708 C CA . HIS B 2 576 ? -48.507 5.737 -68.035 1.00 95.69 576 HIS V CA 1
ATOM 5709 C C . HIS B 2 576 ? -49.206 5.350 -66.737 1.00 101.50 576 HIS V C 1
ATOM 5710 O O . HIS B 2 576 ? -48.630 5.453 -65.656 1.00 137.50 576 HIS V O 1
ATOM 5717 N N . GLN B 2 577 ? -50.454 4.906 -66.854 1.00 104.31 577 GLN V N 1
ATOM 5718 C CA . GLN B 2 577 ? -51.227 4.471 -65.695 1.00 111.37 577 GLN V CA 1
ATOM 5719 C C . GLN B 2 577 ? -51.238 2.949 -65.589 1.00 100.10 577 GLN V C 1
ATOM 5720 O O . GLN B 2 577 ? -51.360 2.247 -66.594 1.00 93.20 577 GLN V O 1
ATOM 5726 N N . SER B 2 578 ? -51.107 2.446 -64.366 1.00 99.66 578 SER V N 1
ATOM 5727 C CA . SER B 2 578 ? -51.150 1.008 -64.124 1.00 130.80 578 SER V CA 1
ATOM 5728 C C . SER B 2 578 ? -49.903 0.289 -64.639 1.00 125.42 578 SER V C 1
ATOM 5729 O O . SER B 2 578 ? -49.853 -0.942 -64.650 1.00 89.54 578 SER V O 1
ATOM 5731 N N . GLU B 2 579 ? -48.902 1.056 -65.064 1.00 112.84 579 GLU V N 1
ATOM 5732 C CA . GLU B 2 579 ? -47.653 0.478 -65.557 1.00 85.85 579 GLU V CA 1
ATOM 5733 C C . GLU B 2 579 ? -46.554 0.498 -64.497 1.00 89.43 579 GLU V C 1
ATOM 5734 O O . GLU B 2 579 ? -46.528 1.373 -63.632 1.00 91.49 579 GLU V O 1
ATOM 5740 N N . VAL B 2 580 ? -45.649 -0.473 -64.575 1.00 94.97 580 VAL V N 1
ATOM 5741 C CA . VAL B 2 580 ? -44.596 -0.627 -63.577 1.00 109.37 580 VAL V CA 1
ATOM 5742 C C . VAL B 2 580 ? -43.249 -0.115 -64.078 1.00 103.83 580 VAL V C 1
ATOM 5743 O O . VAL B 2 580 ? -42.613 -0.744 -64.923 1.00 120.92 580 VAL V O 1
ATOM 5747 N N . VAL B 2 581 ? -42.816 1.025 -63.550 1.00 86.56 581 VAL V N 1
ATOM 5748 C CA . VAL B 2 581 ? -41.526 1.600 -63.926 1.00 113.94 581 VAL V CA 1
ATOM 5749 C C . VAL B 2 581 ? -40.443 1.269 -62.902 1.00 123.84 581 VAL V C 1
ATOM 5750 O O . VAL B 2 581 ? -40.553 1.632 -61.730 1.00 146.57 581 VAL V O 1
ATOM 5754 N N . GLN B 2 582 ? -39.398 0.577 -63.348 1.00 113.02 582 GLN V N 1
ATOM 5755 C CA . GLN B 2 582 ? -38.287 0.227 -62.468 1.00 106.53 582 GLN V CA 1
ATOM 5756 C C . GLN B 2 582 ? -37.242 1.329 -62.438 1.00 102.71 582 GLN V C 1
ATOM 5757 O O . GLN B 2 582 ? -36.709 1.724 -63.474 1.00 102.29 582 GLN V O 1
ATOM 5763 N N . TRP B 2 583 ? -36.957 1.821 -61.239 1.00 98.60 583 TRP V N 1
ATOM 5764 C CA . TRP B 2 583 ? -36.003 2.901 -61.061 1.00 85.65 583 TRP V CA 1
ATOM 5765 C C . TRP B 2 583 ? -34.626 2.361 -60.723 1.00 96.69 583 TRP V C 1
ATOM 5766 O O . TRP B 2 583 ? -34.456 1.167 -60.477 1.00 119.72 583 TRP V O 1
ATOM 5777 N N . HIS B 2 584 ? -33.645 3.255 -60.712 1.00 94.59 584 HIS V N 1
ATOM 5778 C CA . HIS B 2 584 ? -32.286 2.901 -60.341 1.00 88.44 584 HIS V CA 1
ATOM 5779 C C . HIS B 2 584 ? -31.567 4.120 -59.779 1.00 102.27 584 HIS V C 1
ATOM 5780 O O . HIS B 2 584 ? -30.892 4.850 -60.508 1.00 123.40 584 HIS V O 1
ATOM 5787 N N . LEU B 2 585 ? -31.727 4.333 -58.476 1.00 85.36 585 LEU V N 1
ATOM 5788 C CA . LEU B 2 585 ? -31.176 5.508 -57.811 1.00 93.42 585 LEU V CA 1
ATOM 5789 C C . LEU B 2 585 ? -29.784 5.248 -57.248 1.00 95.17 585 LEU V C 1
ATOM 5790 O O . LEU B 2 585 ? -29.462 4.129 -56.852 1.00 108.17 585 LEU V O 1
ATOM 5795 N N . THR B 2 586 ? -28.966 6.294 -57.215 1.00 99.53 586 THR V N 1
ATOM 5796 C CA . THR B 2 586 ? -27.587 6.186 -56.758 1.00 94.76 586 THR V CA 1
ATOM 5797 C C . THR B 2 586 ? -27.013 7.575 -56.512 1.00 100.42 586 THR V C 1
ATOM 5798 O O . THR B 2 586 ? -26.800 8.343 -57.450 1.00 114.32 586 THR V O 1
ATOM 5802 N N . SER B 2 587 ? -26.763 7.899 -55.249 1.00 86.63 587 SER V N 1
ATOM 5803 C CA . SER B 2 587 ? -26.202 9.198 -54.905 1.00 82.67 587 SER V CA 1
ATOM 5804 C C . SER B 2 587 ? -24.690 9.226 -55.107 1.00 94.16 587 SER V C 1
ATOM 5805 O O . SER B 2 587 ? -23.936 8.651 -54.322 1.00 127.63 587 SER V O 1
ATOM 5808 N N . VAL B 2 588 ? -24.254 9.890 -56.171 1.00 88.57 588 VAL V N 1
ATOM 5809 C CA . VAL B 2 588 ? -22.833 10.055 -56.439 1.00 95.16 588 VAL V CA 1
ATOM 5810 C C . VAL B 2 588 ? -22.378 11.437 -55.985 1.00 105.53 588 VAL V C 1
ATOM 5811 O O . VAL B 2 588 ? -23.035 12.074 -55.162 1.00 111.24 588 VAL V O 1
ATOM 5813 N N . GLY B 2 589 ? -21.255 11.899 -56.527 1.00 97.23 589 GLY V N 1
ATOM 5814 C CA . GLY B 2 589 ? -20.721 13.209 -56.175 1.00 100.85 589 GLY V CA 1
ATOM 5815 C C . GLY B 2 589 ? -19.954 13.199 -54.867 1.00 113.06 589 GLY V C 1
ATOM 5816 O O . GLY B 2 589 ? -19.413 12.170 -54.462 1.00 133.91 589 GLY V O 1
ATOM 5817 N N . THR B 2 590 ? -19.906 14.351 -54.204 1.00 109.35 590 THR V N 1
ATOM 5818 C CA . THR B 2 590 ? -19.189 14.477 -52.939 1.00 108.60 590 THR V CA 1
ATOM 5819 C C . THR B 2 590 ? -20.160 14.559 -51.766 1.00 112.88 590 THR V C 1
ATOM 5820 O O . THR B 2 590 ? -19.910 15.267 -50.790 1.00 131.02 590 THR V O 1
ATOM 5824 N N . VAL B 2 591 ? -21.268 13.832 -51.869 1.00 93.67 591 VAL V N 1
ATOM 5825 C CA . VAL B 2 591 ? -22.277 13.823 -50.818 1.00 98.43 591 VAL V CA 1
ATOM 5826 C C . VAL B 2 591 ? -21.688 13.332 -49.500 1.00 104.25 591 VAL V C 1
ATOM 5827 O O . VAL B 2 591 ? -21.048 12.282 -49.449 1.00 138.12 591 VAL V O 1
ATOM 5831 N N . ASP B 2 592 ? -21.908 14.098 -48.437 1.00 111.26 592 ASP V N 1
ATOM 5832 C CA . ASP B 2 592 ? -21.413 13.736 -47.112 1.00 135.78 592 ASP V CA 1
ATOM 5833 C C . ASP B 2 592 ? -22.532 13.194 -46.226 1.00 132.68 592 ASP V C 1
ATOM 5834 O O . ASP B 2 592 ? -22.286 12.430 -45.292 1.00 128.66 592 ASP V O 1
ATOM 5839 N N . GLU B 2 593 ? -23.762 13.592 -46.529 1.00 126.35 593 GLU V N 1
ATOM 5840 C CA . GLU B 2 593 ? -24.920 13.157 -45.760 1.00 103.00 593 GLU V CA 1
ATOM 5841 C C . GLU B 2 593 ? -25.681 12.062 -46.499 1.00 85.75 593 GLU V C 1
ATOM 5842 O O . GLU B 2 593 ? -25.385 11.755 -47.653 1.00 84.04 593 GLU V O 1
ATOM 5845 N N . ILE B 2 594 ? -26.661 11.471 -45.828 1.00 79.05 594 ILE V N 1
ATOM 5846 C CA . ILE B 2 594 ? -27.492 10.455 -46.453 1.00 91.80 594 ILE V CA 1
ATOM 5847 C C . ILE B 2 594 ? -28.576 11.128 -47.291 1.00 84.24 594 ILE V C 1
ATOM 5848 O O . ILE B 2 594 ? -29.478 11.768 -46.757 1.00 105.64 594 ILE V O 1
ATOM 5853 N N . VAL B 2 595 ? -28.472 10.989 -48.608 1.00 73.22 595 VAL V N 1
ATOM 5854 C CA . VAL B 2 595 ? -29.417 11.619 -49.525 1.00 65.50 595 VAL V CA 1
ATOM 5855 C C . VAL B 2 595 ? -30.760 10.895 -49.574 1.00 78.96 595 VAL V C 1
ATOM 5856 O O . VAL B 2 595 ? -30.907 9.897 -50.282 1.00 80.48 595 VAL V O 1
ATOM 5860 N N . PRO B 2 596 ? -31.752 11.405 -48.829 1.00 92.33 596 PRO V N 1
ATOM 5861 C CA . PRO B 2 596 ? -33.082 10.813 -48.840 1.00 82.70 596 PRO V CA 1
ATOM 5862 C C . PRO B 2 596 ? -33.811 11.191 -50.121 1.00 67.64 596 PRO V C 1
ATOM 5863 O O . PRO B 2 596 ? -33.356 12.069 -50.847 1.00 86.29 596 PRO V O 1
ATOM 5867 N N . VAL B 2 597 ? -34.930 10.536 -50.402 1.00 81.25 597 VAL V N 1
ATOM 5868 C CA . VAL B 2 597 ? -35.726 10.897 -51.573 1.00 98.46 597 VAL V CA 1
ATOM 5869 C C . VAL B 2 597 ? -37.210 10.581 -51.401 1.00 111.61 597 VAL V C 1
ATOM 5870 O O . VAL B 2 597 ? -37.589 9.701 -50.626 1.00 112.01 597 VAL V O 1
ATOM 5874 N N . HIS B 2 598 ? -38.039 11.310 -52.139 1.00 111.76 598 HIS V N 1
ATOM 5875 C CA . HIS B 2 598 ? -39.470 11.344 -51.886 1.00 108.59 598 HIS V CA 1
ATOM 5876 C C . HIS B 2 598 ? -40.253 11.175 -53.179 1.00 111.49 598 HIS V C 1
ATOM 5877 O O . HIS B 2 598 ? -39.791 11.572 -54.249 1.00 120.79 598 HIS V O 1
ATOM 5884 N N . LEU B 2 599 ? -41.442 10.592 -53.077 1.00 95.43 599 LEU V N 1
ATOM 5885 C CA . LEU B 2 599 ? -42.320 10.453 -54.232 1.00 105.50 599 LEU V CA 1
ATOM 5886 C C . LEU B 2 599 ? -43.619 11.231 -54.043 1.00 119.49 599 LEU V C 1
ATOM 5887 O O . LEU B 2 599 ? -43.609 12.449 -53.865 1.00 130.06 599 LEU V O 1
ATOM 5892 N N . SER B 2 600 ? -44.735 10.512 -54.085 1.00 116.92 600 SER V N 1
ATOM 5893 C CA . SER B 2 600 ? -46.053 11.107 -53.920 1.00 115.10 600 SER V CA 1
ATOM 5894 C C . SER B 2 600 ? -47.096 10.151 -54.474 1.00 106.68 600 SER V C 1
ATOM 5895 O O . SER B 2 600 ? -46.916 9.585 -55.553 1.00 93.25 600 SER V O 1
ATOM 5898 N N . GLY B 2 601 ? -48.182 9.964 -53.732 1.00 110.66 601 GLY V N 1
ATOM 5899 C CA . GLY B 2 601 ? -49.208 9.008 -54.126 1.00 145.73 601 GLY V CA 1
ATOM 5900 C C . GLY B 2 601 ? -48.597 7.675 -54.515 1.00 147.32 601 GLY V C 1
ATOM 5901 O O . GLY B 2 601 ? -49.144 6.617 -54.209 1.00 142.45 601 GLY V O 1
ATOM 5902 N N . HIS B 2 602 ? -47.450 7.732 -55.187 1.00 141.88 602 HIS V N 1
ATOM 5903 C CA . HIS B 2 602 ? -46.746 6.531 -55.620 1.00 124.71 602 HIS V CA 1
ATOM 5904 C C . HIS B 2 602 ? -45.658 6.157 -54.619 1.00 122.04 602 HIS V C 1
ATOM 5905 O O . HIS B 2 602 ? -45.137 7.018 -53.911 1.00 107.17 602 HIS V O 1
ATOM 5912 N N . THR B 2 603 ? -45.317 4.871 -54.569 1.00 128.27 603 THR V N 1
ATOM 5913 C CA . THR B 2 603 ? -44.343 4.370 -53.600 1.00 104.61 603 THR V CA 1
ATOM 5914 C C . THR B 2 603 ? -43.317 3.436 -54.236 1.00 96.70 603 THR V C 1
ATOM 5915 O O . THR B 2 603 ? -43.637 2.680 -55.152 1.00 118.67 603 THR V O 1
ATOM 5919 N N . PHE B 2 604 ? -42.085 3.491 -53.740 1.00 96.17 604 PHE V N 1
ATOM 5920 C CA . PHE B 2 604 ? -41.041 2.566 -54.172 1.00 95.02 604 PHE V CA 1
ATOM 5921 C C . PHE B 2 604 ? -41.328 1.164 -53.649 1.00 98.92 604 PHE V C 1
ATOM 5922 O O . PHE B 2 604 ? -41.942 0.999 -52.595 1.00 103.72 604 PHE V O 1
ATOM 5930 N N . LEU B 2 605 ? -40.880 0.153 -54.385 1.00 96.07 605 LEU V N 1
ATOM 5931 C CA . LEU B 2 605 ? -41.012 -1.224 -53.927 1.00 101.69 605 LEU V CA 1
ATOM 5932 C C . LEU B 2 605 ? -39.637 -1.854 -53.735 1.00 106.97 605 LEU V C 1
ATOM 5933 O O . LEU B 2 605 ? -39.204 -2.685 -54.533 1.00 118.92 605 LEU V O 1
ATOM 5938 N N . SER B 2 606 ? -38.956 -1.447 -52.669 1.00 121.50 606 SER V N 1
ATOM 5939 C CA . SER B 2 606 ? -37.599 -1.906 -52.392 1.00 121.26 606 SER V CA 1
ATOM 5940 C C . SER B 2 606 ? -37.595 -3.191 -51.570 1.00 121.37 606 SER V C 1
ATOM 5941 O O . SER B 2 606 ? -38.603 -3.557 -50.965 1.00 114.48 606 SER V O 1
ATOM 5944 N N . LYS B 2 607 ? -36.450 -3.868 -51.550 1.00 110.47 607 LYS V N 1
ATOM 5945 C CA . LYS B 2 607 ? -36.302 -5.100 -50.785 1.00 111.87 607 LYS V CA 1
ATOM 5946 C C . LYS B 2 607 ? -37.659 -5.663 -50.372 1.00 116.57 607 LYS V C 1
ATOM 5947 O O . LYS B 2 607 ? -37.964 -5.761 -49.184 1.00 120.43 607 LYS V O 1
ATOM 5953 N N . GLY B 2 608 ? -38.470 -6.024 -51.362 1.00 127.14 608 GLY V N 1
ATOM 5954 C CA . GLY B 2 608 ? -39.776 -6.629 -51.114 1.00 117.34 608 GLY V CA 1
ATOM 5955 C C . GLY B 2 608 ? -40.635 -5.870 -50.120 1.00 112.67 608 GLY V C 1
ATOM 5956 O O . GLY B 2 608 ? -41.499 -6.455 -49.464 1.00 94.03 608 GLY V O 1
ATOM 5957 N N . LYS B 2 609 ? -40.399 -4.566 -50.010 1.00 108.65 609 LYS V N 1
ATOM 5958 C CA . LYS B 2 609 ? -41.170 -3.719 -49.105 1.00 104.29 609 LYS V CA 1
ATOM 5959 C C . LYS B 2 609 ? -41.523 -2.383 -49.756 1.00 124.61 609 LYS V C 1
ATOM 5960 O O . LYS B 2 609 ? -40.826 -1.920 -50.659 1.00 142.34 609 LYS V O 1
ATOM 5962 N N . HIS B 2 610 ? -42.610 -1.771 -49.293 1.00 133.43 610 HIS V N 1
ATOM 5963 C CA . HIS B 2 610 ? -43.029 -0.460 -49.787 1.00 105.23 610 HIS V CA 1
ATOM 5964 C C . HIS B 2 610 ? -42.491 0.659 -48.907 1.00 87.84 610 HIS V C 1
ATOM 5965 O O . HIS B 2 610 ? -42.500 0.554 -47.681 1.00 111.65 610 HIS V O 1
ATOM 5972 N N . GLN B 2 611 ? -42.025 1.731 -49.537 1.00 83.81 611 GLN V N 1
ATOM 5973 C CA . GLN B 2 611 ? -41.510 2.881 -48.801 1.00 90.51 611 GLN V CA 1
ATOM 5974 C C . GLN B 2 611 ? -41.695 4.186 -49.569 1.00 95.31 611 GLN V C 1
ATOM 5975 O O . GLN B 2 611 ? -41.206 4.340 -50.688 1.00 103.67 611 GLN V O 1
ATOM 5981 N N . ASP B 2 612 ? -42.413 5.120 -48.954 1.00 97.04 612 ASP V N 1
ATOM 5982 C CA . ASP B 2 612 ? -42.690 6.414 -49.561 1.00 96.53 612 ASP V CA 1
ATOM 5983 C C . ASP B 2 612 ? -41.424 7.264 -49.629 1.00 87.18 612 ASP V C 1
ATOM 5984 O O . ASP B 2 612 ? -41.439 8.379 -50.151 1.00 96.84 612 ASP V O 1
ATOM 5989 N N . ILE B 2 613 ? -40.332 6.728 -49.096 1.00 85.16 613 ILE V N 1
ATOM 5990 C CA . ILE B 2 613 ? -39.047 7.418 -49.117 1.00 101.68 613 ILE V CA 1
ATOM 5991 C C . ILE B 2 613 ? -37.893 6.426 -49.241 1.00 96.66 613 ILE V C 1
ATOM 5992 O O . ILE B 2 613 ? -38.045 5.245 -48.929 1.00 95.40 613 ILE V O 1
ATOM 5994 N N . LEU B 2 614 ? -36.744 6.910 -49.703 1.00 96.85 614 LEU V N 1
ATOM 5995 C CA . LEU B 2 614 ? -35.550 6.074 -49.829 1.00 110.10 614 LEU V CA 1
ATOM 5996 C C . LEU B 2 614 ? -34.285 6.850 -49.485 1.00 89.66 614 LEU V C 1
ATOM 5997 O O . LEU B 2 614 ? -33.954 7.831 -50.147 1.00 108.84 614 LEU V O 1
ATOM 6002 N N . ASN B 2 615 ? -33.579 6.406 -48.450 1.00 85.65 615 ASN V N 1
ATOM 6003 C CA . ASN B 2 615 ? -32.309 7.022 -48.081 1.00 96.24 615 ASN V CA 1
ATOM 6004 C C . ASN B 2 615 ? -31.153 6.407 -48.859 1.00 88.08 615 ASN V C 1
ATOM 6005 O O . ASN B 2 615 ? -31.061 5.187 -48.984 1.00 107.88 615 ASN V O 1
ATOM 6010 N N . LEU B 2 616 ? -30.273 7.254 -49.382 1.00 69.17 616 LEU V N 1
ATOM 6011 C CA . LEU B 2 616 ? -29.196 6.782 -50.245 1.00 78.25 616 LEU V CA 1
ATOM 6012 C C . LEU B 2 616 ? -27.801 7.049 -49.685 1.00 94.90 616 LEU V C 1
ATOM 6013 O O . LEU B 2 616 ? -27.307 8.181 -49.726 1.00 64.26 616 LEU V O 1
ATOM 6018 N N . PHE B 2 617 ? -27.170 5.998 -49.167 1.00 110.11 617 PHE V N 1
ATOM 6019 C CA . PHE B 2 617 ? -25.776 6.078 -48.750 1.00 100.43 617 PHE V CA 1
ATOM 6020 C C . PHE B 2 617 ? -24.923 6.333 -49.984 1.00 101.33 617 PHE V C 1
ATOM 6021 O O . PHE B 2 617 ? -25.068 5.647 -50.996 1.00 106.61 617 PHE V O 1
ATOM 6029 N N . PRO B 2 618 ? -24.035 7.332 -49.908 1.00 91.81 618 PRO V N 1
ATOM 6030 C CA . PRO B 2 618 ? -23.260 7.737 -51.073 1.00 87.60 618 PRO V CA 1
ATOM 6031 C C . PRO B 2 618 ? -22.546 6.565 -51.742 1.00 94.50 618 PRO V C 1
ATOM 6032 O O . PRO B 2 618 ? -21.841 5.806 -51.076 1.00 103.10 618 PRO V O 1
ATOM 6036 N N . MET B 2 619 ? -22.747 6.421 -53.050 1.00 80.44 619 MET V N 1
ATOM 6037 C CA . MET B 2 619 ? -21.978 5.474 -53.859 1.00 94.12 619 MET V CA 1
ATOM 6038 C C . MET B 2 619 ? -22.521 4.047 -53.854 1.00 91.32 619 MET V C 1
ATOM 6039 O O . MET B 2 619 ? -21.963 3.165 -54.507 1.00 95.56 619 MET V O 1
ATOM 6044 N N . SER B 2 620 ? -23.602 3.815 -53.118 1.00 74.84 620 SER V N 1
ATOM 6045 C CA . SER B 2 620 ? -24.262 2.514 -53.152 1.00 73.22 620 SER V CA 1
ATOM 6046 C C . SER B 2 620 ? -25.708 2.665 -53.616 1.00 82.57 620 SER V C 1
ATOM 6047 O O . SER B 2 620 ? -26.556 3.183 -52.890 1.00 108.33 620 SER V O 1
ATOM 6050 N N . GLY B 2 621 ? -25.977 2.214 -54.837 1.00 76.92 621 GLY V N 1
ATOM 6051 C CA . GLY B 2 621 ? -27.284 2.400 -55.455 1.00 102.67 621 GLY V CA 1
ATOM 6052 C C . GLY B 2 621 ? -28.350 1.442 -54.964 1.00 119.70 621 GLY V C 1
ATOM 6053 O O . GLY B 2 621 ? -28.055 0.465 -54.274 1.00 149.25 621 GLY V O 1
ATOM 6054 N N . GLU B 2 622 ? -29.597 1.730 -55.324 1.00 97.48 622 GLU V N 1
ATOM 6055 C CA . GLU B 2 622 ? -30.727 0.890 -54.947 1.00 103.53 622 GLU V CA 1
ATOM 6056 C C . GLU B 2 622 ? -31.738 0.825 -56.087 1.00 119.81 622 GLU V C 1
ATOM 6057 O O . GLU B 2 622 ? -31.949 1.812 -56.794 1.00 148.03 622 GLU V O 1
ATOM 6063 N N . SER B 2 623 ? -32.364 -0.336 -56.262 1.00 107.10 623 SER V N 1
ATOM 6064 C CA . SER B 2 623 ? -33.256 -0.556 -57.397 1.00 108.60 623 SER V CA 1
ATOM 6065 C C . SER B 2 623 ? -34.685 -0.897 -56.982 1.00 106.99 623 SER V C 1
ATOM 6066 O O . SER B 2 623 ? -35.001 -2.056 -56.709 1.00 106.77 623 SER V O 1
ATOM 6069 N N . ALA B 2 624 ? -35.548 0.114 -56.948 1.00 103.63 624 ALA V N 1
ATOM 6070 C CA . ALA B 2 624 ? -36.953 -0.093 -56.612 1.00 127.60 624 ALA V CA 1
ATOM 6071 C C . ALA B 2 624 ? -37.795 -0.284 -57.872 1.00 135.13 624 ALA V C 1
ATOM 6072 O O . ALA B 2 624 ? -37.263 -0.337 -58.981 1.00 153.88 624 ALA V O 1
ATOM 6074 N N . THR B 2 625 ? -39.108 -0.388 -57.695 1.00 108.91 625 THR V N 1
ATOM 6075 C CA . THR B 2 625 ? -40.019 -0.592 -58.816 1.00 106.76 625 THR V CA 1
ATOM 6076 C C . THR B 2 625 ? -41.366 0.073 -58.555 1.00 105.21 625 THR V C 1
ATOM 6077 O O . THR B 2 625 ? -42.368 -0.601 -58.308 1.00 96.60 625 THR V O 1
ATOM 6081 N N . VAL B 2 626 ? -41.383 1.400 -58.617 1.00 107.41 626 VAL V N 1
ATOM 6082 C CA . VAL B 2 626 ? -42.583 2.165 -58.300 1.00 110.04 626 VAL V CA 1
ATOM 6083 C C . VAL B 2 626 ? -43.629 2.059 -59.401 1.00 103.61 626 VAL V C 1
ATOM 6084 O O . VAL B 2 626 ? -43.527 2.719 -60.433 1.00 130.64 626 VAL V O 1
ATOM 6088 N N . THR B 2 627 ? -44.636 1.225 -59.174 1.00 105.52 627 THR V N 1
ATOM 6089 C CA . THR B 2 627 ? -45.742 1.098 -60.112 1.00 98.65 627 THR V CA 1
ATOM 6090 C C . THR B 2 627 ? -46.617 2.351 -60.071 1.00 112.79 627 THR V C 1
ATOM 6091 O O . THR B 2 627 ? -46.650 3.062 -59.066 1.00 121.21 627 THR V O 1
ATOM 6095 N N . MET B 2 628 ? -47.318 2.622 -61.167 1.00 118.24 628 MET V N 1
ATOM 6096 C CA . MET B 2 628 ? -48.166 3.808 -61.260 1.00 115.63 628 MET V CA 1
ATOM 6097 C C . MET B 2 628 ? -49.606 3.508 -60.859 1.00 118.62 628 MET V C 1
ATOM 6098 O O . MET B 2 628 ? -50.496 3.437 -61.709 1.00 113.08 628 MET V O 1
ATOM 6103 N N . ASP B 2 629 ? -49.829 3.341 -59.560 1.00 117.44 629 ASP V N 1
ATOM 6104 C CA . ASP B 2 629 ? -51.154 3.019 -59.041 1.00 138.24 629 ASP V CA 1
ATOM 6105 C C . ASP B 2 629 ? -52.034 4.260 -58.894 1.00 127.31 629 ASP V C 1
ATOM 6106 O O . ASP B 2 629 ? -53.220 4.157 -58.581 1.00 99.93 629 ASP V O 1
ATOM 6111 N N . ASN B 2 630 ? -51.449 5.431 -59.120 1.00 130.04 630 ASN V N 1
ATOM 6112 C CA . ASN B 2 630 ? -52.190 6.681 -59.015 1.00 136.56 630 ASN V CA 1
ATOM 6113 C C . ASN B 2 630 ? -51.924 7.597 -60.203 1.00 151.24 630 ASN V C 1
ATOM 6114 O O . ASN B 2 630 ? -50.834 7.586 -60.773 1.00 157.37 630 ASN V O 1
ATOM 6119 N N . LEU B 2 631 ? -52.926 8.390 -60.572 1.00 151.70 631 LEU V N 1
ATOM 6120 C CA . LEU B 2 631 ? -52.803 9.295 -61.711 1.00 126.20 631 LEU V CA 1
ATOM 6121 C C . LEU B 2 631 ? -52.709 10.755 -61.278 1.00 112.99 631 LEU V C 1
ATOM 6122 O O . LEU B 2 631 ? -53.015 11.097 -60.136 1.00 93.62 631 LEU V O 1
ATOM 6127 N N . GLY B 2 632 ? -52.279 11.610 -62.201 1.00 126.29 632 GLY V N 1
ATOM 6128 C CA . GLY B 2 632 ? -52.038 13.017 -61.902 1.00 113.55 632 GLY V CA 1
ATOM 6129 C C . GLY B 2 632 ? -50.551 13.312 -61.840 1.00 119.21 632 GLY V C 1
ATOM 6130 O O . GLY B 2 632 ? -49.736 12.400 -61.697 1.00 109.95 632 GLY V O 1
ATOM 6131 N N . THR B 2 633 ? -50.193 14.587 -61.955 1.00 123.55 633 THR V N 1
ATOM 6132 C CA . THR B 2 633 ? -48.795 14.996 -61.856 1.00 144.00 633 THR V CA 1
ATOM 6133 C C . THR B 2 633 ? -48.332 14.982 -60.404 1.00 167.48 633 THR V C 1
ATOM 6134 O O . THR B 2 633 ? -49.113 15.250 -59.491 1.00 209.91 633 THR V O 1
ATOM 6138 N N . TRP B 2 634 ? -47.058 14.668 -60.195 1.00 141.01 634 TRP V N 1
ATOM 6139 C CA . TRP B 2 634 ? -46.516 14.560 -58.847 1.00 114.13 634 TRP V CA 1
ATOM 6140 C C . TRP B 2 634 ? -45.080 15.064 -58.776 1.00 117.60 634 TRP V C 1
ATOM 6141 O O . TRP B 2 634 ? -44.425 15.252 -59.801 1.00 125.60 634 TRP V O 1
ATOM 6152 N N . LEU B 2 635 ? -44.597 15.278 -57.557 1.00 106.59 635 LEU V N 1
ATOM 6153 C CA . LEU B 2 635 ? -43.249 15.789 -57.344 1.00 105.05 635 LEU V CA 1
ATOM 6154 C C . LEU B 2 635 ? -42.334 14.733 -56.737 1.00 96.70 635 LEU V C 1
ATOM 6155 O O . LEU B 2 635 ? -42.738 13.978 -55.854 1.00 113.96 635 LEU V O 1
ATOM 6160 N N . LEU B 2 636 ? -41.099 14.685 -57.224 1.00 95.47 636 LEU V N 1
ATOM 6161 C CA . LEU B 2 636 ? -40.068 13.841 -56.635 1.00 122.55 636 LEU V CA 1
ATOM 6162 C C . LEU B 2 636 ? -38.903 14.733 -56.217 1.00 146.37 636 LEU V C 1
ATOM 6163 O O . LEU B 2 636 ? -38.438 15.561 -57.003 1.00 144.40 636 LEU V O 1
ATOM 6168 N N . SER B 2 637 ? -38.437 14.578 -54.981 1.00 148.96 637 SER V N 1
ATOM 6169 C CA . SER B 2 637 ? -37.391 15.457 -54.464 1.00 139.00 637 SER V CA 1
ATOM 6170 C C . SER B 2 637 ? -36.704 14.932 -53.206 1.00 131.66 637 SER V C 1
ATOM 6171 O O . SER B 2 637 ? -37.266 14.130 -52.460 1.00 113.21 637 SER V O 1
ATOM 6174 N N . SER B 2 638 ? -35.477 15.396 -52.985 1.00 122.36 638 SER V N 1
ATOM 6175 C CA . SER B 2 638 ? -34.762 15.125 -51.745 1.00 134.48 638 SER V CA 1
ATOM 6176 C C . SER B 2 638 ? -34.867 16.348 -50.844 1.00 148.17 638 SER V C 1
ATOM 6177 O O . SER B 2 638 ? -34.533 17.461 -51.252 1.00 151.39 638 SER V O 1
ATOM 6180 N N . TRP B 2 639 ? -35.333 16.136 -49.619 1.00 161.22 639 TRP V N 1
ATOM 6181 C CA . TRP B 2 639 ? -35.609 17.237 -48.704 1.00 169.64 639 TRP V CA 1
ATOM 6182 C C . TRP B 2 639 ? -34.559 17.343 -47.604 1.00 148.35 639 TRP V C 1
ATOM 6183 O O . TRP B 2 639 ? -34.453 16.469 -46.744 1.00 152.64 639 TRP V O 1
ATOM 6194 N N . GLY B 2 640 ? -33.788 18.425 -47.638 1.00 156.11 640 GLY V N 1
ATOM 6195 C CA . GLY B 2 640 ? -32.770 18.681 -46.628 1.00 152.61 640 GLY V CA 1
ATOM 6196 C C . GLY B 2 640 ? -32.285 20.116 -46.689 1.00 139.45 640 GLY V C 1
ATOM 6197 O O . GLY B 2 640 ? -32.970 21.035 -46.239 1.00 104.82 640 GLY V O 1
ATOM 6198 N N . SER B 2 641 ? -31.098 20.310 -47.253 1.00 140.74 641 SER V N 1
ATOM 6199 C CA . SER B 2 641 ? -30.547 21.647 -47.407 1.00 133.00 641 SER V CA 1
ATOM 6200 C C . SER B 2 641 ? -31.446 22.486 -48.307 1.00 138.97 641 SER V C 1
ATOM 6201 O O . SER B 2 641 ? -32.101 21.963 -49.210 1.00 100.44 641 SER V O 1
ATOM 6204 N N . CYS B 2 642 ? -31.479 23.789 -48.053 1.00 165.38 642 CYS V N 1
ATOM 6205 C CA . CYS B 2 642 ? -32.151 24.708 -48.955 1.00 162.95 642 CYS V CA 1
ATOM 6206 C C . CYS B 2 642 ? -31.487 24.568 -50.317 1.00 149.41 642 CYS V C 1
ATOM 6207 O O . CYS B 2 642 ? -31.855 25.239 -51.281 1.00 152.66 642 CYS V O 1
ATOM 6210 N N . GLU B 2 643 ? -30.497 23.682 -50.375 1.00 143.45 643 GLU V N 1
ATOM 6211 C CA . GLU B 2 643 ? -29.794 23.368 -51.610 1.00 133.04 643 GLU V CA 1
ATOM 6212 C C . GLU B 2 643 ? -30.290 22.039 -52.173 1.00 109.74 643 GLU V C 1
ATOM 6213 O O . GLU B 2 643 ? -30.521 21.908 -53.374 1.00 105.21 643 GLU V O 1
ATOM 6215 N N . MET B 2 644 ? -30.452 21.056 -51.293 1.00 107.02 644 MET V N 1
ATOM 6216 C CA . MET B 2 644 ? -30.951 19.743 -51.686 1.00 121.79 644 MET V CA 1
ATOM 6217 C C . MET B 2 644 ? -32.392 19.816 -52.178 1.00 145.49 644 MET V C 1
ATOM 6218 O O . MET B 2 644 ? -32.835 18.970 -52.956 1.00 161.94 644 MET V O 1
ATOM 6223 N N . SER B 2 645 ? -33.120 20.828 -51.715 1.00 133.84 645 SER V N 1
ATOM 6224 C CA . SER B 2 645 ? -34.535 20.967 -52.047 1.00 105.87 645 SER V CA 1
ATOM 6225 C C . SER B 2 645 ? -34.752 21.257 -53.529 1.00 104.06 645 SER V C 1
ATOM 6226 O O . SER B 2 645 ? -35.630 20.671 -54.160 1.00 108.69 645 SER V O 1
ATOM 6229 N N . ASN B 2 646 ? -33.946 22.159 -54.078 1.00 111.47 646 ASN V N 1
ATOM 6230 C CA . ASN B 2 646 ? -34.099 22.574 -55.468 1.00 121.85 646 ASN V CA 1
ATOM 6231 C C . ASN B 2 646 ? -33.087 21.907 -56.391 1.00 126.78 646 ASN V C 1
ATOM 6232 O O . ASN B 2 646 ? -33.413 21.543 -57.521 1.00 133.47 646 ASN V O 1
ATOM 6237 N N . GLY B 2 647 ? -31.860 21.753 -55.904 1.00 126.31 647 GLY V N 1
ATOM 6238 C CA . GLY B 2 647 ? -30.784 21.168 -56.698 1.00 128.32 647 GLY V CA 1
ATOM 6239 C C . GLY B 2 647 ? -31.039 19.721 -57.074 1.00 137.89 647 GLY V C 1
ATOM 6240 O O . GLY B 2 647 ? -30.373 19.169 -57.953 1.00 100.98 647 GLY V O 1
ATOM 6241 N N . MET B 2 648 ? -32.009 19.105 -56.407 1.00 144.21 648 MET V N 1
ATOM 6242 C CA . MET B 2 648 ? -32.342 17.709 -56.657 1.00 125.97 648 MET V CA 1
ATOM 6243 C C . MET B 2 648 ? -33.847 17.476 -56.607 1.00 108.76 648 MET V C 1
ATOM 6244 O O . MET B 2 648 ? -34.386 17.074 -55.575 1.00 122.15 648 MET V O 1
ATOM 6249 N N . ARG B 2 649 ? -34.523 17.732 -57.724 1.00 86.11 649 ARG V N 1
ATOM 6250 C CA . ARG B 2 649 ? -35.958 17.480 -57.815 1.00 105.48 649 ARG V CA 1
ATOM 6251 C C . ARG B 2 649 ? -36.455 17.442 -59.256 1.00 105.05 649 ARG V C 1
ATOM 6252 O O . ARG B 2 649 ? -35.744 17.831 -60.184 1.00 97.10 649 ARG V O 1
ATOM 6260 N N . LEU B 2 650 ? -37.686 16.968 -59.429 1.00 108.59 650 LEU V N 1
ATOM 6261 C CA . LEU B 2 650 ? -38.313 16.890 -60.744 1.00 122.56 650 LEU V CA 1
ATOM 6262 C C . LEU B 2 650 ? -39.760 16.427 -60.620 1.00 141.63 650 LEU V C 1
ATOM 6263 O O . LEU B 2 650 ? -40.142 15.813 -59.623 1.00 169.44 650 LEU V O 1
ATOM 6268 N N . ARG B 2 651 ? -40.563 16.728 -61.635 1.00 120.55 651 ARG V N 1
ATOM 6269 C CA . ARG B 2 651 ? -41.962 16.325 -61.643 1.00 112.13 651 ARG V CA 1
ATOM 6270 C C . ARG B 2 651 ? -42.192 15.213 -62.657 1.00 115.47 651 ARG V C 1
ATOM 6271 O O . ARG B 2 651 ? -41.418 15.054 -63.599 1.00 136.64 651 ARG V O 1
ATOM 6273 N N . PHE B 2 652 ? -43.255 14.442 -62.458 1.00 119.08 652 PHE V N 1
ATOM 6274 C CA . PHE B 2 652 ? -43.603 13.372 -63.387 1.00 122.42 652 PHE V CA 1
ATOM 6275 C C . PHE B 2 652 ? -45.116 13.215 -63.501 1.00 129.20 652 PHE V C 1
ATOM 6276 O O . PHE B 2 652 ? -45.828 13.197 -62.496 1.00 114.26 652 PHE V O 1
ATOM 6284 N N . LEU B 2 653 ? -45.601 13.108 -64.734 1.00 127.32 653 LEU V N 1
ATOM 6285 C CA . LEU B 2 653 ? -47.027 12.951 -64.981 1.00 129.56 653 LEU V CA 1
ATOM 6286 C C . LEU B 2 653 ? -47.429 11.486 -64.900 1.00 121.63 653 LEU V C 1
ATOM 6287 O O . LEU B 2 653 ? -46.630 10.597 -65.187 1.00 116.90 653 LEU V O 1
ATOM 6289 N N . ASP B 2 654 ? -48.673 11.240 -64.505 1.00 126.60 654 ASP V N 1
ATOM 6290 C CA . ASP B 2 654 ? -49.192 9.883 -64.423 1.00 139.78 654 ASP V CA 1
ATOM 6291 C C . ASP B 2 654 ? -50.670 9.847 -64.802 1.00 163.14 654 ASP V C 1
ATOM 6292 O O . ASP B 2 654 ? -51.542 9.997 -63.947 1.00 171.93 654 ASP V O 1
ATOM 6297 N N . ALA B 2 655 ? -50.943 9.650 -66.088 1.00 154.11 655 ALA V N 1
ATOM 6298 C CA . ALA B 2 655 ? -52.315 9.616 -66.583 1.00 143.15 655 ALA V CA 1
ATOM 6299 C C . ALA B 2 655 ? -52.518 8.504 -67.609 1.00 129.84 655 ALA V C 1
ATOM 6300 O O . ALA B 2 655 ? -51.614 7.708 -67.861 1.00 107.16 655 ALA V O 1
ATOM 6302 N N . ASN B 2 656 ? -53.710 8.455 -68.195 1.00 145.00 656 ASN V N 1
ATOM 6303 C CA . ASN B 2 656 ? -54.031 7.445 -69.196 1.00 153.03 656 ASN V CA 1
ATOM 6304 C C . ASN B 2 656 ? -53.602 7.864 -70.598 1.00 178.12 656 ASN V C 1
ATOM 6305 O O . ASN B 2 656 ? -52.429 8.148 -70.840 1.00 186.35 656 ASN V O 1
ATOM 6310 N N . TYR B 2 657 ? -54.565 7.910 -71.515 1.00 198.91 657 TYR V N 1
ATOM 6311 C CA . TYR B 2 657 ? -54.278 8.178 -72.919 1.00 213.32 657 TYR V CA 1
ATOM 6312 C C . TYR B 2 657 ? -55.369 9.035 -73.553 1.00 224.12 657 TYR V C 1
ATOM 6313 O O . TYR B 2 657 ? -55.302 9.367 -74.737 1.00 224.83 657 TYR V O 1
ATOM 6322 N N . ASP B 2 658 ? -56.490 9.583 -72.905 0.0000 310.61 658 ASP V N 1
ATOM 6323 C CA . ASP B 2 658 ? -57.909 9.254 -72.833 0.0000 248.66 658 ASP V CA 1
ATOM 6324 C C . ASP B 2 658 ? -58.663 9.676 -74.064 0.0000 240.26 658 ASP V C 1
ATOM 6325 O O . ASP B 2 658 ? -58.095 10.148 -75.019 0.0000 269.22 658 ASP V O 1
ATOM 6327 N N . ASP B 2 659 ? -59.909 9.269 -74.106 0.0000 221.56 659 ASP V N 1
ATOM 6328 C CA . ASP B 2 659 ? -61.068 10.106 -74.316 0.0000 232.37 659 ASP V CA 1
ATOM 6329 C C . ASP B 2 659 ? -62.327 9.405 -74.778 0.0000 240.11 659 ASP V C 1
ATOM 6330 O O . ASP B 2 659 ? -63.309 9.343 -74.018 0.0000 231.06 659 ASP V O 1
ATOM 6332 N N . GLU B 2 660 ? -62.319 8.850 -76.000 0.0000 30.00 660 GLU V N 1
ATOM 6333 C CA . GLU B 2 660 ? -61.275 9.028 -77.014 0.0000 30.00 660 GLU V CA 1
ATOM 6334 C C . GLU B 2 660 ? -61.567 10.332 -77.774 0.0000 30.00 660 GLU V C 1
ATOM 6335 O O . GLU B 2 660 ? -62.379 11.122 -77.345 0.0000 30.00 660 GLU V O 1
ATOM 6337 N N . ASP B 2 661 ? -60.614 10.655 -78.636 0.0000 30.00 661 ASP V N 1
ATOM 6338 C CA . ASP B 2 661 ? -60.784 11.626 -79.678 0.0000 30.00 661 ASP V CA 1
ATOM 6339 C C . ASP B 2 661 ? -61.734 11.010 -80.670 0.0000 30.00 661 ASP V C 1
ATOM 6340 O O . ASP B 2 661 ? -62.613 11.674 -81.183 0.0000 30.00 661 ASP V O 1
ATOM 6342 N N . GLU B 2 662 ? -61.516 9.726 -80.948 0.0000 30.00 662 GLU V N 1
ATOM 6343 C CA . GLU B 2 662 ? -62.249 9.035 -82.001 0.0000 30.00 662 GLU V CA 1
ATOM 6344 C C . GLU B 2 662 ? -63.752 8.817 -81.813 0.0000 30.00 662 GLU V C 1
ATOM 6345 O O . GLU B 2 662 ? -64.512 9.100 -82.724 0.0000 30.00 662 GLU V O 1
ATOM 6347 N N . GLY B 2 663 ? -64.192 8.335 -80.652 0.0000 30.00 663 GLY V N 1
ATOM 6348 C CA . GLY B 2 663 ? -65.614 8.071 -80.479 0.0000 30.00 663 GLY V CA 1
ATOM 6349 C C . GLY B 2 663 ? -66.454 9.332 -80.489 0.0000 30.00 663 GLY V C 1
ATOM 6350 O O . GLY B 2 663 ? -67.466 9.453 -81.204 0.0000 30.00 663 GLY V O 1
ATOM 6351 N N . ASN B 2 664 ? -65.975 10.308 -79.730 0.0000 30.00 664 ASN V N 1
ATOM 6352 C CA . ASN B 2 664 ? -66.621 11.599 -79.644 0.0000 30.00 664 ASN V CA 1
ATOM 6353 C C . ASN B 2 664 ? -66.554 12.213 -81.017 0.0000 30.00 664 ASN V C 1
ATOM 6354 O O . ASN B 2 664 ? -67.493 12.873 -81.474 0.0000 30.00 664 ASN V O 1
ATOM 6356 N N . GLU B 2 665 ? -65.418 12.003 -81.672 0.0000 30.00 665 GLU V N 1
ATOM 6357 C CA . GLU B 2 665 ? -65.213 12.618 -82.960 0.0000 30.00 665 GLU V CA 1
ATOM 6358 C C . GLU B 2 665 ? -66.251 12.085 -83.901 0.0000 30.00 665 GLU V C 1
ATOM 6359 O O . GLU B 2 665 ? -66.909 12.855 -84.537 0.0000 30.00 665 GLU V O 1
ATOM 6361 N N . GLU B 2 666 ? -66.471 10.778 -83.926 0.0000 30.00 666 GLU V N 1
ATOM 6362 C CA . GLU B 2 666 ? -67.405 10.222 -84.887 0.0000 30.00 666 GLU V CA 1
ATOM 6363 C C . GLU B 2 666 ? -68.762 10.804 -84.566 0.0000 30.00 666 GLU V C 1
ATOM 6364 O O . GLU B 2 666 ? -69.456 11.332 -85.443 0.0000 30.00 666 GLU V O 1
ATOM 6366 N N . GLU B 2 667 ? -69.085 10.816 -83.281 0.0000 30.00 667 GLU V N 1
ATOM 6367 C CA . GLU B 2 667 ? -70.423 11.192 -82.868 0.0000 30.00 667 GLU V CA 1
ATOM 6368 C C . GLU B 2 667 ? -70.751 12.614 -83.296 0.0000 30.00 667 GLU V C 1
ATOM 6369 O O . GLU B 2 667 ? -71.871 12.891 -83.725 0.0000 30.00 667 GLU V O 1
ATOM 6371 N N . GLU B 2 668 ? -69.785 13.520 -83.181 0.0000 30.00 668 GLU V N 1
ATOM 6372 C CA . GLU B 2 668 ? -70.062 14.925 -83.477 0.0000 30.00 668 GLU V CA 1
ATOM 6373 C C . GLU B 2 668 ? -69.326 15.435 -84.703 0.0000 30.00 668 GLU V C 1
ATOM 6374 O O . GLU B 2 668 ? -69.152 16.643 -84.868 0.0000 30.00 668 GLU V O 1
ATOM 6376 N N . GLU B 2 669 ? -68.860 14.521 -85.545 0.0000 147.49 669 GLU V N 1
ATOM 6377 C CA . GLU B 2 669 ? -67.650 14.776 -86.321 0.0000 200.98 669 GLU V CA 1
ATOM 6378 C C . GLU B 2 669 ? -67.057 13.615 -87.125 0.0000 198.45 669 GLU V C 1
ATOM 6379 O O . GLU B 2 669 ? -67.776 12.744 -87.616 0.0000 160.99 669 GLU V O 1
ATOM 6381 N N . ASP B 2 670 ? -65.730 13.637 -87.262 0.0000 224.33 670 ASP V N 1
ATOM 6382 C CA . ASP B 2 670 ? -65.053 13.190 -88.470 0.0000 224.84 670 ASP V CA 1
ATOM 6383 C C . ASP B 2 670 ? -64.327 11.948 -88.046 0.0000 252.25 670 ASP V C 1
ATOM 6384 O O . ASP B 2 670 ? -63.831 11.833 -86.939 0.0000 233.10 670 ASP V O 1
ATOM 6386 N N . ASP B 2 671 ? -64.747 10.751 -88.301 1.00 259.29 671 ASP V N 1
ATOM 6387 C CA . ASP B 2 671 ? -64.291 9.381 -88.098 1.00 250.85 671 ASP V CA 1
ATOM 6388 C C . ASP B 2 671 ? -63.008 9.102 -88.875 1.00 250.38 671 ASP V C 1
ATOM 6389 O O . ASP B 2 671 ? -62.759 9.705 -89.919 1.00 255.79 671 ASP V O 1
ATOM 6394 N N . GLY B 2 672 ? -62.198 8.184 -88.358 1.00 238.60 672 GLY V N 1
ATOM 6395 C CA . GLY B 2 672 ? -60.928 7.846 -88.987 1.00 215.05 672 GLY V CA 1
ATOM 6396 C C . GLY B 2 672 ? -60.776 6.364 -89.267 1.00 202.02 672 GLY V C 1
ATOM 6397 O O . GLY B 2 672 ? -61.758 5.621 -89.293 1.00 188.99 672 GLY V O 1
ATOM 6398 N N . ASP B 2 673 ? -59.535 5.938 -89.478 1.00 190.43 673 ASP V N 1
ATOM 6399 C CA . ASP B 2 673 ? -59.237 4.544 -89.783 1.00 177.10 673 ASP V CA 1
ATOM 6400 C C . ASP B 2 673 ? -59.793 3.603 -88.719 1.00 173.07 673 ASP V C 1
ATOM 6401 O O . ASP B 2 673 ? -60.008 4.001 -87.574 1.00 188.52 673 ASP V O 1
ATOM 6406 N N . ILE B 2 674 ? -60.025 2.355 -89.110 1.00 161.03 674 ILE V N 1
ATOM 6407 C CA . ILE B 2 674 ? -60.490 1.329 -88.184 1.00 155.50 674 ILE V CA 1
ATOM 6408 C C . ILE B 2 674 ? -59.319 0.693 -87.443 1.00 143.93 674 ILE V C 1
ATOM 6409 O O . ILE B 2 674 ? -59.323 0.606 -86.215 1.00 122.22 674 ILE V O 1
ATOM 6414 N N . PHE B 2 675 ? -58.319 0.253 -88.201 1.00 144.04 675 PHE V N 1
ATOM 6415 C CA . PHE B 2 675 ? -57.139 -0.395 -87.634 1.00 130.05 675 PHE V CA 1
ATOM 6416 C C . PHE B 2 675 ? -57.306 -1.908 -87.577 1.00 121.51 675 PHE V C 1
ATOM 6417 O O . PHE B 2 675 ? -56.754 -2.566 -86.694 1.00 107.70 675 PHE V O 1
ATOM 6425 N N . ALA B 2 676 ? -58.063 -2.456 -88.521 1.00 120.30 676 ALA V N 1
ATOM 6426 C CA . ALA B 2 676 ? -58.335 -3.889 -88.536 1.00 140.11 676 ALA V CA 1
ATOM 6427 C C . ALA B 2 676 ? -58.174 -4.500 -89.925 1.00 136.76 676 ALA V C 1
ATOM 6428 O O . ALA B 2 676 ? -58.295 -3.811 -90.937 1.00 157.26 676 ALA V O 1
ATOM 6430 N N . ASP B 2 677 ? -57.895 -5.800 -89.959 1.00 132.56 677 ASP V N 1
ATOM 6431 C CA . ASP B 2 677 ? -57.815 -6.544 -91.209 1.00 143.81 677 ASP V CA 1
ATOM 6432 C C . ASP B 2 677 ? -59.066 -7.401 -91.377 1.00 169.71 677 ASP V C 1
ATOM 6433 O O . ASP B 2 677 ? -59.364 -8.248 -90.534 1.00 215.02 677 ASP V O 1
ATOM 6438 N N . ILE B 2 678 ? -59.793 -7.178 -92.466 1.00 156.29 678 ILE V N 1
ATOM 6439 C CA . ILE B 2 678 ? -61.052 -7.876 -92.702 1.00 136.85 678 ILE V CA 1
ATOM 6440 C C . ILE B 2 678 ? -60.828 -9.336 -93.102 1.00 144.82 678 ILE V C 1
ATOM 6441 O O . ILE B 2 678 ? -59.722 -9.727 -93.478 1.00 132.14 678 ILE V O 1
ATOM 6446 N N . PHE B 2 679 ? -61.888 -10.136 -93.014 1.00 162.80 679 PHE V N 1
ATOM 6447 C CA . PHE B 2 679 ? -61.818 -11.558 -93.331 1.00 162.36 679 PHE V CA 1
ATOM 6448 C C . PHE B 2 679 ? -63.115 -12.258 -92.929 1.00 195.64 679 PHE V C 1
ATOM 6449 O O . PHE B 2 679 ? -63.754 -11.871 -91.951 1.00 185.59 679 PHE V O 1
ATOM 6457 N N . ILE B 2 680 ? -63.504 -13.285 -93.681 1.00 204.86 680 ILE V N 1
ATOM 6458 C CA . ILE B 2 680 ? -64.758 -13.987 -93.406 1.00 190.71 680 ILE V CA 1
ATOM 6459 C C . ILE B 2 680 ? -64.917 -15.317 -94.146 1.00 171.97 680 ILE V C 1
ATOM 6460 O O . ILE B 2 680 ? -65.786 -16.117 -93.799 1.00 168.46 680 ILE V O 1
ATOM 6462 N N . PRO B 2 681 ? -64.081 -15.556 -95.168 1.00 169.48 681 PRO V N 1
ATOM 6463 C CA . PRO B 2 681 ? -64.165 -16.752 -96.010 1.00 186.38 681 PRO V CA 1
ATOM 6464 C C . PRO B 2 681 ? -64.306 -18.055 -95.224 1.00 190.11 681 PRO V C 1
ATOM 6465 O O . PRO B 2 681 ? -63.667 -18.230 -94.186 1.00 182.29 681 PRO V O 1
ATOM 6469 N N . SER B 2 682 ? -65.136 -18.960 -95.734 1.00 199.49 682 SER V N 1
ATOM 6470 C CA . SER B 2 682 ? -65.371 -20.253 -95.098 1.00 224.34 682 SER V CA 1
ATOM 6471 C C . SER B 2 682 ? -66.724 -20.819 -95.517 1.00 223.92 682 SER V C 1
ATOM 6472 O O . SER B 2 682 ? -67.771 -20.276 -95.163 1.00 237.60 682 SER V O 1
ATOM 6474 N N . GLU B 2 683 ? -66.694 -21.910 -96.275 1.00 202.05 683 GLU V N 1
ATOM 6475 C CA . GLU B 2 683 ? -67.915 -22.534 -96.775 1.00 173.98 683 GLU V CA 1
ATOM 6476 C C . GLU B 2 683 ? -68.455 -23.574 -95.797 1.00 184.88 683 GLU V C 1
ATOM 6477 O O . GLU B 2 683 ? -69.622 -23.960 -95.869 1.00 174.41 683 GLU V O 1
ATOM 6479 N N . GLY B 2 793 ? -64.515 -2.894 -48.036 1.00 149.46 793 GLY V N 1
ATOM 6480 C CA . GLY B 2 793 ? -63.838 -1.830 -47.304 1.00 143.99 793 GLY V CA 1
ATOM 6481 C C . GLY B 2 793 ? -64.793 -1.022 -46.448 1.00 151.04 793 GLY V C 1
ATOM 6482 O O . GLY B 2 793 ? -65.892 -0.678 -46.883 1.00 155.54 793 GLY V O 1
ATOM 6483 N N . ASN B 2 794 ? -64.370 -0.719 -45.224 1.00 156.40 794 ASN V N 1
ATOM 6484 C CA . ASN B 2 794 ? -65.189 0.057 -44.298 1.00 152.83 794 ASN V CA 1
ATOM 6485 C C . ASN B 2 794 ? -64.648 1.469 -44.094 1.00 153.68 794 ASN V C 1
ATOM 6486 O O . ASN B 2 794 ? -63.444 1.705 -44.195 1.00 145.39 794 ASN V O 1
ATOM 6488 N N . LYS B 2 795 ? -65.548 2.405 -43.806 1.00 159.84 795 LYS V N 1
ATOM 6489 C CA . LYS B 2 795 ? -65.173 3.802 -43.618 1.00 149.37 795 LYS V CA 1
ATOM 6490 C C . LYS B 2 795 ? -64.315 3.994 -42.371 1.00 151.91 795 LYS V C 1
ATOM 6491 O O . LYS B 2 795 ? -63.712 3.046 -41.869 1.00 170.95 795 LYS V O 1
ATOM 6493 N N . ARG B 2 796 ? -64.271 5.227 -41.878 1.00 133.91 796 ARG V N 1
ATOM 6494 C CA . ARG B 2 796 ? -63.475 5.574 -40.704 1.00 122.63 796 ARG V CA 1
ATOM 6495 C C . ARG B 2 796 ? -63.141 7.060 -40.730 1.00 112.13 796 ARG V C 1
ATOM 6496 O O . ARG B 2 796 ? -62.510 7.543 -41.669 1.00 114.99 796 ARG V O 1
ATOM 6504 N N . ARG B 2 797 ? -63.565 7.781 -39.698 1.00 108.48 797 ARG V N 1
ATOM 6505 C CA . ARG B 2 797 ? -63.395 9.229 -39.667 1.00 101.06 797 ARG V CA 1
ATOM 6506 C C . ARG B 2 797 ? -62.765 9.720 -38.369 1.00 103.98 797 ARG V C 1
ATOM 6507 O O . ARG B 2 797 ? -62.993 9.153 -37.300 1.00 111.18 797 ARG V O 1
ATOM 6509 N N . TYR B 2 798 ? -61.970 10.779 -38.476 1.00 113.42 798 TYR V N 1
ATOM 6510 C CA . TYR B 2 798 ? -61.383 11.431 -37.311 1.00 125.68 798 TYR V CA 1
ATOM 6511 C C . TYR B 2 798 ? -61.641 12.933 -37.373 1.00 131.89 798 TYR V C 1
ATOM 6512 O O . TYR B 2 798 ? -61.944 13.476 -38.436 1.00 144.55 798 TYR V O 1
ATOM 6521 N N . TYR B 2 799 ? -61.518 13.601 -36.232 1.00 123.95 799 TYR V N 1
ATOM 6522 C CA . TYR B 2 799 ? -61.726 15.042 -36.166 1.00 125.99 799 TYR V CA 1
ATOM 6523 C C . TYR B 2 799 ? -60.515 15.730 -35.545 1.00 121.90 799 TYR V C 1
ATOM 6524 O O . TYR B 2 799 ? -60.536 16.106 -34.373 1.00 129.83 799 TYR V O 1
ATOM 6533 N N . ILE B 2 800 ? -59.461 15.890 -36.339 1.00 112.18 800 ILE V N 1
ATOM 6534 C CA . ILE B 2 800 ? -58.218 16.488 -35.857 1.00 117.94 800 ILE V CA 1
ATOM 6535 C C . ILE B 2 800 ? -58.251 18.011 -35.933 1.00 119.04 800 ILE V C 1
ATOM 6536 O O . ILE B 2 800 ? -59.185 18.595 -36.485 1.00 138.33 800 ILE V O 1
ATOM 6541 N N . ALA B 2 801 ? -57.224 18.645 -35.377 1.00 100.66 801 ALA V N 1
ATOM 6542 C CA . ALA B 2 801 ? -57.130 20.100 -35.369 1.00 99.78 801 ALA V CA 1
ATOM 6543 C C . ALA B 2 801 ? -55.756 20.552 -34.880 1.00 97.70 801 ALA V C 1
ATOM 6544 O O . ALA B 2 801 ? -55.277 20.097 -33.842 1.00 108.09 801 ALA V O 1
ATOM 6546 N N . ALA B 2 802 ? -55.128 21.449 -35.633 1.00 84.80 802 ALA V N 1
ATOM 6547 C CA . ALA B 2 802 ? -53.787 21.922 -35.303 1.00 102.73 802 ALA V CA 1
ATOM 6548 C C . ALA B 2 802 ? -53.813 23.012 -34.234 1.00 112.82 802 ALA V C 1
ATOM 6549 O O . ALA B 2 802 ? -53.842 24.200 -34.549 1.00 131.05 802 ALA V O 1
ATOM 6551 N N . GLU B 2 803 ? -53.790 22.601 -32.969 1.00 132.05 803 GLU V N 1
ATOM 6552 C CA . GLU B 2 803 ? -53.847 23.543 -31.855 1.00 121.86 803 GLU V CA 1
ATOM 6553 C C . GLU B 2 803 ? -52.471 24.095 -31.490 1.00 113.48 803 GLU V C 1
ATOM 6554 O O . GLU B 2 803 ? -51.448 23.625 -31.986 1.00 99.64 803 GLU V O 1
ATOM 6560 N N . GLU B 2 804 ? -52.464 25.097 -30.617 1.00 119.74 804 GLU V N 1
ATOM 6561 C CA . GLU B 2 804 ? -51.236 25.750 -30.178 1.00 111.37 804 GLU V CA 1
ATOM 6562 C C . GLU B 2 804 ? -50.979 25.439 -28.708 1.00 113.28 804 GLU V C 1
ATOM 6563 O O . GLU B 2 804 ? -51.857 25.628 -27.866 1.00 122.36 804 GLU V O 1
ATOM 6569 N N . VAL B 2 805 ? -49.776 24.968 -28.397 1.00 114.28 805 VAL V N 1
ATOM 6570 C CA . VAL B 2 805 ? -49.451 24.596 -27.024 1.00 104.72 805 VAL V CA 1
ATOM 6571 C C . VAL B 2 805 ? -48.076 25.088 -26.587 1.00 105.35 805 VAL V C 1
ATOM 6572 O O . VAL B 2 805 ? -47.229 25.430 -27.417 1.00 76.41 805 VAL V O 1
ATOM 6574 N N . LEU B 2 806 ? -47.875 25.129 -25.272 1.00 104.94 806 LEU V N 1
ATOM 6575 C CA . LEU B 2 806 ? -46.579 25.448 -24.690 1.00 113.65 806 LEU V CA 1
ATOM 6576 C C . LEU B 2 806 ? -45.907 24.152 -24.249 1.00 139.61 806 LEU V C 1
ATOM 6577 O O . LEU B 2 806 ? -46.520 23.320 -23.578 1.00 141.71 806 LEU V O 1
ATOM 6579 N N . TRP B 2 807 ? -44.647 23.985 -24.632 1.00 130.55 807 TRP V N 1
ATOM 6580 C CA . TRP B 2 807 ? -43.946 22.726 -24.425 1.00 117.90 807 TRP V CA 1
ATOM 6581 C C . TRP B 2 807 ? -42.589 22.968 -23.784 1.00 133.26 807 TRP V C 1
ATOM 6582 O O . TRP B 2 807 ? -41.771 23.720 -24.314 1.00 156.46 807 TRP V O 1
ATOM 6593 N N . ASP B 2 808 ? -42.350 22.341 -22.637 1.00 124.12 808 ASP V N 1
ATOM 6594 C CA . ASP B 2 808 ? -41.010 22.336 -22.062 1.00 129.54 808 ASP V CA 1
ATOM 6595 C C . ASP B 2 808 ? -40.526 20.904 -21.848 1.00 130.16 808 ASP V C 1
ATOM 6596 O O . ASP B 2 808 ? -41.259 20.052 -21.343 1.00 127.21 808 ASP V O 1
ATOM 6601 N N . TYR B 2 809 ? -39.290 20.648 -22.261 1.00 127.43 809 TYR V N 1
ATOM 6602 C CA . TYR B 2 809 ? -38.748 19.296 -22.299 1.00 123.07 809 TYR V CA 1
ATOM 6603 C C . TYR B 2 809 ? -38.124 18.885 -20.969 1.00 134.80 809 TYR V C 1
ATOM 6604 O O . TYR B 2 809 ? -37.267 18.002 -20.926 1.00 149.45 809 TYR V O 1
ATOM 6613 N N . SER B 2 810 ? -38.555 19.527 -19.888 1.00 149.54 810 SER V N 1
ATOM 6614 C CA . SER B 2 810 ? -38.037 19.219 -18.559 1.00 146.95 810 SER V CA 1
ATOM 6615 C C . SER B 2 810 ? -39.049 19.558 -17.469 1.00 138.32 810 SER V C 1
ATOM 6616 O O . SER B 2 810 ? -38.885 20.545 -16.752 1.00 140.41 810 SER V O 1
ATOM 6619 N N . PRO B 2 811 ? -40.102 18.737 -17.343 1.00 146.42 811 PRO V N 1
ATOM 6620 C CA . PRO B 2 811 ? -41.122 18.933 -16.315 1.00 157.70 811 PRO V CA 1
ATOM 6621 C C . PRO B 2 811 ? -40.543 18.805 -14.908 1.00 169.20 811 PRO V C 1
ATOM 6622 O O . PRO B 2 811 ? -39.873 19.720 -14.429 1.00 149.59 811 PRO V O 1
ATOM 6626 N N . LYS B 2 823 ? -35.858 28.445 -21.912 1.00 166.04 823 LYS V N 1
ATOM 6627 C CA . LYS B 2 823 ? -35.577 27.823 -20.624 1.00 166.30 823 LYS V CA 1
ATOM 6628 C C . LYS B 2 823 ? -36.263 26.465 -20.507 1.00 171.53 823 LYS V C 1
ATOM 6629 O O . LYS B 2 823 ? -36.743 26.093 -19.436 1.00 201.37 823 LYS V O 1
ATOM 6631 N N . THR B 2 824 ? -36.306 25.735 -21.618 1.00 150.15 824 THR V N 1
ATOM 6632 C CA . THR B 2 824 ? -36.895 24.397 -21.655 1.00 141.85 824 THR V CA 1
ATOM 6633 C C . THR B 2 824 ? -38.410 24.435 -21.836 1.00 142.84 824 THR V C 1
ATOM 6634 O O . THR B 2 824 ? -39.053 23.393 -21.962 1.00 141.33 824 THR V O 1
ATOM 6638 N N . THR B 2 825 ? -38.978 25.637 -21.843 1.00 139.50 825 THR V N 1
ATOM 6639 C CA . THR B 2 825 ? -40.413 25.799 -22.039 1.00 139.49 825 THR V CA 1
ATOM 6640 C C . THR B 2 825 ? -40.699 26.695 -23.239 1.00 131.17 825 THR V C 1
ATOM 6641 O O . THR B 2 825 ? -40.586 27.917 -23.155 1.00 167.87 825 THR V O 1
ATOM 6645 N N . PHE B 2 826 ? -41.065 26.076 -24.357 1.00 119.10 826 PHE V N 1
ATOM 6646 C CA . PHE B 2 826 ? -41.349 26.809 -25.585 1.00 115.58 826 PHE V CA 1
ATOM 6647 C C . PHE B 2 826 ? -42.814 26.677 -25.980 1.00 121.56 826 PHE V C 1
ATOM 6648 O O . PHE B 2 826 ? -43.546 25.847 -25.438 1.00 112.37 826 PHE V O 1
ATOM 6656 N N . LYS B 2 827 ? -43.236 27.505 -26.928 1.00 132.04 827 LYS V N 1
ATOM 6657 C CA . LYS B 2 827 ? -44.573 27.402 -27.492 1.00 145.71 827 LYS V CA 1
ATOM 6658 C C . LYS B 2 827 ? -44.505 26.584 -28.774 1.00 132.95 827 LYS V C 1
ATOM 6659 O O . LYS B 2 827 ? -43.567 26.722 -29.558 1.00 117.65 827 LYS V O 1
ATOM 6661 N N . LYS B 2 828 ? -45.496 25.726 -28.983 1.00 113.54 828 LYS V N 1
ATOM 6662 C CA . LYS B 2 828 ? -45.511 24.885 -30.171 1.00 116.67 828 LYS V CA 1
ATOM 6663 C C . LYS B 2 828 ? -46.914 24.587 -30.688 1.00 108.15 828 LYS V C 1
ATOM 6664 O O . LYS B 2 828 ? -47.894 24.639 -29.943 1.00 91.96 828 LYS V O 1
ATOM 6670 N N . ALA B 2 829 ? -46.991 24.281 -31.980 1.00 96.85 829 ALA V N 1
ATOM 6671 C CA . ALA B 2 829 ? -48.230 23.858 -32.609 1.00 101.33 829 ALA V CA 1
ATOM 6672 C C . ALA B 2 829 ? -48.284 22.338 -32.634 1.00 112.60 829 ALA V C 1
ATOM 6673 O O . ALA B 2 829 ? -47.357 21.684 -33.112 1.00 123.29 829 ALA V O 1
ATOM 6675 N N . ILE B 2 830 ? -49.371 21.781 -32.114 1.00 121.46 830 ILE V N 1
ATOM 6676 C CA . ILE B 2 830 ? -49.521 20.337 -32.013 1.00 133.50 830 ILE V CA 1
ATOM 6677 C C . ILE B 2 830 ? -50.803 19.899 -32.715 1.00 127.57 830 ILE V C 1
ATOM 6678 O O . ILE B 2 830 ? -51.422 20.686 -33.430 1.00 140.20 830 ILE V O 1
ATOM 6683 N N . PHE B 2 831 ? -51.193 18.644 -32.520 1.00 117.60 831 PHE V N 1
ATOM 6684 C CA . PHE B 2 831 ? -52.447 18.141 -33.072 1.00 102.61 831 PHE V CA 1
ATOM 6685 C C . PHE B 2 831 ? -53.473 17.936 -31.964 1.00 107.27 831 PHE V C 1
ATOM 6686 O O . PHE B 2 831 ? -53.643 18.797 -31.100 1.00 109.04 831 PHE V O 1
ATOM 6694 N N . ARG B 2 832 ? -54.156 16.796 -31.995 1.00 99.09 832 ARG V N 1
ATOM 6695 C CA . ARG B 2 832 ? -55.138 16.464 -30.967 1.00 101.06 832 ARG V CA 1
ATOM 6696 C C . ARG B 2 832 ? -56.494 16.132 -31.579 1.00 93.80 832 ARG V C 1
ATOM 6697 O O . ARG B 2 832 ? -56.974 16.830 -32.472 1.00 83.93 832 ARG V O 1
ATOM 6705 N N . SER B 2 833 ? -57.106 15.060 -31.090 1.00 102.36 833 SER V N 1
ATOM 6706 C CA . SER B 2 833 ? -58.373 14.591 -31.633 1.00 118.97 833 SER V CA 1
ATOM 6707 C C . SER B 2 833 ? -59.563 15.180 -30.883 1.00 132.66 833 SER V C 1
ATOM 6708 O O . SER B 2 833 ? -59.476 15.470 -29.690 1.00 150.83 833 SER V O 1
ATOM 6711 N N . TYR B 2 834 ? -60.672 15.354 -31.596 1.00 120.10 834 TYR V N 1
ATOM 6712 C CA . TYR B 2 834 ? -61.909 15.836 -30.991 1.00 119.27 834 TYR V CA 1
ATOM 6713 C C . TYR B 2 834 ? -63.020 14.805 -31.137 1.00 132.10 834 TYR V C 1
ATOM 6714 O O . TYR B 2 834 ? -63.015 14.003 -32.071 1.00 117.45 834 TYR V O 1
ATOM 6723 N N . LEU B 2 835 ? -63.971 14.832 -30.208 1.00 155.01 835 LEU V N 1
ATOM 6724 C CA . LEU B 2 835 ? -65.048 13.848 -30.179 1.00 199.97 835 LEU V CA 1
ATOM 6725 C C . LEU B 2 835 ? -65.812 13.779 -31.500 1.00 211.60 835 LEU V C 1
ATOM 6726 O O . LEU B 2 835 ? -66.136 12.693 -31.982 1.00 209.71 835 LEU V O 1
ATOM 6731 N N . ASP B 2 836 ? -66.099 14.940 -32.081 1.00 199.74 836 ASP V N 1
ATOM 6732 C CA . ASP B 2 836 ? -66.797 14.996 -33.363 1.00 179.97 836 ASP V CA 1
ATOM 6733 C C . ASP B 2 836 ? -66.515 16.295 -34.110 1.00 175.49 836 ASP V C 1
ATOM 6734 O O . ASP B 2 836 ? -65.605 17.044 -33.755 1.00 186.10 836 ASP V O 1
ATOM 6739 N N . ASP B 2 837 ? -67.306 16.554 -35.146 1.00 164.77 837 ASP V N 1
ATOM 6740 C CA . ASP B 2 837 ? -67.099 17.712 -36.011 1.00 156.89 837 ASP V CA 1
ATOM 6741 C C . ASP B 2 837 ? -67.445 19.038 -35.338 1.00 165.78 837 ASP V C 1
ATOM 6742 O O . ASP B 2 837 ? -67.158 20.106 -35.878 1.00 164.20 837 ASP V O 1
ATOM 6747 N N . THR B 2 838 ? -68.062 18.970 -34.162 1.00 164.18 838 THR V N 1
ATOM 6748 C CA . THR B 2 838 ? -68.406 20.177 -33.418 1.00 154.04 838 THR V CA 1
ATOM 6749 C C . THR B 2 838 ? -67.149 20.868 -32.908 1.00 160.85 838 THR V C 1
ATOM 6750 O O . THR B 2 838 ? -67.034 22.093 -32.967 1.00 162.62 838 THR V O 1
ATOM 6754 N N . PHE B 2 839 ? -66.207 20.074 -32.411 1.00 156.38 839 PHE V N 1
ATOM 6755 C CA . PHE B 2 839 ? -64.965 20.605 -31.863 1.00 159.61 839 PHE V CA 1
ATOM 6756 C C . PHE B 2 839 ? -65.219 21.354 -30.560 1.00 174.72 839 PHE V C 1
ATOM 6757 O O . PHE B 2 839 ? -66.367 21.534 -30.152 1.00 189.21 839 PHE V O 1
ATOM 6765 N N . GLN B 2 840 ? -64.144 21.789 -29.912 1.00 190.58 840 GLN V N 1
ATOM 6766 C CA . GLN B 2 840 ? -64.243 22.414 -28.599 1.00 196.35 840 GLN V CA 1
ATOM 6767 C C . GLN B 2 840 ? -64.352 21.336 -27.524 1.00 208.05 840 GLN V C 1
ATOM 6768 O O . GLN B 2 840 ? -64.286 21.625 -26.329 1.00 219.49 840 GLN V O 1
ATOM 6770 N N . THR B 2 841 ? -64.520 20.092 -27.964 1.00 194.47 841 THR V N 1
ATOM 6771 C CA . THR B 2 841 ? -64.598 18.950 -27.058 1.00 160.41 841 THR V CA 1
ATOM 6772 C C . THR B 2 841 ? -63.530 17.913 -27.400 1.00 161.16 841 THR V C 1
ATOM 6773 O O . THR B 2 841 ? -63.848 16.816 -27.860 1.00 163.03 841 THR V O 1
ATOM 6777 N N . PRO B 2 842 ? -62.253 18.261 -27.174 1.00 153.25 842 PRO V N 1
ATOM 6778 C CA . PRO B 2 842 ? -61.133 17.377 -27.489 1.00 143.26 842 PRO V CA 1
ATOM 6779 C C . PRO B 2 842 ? -61.220 16.050 -26.744 1.00 132.87 842 PRO V C 1
ATOM 6780 O O . PRO B 2 842 ? -61.475 16.031 -25.540 1.00 143.48 842 PRO V O 1
ATOM 6784 N N . SER B 2 843 ? -61.012 14.952 -27.463 1.00 134.61 843 SER V N 1
ATOM 6785 C CA . SER B 2 843 ? -61.039 13.624 -26.862 1.00 158.74 843 SER V CA 1
ATOM 6786 C C . SER B 2 843 ? -59.977 13.508 -25.770 1.00 155.54 843 SER V C 1
ATOM 6787 O O . SER B 2 843 ? -58.864 14.014 -25.921 1.00 154.24 843 SER V O 1
ATOM 6790 N N . THR B 2 844 ? -60.329 12.835 -24.677 1.00 140.15 844 THR V N 1
ATOM 6791 C CA . THR B 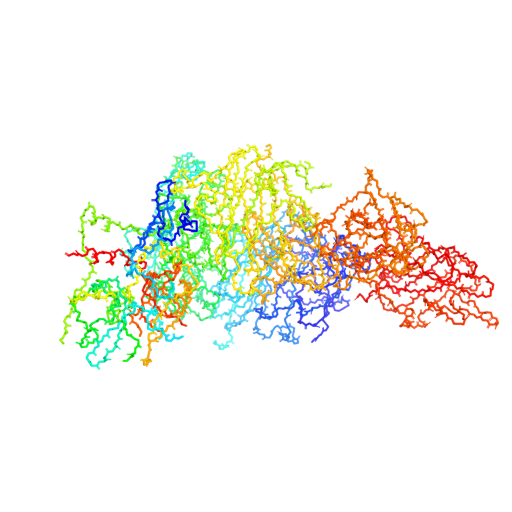2 844 ? -59.473 12.761 -23.494 1.00 126.10 844 THR V CA 1
ATOM 6792 C C . THR B 2 844 ? -58.385 11.696 -23.593 1.00 129.71 844 THR V C 1
ATOM 6793 O O . THR B 2 844 ? -58.449 10.798 -24.432 1.00 146.26 844 THR V O 1
ATOM 6795 N N . GLY B 2 845 ? -57.391 11.800 -22.716 1.00 155.26 845 GLY V N 1
ATOM 6796 C CA . GLY B 2 845 ? -56.250 10.893 -22.734 1.00 172.43 845 GLY V CA 1
ATOM 6797 C C . GLY B 2 845 ? -56.536 9.524 -22.148 1.00 165.56 845 GLY V C 1
ATOM 6798 O O . GLY B 2 845 ? -57.377 9.374 -21.261 1.00 177.49 845 GLY V O 1
ATOM 6799 N N . GLY B 2 846 ? -55.829 8.521 -22.656 1.00 152.74 846 GLY V N 1
ATOM 6800 C CA . GLY B 2 846 ? -55.936 7.162 -22.142 1.00 164.29 846 GLY V CA 1
ATOM 6801 C C . GLY B 2 846 ? -54.617 6.716 -21.542 1.00 167.43 846 GLY V C 1
ATOM 6802 O O . GLY B 2 846 ? -53.652 7.481 -21.512 1.00 185.89 846 GLY V O 1
ATOM 6803 N N . GLU B 2 847 ? -54.572 5.478 -21.065 1.00 145.13 847 GLU V N 1
ATOM 6804 C CA . GLU B 2 847 ? -53.363 4.947 -20.448 1.00 132.81 847 GLU V CA 1
ATOM 6805 C C . GLU B 2 847 ? -52.264 4.722 -21.482 1.00 129.16 847 GLU V C 1
ATOM 6806 O O . GLU B 2 847 ? -51.122 5.136 -21.284 1.00 130.46 847 GLU V O 1
ATOM 6812 N N . TYR B 2 848 ? -52.617 4.068 -22.585 1.00 117.43 848 TYR V N 1
ATOM 6813 C CA . TYR B 2 848 ? -51.657 3.787 -23.647 1.00 106.18 848 TYR V CA 1
ATOM 6814 C C . TYR B 2 848 ? -51.079 5.083 -24.203 1.00 116.55 848 TYR V C 1
ATOM 6815 O O . TYR B 2 848 ? -49.861 5.240 -24.303 1.00 133.84 848 TYR V O 1
ATOM 6824 N N . GLU B 2 849 ? -51.964 6.010 -24.558 1.00 117.85 849 GLU V N 1
ATOM 6825 C CA . GLU B 2 849 ? -51.559 7.292 -25.123 1.00 111.85 849 GLU V CA 1
ATOM 6826 C C . GLU B 2 849 ? -50.687 8.089 -24.157 1.00 111.97 849 GLU V C 1
ATOM 6827 O O . GLU B 2 849 ? -50.379 9.254 -24.405 1.00 120.79 849 GLU V O 1
ATOM 6833 N N . LYS B 2 850 ? -50.291 7.457 -23.057 1.00 119.46 850 LYS V N 1
ATOM 6834 C CA . LYS B 2 850 ? -49.469 8.117 -22.050 1.00 122.43 850 LYS V CA 1
ATOM 6835 C C . LYS B 2 850 ? -47.993 8.105 -22.436 1.00 109.02 850 LYS V C 1
ATOM 6836 O O . LYS B 2 850 ? -47.136 8.532 -21.661 1.00 112.52 850 LYS V O 1
ATOM 6838 N N . HIS B 2 851 ? -47.704 7.619 -23.638 1.00 89.28 851 HIS V N 1
ATOM 6839 C CA . HIS B 2 851 ? -46.329 7.526 -24.111 1.00 95.70 851 HIS V CA 1
ATOM 6840 C C . HIS B 2 851 ? -46.156 8.221 -25.454 1.00 98.45 851 HIS V C 1
ATOM 6841 O O . HIS B 2 851 ? -45.065 8.682 -25.786 1.00 138.12 851 HIS V O 1
ATOM 6848 N N . LEU B 2 852 ? -47.237 8.283 -26.226 1.00 95.51 852 LEU V N 1
ATOM 6849 C CA . LEU B 2 852 ? -47.208 8.910 -27.542 1.00 89.64 852 LEU V CA 1
ATOM 6850 C C . LEU B 2 852 ? -46.382 10.191 -27.514 1.00 99.19 852 LEU V C 1
ATOM 6851 O O . LEU B 2 852 ? -45.720 10.538 -28.495 1.00 84.80 852 LEU V O 1
ATOM 6856 N N . GLY B 2 853 ? -46.426 10.886 -26.382 1.00 103.41 853 GLY V N 1
ATOM 6857 C CA . GLY B 2 853 ? -45.680 12.126 -26.210 1.00 95.26 853 GLY V CA 1
ATOM 6858 C C . GLY B 2 853 ? -46.332 13.280 -26.942 1.00 102.75 853 GLY V C 1
ATOM 6859 O O . GLY B 2 853 ? -47.486 13.617 -26.682 1.00 108.71 853 GLY V O 1
ATOM 6860 N N . ILE B 2 854 ? -45.590 13.885 -27.863 1.00 116.91 854 ILE V N 1
ATOM 6861 C CA . ILE B 2 854 ? -46.099 15.005 -28.646 1.00 104.59 854 ILE V CA 1
ATOM 6862 C C . ILE B 2 854 ? -46.935 14.507 -29.820 1.00 94.83 854 ILE V C 1
ATOM 6863 O O . ILE B 2 854 ? -47.972 15.083 -30.148 1.00 94.41 854 ILE V O 1
ATOM 6868 N N . LEU B 2 855 ? -46.474 13.429 -30.446 1.00 108.48 855 LEU V N 1
ATOM 6869 C CA . LEU B 2 855 ? -47.174 12.819 -31.573 1.00 108.21 855 LEU V CA 1
ATOM 6870 C C . LEU B 2 855 ? -48.683 13.020 -31.501 1.00 114.63 855 LEU V C 1
ATOM 6871 O O . LEU B 2 855 ? -49.291 12.872 -30.440 1.00 113.27 855 LEU V O 1
ATOM 6876 N N . GLY B 2 856 ? -49.283 13.354 -32.639 1.00 113.07 856 GLY V N 1
ATOM 6877 C CA . GLY B 2 856 ? -50.731 13.482 -32.728 1.00 113.58 856 GLY V CA 1
ATOM 6878 C C . GLY B 2 856 ? -51.401 12.136 -32.541 1.00 107.56 856 GLY V C 1
ATOM 6879 O O . GLY B 2 856 ? -50.724 11.126 -32.349 1.00 109.49 856 GLY V O 1
ATOM 6880 N N . PRO B 2 857 ? -52.740 12.111 -32.601 1.00 101.80 857 PRO V N 1
ATOM 6881 C CA . PRO B 2 857 ? -53.506 10.883 -32.395 1.00 97.93 857 PRO V CA 1
ATOM 6882 C C . PRO B 2 857 ? -53.128 9.804 -33.404 1.00 85.43 857 PRO V C 1
ATOM 6883 O O . PRO B 2 857 ? -52.629 10.113 -34.486 1.00 72.71 857 PRO V O 1
ATOM 6887 N N . ILE B 2 858 ? -53.365 8.547 -33.044 1.00 88.14 858 ILE V N 1
ATOM 6888 C CA . ILE B 2 858 ? -53.020 7.430 -33.914 1.00 117.89 858 ILE V CA 1
ATOM 6889 C C . ILE B 2 858 ? -54.092 7.181 -34.969 1.00 116.99 858 ILE V C 1
ATOM 6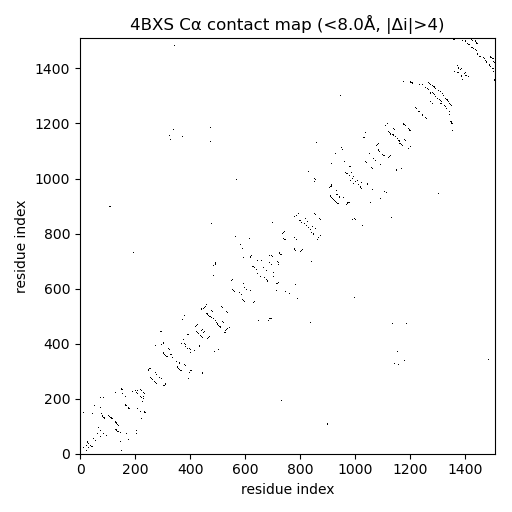890 O O . ILE B 2 858 ? -55.111 6.544 -34.699 1.00 110.90 858 ILE V O 1
ATOM 6895 N N . ILE B 2 859 ? -53.854 7.694 -36.171 1.00 110.05 859 ILE V N 1
ATOM 6896 C CA . ILE B 2 859 ? -54.736 7.431 -37.299 1.00 108.63 859 ILE V CA 1
ATOM 6897 C C . ILE B 2 859 ? -54.594 5.975 -37.723 1.00 113.05 859 ILE V C 1
ATOM 6898 O O . ILE B 2 859 ? -53.617 5.598 -38.373 1.00 113.32 859 ILE V O 1
ATOM 6903 N N . ARG B 2 860 ? -55.570 5.157 -37.345 1.00 101.54 860 ARG V N 1
ATOM 6904 C CA . ARG B 2 860 ? -55.511 3.724 -37.604 1.00 107.92 860 ARG V CA 1
ATOM 6905 C C . ARG B 2 860 ? -56.607 3.283 -38.568 1.00 105.90 860 ARG V C 1
ATOM 6906 O O . ARG B 2 860 ? -57.731 3.783 -38.514 1.00 124.19 860 ARG V O 1
ATOM 6914 N N . ALA B 2 861 ? -56.273 2.341 -39.445 1.00 97.33 861 ALA V N 1
ATOM 6915 C CA . ALA B 2 861 ? -57.243 1.791 -40.388 1.00 105.40 861 ALA V CA 1
ATOM 6916 C C . ALA B 2 861 ? -56.816 0.412 -40.886 1.00 108.79 861 ALA V C 1
ATOM 6917 O O . ALA B 2 861 ? -55.799 -0.129 -40.453 1.00 148.01 861 ALA V O 1
ATOM 6919 N N . GLU B 2 862 ? -57.607 -0.155 -41.790 1.00 94.48 862 GLU V N 1
ATOM 6920 C CA . GLU B 2 862 ? -57.273 -1.430 -42.412 1.00 97.91 862 GLU V CA 1
ATOM 6921 C C . GLU B 2 862 ? -57.329 -1.288 -43.927 1.00 105.35 862 GLU V C 1
ATOM 6922 O O . GLU B 2 862 ? -57.912 -0.337 -44.445 1.00 145.02 862 GLU V O 1
ATOM 6928 N N . VAL B 2 863 ? -56.722 -2.232 -44.636 1.00 102.60 863 VAL V N 1
ATOM 6929 C CA . VAL B 2 863 ? -56.648 -2.155 -46.091 1.00 105.69 863 VAL V CA 1
ATOM 6930 C C . VAL B 2 863 ? -58.025 -1.975 -46.729 1.00 127.37 863 VAL V C 1
ATOM 6931 O O . VAL B 2 863 ? -59.007 -2.580 -46.296 1.00 142.15 863 VAL V O 1
ATOM 6935 N N . ASP B 2 864 ? -58.087 -1.136 -47.758 1.00 134.65 864 ASP V N 1
ATOM 6936 C CA . ASP B 2 864 ? -59.322 -0.917 -48.508 1.00 150.21 864 ASP V CA 1
ATOM 6937 C C . ASP B 2 864 ? -60.276 0.037 -47.796 1.00 148.21 864 ASP V C 1
ATOM 6938 O O . ASP B 2 864 ? -61.220 0.549 -48.400 1.00 143.55 864 ASP V O 1
ATOM 6943 N N . ASP B 2 865 ? -60.030 0.270 -46.512 1.00 138.21 865 ASP V N 1
ATOM 6944 C CA . ASP B 2 865 ? -60.805 1.248 -45.761 1.00 148.80 865 ASP V CA 1
ATOM 6945 C C . ASP B 2 865 ? -60.497 2.651 -46.267 1.00 132.74 865 ASP V C 1
ATOM 6946 O O . ASP B 2 865 ? -59.437 2.892 -46.846 1.00 132.32 865 ASP V O 1
ATOM 6951 N N . VAL B 2 866 ? -61.429 3.573 -46.053 1.00 108.91 866 VAL V N 1
ATOM 6952 C CA . VAL B 2 866 ? -61.232 4.961 -46.451 1.00 92.19 866 VAL V CA 1
ATOM 6953 C C . VAL B 2 866 ? -61.253 5.869 -45.230 1.00 97.31 866 VAL V C 1
ATOM 6954 O O . VAL B 2 866 ? -62.137 5.760 -44.378 1.00 106.08 866 VAL V O 1
ATOM 6956 N N . ILE B 2 867 ? -60.271 6.761 -45.148 1.00 99.93 867 ILE V N 1
ATOM 6957 C CA . ILE B 2 867 ? -60.166 7.688 -44.028 1.00 108.87 867 ILE V CA 1
ATOM 6958 C C . ILE B 2 867 ? -60.771 9.045 -44.370 1.00 134.44 867 ILE V C 1
ATOM 6959 O O . ILE B 2 867 ? -60.604 9.549 -45.481 1.00 160.09 867 ILE V O 1
ATOM 6964 N N . GLU B 2 868 ? -61.472 9.633 -43.406 1.00 135.89 868 GLU V N 1
ATOM 6965 C CA . GLU B 2 868 ? -62.069 10.948 -43.587 1.00 133.91 868 GLU V CA 1
ATOM 6966 C C . GLU B 2 868 ? -61.610 11.893 -42.484 1.00 124.19 868 GLU V C 1
ATOM 6967 O O . GLU B 2 868 ? -62.296 12.067 -41.477 1.00 139.86 868 GLU V O 1
ATOM 6969 N N . ILE B 2 869 ? -60.443 12.497 -42.678 1.00 103.61 869 ILE V N 1
ATOM 6970 C CA . ILE B 2 869 ? -59.877 13.401 -41.686 1.00 109.95 869 ILE V CA 1
ATOM 6971 C C . ILE B 2 869 ? -60.439 14.810 -41.840 1.00 138.50 869 ILE V C 1
ATOM 6972 O O . ILE B 2 869 ? -60.142 15.500 -42.816 1.00 188.13 869 ILE V O 1
ATOM 6974 N N . GLN B 2 870 ? -61.255 15.231 -40.877 1.00 126.55 870 GLN V N 1
ATOM 6975 C CA . GLN B 2 870 ? -61.805 16.582 -40.882 1.00 109.31 870 GLN V CA 1
ATOM 6976 C C . GLN B 2 870 ? -60.889 17.544 -40.135 1.00 104.29 870 GLN V C 1
ATOM 6977 O O . GLN B 2 870 ? -61.224 18.029 -39.053 1.00 106.88 870 GLN V O 1
ATOM 6983 N N . PHE B 2 871 ? -59.729 17.810 -40.724 1.00 101.91 871 PHE V N 1
ATOM 6984 C CA . PHE B 2 871 ? -58.752 18.715 -40.139 1.00 110.86 871 PHE V CA 1
ATOM 6985 C C . PHE B 2 871 ? -59.247 20.156 -40.178 1.00 121.35 871 PHE V C 1
ATOM 6986 O O . PHE B 2 871 ? -59.965 20.554 -41.096 1.00 127.35 871 PHE V O 1
ATOM 6994 N N . LYS B 2 872 ? -58.868 20.931 -39.167 1.00 116.15 872 LYS V N 1
ATOM 6995 C CA . LYS B 2 872 ? -59.188 22.352 -39.126 1.00 117.68 872 LYS V CA 1
ATOM 6996 C C . LYS B 2 872 ? -58.130 23.107 -38.331 1.00 110.06 872 LYS V C 1
ATOM 6997 O O . LYS B 2 872 ? -57.929 22.846 -37.145 1.00 113.71 872 LYS V O 1
ATOM 7001 N N . ASN B 2 873 ? -57.449 24.038 -38.991 1.00 94.05 873 ASN V N 1
ATOM 7002 C CA . ASN B 2 873 ? -56.394 24.808 -38.346 1.00 97.30 873 ASN V CA 1
ATOM 7003 C C . ASN B 2 873 ? -56.887 25.487 -37.073 1.00 96.01 873 ASN V C 1
ATOM 7004 O O . ASN B 2 873 ? -58.080 25.467 -36.773 1.00 108.68 873 ASN V O 1
ATOM 7009 N N . LEU B 2 874 ? -55.960 26.080 -36.328 1.00 89.72 874 LEU V N 1
ATOM 7010 C CA . LEU B 2 874 ? -56.274 26.743 -35.064 1.00 88.19 874 LEU V CA 1
ATOM 7011 C C . LEU B 2 874 ? -55.043 27.464 -34.532 1.00 98.99 874 LEU V C 1
ATOM 7012 O O . LEU B 2 874 ? -54.868 27.594 -33.319 1.00 93.40 874 LEU V O 1
ATOM 7017 N N . ALA B 2 875 ? -54.188 27.926 -35.440 1.00 107.67 875 ALA V N 1
ATOM 7018 C CA . ALA B 2 875 ? -52.922 28.534 -35.046 1.00 114.65 875 ALA V CA 1
ATOM 7019 C C . ALA B 2 875 ? -52.629 29.842 -35.777 1.00 130.59 875 ALA V C 1
ATOM 7020 O O . ALA B 2 875 ? -53.435 30.317 -36.580 1.00 115.93 875 ALA V O 1
ATOM 7022 N N . SER B 2 876 ? -51.461 30.410 -35.489 1.00 145.06 876 SER V N 1
ATOM 7023 C CA . SER B 2 876 ? -51.049 31.693 -36.051 1.00 139.88 876 SER V CA 1
ATOM 7024 C C . SER B 2 876 ? -50.772 31.623 -37.550 1.00 141.17 876 SER V C 1
ATOM 7025 O O . SER B 2 876 ? -51.165 32.514 -38.302 1.00 170.75 876 SER V O 1
ATOM 7028 N N . ARG B 2 877 ? -50.085 30.570 -37.979 1.00 137.85 877 ARG V N 1
ATOM 7029 C CA . ARG B 2 877 ? -49.754 30.406 -39.390 1.00 128.38 877 ARG V CA 1
ATOM 7030 C C . ARG B 2 877 ? -50.441 29.181 -39.986 1.00 118.12 877 ARG V C 1
ATOM 7031 O O . ARG B 2 877 ? -50.737 28.221 -39.276 1.00 104.91 877 ARG V O 1
ATOM 7039 N N . PRO B 2 878 ? -50.698 29.217 -41.302 1.00 117.63 878 PRO V N 1
ATOM 7040 C CA . PRO B 2 878 ? -51.394 28.148 -42.013 1.00 125.83 878 PRO V CA 1
ATOM 7041 C C . PRO B 2 878 ? -50.633 26.827 -41.973 1.00 138.53 878 PRO V C 1
ATOM 7042 O O . PRO B 2 878 ? -49.410 26.807 -42.116 1.00 148.10 878 PRO V O 1
ATOM 7046 N N . TYR B 2 879 ? -51.364 25.733 -41.782 1.00 130.10 879 TYR V N 1
ATOM 7047 C CA . TYR B 2 879 ? -50.773 24.401 -41.767 1.00 113.56 879 TYR V CA 1
ATOM 7048 C C . TYR B 2 879 ? -51.593 23.444 -42.626 1.00 132.67 879 TYR V C 1
ATOM 7049 O O . TYR B 2 879 ? -52.655 23.809 -43.128 1.00 170.61 879 TYR V O 1
ATOM 7058 N N . SER B 2 880 ? -51.102 22.219 -42.791 1.00 123.22 880 SER V N 1
ATOM 7059 C CA . SER B 2 880 ? -51.774 21.243 -43.646 1.00 120.48 880 SER V CA 1
ATOM 7060 C C . SER B 2 880 ? -51.534 19.803 -43.202 1.00 126.67 880 SER V C 1
ATOM 7061 O O . SER B 2 880 ? -50.621 19.526 -42.423 1.00 104.65 880 SER V O 1
ATOM 7064 N N . LEU B 2 881 ? -52.365 18.894 -43.707 1.00 123.71 881 LEU V N 1
ATOM 7065 C CA . LEU B 2 881 ? -52.223 17.468 -43.422 1.00 101.36 881 LEU V CA 1
ATOM 7066 C C . LEU B 2 881 ? -51.685 16.702 -44.620 1.00 116.37 881 LEU V C 1
ATOM 7067 O O . LEU B 2 881 ? -52.362 16.571 -45.641 1.00 125.22 881 LEU V O 1
ATOM 7072 N N . HIS B 2 882 ? -50.464 16.196 -44.489 1.00 124.49 882 HIS V N 1
ATOM 7073 C CA . HIS B 2 882 ? -49.902 15.294 -45.484 1.00 114.36 882 HIS V CA 1
ATOM 7074 C C . HIS B 2 882 ? -49.817 13.891 -44.899 1.00 116.63 882 HIS V C 1
ATOM 7075 O O . HIS B 2 882 ? -49.410 13.715 -43.751 1.00 151.27 882 HIS V O 1
ATOM 7082 N N . ALA B 2 883 ? -50.203 12.895 -45.687 1.00 112.95 883 ALA V N 1
ATOM 7083 C CA . ALA B 2 883 ? -50.158 11.510 -45.233 1.00 117.59 883 ALA V CA 1
ATOM 7084 C C . ALA B 2 883 ? -49.217 10.681 -46.097 1.00 111.20 883 ALA V C 1
ATOM 7085 O O . ALA B 2 883 ? -49.304 10.706 -47.325 1.00 140.63 883 ALA V O 1
ATOM 7087 N N . HIS B 2 884 ? -48.315 9.951 -45.450 1.00 72.35 884 HIS V N 1
ATOM 7088 C CA . HIS B 2 884 ? -47.400 9.071 -46.166 1.00 87.92 884 HIS V CA 1
ATOM 7089 C C . HIS B 2 884 ? -48.048 7.732 -46.502 1.00 99.26 884 HIS V C 1
ATOM 7090 O O . HIS B 2 884 ? -49.012 7.318 -45.858 1.00 125.53 884 HIS V O 1
ATOM 7097 N N . GLY B 2 885 ? -47.512 7.064 -47.519 1.00 95.08 885 GLY V N 1
ATOM 7098 C CA . GLY B 2 885 ? -47.931 5.707 -47.864 1.00 113.08 885 GLY V CA 1
ATOM 7099 C C . GLY B 2 885 ? -49.307 5.585 -48.489 1.00 113.12 885 GLY V C 1
ATOM 7100 O O . GLY B 2 885 ? -49.460 4.989 -49.555 1.00 115.80 885 GLY V O 1
ATOM 7101 N N . LEU B 2 886 ? -50.308 6.146 -47.821 1.00 114.92 886 LEU V N 1
ATOM 7102 C CA . LEU B 2 886 ? -51.697 6.047 -48.262 1.00 111.70 886 LEU V CA 1
ATOM 7103 C C . LEU B 2 886 ? -51.913 6.589 -49.676 1.00 123.76 886 LEU V C 1
ATOM 7104 O O . LEU B 2 886 ? -51.095 7.349 -50.197 1.00 123.04 886 LEU V O 1
ATOM 7109 N N . LEU B 2 887 ? -53.023 6.192 -50.289 1.00 124.23 887 LEU V N 1
ATOM 7110 C CA . LEU B 2 887 ? -53.365 6.645 -51.631 1.00 116.17 887 LEU V CA 1
ATOM 7111 C C . LEU B 2 887 ? -54.283 7.860 -51.570 1.00 133.65 887 LEU V C 1
ATOM 7112 O O . LEU B 2 887 ? -55.500 7.726 -51.439 1.00 133.77 887 LEU V O 1
ATOM 7117 N N . TYR B 2 888 ? -53.690 9.044 -51.667 1.00 137.97 888 TYR V N 1
ATOM 7118 C CA . TYR B 2 888 ? -54.444 10.289 -51.590 1.00 126.20 888 TYR V CA 1
ATOM 7119 C C . TYR B 2 888 ? -54.459 11.010 -52.933 1.00 140.80 888 TYR V C 1
ATOM 7120 O O . TYR B 2 888 ? -53.450 11.052 -53.639 1.00 123.06 888 TYR V O 1
ATOM 7129 N N . GLU B 2 889 ? -55.613 11.573 -53.281 1.00 156.80 889 GLU V N 1
ATOM 7130 C CA . GLU B 2 889 ? -55.757 12.325 -54.522 1.00 152.64 889 GLU V CA 1
ATOM 7131 C C . GLU B 2 889 ? -55.101 13.696 -54.398 1.00 139.85 889 GLU V C 1
ATOM 7132 O O . GLU B 2 889 ? -54.619 14.069 -53.328 1.00 155.51 889 GLU V O 1
ATOM 7134 N N . LYS B 2 890 ? -55.082 14.443 -55.497 1.00 111.80 890 LYS V N 1
ATOM 7135 C CA . LYS B 2 890 ? -54.491 15.773 -55.504 1.00 121.08 890 LYS V CA 1
ATOM 7136 C C . LYS B 2 890 ? -55.273 16.726 -54.601 1.00 121.92 890 LYS V C 1
ATOM 7137 O O . LYS B 2 890 ? -54.833 17.845 -54.332 1.00 125.13 890 LYS V O 1
ATOM 7139 N N . SER B 2 891 ? -56.432 16.272 -54.135 1.00 103.03 891 SER V N 1
ATOM 7140 C CA . SER B 2 891 ? -57.274 17.069 -53.249 1.00 103.11 891 SER V CA 1
ATOM 7141 C C . SER B 2 891 ? -56.990 16.756 -51.782 1.00 121.13 891 SER V C 1
ATOM 7142 O O . SER B 2 891 ? -57.427 17.481 -50.887 1.00 98.06 891 SER V O 1
ATOM 7144 N N . SER B 2 892 ? -56.255 15.673 -51.544 1.00 139.72 892 SER V N 1
ATOM 7145 C CA . SER B 2 892 ? -55.915 15.252 -50.188 1.00 126.72 892 SER V CA 1
ATOM 7146 C C . SER B 2 892 ? -54.408 15.090 -50.016 1.00 129.92 892 SER V C 1
ATOM 7147 O O . SER B 2 892 ? -53.948 14.381 -49.122 1.00 142.54 892 SER V O 1
ATOM 7150 N N . GLU B 2 893 ? -53.644 15.752 -50.879 1.00 130.33 893 GLU V N 1
ATOM 7151 C CA . GLU B 2 893 ? -52.189 15.678 -50.828 1.00 115.82 893 GLU V CA 1
ATOM 7152 C C . GLU B 2 893 ? -51.629 16.539 -49.704 1.00 127.14 893 GLU V C 1
ATOM 7153 O O . GLU B 2 893 ? -51.037 16.029 -48.755 1.00 142.31 893 GLU V O 1
ATOM 7159 N N . GLY B 2 894 ? -51.823 17.848 -49.817 1.00 146.30 894 GLY V N 1
ATOM 7160 C CA . GLY B 2 894 ? -51.296 18.784 -48.834 1.00 151.79 894 GLY V CA 1
ATOM 7161 C C . GLY B 2 894 ? -49.883 19.215 -49.172 1.00 148.44 894 GLY V C 1
ATOM 7162 O O . GLY B 2 894 ? -48.959 19.019 -48.383 1.00 157.22 894 GLY V O 1
ATOM 7163 N N . ARG B 2 895 ? -49.717 19.799 -50.355 1.00 150.64 895 ARG V N 1
ATOM 7164 C CA . ARG B 2 895 ? -48.418 20.291 -50.803 1.00 155.33 895 ARG V CA 1
ATOM 7165 C C . ARG B 2 895 ? -48.562 21.086 -52.097 1.00 153.38 895 ARG V C 1
ATOM 7166 O O . ARG B 2 895 ? -49.238 20.653 -53.030 1.00 118.29 895 ARG V O 1
ATOM 7174 N N . SER B 2 896 ? -47.925 22.252 -52.147 1.00 161.40 896 SER V N 1
ATOM 7175 C CA . SER B 2 896 ? -47.989 23.107 -53.328 1.00 154.22 896 SER V CA 1
ATOM 7176 C C . SER B 2 896 ? -46.719 23.036 -54.167 1.00 155.48 896 SER V C 1
ATOM 7177 O O . SER B 2 896 ? -45.663 23.515 -53.755 1.00 157.11 896 SER V O 1
ATOM 7180 N N . TYR B 2 897 ? -46.833 22.431 -55.345 1.00 164.48 897 TYR V N 1
ATOM 7181 C CA . TYR B 2 897 ? -45.756 22.448 -56.330 1.00 152.78 897 TYR V CA 1
ATOM 7182 C C . TYR B 2 897 ? -46.331 22.496 -57.745 1.00 168.96 897 TYR V C 1
ATOM 7183 O O . TYR B 2 897 ? -47.548 22.486 -57.927 1.00 203.51 897 TYR V O 1
ATOM 7192 N N . ASP B 2 898 ? -45.451 22.550 -58.741 1.00 168.85 898 ASP V N 1
ATOM 7193 C CA . ASP B 2 898 ? -45.865 22.716 -60.134 1.00 167.71 898 ASP V CA 1
ATOM 7194 C C . ASP B 2 898 ? -46.998 21.782 -60.552 1.00 177.77 898 ASP V C 1
ATOM 7195 O O . ASP B 2 898 ? -47.172 21.505 -61.739 1.00 190.59 898 ASP V O 1
ATOM 7200 N N . ASP B 2 899 ? -47.762 21.291 -59.581 1.00 182.88 899 ASP V N 1
ATOM 7201 C CA . ASP B 2 899 ? -48.917 20.456 -59.880 1.00 155.41 899 ASP V CA 1
ATOM 7202 C C . ASP B 2 899 ? -49.786 21.159 -60.914 1.00 161.22 899 ASP V C 1
ATOM 7203 O O . ASP B 2 899 ? -50.033 22.360 -60.810 1.00 197.78 899 ASP V O 1
ATOM 7208 N N . LYS B 2 900 ? -50.242 20.416 -61.917 1.00 153.91 900 LYS V N 1
ATOM 7209 C CA . LYS B 2 900 ? -51.036 21.007 -62.990 1.00 167.54 900 LYS V CA 1
ATOM 7210 C C . LYS B 2 900 ? -52.524 21.078 -62.644 1.00 173.07 900 LYS V C 1
ATOM 7211 O O . LYS B 2 900 ? -53.309 21.683 -63.373 1.00 177.39 900 LYS V O 1
ATOM 7217 N N . SER B 2 901 ? -52.905 20.460 -61.531 1.00 156.37 901 SER V N 1
ATOM 7218 C CA . SER B 2 901 ? -54.288 20.506 -61.073 1.00 139.37 901 SER V CA 1
ATOM 7219 C C . SER B 2 901 ? -54.747 21.954 -60.934 1.00 138.22 901 SER V C 1
ATOM 7220 O O . SER B 2 901 ? -53.925 22.852 -60.755 1.00 140.07 901 SER V O 1
ATOM 7222 N N . PRO B 2 902 ? -56.066 22.186 -61.024 1.00 142.44 902 PRO V N 1
ATOM 7223 C CA . PRO B 2 902 ? -56.632 23.524 -60.890 1.00 143.20 902 PRO V CA 1
ATOM 7224 C C . PRO B 2 902 ? -56.762 23.944 -59.429 1.00 174.94 902 PRO V C 1
ATOM 7225 O O . PRO B 2 902 ? -56.372 23.196 -58.532 1.00 222.03 902 PRO V O 1
ATOM 7229 N N . GLU B 2 903 ? -57.309 25.134 -59.200 1.00 189.59 903 GLU V N 1
ATOM 7230 C CA . GLU B 2 903 ? -57.524 25.629 -57.845 1.00 197.47 903 GLU V CA 1
ATOM 7231 C C . GLU B 2 903 ? -58.404 24.666 -57.053 1.00 196.25 903 GLU V C 1
ATOM 7232 O O . GLU B 2 903 ? -58.405 24.678 -55.822 1.00 194.06 903 GLU V O 1
ATOM 7234 N N . LEU B 2 904 ? -59.149 23.831 -57.771 1.00 188.57 904 LEU V N 1
ATOM 7235 C CA . LEU B 2 904 ? -60.028 22.851 -57.143 1.00 169.63 904 LEU V CA 1
ATOM 7236 C C . LEU B 2 904 ? -59.234 21.828 -56.337 1.00 165.84 904 LEU V C 1
ATOM 7237 O O . LEU B 2 904 ? -59.711 21.319 -55.322 1.00 163.89 904 LEU V O 1
ATOM 7239 N N . PHE B 2 905 ? -58.020 21.531 -56.793 1.00 163.95 905 PHE V N 1
ATOM 7240 C CA . PHE B 2 905 ? -57.171 20.550 -56.124 1.00 169.26 905 PHE V CA 1
ATOM 7241 C C . PHE B 2 905 ? -56.023 21.201 -55.356 1.00 154.33 905 PHE V C 1
ATOM 7242 O O . PHE B 2 905 ? -55.162 20.510 -54.810 1.00 160.53 905 PHE V O 1
ATOM 7250 N N . LYS B 2 906 ? -56.014 22.529 -55.316 1.00 131.80 906 LYS V N 1
ATOM 7251 C CA . LYS B 2 906 ? -54.964 23.262 -54.616 1.00 124.19 906 LYS V CA 1
ATOM 7252 C C . LYS B 2 906 ? -55.400 23.666 -53.209 1.00 131.10 906 LYS V C 1
ATOM 7253 O O . LYS B 2 906 ? -54.566 23.890 -52.332 1.00 125.08 906 LYS V O 1
ATOM 7255 N N . LYS B 2 907 ? -56.711 23.747 -53.000 1.00 153.94 907 LYS V N 1
ATOM 7256 C CA . LYS B 2 907 ? -57.272 24.182 -51.722 1.00 157.21 907 LYS V CA 1
ATOM 7257 C C . LYS B 2 907 ? -56.783 23.342 -50.544 1.00 165.16 907 LYS V C 1
ATOM 7258 O O . LYS B 2 907 ? -56.874 23.763 -49.391 1.00 186.12 907 LYS V O 1
ATOM 7260 N N . ASP B 2 908 ? -56.271 22.151 -50.839 1.00 146.76 908 ASP V N 1
ATOM 7261 C CA . ASP B 2 908 ? -55.742 21.269 -49.806 1.00 141.76 908 ASP V CA 1
ATOM 7262 C C . ASP B 2 908 ? -54.276 21.584 -49.530 1.00 149.34 908 ASP V C 1
ATOM 7263 O O . ASP B 2 908 ? -53.712 21.141 -48.530 1.00 146.31 908 ASP V O 1
ATOM 7268 N N . ASP B 2 909 ? -53.669 22.353 -50.429 1.00 146.30 909 ASP V N 1
ATOM 7269 C CA . ASP B 2 909 ? -52.247 22.675 -50.347 1.00 122.32 909 ASP V CA 1
ATOM 7270 C C . ASP B 2 909 ? -51.848 23.323 -49.022 1.00 116.45 909 ASP V C 1
ATOM 7271 O O . ASP B 2 909 ? -50.703 23.205 -48.587 1.00 123.74 909 ASP V O 1
ATOM 7276 N N . ALA B 2 910 ? -52.791 24.011 -48.388 1.00 108.53 910 ALA V N 1
ATOM 7277 C CA . ALA B 2 910 ? -52.521 24.683 -47.120 1.00 116.17 910 ALA V CA 1
ATOM 7278 C C . ALA B 2 910 ? -53.762 25.400 -46.603 1.00 124.36 910 ALA V C 1
ATOM 7279 O O . ALA B 2 910 ? -54.514 25.990 -47.376 1.00 161.64 910 ALA V O 1
ATOM 7281 N N . ILE B 2 911 ? -53.968 25.346 -45.290 1.00 123.68 911 ILE V N 1
ATOM 7282 C CA . ILE B 2 911 ? -55.146 25.945 -44.673 1.00 107.54 911 ILE V CA 1
ATOM 7283 C C . ILE B 2 911 ? -54.767 26.990 -43.628 1.00 115.54 911 ILE V C 1
ATOM 7284 O O . ILE B 2 911 ? -54.248 26.658 -42.560 1.00 97.20 911 ILE V O 1
ATOM 7289 N N . MET B 2 912 ? -55.027 28.255 -43.946 1.00 129.04 912 MET V N 1
ATOM 7290 C CA . MET B 2 912 ? -54.769 29.347 -43.014 1.00 139.07 912 MET V CA 1
ATOM 7291 C C . MET B 2 912 ? -55.612 29.175 -41.753 1.00 132.55 912 MET V C 1
ATOM 7292 O O . MET B 2 912 ? -56.629 28.479 -41.773 1.00 125.39 912 MET V O 1
ATOM 7294 N N . PRO B 2 913 ? -55.193 29.811 -40.648 1.00 111.75 913 PRO V N 1
ATOM 7295 C CA . PRO B 2 913 ? -55.882 29.668 -39.371 1.00 108.44 913 PRO V CA 1
ATOM 7296 C C . PRO B 2 913 ? -57.394 29.591 -39.550 1.00 95.13 913 PRO V C 1
ATOM 7297 O O . PRO B 2 913 ? -57.936 30.171 -40.488 1.00 91.17 913 PRO V O 1
ATOM 7301 N N . ASN B 2 914 ? -58.062 28.871 -38.654 1.00 93.55 914 ASN V N 1
ATOM 7302 C CA . ASN B 2 914 ? -59.507 28.685 -38.738 1.00 113.98 914 ASN V CA 1
ATOM 7303 C C . ASN B 2 914 ? -59.919 27.902 -39.978 1.00 112.55 914 ASN V C 1
ATOM 7304 O O . ASN B 2 914 ? -61.005 27.322 -40.027 1.00 95.08 914 ASN V O 1
ATOM 7309 N N . GLY B 2 915 ? -59.047 27.894 -40.982 1.00 103.70 915 GLY V N 1
ATOM 7310 C CA . GLY B 2 915 ? -59.293 27.115 -42.184 1.00 119.20 915 GLY V CA 1
ATOM 7311 C C . GLY B 2 915 ? -59.850 25.756 -41.816 1.00 127.96 915 GLY V C 1
ATOM 7312 O O . GLY B 2 915 ? -59.508 25.197 -40.774 1.00 161.18 915 GLY V O 1
ATOM 7313 N N . THR B 2 916 ? -60.717 25.224 -42.669 1.00 123.09 916 THR V N 1
ATOM 7314 C CA . THR B 2 916 ? -61.328 23.928 -42.417 1.00 117.01 916 THR V CA 1
ATOM 7315 C C . THR B 2 916 ? -61.334 23.098 -43.691 1.00 130.91 916 THR V C 1
ATOM 7316 O O . THR B 2 916 ? -61.681 23.593 -44.764 1.00 152.89 916 THR V O 1
ATOM 7320 N N . TYR B 2 917 ? -60.943 21.835 -43.570 1.00 129.41 917 TYR V N 1
ATOM 7321 C CA . TYR B 2 917 ? -60.848 20.960 -44.730 1.00 122.72 917 TYR V CA 1
ATOM 7322 C C . TYR B 2 917 ? -61.265 19.535 -44.391 1.00 122.87 917 TYR V C 1
ATOM 7323 O O . TYR B 2 917 ? -61.705 19.251 -43.277 1.00 138.69 917 TYR V O 1
ATOM 7332 N N . THR B 2 918 ? -61.130 18.644 -45.367 1.00 111.82 918 THR V N 1
ATOM 7333 C CA . THR B 2 918 ? -61.432 17.234 -45.177 1.00 98.47 918 THR V CA 1
ATOM 7334 C C . THR B 2 918 ? -60.542 16.408 -46.092 1.00 104.61 918 THR V C 1
ATOM 7335 O O . THR B 2 918 ? -60.567 16.574 -47.311 1.00 123.60 918 THR V O 1
ATOM 7339 N N . TYR B 2 919 ? -59.747 15.525 -45.498 1.00 112.80 919 TYR V N 1
ATOM 7340 C CA . TYR B 2 919 ? -58.803 14.718 -46.259 1.00 111.21 919 TYR V CA 1
ATOM 7341 C C . TYR B 2 919 ? -59.263 13.271 -46.373 1.00 128.61 919 TYR V C 1
ATOM 7342 O O . TYR B 2 919 ? -59.056 12.470 -45.461 1.00 176.14 919 TYR V O 1
ATOM 7351 N N . VAL B 2 920 ? -59.887 12.938 -47.497 1.00 104.08 920 VAL V N 1
ATOM 7352 C CA . VAL B 2 920 ? -60.315 11.568 -47.742 1.00 98.23 920 VAL V CA 1
ATOM 7353 C C . VAL B 2 920 ? -59.145 10.737 -48.254 1.00 90.41 920 VAL V C 1
ATOM 7354 O O . VAL B 2 920 ? -58.814 10.782 -49.438 1.00 102.51 920 VAL V O 1
ATOM 7356 N N . TRP B 2 921 ? -58.515 9.987 -47.357 1.00 105.03 921 TRP V N 1
ATOM 7357 C CA . TRP B 2 921 ? -57.399 9.124 -47.735 1.00 125.66 921 TRP V CA 1
ATOM 7358 C C . TRP B 2 921 ? -57.845 7.674 -47.908 1.00 133.68 921 TRP V C 1
ATOM 7359 O O . TRP B 2 921 ? -58.774 7.213 -47.244 1.00 130.33 921 TRP V O 1
ATOM 7370 N N . GLN B 2 922 ? -57.173 6.960 -48.804 1.00 117.72 922 GLN V N 1
ATOM 7371 C CA . GLN B 2 922 ? -57.591 5.617 -49.176 1.00 116.39 922 GLN V CA 1
ATOM 7372 C C . GLN B 2 922 ? -56.483 4.594 -48.946 1.00 128.46 922 GLN V C 1
ATOM 7373 O O . GLN B 2 922 ? -55.351 4.776 -49.393 1.00 138.26 922 GLN V O 1
ATOM 7379 N N . VAL B 2 923 ? -56.819 3.516 -48.245 1.00 132.40 923 VAL V N 1
ATOM 7380 C CA . VAL B 2 923 ? -55.854 2.463 -47.957 1.00 126.90 923 VAL V CA 1
ATOM 7381 C C . VAL B 2 923 ? -55.986 1.300 -48.934 1.00 116.08 923 VAL V C 1
ATOM 7382 O O . VAL B 2 923 ? -56.885 0.469 -48.803 1.00 128.55 923 VAL V O 1
ATOM 7386 N N . PRO B 2 924 ? -55.089 1.249 -49.928 1.00 91.63 924 PRO V N 1
ATOM 7387 C CA . PRO B 2 924 ? -55.004 0.165 -50.891 1.00 90.48 924 PRO V CA 1
ATOM 7388 C C . PRO B 2 924 ? -53.974 -0.872 -50.458 1.00 91.96 924 PRO V C 1
ATOM 7389 O O . PRO B 2 924 ? -53.026 -0.536 -49.753 1.00 112.20 924 PRO V O 1
ATOM 7393 N N . PRO B 2 925 ? -54.156 -2.130 -50.885 1.00 102.78 925 PRO V N 1
ATOM 7394 C CA . PRO B 2 925 ? -53.297 -3.239 -50.492 1.00 121.41 925 PRO V CA 1
ATOM 7395 C C . PRO B 2 925 ? -51.837 -2.832 -50.306 1.00 122.11 925 PRO V C 1
ATOM 7396 O O . PRO B 2 925 ? -51.175 -3.316 -49.387 1.00 123.26 925 PRO V O 1
ATOM 7400 N N . ARG B 2 926 ? -51.345 -1.946 -51.166 1.00 94.38 926 ARG V N 1
ATOM 7401 C CA . ARG B 2 926 ? -49.935 -1.571 -51.136 1.00 107.07 926 ARG V CA 1
ATOM 7402 C C . ARG B 2 926 ? -49.609 -0.530 -50.065 1.00 123.20 926 ARG V C 1
ATOM 7403 O O . ARG B 2 926 ? -48.493 -0.015 -50.014 1.00 151.10 926 ARG V O 1
ATOM 7411 N N . SER B 2 927 ? -50.578 -0.230 -49.205 1.00 112.89 927 SER V N 1
ATOM 7412 C CA . SER B 2 927 ? -50.375 0.759 -48.151 1.00 118.90 927 SER V CA 1
ATOM 7413 C C . SER B 2 927 ? -50.485 0.131 -46.767 1.00 135.23 927 SER V C 1
ATOM 7414 O O . SER B 2 927 ? -50.244 0.789 -45.752 1.00 142.85 927 SER V O 1
ATOM 7417 N N . GLY B 2 928 ? -50.855 -1.144 -46.733 1.00 122.93 928 GLY V N 1
ATOM 7418 C CA . GLY B 2 928 ? -50.962 -1.875 -45.479 1.00 122.88 928 GLY V CA 1
ATOM 7419 C C . GLY B 2 928 ? -49.826 -2.864 -45.322 1.00 120.47 928 GLY V C 1
ATOM 7420 O O . GLY B 2 928 ? -48.702 -2.598 -45.748 1.00 110.36 928 GLY V O 1
ATOM 7421 N N . PRO B 2 929 ? -50.116 -4.018 -44.703 1.00 120.80 929 PRO V N 1
ATOM 7422 C CA . PRO B 2 929 ? -49.147 -5.087 -44.483 1.00 106.56 929 PRO V CA 1
ATOM 7423 C C . PRO B 2 929 ? -48.852 -5.867 -45.758 1.00 111.98 929 PRO V C 1
ATOM 7424 O O . PRO B 2 929 ? -49.769 -6.189 -46.514 1.00 124.46 929 PRO V O 1
ATOM 7428 N N . THR B 2 930 ? -47.578 -6.166 -45.989 1.00 118.66 930 THR V N 1
ATOM 7429 C CA . THR B 2 930 ? -47.174 -6.985 -47.123 1.00 122.21 930 THR V CA 1
ATOM 7430 C C . THR B 2 930 ? -46.965 -8.429 -46.673 1.00 148.09 930 THR V C 1
ATOM 7431 O O . THR B 2 930 ? -45.985 -8.739 -45.997 1.00 194.53 930 THR V O 1
ATOM 7433 N N . ASP B 2 931 ? -47.899 -9.300 -47.048 1.00 126.94 931 ASP V N 1
ATOM 7434 C CA . ASP B 2 931 ? -47.877 -10.719 -46.671 1.00 140.26 931 ASP V CA 1
ATOM 7435 C C . ASP B 2 931 ? -48.301 -10.961 -45.216 1.00 147.37 931 ASP V C 1
ATOM 7436 O O . ASP B 2 931 ? -48.166 -10.080 -44.363 1.00 141.45 931 ASP V O 1
ATOM 7441 N N . ASN B 2 932 ? -48.829 -12.153 -44.949 1.00 142.11 932 ASN V N 1
ATOM 7442 C CA . ASN B 2 932 ? -49.369 -12.490 -43.631 1.00 113.39 932 ASN V CA 1
ATOM 7443 C C . ASN B 2 932 ? -48.391 -12.233 -42.488 1.00 116.48 932 ASN V C 1
ATOM 7444 O O . ASN B 2 932 ? -48.762 -11.665 -41.461 1.00 126.08 932 ASN V O 1
ATOM 7446 N N . THR B 2 933 ? -47.144 -12.657 -42.670 1.00 125.36 933 THR V N 1
ATOM 7447 C CA . THR B 2 933 ? -46.103 -12.439 -41.670 1.00 127.72 933 THR V CA 1
ATOM 7448 C C . THR B 2 933 ? -46.286 -11.094 -40.970 1.00 139.34 933 THR V C 1
ATOM 7449 O O . THR B 2 933 ? -46.287 -11.016 -39.741 1.00 134.76 933 THR V O 1
ATOM 7451 N N . GLU B 2 934 ? -46.444 -10.040 -41.762 1.00 138.19 934 GLU V N 1
ATOM 7452 C CA . GLU B 2 934 ? -46.616 -8.696 -41.227 1.00 144.52 934 GLU V CA 1
ATOM 7453 C C . GLU B 2 934 ? -48.022 -8.501 -40.656 1.00 145.82 934 GLU V C 1
ATOM 7454 O O . GLU B 2 934 ? -48.990 -9.079 -41.152 1.00 134.42 934 GLU V O 1
ATOM 7460 N N . LYS B 2 935 ? -48.124 -7.686 -39.610 1.00 122.69 935 LYS V N 1
ATOM 7461 C CA . LYS B 2 935 ? -49.401 -7.439 -38.949 1.00 101.93 935 LYS V CA 1
ATOM 7462 C C . LYS B 2 935 ? -49.902 -6.020 -39.197 1.00 103.87 935 LYS V C 1
ATOM 7463 O O . LYS B 2 935 ? -51.038 -5.824 -39.627 1.00 149.30 935 LYS V O 1
ATOM 7465 N N . CYS B 2 936 ? -49.056 -5.033 -38.922 1.00 94.11 936 CYS V N 1
ATOM 7466 C CA . CYS B 2 936 ? -49.429 -3.635 -39.123 1.00 112.37 936 CYS V CA 1
ATOM 7467 C C . CYS B 2 936 ? -48.336 -2.845 -39.841 1.00 107.05 936 CYS V C 1
ATOM 7468 O O . CYS B 2 936 ? -47.151 -2.983 -39.537 1.00 99.05 936 CYS V O 1
ATOM 7471 N N . LYS B 2 937 ? -48.744 -2.019 -40.800 1.00 107.85 937 LYS V N 1
ATOM 7472 C CA . LYS B 2 937 ? -47.813 -1.155 -41.515 1.00 114.44 937 LYS V CA 1
ATOM 7473 C C . LYS B 2 937 ? -47.807 0.236 -40.890 1.00 111.22 937 LYS V C 1
ATOM 7474 O O . LYS B 2 937 ? -48.838 0.717 -40.416 1.00 76.72 937 LYS V O 1
ATOM 7476 N N . SER B 2 938 ? -46.643 0.876 -40.888 1.00 112.49 938 SER V N 1
ATOM 7477 C CA . SER B 2 938 ? -46.488 2.176 -40.246 1.00 106.80 938 SER V CA 1
ATOM 7478 C C . SER B 2 938 ? -46.345 3.304 -41.260 1.00 117.34 938 SER V C 1
ATOM 7479 O O . SER B 2 938 ? -45.658 3.160 -42.271 1.00 157.87 938 SER V O 1
ATOM 7482 N N . TRP B 2 939 ? -47.000 4.427 -40.982 1.00 96.26 939 TRP V N 1
ATOM 7483 C CA . TRP B 2 939 ? -46.890 5.614 -41.823 1.00 88.77 939 TRP V CA 1
ATOM 7484 C C . TRP B 2 939 ? -47.016 6.873 -40.972 1.00 84.47 939 TRP V C 1
ATOM 7485 O O . TRP B 2 939 ? -47.598 6.840 -39.889 1.00 80.82 939 TRP V O 1
ATOM 7496 N N . ALA B 2 940 ? -46.468 7.979 -41.465 1.00 95.48 940 ALA V N 1
ATOM 7497 C CA . ALA B 2 940 ? -46.485 9.239 -40.724 1.00 100.53 940 ALA V CA 1
ATOM 7498 C C . ALA B 2 940 ? -47.418 10.264 -41.363 1.00 94.08 940 ALA V C 1
ATOM 7499 O O . ALA B 2 940 ? -47.842 10.102 -42.509 1.00 104.58 940 ALA V O 1
ATOM 7501 N N . TYR B 2 941 ? -47.737 11.316 -40.615 1.00 77.71 941 TYR V N 1
ATOM 7502 C CA . TYR B 2 941 ? -48.537 12.415 -41.149 1.00 97.34 941 TYR V CA 1
ATOM 7503 C C . TYR B 2 941 ? -48.142 13.754 -40.526 1.00 98.47 941 TYR V C 1
ATOM 7504 O O . TYR B 2 941 ? -48.172 13.915 -39.305 1.00 116.84 941 TYR V O 1
ATOM 7513 N N . TYR B 2 942 ? -47.768 14.710 -41.372 1.00 97.72 942 TYR V N 1
ATOM 7514 C CA . TYR B 2 942 ? -47.267 16.002 -40.905 1.00 116.60 942 TYR V CA 1
ATOM 7515 C C . TYR B 2 942 ? -47.700 17.158 -41.811 1.00 122.25 942 TYR V C 1
ATOM 7516 O O . TYR B 2 942 ? -48.525 16.980 -42.707 1.00 143.68 942 TYR V O 1
ATOM 7525 N N . SER B 2 943 ? -47.134 18.339 -41.570 1.00 110.48 943 SER V N 1
ATOM 7526 C CA . SER B 2 943 ? -47.467 19.536 -42.347 1.00 115.92 943 SER V CA 1
ATOM 7527 C C . SER B 2 943 ? -47.013 19.462 -43.797 1.00 123.72 943 SER V C 1
ATOM 7528 O O . SER B 2 943 ? -46.031 18.797 -44.121 1.00 166.62 943 SER V O 1
ATOM 7531 N N . GLY B 2 944 ? -47.734 20.164 -44.663 1.00 121.96 944 GLY V N 1
ATOM 7532 C CA . GLY B 2 944 ? -47.376 20.248 -46.070 1.00 104.18 944 GLY V CA 1
ATOM 7533 C C . GLY B 2 944 ? -46.804 21.610 -46.397 1.00 115.51 944 GLY V C 1
ATOM 7534 O O . GLY B 2 944 ? -45.834 21.722 -47.146 1.00 139.15 944 GLY V O 1
ATOM 7535 N N . VAL B 2 945 ? -47.410 22.651 -45.831 1.00 117.22 945 VAL V N 1
ATOM 7536 C CA . VAL B 2 945 ? -46.938 24.015 -46.034 1.00 121.38 945 VAL V CA 1
ATOM 7537 C C . VAL B 2 945 ? -45.414 24.043 -46.058 1.00 136.20 945 VAL V C 1
ATOM 7538 O O . VAL B 2 945 ? -44.803 24.353 -47.081 1.00 138.53 945 VAL V O 1
ATOM 7540 N N . ASN B 2 946 ? -44.807 23.717 -44.922 1.00 149.59 946 ASN V N 1
ATOM 7541 C CA . ASN B 2 946 ? -43.358 23.588 -44.829 1.00 132.70 946 ASN V CA 1
ATOM 7542 C C . ASN B 2 946 ? -42.978 22.458 -43.877 1.00 144.37 946 ASN V C 1
ATOM 7543 O O . ASN B 2 946 ? -42.741 22.689 -42.690 1.00 151.96 946 ASN V O 1
ATOM 7548 N N . PRO B 2 947 ? -42.925 21.226 -44.404 1.00 108.02 947 PRO V N 1
ATOM 7549 C CA . PRO B 2 947 ? -42.648 20.012 -43.649 1.00 87.71 947 PRO V CA 1
ATOM 7550 C C . PRO B 2 947 ? -41.639 20.213 -42.520 1.00 97.78 947 PRO V C 1
ATOM 7551 O O . PRO B 2 947 ? -42.015 20.193 -41.347 1.00 91.46 947 PRO V O 1
ATOM 7555 N N . GLU B 2 948 ? -40.372 20.409 -42.875 1.00 90.12 948 GLU V N 1
ATOM 7556 C CA . GLU B 2 948 ? -39.297 20.481 -41.885 1.00 95.81 948 GLU V CA 1
ATOM 7557 C C . GLU B 2 948 ? -39.533 21.532 -40.802 1.00 114.59 948 GLU V C 1
ATOM 7558 O O . GLU B 2 948 ? -39.536 21.215 -39.612 1.00 127.19 948 GLU V O 1
ATOM 7564 N N . LYS B 2 949 ? -39.719 22.782 -41.217 1.00 115.40 949 LYS V N 1
ATOM 7565 C CA . LYS B 2 949 ? -39.909 23.878 -40.272 1.00 103.70 949 LYS V CA 1
ATOM 7566 C C . LYS B 2 949 ? -41.269 23.780 -39.581 1.00 106.97 949 LYS V C 1
ATOM 7567 O O . LYS B 2 949 ? -41.493 24.387 -38.534 1.00 108.12 949 LYS V O 1
ATOM 7573 N N . ASP B 2 950 ? -42.172 23.006 -40.176 1.00 96.82 950 ASP V N 1
ATOM 7574 C CA . ASP B 2 950 ? -43.477 22.750 -39.580 1.00 104.27 950 ASP V CA 1
ATOM 7575 C C . ASP B 2 950 ? -43.420 21.549 -38.641 1.00 109.70 950 ASP V C 1
ATOM 7576 O O . ASP B 2 950 ? -44.033 21.556 -37.573 1.00 114.04 950 ASP V O 1
ATOM 7581 N N . ILE B 2 951 ? -42.680 20.520 -39.046 1.00 106.42 951 ILE V N 1
ATOM 7582 C CA . ILE B 2 951 ? -42.548 19.302 -38.250 1.00 107.44 951 ILE V CA 1
ATOM 7583 C C . ILE B 2 951 ? -41.734 19.536 -36.983 1.00 120.14 951 ILE V C 1
ATOM 7584 O O . ILE B 2 951 ? -41.895 18.823 -35.992 1.00 133.31 951 ILE V O 1
ATOM 7589 N N . HIS B 2 952 ? -40.849 20.527 -37.026 1.00 106.75 952 HIS V N 1
ATOM 7590 C CA . HIS B 2 952 ? -40.049 20.891 -35.863 1.00 94.55 952 HIS V CA 1
ATOM 7591 C C . HIS B 2 952 ? -40.879 21.671 -34.854 1.00 91.87 952 HIS V C 1
ATOM 7592 O O . HIS B 2 952 ? -40.606 21.642 -33.654 1.00 84.88 952 HIS V O 1
ATOM 7599 N N . SER B 2 953 ? -41.895 22.370 -35.348 1.00 102.96 953 SER V N 1
ATOM 7600 C CA . SER B 2 953 ? -42.690 23.252 -34.503 1.00 125.53 953 SER V CA 1
ATOM 7601 C C . SER B 2 953 ? -43.637 22.494 -33.581 1.00 111.84 953 SER V C 1
ATOM 7602 O O . SER B 2 953 ? -44.344 23.099 -32.777 1.00 116.35 953 SER V O 1
ATOM 7605 N N . GLY B 2 954 ? -43.644 21.170 -33.698 1.00 109.26 954 GLY V N 1
ATOM 7606 C CA . GLY B 2 954 ? -44.460 20.328 -32.828 1.00 130.65 954 GLY V CA 1
ATOM 7607 C C . GLY B 2 954 ? -45.630 19.704 -33.558 1.00 125.85 954 GLY V C 1
ATOM 7608 O O . GLY B 2 954 ? -46.620 19.301 -32.944 1.00 128.89 954 GLY V O 1
ATOM 7609 N N . LEU B 2 955 ? -45.509 19.620 -34.878 1.00 122.38 955 LEU V N 1
ATOM 7610 C CA . LEU B 2 955 ? -46.584 19.106 -35.711 1.00 130.45 955 LEU V CA 1
ATOM 7611 C C . LEU B 2 955 ? -46.178 17.783 -36.349 1.00 111.79 955 LEU V C 1
ATOM 7612 O O . LEU B 2 955 ? -45.366 17.755 -37.275 1.00 115.16 955 LEU V O 1
ATOM 7617 N N . ILE B 2 956 ? -46.743 16.688 -35.846 1.00 94.72 956 ILE V N 1
ATOM 7618 C CA . ILE B 2 956 ? -46.439 15.357 -36.368 1.00 81.25 956 ILE V CA 1
ATOM 7619 C C . ILE B 2 956 ? -47.351 14.289 -35.759 1.00 94.31 956 ILE V C 1
ATOM 7620 O O . ILE B 2 956 ? -47.867 14.461 -34.653 1.00 110.85 956 ILE V O 1
ATOM 7625 N N . GLY B 2 957 ? -47.549 13.189 -36.484 1.00 82.60 957 GLY V N 1
ATOM 7626 C CA . GLY B 2 957 ? -48.434 12.117 -36.024 1.00 82.35 957 GLY V CA 1
ATOM 7627 C C . GLY B 2 957 ? -48.165 10.759 -36.651 1.00 90.52 957 GLY V C 1
ATOM 7628 O O . GLY B 2 957 ? -47.503 10.667 -37.687 1.00 79.81 957 GLY V O 1
ATOM 7629 N N . PRO B 2 958 ? -48.686 9.690 -36.021 1.00 99.35 958 PRO V N 1
ATOM 7630 C CA . PRO B 2 958 ? -48.500 8.303 -36.428 1.00 77.83 958 PRO V CA 1
ATOM 7631 C C . PRO B 2 958 ? -49.689 7.729 -37.197 1.00 79.53 958 PRO V C 1
ATOM 7632 O O . PRO B 2 958 ? -50.837 8.079 -36.923 1.00 96.02 958 PRO V O 1
ATOM 7636 N N . ILE B 2 959 ? -49.407 6.842 -38.145 1.00 84.16 959 ILE V N 1
ATOM 7637 C CA . ILE B 2 959 ? -50.451 6.163 -38.907 1.00 101.62 959 ILE V CA 1
ATOM 7638 C C . ILE B 2 959 ? -50.253 4.651 -38.848 1.00 110.04 959 ILE V C 1
ATOM 7639 O O . ILE B 2 959 ? -49.159 4.151 -39.115 1.00 111.83 959 ILE V O 1
ATOM 7644 N N . LEU B 2 960 ? -51.311 3.924 -38.502 1.00 96.07 960 LEU V N 1
ATOM 7645 C CA . LEU B 2 960 ? -51.224 2.469 -38.416 1.00 111.00 960 LEU V CA 1
ATOM 7646 C C . LEU B 2 960 ? -52.284 1.759 -39.252 1.00 118.68 960 LEU V C 1
ATOM 7647 O O . LEU B 2 960 ? -53.482 1.988 -39.084 1.00 116.67 960 LEU V O 1
ATOM 7652 N N . ILE B 2 961 ? -51.825 0.895 -40.153 1.00 95.90 961 ILE V N 1
ATOM 7653 C CA . ILE B 2 961 ? -52.712 0.105 -40.993 1.00 83.18 961 ILE V CA 1
ATOM 7654 C C . ILE B 2 961 ? -52.496 -1.373 -40.702 1.00 100.44 961 ILE V C 1
ATOM 7655 O O . ILE B 2 961 ? -51.493 -1.955 -41.114 1.00 106.84 961 ILE V O 1
ATOM 7660 N N . CYS B 2 962 ? -53.439 -1.979 -39.990 1.00 118.77 962 CYS V N 1
ATOM 7661 C CA . CYS B 2 962 ? -53.306 -3.372 -39.586 1.00 118.44 962 CYS V CA 1
ATOM 7662 C C . CYS B 2 962 ? -54.098 -4.313 -40.487 1.00 110.04 962 CYS V C 1
ATOM 7663 O O . CYS B 2 962 ? -54.911 -3.875 -41.301 1.00 97.09 962 CYS V O 1
ATOM 7666 N N . GLN B 2 963 ? -53.847 -5.609 -40.334 1.00 128.53 963 GLN V N 1
ATOM 7667 C CA . GLN B 2 963 ? -54.519 -6.624 -41.137 1.00 123.27 963 GLN V CA 1
ATOM 7668 C C . GLN B 2 963 ? -56.035 -6.510 -41.028 1.00 130.83 963 GLN V C 1
ATOM 7669 O O . GLN B 2 963 ? -56.578 -6.310 -39.941 1.00 109.42 963 GLN V O 1
ATOM 7675 N N . LYS B 2 964 ? -56.711 -6.639 -42.164 1.00 131.16 964 LYS V N 1
ATOM 7676 C CA . LYS B 2 964 ? -58.164 -6.565 -42.200 1.00 123.77 964 LYS V CA 1
ATOM 7677 C C . LYS B 2 964 ? -58.783 -7.485 -41.151 1.00 115.93 964 LYS V C 1
ATOM 7678 O O . LYS B 2 964 ? -58.878 -8.695 -41.350 1.00 152.69 964 LYS V O 1
ATOM 7680 N N . GLY B 2 965 ? -59.194 -6.903 -40.029 1.00 106.28 965 GLY V N 1
ATOM 7681 C CA . GLY B 2 965 ? -59.838 -7.663 -38.965 1.00 105.39 965 GLY V CA 1
ATOM 7682 C C . GLY B 2 965 ? -59.206 -7.451 -37.604 1.00 126.71 965 GLY V C 1
ATOM 7683 O O . GLY B 2 965 ? -59.827 -7.722 -36.576 1.00 124.53 965 GLY V O 1
ATOM 7684 N N . MET B 2 966 ? -57.970 -6.959 -37.593 1.00 137.33 966 MET V N 1
ATOM 7685 C CA . MET B 2 966 ? -57.225 -6.786 -36.346 1.00 138.69 966 MET V CA 1
ATOM 7686 C C . MET B 2 966 ? -57.491 -5.446 -35.661 1.00 145.58 966 MET V C 1
ATOM 7687 O O . MET B 2 966 ? -56.619 -4.578 -35.603 1.00 159.49 966 MET V O 1
ATOM 7690 N N . ILE B 2 967 ? -58.708 -5.292 -35.150 1.00 143.46 967 ILE V N 1
ATOM 7691 C CA . ILE B 2 967 ? -59.097 -4.141 -34.340 1.00 144.30 967 ILE V CA 1
ATOM 7692 C C . ILE B 2 967 ? -60.377 -4.513 -33.596 1.00 158.80 967 ILE V C 1
ATOM 7693 O O . ILE B 2 967 ? -61.331 -5.001 -34.202 1.00 168.03 967 ILE V O 1
ATOM 7698 N N . ASP B 2 968 ? -60.393 -4.289 -32.284 1.00 162.52 968 ASP V N 1
ATOM 7699 C CA . ASP B 2 968 ? -61.436 -4.853 -31.423 1.00 141.84 968 ASP V CA 1
ATOM 7700 C C . ASP B 2 968 ? -62.554 -3.891 -31.021 1.00 138.14 968 ASP V C 1
ATOM 7701 O O . ASP B 2 968 ? -62.570 -2.725 -31.419 1.00 110.76 968 ASP V O 1
ATOM 7703 N N . LYS B 2 969 ? -63.487 -4.403 -30.222 1.00 161.90 969 LYS V N 1
ATOM 7704 C CA . LYS B 2 969 ? -64.644 -3.639 -29.760 1.00 178.63 969 LYS V CA 1
ATOM 7705 C C . LYS B 2 969 ? -64.433 -2.134 -29.884 1.00 171.19 969 LYS V C 1
ATOM 7706 O O . LYS B 2 969 ? -65.138 -1.458 -30.635 1.00 155.17 969 LYS V O 1
ATOM 7708 N N . TYR B 2 970 ? -63.465 -1.616 -29.136 1.00 191.83 970 TYR V N 1
ATOM 7709 C CA . TYR B 2 970 ? -63.128 -0.198 -29.185 1.00 191.34 970 TYR V CA 1
ATOM 7710 C C . TYR B 2 970 ? -61.766 -0.007 -29.840 1.00 175.76 970 TYR V C 1
ATOM 7711 O O . TYR B 2 970 ? -60.830 -0.749 -29.557 1.00 171.71 970 TYR V O 1
ATOM 7713 N N . ASN B 2 971 ? -61.668 1.000 -30.703 1.00 174.28 971 ASN V N 1
ATOM 7714 C CA . ASN B 2 971 ? -60.498 1.221 -31.564 1.00 177.80 971 ASN V CA 1
ATOM 7715 C C . ASN B 2 971 ? -59.116 0.909 -30.974 1.00 182.22 971 ASN V C 1
ATOM 7716 O O . ASN B 2 971 ? -58.318 1.818 -30.740 1.00 158.76 971 ASN V O 1
ATOM 7718 N N . ARG B 2 972 ? -58.832 -0.373 -30.757 1.00 185.53 972 ARG V N 1
ATOM 7719 C CA . ARG B 2 972 ? -57.496 -0.802 -30.345 1.00 182.05 972 ARG V CA 1
ATOM 7720 C C . ARG B 2 972 ? -57.204 -2.207 -30.862 1.00 186.51 972 ARG V C 1
ATOM 7721 O O . ARG B 2 972 ? -58.115 -3.021 -31.021 1.00 161.57 972 ARG V O 1
ATOM 7729 N N . THR B 2 973 ? -55.933 -2.485 -31.133 1.00 181.80 973 THR V N 1
ATOM 7730 C CA . THR B 2 973 ? -55.537 -3.788 -31.651 1.00 161.80 973 THR V CA 1
ATOM 7731 C C . THR B 2 973 ? -55.511 -4.817 -30.529 1.00 184.44 973 THR V C 1
ATOM 7732 O O . THR B 2 973 ? -55.120 -4.508 -29.403 1.00 228.04 973 THR V O 1
ATOM 7736 N N . ILE B 2 974 ? -55.929 -6.040 -30.839 1.00 178.03 974 ILE V N 1
ATOM 7737 C CA . ILE B 2 974 ? -56.019 -7.092 -29.833 1.00 164.23 974 ILE V CA 1
ATOM 7738 C C . ILE B 2 974 ? -54.910 -8.130 -29.977 1.00 134.26 974 ILE V C 1
ATOM 7739 O O . ILE B 2 974 ? -54.367 -8.328 -31.064 1.00 99.88 974 ILE V O 1
ATOM 7741 N N . ASP B 2 975 ? -54.578 -8.781 -28.866 1.00 127.00 975 ASP V N 1
ATOM 7742 C CA . ASP B 2 975 ? -53.614 -9.879 -28.859 1.00 129.13 975 ASP V CA 1
ATOM 7743 C C . ASP B 2 975 ? -52.162 -9.415 -28.989 1.00 131.85 975 ASP V C 1
ATOM 7744 O O . ASP B 2 975 ? -51.258 -10.236 -29.147 1.00 126.64 975 ASP V O 1
ATOM 7746 N N . ILE B 2 976 ? -51.940 -8.105 -28.915 1.00 136.92 976 ILE V N 1
ATOM 7747 C CA . ILE B 2 976 ? -50.590 -7.556 -29.031 1.00 105.44 976 ILE V CA 1
ATOM 7748 C C . ILE B 2 976 ? -50.433 -6.238 -28.281 1.00 93.20 976 ILE V C 1
ATOM 7749 O O . ILE B 2 976 ? -51.412 -5.531 -28.037 1.00 77.28 976 ILE V O 1
ATOM 7754 N N . ARG B 2 977 ? -49.194 -5.913 -27.922 1.00 97.05 977 ARG V N 1
ATOM 7755 C CA . ARG B 2 977 ? -48.891 -4.630 -27.291 1.00 79.09 977 ARG V CA 1
ATOM 7756 C C . ARG B 2 977 ? -48.364 -3.652 -28.331 1.00 68.94 977 ARG V C 1
ATOM 7757 O O . ARG B 2 977 ? -47.671 -4.050 -29.269 1.00 88.64 977 ARG V O 1
ATOM 7765 N N . GLU B 2 978 ? -48.694 -2.375 -28.167 1.00 65.10 978 GLU V N 1
ATOM 7766 C CA . GLU B 2 978 ? -48.415 -1.385 -29.204 1.00 88.12 978 GLU V CA 1
ATOM 7767 C C . GLU B 2 978 ? -47.734 -0.122 -28.684 1.00 82.40 978 GLU V C 1
ATOM 7768 O O . GLU B 2 978 ? -48.214 0.519 -27.745 1.00 65.04 978 GLU V O 1
ATOM 7774 N N . PHE B 2 979 ? -46.611 0.225 -29.307 1.00 80.14 979 PHE V N 1
ATOM 7775 C CA . PHE B 2 979 ? -45.883 1.447 -28.984 1.00 93.40 979 PHE V CA 1
ATOM 7776 C C . PHE B 2 979 ? -45.471 2.165 -30.260 1.00 110.52 979 PHE V C 1
ATOM 7777 O O . PHE B 2 979 ? -45.033 1.532 -31.224 1.00 100.32 979 PHE V O 1
ATOM 7785 N N . VAL B 2 980 ? -45.608 3.487 -30.258 1.00 101.26 980 VAL V N 1
ATOM 7786 C CA . VAL B 2 980 ? -45.106 4.305 -31.353 1.00 86.56 980 VAL V CA 1
ATOM 7787 C C . VAL B 2 980 ? -44.031 5.253 -30.838 1.00 82.80 980 VAL V C 1
ATOM 7788 O O . VAL B 2 980 ? -44.273 6.044 -29.926 1.00 74.56 980 VAL V O 1
ATOM 7792 N N . LEU B 2 981 ? -42.840 5.163 -31.421 1.00 82.64 981 LEU V N 1
ATOM 7793 C CA . LEU B 2 981 ? -41.719 5.983 -30.981 1.00 97.21 981 LEU V CA 1
ATOM 7794 C C . LEU B 2 981 ? -41.238 6.935 -32.070 1.00 111.39 981 LEU V C 1
ATOM 7795 O O . LEU B 2 981 ? -40.985 6.526 -33.204 1.00 103.82 981 LEU V O 1
ATOM 7800 N N . PHE B 2 982 ? -41.112 8.208 -31.711 1.00 107.86 982 PHE V N 1
ATOM 7801 C CA . PHE B 2 982 ? -40.638 9.225 -32.639 1.00 103.37 982 PHE V CA 1
ATOM 7802 C C . PHE B 2 982 ? -39.226 9.668 -32.270 1.00 99.42 982 PHE V C 1
ATOM 7803 O O . PHE B 2 982 ? -39.028 10.415 -31.310 1.00 115.53 982 PHE V O 1
ATOM 7811 N N . PHE B 2 983 ? -38.245 9.194 -33.032 1.00 79.93 983 PHE V N 1
ATOM 7812 C CA . PHE B 2 983 ? -36.855 9.573 -32.809 1.00 90.26 983 PHE V CA 1
ATOM 7813 C C . PHE B 2 983 ? -36.497 10.780 -33.661 1.00 111.07 983 PHE V C 1
ATOM 7814 O O . PHE B 2 983 ? -36.308 10.663 -34.874 1.00 136.16 983 PHE V O 1
ATOM 7822 N N . MET B 2 984 ? -36.406 11.940 -33.021 1.00 99.69 984 MET V N 1
ATOM 7823 C CA . MET B 2 984 ? -36.156 13.182 -33.735 1.00 104.75 984 MET V CA 1
ATOM 7824 C C . MET B 2 984 ? -35.514 14.196 -32.796 1.00 107.60 984 MET V C 1
ATOM 7825 O O . MET B 2 984 ? -35.917 14.322 -31.640 1.00 109.80 984 MET V O 1
ATOM 7830 N N . VAL B 2 985 ? -34.504 14.904 -33.291 1.00 111.01 985 VAL V N 1
ATOM 7831 C CA . VAL B 2 985 ? -33.827 15.923 -32.497 1.00 113.49 985 VAL V CA 1
ATOM 7832 C C . VAL B 2 985 ? -34.430 17.296 -32.757 1.00 117.83 985 VAL V C 1
ATOM 7833 O O . VAL B 2 985 ? -33.864 18.102 -33.495 1.00 141.81 985 VAL V O 1
ATOM 7837 N N . PHE B 2 986 ? -35.586 17.556 -32.155 1.00 120.01 986 PHE V N 1
ATOM 7838 C CA . PHE B 2 986 ? -36.243 18.846 -32.307 1.00 130.48 986 PHE V CA 1
ATOM 7839 C C . PHE B 2 986 ? -35.215 19.971 -32.252 1.00 140.77 986 PHE V C 1
ATOM 7840 O O . PHE B 2 986 ? -34.173 19.841 -31.608 1.00 124.35 986 PHE V O 1
ATOM 7848 N N . ASP B 2 987 ? -35.512 21.069 -32.938 1.00 135.90 987 ASP V N 1
ATOM 7849 C CA . ASP B 2 987 ? -34.636 22.234 -32.944 1.00 128.69 987 ASP V CA 1
ATOM 7850 C C . ASP B 2 987 ? -35.487 23.495 -32.989 1.00 112.55 987 ASP V C 1
ATOM 7851 O O . ASP B 2 987 ? -35.917 23.924 -34.059 1.00 106.64 987 ASP V O 1
ATOM 7856 N N . GLU B 2 988 ? -35.732 24.082 -31.822 1.00 104.28 988 GLU V N 1
ATOM 7857 C CA . GLU B 2 988 ? -36.620 25.234 -31.723 1.00 135.92 988 GLU V CA 1
ATOM 7858 C C . GLU B 2 988 ? -36.088 26.444 -32.495 1.00 133.34 988 GLU V C 1
ATOM 7859 O O . GLU B 2 988 ? -36.725 27.498 -32.536 1.00 105.21 988 GLU V O 1
ATOM 7865 N N . GLU B 2 989 ? -34.917 26.285 -33.105 1.00 118.48 989 GLU V N 1
ATOM 7866 C CA . GLU B 2 989 ? -34.373 27.313 -33.983 1.00 122.58 989 GLU V CA 1
ATOM 7867 C C . GLU B 2 989 ? -34.928 27.148 -35.394 1.00 133.78 989 GLU V C 1
ATOM 7868 O O . GLU B 2 989 ? -34.756 28.020 -36.245 1.00 168.40 989 GLU V O 1
ATOM 7874 N N . LYS B 2 990 ? -35.593 26.022 -35.632 1.00 125.95 990 LYS V N 1
ATOM 7875 C CA . LYS B 2 990 ? -36.200 25.745 -36.929 1.00 121.84 990 LYS V CA 1
ATOM 7876 C C . LYS B 2 990 ? -37.703 25.984 -36.876 1.00 125.15 990 LYS V C 1
ATOM 7877 O O . LYS B 2 990 ? -38.322 26.340 -37.879 1.00 133.23 990 LYS V O 1
ATOM 7879 N N . SER B 2 991 ? -38.284 25.786 -35.697 1.00 126.67 991 SER V N 1
ATOM 7880 C CA . SER B 2 991 ? -39.709 26.008 -35.497 1.00 110.29 991 SER V CA 1
ATOM 7881 C C . SER B 2 991 ? -40.079 27.446 -35.836 1.00 123.28 991 SER V C 1
ATOM 7882 O O . SER B 2 991 ? -39.285 28.366 -35.632 1.00 115.55 991 SER V O 1
ATOM 7885 N N . TRP B 2 992 ? -41.288 27.633 -36.357 1.00 132.82 992 TRP V N 1
ATOM 7886 C CA . TRP B 2 992 ? -41.772 28.959 -36.722 1.00 120.76 992 TRP V CA 1
ATOM 7887 C C . TRP B 2 992 ? -41.841 29.871 -35.503 1.00 121.28 992 TRP V C 1
ATOM 7888 O O . TRP B 2 992 ? -41.513 31.055 -35.580 1.00 148.82 992 TRP V O 1
ATOM 7899 N N . TYR B 2 993 ? -42.267 29.309 -34.378 1.00 105.68 993 TYR V N 1
ATOM 7900 C CA . TYR B 2 993 ? -42.392 30.063 -33.138 1.00 109.81 993 TYR V CA 1
ATOM 7901 C C . TYR B 2 993 ? -41.033 30.222 -32.465 1.00 113.00 993 TYR V C 1
ATOM 7902 O O . TYR B 2 993 ? -40.587 29.340 -31.733 1.00 136.28 993 TYR V O 1
ATOM 7911 N N . PHE B 2 994 ? -40.378 31.350 -32.716 1.00 116.96 994 PHE V N 1
ATOM 7912 C CA . PHE B 2 994 ? -39.063 31.607 -32.144 1.00 118.47 994 PHE V CA 1
ATOM 7913 C C . PHE B 2 994 ? -38.424 32.862 -32.732 1.00 129.64 994 PHE V C 1
ATOM 7914 O O . PHE B 2 994 ? -38.403 33.041 -33.951 1.00 123.89 994 PHE V O 1
ATOM 7922 N N . PRO B 2 995 ? -37.901 33.738 -31.858 1.00 140.39 995 PRO V N 1
ATOM 7923 C CA . PRO B 2 995 ? -37.223 34.967 -32.257 1.00 144.62 995 PRO V CA 1
ATOM 7924 C C . PRO B 2 995 ? -36.288 34.749 -33.445 1.00 143.15 995 PRO V C 1
ATOM 7925 O O . PRO B 2 995 ? -35.169 35.264 -33.452 1.00 126.13 995 PRO V O 1
ATOM 7929 N N . CYS B 2 1002 ? -31.399 29.089 -49.126 1.00 138.19 1002 CYS V N 1
ATOM 7930 C CA . CYS B 2 1002 ? -32.667 29.672 -48.706 1.00 155.75 1002 CYS V CA 1
ATOM 7931 C C . CYS B 2 1002 ? -32.469 30.592 -47.506 1.00 148.74 1002 CYS V C 1
ATOM 7932 O O . CYS B 2 1002 ? -31.338 30.914 -47.138 1.00 132.09 1002 CYS V O 1
ATOM 7935 N N . SER B 2 1011 ? -28.523 26.891 -33.678 1.00 168.52 1011 SER V N 1
ATOM 7936 C CA . SER B 2 1011 ? -28.562 25.475 -33.334 1.00 144.97 1011 SER V CA 1
ATOM 7937 C C . SER B 2 1011 ? -28.140 25.252 -31.886 1.00 139.76 1011 SER V C 1
ATOM 7938 O O . SER B 2 1011 ? -27.415 24.306 -31.580 1.00 144.27 1011 SER V O 1
ATOM 7941 N N . LEU B 2 1012 ? -28.600 26.130 -31.000 1.00 135.46 1012 LEU V N 1
ATOM 7942 C CA . LEU B 2 1012 ? -28.265 26.040 -29.583 1.00 137.55 1012 LEU V CA 1
ATOM 7943 C C . LEU B 2 1012 ? -29.381 25.364 -28.795 1.00 138.75 1012 LEU V C 1
ATOM 7944 O O . LEU B 2 1012 ? -29.124 24.608 -27.858 1.00 152.93 1012 LEU V O 1
ATOM 7946 N N . HIS B 2 1013 ? -30.622 25.639 -29.184 1.00 124.96 1013 HIS V N 1
ATOM 7947 C CA . HIS B 2 1013 ? -31.777 25.082 -28.497 1.00 120.28 1013 HIS V CA 1
ATOM 7948 C C . HIS B 2 1013 ? -32.216 23.781 -29.154 1.00 132.57 1013 HIS V C 1
ATOM 7949 O O . HIS B 2 1013 ? -33.232 23.737 -29.845 1.00 147.02 1013 HIS V O 1
ATOM 7956 N N . THR B 2 1014 ? -31.439 22.724 -28.943 1.00 138.91 1014 THR V N 1
ATOM 7957 C CA . THR B 2 1014 ? -31.796 21.406 -29.448 1.00 116.93 1014 THR V CA 1
ATOM 7958 C C . THR B 2 1014 ? -32.226 20.514 -28.295 1.00 110.42 1014 THR V C 1
ATOM 7959 O O . THR B 2 1014 ? -31.697 20.619 -27.187 1.00 98.13 1014 THR V O 1
ATOM 7963 N N . PHE B 2 1015 ? -33.192 19.639 -28.558 1.00 111.16 1015 PHE V N 1
ATOM 7964 C CA . PHE B 2 1015 ? -33.703 18.737 -27.533 1.00 123.06 1015 PHE V CA 1
ATOM 7965 C C . PHE B 2 1015 ? -33.781 17.308 -28.055 1.00 108.40 1015 PHE V C 1
ATOM 7966 O O . PHE B 2 1015 ? -34.872 16.770 -28.236 1.00 123.53 1015 PHE V O 1
ATOM 7974 N N . PRO B 2 1016 ? -32.616 16.690 -28.300 1.00 95.48 1016 PRO V N 1
ATOM 7975 C CA . PRO B 2 1016 ? -32.588 15.328 -28.813 1.00 91.41 1016 PRO V CA 1
ATOM 7976 C C . PRO B 2 1016 ? -33.443 14.423 -27.940 1.00 89.25 1016 PRO V C 1
ATOM 7977 O O . PRO B 2 1016 ? -32.922 13.719 -27.077 1.00 93.76 1016 PRO V O 1
ATOM 7981 N N . ALA B 2 1017 ? -34.752 14.457 -28.159 1.00 95.56 1017 ALA V N 1
ATOM 7982 C CA . ALA B 2 1017 ? -35.677 13.678 -27.348 1.00 90.00 1017 ALA V CA 1
ATOM 7983 C C . ALA B 2 1017 ? -36.583 12.818 -28.214 1.00 80.41 1017 ALA V C 1
ATOM 7984 O O . ALA B 2 1017 ? -36.757 13.077 -29.405 1.00 80.08 1017 ALA V O 1
ATOM 7986 N N . ILE B 2 1018 ? -37.153 11.788 -27.602 1.00 70.09 1018 ILE V N 1
ATOM 7987 C CA . ILE B 2 1018 ? -38.117 10.933 -28.276 1.00 74.87 1018 ILE V CA 1
ATOM 7988 C C . ILE B 2 1018 ? -39.539 11.364 -27.925 1.00 63.03 1018 ILE V C 1
ATOM 7989 O O . ILE B 2 1018 ? -39.849 11.620 -26.759 1.00 47.26 1018 ILE V O 1
ATOM 7994 N N . ASN B 2 1019 ? -40.394 11.460 -28.939 1.00 54.14 1019 ASN V N 1
ATOM 7995 C CA . ASN B 2 1019 ? -41.757 11.945 -28.744 1.00 72.86 1019 ASN V CA 1
ATOM 7996 C C . ASN B 2 1019 ? -41.774 13.330 -28.106 1.00 90.43 1019 ASN V C 1
ATOM 7997 O O . ASN B 2 1019 ? -42.726 13.694 -27.412 1.00 93.82 1019 ASN V O 1
ATOM 8002 N N . GLY B 2 1020 ? -40.711 14.095 -28.341 1.00 86.22 1020 GLY V N 1
ATOM 8003 C CA . GLY B 2 1020 ? -40.588 15.437 -27.785 1.00 73.87 1020 GLY V CA 1
ATOM 8004 C C . GLY B 2 1020 ? -40.375 15.441 -26.282 1.00 84.38 1020 GLY V C 1
ATOM 8005 O O . GLY B 2 1020 ? -40.504 16.479 -25.634 1.00 87.89 1020 GLY V O 1
ATOM 8006 N N . ILE B 2 1021 ? -40.044 14.278 -25.728 1.00 94.76 1021 ILE V N 1
ATOM 8007 C CA . ILE B 2 1021 ? -39.821 14.139 -24.291 1.00 100.92 1021 ILE V CA 1
ATOM 8008 C C . ILE B 2 1021 ? -38.454 13.535 -23.990 1.00 111.98 1021 ILE V C 1
ATOM 8009 O O . ILE B 2 1021 ? -38.339 12.326 -23.783 1.00 134.68 1021 ILE V O 1
ATOM 8014 N N . PRO B 2 1022 ? -37.410 14.372 -23.936 1.00 98.89 1022 PRO V N 1
ATOM 8015 C CA . PRO B 2 1022 ? -36.121 13.737 -23.731 1.00 111.20 1022 PRO V CA 1
ATOM 8016 C C . PRO B 2 1022 ? -36.050 13.126 -22.338 1.00 128.86 1022 PRO V C 1
ATOM 8017 O O . PRO B 2 1022 ? -36.232 13.829 -21.345 1.00 123.07 1022 PRO V O 1
ATOM 8021 N N . TYR B 2 1023 ? -35.814 11.819 -22.275 1.00 115.73 1023 TYR V N 1
ATOM 8022 C CA . TYR B 2 1023 ? -35.655 11.127 -21.000 1.00 107.83 1023 TYR V CA 1
ATOM 8023 C C . TYR B 2 1023 ? -36.957 10.524 -20.489 1.00 105.11 1023 TYR V C 1
ATOM 8024 O O . TYR B 2 1023 ? -37.156 9.312 -20.546 1.00 125.72 1023 TYR V O 1
ATOM 8033 N N . GLN B 2 1024 ? -37.836 11.383 -19.985 1.00 97.17 1024 GLN V N 1
ATOM 8034 C CA . GLN B 2 1024 ? -39.042 10.946 -19.288 1.00 94.05 1024 GLN V CA 1
ATOM 8035 C C . GLN B 2 1024 ? -39.923 10.005 -20.107 1.00 117.72 1024 GLN V C 1
ATOM 8036 O O . GLN B 2 1024 ? -39.532 8.878 -20.421 1.00 110.18 1024 GLN V O 1
ATOM 8038 N N . LEU B 2 1025 ? -41.117 10.482 -20.441 1.00 122.42 1025 LEU V N 1
ATOM 8039 C CA . LEU B 2 1025 ? -42.124 9.662 -21.096 1.00 89.06 1025 LEU V CA 1
ATOM 8040 C C . LEU B 2 1025 ? -42.728 8.716 -20.067 1.00 74.96 1025 LEU V C 1
ATOM 8041 O O . LEU B 2 1025 ? -42.704 9.000 -18.869 1.00 58.79 1025 LEU V O 1
ATOM 8046 N N . GLN B 2 1026 ? -43.266 7.594 -20.533 1.00 81.52 1026 GLN V N 1
ATOM 8047 C CA . GLN B 2 1026 ? -43.889 6.617 -19.647 1.00 85.47 1026 GLN V CA 1
ATOM 8048 C C . GLN B 2 1026 ? -44.823 5.708 -20.430 1.00 86.82 1026 GLN V C 1
ATOM 8049 O O . GLN B 2 1026 ? -44.908 5.799 -21.652 1.00 90.80 1026 GLN V O 1
ATOM 8051 N N . GLY B 2 1027 ? -45.523 4.831 -19.717 1.00 118.51 1027 GLY V N 1
ATOM 8052 C CA . GLY B 2 1027 ? -46.471 3.916 -20.340 1.00 117.88 1027 GLY V CA 1
ATOM 8053 C C . GLY B 2 1027 ? -45.799 2.729 -21.000 1.00 110.31 1027 GLY V C 1
ATOM 8054 O O . GLY B 2 1027 ? -46.458 1.909 -21.638 1.00 137.11 1027 GLY V O 1
ATOM 8055 N N . LEU B 2 1028 ? -44.481 2.636 -20.846 1.00 97.17 1028 LEU V N 1
ATOM 8056 C CA . LEU B 2 1028 ? -43.723 1.540 -21.435 1.00 99.25 1028 LEU V CA 1
ATOM 8057 C C . LEU B 2 1028 ? -43.684 0.333 -20.507 1.00 105.61 1028 LEU V C 1
ATOM 8058 O O . LEU B 2 1028 ? -42.615 -0.163 -20.153 1.00 129.07 1028 LEU V O 1
ATOM 8063 N N . THR B 2 1029 ? -44.863 -0.132 -20.115 1.00 84.03 1029 THR V N 1
ATOM 8064 C CA . THR B 2 1029 ? -44.975 -1.333 -19.310 1.00 85.60 1029 THR V CA 1
ATOM 8065 C C . THR B 2 1029 ? -45.504 -2.481 -20.164 1.00 90.33 1029 THR V C 1
ATOM 8066 O O . THR B 2 1029 ? -46.604 -2.409 -20.710 1.00 105.60 1029 THR V O 1
ATOM 8070 N N . MET B 2 1030 ? -44.701 -3.533 -20.286 1.00 99.46 1030 MET V N 1
ATOM 8071 C CA . MET B 2 1030 ? -45.062 -4.698 -21.079 1.00 88.91 1030 MET V CA 1
ATOM 8072 C C . MET B 2 1030 ? -44.736 -5.942 -20.270 1.00 94.82 1030 MET V C 1
ATOM 8073 O O . MET B 2 1030 ? -43.753 -5.965 -19.531 1.00 138.16 1030 MET V O 1
ATOM 8078 N N . TYR B 2 1031 ? -45.550 -6.979 -20.410 1.00 92.95 1031 TYR V N 1
ATOM 8079 C CA . TYR B 2 1031 ? -45.270 -8.231 -19.724 1.00 95.36 1031 TYR V CA 1
ATOM 8080 C C . TYR B 2 1031 ? -44.045 -8.900 -20.331 1.00 99.90 1031 TYR V C 1
ATOM 8081 O O . TYR B 2 1031 ? -43.519 -8.451 -21.349 1.00 128.77 1031 TYR V O 1
ATOM 8090 N N . LYS B 2 1032 ? -43.592 -9.974 -19.696 1.00 108.47 1032 LYS V N 1
ATOM 8091 C CA . LYS B 2 1032 ? -42.470 -10.749 -20.202 1.00 107.06 1032 LYS V CA 1
ATOM 8092 C C . LYS B 2 1032 ? -42.985 -11.909 -21.045 1.00 103.35 1032 LYS V C 1
ATOM 8093 O O . LYS B 2 1032 ? -43.721 -12.764 -20.552 1.00 115.86 1032 LYS V O 1
ATOM 8099 N N . ASP B 2 1033 ? -42.607 -11.929 -22.319 1.00 102.13 1033 ASP V N 1
ATOM 8100 C CA . ASP B 2 1033 ? -43.017 -13.002 -23.220 1.00 147.02 1033 ASP V CA 1
ATOM 8101 C C . ASP B 2 1033 ? -44.240 -12.642 -24.063 1.00 149.47 1033 ASP V C 1
ATOM 8102 O O . ASP B 2 1033 ? -44.652 -13.420 -24.924 1.00 172.54 1033 ASP V O 1
ATOM 8107 N N . GLU B 2 1034 ? -44.824 -11.472 -23.820 1.00 129.54 1034 GLU V N 1
ATOM 8108 C CA . GLU B 2 1034 ? -46.024 -11.076 -24.554 1.00 120.92 1034 GLU V CA 1
ATOM 8109 C C . GLU B 2 1034 ? -45.712 -10.221 -25.781 1.00 131.61 1034 GLU V C 1
ATOM 8110 O O . GLU B 2 1034 ? -45.090 -9.163 -25.676 1.00 128.63 1034 GLU V O 1
ATOM 8116 N N . ASN B 2 1035 ? -46.160 -10.687 -26.941 1.00 133.44 1035 ASN V N 1
ATOM 8117 C CA . ASN B 2 1035 ? -45.964 -9.971 -28.196 1.00 124.24 1035 ASN V CA 1
ATOM 8118 C C . ASN B 2 1035 ? -46.148 -8.465 -28.056 1.00 132.32 1035 ASN V C 1
ATOM 8119 O O . ASN B 2 1035 ? -47.266 -7.983 -27.870 1.00 160.16 1035 ASN V O 1
ATOM 8124 N N . VAL B 2 1036 ? -45.050 -7.722 -28.147 1.00 100.98 1036 VAL V N 1
ATOM 8125 C CA . VAL B 2 1036 ? -45.126 -6.264 -28.157 1.00 89.50 1036 VAL V CA 1
ATOM 8126 C C . VAL B 2 1036 ? -44.417 -5.698 -29.377 1.00 88.60 1036 VAL V C 1
ATOM 8127 O O . VAL B 2 1036 ? -43.252 -6.004 -29.627 1.00 102.03 1036 VAL V O 1
ATOM 8131 N N . HIS B 2 1037 ? -45.129 -4.874 -30.137 1.00 89.60 1037 HIS V N 1
ATOM 8132 C CA . HIS B 2 1037 ? -44.569 -4.258 -31.331 1.00 86.20 1037 HIS V CA 1
ATOM 8133 C C . HIS B 2 1037 ? -44.067 -2.847 -31.027 1.00 89.20 1037 HIS V C 1
ATOM 8134 O O . HIS B 2 1037 ? -44.502 -2.216 -30.057 1.00 59.52 1037 HIS V O 1
ATOM 8141 N N . TRP B 2 1038 ? -43.146 -2.363 -31.857 1.00 88.19 1038 TRP V N 1
ATOM 8142 C CA . TRP B 2 1038 ? -42.576 -1.027 -31.692 1.00 95.21 1038 TRP V CA 1
ATOM 8143 C C . TRP B 2 1038 ? -42.472 -0.310 -33.036 1.00 105.92 1038 TRP V C 1
ATOM 8144 O O . TRP B 2 1038 ? -41.508 -0.509 -33.778 1.00 118.74 1038 TRP V O 1
ATOM 8155 N N . HIS B 2 1039 ? -43.460 0.521 -33.351 1.00 92.04 1039 HIS V N 1
ATOM 8156 C CA . HIS B 2 1039 ? -43.413 1.315 -34.575 1.00 90.01 1039 HIS V CA 1
ATOM 8157 C C . HIS B 2 1039 ? -42.472 2.504 -34.386 1.00 98.53 1039 HIS V C 1
ATOM 8158 O O . HIS B 2 1039 ? -42.707 3.363 -33.533 1.00 83.53 1039 HIS V O 1
ATOM 8165 N N . LEU B 2 1040 ? -41.408 2.547 -35.181 1.00 101.55 1040 LEU V N 1
ATOM 8166 C CA . LEU B 2 1040 ? -40.395 3.591 -35.051 1.00 99.14 1040 LEU V CA 1
ATOM 8167 C C . LEU B 2 1040 ? -40.499 4.611 -36.180 1.00 100.37 1040 LEU V C 1
ATOM 8168 O O . LEU B 2 1040 ? -40.524 4.244 -37.355 1.00 100.34 1040 LEU V O 1
ATOM 8173 N N . LEU B 2 1041 ? -40.553 5.890 -35.817 1.00 100.97 1041 LEU V N 1
ATOM 8174 C CA . LEU B 2 1041 ? -40.707 6.963 -36.796 1.00 86.55 1041 LEU V CA 1
ATOM 8175 C C . LEU B 2 1041 ? -39.653 8.052 -36.626 1.00 87.09 1041 LEU V C 1
ATOM 8176 O O . LEU B 2 1041 ? -39.593 8.712 -35.588 1.00 109.89 1041 LEU V O 1
ATOM 8181 N N . ASN B 2 1042 ? -38.825 8.229 -37.651 1.00 77.47 1042 ASN V N 1
ATOM 8182 C CA . ASN B 2 1042 ? -37.813 9.284 -37.674 1.00 87.47 1042 ASN V CA 1
ATOM 8183 C C . ASN B 2 1042 ? -38.102 10.247 -38.820 1.00 100.81 1042 ASN V C 1
ATOM 8184 O O . ASN B 2 1042 ? -38.670 9.848 -39.835 1.00 140.92 1042 ASN V O 1
ATOM 8189 N N . MET B 2 1043 ? -37.729 11.514 -38.660 1.00 100.07 1043 MET V N 1
ATOM 8190 C CA . MET B 2 1043 ? -38.055 12.515 -39.675 1.00 91.81 1043 MET V CA 1
ATOM 8191 C C . MET B 2 1043 ? -37.015 13.618 -39.833 1.00 86.12 1043 MET V C 1
ATOM 8192 O O . MET B 2 1043 ? -37.154 14.480 -40.698 1.00 87.11 1043 MET V O 1
ATOM 8197 N N . GLY B 2 1044 ? -35.981 13.596 -39.001 1.00 96.92 1044 GLY V N 1
ATOM 8198 C CA . GLY B 2 1044 ? -34.931 14.607 -39.075 1.00 122.49 1044 GLY V CA 1
ATOM 8199 C C . GLY B 2 1044 ? -34.285 14.691 -40.446 1.00 128.64 1044 GLY V C 1
ATOM 8200 O O . GLY B 2 1044 ? -34.574 13.883 -41.330 1.00 124.16 1044 GLY V O 1
ATOM 8201 N N . GLY B 2 1045 ? -33.405 15.673 -40.622 1.00 130.23 1045 GLY V N 1
ATOM 8202 C CA . GLY B 2 1045 ? -32.695 15.850 -41.883 1.00 119.42 1045 GLY V CA 1
ATOM 8203 C C . GLY B 2 1045 ? -31.767 14.689 -42.180 1.00 114.50 1045 GLY V C 1
ATOM 8204 O O . GLY B 2 1045 ? -32.053 13.551 -41.812 1.00 121.86 1045 GLY V O 1
ATOM 8205 N N . PRO B 2 1046 ? -30.647 14.968 -42.859 1.00 123.68 1046 PRO V N 1
ATOM 8206 C CA . PRO B 2 1046 ? -29.667 13.936 -43.172 1.00 134.08 1046 PRO V CA 1
ATOM 8207 C C . PRO B 2 1046 ? -28.756 13.637 -41.983 1.00 137.66 1046 PRO V C 1
ATOM 8208 O O . PRO B 2 1046 ? -27.963 12.697 -42.032 1.00 154.01 1046 PRO V O 1
ATOM 8212 N N . LYS B 2 1047 ? -28.882 14.427 -40.922 1.00 129.17 1047 LYS V N 1
ATOM 8213 C CA . LYS B 2 1047 ? -27.949 14.351 -39.803 1.00 145.42 1047 LYS V CA 1
ATOM 8214 C C . LYS B 2 1047 ? -28.443 13.504 -38.632 1.00 127.48 1047 LYS V C 1
ATOM 8215 O O . LYS B 2 1047 ? -27.641 13.036 -37.825 1.00 118.46 1047 LYS V O 1
ATOM 8217 N N . ASP B 2 1048 ? -29.753 13.305 -38.528 1.00 122.71 1048 ASP V N 1
ATOM 8218 C CA . ASP B 2 1048 ? -30.275 12.494 -37.430 1.00 135.63 1048 ASP V CA 1
ATOM 8219 C C . ASP B 2 1048 ? -30.620 11.065 -37.835 1.00 139.30 1048 ASP V C 1
ATOM 8220 O O . ASP B 2 1048 ? -31.768 10.735 -38.142 1.00 130.18 1048 ASP V O 1
ATOM 8225 N N . ILE B 2 1049 ? -29.584 10.234 -37.858 1.00 114.15 1049 ILE V N 1
ATOM 8226 C CA . ILE B 2 1049 ? -29.730 8.794 -37.862 1.00 107.22 1049 ILE V CA 1
ATOM 8227 C C . ILE B 2 1049 ? -29.888 8.413 -36.399 1.00 112.37 1049 ILE V C 1
ATOM 8228 O O . ILE B 2 1049 ? -29.313 9.065 -35.528 1.00 119.44 1049 ILE V O 1
ATOM 8233 N N . HIS B 2 1050 ? -30.663 7.374 -36.116 1.00 105.49 1050 HIS V N 1
ATOM 8234 C CA . HIS B 2 1050 ? -30.912 7.005 -34.728 1.00 102.01 1050 HIS V CA 1
ATOM 8235 C C . HIS B 2 1050 ? -30.894 5.501 -34.504 1.00 114.46 1050 HIS V C 1
ATOM 8236 O O . HIS B 2 1050 ? -31.945 4.875 -34.366 1.00 144.07 1050 HIS V O 1
ATOM 8243 N N . VAL B 2 1051 ? -29.697 4.924 -34.459 1.00 95.10 1051 VAL V N 1
ATOM 8244 C CA . VAL B 2 1051 ? -29.552 3.496 -34.202 1.00 94.62 1051 VAL V CA 1
ATOM 8245 C C . VAL B 2 1051 ? -30.274 3.116 -32.911 1.00 96.29 1051 VAL V C 1
ATOM 8246 O O . VAL B 2 1051 ? -29.693 3.160 -31.825 1.00 97.58 1051 VAL V O 1
ATOM 8250 N N . VAL B 2 1052 ? -31.547 2.750 -33.040 1.00 90.41 1052 VAL V N 1
ATOM 8251 C CA . VAL B 2 1052 ? -32.390 2.438 -31.887 1.00 91.36 1052 VAL V CA 1
ATOM 8252 C C . VAL B 2 1052 ? -31.985 1.115 -31.241 1.00 97.90 1052 VAL V C 1
ATOM 8253 O O . VAL B 2 1052 ? -31.560 0.184 -31.928 1.00 96.62 1052 VAL V O 1
ATOM 8257 N N . ASN B 2 1053 ? -32.121 1.039 -29.919 1.00 97.94 1053 ASN V N 1
ATOM 8258 C CA . ASN B 2 1053 ? -31.657 -0.122 -29.166 1.00 115.13 1053 ASN V CA 1
ATOM 8259 C C . ASN B 2 1053 ? -32.489 -0.424 -27.917 1.00 123.89 1053 ASN V C 1
ATOM 8260 O O . ASN B 2 1053 ? -32.763 0.466 -27.112 1.00 130.10 1053 ASN V O 1
ATOM 8265 N N . PHE B 2 1054 ? -32.883 -1.686 -27.764 1.00 107.94 1054 PHE V N 1
ATOM 8266 C CA . PHE B 2 1054 ? -33.582 -2.144 -26.565 1.00 87.89 1054 PHE V CA 1
ATOM 8267 C C . PHE B 2 1054 ? -32.632 -2.943 -25.676 1.00 112.25 1054 PHE V C 1
ATOM 8268 O O . PHE B 2 1054 ? -32.062 -3.951 -26.098 1.00 137.01 1054 PHE V O 1
ATOM 8276 N N . HIS B 2 1055 ? -32.471 -2.488 -24.440 1.00 110.10 1055 HIS V N 1
ATOM 8277 C CA . HIS B 2 1055 ? -31.431 -3.005 -23.566 1.00 92.51 1055 HIS V CA 1
ATOM 8278 C C . HIS B 2 1055 ? -31.814 -4.300 -22.905 1.00 83.76 1055 HIS V C 1
ATOM 8279 O O . HIS B 2 1055 ? -32.836 -4.376 -22.238 1.00 102.60 1055 HIS V O 1
ATOM 8286 N N . GLY B 2 1056 ? -30.976 -5.315 -23.070 1.00 103.18 1056 GLY V N 1
ATOM 8287 C CA . GLY B 2 1056 ? -31.265 -6.624 -22.510 1.00 118.52 1056 GLY V CA 1
ATOM 8288 C C . GLY B 2 1056 ? -32.369 -7.300 -23.294 1.00 109.42 1056 GLY V C 1
ATOM 8289 O O . GLY B 2 1056 ? -32.837 -8.376 -22.925 1.00 113.17 1056 GLY V O 1
ATOM 8290 N N . GLN B 2 1057 ? -32.791 -6.662 -24.382 1.00 105.50 1057 GLN V N 1
ATOM 8291 C CA . GLN B 2 1057 ? -33.812 -7.242 -25.246 1.00 112.76 1057 GLN V CA 1
ATOM 8292 C C . GLN B 2 1057 ? -33.277 -7.511 -26.651 1.00 110.36 1057 GLN V C 1
ATOM 8293 O O . GLN B 2 1057 ? -32.218 -7.011 -27.037 1.00 108.36 1057 GLN V O 1
ATOM 8299 N N . THR B 2 1058 ? -34.021 -8.312 -27.405 1.00 97.78 1058 THR V N 1
ATOM 8300 C CA . THR B 2 1058 ? -33.694 -8.593 -28.795 1.00 114.13 1058 THR V CA 1
ATOM 8301 C C . THR B 2 1058 ? -34.974 -8.633 -29.620 1.00 119.59 1058 THR V C 1
ATOM 8302 O O . THR B 2 1058 ? -35.961 -9.254 -29.223 1.00 114.46 1058 THR V O 1
ATOM 8306 N N . PHE B 2 1059 ? -34.958 -7.962 -30.765 1.00 116.39 1059 PHE V N 1
ATOM 8307 C CA . PHE B 2 1059 ? -36.159 -7.828 -31.576 1.00 127.09 1059 PHE V CA 1
ATOM 8308 C C . PHE B 2 1059 ? -35.905 -8.198 -33.030 1.00 136.35 1059 PHE V C 1
ATOM 8309 O O . PHE B 2 1059 ? -34.784 -8.092 -33.526 1.00 144.96 1059 PHE V O 1
ATOM 8317 N N . THR B 2 1060 ? -36.961 -8.638 -33.703 1.00 123.45 1060 THR V N 1
ATOM 8318 C CA . THR B 2 1060 ? -36.924 -8.856 -35.139 1.00 123.00 1060 THR V CA 1
ATOM 8319 C C . THR B 2 1060 ? -37.769 -7.770 -35.784 1.00 119.06 1060 THR V C 1
ATOM 8320 O O . THR B 2 1060 ? -38.688 -7.243 -35.152 1.00 89.58 1060 THR V O 1
ATOM 8324 N N . GLU B 2 1061 ? -37.455 -7.421 -37.030 1.00 101.90 1061 GLU V N 1
ATOM 8325 C CA . GLU B 2 1061 ? -38.256 -6.439 -37.752 1.00 89.82 1061 GLU V CA 1
ATOM 8326 C C . GLU B 2 1061 ? -39.357 -7.117 -38.553 1.00 99.43 1061 GLU V C 1
ATOM 8327 O O . GLU B 2 1061 ? -39.086 -7.928 -39.438 1.00 129.91 1061 GLU V O 1
ATOM 8333 N N . GLU B 2 1062 ? -40.598 -6.766 -38.237 1.00 101.96 1062 GLU V N 1
ATOM 8334 C CA . GLU B 2 1062 ? -41.771 -7.355 -38.873 1.00 82.02 1062 GLU V CA 1
ATOM 8335 C C . GLU B 2 1062 ? -41.548 -7.660 -40.350 1.00 85.83 1062 GLU V C 1
ATOM 8336 O O . GLU B 2 1062 ? -40.746 -7.007 -41.015 1.00 90.17 1062 GLU V O 1
ATOM 8342 N N . GLY B 2 1063 ? -42.269 -8.654 -40.858 1.00 111.48 1063 GLY V N 1
ATOM 8343 C CA . GLY B 2 1063 ? -42.090 -9.099 -42.235 1.00 134.53 1063 GLY V CA 1
ATOM 8344 C C . GLY B 2 1063 ? -40.842 -9.950 -42.358 1.00 134.10 1063 GLY V C 1
ATOM 8345 O O . GLY B 2 1063 ? -40.807 -10.920 -43.116 1.00 145.11 1063 GLY V O 1
ATOM 8346 N N . ARG B 2 1064 ? -39.813 -9.580 -41.603 1.00 131.59 1064 ARG V N 1
ATOM 8347 C CA . ARG B 2 1064 ? -38.568 -10.336 -41.568 1.00 114.98 1064 ARG V CA 1
ATOM 8348 C C . ARG B 2 1064 ? -38.353 -10.961 -40.191 1.00 108.85 1064 ARG V C 1
ATOM 8349 O O . ARG B 2 1064 ? -37.511 -10.508 -39.416 1.00 100.52 1064 ARG V O 1
ATOM 8357 N N . GLU B 2 1065 ? -39.125 -12.001 -39.895 1.00 116.10 1065 GLU V N 1
ATOM 8358 C CA . GLU B 2 1065 ? -39.036 -12.681 -38.609 1.00 124.64 1065 GLU V CA 1
ATOM 8359 C C . GLU B 2 1065 ? -37.823 -13.606 -38.557 1.00 129.04 1065 GLU V C 1
ATOM 8360 O O . GLU B 2 1065 ? -37.533 -14.204 -37.521 1.00 171.22 1065 GLU V O 1
ATOM 8362 N N . ASP B 2 1066 ? -37.117 -13.715 -39.678 1.00 109.66 1066 ASP V N 1
ATOM 8363 C CA . ASP B 2 1066 ? -35.943 -14.576 -39.764 1.00 99.85 1066 ASP V CA 1
ATOM 8364 C C . ASP B 2 1066 ? -34.654 -13.778 -39.608 1.00 99.48 1066 ASP V C 1
ATOM 8365 O O . ASP B 2 1066 ? -33.558 -14.336 -39.662 1.00 111.82 1066 ASP V O 1
ATOM 8370 N N . ASN B 2 1067 ? -34.795 -12.471 -39.416 1.00 97.65 1067 ASN V N 1
ATOM 8371 C CA . ASN B 2 1067 ? -33.645 -11.586 -39.257 1.00 92.39 1067 ASN V CA 1
ATOM 8372 C C . ASN B 2 1067 ? -33.555 -11.010 -37.847 1.00 99.09 1067 ASN V C 1
ATOM 8373 O O . ASN B 2 1067 ? -34.447 -10.287 -37.402 1.00 111.76 1067 ASN V O 1
ATOM 8378 N N . GLN B 2 1068 ? -32.465 -11.329 -37.154 1.00 104.43 1068 GLN V N 1
ATOM 8379 C CA . GLN B 2 1068 ? -32.337 -11.028 -35.730 1.00 99.70 1068 GLN V CA 1
ATOM 8380 C C . GLN B 2 1068 ? -32.080 -9.563 -35.414 1.00 118.84 1068 GLN V C 1
ATOM 8381 O O . GLN B 2 1068 ? -32.918 -8.898 -34.804 1.00 164.63 1068 GLN V O 1
ATOM 8387 N N . LEU B 2 1069 ? -30.918 -9.064 -35.822 1.00 105.43 1069 LEU V N 1
ATOM 8388 C CA . LEU B 2 1069 ? -30.479 -7.730 -35.420 1.00 124.11 1069 LEU V CA 1
ATOM 8389 C C . LEU B 2 1069 ? -30.479 -7.591 -33.896 1.00 114.15 1069 LEU V C 1
ATOM 8390 O O . LEU B 2 1069 ? -30.009 -8.478 -33.186 1.00 138.81 1069 LEU V O 1
ATOM 8395 N N . GLY B 2 1070 ? -31.019 -6.481 -33.403 1.00 95.57 1070 GLY V N 1
ATOM 8396 C CA . GLY B 2 1070 ? -30.989 -6.167 -31.977 1.00 83.75 1070 GLY V CA 1
ATOM 8397 C C . GLY B 2 1070 ? -30.653 -4.698 -31.840 1.00 78.85 1070 GLY V C 1
ATOM 8398 O O . GLY B 2 1070 ? -30.894 -4.071 -30.807 1.00 71.31 1070 GLY V O 1
ATOM 8399 N N . VAL B 2 1071 ? -30.077 -4.163 -32.909 1.00 74.67 1071 VAL V N 1
ATOM 8400 C CA . VAL B 2 1071 ? -29.842 -2.742 -33.060 1.00 90.36 1071 VAL V CA 1
ATOM 8401 C C . VAL B 2 1071 ? -30.310 -2.393 -34.461 1.00 107.05 1071 VAL V C 1
ATOM 8402 O O . VAL B 2 1071 ? -29.998 -3.107 -35.415 1.00 124.73 1071 VAL V O 1
ATOM 8406 N N . LEU B 2 1072 ? -31.068 -1.311 -34.590 1.00 106.04 1072 LEU V N 1
ATOM 8407 C CA . LEU B 2 1072 ? -31.650 -0.958 -35.881 1.00 96.14 1072 LEU V CA 1
ATOM 8408 C C . LEU B 2 1072 ? -31.477 0.517 -36.219 1.00 106.87 1072 LEU V C 1
ATOM 8409 O O . LEU B 2 1072 ? -32.144 1.373 -35.641 1.00 130.74 1072 LEU V O 1
ATOM 8414 N N . PRO B 2 1073 ? -30.576 0.822 -37.164 1.00 108.41 1073 PRO V N 1
ATOM 8415 C CA . PRO B 2 1073 ? -30.415 2.204 -37.594 1.00 91.93 1073 PRO V CA 1
ATOM 8416 C C . PRO B 2 1073 ? -31.716 2.725 -38.186 1.00 85.82 1073 PRO V C 1
ATOM 8417 O O . PRO B 2 1073 ? -32.179 2.215 -39.205 1.00 88.48 1073 PRO V O 1
ATOM 8421 N N . LEU B 2 1074 ? -32.305 3.725 -37.540 1.00 104.53 1074 LEU V N 1
ATOM 8422 C CA . LEU B 2 1074 ? -33.525 4.346 -38.039 1.00 110.30 1074 LEU V CA 1
ATOM 8423 C C . LEU B 2 1074 ? -33.169 5.558 -38.897 1.00 117.14 1074 LEU V C 1
ATOM 8424 O O . LEU B 2 1074 ? -32.829 6.621 -38.377 1.00 119.40 1074 LEU V O 1
ATOM 8429 N N . LEU B 2 1075 ? -33.246 5.387 -40.212 1.00 94.48 1075 LEU V N 1
ATOM 8430 C CA . LEU B 2 1075 ? -32.839 6.430 -41.145 1.00 85.40 1075 LEU V CA 1
ATOM 8431 C C . LEU B 2 1075 ? -33.911 7.505 -41.310 1.00 111.07 1075 LEU V C 1
ATOM 8432 O O . LEU B 2 1075 ? -35.091 7.251 -41.072 1.00 152.77 1075 LEU V O 1
ATOM 8437 N N . PRO B 2 1076 ? -33.495 8.715 -41.720 1.00 108.71 1076 PRO V N 1
ATOM 8438 C CA . PRO B 2 1076 ? -34.396 9.850 -41.910 1.00 99.27 1076 PRO V CA 1
ATOM 8439 C C . PRO B 2 1076 ? -35.562 9.511 -42.832 1.00 93.02 1076 PRO V C 1
ATOM 8440 O O . PRO B 2 1076 ? -35.365 8.906 -43.885 1.00 87.94 1076 PRO V O 1
ATOM 8444 N N . GLY B 2 1077 ? -36.767 9.903 -42.437 1.00 90.84 1077 GLY V N 1
ATOM 8445 C CA . GLY B 2 1077 ? -37.953 9.601 -43.225 1.00 127.97 1077 GLY V CA 1
ATOM 8446 C C . GLY B 2 1077 ? -38.183 8.107 -43.317 1.00 136.59 1077 GLY V C 1
ATOM 8447 O O . GLY B 2 1077 ? -38.635 7.596 -44.341 1.00 168.82 1077 GLY V O 1
ATOM 8448 N N . THR B 2 1078 ? -37.861 7.405 -42.237 1.00 119.67 1078 THR V N 1
ATOM 8449 C CA . THR B 2 1078 ? -38.053 5.966 -42.168 1.00 109.71 1078 THR V CA 1
ATOM 8450 C C . THR B 2 1078 ? -39.031 5.631 -41.053 1.00 123.88 1078 THR V C 1
ATOM 8451 O O . THR B 2 1078 ? -39.183 6.394 -40.098 1.00 135.25 1078 THR V O 1
ATOM 8455 N N . PHE B 2 1079 ? -39.700 4.492 -41.182 1.00 111.96 1079 PHE V N 1
ATOM 8456 C CA . PHE B 2 1079 ? -40.586 4.004 -40.131 1.00 109.63 1079 PHE V CA 1
ATOM 8457 C C . PHE B 2 1079 ? -40.966 2.549 -40.356 1.00 123.20 1079 PHE V C 1
ATOM 8458 O O . PHE B 2 1079 ? -41.814 2.237 -41.194 1.00 136.33 1079 PHE V O 1
ATOM 8466 N N . ALA B 2 1080 ? -40.323 1.663 -39.602 1.00 107.06 1080 ALA V N 1
ATOM 8467 C CA . ALA B 2 1080 ? -40.587 0.234 -39.696 1.00 92.71 1080 ALA V CA 1
ATOM 8468 C C . ALA B 2 1080 ? -41.085 -0.310 -38.364 1.00 84.98 1080 ALA V C 1
ATOM 8469 O O . ALA B 2 1080 ? -40.722 0.197 -37.304 1.00 72.54 1080 ALA V O 1
ATOM 8471 N N . SER B 2 1081 ? -41.921 -1.341 -38.425 1.00 109.40 1081 SER V N 1
ATOM 8472 C CA . SER B 2 1081 ? -42.444 -1.974 -37.219 1.00 111.29 1081 SER V CA 1
ATOM 8473 C C . SER B 2 1081 ? -41.623 -3.200 -36.838 1.00 98.05 1081 SER V C 1
ATOM 8474 O O . SER B 2 1081 ? -41.223 -3.983 -37.700 1.00 95.58 1081 SER V O 1
ATOM 8477 N N . ILE B 2 1082 ? -41.373 -3.354 -35.541 1.00 78.69 1082 ILE V N 1
ATOM 8478 C CA . ILE B 2 1082 ? -40.630 -4.499 -35.029 1.00 73.17 1082 ILE V CA 1
ATOM 8479 C C . ILE B 2 1082 ? -41.450 -5.237 -33.977 1.00 89.86 1082 ILE V C 1
ATOM 8480 O O . ILE B 2 1082 ? -42.356 -4.663 -33.370 1.00 91.02 1082 ILE V O 1
ATOM 8485 N N . LYS B 2 1083 ? -41.128 -6.510 -33.767 1.00 97.84 1083 LYS V N 1
ATOM 8486 C CA . LYS B 2 1083 ? -41.795 -7.314 -32.747 1.00 97.99 1083 LYS V CA 1
ATOM 8487 C C . LYS B 2 1083 ? -40.849 -7.595 -31.580 1.00 97.41 1083 LYS V C 1
ATOM 8488 O O . LYS B 2 1083 ? -39.689 -7.952 -31.784 1.00 100.66 1083 LYS V O 1
ATOM 8491 N N . MET B 2 1084 ? -41.352 -7.426 -30.360 1.00 91.73 1084 MET V N 1
ATOM 8492 C CA . MET B 2 1084 ? -40.531 -7.563 -29.158 1.00 92.64 1084 MET V CA 1
ATOM 8493 C C . MET B 2 1084 ? -40.621 -8.942 -28.519 1.00 102.85 1084 MET V C 1
ATOM 8494 O O . MET B 2 1084 ? -39.972 -9.885 -28.966 1.00 115.61 1084 MET V O 1
ATOM 8499 N N . LYS B 2 1085 ? -41.428 -9.048 -27.469 1.00 118.40 1085 LYS V N 1
ATOM 8500 C CA . LYS B 2 1085 ? -41.473 -10.255 -26.651 1.00 112.19 1085 LYS V CA 1
ATOM 8501 C C . LYS B 2 1085 ? -40.194 -10.348 -25.827 1.00 111.77 1085 LYS V C 1
ATOM 8502 O O . LYS B 2 1085 ? -39.341 -11.195 -26.092 1.00 119.04 1085 LYS V O 1
ATOM 8504 N N . PRO B 2 1086 ? -40.060 -9.467 -24.820 1.00 115.57 1086 PRO V N 1
ATOM 8505 C CA . PRO B 2 1086 ? -38.851 -9.353 -24.004 1.00 109.96 1086 PRO V CA 1
ATOM 8506 C C . PRO B 2 1086 ? -38.608 -10.590 -23.144 1.00 118.91 1086 PRO V C 1
ATOM 8507 O O . PRO B 2 1086 ? -39.544 -11.338 -22.849 1.00 94.78 1086 PRO V O 1
ATOM 8511 N N . SER B 2 1087 ? -37.355 -10.789 -22.743 1.00 114.92 1087 SER V N 1
ATOM 8512 C CA . SER B 2 1087 ? -36.960 -11.987 -22.012 1.00 121.08 1087 SER V CA 1
ATOM 8513 C C . SER B 2 1087 ? -36.546 -11.692 -20.572 1.00 109.49 1087 SER V C 1
ATOM 8514 O O . SER B 2 1087 ? -36.516 -12.591 -19.731 1.00 129.35 1087 SER V O 1
ATOM 8516 N N . LYS B 2 1088 ? -36.224 -10.434 -20.292 1.00 93.24 1088 LYS V N 1
ATOM 8517 C CA . LYS B 2 1088 ? -35.805 -10.039 -18.950 1.00 104.77 1088 LYS V CA 1
ATOM 8518 C C . LYS B 2 1088 ? -36.827 -9.117 -18.290 1.00 108.37 1088 LYS V C 1
ATOM 8519 O O . LYS B 2 1088 ? -37.451 -8.287 -18.954 1.00 111.85 1088 LYS V O 1
ATOM 8525 N N . ILE B 2 1089 ? -36.987 -9.262 -16.977 1.00 99.76 1089 ILE V N 1
ATOM 8526 C CA . ILE B 2 1089 ? -37.965 -8.479 -16.232 1.00 100.90 1089 ILE V CA 1
ATOM 8527 C C . ILE B 2 1089 ? -37.324 -7.294 -15.517 1.00 98.56 1089 ILE V C 1
ATOM 8528 O O . ILE B 2 1089 ? -36.211 -7.398 -15.000 1.00 109.04 1089 ILE V O 1
ATOM 8533 N N . GLY B 2 1090 ? -38.036 -6.171 -15.488 1.00 92.31 1090 GLY V N 1
ATOM 8534 C CA . GLY B 2 1090 ? -37.575 -4.985 -14.775 1.00 68.28 1090 GLY V CA 1
ATOM 8535 C C . GLY B 2 1090 ? -37.502 -3.747 -15.645 1.00 74.98 1090 GLY V C 1
ATOM 8536 O O . GLY B 2 1090 ? -37.988 -3.739 -16.779 1.00 68.25 1090 GLY V O 1
ATOM 8537 N N . THR B 2 1091 ? -36.891 -2.695 -15.108 1.00 91.62 1091 THR V N 1
ATOM 8538 C CA . THR B 2 1091 ? -36.736 -1.442 -15.837 1.00 103.36 1091 THR V CA 1
ATOM 8539 C C . THR B 2 1091 ? -35.493 -1.473 -16.719 1.00 96.19 1091 THR V C 1
ATOM 8540 O O . THR B 2 1091 ? -34.411 -1.857 -16.272 1.00 83.60 1091 THR V O 1
ATOM 8544 N N . TRP B 2 1092 ? -35.662 -1.069 -17.975 1.00 108.33 1092 TRP V N 1
ATOM 8545 C CA . TRP B 2 1092 ? -34.568 -1.041 -18.937 1.00 101.56 1092 TRP V CA 1
ATOM 8546 C C . TRP B 2 1092 ? -34.595 0.241 -19.766 1.00 104.69 1092 TRP V C 1
ATOM 8547 O O . TRP B 2 1092 ? -35.653 0.821 -20.010 1.00 85.47 1092 TRP V O 1
ATOM 8558 N N . LEU B 2 1093 ? -33.422 0.669 -20.209 1.00 102.41 1093 LEU V N 1
ATOM 8559 C CA . LEU B 2 1093 ? -33.301 1.857 -21.034 1.00 104.70 1093 LEU V CA 1
ATOM 8560 C C . LEU B 2 1093 ? -33.475 1.493 -22.509 1.00 106.56 1093 LEU V C 1
ATOM 8561 O O . LEU B 2 1093 ? -32.924 0.496 -22.968 1.00 110.21 1093 LEU V O 1
ATOM 8566 N N . LEU B 2 1094 ? -34.264 2.280 -23.240 1.00 125.91 1094 LEU V N 1
ATOM 8567 C CA . LEU B 2 1094 ? -34.274 2.214 -24.709 1.00 107.05 1094 LEU V CA 1
ATOM 8568 C C . LEU B 2 1094 ? -33.691 3.499 -25.274 1.00 96.67 1094 LEU V C 1
ATOM 8569 O O . LEU B 2 1094 ? -33.653 4.522 -24.585 1.00 96.04 1094 LEU V O 1
ATOM 8574 N N . GLU B 2 1095 ? -33.249 3.459 -26.527 1.00 98.70 1095 GLU V N 1
ATOM 8575 C CA . GLU B 2 1095 ? -32.155 4.338 -26.883 1.00 88.02 1095 GLU V CA 1
ATOM 8576 C C . GLU B 2 1095 ? -31.767 4.614 -28.309 1.00 96.62 1095 GLU V C 1
ATOM 8577 O O . GLU B 2 1095 ? -32.370 4.155 -29.270 1.00 119.58 1095 GLU V O 1
ATOM 8583 N N . THR B 2 1096 ? -30.677 5.359 -28.396 1.00 101.41 1096 THR V N 1
ATOM 8584 C CA . THR B 2 1096 ? -29.923 5.512 -29.613 1.00 91.30 1096 THR V CA 1
ATOM 8585 C C . THR B 2 1096 ? -28.485 5.248 -29.235 1.00 81.36 1096 THR V C 1
ATOM 8586 O O . THR B 2 1096 ? -27.999 5.761 -28.227 1.00 102.79 1096 THR V O 1
ATOM 8590 N N . GLU B 2 1097 ? -27.799 4.434 -30.024 1.00 85.90 1097 GLU V N 1
ATOM 8591 C CA . GLU B 2 1097 ? -26.401 4.164 -29.736 1.00 96.14 1097 GLU V CA 1
ATOM 8592 C C . GLU B 2 1097 ? -25.566 5.366 -30.167 1.00 92.93 1097 GLU V C 1
ATOM 8593 O O . GLU B 2 1097 ? -24.343 5.365 -30.042 1.00 89.36 1097 GLU V O 1
ATOM 8599 N N . VAL B 2 1098 ? -26.243 6.397 -30.667 1.00 96.93 1098 VAL V N 1
ATOM 8600 C CA . VAL B 2 1098 ? -25.578 7.632 -31.067 1.00 105.33 1098 VAL V CA 1
ATOM 8601 C C . VAL B 2 1098 ? -25.193 8.449 -29.838 1.00 113.57 1098 VAL V C 1
ATOM 8602 O O . VAL B 2 1098 ? -26.058 8.916 -29.098 1.00 96.10 1098 VAL V O 1
ATOM 8606 N N . GLY B 2 1099 ? -23.891 8.618 -29.625 1.00 115.14 1099 GLY V N 1
ATOM 8607 C CA . GLY B 2 1099 ? -23.384 9.312 -28.445 1.00 103.65 1099 GLY V CA 1
ATOM 8608 C C . GLY B 2 1099 ? -24.054 10.643 -28.149 1.00 103.09 1099 GLY V C 1
ATOM 8609 O O . GLY B 2 1099 ? -24.755 10.785 -27.147 1.00 91.12 1099 GLY V O 1
ATOM 8610 N N . GLU B 2 1100 ? -23.835 11.618 -29.025 1.00 106.40 1100 GLU V N 1
ATOM 8611 C CA . GLU B 2 1100 ? -24.322 12.981 -28.817 1.00 99.90 1100 GLU V CA 1
ATOM 8612 C C . GLU B 2 1100 ? -25.742 13.057 -28.255 1.00 102.29 1100 GLU V C 1
ATOM 8613 O O . GLU B 2 1100 ? -26.005 13.827 -27.332 1.00 132.58 1100 GLU V O 1
ATOM 8615 N N . ASN B 2 1101 ? -26.651 12.260 -28.813 1.00 102.02 1101 ASN V N 1
ATOM 8616 C CA . ASN B 2 1101 ? -28.069 12.311 -28.437 1.00 93.78 1101 ASN V CA 1
ATOM 8617 C C . ASN B 2 1101 ? -28.399 11.452 -27.214 1.00 108.40 1101 ASN V C 1
ATOM 8618 O O . ASN B 2 1101 ? -29.046 11.910 -26.271 1.00 93.88 1101 ASN V O 1
ATOM 8623 N N . GLN B 2 1102 ? -27.962 10.199 -27.259 1.00 126.20 1102 GLN V N 1
ATOM 8624 C CA . GLN B 2 1102 ? -27.999 9.301 -26.115 1.00 109.90 1102 GLN V CA 1
ATOM 8625 C C . GLN B 2 1102 ? -27.981 10.063 -24.794 1.00 117.98 1102 GLN V C 1
ATOM 8626 O O . GLN B 2 1102 ? -28.853 9.878 -23.946 1.00 125.09 1102 GLN V O 1
ATOM 8632 N N . GLU B 2 1103 ? -26.976 10.913 -24.618 1.00 118.82 1103 GLU V N 1
ATOM 8633 C CA . GLU B 2 1103 ? -26.768 11.579 -23.338 1.00 129.86 1103 GLU V CA 1
ATOM 8634 C C . GLU B 2 1103 ? -27.472 12.927 -23.244 1.00 117.21 1103 GLU V C 1
ATOM 8635 O O . GLU B 2 1103 ? -27.546 13.519 -22.168 1.00 117.40 1103 GLU V O 1
ATOM 8641 N N . ARG B 2 1104 ? -27.989 13.413 -24.367 1.00 101.84 1104 ARG V N 1
ATOM 8642 C CA . ARG B 2 1104 ? -28.636 14.718 -24.387 1.00 101.98 1104 ARG V CA 1
ATOM 8643 C C . ARG B 2 1104 ? -30.138 14.614 -24.624 1.00 102.99 1104 ARG V C 1
ATOM 8644 O O . ARG B 2 1104 ? -30.701 15.362 -25.422 1.00 134.59 1104 ARG V O 1
ATOM 8652 N N . GLY B 2 1105 ? -30.782 13.683 -23.928 1.00 88.54 1105 GLY V N 1
ATOM 8653 C CA . GLY B 2 1105 ? -32.232 13.538 -24.011 1.00 85.09 1105 GLY V CA 1
ATOM 8654 C C . GLY B 2 1105 ? -32.689 12.210 -24.580 1.00 84.54 1105 GLY V C 1
ATOM 8655 O O . GLY B 2 1105 ? -33.183 11.349 -23.852 1.00 115.53 1105 GLY V O 1
ATOM 8656 N N . MET B 2 1106 ? -32.525 12.044 -25.887 1.00 83.11 1106 MET V N 1
ATOM 8657 C CA . MET B 2 1106 ? -32.983 10.839 -26.572 1.00 100.96 1106 MET V CA 1
ATOM 8658 C C . MET B 2 1106 ? -32.591 9.572 -25.809 1.00 97.10 1106 MET V C 1
ATOM 8659 O O . MET B 2 1106 ? -31.492 9.043 -25.987 1.00 86.15 1106 MET V O 1
ATOM 8664 N N . GLN B 2 1107 ? -33.501 9.096 -24.962 1.00 77.86 1107 GLN V N 1
ATOM 8665 C CA . GLN B 2 1107 ? -33.262 7.910 -24.151 1.00 71.27 1107 GLN V CA 1
ATOM 8666 C C . GLN B 2 1107 ? -34.355 7.747 -23.101 1.00 78.12 1107 GLN V C 1
ATOM 8667 O O . GLN B 2 1107 ? -34.249 8.281 -21.996 1.00 74.45 1107 GLN V O 1
ATOM 8673 N N . ALA B 2 1108 ? -35.401 7.003 -23.442 1.00 89.62 1108 ALA V N 1
ATOM 8674 C CA . ALA B 2 1108 ? -36.491 6.756 -22.505 1.00 87.29 1108 ALA V CA 1
ATOM 8675 C C . ALA B 2 1108 ? -36.412 5.349 -21.913 1.00 80.88 1108 ALA V C 1
ATOM 8676 O O . ALA B 2 1108 ? -36.083 4.393 -22.614 1.00 99.85 1108 ALA V O 1
ATOM 8678 N N . LEU B 2 1109 ? -36.712 5.234 -20.621 1.00 63.70 1109 LEU V N 1
ATOM 8679 C CA . LEU B 2 1109 ? -36.697 3.950 -19.922 1.00 65.80 1109 LEU V CA 1
ATOM 8680 C C . LEU B 2 1109 ? -38.016 3.200 -20.106 1.00 82.94 1109 LEU V C 1
ATOM 8681 O O . LEU B 2 1109 ? -39.087 3.808 -20.118 1.00 103.81 1109 LEU V O 1
ATOM 8686 N N . PHE B 2 1110 ? -37.940 1.879 -20.238 1.00 77.08 1110 PHE V N 1
ATOM 8687 C CA . PHE B 2 1110 ? -39.148 1.058 -20.325 1.00 75.67 1110 PHE V CA 1
ATOM 8688 C C . PHE B 2 1110 ? -39.196 0.011 -19.217 1.00 76.29 1110 PHE V C 1
ATOM 8689 O O . PHE B 2 1110 ? -38.273 -0.089 -18.412 1.00 124.20 1110 PHE V O 1
ATOM 8697 N N . THR B 2 1111 ? -40.274 -0.765 -19.170 1.00 78.25 1111 THR V N 1
ATOM 8698 C CA . THR B 2 1111 ? -40.469 -1.709 -18.070 1.00 94.09 1111 THR V CA 1
ATOM 8699 C C . THR B 2 1111 ? -41.159 -3.013 -18.463 1.00 107.27 1111 THR V C 1
ATOM 8700 O O . THR B 2 1111 ? -41.985 -3.047 -19.375 1.00 133.24 1111 THR V O 1
ATOM 8704 N N . VAL B 2 1112 ? -40.813 -4.083 -17.750 1.00 96.77 1112 VAL V N 1
ATOM 8705 C CA . VAL B 2 1112 ? -41.389 -5.401 -17.988 1.00 103.60 1112 VAL V CA 1
ATOM 8706 C C . VAL B 2 1112 ? -41.822 -6.050 -16.677 1.00 105.81 1112 VAL V C 1
ATOM 8707 O O . VAL B 2 1112 ? -41.198 -5.846 -15.637 1.00 91.74 1112 VAL V O 1
ATOM 8711 N N . ILE B 2 1113 ? -42.892 -6.836 -16.735 1.00 124.25 1113 ILE V N 1
ATOM 8712 C CA . ILE B 2 1113 ? -43.425 -7.496 -15.551 1.00 109.79 1113 ILE V CA 1
ATOM 8713 C C . ILE B 2 1113 ? -43.582 -8.996 -15.778 1.00 123.87 1113 ILE V C 1
ATOM 8714 O O . ILE B 2 1113 ? -44.108 -9.426 -16.806 1.00 151.64 1113 ILE V O 1
ATOM 8716 N N . ASP B 2 1114 ? -43.121 -9.789 -14.816 1.00 109.49 1114 ASP V N 1
ATOM 8717 C CA . ASP B 2 1114 ? -43.259 -11.237 -14.888 1.00 107.31 1114 ASP V CA 1
ATOM 8718 C C . ASP B 2 1114 ? -44.650 -11.614 -15.389 1.00 99.35 1114 ASP V C 1
ATOM 8719 O O . ASP B 2 1114 ? -45.656 -11.168 -14.840 1.00 88.31 1114 ASP V O 1
ATOM 8724 N N . LYS B 2 1115 ? -44.701 -12.434 -16.434 1.00 103.31 1115 LYS V N 1
ATOM 8725 C CA . LYS B 2 1115 ? -45.972 -12.864 -17.013 1.00 103.02 1115 LYS V CA 1
ATOM 8726 C C . LYS B 2 1115 ? -47.002 -13.182 -15.932 1.00 103.38 1115 LYS V C 1
ATOM 8727 O O . LYS B 2 1115 ? -48.142 -12.723 -15.996 1.00 103.92 1115 LYS V O 1
ATOM 8729 N N . ASP B 2 1116 ? -46.595 -13.973 -14.944 1.00 119.43 1116 ASP V N 1
ATOM 8730 C CA . ASP B 2 1116 ? -47.468 -14.316 -13.826 1.00 129.80 1116 ASP V CA 1
ATOM 8731 C C . ASP B 2 1116 ? -47.517 -13.167 -12.827 1.00 132.97 1116 ASP V C 1
ATOM 8732 O O . ASP B 2 1116 ? -46.748 -13.134 -11.866 1.00 144.99 1116 ASP V O 1
ATOM 8737 N N . CYS B 2 1117 ? -48.428 -12.227 -13.057 1.00 130.88 1117 CYS V N 1
ATOM 8738 C CA . CYS B 2 1117 ? -48.488 -11.018 -12.246 1.00 112.19 1117 CYS V CA 1
ATOM 8739 C C . CYS B 2 1117 ? -49.905 -10.668 -11.808 1.00 101.55 1117 CYS V C 1
ATOM 8740 O O . CYS B 2 1117 ? -50.258 -9.495 -11.717 1.00 103.06 1117 CYS V O 1
ATOM 8743 N N . LYS B 2 1118 ? -50.714 -11.686 -11.538 1.00 104.60 1118 LYS V N 1
ATOM 8744 C CA . LYS B 2 1118 ? -52.072 -11.469 -11.055 1.00 94.68 1118 LYS V CA 1
ATOM 8745 C C . LYS B 2 1118 ? -52.322 -12.228 -9.759 1.00 101.41 1118 LYS V C 1
ATOM 8746 O O . LYS B 2 1118 ? -53.462 -12.561 -9.439 1.00 122.68 1118 LYS V O 1
ATOM 8752 N N . LEU B 2 1119 ? -51.257 -12.503 -9.012 1.00 122.38 1119 LEU V N 1
ATOM 8753 C CA . LEU B 2 1119 ? -51.393 -13.276 -7.778 1.00 125.56 1119 LEU V CA 1
ATOM 8754 C C . LEU B 2 1119 ? -51.903 -12.449 -6.596 1.00 122.00 1119 LEU V C 1
ATOM 8755 O O . LEU B 2 1119 ? -51.401 -11.356 -6.329 1.00 133.54 1119 LEU V O 1
ATOM 8760 N N . PRO B 2 1120 ? -52.928 -12.966 -5.899 1.00 109.36 1120 PRO V N 1
ATOM 8761 C CA . PRO B 2 1120 ? -53.533 -12.282 -4.760 1.00 109.28 1120 PRO V CA 1
ATOM 8762 C C . PRO B 2 1120 ? -52.493 -11.466 -4.004 1.00 119.78 1120 PRO V C 1
ATOM 8763 O O . PRO B 2 1120 ? -51.436 -11.991 -3.653 1.00 115.98 1120 PRO V O 1
ATOM 8766 N N . MET B 2 1121 ? -52.792 -10.195 -3.754 1.00 127.52 1121 MET V N 1
ATOM 8767 C CA . MET B 2 1121 ? -51.788 -9.284 -3.213 1.00 122.12 1121 MET V CA 1
ATOM 8768 C C . MET B 2 1121 ? -52.013 -8.829 -1.767 1.00 115.57 1121 MET V C 1
ATOM 8769 O O . MET B 2 1121 ? -51.397 -7.862 -1.317 1.00 118.93 1121 MET V O 1
ATOM 8774 N N . GLY B 2 1122 ? -52.887 -9.519 -1.042 1.00 99.92 1122 GLY V N 1
ATOM 8775 C CA . GLY B 2 1122 ? -52.943 -9.359 0.409 1.00 133.75 1122 GLY V CA 1
ATOM 8776 C C . GLY B 2 1122 ? -54.092 -8.570 1.006 1.00 155.98 1122 GLY V C 1
ATOM 8777 O O . GLY B 2 1122 ? -53.878 -7.617 1.758 1.00 174.89 1122 GLY V O 1
ATOM 8778 N N . LEU B 2 1123 ? -55.316 -8.969 0.681 1.00 140.68 1123 LEU V N 1
ATOM 8779 C CA . LEU B 2 1123 ? -56.488 -8.442 1.371 1.00 122.15 1123 LEU V CA 1
ATOM 8780 C C . LEU B 2 1123 ? -57.274 -9.580 2.010 1.00 130.76 1123 LEU V C 1
ATOM 8781 O O . LEU B 2 1123 ? -57.923 -9.400 3.040 1.00 116.52 1123 LEU V O 1
ATOM 8786 N N . ALA B 2 1124 ? -57.203 -10.755 1.395 1.00 127.34 1124 ALA V N 1
ATOM 8787 C CA . ALA B 2 1124 ? -57.766 -11.955 1.992 1.00 115.40 1124 ALA V CA 1
ATOM 8788 C C . ALA B 2 1124 ? -56.856 -12.418 3.121 1.00 122.50 1124 ALA V C 1
ATOM 8789 O O . ALA B 2 1124 ? -57.326 -12.792 4.195 1.00 122.75 1124 ALA V O 1
ATOM 8791 N N . SER B 2 1125 ? -55.550 -12.377 2.869 1.00 132.31 1125 SER V N 1
ATOM 8792 C CA . SER B 2 1125 ? -54.552 -12.817 3.840 1.00 129.12 1125 SER V CA 1
ATOM 8793 C C . SER B 2 1125 ? -54.206 -11.719 4.841 1.00 124.16 1125 SER V C 1
ATOM 8794 O O . SER B 2 1125 ? -53.673 -11.992 5.916 1.00 127.38 1125 SER V O 1
ATOM 8796 N N . GLY B 2 1126 ? -54.506 -10.475 4.481 1.00 128.81 1126 GLY V N 1
ATOM 8797 C CA . GLY B 2 1126 ? -54.275 -9.347 5.375 1.00 133.28 1126 GLY V CA 1
ATOM 8798 C C . GLY B 2 1126 ? -52.845 -8.843 5.364 1.00 135.25 1126 GLY V C 1
ATOM 8799 O O . GLY B 2 1126 ? -52.591 -7.679 5.675 1.00 139.14 1126 GLY V O 1
ATOM 8800 N N . ILE B 2 1127 ? -51.906 -9.717 5.012 1.00 133.67 1127 ILE V N 1
ATOM 8801 C CA . ILE B 2 1127 ? -50.505 -9.322 4.946 1.00 116.41 1127 ILE V CA 1
ATOM 8802 C C . ILE B 2 1127 ? -50.445 -7.817 4.726 1.00 111.35 1127 ILE V C 1
ATOM 8803 O O . ILE B 2 1127 ? -49.392 -7.194 4.863 1.00 99.46 1127 ILE V O 1
ATOM 8808 N N . ILE B 2 1128 ? -51.596 -7.248 4.377 1.00 132.03 1128 ILE V N 1
ATOM 8809 C CA . ILE B 2 1128 ? -51.758 -5.805 4.255 1.00 135.42 1128 ILE V CA 1
ATOM 8810 C C . ILE B 2 1128 ? -52.520 -5.275 5.466 1.00 138.59 1128 ILE V C 1
ATOM 8811 O O . ILE B 2 1128 ? -53.735 -5.451 5.573 1.00 128.03 1128 ILE V O 1
ATOM 8813 N N . GLN B 2 1129 ? -51.796 -4.633 6.377 1.00 149.29 1129 GLN V N 1
ATOM 8814 C CA . GLN B 2 1129 ? -52.373 -4.133 7.621 1.00 142.90 1129 GLN V CA 1
ATOM 8815 C C . GLN B 2 1129 ? -53.778 -3.573 7.430 1.00 113.81 1129 GLN V C 1
ATOM 8816 O O . GLN B 2 1129 ? -54.110 -3.042 6.370 1.00 115.00 1129 GLN V O 1
ATOM 8822 N N . ASP B 2 1130 ? -54.602 -3.701 8.463 1.00 116.99 1130 ASP V N 1
ATOM 8823 C CA . ASP B 2 1130 ? -55.902 -3.053 8.475 1.00 132.00 1130 ASP V CA 1
ATOM 8824 C C . ASP B 2 1130 ? -55.675 -1.560 8.660 1.00 135.89 1130 ASP V C 1
ATOM 8825 O O . ASP B 2 1130 ? -56.590 -0.751 8.495 1.00 128.31 1130 ASP V O 1
ATOM 8830 N N . SER B 2 1131 ? -54.439 -1.208 9.003 1.00 119.56 1131 SER V N 1
ATOM 8831 C CA . SER B 2 1131 ? -54.054 0.181 9.206 1.00 92.58 1131 SER V CA 1
ATOM 8832 C C . SER B 2 1131 ? -53.741 0.852 7.877 1.00 82.60 1131 SER V C 1
ATOM 8833 O O . SER B 2 1131 ? -53.427 2.040 7.832 1.00 93.07 1131 SER V O 1
ATOM 8835 N N . GLN B 2 1132 ? -53.831 0.084 6.796 1.00 91.32 1132 GLN V N 1
ATOM 8836 C CA . GLN B 2 1132 ? -53.541 0.598 5.460 1.00 96.69 1132 GLN V CA 1
ATOM 8837 C C . GLN B 2 1132 ? -54.810 0.981 4.704 1.00 100.01 1132 GLN V C 1
ATOM 8838 O O . GLN B 2 1132 ? -54.800 1.909 3.897 1.00 124.58 1132 GLN V O 1
ATOM 8844 N N . ILE B 2 1133 ? -55.899 0.267 4.970 1.00 108.87 1133 ILE V N 1
ATOM 8845 C CA . ILE B 2 1133 ? -57.170 0.534 4.301 1.00 98.25 1133 ILE V CA 1
ATOM 8846 C C . ILE B 2 1133 ? -57.926 1.683 4.960 1.00 102.89 1133 ILE V C 1
ATOM 8847 O O . ILE B 2 1133 ? -58.088 1.711 6.180 1.00 118.22 1133 ILE V O 1
ATOM 8852 N N . SER B 2 1134 ? -58.388 2.627 4.145 1.00 104.95 1134 SER V N 1
ATOM 8853 C CA . SER B 2 1134 ? -59.176 3.755 4.635 1.00 127.27 1134 SER V CA 1
ATOM 8854 C C . SER B 2 1134 ? -60.234 4.150 3.611 1.00 136.65 1134 SER V C 1
ATOM 8855 O O . SER B 2 1134 ? -60.107 3.838 2.427 1.00 148.56 1134 SER V O 1
ATOM 8858 N N . ALA B 2 1135 ? -61.276 4.838 4.068 1.00 138.29 1135 ALA V N 1
ATOM 8859 C CA . ALA B 2 1135 ? -62.360 5.253 3.183 1.00 141.16 1135 ALA V CA 1
ATOM 8860 C C . ALA B 2 1135 ? -62.787 6.696 3.432 1.00 139.20 1135 ALA V C 1
ATOM 8861 O O . ALA B 2 1135 ? -62.451 7.286 4.459 1.00 164.81 1135 ALA V O 1
ATOM 8863 N N . SER B 2 1136 ? -63.529 7.258 2.483 1.00 132.73 1136 SER V N 1
ATOM 8864 C CA . SER B 2 1136 ? -64.017 8.627 2.596 1.00 145.20 1136 SER V CA 1
ATOM 8865 C C . SER B 2 1136 ? -65.064 8.740 3.698 1.00 145.32 1136 SER V C 1
ATOM 8866 O O . SER B 2 1136 ? -65.428 9.839 4.116 1.00 147.31 1136 SER V O 1
ATOM 8868 N N . GLY B 2 1137 ? -65.541 7.592 4.165 1.00 139.89 1137 GLY V N 1
ATOM 8869 C CA . GLY B 2 1137 ? -66.580 7.543 5.184 1.00 138.31 1137 GLY V CA 1
ATOM 8870 C C . GLY B 2 1137 ? -67.393 6.271 5.056 1.00 145.09 1137 GLY V C 1
ATOM 8871 O O . GLY B 2 1137 ? -67.514 5.710 3.967 1.00 135.44 1137 GLY V O 1
ATOM 8872 N N . HIS B 2 1138 ? -67.954 5.814 6.170 1.00 149.03 1138 HIS V N 1
ATOM 8873 C CA . HIS B 2 1138 ? -68.707 4.567 6.184 1.00 143.74 1138 HIS V CA 1
ATOM 8874 C C . HIS B 2 1138 ? -69.929 4.659 7.087 1.00 135.16 1138 HIS V C 1
ATOM 8875 O O . HIS B 2 1138 ? -69.852 5.177 8.201 1.00 138.74 1138 HIS V O 1
ATOM 8882 N N . VAL B 2 1139 ? -71.055 4.149 6.600 1.00 128.07 1139 VAL V N 1
ATOM 8883 C CA . VAL B 2 1139 ? -72.287 4.135 7.378 1.00 124.79 1139 VAL V CA 1
ATOM 8884 C C . VAL B 2 1139 ? -72.485 2.782 8.054 1.00 127.93 1139 VAL V C 1
ATOM 8885 O O . VAL B 2 1139 ? -72.562 1.750 7.388 1.00 108.80 1139 VAL V O 1
ATOM 8887 N N . GLY B 2 1140 ? -72.565 2.798 9.381 1.00 134.98 1140 GLY V N 1
ATOM 8888 C CA . GLY B 2 1140 ? -72.746 1.580 10.162 1.00 114.87 1140 GLY V CA 1
ATOM 8889 C C . GLY B 2 1140 ? -71.468 1.157 10.857 1.00 123.75 1140 GLY V C 1
ATOM 8890 O O . GLY B 2 1140 ? -70.524 1.939 10.973 1.00 121.57 1140 GLY V O 1
ATOM 8891 N N . TYR B 2 1141 ? -71.444 -0.084 11.334 1.00 130.89 1141 TYR V N 1
ATOM 8892 C CA . TYR B 2 1141 ? -70.239 -0.658 11.917 1.00 123.09 1141 TYR V CA 1
ATOM 8893 C C . TYR B 2 1141 ? -69.271 -1.062 10.818 1.00 133.53 1141 TYR V C 1
ATOM 8894 O O . TYR B 2 1141 ? -68.115 -1.389 11.083 1.00 133.36 1141 TYR V O 1
ATOM 8903 N N . TRP B 2 1142 ? -69.757 -1.037 9.581 1.00 144.90 1142 TRP V N 1
ATOM 8904 C CA . TRP B 2 1142 ? -68.949 -1.395 8.424 1.00 145.83 1142 TRP V CA 1
ATOM 8905 C C . TRP B 2 1142 ? -67.707 -0.520 8.354 1.00 155.83 1142 TRP V C 1
ATOM 8906 O O . TRP B 2 1142 ? -67.798 0.708 8.339 1.00 153.07 1142 TRP V O 1
ATOM 8917 N N . GLU B 2 1143 ? -66.546 -1.163 8.315 1.00 145.76 1143 GLU V N 1
ATOM 8918 C CA . GLU B 2 1143 ? -65.278 -0.453 8.310 1.00 136.49 1143 GLU V CA 1
ATOM 8919 C C . GLU B 2 1143 ? -64.548 -0.677 6.996 1.00 123.74 1143 GLU V C 1
ATOM 8920 O O . GLU B 2 1143 ? -64.814 -1.653 6.294 1.00 99.65 1143 GLU V O 1
ATOM 8926 N N . PRO B 2 1144 ? -63.626 0.235 6.655 1.00 128.88 1144 PRO V N 1
ATOM 8927 C CA . PRO B 2 1144 ? -62.738 -0.028 5.534 1.00 123.83 1144 PRO V CA 1
ATOM 8928 C C . PRO B 2 1144 ? -61.808 -1.169 5.921 1.00 115.61 1144 PRO V C 1
ATOM 8929 O O . PRO B 2 1144 ? -61.434 -1.986 5.080 1.00 123.55 1144 PRO V O 1
ATOM 8933 N N . LYS B 2 1145 ? -61.460 -1.222 7.203 1.00 88.35 1145 LYS V N 1
ATOM 8934 C CA . LYS B 2 1145 ? -60.578 -2.256 7.726 1.00 98.64 1145 LYS V CA 1
ATOM 8935 C C . LYS B 2 1145 ? -61.143 -3.650 7.486 1.00 112.69 1145 LYS V C 1
ATOM 8936 O O . LYS B 2 1145 ? -60.404 -4.633 7.481 1.00 153.87 1145 LYS V O 1
ATOM 8938 N N . LEU B 2 1146 ? -62.454 -3.731 7.283 1.00 109.41 1146 LEU V N 1
ATOM 8939 C CA . LEU B 2 1146 ? -63.118 -5.019 7.111 1.00 117.45 1146 LEU V CA 1
ATOM 8940 C C . LEU B 2 1146 ? -63.470 -5.305 5.653 1.00 113.44 1146 LEU V C 1
ATOM 8941 O O . LEU B 2 1146 ? -64.287 -6.180 5.367 1.00 115.27 1146 LEU V O 1
ATOM 8943 N N . ALA B 2 1147 ? -62.848 -4.572 4.735 1.00 120.82 1147 ALA V N 1
ATOM 8944 C CA . ALA B 2 1147 ? -63.130 -4.731 3.311 1.00 129.25 1147 ALA V CA 1
ATOM 8945 C C . ALA B 2 1147 ? -62.240 -5.792 2.668 1.00 126.38 1147 ALA V C 1
ATOM 8946 O O . ALA B 2 1147 ? -61.387 -5.478 1.838 1.00 117.62 1147 ALA V O 1
ATOM 8948 N N . ARG B 2 1148 ? -62.449 -7.048 3.049 1.00 140.31 1148 ARG V N 1
ATOM 8949 C CA . ARG B 2 1148 ? -61.640 -8.150 2.536 1.00 133.93 1148 ARG V CA 1
ATOM 8950 C C . ARG B 2 1148 ? -62.521 -9.181 1.832 1.00 139.42 1148 ARG V C 1
ATOM 8951 O O . ARG B 2 1148 ? -63.736 -9.208 2.031 1.00 150.33 1148 ARG V O 1
ATOM 8959 N N . LEU B 2 1149 ? -61.907 -10.026 1.008 1.00 122.25 1149 LEU V N 1
ATOM 8960 C CA . LEU B 2 1149 ? -62.656 -11.000 0.211 1.00 114.83 1149 LEU V CA 1
ATOM 8961 C C . LEU B 2 1149 ? -62.990 -12.278 0.973 1.00 119.51 1149 LEU V C 1
ATOM 8962 O O . LEU B 2 1149 ? -62.144 -12.838 1.670 1.00 125.83 1149 LEU V O 1
ATOM 8967 N N . ASN B 2 1150 ? -64.229 -12.736 0.819 1.00 119.59 1150 ASN V N 1
ATOM 8968 C CA . ASN B 2 1150 ? -64.716 -13.922 1.518 1.00 131.83 1150 ASN V CA 1
ATOM 8969 C C . ASN B 2 1150 ? -64.863 -13.702 3.022 1.00 133.45 1150 ASN V C 1
ATOM 8970 O O . ASN B 2 1150 ? -65.218 -14.622 3.760 1.00 135.61 1150 ASN V O 1
ATOM 8975 N N . ASN B 2 1151 ? -64.594 -12.478 3.468 1.00 118.73 1151 ASN V N 1
ATOM 8976 C CA . ASN B 2 1151 ? -64.689 -12.135 4.884 1.00 116.02 1151 ASN V CA 1
ATOM 8977 C C . ASN B 2 1151 ? -66.103 -12.314 5.430 1.00 112.05 1151 ASN V C 1
ATOM 8978 O O . ASN B 2 1151 ? -67.063 -11.774 4.880 1.00 91.39 1151 ASN V O 1
ATOM 8983 N N . THR B 2 1152 ? -66.222 -13.073 6.516 1.00 121.40 1152 THR V N 1
ATOM 8984 C CA . THR B 2 1152 ? -67.521 -13.368 7.113 1.00 143.76 1152 THR V CA 1
ATOM 8985 C C . THR B 2 1152 ? -67.774 -12.549 8.375 1.00 158.28 1152 THR V C 1
ATOM 8986 O O . THR B 2 1152 ? -66.877 -11.874 8.881 1.00 146.72 1152 THR V O 1
ATOM 8990 N N . GLY B 2 1153 ? -69.005 -12.616 8.877 1.00 167.51 1153 GLY V N 1
ATOM 8991 C CA . GLY B 2 1153 ? -69.388 -11.901 10.090 1.00 156.75 1153 GLY V CA 1
ATOM 8992 C C . GLY B 2 1153 ? -70.624 -11.046 9.895 1.00 136.98 1153 GLY V C 1
ATOM 8993 O O . GLY B 2 1153 ? -71.071 -10.836 8.767 1.00 120.41 1153 GLY V O 1
ATOM 8994 N N . LYS B 2 1154 ? -71.183 -10.556 10.999 1.00 148.56 1154 LYS V N 1
ATOM 8995 C CA . LYS B 2 1154 ? -72.335 -9.662 10.945 1.00 153.18 1154 LYS V CA 1
ATOM 8996 C C . LYS B 2 1154 ? -71.963 -8.388 10.198 1.00 152.23 1154 LYS V C 1
ATOM 8997 O O . LYS B 2 1154 ? -72.804 -7.756 9.561 1.00 155.19 1154 LYS V O 1
ATOM 8999 N N . TYR B 2 1155 ? -70.689 -8.019 10.293 1.00 158.72 1155 TYR V N 1
ATOM 9000 C CA . TYR B 2 1155 ? -70.144 -6.893 9.546 1.00 159.72 1155 TYR V CA 1
ATOM 9001 C C . TYR B 2 1155 ? -68.856 -7.334 8.861 1.00 163.41 1155 TYR V C 1
ATOM 9002 O O . TYR B 2 1155 ? -67.817 -7.486 9.503 1.00 152.88 1155 TYR V O 1
ATOM 9011 N N . ASN B 2 1156 ? -68.937 -7.538 7.550 1.00 152.15 1156 ASN V N 1
ATOM 9012 C CA . ASN B 2 1156 ? -67.864 -8.176 6.799 1.00 127.70 1156 ASN V CA 1
ATOM 9013 C C . ASN B 2 1156 ? -67.264 -7.296 5.708 1.00 114.54 1156 ASN V C 1
ATOM 9014 O O . ASN B 2 1156 ? -66.296 -7.682 5.054 1.00 108.53 1156 ASN V O 1
ATOM 9019 N N . ALA B 2 1157 ? -67.842 -6.117 5.511 1.00 121.70 1157 ALA V N 1
ATOM 9020 C CA . ALA B 2 1157 ? -67.390 -5.227 4.450 1.00 125.79 1157 ALA V CA 1
ATOM 9021 C C . ALA B 2 1157 ? -67.431 -3.762 4.869 1.00 132.36 1157 ALA V C 1
ATOM 9022 O O . ALA B 2 1157 ? -67.732 -3.438 6.018 1.00 136.36 1157 ALA V O 1
ATOM 9024 N N . TRP B 2 1158 ? -67.112 -2.885 3.923 1.00 128.88 1158 TRP V N 1
ATOM 9025 C CA . TRP B 2 1158 ? -67.227 -1.450 4.128 1.00 140.71 1158 TRP V CA 1
ATOM 9026 C C . TRP B 2 1158 ? -68.382 -0.919 3.291 1.00 126.78 1158 TRP V C 1
ATOM 9027 O O . TRP B 2 1158 ? -68.498 -1.244 2.110 1.00 128.94 1158 TRP V O 1
ATOM 9038 N N . SER B 2 1159 ? -69.237 -0.105 3.900 1.00 118.84 1159 SER V N 1
ATOM 9039 C CA . SER B 2 1159 ? -70.406 0.416 3.200 1.00 138.58 1159 SER V CA 1
ATOM 9040 C C . SER B 2 1159 ? -70.878 1.747 3.775 1.00 141.22 1159 SER V C 1
ATOM 9041 O O . SER B 2 1159 ? -71.226 1.839 4.953 1.00 149.08 1159 SER V O 1
ATOM 9044 N N . ILE B 2 1160 ? -70.892 2.775 2.934 1.00 133.92 1160 ILE V N 1
ATOM 9045 C CA . ILE B 2 1160 ? -71.351 4.095 3.346 1.00 139.00 1160 ILE V CA 1
ATOM 9046 C C . ILE B 2 1160 ? -72.748 4.379 2.803 1.00 154.24 1160 ILE V C 1
ATOM 9047 O O . ILE B 2 1160 ? -73.406 3.493 2.254 1.00 137.43 1160 ILE V O 1
ATOM 9049 N N . ILE B 2 1161 ? -73.198 5.620 2.966 1.00 154.75 1161 ILE V N 1
ATOM 9050 C CA . ILE B 2 1161 ? -74.496 6.042 2.455 1.00 142.72 1161 ILE V CA 1
ATOM 9051 C C . ILE B 2 1161 ? -74.326 7.196 1.470 1.00 160.75 1161 ILE V C 1
ATOM 9052 O O . ILE B 2 1161 ? -73.836 8.266 1.833 1.00 162.82 1161 ILE V O 1
ATOM 9054 N N . LYS B 2 1162 ? -74.728 6.969 0.223 1.00 174.10 1162 LYS V N 1
ATOM 9055 C CA . LYS B 2 1162 ? -74.572 7.967 -0.833 1.00 174.58 1162 LYS V CA 1
ATOM 9056 C C . LYS B 2 1162 ? -75.478 9.174 -0.611 1.00 174.39 1162 LYS V C 1
ATOM 9057 O O . LYS B 2 1162 ? -76.563 9.052 -0.043 1.00 180.72 1162 LYS V O 1
ATOM 9059 N N . LYS B 2 1163 ? -75.026 10.338 -1.066 1.00 176.23 1163 LYS V N 1
ATOM 9060 C CA . LYS B 2 1163 ? -75.786 11.572 -0.904 1.00 205.53 1163 LYS V CA 1
ATOM 9061 C C . LYS B 2 1163 ? -75.714 12.441 -2.154 1.00 231.69 1163 LYS V C 1
ATOM 9062 O O . LYS B 2 1163 ? -74.952 12.154 -3.079 1.00 247.69 1163 LYS V O 1
ATOM 9064 N N . GLU B 2 1164 ? -76.517 13.500 -2.178 1.00 232.32 1164 GLU V N 1
ATOM 9065 C CA . GLU B 2 1164 ? -76.453 14.479 -3.254 1.00 209.97 1164 GLU V CA 1
ATOM 9066 C C . GLU B 2 1164 ? -75.149 15.255 -3.130 1.00 203.12 1164 GLU V C 1
ATOM 9067 O O . GLU B 2 1164 ? -74.909 16.219 -3.857 1.00 188.61 1164 GLU V O 1
ATOM 9069 N N . HIS B 2 1165 ? -74.312 14.817 -2.194 1.00 197.77 1165 HIS V N 1
ATOM 9070 C CA . HIS B 2 1165 ? -73.009 15.426 -1.968 1.00 192.02 1165 HIS V CA 1
ATOM 9071 C C . HIS B 2 1165 ? -71.978 14.872 -2.946 1.00 188.44 1165 HIS V C 1
ATOM 9072 O O . HIS B 2 1165 ? -72.221 14.818 -4.153 1.00 175.19 1165 HIS V O 1
ATOM 9074 N N . GLU B 2 1166 ? -70.831 14.455 -2.420 1.00 197.94 1166 GLU V N 1
ATOM 9075 C CA . GLU B 2 1166 ? -69.752 13.929 -3.250 1.00 212.27 1166 GLU V CA 1
ATOM 9076 C C . GLU B 2 1166 ? -69.778 12.404 -3.311 1.00 208.91 1166 GLU V C 1
ATOM 9077 O O . GLU B 2 1166 ? -70.501 11.754 -2.556 1.00 200.75 1166 GLU V O 1
ATOM 9079 N N . HIS B 2 1167 ? -68.985 11.841 -4.217 1.00 197.26 1167 HIS V N 1
ATOM 9080 C CA . HIS B 2 1167 ? -68.896 10.393 -4.364 1.00 191.41 1167 HIS V CA 1
ATOM 9081 C C . HIS B 2 1167 ? -67.949 9.800 -3.325 1.00 194.36 1167 HIS V C 1
ATOM 9082 O O . HIS B 2 1167 ? -66.947 10.421 -2.965 1.00 189.62 1167 HIS V O 1
ATOM 9084 N N . PRO B 2 1168 ? -68.268 8.591 -2.838 1.00 179.23 1168 PRO V N 1
ATOM 9085 C CA . PRO B 2 1168 ? -67.481 7.908 -1.818 1.00 149.37 1168 PRO V CA 1
ATOM 9086 C C . PRO B 2 1168 ? -66.319 7.126 -2.420 1.00 134.86 1168 PRO V C 1
ATOM 9087 O O . PRO B 2 1168 ? -66.406 6.666 -3.559 1.00 138.64 1168 PRO V O 1
ATOM 9091 N N . TRP B 2 1169 ? -65.243 6.976 -1.653 1.00 130.03 1169 TRP V N 1
ATOM 9092 C CA . TRP B 2 1169 ? -64.069 6.241 -2.114 1.00 124.63 1169 TRP V CA 1
ATOM 9093 C C . TRP B 2 1169 ? -63.417 5.452 -0.984 1.00 109.44 1169 TRP V C 1
ATOM 9094 O O . TRP B 2 1169 ? -63.707 5.677 0.191 1.00 118.22 1169 TRP V O 1
ATOM 9105 N N . ILE B 2 1170 ? -62.533 4.529 -1.349 1.00 111.09 1170 ILE V N 1
ATOM 9106 C CA . ILE B 2 1170 ? -61.835 3.697 -0.372 1.00 121.86 1170 ILE V CA 1
ATOM 9107 C C . ILE B 2 1170 ? -60.389 3.436 -0.793 1.00 112.17 1170 ILE V C 1
ATOM 9108 O O . ILE B 2 1170 ? -60.122 2.589 -1.644 1.00 111.39 1170 ILE V O 1
ATOM 9113 N N . GLN B 2 1171 ? -59.463 4.170 -0.185 1.00 116.35 1171 GLN V N 1
ATOM 9114 C CA . GLN B 2 1171 ? -58.049 4.102 -0.544 1.00 99.26 1171 GLN V CA 1
ATOM 9115 C C . GLN B 2 1171 ? -57.339 2.902 0.071 1.00 96.55 1171 GLN V C 1
ATOM 9116 O O . GLN B 2 1171 ? -57.471 2.636 1.265 1.00 117.78 1171 GLN V O 1
ATOM 9122 N N . ILE B 2 1172 ? -56.583 2.183 -0.756 1.00 82.62 1172 ILE V N 1
ATOM 9123 C CA . ILE B 2 1172 ? -55.780 1.055 -0.292 1.00 73.19 1172 ILE V CA 1
ATOM 9124 C C . ILE B 2 1172 ? -54.301 1.384 -0.454 1.00 76.56 1172 ILE V C 1
ATOM 9125 O O . ILE B 2 1172 ? -53.804 1.490 -1.576 1.00 108.83 1172 ILE V O 1
ATOM 9130 N N . ASP B 2 1173 ? -53.599 1.548 0.661 1.00 80.79 1173 ASP V N 1
ATOM 9131 C CA . ASP B 2 1173 ? -52.171 1.854 0.614 1.00 109.96 1173 ASP V CA 1
ATOM 9132 C C . ASP B 2 1173 ? -51.311 0.597 0.704 1.00 101.78 1173 ASP V C 1
ATOM 9133 O O . ASP B 2 1173 ? -51.343 -0.122 1.704 1.00 80.37 1173 ASP V O 1
ATOM 9138 N N . LEU B 2 1174 ? -50.540 0.341 -0.347 1.00 102.49 1174 LEU V N 1
ATOM 9139 C CA . LEU B 2 1174 ? -49.613 -0.783 -0.359 1.00 104.56 1174 LEU V CA 1
ATOM 9140 C C . LEU B 2 1174 ? -48.305 -0.399 0.324 1.00 103.24 1174 LEU V C 1
ATOM 9141 O O . LEU B 2 1174 ? -47.425 -1.239 0.529 1.00 88.06 1174 LEU V O 1
ATOM 9146 N N . GLN B 2 1175 ? -48.189 0.879 0.670 1.00 95.25 1175 GLN V N 1
ATOM 9147 C CA . GLN B 2 1175 ? -47.052 1.380 1.431 1.00 82.13 1175 GLN V CA 1
ATOM 9148 C C . GLN B 2 1175 ? -45.765 1.322 0.608 1.00 73.03 1175 GLN V C 1
ATOM 9149 O O . GLN B 2 1175 ? -44.668 1.526 1.129 1.00 61.18 1175 GLN V O 1
ATOM 9155 N N . ARG B 2 1176 ? -45.918 1.051 -0.685 1.00 75.83 1176 ARG V N 1
ATOM 9156 C CA . ARG B 2 1176 ? -44.797 1.008 -1.621 1.00 98.36 1176 ARG V CA 1
ATOM 9157 C C . ARG B 2 1176 ? -45.283 0.660 -3.025 1.00 101.12 1176 ARG V C 1
ATOM 9158 O O . ARG B 2 1176 ? -46.189 -0.155 -3.191 1.00 128.73 1176 ARG V O 1
ATOM 9166 N N . GLN B 2 1177 ? -44.679 1.283 -4.032 1.00 102.95 1177 GLN V N 1
ATOM 9167 C CA . GLN B 2 1177 ? -45.091 1.082 -5.418 1.00 111.29 1177 GLN V CA 1
ATOM 9168 C C . GLN B 2 1177 ? -45.084 -0.389 -5.824 1.00 99.95 1177 GLN V C 1
ATOM 9169 O O . GLN B 2 1177 ? -44.122 -1.112 -5.569 1.00 104.55 1177 GLN V O 1
ATOM 9175 N N . VAL B 2 1178 ? -46.170 -0.818 -6.459 1.00 97.07 1178 VAL V N 1
ATOM 9176 C CA . VAL B 2 1178 ? -46.317 -2.200 -6.897 1.00 96.93 1178 VAL V CA 1
ATOM 9177 C C . VAL B 2 1178 ? -47.060 -2.258 -8.221 1.00 106.50 1178 VAL V C 1
ATOM 9178 O O . VAL B 2 1178 ? -47.491 -1.232 -8.748 1.00 133.71 1178 VAL V O 1
ATOM 9182 N N . VAL B 2 1179 ? -47.215 -3.464 -8.754 1.00 87.75 1179 VAL V N 1
ATOM 9183 C CA . VAL B 2 1179 ? -47.922 -3.640 -10.013 1.00 101.12 1179 VAL V CA 1
ATOM 9184 C C . VAL B 2 1179 ? -49.254 -4.344 -9.791 1.00 115.43 1179 VAL V C 1
ATOM 9185 O O . VAL B 2 1179 ? -49.308 -5.424 -9.201 1.00 122.98 1179 VAL V O 1
ATOM 9189 N N . ILE B 2 1180 ? -50.330 -3.718 -10.257 1.00 99.97 1180 ILE V N 1
ATOM 9190 C CA . ILE B 2 1180 ? -51.658 -4.304 -10.156 1.00 87.86 1180 ILE V CA 1
ATOM 9191 C C . ILE B 2 1180 ? -52.242 -4.566 -11.536 1.00 96.19 1180 ILE V C 1
ATOM 9192 O O . ILE B 2 1180 ? -52.120 -3.739 -12.440 1.00 95.64 1180 ILE V O 1
ATOM 9197 N N . THR B 2 1181 ? -52.874 -5.724 -11.691 1.00 103.62 1181 THR V N 1
ATOM 9198 C CA . THR B 2 1181 ? -53.492 -6.094 -12.956 1.00 116.96 1181 THR V CA 1
ATOM 9199 C C . THR B 2 1181 ? -54.803 -6.834 -12.733 1.00 132.67 1181 THR V C 1
ATOM 9200 O O . THR B 2 1181 ? -55.028 -7.902 -13.302 1.00 149.97 1181 THR V O 1
ATOM 9204 N N . GLY B 2 1182 ? -55.666 -6.263 -11.899 1.00 123.67 1182 GLY V N 1
ATOM 9205 C CA . GLY B 2 1182 ? -56.969 -6.859 -11.640 1.00 139.03 1182 GLY V CA 1
ATOM 9206 C C . GLY B 2 1182 ? -57.562 -6.517 -10.288 1.00 125.31 1182 GLY V C 1
ATOM 9207 O O . GLY B 2 1182 ? -56.848 -6.387 -9.293 1.00 95.13 1182 GLY V O 1
ATOM 9208 N N . ILE B 2 1183 ? -58.882 -6.369 -10.259 1.00 122.26 1183 ILE V N 1
ATOM 9209 C CA . ILE B 2 1183 ? -59.607 -6.132 -9.019 1.00 104.41 1183 ILE V CA 1
ATOM 9210 C C . ILE B 2 1183 ? -60.698 -7.186 -8.858 1.00 111.87 1183 ILE V C 1
ATOM 9211 O O . ILE B 2 1183 ? -61.018 -7.906 -9.803 1.00 106.70 1183 ILE V O 1
ATOM 9216 N N . GLN B 2 1184 ? -61.262 -7.274 -7.658 1.00 115.56 1184 GLN V N 1
ATOM 9217 C CA . GLN B 2 1184 ? -62.334 -8.224 -7.379 1.00 131.49 1184 GLN V CA 1
ATOM 9218 C C . GLN B 2 1184 ? -63.331 -7.617 -6.395 1.00 136.72 1184 GLN V C 1
ATOM 9219 O O . GLN B 2 1184 ? -62.936 -6.970 -5.426 1.00 132.26 1184 GLN V O 1
ATOM 9225 N N . THR B 2 1185 ? -64.621 -7.825 -6.644 1.00 132.65 1185 THR V N 1
ATOM 9226 C CA . THR B 2 1185 ? -65.653 -7.090 -5.918 1.00 145.51 1185 THR V CA 1
ATOM 9227 C C . THR B 2 1185 ? -66.793 -7.955 -5.389 1.00 160.92 1185 THR V C 1
ATOM 9228 O O . THR B 2 1185 ? -67.061 -9.041 -5.904 1.00 154.94 1185 THR V O 1
ATOM 9232 N N . GLN B 2 1186 ? -67.464 -7.450 -4.358 1.00 174.94 1186 GLN V N 1
ATOM 9233 C CA . GLN B 2 1186 ? -68.635 -8.108 -3.790 1.00 180.94 1186 GLN V CA 1
ATOM 9234 C C . GLN B 2 1186 ? -69.197 -7.338 -2.595 1.00 177.63 1186 GLN V C 1
ATOM 9235 O O . GLN B 2 1186 ? -68.486 -6.570 -1.941 1.00 128.37 1186 GLN V O 1
ATOM 9241 N N . GLY B 2 1187 ? -70.483 -7.543 -2.329 1.00 161.41 1187 GLY V N 1
ATOM 9242 C CA . GLY B 2 1187 ? -71.132 -6.990 -1.147 1.00 141.62 1187 GLY V CA 1
ATOM 9243 C C . GLY B 2 1187 ? -71.553 -8.117 -0.225 1.00 169.45 1187 GLY V C 1
ATOM 9244 O O . GLY B 2 1187 ? -71.464 -9.289 -0.592 1.00 182.55 1187 GLY V O 1
ATOM 9245 N N . THR B 2 1188 ? -72.012 -7.773 0.973 1.00 170.13 1188 THR V N 1
ATOM 9246 C CA . THR B 2 1188 ? -72.408 -8.785 1.948 1.00 180.97 1188 THR V CA 1
ATOM 9247 C C . THR B 2 1188 ? -73.924 -8.947 2.004 1.00 175.43 1188 THR V C 1
ATOM 9248 O O . THR B 2 1188 ? -74.665 -7.965 1.959 1.00 166.30 1188 THR V O 1
ATOM 9252 N N . VAL B 2 1189 ? -74.379 -10.192 2.107 1.00 177.39 1189 VAL V N 1
ATOM 9253 C CA . VAL B 2 1189 ? -75.807 -10.484 2.148 1.00 185.78 1189 VAL V CA 1
ATOM 9254 C C . VAL B 2 1189 ? -76.319 -10.642 3.576 1.00 200.50 1189 VAL V C 1
ATOM 9255 O O . VAL B 2 1189 ? -75.863 -11.512 4.318 1.00 202.96 1189 VAL V O 1
ATOM 9259 N N . GLN B 2 1190 ? -77.268 -9.792 3.956 1.00 206.01 1190 GLN V N 1
ATOM 9260 C CA . GLN B 2 1190 ? -77.963 -9.943 5.226 1.00 194.47 1190 GLN V CA 1
ATOM 9261 C C . GLN B 2 1190 ? -78.959 -11.088 5.101 1.00 193.45 1190 GLN V C 1
ATOM 9262 O O . GLN B 2 1190 ? -79.273 -11.769 6.077 1.00 173.78 1190 GLN V O 1
ATOM 9268 N N . LEU B 2 1191 ? -79.447 -11.288 3.881 1.00 185.53 1191 LEU V N 1
ATOM 9269 C CA . LEU B 2 1191 ? -80.442 -12.311 3.590 1.00 164.61 1191 LEU V CA 1
ATOM 9270 C C . LEU B 2 1191 ? -81.449 -11.775 2.579 1.00 161.96 1191 LEU V C 1
ATOM 9271 O O . LEU B 2 1191 ? -81.437 -12.163 1.410 1.00 137.62 1191 LEU V O 1
ATOM 9273 N N . LEU B 2 1192 ? -82.312 -10.873 3.036 1.00 171.60 1192 LEU V N 1
ATOM 9274 C CA . LEU B 2 1192 ? -83.337 -10.282 2.181 1.00 197.83 1192 LEU V CA 1
ATOM 9275 C C . LEU B 2 1192 ? -82.728 -9.472 1.039 1.00 223.27 1192 LEU V C 1
ATOM 9276 O O . LEU B 2 1192 ? -83.124 -9.620 -0.118 1.00 239.24 1192 LEU V O 1
ATOM 9278 N N . GLN B 2 1193 ? -81.767 -8.614 1.370 1.00 219.27 1193 GLN V N 1
ATOM 9279 C CA . GLN B 2 1193 ? -81.094 -7.789 0.371 1.00 200.02 1193 GLN V CA 1
ATOM 9280 C C . GLN B 2 1193 ? -79.580 -7.904 0.509 1.00 174.80 1193 GLN V C 1
ATOM 9281 O O . GLN B 2 1193 ? -79.069 -8.170 1.596 1.00 178.29 1193 GLN V O 1
ATOM 9283 N N . HIS B 2 1194 ? -78.865 -7.698 -0.592 1.00 145.72 1194 HIS V N 1
ATOM 9284 C CA . HIS B 2 1194 ? -77.418 -7.893 -0.600 1.00 148.32 1194 HIS V CA 1
ATOM 9285 C C . HIS B 2 1194 ? -76.624 -6.599 -0.418 1.00 140.12 1194 HIS V C 1
ATOM 9286 O O . HIS B 2 1194 ? -75.589 -6.591 0.248 1.00 133.53 1194 HIS V O 1
ATOM 9293 N N . SER B 2 1195 ? -77.107 -5.511 -1.008 1.00 136.33 1195 SER V N 1
ATOM 9294 C CA . SER B 2 1195 ? -76.433 -4.220 -0.891 1.00 127.76 1195 SER V CA 1
ATOM 9295 C C . SER B 2 1195 ? -75.002 -4.291 -1.416 1.00 145.86 1195 SER V C 1
ATOM 9296 O O . SER B 2 1195 ? -74.048 -4.353 -0.640 1.00 181.23 1195 SER V O 1
ATOM 9298 N N . TYR B 2 1196 ? -74.860 -4.273 -2.738 1.00 149.99 1196 TYR V N 1
ATOM 9299 C CA . TYR B 2 1196 ? -73.554 -4.394 -3.379 1.00 163.56 1196 TYR V CA 1
ATOM 9300 C C . TYR B 2 1196 ? -73.324 -3.263 -4.372 1.00 170.46 1196 TYR V C 1
ATOM 9301 O O . TYR B 2 1196 ? -74.243 -2.506 -4.684 1.00 192.96 1196 TYR V O 1
ATOM 9310 N N . THR B 2 1197 ? -72.096 -3.155 -4.870 1.00 159.69 1197 THR V N 1
ATOM 9311 C CA . THR B 2 1197 ? -71.756 -2.133 -5.856 1.00 141.99 1197 THR V CA 1
ATOM 9312 C C . THR B 2 1197 ? -71.985 -2.646 -7.275 1.00 151.71 1197 THR V C 1
ATOM 9313 O O . THR B 2 1197 ? -71.642 -3.785 -7.596 1.00 180.10 1197 THR V O 1
ATOM 9317 N N . VAL B 2 1198 ? -72.566 -1.800 -8.121 1.00 133.10 1198 VAL V N 1
ATOM 9318 C CA . VAL B 2 1198 ? -72.874 -2.179 -9.496 1.00 127.16 1198 VAL V CA 1
ATOM 9319 C C . VAL B 2 1198 ? -71.765 -1.763 -10.459 1.00 130.99 1198 VAL V C 1
ATOM 9320 O O . VAL B 2 1198 ? -71.380 -2.526 -11.346 1.00 131.37 1198 VAL V O 1
ATOM 9322 N N . GLU B 2 1199 ? -71.256 -0.548 -10.282 1.00 120.91 1199 GLU V N 1
ATOM 9323 C CA . GLU B 2 1199 ? -70.185 -0.036 -11.129 1.00 107.99 1199 GLU V CA 1
ATOM 9324 C C . GLU B 2 1199 ? -69.227 0.831 -10.323 1.00 109.55 1199 GLU V C 1
ATOM 9325 O O . GLU B 2 1199 ? -69.544 1.253 -9.210 1.00 97.70 1199 GLU V O 1
ATOM 9327 N N . TYR B 2 1200 ? -68.055 1.095 -10.891 1.00 112.34 1200 TYR V N 1
ATOM 9328 C CA . TYR B 2 1200 ? -67.038 1.882 -10.207 1.00 119.22 1200 TYR V CA 1
ATOM 9329 C C . TYR B 2 1200 ? -65.852 2.170 -11.118 1.00 124.86 1200 TYR V C 1
ATOM 9330 O O . TYR B 2 1200 ? -65.820 1.737 -12.270 1.00 128.39 1200 TYR V O 1
ATOM 9339 N N . PHE B 2 1201 ? -64.880 2.908 -10.594 1.00 112.57 1201 PHE V N 1
ATOM 9340 C CA . PHE B 2 1201 ? -63.646 3.180 -11.319 1.00 112.63 1201 PHE V CA 1
ATOM 9341 C C . PHE B 2 1201 ? -62.490 3.385 -10.348 1.00 126.02 1201 PHE V C 1
ATOM 9342 O O . PHE B 2 1201 ? -62.696 3.474 -9.137 1.00 168.53 1201 PHE V O 1
ATOM 9350 N N . VAL B 2 1202 ? -61.276 3.457 -10.881 1.00 111.36 1202 VAL V N 1
ATOM 9351 C CA . VAL B 2 1202 ? -60.081 3.511 -10.047 1.00 102.16 1202 VAL V CA 1
ATOM 9352 C C . VAL B 2 1202 ? -59.393 4.873 -10.092 1.00 94.71 1202 VAL V C 1
ATOM 9353 O O . VAL B 2 1202 ? -59.688 5.702 -10.953 1.00 89.86 1202 VAL V O 1
ATOM 9357 N N . THR B 2 1203 ? -58.475 5.092 -9.157 1.00 88.03 1203 THR V N 1
ATOM 9358 C CA . THR B 2 1203 ? -57.686 6.317 -9.122 1.00 111.97 1203 THR V CA 1
ATOM 9359 C C . THR B 2 1203 ? -56.401 6.102 -8.326 1.00 108.96 1203 THR V C 1
ATOM 9360 O O . THR B 2 1203 ? -56.372 6.296 -7.111 1.00 159.62 1203 THR V O 1
ATOM 9364 N N . TYR B 2 1204 ? -55.342 5.699 -9.020 1.00 97.12 1204 TYR V N 1
ATOM 9365 C CA . TYR B 2 1204 ? -54.056 5.431 -8.381 1.00 113.19 1204 TYR V CA 1
ATOM 9366 C C . TYR B 2 1204 ? -53.242 6.708 -8.186 1.00 116.08 1204 TYR V C 1
ATOM 9367 O O . TYR B 2 1204 ? -53.611 7.772 -8.683 1.00 113.37 1204 TYR V O 1
ATOM 9376 N N . SER B 2 1205 ? -52.131 6.588 -7.463 1.00 113.41 1205 SER V N 1
ATOM 9377 C CA . SER B 2 1205 ? -51.230 7.712 -7.219 1.00 102.54 1205 SER V CA 1
ATOM 9378 C C . SER B 2 1205 ? -50.061 7.277 -6.344 1.00 102.93 1205 SER V C 1
ATOM 9379 O O . SER B 2 1205 ? -50.258 6.714 -5.266 1.00 83.82 1205 SER V O 1
ATOM 9381 N N . GLU B 2 1206 ? -48.846 7.552 -6.808 1.00 104.00 1206 GLU V N 1
ATOM 9382 C CA . GLU B 2 1206 ? -47.642 7.117 -6.106 1.00 99.49 1206 GLU V CA 1
ATOM 9383 C C . GLU B 2 1206 ? -47.133 8.142 -5.096 1.00 111.37 1206 GLU V C 1
ATOM 9384 O O . GLU B 2 1206 ? -46.389 7.796 -4.178 1.00 123.76 1206 GLU V O 1
ATOM 9386 N N . ASP B 2 1207 ? -47.529 9.401 -5.264 1.00 141.67 1207 ASP V N 1
ATOM 9387 C CA . ASP B 2 1207 ? -47.080 10.460 -4.362 1.00 142.82 1207 ASP V CA 1
ATOM 9388 C C . ASP B 2 1207 ? -48.172 10.898 -3.388 1.00 144.82 1207 ASP V C 1
ATOM 9389 O O . ASP B 2 1207 ? -48.400 12.091 -3.185 1.00 150.37 1207 ASP V O 1
ATOM 9394 N N . GLY B 2 1208 ? -48.846 9.919 -2.794 1.00 147.15 1208 GLY V N 1
ATOM 9395 C CA . GLY B 2 1208 ? -49.817 10.180 -1.739 1.00 151.82 1208 GLY V CA 1
ATOM 9396 C C . GLY B 2 1208 ? -51.103 10.847 -2.186 1.00 169.95 1208 GLY V C 1
ATOM 9397 O O . GLY B 2 1208 ? -52.148 10.203 -2.263 1.00 167.22 1208 GLY V O 1
ATOM 9398 N N . GLN B 2 1209 ? -51.028 12.142 -2.479 1.00 182.01 1209 GLN V N 1
ATOM 9399 C CA . GLN B 2 1209 ? -52.229 12.935 -2.739 1.00 177.10 1209 GLN V CA 1
ATOM 9400 C C . GLN B 2 1209 ? -52.573 13.095 -4.220 1.00 163.56 1209 GLN V C 1
ATOM 9401 O O . GLN B 2 1209 ? -53.694 12.797 -4.633 1.00 133.06 1209 GLN V O 1
ATOM 9407 N N . ASN B 2 1210 ? -51.620 13.571 -5.014 1.00 156.38 1210 ASN V N 1
ATOM 9408 C CA . ASN B 2 1210 ? -51.857 13.776 -6.440 1.00 144.39 1210 ASN V CA 1
ATOM 9409 C C . ASN B 2 1210 ? -51.859 12.463 -7.216 1.00 123.85 1210 ASN V C 1
ATOM 9410 O O . ASN B 2 1210 ? -50.869 11.732 -7.217 1.00 128.09 1210 ASN V O 1
ATOM 9412 N N . TRP B 2 1211 ? -52.976 12.162 -7.872 1.00 105.66 1211 TRP V N 1
ATOM 9413 C CA . TRP B 2 1211 ? -53.081 10.931 -8.652 1.00 141.26 1211 TRP V CA 1
ATOM 9414 C C . TRP B 2 1211 ? -53.918 11.068 -9.921 1.00 129.81 1211 TRP V C 1
ATOM 9415 O O . TRP B 2 1211 ? -54.651 12.041 -10.099 1.00 141.00 1211 TRP V O 1
ATOM 9426 N N . ILE B 2 1212 ? -53.799 10.071 -10.794 1.00 109.72 1212 ILE V N 1
ATOM 9427 C CA . ILE B 2 1212 ? -54.512 10.051 -12.064 1.00 97.18 1212 ILE V CA 1
ATOM 9428 C C . ILE B 2 1212 ? -55.617 8.999 -12.065 1.00 99.13 1212 ILE V C 1
ATOM 9429 O O . ILE B 2 1212 ? -55.711 8.180 -11.152 1.00 102.20 1212 ILE V O 1
ATOM 9431 N N . THR B 2 1213 ? -56.452 9.032 -13.098 1.00 101.49 1213 THR V N 1
ATOM 9432 C CA . THR B 2 1213 ? -57.534 8.066 -13.245 1.00 111.84 1213 THR V CA 1
ATOM 9433 C C . THR B 2 1213 ? -57.198 7.059 -14.337 1.00 132.72 1213 THR V C 1
ATOM 9434 O O . THR B 2 1213 ? -56.582 7.406 -15.345 1.00 154.77 1213 THR V O 1
ATOM 9438 N N . PHE B 2 1214 ? -57.606 5.810 -14.134 1.00 126.30 1214 PHE V N 1
ATOM 9439 C CA . PHE B 2 1214 ? -57.318 4.751 -15.094 1.00 115.63 1214 PHE V CA 1
ATOM 9440 C C . PHE B 2 1214 ? -58.321 4.746 -16.245 1.00 125.05 1214 PHE V C 1
ATOM 9441 O O . PHE B 2 1214 ? -59.525 4.906 -16.032 1.00 138.84 1214 PHE V O 1
ATOM 9449 N N . LYS B 2 1215 ? -57.818 4.558 -17.462 1.00 94.94 1215 LYS V N 1
ATOM 9450 C CA . LYS B 2 1215 ? -58.665 4.554 -18.650 1.00 90.02 1215 LYS V CA 1
ATOM 9451 C C . LYS B 2 1215 ? -58.048 3.746 -19.789 1.00 104.29 1215 LYS V C 1
ATOM 9452 O O . LYS B 2 1215 ? -57.312 4.285 -20.617 1.00 114.67 1215 LYS V O 1
ATOM 9454 N N . GLY B 2 1216 ? -58.356 2.452 -19.829 1.00 114.02 1216 GLY V N 1
ATOM 9455 C CA . GLY B 2 1216 ? -57.845 1.571 -20.875 1.00 100.98 1216 GLY V CA 1
ATOM 9456 C C . GLY B 2 1216 ? -58.952 0.931 -21.691 1.00 108.23 1216 GLY V C 1
ATOM 9457 O O . GLY B 2 1216 ? -58.918 0.939 -22.922 1.00 90.95 1216 GLY V O 1
ATOM 9458 N N . GLN B 2 1222 ? -61.629 0.354 -18.457 1.00 127.00 1222 GLN V N 1
ATOM 9459 C CA . GLN B 2 1222 ? -61.366 1.730 -18.866 1.00 170.07 1222 GLN V CA 1
ATOM 9460 C C . GLN B 2 1222 ? -61.763 2.720 -17.770 1.00 176.37 1222 GLN V C 1
ATOM 9461 O O . GLN B 2 1222 ? -61.262 2.646 -16.648 1.00 210.53 1222 GLN V O 1
ATOM 9467 N N . MET B 2 1223 ? -62.661 3.643 -18.100 1.00 153.56 1223 MET V N 1
ATOM 9468 C CA . MET B 2 1223 ? -63.128 4.639 -17.140 1.00 120.18 1223 MET V CA 1
ATOM 9469 C C . MET B 2 1223 ? -63.909 3.996 -15.997 1.00 117.57 1223 MET V C 1
ATOM 9470 O O . MET B 2 1223 ? -63.659 4.281 -14.826 1.00 105.10 1223 MET V O 1
ATOM 9475 N N . HIS B 2 1224 ? -64.854 3.127 -16.342 1.00 112.51 1224 HIS V N 1
ATOM 9476 C CA . HIS B 2 1224 ? -65.689 2.472 -15.340 1.00 110.23 1224 HIS V CA 1
ATOM 9477 C C . HIS B 2 1224 ? -65.624 0.953 -15.457 1.00 124.45 1224 HIS V C 1
ATOM 9478 O O . HIS B 2 1224 ? -65.400 0.413 -16.541 1.00 124.69 1224 HIS V O 1
ATOM 9485 N N . PHE B 2 1225 ? -65.822 0.268 -14.333 1.00 134.48 1225 PHE V N 1
ATOM 9486 C CA . PHE B 2 1225 ? -65.722 -1.188 -14.290 1.00 132.79 1225 PHE V CA 1
ATOM 9487 C C . PHE B 2 1225 ? -67.043 -1.849 -13.906 1.00 133.00 1225 PHE V C 1
ATOM 9488 O O . PHE B 2 1225 ? -67.955 -1.194 -13.400 1.00 133.45 1225 PHE V O 1
ATOM 9496 N N . GLU B 2 1226 ? -67.132 -3.154 -14.144 1.00 135.04 1226 GLU V N 1
ATOM 9497 C CA . GLU B 2 1226 ? -68.345 -3.912 -13.862 1.00 130.35 1226 GLU V CA 1
ATOM 9498 C C . GLU B 2 1226 ? -68.472 -4.250 -12.380 1.00 133.69 1226 GLU V C 1
ATOM 9499 O O . GLU B 2 1226 ? -67.575 -4.855 -11.793 1.00 145.72 1226 GLU V O 1
ATOM 9501 N N . GLY B 2 1227 ? -69.592 -3.858 -11.782 1.00 152.12 1227 GLY V N 1
ATOM 9502 C CA . GLY B 2 1227 ? -69.856 -4.151 -10.377 1.00 173.74 1227 GLY V CA 1
ATOM 9503 C C . GLY B 2 1227 ? -70.410 -5.549 -10.172 1.00 171.96 1227 GLY V C 1
ATOM 9504 O O . GLY B 2 1227 ? -70.580 -6.307 -11.128 1.00 166.49 1227 GLY V O 1
ATOM 9505 N N . ASN B 2 1228 ? -70.692 -5.892 -8.919 1.00 146.08 1228 ASN V N 1
ATOM 9506 C CA . ASN B 2 1228 ? -71.220 -7.209 -8.586 1.00 143.01 1228 ASN V CA 1
ATOM 9507 C C . ASN B 2 1228 ? -72.646 -7.408 -9.094 1.00 151.44 1228 ASN V C 1
ATOM 9508 O O . ASN B 2 1228 ? -73.341 -6.444 -9.419 1.00 134.09 1228 ASN V O 1
ATOM 9510 N N . SER B 2 1229 ? -73.073 -8.666 -9.167 1.00 154.76 1229 SER V N 1
ATOM 9511 C CA . SER B 2 1229 ? -74.432 -8.994 -9.580 1.00 150.25 1229 SER V CA 1
ATOM 9512 C C . SER B 2 1229 ? -75.311 -9.255 -8.363 1.00 168.86 1229 SER V C 1
ATOM 9513 O O . SER B 2 1229 ? -76.529 -9.084 -8.414 1.00 200.70 1229 SER V O 1
ATOM 9516 N N . ASP B 2 1230 ? -74.681 -9.673 -7.270 1.00 168.21 1230 ASP V N 1
ATOM 9517 C CA . ASP B 2 1230 ? -75.382 -9.888 -6.011 1.00 182.67 1230 ASP V CA 1
ATOM 9518 C C . ASP B 2 1230 ? -74.515 -9.432 -4.844 1.00 178.47 1230 ASP V C 1
ATOM 9519 O O . ASP B 2 1230 ? -73.618 -8.606 -5.013 1.00 166.37 1230 ASP V O 1
ATOM 9524 N N . GLY B 2 1231 ? -74.784 -9.976 -3.662 1.00 186.05 1231 GLY V N 1
ATOM 9525 C CA . GLY B 2 1231 ? -74.026 -9.619 -2.470 1.00 190.91 1231 GLY V CA 1
ATOM 9526 C C . GLY B 2 1231 ? -73.069 -10.712 -2.038 1.00 179.60 1231 GLY V C 1
ATOM 9527 O O . GLY B 2 1231 ? -72.815 -10.890 -0.846 1.00 184.18 1231 GLY V O 1
ATOM 9528 N N . THR B 2 1232 ? -72.536 -11.446 -3.009 1.00 159.77 1232 THR V N 1
ATOM 9529 C CA . THR B 2 1232 ? -71.610 -12.536 -2.719 1.00 166.74 1232 THR V CA 1
ATOM 9530 C C . THR B 2 1232 ? -70.757 -12.892 -3.934 1.00 184.39 1232 THR V C 1
ATOM 9531 O O . THR B 2 1232 ? -69.535 -13.005 -3.832 1.00 221.67 1232 THR V O 1
ATOM 9535 N N . THR B 2 1233 ? -71.405 -13.069 -5.082 1.00 166.51 1233 THR V N 1
ATOM 9536 C CA . THR B 2 1233 ? -70.698 -13.409 -6.312 1.00 164.80 1233 THR V CA 1
ATOM 9537 C C . THR B 2 1233 ? -69.439 -12.563 -6.476 1.00 173.94 1233 THR V C 1
ATOM 9538 O O . THR B 2 1233 ? -69.461 -11.350 -6.259 1.00 205.33 1233 THR V O 1
ATOM 9542 N N . VAL B 2 1234 ? -68.343 -13.209 -6.861 1.00 137.55 1234 VAL V N 1
ATOM 9543 C CA . VAL B 2 1234 ? -67.073 -12.517 -7.050 1.00 140.43 1234 VAL V CA 1
ATOM 9544 C C . VAL B 2 1234 ? -66.861 -12.128 -8.509 1.00 157.74 1234 VAL V C 1
ATOM 9545 O O . VAL B 2 1234 ? -66.618 -12.982 -9.362 1.00 161.26 1234 VAL V O 1
ATOM 9549 N N . LYS B 2 1235 ? -66.959 -10.832 -8.790 1.00 172.82 1235 LYS V N 1
ATOM 9550 C CA . LYS B 2 1235 ? -66.748 -10.321 -10.138 1.00 176.27 1235 LYS V CA 1
ATOM 9551 C C . LYS B 2 1235 ? -65.322 -9.804 -10.298 1.00 161.86 1235 LYS V C 1
ATOM 9552 O O . LYS B 2 1235 ? -64.915 -8.860 -9.621 1.00 147.74 1235 LYS V O 1
ATOM 9554 N N . GLU B 2 1236 ? -64.568 -10.431 -11.195 1.00 137.45 1236 GLU V N 1
ATOM 9555 C CA . GLU B 2 1236 ? -63.173 -10.067 -11.402 1.00 120.29 1236 GLU V CA 1
ATOM 9556 C C . GLU B 2 1236 ? -63.013 -9.149 -12.609 1.00 126.03 1236 GLU V C 1
ATOM 9557 O O . GLU B 2 1236 ? -63.679 -9.325 -13.629 1.00 128.94 1236 GLU V O 1
ATOM 9563 N N . ASN B 2 1237 ? -62.123 -8.171 -12.483 1.00 124.15 1237 ASN V N 1
ATOM 9564 C CA . ASN B 2 1237 ? -61.826 -7.258 -13.578 1.00 125.23 1237 ASN V CA 1
ATOM 9565 C C . ASN B 2 1237 ? -60.341 -7.281 -13.919 1.00 121.46 1237 ASN V C 1
ATOM 9566 O O . ASN B 2 1237 ? -59.505 -7.574 -13.063 1.00 104.98 1237 ASN V O 1
ATOM 9571 N N . HIS B 2 1238 ? -60.019 -6.976 -15.172 1.00 123.24 1238 HIS V N 1
ATOM 9572 C CA . HIS B 2 1238 ? -58.636 -6.998 -15.636 1.00 125.95 1238 HIS V CA 1
ATOM 9573 C C . HIS B 2 1238 ? -58.143 -5.601 -16.000 1.00 126.91 1238 HIS V C 1
ATOM 9574 O O . HIS B 2 1238 ? -58.940 -4.693 -16.237 1.00 139.92 1238 HIS V O 1
ATOM 9581 N N . ILE B 2 1239 ? -56.824 -5.437 -16.040 1.00 120.49 1239 ILE V N 1
ATOM 9582 C CA . ILE B 2 1239 ? -56.210 -4.170 -16.423 1.00 119.67 1239 ILE V CA 1
ATOM 9583 C C . ILE B 2 1239 ? -55.052 -4.418 -17.384 1.00 136.70 1239 ILE V C 1
ATOM 9584 O O . ILE B 2 1239 ? -53.956 -4.780 -16.958 1.00 160.60 1239 ILE V O 1
ATOM 9589 N N . ASP B 2 1240 ? -55.295 -4.224 -18.678 1.00 156.51 1240 ASP V N 1
ATOM 9590 C CA . ASP B 2 1240 ? -54.286 -4.529 -19.692 1.00 156.04 1240 ASP V CA 1
ATOM 9591 C C . ASP B 2 1240 ? -53.040 -3.663 -19.557 1.00 134.33 1240 ASP V C 1
ATOM 9592 O O . ASP B 2 1240 ? -51.923 -4.172 -19.612 1.00 146.17 1240 ASP V O 1
ATOM 9597 N N . PRO B 2 1241 ? -53.228 -2.346 -19.397 1.00 124.10 1241 PRO V N 1
ATOM 9598 C CA . PRO B 2 1241 ? -52.093 -1.482 -19.122 1.00 125.87 1241 PRO V CA 1
ATOM 9599 C C . PRO B 2 1241 ? -51.825 -1.450 -17.621 1.00 129.72 1241 PRO V C 1
ATOM 9600 O O . PRO B 2 1241 ? -52.324 -0.567 -16.925 1.00 150.36 1241 PRO V O 1
ATOM 9604 N N . PRO B 2 1242 ? -51.042 -2.420 -17.122 1.00 118.30 1242 PRO V N 1
ATOM 9605 C CA . PRO B 2 1242 ? -50.797 -2.575 -15.695 1.00 99.37 1242 PRO V CA 1
ATOM 9606 C C . PRO B 2 1242 ? -50.562 -1.240 -15.002 1.00 90.79 1242 PRO V C 1
ATOM 9607 O O . PRO B 2 1242 ? -49.889 -0.364 -15.548 1.00 92.36 1242 PRO V O 1
ATOM 9611 N N . ILE B 2 1243 ? -51.122 -1.093 -13.807 1.00 79.46 1243 ILE V N 1
ATOM 9612 C CA . ILE B 2 1243 ? -50.936 0.115 -13.017 1.00 88.49 1243 ILE V CA 1
ATOM 9613 C C . ILE B 2 1243 ? -49.746 -0.042 -12.080 1.00 93.65 1243 ILE V C 1
ATOM 9614 O O . ILE B 2 1243 ? -49.465 -1.137 -11.593 1.00 91.32 1243 ILE V O 1
ATOM 9619 N N . ILE B 2 1244 ? -49.050 1.062 -11.833 1.00 101.44 1244 ILE V N 1
ATOM 9620 C CA . ILE B 2 1244 ? -47.908 1.058 -10.931 1.00 112.79 1244 ILE V CA 1
ATOM 9621 C C . ILE B 2 1244 ? -47.921 2.306 -10.059 1.00 123.09 1244 ILE V C 1
ATOM 9622 O O . ILE B 2 1244 ? -47.572 3.396 -10.515 1.00 148.26 1244 ILE V O 1
ATOM 9627 N N . ALA B 2 1245 ? -48.331 2.145 -8.805 1.00 106.18 1245 ALA V N 1
ATOM 9628 C CA . ALA B 2 1245 ? -48.400 3.271 -7.882 1.00 115.46 1245 ALA V CA 1
ATOM 9629 C C . ALA B 2 1245 ? -48.460 2.831 -6.421 1.00 108.49 1245 ALA V C 1
ATOM 9630 O O . ALA B 2 1245 ? -48.863 1.711 -6.109 1.00 105.81 1245 ALA V O 1
ATOM 9632 N N . ARG B 2 1246 ? -48.057 3.731 -5.532 1.00 108.43 1246 ARG V N 1
ATOM 9633 C CA . ARG B 2 1246 ? -48.055 3.467 -4.100 1.00 90.62 1246 ARG V CA 1
ATOM 9634 C C . ARG B 2 1246 ? -49.478 3.277 -3.578 1.00 82.68 1246 ARG V C 1
ATOM 9635 O O . ARG B 2 1246 ? -49.718 2.450 -2.701 1.00 62.84 1246 ARG V O 1
ATOM 9643 N N . TYR B 2 1247 ? -50.417 4.045 -4.130 1.00 114.67 1247 TYR V N 1
ATOM 9644 C CA . TYR B 2 1247 ? -51.804 4.051 -3.657 1.00 102.22 1247 TYR V CA 1
ATOM 9645 C C . TYR B 2 1247 ? -52.824 3.749 -4.755 1.00 106.99 1247 TYR V C 1
ATOM 9646 O O . TYR B 2 1247 ? -52.581 4.004 -5.936 1.00 108.56 1247 TYR V O 1
ATOM 9655 N N . ILE B 2 1248 ? -53.973 3.215 -4.348 1.00 106.57 1248 ILE V N 1
ATOM 9656 C CA . ILE B 2 1248 ? -55.082 2.951 -5.262 1.00 113.13 1248 ILE V CA 1
ATOM 9657 C C . ILE B 2 1248 ? -56.411 3.244 -4.574 1.00 116.17 1248 ILE V C 1
ATOM 9658 O O . ILE B 2 1248 ? -56.512 3.165 -3.350 1.00 147.15 1248 ILE V O 1
ATOM 9660 N N . ARG B 2 1249 ? -57.426 3.585 -5.362 1.00 123.28 1249 ARG V N 1
ATOM 9661 C CA . ARG B 2 1249 ? -58.744 3.918 -4.822 1.00 104.21 1249 ARG V CA 1
ATOM 9662 C C . ARG B 2 1249 ? -59.868 3.308 -5.650 1.00 92.85 1249 ARG V C 1
ATOM 9663 O O . ARG B 2 1249 ? -59.725 3.107 -6.855 1.00 114.49 1249 ARG V O 1
ATOM 9671 N N . LEU B 2 1250 ? -60.992 3.026 -4.999 1.00 87.19 1250 LEU V N 1
ATOM 9672 C CA . LEU B 2 1250 ? -62.173 2.520 -5.693 1.00 106.63 1250 LEU V CA 1
ATOM 9673 C C . LEU B 2 1250 ? -63.382 3.418 -5.455 1.00 113.33 1250 LEU V C 1
ATOM 9674 O O . LEU B 2 1250 ? -63.921 3.463 -4.349 1.00 147.03 1250 LEU V O 1
ATOM 9679 N N . HIS B 2 1251 ? -63.803 4.131 -6.495 1.00 106.52 1251 HIS V N 1
ATOM 9680 C CA . HIS B 2 1251 ? -64.974 4.998 -6.402 1.00 112.82 1251 HIS V CA 1
ATOM 9681 C C . HIS B 2 1251 ? -66.174 4.336 -7.069 1.00 119.88 1251 HIS V C 1
ATOM 9682 O O . HIS B 2 1251 ? -66.216 4.212 -8.293 1.00 140.77 1251 HIS V O 1
ATOM 9689 N N . PRO B 2 1252 ? -67.157 3.905 -6.263 1.00 108.85 1252 PRO V N 1
ATOM 9690 C CA . PRO B 2 1252 ? -68.342 3.243 -6.797 1.00 115.53 1252 PRO V CA 1
ATOM 9691 C C . PRO B 2 1252 ? -69.341 4.251 -7.355 1.00 146.97 1252 PRO V C 1
ATOM 9692 O O . PRO B 2 1252 ? -69.514 5.332 -6.790 1.00 180.94 1252 PRO V O 1
ATOM 9696 N N . THR B 2 1253 ? -69.989 3.896 -8.460 1.00 142.68 1253 THR V N 1
ATOM 9697 C CA . THR B 2 1253 ? -70.965 4.777 -9.088 1.00 155.30 1253 THR V CA 1
ATOM 9698 C C . THR B 2 1253 ? -72.373 4.193 -8.993 1.00 163.30 1253 THR V C 1
ATOM 9699 O O . THR B 2 1253 ? -73.324 4.893 -8.645 1.00 168.15 1253 THR V O 1
ATOM 9703 N N . LYS B 2 1254 ? -72.496 2.906 -9.301 1.00 151.09 1254 LYS V N 1
ATOM 9704 C CA . LYS B 2 1254 ? -73.775 2.213 -9.212 1.00 154.33 1254 LYS V CA 1
ATOM 9705 C C . LYS B 2 1254 ? -73.762 1.215 -8.059 1.00 154.15 1254 LYS V C 1
ATOM 9706 O O . LYS B 2 1254 ? -72.699 0.765 -7.631 1.00 161.40 1254 LYS V O 1
ATOM 9708 N N . PHE B 2 1255 ? -74.944 0.868 -7.560 1.00 148.33 1255 PHE V N 1
ATOM 9709 C CA . PHE B 2 1255 ? -75.050 0.002 -6.392 1.00 145.18 1255 PHE V CA 1
ATOM 9710 C C . PHE B 2 1255 ? -76.492 -0.403 -6.115 1.00 146.36 1255 PHE V C 1
ATOM 9711 O O . PHE B 2 1255 ? -77.429 0.237 -6.590 1.00 142.86 1255 PHE V O 1
ATOM 9719 N N . TYR B 2 1256 ? -76.661 -1.467 -5.336 1.00 156.56 1256 TYR V N 1
ATOM 9720 C CA . TYR B 2 1256 ? -77.984 -1.918 -4.924 1.00 148.57 1256 TYR V CA 1
ATOM 9721 C C . TYR B 2 1256 ? -78.152 -1.796 -3.412 1.00 164.27 1256 TYR V C 1
ATOM 9722 O O . TYR B 2 1256 ? -77.671 -2.640 -2.656 1.00 179.90 1256 TYR V O 1
ATOM 9731 N N . ASN B 2 1257 ? -78.836 -0.741 -2.980 1.00 164.88 1257 ASN V N 1
ATOM 9732 C CA . ASN B 2 1257 ? -79.083 -0.504 -1.561 1.00 153.73 1257 ASN V CA 1
ATOM 9733 C C . ASN B 2 1257 ? -78.052 0.459 -0.972 1.00 146.21 1257 ASN V C 1
ATOM 9734 O O . ASN B 2 1257 ? -78.406 1.481 -0.381 1.00 139.61 1257 ASN V O 1
ATOM 9739 N N . ARG B 2 1258 ? -76.777 0.122 -1.141 1.00 133.19 1258 ARG V N 1
ATOM 9740 C CA . ARG B 2 1258 ? -75.680 0.998 -0.740 1.00 132.48 1258 ARG V CA 1
ATOM 9741 C C . ARG B 2 1258 ? -74.346 0.438 -1.219 1.00 129.27 1258 ARG V C 1
ATOM 9742 O O . ARG B 2 1258 ? -74.208 -0.769 -1.408 1.00 128.63 1258 ARG V O 1
ATOM 9750 N N . PRO B 2 1259 ? -73.355 1.321 -1.413 1.00 138.69 1259 PRO V N 1
ATOM 9751 C CA . PRO B 2 1259 ? -72.053 0.938 -1.953 1.00 129.43 1259 PRO V CA 1
ATOM 9752 C C . PRO B 2 1259 ? -71.312 -0.050 -1.059 1.00 129.67 1259 PRO V C 1
ATOM 9753 O O . PRO B 2 1259 ? -70.277 0.294 -0.491 1.00 147.97 1259 PRO V O 1
ATOM 9757 N N . THR B 2 1260 ? -71.836 -1.266 -0.938 1.00 128.65 1260 THR V N 1
ATOM 9758 C CA . THR B 2 1260 ? -71.162 -2.308 -0.169 1.00 129.57 1260 THR V CA 1
ATOM 9759 C C . THR B 2 1260 ? -69.908 -2.790 -0.896 1.00 120.68 1260 THR V C 1
ATOM 9760 O O . THR B 2 1260 ? -69.970 -3.192 -2.061 1.00 91.15 1260 THR V O 1
ATOM 9764 N N . PHE B 2 1261 ? -68.773 -2.740 -0.202 1.00 144.37 1261 PHE V N 1
ATOM 9765 C CA . PHE B 2 1261 ? -67.482 -3.092 -0.796 1.00 134.59 1261 PHE V CA 1
ATOM 9766 C C . PHE B 2 1261 ? -66.550 -3.879 0.120 1.00 143.28 1261 PHE V C 1
ATOM 9767 O O . PHE B 2 1261 ? -66.176 -3.415 1.199 1.00 121.72 1261 PHE V O 1
ATOM 9775 N N . ARG B 2 1262 ? -66.178 -5.072 -0.330 1.00 128.63 1262 ARG V N 1
ATOM 9776 C CA . ARG B 2 1262 ? -65.036 -5.788 0.221 1.00 133.27 1262 ARG V CA 1
ATOM 9777 C C . ARG B 2 1262 ? -64.283 -6.358 -0.970 1.00 133.28 1262 ARG V C 1
ATOM 9778 O O . ARG B 2 1262 ? -64.895 -6.871 -1.909 1.00 139.23 1262 ARG V O 1
ATOM 9786 N N . ILE B 2 1263 ? -62.960 -6.260 -0.939 1.00 128.35 1263 ILE V N 1
ATOM 9787 C CA . ILE B 2 1263 ? -62.176 -6.430 -2.154 1.00 120.86 1263 ILE V CA 1
ATOM 9788 C C . ILE B 2 1263 ? -60.841 -7.139 -1.946 1.00 119.76 1263 ILE V C 1
ATOM 9789 O O . ILE B 2 1263 ? -60.510 -7.570 -0.841 1.00 114.29 1263 ILE V O 1
ATOM 9794 N N . GLU B 2 1264 ? -60.085 -7.258 -3.035 1.00 91.53 1264 GLU V N 1
ATOM 9795 C CA . GLU B 2 1264 ? -58.697 -7.699 -2.981 1.00 82.68 1264 GLU V CA 1
ATOM 9796 C C . GLU B 2 1264 ? -57.986 -7.389 -4.292 1.00 87.81 1264 GLU V C 1
ATOM 9797 O O . GLU B 2 1264 ? -58.579 -7.477 -5.367 1.00 93.80 1264 GLU V O 1
ATOM 9803 N N . LEU B 2 1265 ? -56.710 -7.028 -4.192 1.00 103.29 1265 LEU V N 1
ATOM 9804 C CA . LEU B 2 1265 ? -55.918 -6.647 -5.357 1.00 110.66 1265 LEU V CA 1
ATOM 9805 C C . LEU B 2 1265 ? -55.219 -7.845 -5.990 1.00 120.16 1265 LEU V C 1
ATOM 9806 O O . LEU B 2 1265 ? -54.929 -8.836 -5.316 1.00 122.97 1265 LEU V O 1
ATOM 9811 N N . LEU B 2 1266 ? -54.950 -7.742 -7.289 1.00 105.69 1266 LEU V N 1
ATOM 9812 C CA . LEU B 2 1266 ? -54.217 -8.775 -8.010 1.00 92.91 1266 LEU V CA 1
ATOM 9813 C C . LEU B 2 1266 ? -53.112 -8.158 -8.856 1.00 93.52 1266 LEU V C 1
ATOM 9814 O O . LEU B 2 1266 ? -53.379 -7.487 -9.854 1.00 75.68 1266 LEU V O 1
ATOM 9819 N N . GLY B 2 1267 ? -51.870 -8.390 -8.449 1.00 113.16 1267 GLY V N 1
ATOM 9820 C CA . GLY B 2 1267 ? -50.717 -7.902 -9.191 1.00 125.57 1267 GLY V CA 1
ATOM 9821 C C . GLY B 2 1267 ? -49.455 -8.618 -8.759 1.00 126.74 1267 GLY V C 1
ATOM 9822 O O . GLY B 2 1267 ? -49.512 -9.734 -8.245 1.00 129.86 1267 GLY V O 1
ATOM 9823 N N . CYS B 2 1268 ? -48.314 -7.973 -8.975 1.00 132.71 1268 CYS V N 1
ATOM 9824 C CA . CYS B 2 1268 ? -47.032 -8.488 -8.511 1.00 123.64 1268 CYS V CA 1
ATOM 9825 C C . CYS B 2 1268 ? -46.103 -7.320 -8.216 1.00 116.20 1268 CYS V C 1
ATOM 9826 O O . CYS B 2 1268 ? -46.456 -6.163 -8.452 1.00 114.77 1268 CYS V O 1
ATOM 9829 N N . GLU B 2 1269 ? -44.917 -7.623 -7.701 1.00 117.04 1269 GLU V N 1
ATOM 9830 C CA . GLU B 2 1269 ? -43.957 -6.584 -7.350 1.00 124.77 1269 GLU V CA 1
ATOM 9831 C C . GLU B 2 1269 ? -43.288 -6.013 -8.597 1.00 119.21 1269 GLU V C 1
ATOM 9832 O O . GLU B 2 1269 ? -43.206 -6.679 -9.631 1.00 95.16 1269 GLU V O 1
ATOM 9838 N N . VAL B 2 1270 ? -42.816 -4.775 -8.495 1.00 109.60 1270 VAL V N 1
ATOM 9839 C CA . VAL B 2 1270 ? -42.124 -4.129 -9.604 1.00 107.73 1270 VAL V CA 1
ATOM 9840 C C . VAL B 2 1270 ? -41.094 -5.068 -10.226 1.00 106.65 1270 VAL V C 1
ATOM 9841 O O . VAL B 2 1270 ? -40.963 -5.135 -11.447 1.00 101.30 1270 VAL V O 1
ATOM 9845 N N . GLU B 2 1271 ? -40.369 -5.795 -9.380 1.00 122.67 1271 GLU V N 1
ATOM 9846 C CA . GLU B 2 1271 ? -39.366 -6.750 -9.850 1.00 111.45 1271 GLU V CA 1
ATOM 9847 C C . GLU B 2 1271 ? -39.913 -8.175 -9.921 1.00 111.61 1271 GLU V C 1
ATOM 9848 O O . GLU B 2 1271 ? -39.309 -9.046 -10.545 1.00 105.23 1271 GLU V O 1
ATOM 9854 N N . GLY B 2 1272 ? -41.055 -8.407 -9.281 1.00 120.80 1272 GLY V N 1
ATOM 9855 C CA . GLY B 2 1272 ? -41.698 -9.720 -9.297 1.00 127.77 1272 GLY V CA 1
ATOM 9856 C C . GLY B 2 1272 ? -40.768 -10.850 -8.896 1.00 146.14 1272 GLY V C 1
ATOM 9857 O O . GLY B 2 1272 ? -40.757 -11.910 -9.524 1.00 147.66 1272 GLY V O 1
ATOM 9858 N N . CYS B 2 1273 ? -39.992 -10.624 -7.842 1.00 153.69 1273 CYS V N 1
ATOM 9859 C CA . CYS B 2 1273 ? -39.005 -11.597 -7.384 1.00 138.24 1273 CYS V CA 1
ATOM 9860 C C . CYS B 2 1273 ? -39.491 -12.371 -6.160 1.00 122.78 1273 CYS V C 1
ATOM 9861 O O . CYS B 2 1273 ? -39.174 -13.548 -5.993 1.00 133.62 1273 CYS V O 1
ATOM 9864 N N . SER B 2 1274 ? -40.269 -11.703 -5.314 1.00 122.09 1274 SER V N 1
ATOM 9865 C CA . SER B 2 1274 ? -40.726 -12.277 -4.048 1.00 133.69 1274 SER V CA 1
ATOM 9866 C C . SER B 2 1274 ? -41.208 -13.724 -4.159 1.00 123.34 1274 SER V C 1
ATOM 9867 O O . SER B 2 1274 ? -42.336 -13.988 -4.576 1.00 139.73 1274 SER V O 1
ATOM 9870 N N . VAL B 2 1275 ? -40.339 -14.654 -3.773 1.00 111.16 1275 VAL V N 1
ATOM 9871 C CA . VAL B 2 1275 ? -40.682 -16.071 -3.708 1.00 111.21 1275 VAL V CA 1
ATOM 9872 C C . VAL B 2 1275 ? -40.108 -16.673 -2.427 1.00 128.04 1275 VAL V C 1
ATOM 9873 O O . VAL B 2 1275 ? -38.979 -16.363 -2.047 1.00 136.75 1275 VAL V O 1
ATOM 9877 N N . PRO B 2 1276 ? -40.886 -17.536 -1.753 1.00 132.06 1276 PRO V N 1
ATOM 9878 C CA . PRO B 2 1276 ? -40.425 -18.153 -0.510 1.00 131.25 1276 PRO V CA 1
ATOM 9879 C C . PRO B 2 1276 ? -39.088 -18.860 -0.707 1.00 126.44 1276 PRO V C 1
ATOM 9880 O O . PRO B 2 1276 ? -38.969 -19.732 -1.567 1.00 119.46 1276 PRO V O 1
ATOM 9884 N N . LEU B 2 1277 ? -38.092 -18.483 0.090 1.00 124.97 1277 LEU V N 1
ATOM 9885 C CA . LEU B 2 1277 ? -36.733 -18.990 -0.089 1.00 123.04 1277 LEU V CA 1
ATOM 9886 C C . LEU B 2 1277 ? -36.512 -20.382 0.500 1.00 129.23 1277 LEU V C 1
ATOM 9887 O O . LEU B 2 1277 ? -35.484 -21.010 0.247 1.00 124.89 1277 LEU V O 1
ATOM 9892 N N . GLY B 2 1278 ? -37.470 -20.861 1.287 1.00 141.78 1278 GLY V N 1
ATOM 9893 C CA . GLY B 2 1278 ? -37.404 -22.225 1.801 1.00 142.04 1278 GLY V CA 1
ATOM 9894 C C . GLY B 2 1278 ? -37.422 -22.356 3.311 1.00 130.09 1278 GLY V C 1
ATOM 9895 O O . GLY B 2 1278 ? -37.452 -23.467 3.839 1.00 131.15 1278 GLY V O 1
ATOM 9896 N N . MET B 2 1279 ? -37.399 -21.227 4.013 1.00 125.62 1279 MET V N 1
ATOM 9897 C CA . MET B 2 1279 ? -37.461 -21.251 5.469 1.00 114.21 1279 MET V CA 1
ATOM 9898 C C . MET B 2 1279 ? -38.618 -22.133 5.919 1.00 130.25 1279 MET V C 1
ATOM 9899 O O . MET B 2 1279 ? -38.410 -23.194 6.508 1.00 133.74 1279 MET V O 1
ATOM 9904 N N . GLU B 2 1280 ? -39.837 -21.690 5.629 1.00 144.77 1280 GLU V N 1
ATOM 9905 C CA . GLU B 2 1280 ? -41.031 -22.445 5.981 1.00 137.27 1280 GLU V CA 1
ATOM 9906 C C . GLU B 2 1280 ? -41.064 -23.784 5.256 1.00 124.31 1280 GLU V C 1
ATOM 9907 O O . GLU B 2 1280 ? -41.360 -24.816 5.856 1.00 133.21 1280 GLU V O 1
ATOM 9913 N N . SER B 2 1281 ? -40.759 -23.760 3.962 1.00 120.48 1281 SER V N 1
ATOM 9914 C CA . SER B 2 1281 ? -40.751 -24.977 3.158 1.00 136.31 1281 SER V CA 1
ATOM 9915 C C . SER B 2 1281 ? -39.726 -25.972 3.689 1.00 143.40 1281 SER V C 1
ATOM 9916 O O . SER B 2 1281 ? -39.942 -27.184 3.642 1.00 147.44 1281 SER V O 1
ATOM 9919 N N . GLY B 2 1282 ? -38.613 -25.451 4.196 1.00 153.94 1282 GLY V N 1
ATOM 9920 C CA . GLY B 2 1282 ? -37.550 -26.288 4.740 1.00 130.77 1282 GLY V CA 1
ATOM 9921 C C . GLY B 2 1282 ? -36.349 -26.360 3.818 1.00 137.00 1282 GLY V C 1
ATOM 9922 O O . GLY B 2 1282 ? -35.270 -26.794 4.221 1.00 152.62 1282 GLY V O 1
ATOM 9923 N N . ALA B 2 1283 ? -36.540 -25.931 2.574 1.00 129.76 1283 ALA V N 1
ATOM 9924 C CA . ALA B 2 1283 ? -35.464 -25.935 1.591 1.00 142.10 1283 ALA V CA 1
ATOM 9925 C C . ALA B 2 1283 ? -34.153 -25.478 2.223 1.00 147.84 1283 ALA V C 1
ATOM 9926 O O . ALA B 2 1283 ? -33.086 -26.011 1.917 1.00 173.72 1283 ALA V O 1
ATOM 9928 N N . ILE B 2 1284 ? -34.242 -24.490 3.108 1.00 118.55 1284 ILE V N 1
ATOM 9929 C CA . ILE B 2 1284 ? -33.070 -23.988 3.812 1.00 114.66 1284 ILE V CA 1
ATOM 9930 C C . ILE B 2 1284 ? -32.741 -24.877 5.006 1.00 120.81 1284 ILE V C 1
ATOM 9931 O O . ILE B 2 1284 ? -33.404 -24.810 6.043 1.00 115.99 1284 ILE V O 1
ATOM 9936 N N . LYS B 2 1285 ? -31.715 -25.708 4.854 1.00 120.39 1285 LYS V N 1
ATOM 9937 C CA . LYS B 2 1285 ? -31.295 -26.604 5.924 1.00 124.38 1285 LYS V CA 1
ATOM 9938 C C . LYS B 2 1285 ? -30.994 -25.821 7.198 1.00 104.22 1285 LYS V C 1
ATOM 9939 O O . LYS B 2 1285 ? -30.569 -24.668 7.143 1.00 102.69 1285 LYS V O 1
ATOM 9941 N N . ASN B 2 1286 ? -31.220 -26.452 8.344 1.00 102.20 1286 ASN V N 1
ATOM 9942 C CA . ASN B 2 1286 ? -30.991 -25.806 9.631 1.00 103.05 1286 ASN V CA 1
ATOM 9943 C C . ASN B 2 1286 ? -29.517 -25.744 10.016 1.00 106.28 1286 ASN V C 1
ATOM 9944 O O . ASN B 2 1286 ? -29.162 -25.200 11.062 1.00 113.96 1286 ASN V O 1
ATOM 9949 N N . LYS B 2 1287 ? -28.664 -26.304 9.165 1.00 119.52 1287 LYS V N 1
ATOM 9950 C CA . LYS B 2 1287 ? -27.225 -26.243 9.376 1.00 112.77 1287 LYS V CA 1
ATOM 9951 C C . LYS B 2 1287 ? -26.718 -24.846 9.040 1.00 111.29 1287 LYS V C 1
ATOM 9952 O O . LYS B 2 1287 ? -25.786 -24.342 9.667 1.00 131.48 1287 LYS V O 1
ATOM 9954 N N . GLU B 2 1288 ? -27.346 -24.224 8.048 1.00 117.59 1288 GLU V N 1
ATOM 9955 C CA . GLU B 2 1288 ? -26.984 -22.877 7.625 1.00 109.19 1288 GLU V CA 1
ATOM 9956 C C . GLU B 2 1288 ? -27.557 -21.836 8.577 1.00 104.65 1288 GLU V C 1
ATOM 9957 O O . GLU B 2 1288 ? -27.016 -20.739 8.711 1.00 130.42 1288 GLU V O 1
ATOM 9963 N N . ILE B 2 1289 ? -28.656 -22.184 9.237 1.00 88.28 1289 ILE V N 1
ATOM 9964 C CA . ILE B 2 1289 ? -29.317 -21.263 10.155 1.00 103.95 1289 ILE V CA 1
ATOM 9965 C C . ILE B 2 1289 ? -28.522 -21.060 11.447 1.00 119.32 1289 ILE V C 1
ATOM 9966 O O . ILE B 2 1289 ? -28.689 -21.800 12.419 1.00 108.00 1289 ILE V O 1
ATOM 9971 N N . THR B 2 1290 ? -27.657 -20.050 11.444 1.00 122.03 1290 THR V N 1
ATOM 9972 C CA . THR B 2 1290 ? -26.851 -19.719 12.614 1.00 117.22 1290 THR V CA 1
ATOM 9973 C C . THR B 2 1290 ? -27.619 -18.769 13.528 1.00 110.60 1290 THR V C 1
ATOM 9974 O O . THR B 2 1290 ? -28.639 -18.203 13.132 1.00 71.66 1290 THR V O 1
ATOM 9978 N N . ALA B 2 1291 ? -27.124 -18.596 14.750 1.00 125.28 1291 ALA V N 1
ATOM 9979 C CA . ALA B 2 1291 ? -27.736 -17.682 15.708 1.00 112.15 1291 ALA V CA 1
ATOM 9980 C C . ALA B 2 1291 ? -26.696 -17.103 16.662 1.00 116.97 1291 ALA V C 1
ATOM 9981 O O . ALA B 2 1291 ? -25.611 -17.663 16.825 1.00 135.48 1291 ALA V O 1
ATOM 9983 N N . SER B 2 1292 ? -27.034 -15.980 17.288 1.00 121.11 1292 SER V N 1
ATOM 9984 C CA . SER B 2 1292 ? -26.142 -15.330 18.241 1.00 118.88 1292 SER V CA 1
ATOM 9985 C C . SER B 2 1292 ? -26.175 -16.041 19.588 1.00 111.52 1292 SER V C 1
ATOM 9986 O O . SER B 2 1292 ? -25.277 -15.875 20.413 1.00 114.22 1292 SER V O 1
ATOM 9988 N N . SER B 2 1293 ? -27.222 -16.830 19.803 1.00 111.28 1293 SER V N 1
ATOM 9989 C CA . SER B 2 1293 ? -27.383 -17.586 21.037 1.00 124.52 1293 SER V CA 1
ATOM 9990 C C . SER B 2 1293 ? -28.801 -18.130 21.138 1.00 122.44 1293 SER V C 1
ATOM 9991 O O . SER B 2 1293 ? -29.769 -17.405 20.912 1.00 125.78 1293 SER V O 1
ATOM 9994 N N . TYR B 2 1294 ? -28.919 -19.410 21.473 1.00 116.32 1294 TYR V N 1
ATOM 9995 C CA . TYR B 2 1294 ? -30.225 -20.036 21.626 1.00 135.22 1294 TYR V CA 1
ATOM 9996 C C . TYR B 2 1294 ? -30.401 -20.570 23.041 1.00 137.81 1294 TYR V C 1
ATOM 9997 O O . TYR B 2 1294 ? -29.638 -21.423 23.493 1.00 164.42 1294 TYR V O 1
ATOM 10006 N N . LYS B 2 1295 ? -31.410 -20.058 23.739 1.00 124.32 1295 LYS V N 1
ATOM 10007 C CA . LYS B 2 1295 ? -31.646 -20.440 25.124 1.00 122.14 1295 LYS V CA 1
ATOM 10008 C C . LYS B 2 1295 ? -32.032 -21.908 25.233 1.00 135.28 1295 LYS V C 1
ATOM 10009 O O . LYS B 2 1295 ? -33.045 -22.340 24.680 1.00 129.49 1295 LYS V O 1
ATOM 10012 N N . LYS B 2 1296 ? -31.210 -22.670 25.946 1.00 134.15 1296 LYS V N 1
ATOM 10013 C CA . LYS B 2 1296 ? -31.490 -24.075 26.200 1.00 125.76 1296 LYS V CA 1
ATOM 10014 C C . LYS B 2 1296 ? -31.571 -24.330 27.699 1.00 118.29 1296 LYS V C 1
ATOM 10015 O O . LYS B 2 1296 ? -30.550 -24.504 28.362 1.00 138.46 1296 LYS V O 1
ATOM 10017 N N . THR B 2 1297 ? -32.790 -24.335 28.228 1.00 122.41 1297 THR V N 1
ATOM 10018 C CA . THR B 2 1297 ? -33.008 -24.634 29.634 1.00 112.86 1297 THR V CA 1
ATOM 10019 C C . THR B 2 1297 ? -32.979 -26.143 29.832 1.00 131.05 1297 THR V C 1
ATOM 10020 O O . THR B 2 1297 ? -33.156 -26.904 28.882 1.00 140.97 1297 THR V O 1
ATOM 10022 N N . TRP B 2 1298 ? -32.744 -26.571 31.066 1.00 147.80 1298 TRP V N 1
ATOM 10023 C CA . TRP B 2 1298 ? -32.724 -27.992 31.381 1.00 166.92 1298 TRP V CA 1
ATOM 10024 C C . TRP B 2 1298 ? -33.885 -28.722 30.702 1.00 181.17 1298 TRP V C 1
ATOM 10025 O O . TRP B 2 1298 ? -33.733 -29.857 30.249 1.00 169.65 1298 TRP V O 1
ATOM 10036 N N . TRP B 2 1299 ? -35.035 -28.057 30.615 1.00 188.61 1299 TRP V N 1
ATOM 10037 C CA . TRP B 2 1299 ? -36.225 -28.651 30.009 1.00 173.72 1299 TRP V CA 1
ATOM 10038 C C . TRP B 2 1299 ? -36.227 -28.494 28.494 1.00 182.08 1299 TRP V C 1
ATOM 10039 O O . TRP B 2 1299 ? -36.017 -29.459 27.757 1.00 239.99 1299 TRP V O 1
ATOM 10050 N N . SER B 2 1300 ? -36.478 -27.272 28.035 1.00 162.87 1300 SER V N 1
ATOM 10051 C CA . SER B 2 1300 ? -36.627 -27.007 26.607 1.00 162.38 1300 SER V CA 1
ATOM 10052 C C . SER B 2 1300 ? -35.815 -25.802 26.145 1.00 151.42 1300 SER V C 1
ATOM 10053 O O . SER B 2 1300 ? -35.704 -24.803 26.855 1.00 140.70 1300 SER V O 1
ATOM 10055 N N . SER B 2 1301 ? -35.256 -25.907 24.944 1.00 159.54 1301 SER V N 1
ATOM 10056 C CA . SER B 2 1301 ? -34.478 -24.826 24.355 1.00 168.77 1301 SER V CA 1
ATOM 10057 C C . SER B 2 1301 ? -35.016 -24.476 22.975 1.00 163.63 1301 SER V C 1
ATOM 10058 O O . SER B 2 1301 ? -35.703 -25.281 22.344 1.00 140.66 1301 SER V O 1
ATOM 10060 N N . TRP B 2 1302 ? -34.702 -23.271 22.511 1.00 165.42 1302 TRP V N 1
ATOM 10061 C CA . TRP B 2 1302 ? -35.105 -22.835 21.182 1.00 157.75 1302 TRP V CA 1
ATOM 10062 C C . TRP B 2 1302 ? -33.873 -22.657 20.307 1.00 144.63 1302 TRP V C 1
ATOM 10063 O O . TRP B 2 1302 ? -33.160 -21.661 20.422 1.00 139.85 1302 TRP V O 1
ATOM 10074 N N . GLU B 2 1303 ? -33.618 -23.632 19.441 1.00 147.41 1303 GLU V N 1
ATOM 10075 C CA . GLU B 2 1303 ? -32.489 -23.555 18.523 1.00 145.05 1303 GLU V CA 1
ATOM 10076 C C . GLU B 2 1303 ? -32.814 -22.630 17.354 1.00 146.33 1303 GLU V C 1
ATOM 10077 O O . GLU B 2 1303 ? -33.948 -22.604 16.875 1.00 178.51 1303 GLU V O 1
ATOM 10083 N N . PRO B 2 1304 ? -31.812 -21.870 16.889 1.00 140.59 1304 PRO V N 1
ATOM 10084 C CA . PRO B 2 1304 ? -32.004 -20.862 15.849 1.00 133.81 1304 PRO V CA 1
ATOM 10085 C C . PRO B 2 1304 ? -32.385 -21.454 14.497 1.00 127.49 1304 PRO V C 1
ATOM 10086 O O . PRO B 2 1304 ? -32.524 -20.717 13.521 1.00 115.64 1304 PRO V O 1
ATOM 10090 N N . PHE B 2 1305 ? -32.543 -22.772 14.437 1.00 126.39 1305 PHE V N 1
ATOM 10091 C CA . PHE B 2 1305 ? -33.040 -23.414 13.225 1.00 121.79 1305 PHE V CA 1
ATOM 10092 C C . PHE B 2 1305 ? -34.495 -23.827 13.410 1.00 109.22 1305 PHE V C 1
ATOM 10093 O O . PHE B 2 1305 ? -35.082 -24.484 12.551 1.00 130.71 1305 PHE V O 1
ATOM 10101 N N . LEU B 2 1306 ? -35.066 -23.434 14.545 1.00 95.84 1306 LEU V N 1
ATOM 10102 C CA . LEU B 2 1306 ? -36.479 -23.652 14.816 1.00 98.37 1306 LEU V CA 1
ATOM 10103 C C . LEU B 2 1306 ? -37.257 -22.392 14.462 1.00 122.48 1306 LEU V C 1
ATOM 10104 O O . LEU B 2 1306 ? -38.437 -22.263 14.790 1.00 154.86 1306 LEU V O 1
ATOM 10106 N N . ALA B 2 1307 ? -36.580 -21.463 13.791 1.00 130.22 1307 ALA V N 1
ATOM 10107 C CA . ALA B 2 1307 ? -37.189 -20.203 13.380 1.00 140.51 1307 ALA V CA 1
ATOM 10108 C C . ALA B 2 1307 ? -37.755 -20.296 11.966 1.00 142.88 1307 ALA V C 1
ATOM 10109 O O . ALA B 2 1307 ? -37.131 -19.849 11.005 1.00 162.90 1307 ALA V O 1
ATOM 10111 N N . ARG B 2 1308 ? -38.941 -20.885 11.852 1.00 139.99 1308 ARG V N 1
ATOM 10112 C CA . ARG B 2 1308 ? -39.616 -21.033 10.569 1.00 138.17 1308 ARG V CA 1
ATOM 10113 C C . ARG B 2 1308 ? -41.006 -20.417 10.669 1.00 126.04 1308 ARG V C 1
ATOM 10114 O O . ARG B 2 1308 ? -41.598 -20.393 11.746 1.00 134.91 1308 ARG V O 1
ATOM 10122 N N . LEU B 2 1309 ? -41.526 -19.922 9.552 1.00 120.77 1309 LEU V N 1
ATOM 10123 C CA . LEU B 2 1309 ? -42.853 -19.308 9.541 1.00 123.46 1309 LEU V CA 1
ATOM 10124 C C . LEU B 2 1309 ? -43.979 -20.322 9.710 1.00 132.55 1309 LEU V C 1
ATOM 10125 O O . LEU B 2 1309 ? -43.782 -21.524 9.532 1.00 133.71 1309 LEU V O 1
ATOM 10130 N N . ASN B 2 1310 ? -45.161 -19.820 10.058 1.00 155.51 1310 ASN V N 1
ATOM 10131 C CA . ASN B 2 1310 ? -46.327 -20.666 10.289 1.00 160.40 1310 ASN V CA 1
ATOM 10132 C C . ASN B 2 1310 ? -45.949 -22.045 10.816 1.00 174.70 1310 ASN V C 1
ATOM 10133 O O . ASN B 2 1310 ? -46.317 -23.067 10.236 1.00 189.76 1310 ASN V O 1
ATOM 10138 N N . LEU B 2 1311 ? -45.212 -22.061 11.922 1.00 178.47 1311 LEU V N 1
ATOM 10139 C CA . LEU B 2 1311 ? -44.772 -23.307 12.535 1.00 177.56 1311 LEU V CA 1
ATOM 10140 C C . LEU B 2 1311 ? -45.341 -23.470 13.941 1.00 194.81 1311 LEU V C 1
ATOM 10141 O O . LEU B 2 1311 ? -45.026 -22.694 14.844 1.00 198.94 1311 LEU V O 1
ATOM 10146 N N . GLU B 2 1312 ? -46.187 -24.481 14.116 1.00 208.66 1312 GLU V N 1
ATOM 10147 C CA . GLU B 2 1312 ? -46.742 -24.801 15.424 1.00 212.02 1312 GLU V CA 1
ATOM 10148 C C . GLU B 2 1312 ? -46.465 -26.262 15.758 1.00 215.27 1312 GLU V C 1
ATOM 10149 O O . GLU B 2 1312 ? -46.866 -27.161 15.018 1.00 233.97 1312 GLU V O 1
ATOM 10155 N N . GLY B 2 1313 ? -45.776 -26.496 16.870 1.00 202.58 1313 GLY V N 1
ATOM 10156 C CA . GLY B 2 1313 ? -45.466 -27.856 17.298 1.00 204.55 1313 GLY V CA 1
ATOM 10157 C C . GLY B 2 1313 ? -44.161 -27.966 18.061 1.00 195.46 1313 GLY V C 1
ATOM 10158 O O . GLY B 2 1313 ? -43.080 -27.929 17.472 1.00 205.25 1313 GLY V O 1
ATOM 10159 N N . GLY B 2 1314 ? -44.265 -28.105 19.380 1.00 179.07 1314 GLY V N 1
ATOM 10160 C CA . GLY B 2 1314 ? -43.094 -28.249 20.239 1.00 157.00 1314 GLY V CA 1
ATOM 10161 C C . GLY B 2 1314 ? -42.645 -26.934 20.846 1.00 151.15 1314 GLY V C 1
ATOM 10162 O O . GLY B 2 1314 ? -43.362 -26.330 21.645 1.00 132.88 1314 GLY V O 1
ATOM 10163 N N . THR B 2 1315 ? -41.450 -26.495 20.467 1.00 160.91 1315 THR V N 1
ATOM 10164 C CA . THR B 2 1315 ? -40.912 -25.220 20.923 1.00 165.55 1315 THR V CA 1
ATOM 10165 C C . THR B 2 1315 ? -40.826 -24.265 19.729 1.00 197.89 1315 THR V C 1
ATOM 10166 O O . THR B 2 1315 ? -39.741 -23.967 19.227 1.00 256.17 1315 THR V O 1
ATOM 10170 N N . ASN B 2 1316 ? -41.990 -23.791 19.290 1.00 183.62 1316 ASN V N 1
ATOM 10171 C CA . ASN B 2 1316 ? -42.134 -23.078 18.019 1.00 153.94 1316 ASN V CA 1
ATOM 10172 C C . ASN B 2 1316 ? -41.478 -21.701 17.946 1.00 149.14 1316 ASN V C 1
ATOM 10173 O O . ASN B 2 1316 ? -42.095 -20.694 18.297 1.00 163.47 1316 ASN V O 1
ATOM 10175 N N . ALA B 2 1317 ? -40.236 -21.661 17.471 1.00 129.60 1317 ALA V N 1
ATOM 10176 C CA . ALA B 2 1317 ? -39.539 -20.395 17.245 1.00 122.10 1317 ALA V CA 1
ATOM 10177 C C . ALA B 2 1317 ? -38.061 -20.458 17.613 1.00 116.74 1317 ALA V C 1
ATOM 10178 O O . ALA B 2 1317 ? -37.472 -21.536 17.706 1.00 115.96 1317 ALA V O 1
ATOM 10180 N N . TRP B 2 1318 ? -37.473 -19.282 17.813 1.00 114.23 1318 TRP V N 1
ATOM 10181 C CA . TRP B 2 1318 ? -36.076 -19.158 18.209 1.00 139.84 1318 TRP V CA 1
ATOM 10182 C C . TRP B 2 1318 ? -35.895 -17.953 19.120 1.00 143.99 1318 TRP V C 1
ATOM 10183 O O . TRP B 2 1318 ? -36.118 -16.817 18.703 1.00 157.12 1318 TRP V O 1
ATOM 10194 N N . GLN B 2 1319 ? -35.498 -18.197 20.365 1.00 133.46 1319 GLN V N 1
ATOM 10195 C CA . GLN B 2 1319 ? -35.197 -17.101 21.280 1.00 125.03 1319 GLN V CA 1
ATOM 10196 C C . GLN B 2 1319 ? -33.842 -17.270 21.965 1.00 131.88 1319 GLN V C 1
ATOM 10197 O O . GLN B 2 1319 ? -33.453 -18.385 22.320 1.00 101.43 1319 GLN V O 1
ATOM 10203 N N . PRO B 2 1320 ? -33.122 -16.152 22.145 1.00 122.67 1320 PRO V N 1
ATOM 10204 C CA . PRO B 2 1320 ? -31.768 -16.124 22.683 1.00 109.40 1320 PRO V CA 1
ATOM 10205 C C . PRO B 2 1320 ? -31.731 -16.218 24.204 1.00 115.45 1320 PRO V C 1
ATOM 10206 O O . PRO B 2 1320 ? -32.587 -15.653 24.884 1.00 112.46 1320 PRO V O 1
ATOM 10210 N N . GLU B 2 1321 ? -30.739 -16.930 24.726 1.00 155.45 1321 GLU V N 1
ATOM 10211 C CA . GLU B 2 1321 ? -30.547 -17.026 26.165 1.00 178.56 1321 GLU V CA 1
ATOM 10212 C C . GLU B 2 1321 ? -30.443 -15.629 26.766 1.00 167.14 1321 GLU V C 1
ATOM 10213 O O . GLU B 2 1321 ? -31.113 -15.314 27.749 1.00 197.28 1321 GLU V O 1
ATOM 10215 N N . VAL B 2 1322 ? -29.603 -14.793 26.163 1.00 146.06 1322 VAL V N 1
ATOM 10216 C CA . VAL B 2 1322 ? -29.428 -13.420 26.619 1.00 131.38 1322 VAL V CA 1
ATOM 10217 C C . VAL B 2 1322 ? -30.178 -12.444 25.719 1.00 131.07 1322 VAL V C 1
ATOM 10218 O O . VAL B 2 1322 ? -29.808 -12.241 24.563 1.00 139.86 1322 VAL V O 1
ATOM 10220 N N . ASN B 2 1323 ? -31.236 -11.845 26.256 1.00 111.86 1323 ASN V N 1
ATOM 10221 C CA . ASN B 2 1323 ? -32.031 -10.879 25.508 1.00 115.89 1323 ASN V CA 1
ATOM 10222 C C . ASN B 2 1323 ? -31.418 -9.484 25.532 1.00 124.42 1323 ASN V C 1
ATOM 10223 O O . ASN B 2 1323 ? -31.409 -8.818 26.566 1.00 135.26 1323 ASN V O 1
ATOM 10228 N N . ASN B 2 1324 ? -30.907 -9.049 24.385 1.00 119.58 1324 ASN V N 1
ATOM 10229 C CA . ASN B 2 1324 ? -30.284 -7.737 24.275 1.00 107.16 1324 ASN V CA 1
ATOM 10230 C C . ASN B 2 1324 ? -30.266 -7.221 22.841 1.00 117.70 1324 ASN V C 1
ATOM 10231 O O . ASN B 2 1324 ? -30.565 -7.957 21.899 1.00 82.53 1324 ASN V O 1
ATOM 10233 N N . LYS B 2 1325 ? -29.913 -5.949 22.685 1.00 156.08 1325 LYS V N 1
ATOM 10234 C CA . LYS B 2 1325 ? -29.799 -5.341 21.366 1.00 177.97 1325 LYS V CA 1
ATOM 10235 C C . LYS B 2 1325 ? -28.542 -5.837 20.659 1.00 201.01 1325 LYS V C 1
ATOM 10236 O O . LYS B 2 1325 ? -28.157 -5.315 19.613 1.00 234.89 1325 LYS V O 1
ATOM 10238 N N . ASP B 2 1326 ? -27.907 -6.851 21.240 1.00 191.15 1326 ASP V N 1
ATOM 10239 C CA . ASP B 2 1326 ? -26.694 -7.426 20.673 1.00 168.59 1326 ASP V CA 1
ATOM 10240 C C . ASP B 2 1326 ? -26.987 -8.741 19.956 1.00 149.49 1326 ASP V C 1
ATOM 10241 O O . ASP B 2 1326 ? -26.151 -9.251 19.210 1.00 119.44 1326 ASP V O 1
ATOM 10243 N N . GLN B 2 1327 ? -28.179 -9.282 20.185 1.00 149.13 1327 GLN V N 1
ATOM 10244 C CA . GLN B 2 1327 ? -28.574 -10.551 19.583 1.00 148.67 1327 GLN V CA 1
ATOM 10245 C C . GLN B 2 1327 ? -28.754 -10.435 18.073 1.00 151.52 1327 GLN V C 1
ATOM 10246 O O . GLN B 2 1327 ? -28.894 -9.336 17.536 1.00 156.63 1327 GLN V O 1
ATOM 10252 N N . TRP B 2 1328 ? -28.747 -11.579 17.395 1.00 129.05 1328 TRP V N 1
ATOM 10253 C CA . TRP B 2 1328 ? -28.999 -11.626 15.958 1.00 120.72 1328 TRP V CA 1
ATOM 10254 C C . TRP B 2 1328 ? -29.280 -13.047 15.480 1.00 110.06 1328 TRP V C 1
ATOM 10255 O O . TRP B 2 1328 ? -28.836 -14.018 16.092 1.00 124.05 1328 TRP V O 1
ATOM 10266 N N . LEU B 2 1329 ? -30.028 -13.158 14.388 1.00 88.11 1329 LEU V N 1
ATOM 10267 C CA . LEU B 2 1329 ? -30.289 -14.445 13.757 1.00 74.25 1329 LEU V CA 1
ATOM 10268 C C . LEU B 2 1329 ? -29.715 -14.445 12.343 1.00 84.27 1329 LEU V C 1
ATOM 10269 O O . LEU B 2 1329 ? -30.196 -13.729 11.463 1.00 81.30 1329 LEU V O 1
ATOM 10274 N N . GLN B 2 1330 ? -28.676 -15.245 12.134 1.00 102.17 1330 GLN V N 1
ATOM 10275 C CA . GLN B 2 1330 ? -27.998 -15.292 10.846 1.00 101.51 1330 GLN V CA 1
ATOM 10276 C C . GLN B 2 1330 ? -28.453 -16.493 10.020 1.00 114.21 1330 GLN V C 1
ATOM 10277 O O . GLN B 2 1330 ? -28.344 -17.641 10.456 1.00 99.95 1330 GLN V O 1
ATOM 10283 N N . ILE B 2 1331 ? -28.972 -16.220 8.827 1.00 109.12 1331 ILE V N 1
ATOM 10284 C CA . ILE B 2 1331 ? -29.406 -17.277 7.922 1.00 116.29 1331 ILE V CA 1
ATOM 10285 C C . ILE B 2 1331 ? -28.499 -17.329 6.702 1.00 125.69 1331 ILE V C 1
ATOM 10286 O O . ILE B 2 1331 ? -28.554 -16.455 5.836 1.00 146.92 1331 ILE V O 1
ATOM 10291 N N . ASP B 2 1332 ? -27.659 -18.357 6.641 1.00 105.26 1332 ASP V N 1
ATOM 10292 C CA . ASP B 2 1332 ? -26.721 -18.501 5.539 1.00 91.07 1332 ASP V CA 1
ATOM 10293 C C . ASP B 2 1332 ? -27.416 -19.112 4.335 1.00 78.50 1332 ASP V C 1
ATOM 10294 O O . ASP B 2 1332 ? -28.137 -20.101 4.459 1.00 102.12 1332 ASP V O 1
ATOM 10299 N N . LEU B 2 1333 ? -27.197 -18.513 3.171 1.00 81.47 1333 LEU V N 1
ATOM 10300 C CA . LEU B 2 1333 ? -27.771 -19.013 1.932 1.00 91.65 1333 LEU V CA 1
ATOM 10301 C C . LEU B 2 1333 ? -26.678 -19.605 1.058 1.00 104.04 1333 LEU V C 1
ATOM 10302 O O . LEU B 2 1333 ? -26.928 -20.012 -0.076 1.00 116.64 1333 LEU V O 1
ATOM 10307 N N . GLN B 2 1334 ? -25.464 -19.651 1.598 1.00 126.43 1334 GLN V N 1
ATOM 10308 C CA . GLN B 2 1334 ? -24.334 -20.241 0.896 1.00 134.33 1334 GLN V CA 1
ATOM 10309 C C . GLN B 2 1334 ? -24.044 -19.458 -0.374 1.00 135.87 1334 GLN V C 1
ATOM 10310 O O . GLN B 2 1334 ? -23.040 -18.752 -0.467 1.00 156.51 1334 GLN V O 1
ATOM 10316 N N . HIS B 2 1335 ? -24.939 -19.588 -1.349 1.00 121.56 1335 HIS V N 1
ATOM 10317 C CA . HIS B 2 1335 ? -24.780 -18.925 -2.636 1.00 133.39 1335 HIS V CA 1
ATOM 10318 C C . HIS B 2 1335 ? -25.585 -17.631 -2.689 1.00 138.72 1335 HIS V C 1
ATOM 10319 O O . HIS B 2 1335 ? -26.705 -17.557 -2.181 1.00 140.16 1335 HIS V O 1
ATOM 10326 N N . LEU B 2 1336 ? -24.997 -16.613 -3.306 1.00 138.59 1336 LEU V N 1
ATOM 10327 C CA . LEU B 2 1336 ? -25.611 -15.297 -3.392 1.00 124.53 1336 LEU V CA 1
ATOM 10328 C C . LEU B 2 1336 ? -27.020 -15.399 -3.967 1.00 108.98 1336 LEU V C 1
ATOM 10329 O O . LEU B 2 1336 ? -27.218 -15.959 -5.045 1.00 115.59 1336 LEU V O 1
ATOM 10334 N N . THR B 2 1337 ? -27.999 -14.868 -3.240 1.00 99.54 1337 THR V N 1
ATOM 10335 C CA . THR B 2 1337 ? -29.373 -14.825 -3.734 1.00 112.64 1337 THR V CA 1
ATOM 10336 C C . THR B 2 1337 ? -29.998 -13.446 -3.528 1.00 110.49 1337 THR V C 1
ATOM 10337 O O . THR B 2 1337 ? -29.571 -12.681 -2.661 1.00 74.83 1337 THR V O 1
ATOM 10341 N N . LYS B 2 1338 ? -31.010 -13.138 -4.334 1.00 118.14 1338 LYS V N 1
ATOM 10342 C CA . LYS B 2 1338 ? -31.683 -11.847 -4.264 1.00 119.89 1338 LYS V CA 1
ATOM 10343 C C . LYS B 2 1338 ? -32.852 -11.884 -3.283 1.00 121.96 1338 LYS V C 1
ATOM 10344 O O . LYS B 2 1338 ? -33.732 -12.739 -3.381 1.00 103.87 1338 LYS V O 1
ATOM 10350 N N . ILE B 2 1339 ? -32.851 -10.949 -2.339 1.00 123.00 1339 ILE V N 1
ATOM 10351 C CA . ILE B 2 1339 ? -33.887 -10.883 -1.316 1.00 122.06 1339 ILE V CA 1
ATOM 10352 C C . ILE B 2 1339 ? -34.693 -9.597 -1.456 1.00 125.43 1339 ILE V C 1
ATOM 10353 O O . ILE B 2 1339 ? -34.129 -8.522 -1.657 1.00 124.27 1339 ILE V O 1
ATOM 10358 N N . THR B 2 1340 ? -36.013 -9.713 -1.345 1.00 123.18 1340 THR V N 1
ATOM 10359 C CA . THR B 2 1340 ? -36.904 -8.582 -1.589 1.00 141.03 1340 THR V CA 1
ATOM 10360 C C . THR B 2 1340 ? -37.831 -8.267 -0.414 1.00 159.62 1340 THR V C 1
ATOM 10361 O O . THR B 2 1340 ? -38.099 -7.100 -0.122 1.00 139.39 1340 THR V O 1
ATOM 10365 N N . SER B 2 1341 ? -38.320 -9.308 0.253 1.00 157.84 1341 SER V N 1
ATOM 10366 C CA . SER B 2 1341 ? -39.260 -9.134 1.355 1.00 137.26 1341 SER V CA 1
ATOM 10367 C C . SER B 2 1341 ? -39.195 -10.295 2.339 1.00 128.52 1341 SER V C 1
ATOM 10368 O O . SER B 2 1341 ? -39.151 -11.457 1.938 1.00 129.13 1341 SER V O 1
ATOM 10371 N N . ILE B 2 1342 ? -39.194 -9.973 3.629 1.00 124.53 1342 ILE V N 1
ATOM 10372 C CA . ILE B 2 1342 ? -39.125 -10.987 4.675 1.00 118.72 1342 ILE V CA 1
ATOM 10373 C C . ILE B 2 1342 ? -40.223 -10.785 5.709 1.00 109.87 1342 ILE V C 1
ATOM 10374 O O . ILE B 2 1342 ? -40.388 -9.690 6.244 1.00 125.87 1342 ILE V O 1
ATOM 10376 N N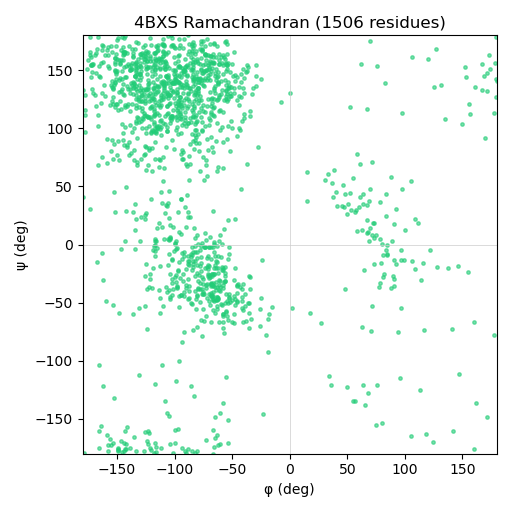 . ILE B 2 1343 ? -40.976 -11.844 5.986 1.00 105.17 1343 ILE V N 1
ATOM 10377 C CA . ILE B 2 1343 ? -42.025 -11.782 6.995 1.00 97.83 1343 ILE V CA 1
ATOM 10378 C C . ILE B 2 1343 ? -41.473 -12.140 8.369 1.00 117.44 1343 ILE V C 1
ATOM 10379 O O . ILE B 2 1343 ? -40.474 -12.850 8.482 1.00 146.70 1343 ILE V O 1
ATOM 10384 N N . THR B 2 1344 ? -42.132 -11.642 9.409 1.00 90.83 1344 THR V N 1
ATOM 10385 C CA . THR B 2 1344 ? -41.716 -11.904 10.780 1.00 93.07 1344 THR V CA 1
ATOM 10386 C C . THR B 2 1344 ? -42.900 -12.354 11.630 1.00 115.52 1344 THR V C 1
ATOM 10387 O O . THR B 2 1344 ? -43.994 -11.799 11.529 1.00 131.37 1344 THR V O 1
ATOM 10391 N N . GLN B 2 1345 ? -42.678 -13.366 12.463 1.00 118.15 1345 GLN V N 1
ATOM 10392 C CA . GLN B 2 1345 ? -43.747 -13.928 13.280 1.00 102.19 1345 GLN V CA 1
ATOM 10393 C C . GLN B 2 1345 ? -43.395 -13.870 14.763 1.00 111.28 1345 GLN V C 1
ATOM 10394 O O . GLN B 2 1345 ? -42.532 -13.095 15.175 1.00 130.21 1345 GLN V O 1
ATOM 10400 N N . GLY B 2 1346 ? -44.069 -14.691 15.562 1.00 114.66 1346 GLY V N 1
ATOM 10401 C CA . GLY B 2 1346 ? -43.841 -14.722 17.003 1.00 108.47 1346 GLY V CA 1
ATOM 10402 C C . GLY B 2 1346 ? -43.934 -16.126 17.567 1.00 135.84 1346 GLY V C 1
ATOM 10403 O O . GLY B 2 1346 ? -43.813 -17.108 16.833 1.00 140.38 1346 GLY V O 1
ATOM 10404 N N . ALA B 2 1347 ? -44.152 -16.223 18.876 1.00 146.08 1347 ALA V N 1
ATOM 10405 C CA . ALA B 2 1347 ? -44.236 -17.520 19.542 1.00 145.36 1347 ALA V CA 1
ATOM 10406 C C . ALA B 2 1347 ? -45.140 -17.480 20.772 1.00 156.50 1347 ALA V C 1
ATOM 10407 O O . ALA B 2 1347 ? -45.223 -16.465 21.463 1.00 156.64 1347 ALA V O 1
ATOM 10409 N N . THR B 2 1348 ? -45.817 -18.595 21.033 1.00 154.40 1348 THR V N 1
ATOM 10410 C CA . THR B 2 1348 ? -46.673 -18.729 22.208 1.00 156.10 1348 THR V CA 1
ATOM 10411 C C . THR B 2 1348 ? -46.254 -19.933 23.045 1.00 157.12 1348 THR V C 1
ATOM 10412 O O . THR B 2 1348 ? -46.018 -21.017 22.512 1.00 157.13 1348 THR V O 1
ATOM 10416 N N . SER B 2 1349 ? -46.162 -19.737 24.357 1.00 179.89 1349 SER V N 1
ATOM 10417 C CA . SER B 2 1349 ? -45.777 -20.816 25.259 1.00 215.35 1349 SER V CA 1
ATOM 10418 C C . SER B 2 1349 ? -45.749 -20.368 26.717 1.00 239.55 1349 SER V C 1
ATOM 10419 O O . SER B 2 1349 ? -45.197 -19.317 27.045 1.00 268.73 1349 SER V O 1
ATOM 10421 N N . MET B 2 1350 ? -46.349 -21.178 27.585 1.00 238.44 1350 MET V N 1
ATOM 10422 C CA . MET B 2 1350 ? -46.365 -20.912 29.020 1.00 244.52 1350 MET V CA 1
ATOM 10423 C C . MET B 2 1350 ? -46.421 -19.421 29.337 1.00 270.51 1350 MET V C 1
ATOM 10424 O O . MET B 2 1350 ? -47.414 -18.751 29.051 1.00 288.41 1350 MET V O 1
ATOM 10426 N N . THR B 2 1351 ? -45.346 -18.909 29.930 1.00 274.77 1351 THR V N 1
ATOM 10427 C CA . THR B 2 1351 ? -45.282 -17.509 30.336 1.00 254.17 1351 THR V CA 1
ATOM 10428 C C . THR B 2 1351 ? -45.200 -16.567 29.138 1.00 244.67 1351 THR V C 1
ATOM 10429 O O . THR B 2 1351 ? -44.176 -16.501 28.457 1.00 267.13 1351 THR V O 1
ATOM 10431 N N . THR B 2 1352 ? -46.288 -15.846 28.889 1.00 221.84 1352 THR V N 1
ATOM 10432 C CA . THR B 2 1352 ? -46.335 -14.841 27.829 1.00 204.18 1352 THR V CA 1
ATOM 10433 C C . THR B 2 1352 ? -46.107 -15.418 26.432 1.00 192.85 1352 THR V C 1
ATOM 10434 O O . THR B 2 1352 ? -45.486 -16.470 26.270 1.00 190.73 1352 THR V O 1
ATOM 10436 N N . SER B 2 1353 ? -46.627 -14.717 25.429 1.00 174.23 1353 SER V N 1
ATOM 10437 C CA . SER B 2 1353 ? -46.376 -15.041 24.032 1.00 147.93 1353 SER V CA 1
ATOM 10438 C C . SER B 2 1353 ? -45.534 -13.921 23.434 1.00 153.14 1353 SER V C 1
ATOM 10439 O O . SER B 2 1353 ? -45.920 -12.753 23.488 1.00 153.96 1353 SER V O 1
ATOM 10441 N N . MET B 2 1354 ? -44.386 -14.276 22.864 1.00 150.27 1354 MET V N 1
ATOM 10442 C CA . MET B 2 1354 ? -43.399 -13.271 22.475 1.00 139.93 1354 MET V CA 1
ATOM 10443 C C . MET B 2 1354 ? -43.394 -12.918 20.987 1.00 146.98 1354 MET V C 1
ATOM 10444 O O . MET B 2 1354 ? -43.906 -13.663 20.149 1.00 123.68 1354 MET V O 1
ATOM 10449 N N . TYR B 2 1355 ? -42.799 -11.768 20.682 1.00 161.79 1355 TYR V N 1
ATOM 10450 C CA . TYR B 2 1355 ? -42.637 -11.292 19.313 1.00 148.97 1355 TYR V CA 1
ATOM 10451 C C . TYR B 2 1355 ? -41.728 -10.065 19.311 1.00 127.19 1355 TYR V C 1
ATOM 10452 O O . TYR B 2 1355 ? -41.620 -9.364 20.319 1.00 103.98 1355 TYR V O 1
ATOM 10461 N N . VAL B 2 1356 ? -41.072 -9.810 18.183 1.00 101.94 1356 VAL V N 1
ATOM 10462 C CA . VAL B 2 1356 ? -40.181 -8.660 18.071 1.00 103.12 1356 VAL V CA 1
ATOM 10463 C C . VAL B 2 1356 ? -40.963 -7.393 17.733 1.00 104.14 1356 VAL V C 1
ATOM 10464 O O . VAL B 2 1356 ? -41.620 -7.319 16.694 1.00 104.12 1356 VAL V O 1
ATOM 10468 N N . LYS B 2 1357 ? -40.893 -6.400 18.616 1.00 97.86 1357 LYS V N 1
ATOM 10469 C CA . LYS B 2 1357 ? -41.618 -5.147 18.414 1.00 125.94 1357 LYS V CA 1
ATOM 10470 C C . LYS B 2 1357 ? -41.006 -4.296 17.303 1.00 130.96 1357 LYS V C 1
ATOM 10471 O O . LYS B 2 1357 ? -41.718 -3.599 16.582 1.00 152.88 1357 LYS V O 1
ATOM 10477 N N . THR B 2 1358 ? -39.685 -4.356 17.174 1.00 111.80 1358 THR V N 1
ATOM 10478 C CA . THR B 2 1358 ? -38.982 -3.670 16.095 1.00 115.61 1358 THR V CA 1
ATOM 10479 C C . THR B 2 1358 ? -37.665 -4.378 15.816 1.00 136.67 1358 THR V C 1
ATOM 10480 O O . THR B 2 1358 ? -37.216 -5.202 16.615 1.00 129.02 1358 THR V O 1
ATOM 10484 N N . PHE B 2 1359 ? -37.045 -4.060 14.684 1.00 127.28 1359 PHE V N 1
ATOM 10485 C CA . PHE B 2 1359 ? -35.806 -4.725 14.303 1.00 114.18 1359 PHE V CA 1
ATOM 10486 C C . PHE B 2 1359 ? -35.017 -3.970 13.242 1.00 123.02 1359 PHE V C 1
ATOM 10487 O O . PHE B 2 1359 ? -35.492 -2.991 12.665 1.00 141.04 1359 PHE V O 1
ATOM 10495 N N . SER B 2 1360 ? -33.799 -4.442 13.000 1.00 114.92 1360 SER V N 1
ATOM 10496 C CA . SER B 2 1360 ? -32.959 -3.923 11.935 1.00 111.14 1360 SER V CA 1
ATOM 10497 C C . SER B 2 1360 ? -32.585 -5.082 11.021 1.00 121.24 1360 SER V C 1
ATOM 10498 O O . SER B 2 1360 ? -33.119 -6.183 11.159 1.00 118.13 1360 SER V O 1
ATOM 10501 N N . ILE B 2 1361 ? -31.672 -4.837 10.087 1.00 124.94 1361 ILE V N 1
ATOM 10502 C CA . ILE B 2 1361 ? -31.207 -5.891 9.191 1.00 109.22 1361 ILE V CA 1
ATOM 10503 C C . ILE B 2 1361 ? -29.798 -5.624 8.677 1.00 121.02 1361 ILE V C 1
ATOM 10504 O O . ILE B 2 1361 ? -29.513 -4.556 8.136 1.00 140.43 1361 ILE V O 1
ATOM 10509 N N . HIS B 2 1362 ? -28.921 -6.606 8.853 1.00 117.86 1362 HIS V N 1
ATOM 10510 C CA . HIS B 2 1362 ? -27.564 -6.525 8.336 1.00 106.92 1362 HIS V CA 1
ATOM 10511 C C . HIS B 2 1362 ? -27.381 -7.558 7.233 1.00 107.83 1362 HIS V C 1
ATOM 10512 O O . HIS B 2 1362 ? -28.035 -8.602 7.237 1.00 118.52 1362 HIS V O 1
ATOM 10519 N N . TYR B 2 1363 ? -26.499 -7.263 6.285 1.00 106.42 1363 TYR V N 1
ATOM 10520 C CA . TYR B 2 1363 ? -26.240 -8.193 5.192 1.00 132.54 1363 TYR V CA 1
ATOM 10521 C C . TYR B 2 1363 ? -24.771 -8.222 4.775 1.00 150.15 1363 TYR V C 1
ATOM 10522 O O . TYR B 2 1363 ? -23.936 -7.508 5.333 1.00 145.77 1363 TYR V O 1
ATOM 10531 N N . THR B 2 1364 ? -24.469 -9.060 3.789 1.00 151.14 1364 THR V N 1
ATOM 10532 C CA . THR B 2 1364 ? -23.105 -9.242 3.324 1.00 140.77 1364 THR V CA 1
ATOM 10533 C C . THR B 2 1364 ? -22.821 -8.276 2.177 1.00 155.88 1364 THR V C 1
ATOM 10534 O O . THR B 2 1364 ? -23.727 -7.912 1.426 1.00 192.81 1364 THR V O 1
ATOM 10538 N N . ASP B 2 1365 ? -21.567 -7.855 2.046 1.00 144.07 1365 ASP V N 1
ATOM 10539 C CA . ASP B 2 1365 ? -21.193 -6.891 1.014 1.00 125.06 1365 ASP V CA 1
ATOM 10540 C C . ASP B 2 1365 ? -20.332 -7.525 -0.070 1.00 122.41 1365 ASP V C 1
ATOM 10541 O O . ASP B 2 1365 ? -19.763 -8.599 0.127 1.00 118.43 1365 ASP V O 1
ATOM 10543 N N . ASP B 2 1366 ? -20.243 -6.854 -1.215 1.00 134.82 1366 ASP V N 1
ATOM 10544 C CA . ASP B 2 1366 ? -19.423 -7.335 -2.321 1.00 145.63 1366 ASP V CA 1
ATOM 10545 C C . ASP B 2 1366 ? -18.193 -8.060 -1.785 1.00 164.39 1366 ASP V C 1
ATOM 10546 O O . ASP B 2 1366 ? -18.030 -9.262 -1.994 1.00 189.65 1366 ASP V O 1
ATOM 10548 N N . ASN B 2 1367 ? -17.333 -7.323 -1.090 1.00 163.26 1367 ASN V N 1
ATOM 10549 C CA . ASN B 2 1367 ? -16.172 -7.916 -0.442 1.00 147.00 1367 ASN V CA 1
ATOM 10550 C C . ASN B 2 1367 ? -16.496 -8.226 1.018 1.00 167.38 1367 ASN V C 1
ATOM 10551 O O . ASN B 2 1367 ? -16.850 -7.333 1.788 1.00 179.70 1367 ASN V O 1
ATOM 10556 N N . SER B 2 1368 ? -16.376 -9.500 1.381 1.00 164.93 1368 SER V N 1
ATOM 10557 C CA . SER B 2 1368 ? -16.773 -10.007 2.699 1.00 160.73 1368 SER V CA 1
ATOM 10558 C C . SER B 2 1368 ? -16.712 -8.996 3.846 1.00 155.37 1368 SER V C 1
ATOM 10559 O O . SER B 2 1368 ? -15.732 -8.942 4.590 1.00 179.86 1368 SER V O 1
ATOM 10561 N N . THR B 2 1369 ? -17.775 -8.210 3.990 1.00 128.81 1369 THR V N 1
ATOM 10562 C CA . THR B 2 1369 ? -17.895 -7.256 5.088 1.00 128.47 1369 THR V CA 1
ATOM 10563 C C . THR B 2 1369 ? -19.366 -7.000 5.400 1.00 156.78 1369 THR V C 1
ATOM 10564 O O . THR B 2 1369 ? -20.174 -6.806 4.492 1.00 175.86 1369 THR V O 1
ATOM 10566 N N . TRP B 2 1370 ? -19.712 -7.005 6.683 1.00 164.09 1370 TRP V N 1
ATOM 10567 C CA . TRP B 2 1370 ? -21.090 -6.762 7.099 1.00 145.53 1370 TRP V CA 1
ATOM 10568 C C . TRP B 2 1370 ? -21.496 -5.313 6.853 1.00 146.96 1370 TRP V C 1
ATOM 10569 O O . TRP B 2 1370 ? -20.702 -4.393 7.050 1.00 141.43 1370 TRP V O 1
ATOM 10580 N N . LYS B 2 1371 ? -22.738 -5.121 6.420 1.00 136.84 1371 LYS V N 1
ATOM 10581 C CA . LYS B 2 1371 ? -23.269 -3.787 6.170 1.00 109.85 1371 LYS V CA 1
ATOM 10582 C C . LYS B 2 1371 ? -24.748 -3.728 6.528 1.00 121.49 1371 LYS V C 1
ATOM 10583 O O . LYS B 2 1371 ? -25.529 -4.573 6.092 1.00 123.23 1371 LYS V O 1
ATOM 10585 N N . PRO B 2 1372 ? -25.138 -2.724 7.326 1.00 149.72 1372 PRO V N 1
ATOM 10586 C CA . PRO B 2 1372 ? -26.525 -2.571 7.755 1.00 145.26 1372 PRO V CA 1
ATOM 10587 C C . PRO B 2 1372 ? -27.414 -2.078 6.619 1.00 139.40 1372 PRO V C 1
ATOM 10588 O O . PRO B 2 1372 ? -26.983 -1.260 5.805 1.00 123.12 1372 PRO V O 1
ATOM 10592 N N . TYR B 2 1373 ? -28.644 -2.579 6.566 1.00 138.33 1373 TYR V N 1
ATOM 10593 C CA . TYR B 2 1373 ? -29.596 -2.167 5.542 1.00 134.61 1373 TYR V CA 1
ATOM 10594 C C . TYR B 2 1373 ? -29.983 -0.705 5.730 1.00 157.33 1373 TYR V C 1
ATOM 10595 O O . TYR B 2 1373 ? -31.042 -0.400 6.278 1.00 171.09 1373 TYR V O 1
ATOM 10597 N N . LEU B 2 1374 ? -29.114 0.193 5.278 1.00 167.99 1374 LEU V N 1
ATOM 10598 C CA . LEU B 2 1374 ? -29.369 1.625 5.386 1.00 154.25 1374 LEU V CA 1
ATOM 10599 C C . LEU B 2 1374 ? -30.590 2.020 4.563 1.00 164.39 1374 LEU V C 1
ATOM 10600 O O . LEU B 2 1374 ? -31.010 1.286 3.667 1.00 161.78 1374 LEU V O 1
ATOM 10605 N N . ASP B 2 1375 ? -31.155 3.181 4.873 1.00 182.62 1375 ASP V N 1
ATOM 10606 C CA . ASP B 2 1375 ? -32.368 3.640 4.208 1.00 168.85 1375 ASP V CA 1
ATOM 10607 C C . ASP B 2 1375 ? -32.051 4.647 3.109 1.00 167.48 1375 ASP V C 1
ATOM 10608 O O . ASP B 2 1375 ? -31.119 5.444 3.231 1.00 178.50 1375 ASP V O 1
ATOM 10613 N N . VAL B 2 1376 ? -32.826 4.597 2.030 1.00 159.26 1376 VAL V N 1
ATOM 10614 C CA . VAL B 2 1376 ? -32.714 5.576 0.958 1.00 163.90 1376 VAL V CA 1
ATOM 10615 C C . VAL B 2 1376 ? -33.537 6.806 1.322 1.00 174.00 1376 VAL V C 1
ATOM 10616 O O . VAL B 2 1376 ? -33.364 7.881 0.747 1.00 159.76 1376 VAL V O 1
ATOM 10618 N N . ARG B 2 1377 ? -34.432 6.632 2.289 1.00 195.60 1377 ARG V N 1
ATOM 10619 C CA . ARG B 2 1377 ? -35.272 7.718 2.773 1.00 204.23 1377 ARG V CA 1
ATOM 10620 C C . ARG B 2 1377 ? -34.881 8.104 4.196 1.00 204.72 1377 ARG V C 1
ATOM 10621 O O . ARG B 2 1377 ? -35.734 8.458 5.011 1.00 218.02 1377 ARG V O 1
ATOM 10623 N N . THR B 2 1378 ? -33.586 8.032 4.490 1.00 180.68 1378 THR V N 1
ATOM 10624 C CA . THR B 2 1378 ? -33.083 8.359 5.819 1.00 174.46 1378 THR V CA 1
ATOM 10625 C C . THR B 2 1378 ? -31.566 8.224 5.892 1.00 170.50 1378 THR V C 1
ATOM 10626 O O . THR B 2 1378 ? -30.914 7.886 4.904 1.00 149.89 1378 THR V O 1
ATOM 10628 N N . SER B 2 1379 ? -31.012 8.488 7.071 1.00 183.78 1379 SER V N 1
ATOM 10629 C CA . SER B 2 1379 ? -29.568 8.448 7.270 1.00 194.31 1379 SER V CA 1
ATOM 10630 C C . SER B 2 1379 ? -29.082 7.054 7.652 1.00 204.44 1379 SER V C 1
ATOM 10631 O O . SER B 2 1379 ? -28.101 6.556 7.098 1.00 198.86 1379 SER V O 1
ATOM 10633 N N . MET B 2 1380 ? -29.772 6.427 8.600 1.00 206.76 1380 MET V N 1
ATOM 10634 C CA . MET B 2 1380 ? -29.359 5.125 9.113 1.00 183.17 1380 MET V CA 1
ATOM 10635 C C . MET B 2 1380 ? -30.272 3.996 8.642 1.00 161.70 1380 MET V C 1
ATOM 10636 O O . MET B 2 1380 ? -31.386 4.236 8.175 1.00 157.79 1380 MET V O 1
ATOM 10638 N N . GLU B 2 1381 ? -29.787 2.765 8.773 1.00 158.50 1381 GLU V N 1
ATOM 10639 C CA . GLU B 2 1381 ? -30.542 1.587 8.360 1.00 165.15 1381 GLU V CA 1
ATOM 10640 C C . GLU B 2 1381 ? -31.951 1.595 8.941 1.00 158.51 1381 GLU V C 1
ATOM 10641 O O . GLU B 2 1381 ? -32.136 1.743 10.149 1.00 148.40 1381 GLU V O 1
ATOM 10643 N N . LYS B 2 1382 ? -32.941 1.432 8.071 1.00 157.05 1382 LYS V N 1
ATOM 10644 C CA . LYS B 2 1382 ? -34.335 1.435 8.488 1.00 156.27 1382 LYS V CA 1
ATOM 10645 C C . LYS B 2 1382 ? -34.565 0.507 9.675 1.00 148.20 1382 LYS V C 1
ATOM 10646 O O . LYS B 2 1382 ? -33.929 -0.541 9.793 1.00 135.22 1382 LYS V O 1
ATOM 10648 N N . VAL B 2 1383 ? -35.474 0.907 10.558 1.00 147.62 1383 VAL V N 1
ATOM 10649 C CA . VAL B 2 1383 ? -35.886 0.067 11.674 1.00 144.18 1383 VAL V CA 1
ATOM 10650 C C . VAL B 2 1383 ? -37.367 -0.270 11.538 1.00 148.92 1383 VAL V C 1
ATOM 10651 O O . VAL B 2 1383 ? -38.235 0.542 11.861 1.00 158.29 1383 VAL V O 1
ATOM 10655 N N . PHE B 2 1384 ? -37.644 -1.474 11.049 1.00 134.31 1384 PHE V N 1
ATOM 10656 C CA . PHE B 2 1384 ? -39.006 -1.894 10.742 1.00 123.23 1384 PHE V CA 1
ATOM 10657 C C . PHE B 2 1384 ? -39.823 -2.171 11.999 1.00 123.36 1384 PHE V C 1
ATOM 10658 O O . PHE B 2 1384 ? -39.270 -2.417 13.072 1.00 116.71 1384 PHE V O 1
ATOM 10666 N N . THR B 2 1385 ? -41.144 -2.128 11.857 1.00 119.77 1385 THR V N 1
ATOM 10667 C CA . THR B 2 1385 ? -42.045 -2.390 12.973 1.00 127.16 1385 THR V CA 1
ATOM 10668 C C . THR B 2 1385 ? -42.473 -3.854 12.998 1.00 124.66 1385 THR V C 1
ATOM 10669 O O . THR B 2 1385 ? -43.261 -4.297 12.163 1.00 117.57 1385 THR V O 1
ATOM 10673 N N . GLY B 2 1386 ? -41.945 -4.599 13.964 1.00 134.43 1386 GLY V N 1
ATOM 10674 C CA . GLY B 2 1386 ? -42.217 -6.028 14.076 1.00 134.13 1386 GLY V CA 1
ATOM 10675 C C . GLY B 2 1386 ? -43.675 -6.350 14.332 1.00 131.97 1386 GLY V C 1
ATOM 10676 O O . GLY B 2 1386 ? -44.551 -5.506 14.143 1.00 133.26 1386 GLY V O 1
ATOM 10677 N N . ASN B 2 1387 ? -43.933 -7.578 14.771 1.00 126.93 1387 ASN V N 1
ATOM 10678 C CA . ASN B 2 1387 ? -45.296 -8.043 14.999 1.00 134.36 1387 ASN V CA 1
ATOM 10679 C C . ASN B 2 1387 ? -45.942 -7.436 16.239 1.00 163.29 1387 ASN V C 1
ATOM 10680 O O . ASN B 2 1387 ? -45.261 -6.893 17.110 1.00 176.36 1387 ASN V O 1
ATOM 10685 N N . ILE B 2 1388 ? -47.266 -7.535 16.303 1.00 167.94 1388 ILE V N 1
ATOM 10686 C CA . ILE B 2 1388 ? -48.020 -7.108 17.472 1.00 153.99 1388 ILE V CA 1
ATOM 10687 C C . ILE B 2 1388 ? -48.875 -8.271 17.957 1.00 140.60 1388 ILE V C 1
ATOM 10688 O O . ILE B 2 1388 ? -50.104 -8.203 17.933 1.00 165.25 1388 ILE V O 1
ATOM 10690 N N . ASN B 2 1389 ? -48.217 -9.343 18.388 1.00 119.18 1389 ASN V N 1
ATOM 10691 C CA . ASN B 2 1389 ? -48.915 -10.546 18.823 1.00 137.17 1389 ASN V CA 1
ATOM 10692 C C . ASN B 2 1389 ? -47.992 -11.757 18.853 1.00 149.60 1389 ASN V C 1
ATOM 10693 O O . ASN B 2 1389 ? -46.858 -11.673 19.320 1.00 166.39 1389 ASN V O 1
ATOM 10698 N N . SER B 2 1390 ? -48.488 -12.882 18.348 1.00 160.34 1390 SER V N 1
ATOM 10699 C CA . SER B 2 1390 ? -47.706 -14.111 18.300 1.00 149.31 1390 SER V CA 1
ATOM 10700 C C . SER B 2 1390 ? -47.852 -14.813 16.955 1.00 139.41 1390 SER V C 1
ATOM 10701 O O . SER B 2 1390 ? -46.870 -15.025 16.246 1.00 175.86 1390 SER V O 1
ATOM 10704 N N . ASP B 2 1391 ? -49.084 -15.173 16.609 1.00 137.88 1391 ASP V N 1
ATOM 10705 C CA . ASP B 2 1391 ? -49.352 -15.880 15.361 1.00 159.51 1391 ASP V CA 1
ATOM 10706 C C . ASP B 2 1391 ? -49.743 -14.919 14.241 1.00 163.99 1391 ASP V C 1
ATOM 10707 O O . ASP B 2 1391 ? -50.623 -15.219 13.434 1.00 173.23 1391 ASP V O 1
ATOM 10712 N N . GLY B 2 1392 ? -49.080 -13.768 14.194 1.00 151.38 1392 GLY V N 1
ATOM 10713 C CA . GLY B 2 1392 ? -49.376 -12.755 13.187 1.00 133.20 1392 GLY V CA 1
ATOM 10714 C C . GLY B 2 1392 ? -48.213 -12.485 12.253 1.00 135.08 1392 GLY V C 1
ATOM 10715 O O . GLY B 2 1392 ? -47.052 -12.556 12.656 1.00 149.89 1392 GLY V O 1
ATOM 10716 N N . HIS B 2 1393 ? -48.528 -12.173 10.999 1.00 123.11 1393 HIS V N 1
ATOM 10717 C CA . HIS B 2 1393 ? -47.508 -11.881 9.998 1.00 107.93 1393 HIS V CA 1
ATOM 10718 C C . HIS B 2 1393 ? -47.297 -10.378 9.844 1.00 116.91 1393 HIS V C 1
ATOM 10719 O O . HIS B 2 1393 ? -48.140 -9.577 10.251 1.00 118.79 1393 HIS V O 1
ATOM 10726 N N . VAL B 2 1394 ? -46.165 -10.004 9.256 1.00 102.98 1394 VAL V N 1
ATOM 10727 C CA . VAL B 2 1394 ? -45.841 -8.601 9.026 1.00 95.34 1394 VAL V CA 1
ATOM 10728 C C . VAL B 2 1394 ? -44.731 -8.474 7.987 1.00 112.37 1394 VAL V C 1
ATOM 10729 O O . VAL B 2 1394 ? -43.579 -8.185 8.319 1.00 125.92 1394 VAL V O 1
ATOM 10731 N N . LYS B 2 1395 ? -45.095 -8.691 6.727 1.00 103.03 1395 LYS V N 1
ATOM 10732 C CA . LYS B 2 1395 ? -44.146 -8.680 5.620 1.00 91.86 1395 LYS V CA 1
ATOM 10733 C C . LYS B 2 1395 ? -43.483 -7.319 5.444 1.00 106.00 1395 LYS V C 1
ATOM 10734 O O . LYS B 2 1395 ? -44.162 -6.302 5.307 1.00 132.64 1395 LYS V O 1
ATOM 10740 N N . HIS B 2 1396 ? -42.153 -7.308 5.446 1.00 100.87 1396 HIS V N 1
ATOM 10741 C CA . HIS B 2 1396 ? -41.397 -6.081 5.223 1.00 111.33 1396 HIS V CA 1
ATOM 10742 C C . HIS B 2 1396 ? -40.603 -6.175 3.921 1.00 117.23 1396 HIS V C 1
ATOM 10743 O O . HIS B 2 1396 ? -39.976 -7.198 3.642 1.00 141.74 1396 HIS V O 1
ATOM 10745 N N . PHE B 2 1397 ? -40.634 -5.109 3.127 1.00 102.25 1397 PHE V N 1
ATOM 10746 C CA . PHE B 2 1397 ? -39.982 -5.107 1.821 1.00 100.14 1397 PHE V CA 1
ATOM 10747 C C . PHE B 2 1397 ? -38.695 -4.293 1.834 1.00 124.87 1397 PHE V C 1
ATOM 10748 O O . PHE B 2 1397 ? -38.452 -3.517 2.757 1.00 156.81 1397 PHE V O 1
ATOM 10756 N N . PHE B 2 1398 ? -37.877 -4.471 0.801 1.00 140.74 1398 PHE V N 1
ATOM 10757 C CA . PHE B 2 1398 ? -36.599 -3.772 0.710 1.00 150.38 1398 PHE V CA 1
ATOM 10758 C C . PHE B 2 1398 ? -36.566 -2.811 -0.474 1.00 157.86 1398 PHE V C 1
ATOM 10759 O O . PHE B 2 1398 ? -36.356 -3.227 -1.614 1.00 135.98 1398 PHE V O 1
ATOM 10767 N N . LYS B 2 1399 ? -36.775 -1.526 -0.196 1.00 174.02 1399 LYS V N 1
ATOM 10768 C CA . LYS B 2 1399 ? -36.747 -0.504 -1.236 1.00 170.98 1399 LYS V CA 1
ATOM 10769 C C . LYS B 2 1399 ? -35.970 -1.023 -2.438 1.00 152.39 1399 LYS V C 1
ATOM 10770 O O . LYS B 2 1399 ? -36.562 -1.416 -3.442 1.00 169.49 1399 LYS V O 1
ATOM 10772 N N . PRO B 2 1400 ? -34.633 -1.018 -2.337 1.00 131.91 1400 PRO V N 1
ATOM 10773 C CA . PRO B 2 1400 ? -33.770 -1.664 -3.308 1.00 133.94 1400 PRO V CA 1
ATOM 10774 C C . PRO B 2 1400 ? -33.374 -3.055 -2.814 1.00 137.65 1400 PRO V C 1
ATOM 10775 O O . PRO B 2 1400 ? -32.668 -3.173 -1.814 1.00 149.47 1400 PRO V O 1
ATOM 10779 N N . PRO B 2 1401 ? -33.834 -4.105 -3.512 1.00 140.38 1401 PRO V N 1
ATOM 10780 C CA . PRO B 2 1401 ? -33.608 -5.489 -3.110 1.00 128.32 1401 PRO V CA 1
ATOM 10781 C C . PRO B 2 1401 ? -32.224 -5.707 -2.508 1.00 134.47 1401 PRO V C 1
ATOM 10782 O O . PRO B 2 1401 ? -31.293 -4.959 -2.800 1.00 144.79 1401 PRO V O 1
ATOM 10786 N N . ILE B 2 1402 ? -32.100 -6.729 -1.667 1.00 141.82 1402 ILE V N 1
ATOM 10787 C CA . ILE B 2 1402 ? -30.811 -7.099 -1.097 1.00 122.61 1402 ILE V CA 1
ATOM 10788 C C . ILE B 2 1402 ? -30.214 -8.255 -1.890 1.00 111.35 1402 ILE V C 1
ATOM 10789 O O . ILE B 2 1402 ? -30.889 -9.249 -2.159 1.00 104.32 1402 ILE V O 1
ATOM 10791 N N . LEU B 2 1403 ? -28.950 -8.117 -2.274 1.00 113.41 1403 LEU V N 1
ATOM 10792 C CA . LEU B 2 1403 ? -28.268 -9.162 -3.029 1.00 154.04 1403 LEU V CA 1
ATOM 10793 C C . LEU B 2 1403 ? -27.054 -9.686 -2.269 1.00 152.55 1403 LEU V C 1
ATOM 10794 O O . LEU B 2 1403 ? -25.919 -9.553 -2.723 1.00 149.09 1403 LEU V O 1
ATOM 10796 N N . SER B 2 1404 ? -27.305 -10.280 -1.108 1.00 159.64 1404 SER V N 1
ATOM 10797 C CA . SER B 2 1404 ? -26.242 -10.848 -0.290 1.00 144.85 1404 SER V CA 1
ATOM 10798 C C . SER B 2 1404 ? -26.433 -12.351 -0.131 1.00 146.60 1404 SER V C 1
ATOM 10799 O O . SER B 2 1404 ? -27.380 -12.926 -0.668 1.00 149.34 1404 SER V O 1
ATOM 10801 N N . ARG B 2 1405 ? -25.527 -12.983 0.608 1.00 124.40 1405 ARG V N 1
ATOM 10802 C CA . ARG B 2 1405 ? -25.630 -14.408 0.891 1.00 98.14 1405 ARG V CA 1
ATOM 10803 C C . ARG B 2 1405 ? -25.843 -14.629 2.382 1.00 96.87 1405 ARG V C 1
ATOM 10804 O O . ARG B 2 1405 ? -26.015 -15.759 2.836 1.00 92.38 1405 ARG V O 1
ATOM 10806 N N . PHE B 2 1406 ? -25.836 -13.538 3.140 1.00 118.50 1406 PHE V N 1
ATOM 10807 C CA . PHE B 2 1406 ? -25.969 -13.613 4.589 1.00 129.49 1406 PHE V CA 1
ATOM 10808 C C . PHE B 2 1406 ? -26.888 -12.519 5.124 1.00 126.49 1406 PHE V C 1
ATOM 10809 O O . PHE B 2 1406 ? -26.576 -11.332 5.029 1.00 114.25 1406 PHE V O 1
ATOM 10817 N N . ILE B 2 1407 ? -28.023 -12.924 5.686 1.00 118.10 1407 ILE V N 1
ATOM 10818 C CA . ILE B 2 1407 ? -28.962 -11.976 6.273 1.00 111.12 1407 ILE V CA 1
ATOM 10819 C C . ILE B 2 1407 ? -29.020 -12.125 7.786 1.00 124.51 1407 ILE V C 1
ATOM 10820 O O . ILE B 2 1407 ? -29.234 -13.223 8.304 1.00 141.29 1407 ILE V O 1
ATOM 10825 N N . ARG B 2 1408 ? -28.832 -11.017 8.493 1.00 108.35 1408 ARG V N 1
ATOM 10826 C CA . ARG B 2 1408 ? -29.006 -11.004 9.938 1.00 108.71 1408 ARG V CA 1
ATOM 10827 C C . ARG B 2 1408 ? -30.146 -10.070 10.315 1.00 98.67 1408 ARG V C 1
ATOM 10828 O O . ARG B 2 1408 ? -30.425 -9.100 9.610 1.00 92.63 1408 ARG V O 1
ATOM 10836 N N . ILE B 2 1409 ? -30.805 -10.372 11.427 1.00 88.65 1409 ILE V N 1
ATOM 10837 C CA . ILE B 2 1409 ? -31.918 -9.562 11.900 1.00 93.52 1409 ILE V CA 1
ATOM 10838 C C . ILE B 2 1409 ? -31.723 -9.181 13.366 1.00 104.92 1409 ILE V C 1
ATOM 10839 O O . ILE B 2 1409 ? -31.967 -9.983 14.267 1.00 125.64 1409 ILE V O 1
ATOM 10844 N N . ILE B 2 1410 ? -31.272 -7.952 13.595 1.00 105.04 1410 ILE V N 1
ATOM 10845 C CA . ILE B 2 1410 ? -30.985 -7.478 14.944 1.00 120.04 1410 ILE V CA 1
ATOM 10846 C C . ILE B 2 1410 ? -32.204 -6.820 15.584 1.00 139.80 1410 ILE V C 1
ATOM 10847 O O . ILE B 2 1410 ? -32.526 -5.671 15.276 1.00 176.19 1410 ILE V O 1
ATOM 10849 N N . PRO B 2 1411 ? -32.883 -7.549 16.483 1.00 124.85 1411 PRO V N 1
ATOM 10850 C CA . PRO B 2 1411 ? -34.069 -7.038 17.168 1.00 131.10 1411 PRO V CA 1
ATOM 10851 C C . PRO B 2 1411 ? -33.731 -5.897 18.125 1.00 139.99 1411 PRO V C 1
ATOM 10852 O O . PRO B 2 1411 ? -32.868 -6.049 18.991 1.00 166.05 1411 PRO V O 1
ATOM 10856 N N . LYS B 2 1412 ? -34.409 -4.765 17.961 1.00 137.72 1412 LYS V N 1
ATOM 10857 C CA . LYS B 2 1412 ? -34.180 -3.598 18.809 1.00 112.31 1412 LYS V CA 1
ATOM 10858 C C . LYS B 2 1412 ? -35.210 -3.508 19.936 1.00 102.03 1412 LYS V C 1
ATOM 10859 O O . LYS B 2 1412 ? -34.890 -3.080 21.043 1.00 96.86 1412 LYS V O 1
ATOM 10861 N N . THR B 2 1413 ? -36.444 -3.908 19.644 1.00 125.94 1413 THR V N 1
ATOM 10862 C CA . THR B 2 1413 ? -37.505 -3.958 20.649 1.00 115.41 1413 THR V CA 1
ATOM 10863 C C . THR B 2 1413 ? -38.263 -5.279 20.548 1.00 112.48 1413 THR V C 1
ATOM 10864 O O . THR B 2 1413 ? -38.449 -5.812 19.453 1.00 104.64 1413 THR V O 1
ATOM 10868 N N . TRP B 2 1414 ? -38.701 -5.803 21.688 1.00 109.01 1414 TRP V N 1
ATOM 10869 C CA . TRP B 2 1414 ? -39.418 -7.075 21.702 1.00 154.24 1414 TRP V CA 1
ATOM 10870 C C . TRP B 2 1414 ? -40.401 -7.189 22.864 1.00 162.97 1414 TRP V C 1
ATOM 10871 O O . TRP B 2 1414 ? -40.299 -6.468 23.856 1.00 167.49 1414 TRP V O 1
ATOM 10882 N N . ASN B 2 1415 ? -41.355 -8.103 22.722 1.00 163.27 1415 ASN V N 1
ATOM 10883 C CA . ASN B 2 1415 ? -42.312 -8.396 23.779 1.00 164.48 1415 ASN V CA 1
ATOM 10884 C C . ASN B 2 1415 ? -41.985 -9.735 24.430 1.00 183.50 1415 ASN V C 1
ATOM 10885 O O . ASN B 2 1415 ? -41.803 -10.740 23.742 1.00 178.48 1415 ASN V O 1
ATOM 10890 N N . GLN B 2 1416 ? -41.908 -9.743 25.757 1.00 196.16 1416 GLN V N 1
ATOM 10891 C CA . GLN B 2 1416 ? -41.483 -10.930 26.488 1.00 204.87 1416 GLN V CA 1
ATOM 10892 C C . GLN B 2 1416 ? -40.041 -11.271 26.122 1.00 206.02 1416 GLN V C 1
ATOM 10893 O O . GLN B 2 1416 ? -39.138 -10.455 26.305 1.00 195.15 1416 GLN V O 1
ATOM 10895 N N . TYR B 2 1417 ? -39.832 -12.474 25.595 1.00 197.51 1417 TYR V N 1
ATOM 10896 C CA . TYR B 2 1417 ? -38.499 -12.916 25.202 1.00 179.44 1417 TYR V CA 1
ATOM 10897 C C . TYR B 2 1417 ? -38.390 -13.004 23.682 1.00 155.00 1417 TYR V C 1
ATOM 10898 O O . TYR B 2 1417 ? -39.207 -13.656 23.032 1.00 137.24 1417 TYR V O 1
ATOM 10907 N N . ILE B 2 1418 ? -37.381 -12.344 23.122 1.00 139.02 1418 ILE V N 1
ATOM 10908 C CA . ILE B 2 1418 ? -37.183 -12.322 21.675 1.00 106.98 1418 ILE V CA 1
ATOM 10909 C C . ILE B 2 1418 ? -37.428 -13.686 21.039 1.00 106.50 1418 ILE V C 1
ATOM 10910 O O . ILE B 2 1418 ? -36.610 -14.595 21.168 1.00 98.61 1418 ILE V O 1
ATOM 10915 N N . ALA B 2 1419 ? -38.557 -13.819 20.352 1.00 110.52 1419 ALA V N 1
ATOM 10916 C CA . ALA B 2 1419 ? -38.869 -15.027 19.597 1.00 118.03 1419 ALA V CA 1
ATOM 10917 C C . ALA B 2 1419 ? -39.493 -14.627 18.270 1.00 131.48 1419 ALA V C 1
ATOM 10918 O O . ALA B 2 1419 ? -40.143 -13.585 18.176 1.00 182.38 1419 ALA V O 1
ATOM 10920 N N . LEU B 2 1420 ? -39.295 -15.444 17.242 1.00 113.91 1420 LEU V N 1
ATOM 10921 C CA . LEU B 2 1420 ? -39.819 -15.108 15.922 1.00 123.75 1420 LEU V CA 1
ATOM 10922 C C . LEU B 2 1420 ? -39.736 -16.251 14.917 1.00 114.83 1420 LEU V C 1
ATOM 10923 O O . LEU B 2 1420 ? -39.003 -17.221 15.111 1.00 139.50 1420 LEU V O 1
ATOM 10928 N N . ARG B 2 1421 ? -40.504 -16.117 13.843 1.00 94.00 1421 ARG V N 1
ATOM 10929 C CA . ARG B 2 1421 ? -40.480 -17.072 12.749 1.00 121.53 1421 ARG V CA 1
ATOM 10930 C C . ARG B 2 1421 ? -40.283 -16.315 11.441 1.00 130.79 1421 ARG V C 1
ATOM 10931 O O . ARG B 2 1421 ? -41.052 -15.410 11.117 1.00 142.63 1421 ARG V O 1
ATOM 10939 N N . ILE B 2 1422 ? -39.244 -16.682 10.699 1.00 115.42 1422 ILE V N 1
ATOM 10940 C CA . ILE B 2 1422 ? -38.865 -15.946 9.499 1.00 103.65 1422 ILE V CA 1
ATOM 10941 C C . ILE B 2 1422 ? -39.241 -16.675 8.213 1.00 122.84 1422 ILE V C 1
ATOM 10942 O O . ILE B 2 1422 ? -39.318 -17.904 8.181 1.00 139.81 1422 ILE V O 1
ATOM 10944 N N . GLU B 2 1423 ? -39.480 -15.9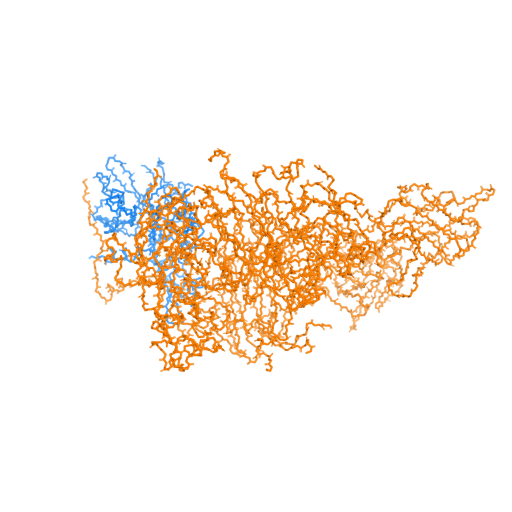04 7.156 1.00 124.90 1423 GLU V N 1
ATOM 10945 C CA . GLU B 2 1423 ? -39.722 -16.462 5.830 1.00 126.38 1423 GLU V CA 1
ATOM 10946 C C . GLU B 2 1423 ? -39.218 -15.510 4.755 1.00 98.13 1423 GLU V C 1
ATOM 10947 O O . GLU B 2 1423 ? -39.958 -14.657 4.269 1.00 109.52 1423 GLU V O 1
ATOM 10953 N N . LEU B 2 1424 ? -37.951 -15.662 4.392 1.00 76.45 1424 LEU V N 1
ATOM 10954 C CA . LEU B 2 1424 ? -37.337 -14.809 3.388 1.00 90.14 1424 LEU V CA 1
ATOM 10955 C C . LEU B 2 1424 ? -38.036 -14.948 2.037 1.00 96.04 1424 LEU V C 1
ATOM 10956 O O . LEU B 2 1424 ? -38.657 -15.972 1.751 1.00 79.14 1424 LEU V O 1
ATOM 10961 N N . PHE B 2 1425 ? -37.934 -13.903 1.218 1.00 110.31 1425 PHE V N 1
ATOM 10962 C CA . PHE B 2 1425 ? -38.501 -13.901 -0.128 1.00 108.11 1425 PHE V CA 1
ATOM 10963 C C . PHE B 2 1425 ? -37.483 -13.379 -1.137 1.00 102.29 1425 PHE V C 1
ATOM 10964 O O . PHE B 2 1425 ? -36.862 -12.337 -0.924 1.00 101.83 1425 PHE V O 1
ATOM 10972 N N . GLY B 2 1426 ? -37.317 -14.103 -2.239 1.00 87.75 1426 GLY V N 1
ATOM 10973 C CA . GLY B 2 1426 ? -36.398 -13.682 -3.288 1.00 84.25 1426 GLY V CA 1
ATOM 10974 C C . GLY B 2 1426 ? -36.314 -14.630 -4.469 1.00 93.88 1426 GLY V C 1
ATOM 10975 O O . GLY B 2 1426 ? -36.960 -15.678 -4.494 1.00 79.11 1426 GLY V O 1
ATOM 10976 N N . CYS B 2 1427 ? -35.511 -14.249 -5.456 1.00 115.25 1427 CYS V N 1
ATOM 10977 C CA . CYS B 2 1427 ? -35.276 -15.075 -6.632 1.00 110.63 1427 CYS V CA 1
ATOM 10978 C C . CYS B 2 1427 ? -33.849 -15.609 -6.619 1.00 105.90 1427 CYS V C 1
ATOM 10979 O O . CYS B 2 1427 ? -33.062 -15.275 -5.732 1.00 108.20 1427 CYS V O 1
ATOM 10982 N N . GLU B 2 1428 ? -33.516 -16.437 -7.602 1.00 101.30 1428 GLU V N 1
ATOM 10983 C CA . GLU B 2 1428 ? -32.203 -17.076 -7.643 1.00 136.38 1428 GLU V CA 1
ATOM 10984 C C . GLU B 2 1428 ? -31.128 -16.203 -8.286 1.00 132.83 1428 GLU V C 1
ATOM 10985 O O . GLU B 2 1428 ? -29.942 -16.529 -8.232 1.00 116.99 1428 GLU V O 1
ATOM 10991 N N . VAL B 2 1429 ? -31.544 -15.093 -8.887 1.00 145.76 1429 VAL V N 1
ATOM 10992 C CA . VAL B 2 1429 ? -30.611 -14.181 -9.540 1.00 155.68 1429 VAL V CA 1
ATOM 10993 C C . VAL B 2 1429 ? -29.613 -14.942 -10.408 1.00 168.61 1429 VAL V C 1
ATOM 10994 O O . VAL B 2 1429 ? -30.000 -15.729 -11.274 1.00 159.50 1429 VAL V O 1
#

Radius of gyration: 38.62 Å; Cα contacts (8 Å, |Δi|>4): 4219; chains: 2; bounding box: 91×72×128 Å

Nearest PDB structures (foldseek):
  4bxs-assembly1_V  TM=1.001E+00  e=0.000E+00  Pseudonaja textilis
  7kwo-assembly1_A  TM=8.788E-01  e=0.000E+00  Homo sapiens
  6mf0-assembly1_B  TM=8.573E-01  e=0.000E+00  Sus scrofa
  7k66-assembly1_A  TM=8.101E-01  e=0.000E+00  Sus scrofa
  4gz9-assembly1_A  TM=2.962E-01  e=3.611E-31  Mus musculus

GO terms:
  GO:0044469 venom-mediated blood coagulation (P, IDA)
  GO:0004252 serine-type endopeptidase activity (F, EXP)
  GO:0005576 extracellular region (C, IDA)
  GO:0032991 protein-containing complex (C, IDA)
  GO:0004252 serine-type endopeptidase activity (F, IDA)
  GO:0005515 protein binding (F, IPI)

Solvent-accessible surface area: 58345 Å² total; per-residue (Å²): 46,42,18,69,55,82,20,14,128,2,6,4,20,18,52,110,42,112,110,49,67,52,34,45,29,7,77,50,38,54,63,10,121,100,43,21,62,16,60,65,54,46,120,60,11,9,0,50,32,81,132,162,41,11,72,88,44,30,30,31,10,38,41,73,35,48,8,94,85,69,29,81,47,20,14,5,6,28,60,46,80,55,24,19,23,18,0,3,46,17,25,105,75,53,138,29,37,62,120,98,30,97,110,101,65,24,82,21,9,26,25,14,52,104,34,25,45,64,74,43,12,182,81,77,102,47,22,26,57,17,46,1,10,0,16,21,20,47,65,69,112,63,107,105,38,27,9,0,72,8,56,35,76,8,4,24,72,14,1,38,130,67,86,42,4,31,24,20,19,75,155,51,82,50,28,83,46,60,78,17,80,42,34,98,38,51,55,5,6,62,44,39,100,63,68,11,16,42,13,8,33,3,13,82,24,0,6,6,0,4,0,66,43,151,82,6,30,0,15,8,0,6,11,8,41,114,133,98,26,25,19,4,38,28,10,56,5,17,52,16,35,70,40,10,78,83,85,141,118,100,98,29,96,36,35,4,0,0,17,68,48,110,25,26,11,63,84,193,172,62,15,39,0,1,0,0,54,38,36,56,64,68,58,167,104,64,81,114,59,112,80,27,36,12,2,16,3,21,31,3,62,0,24,14,47,1,35,1,15,0,68,0,7,0,93,8,66,57,38,2,0,2,0,0,5,6,1,2,7,57,21,63,0,1,0,1,79,28,87,10,45,3,3,101,27,10,99,64,0,7,41,2,65,71,59,99,72,38,111,0,50,4,99,0,51,76,57,4,4,1,57,165,27,12,34,14,0,16,8,11,0,3,10,0,15,57,38,23,22,45,2,8,2,0,0,2,2,4,6,0,4,0,0,55,129,65,17,26,53,107,126,11,44,11,69,124,14,92,70,46,38,33,0,8,0,0,13,2,46,2,46,16,1,64,76,141,70,131,31,90,39,52,0,0,3,0,15,2,86,16,23,6,41,72,2,64,2,29,14,34,14,45,0,1,0,0,0,1,0,10,16,18,59,45,43,12,0,0,0,4,1,12,3,3,10,4,48,48,48,99,31,9,24,4,8,1,41,0,2,6,1,6,34,9,25,3,36,1,28,4,46,54,67,8,33,0,33,0,4,0,15,3,23,28,1,49,154,29,19,1,46,0,32,0,34,1,102,95,69,72,58,125,136,130,71,59,57,71,52,101,24,39,0,0,0,37,56,38,73,26,32,1,5,56,70,57,28,107,65,27,38,223,79,8,28,61,80,27,6,45,105,72,78,39,33,11,0,77,24,1,52,0,0,0,4,14,47,9,74,42,46,122,21,80,71,76,57,129,116,73,90,25,93,27,74,1,4,3,2,16,22,5,21,2,23,8,146,1,47,0,33,5,18,0,45,0,73,2,81,62,36,0,0,11,10,14,6,2,2,1,5,25,89,71,8,3,0,4,63,23,100,86,60,174,134,57,10,26,14,12,92,62,45,95,83,60,60,4,62,11,39,0,47,88,64,1,24,13,28,154,49,19,28,18,0,16,5,16,18,4,5,0,10,29,57,27,29,103,0,5,1,0,1,0,11,3,6,0,0,0,2,51,126,19,6,58,91,47,104,13,26,33,16,44,30,54,23,12,0,9,0,1,12,1,3,2,37,53,3,47,3,35,109,59,0,16,73,68,86,19,91,75,57,105,71,30,55,69,106,66,102,72,22,73,45,4,3,26,0,48,0,4,8,0,38,0,8,9,72,96,49,64,37,73,25,84,12,40,21,2,2,2,2,1,0,5,0,8,11,21,13,80,47,0,3,1,0,5,0,0,2,0,4,0,48,13,106,70,32,49,57,2,9,5,12,0,12,3,11,10,22,38,19,0,4,1,36,0,42,12,76,22,17,2,6,0,4,0,58,16,40,54,9,12,31,20,0,0,60,27,2,2,19,0,49,34,118,82,95,35,82,15,26,67,29,14,88,94,69,86,85,49,97,46,97,23,82,127,60,26,95,51,148,101,62,80,70,56,48,47,0,0,0,28,78,37,79,51,50,8,69,151,122,56,79,34,54,2,0,33,0,113,27,14,119,51,81,99,28,94,63,43,48,97,67,23,28,42,64,55,5,13,26,2,8,3,28,30,0,13,0,20,28,83,6,49,1,35,0,57,1,21,0,76,10,94,49,47,1,1,0,0,0,7,1,1,30,1,39,29,22,5,4,0,29,87,26,63,37,148,30,78,87,69,54,38,64,0,14,48,12,55,50,125,20,99,43,68,0,60,1,78,0,22,98,28,0,11,14,42,94,94,72,30,27,5,6,10,9,0,0,13,0,5,45,46,34,71,82,0,7,15,0,0,1,1,0,0,0,2,0,0,53,82,60,53,37,49,123,69,74,70,17,57,97,46,14,30,2,0,0,0,2,3,29,0,28,0,64,17,6,89,44,79,159,128,107,82,61,28,26,4,0,2,0,0,37,12,97,57,23,52,28,4,25,2,30,53,93,47,88,0,13,0,5,0,2,0,7,2,17,26,67,13,0,0,0,0,1,1,0,0,2,24,2,28,32,17,30,82,80,60,25,24,46,3,18,26,40,1,31,0,9,41,25,22,8,0,36,11,46,2,40,28,50,4,27,1,8,2,1,0,13,5,4,28,11,5,70,114,0,0,36,1,63,2,22,0,7,42,56,114,0,72,93,86,26,3,0,64,74,19,77,9,88,81,100,24,11,43,23,55,31,76,42,55,173,16,76,14,32,22,0,26,20,122,42,120,42,81,110,8,0,0,0,9,76,57,70,119,88,87,70,23,59,0,34,1,18,10,103,54,92,0,2,13,0,0,5,25,0,1,0,9,53,120,80,110,31,54,6,33,0,38,22,0,41,4,12,42,4,38,97,30,156,68,67,54,60,3,22,28,110,87,91,19,65,13,8,94,28,1,70,65,80,27,94,21,99,1,63,12,12,13,55,7,68,34,16,42,1,20,7,74,38,83,109,99,57,1,0,0,19,0,8,2,7,0,5,19,46,50,25,4,32,78,76,27,1,0,84,86,33,86,14,44,68,91,32,6,60,19,35,34,105,24,68,57,206,198,60,16,26,51,12,84,17,0,30,4,86,49,165,63,88,38,16,0,0,12,1,73,60,51,40,82,82,13,53,1,22,6,26,15,122,95,91,1,22,1,7,0,14,14,11,4,0,0,79,43,118,68,61,34,8,30,0,102,33,14,17,6,60,45,27,31,82,131,102,57,112,26,63,16,123,41,90,93,66,105,75,19,32,101,40,110,13,7,91,59,10,100,15,73,14,47,14,52,21,86,59,4,16,5,0,10,62,8,50,29,19,2,51,56,62,52,39,101,0,0,13,9,13,6,5,25,3,41,114,71

InterPro domains:
  IPR000152 EGF-type aspartate/asparagine hydroxylation site [PS00010] (101-112)
  IPR000294 Gamma-carboxyglutamic acid-rich (GLA) domain [PF00594] (46-85)
  IPR000294 Gamma-carboxyglutamic acid-rich (GLA) domain [PR00001] (44-57)
  IPR000294 Gamma-carboxyglutamic acid-rich (GLA) domain [PR00001] (58-71)
  IPR000294 Gamma-carboxyglutamic acid-rich (GLA) domain [PR00001] (72-86)
  IPR000294 Gamma-carboxyglutamic acid-rich (GLA) domain [PS00011] (56-81)
  IPR000294 Gamma-carboxyglutamic acid-rich (GLA) domain [PS50998] (40-86)
  IPR000294 Gamma-carboxyglutamic acid-rich (GLA) domain [SM00069] (22-85)
  IPR000742 EGF-like domain [PF00008] (90-120)
  IPR000742 EGF-like domain [PS00022] (110-121)
  IPR000742 EGF-like domain [PS01186] (110-121)
  IPR000742 EGF-like domain [PS50026] (86-122)
  IPR000742 EGF-like domain [SM00181] (89-122)
  IPR000742 EGF-like domain [SM00181] (128-165)
  IPR001254 Serine proteases, trypsin domain [PF00089] (210-449)
  IPR001254 Serine proteases, trypsin domain [PS50240] (210-454)
  IPR001254 Serine proteases, trypsin domain [SM00020] (209-449)
  IPR001254 Serine proteases, trypsin domain [cd00190] (210-452)
  IPR001314 Peptidase S1A, chymotrypsin family [PR00722] (237-252)
  IPR001314 Peptidase S1A, chymotrypsin family [PR00722] (305-319)

Sequence (1510 aa):
KSCRVDNGNCWHFCKHVQNDIQCSCAEGYLLGEDGHSCVAGGNFSCGRNIKMDCKLGECPWQAALVDEKEGVFCGGTILSPIYVLTAAHCINETETISGEIDKLSVDKIYVHKKFVPPQKAYKFDLAAYDYDIAIIQMKTPIQFVPACLPTADFANQVLMKQDFGIVSGFKSKTLKVLKVPYVDRHTCMVSSETPITPNMFCADSGGPHTTVYRDTHFITGIVSSGKYGNYTKLSKFIPWIKRIMRQKAQLREYHIAAQLEDWDYNPQLTFKKIVYREYELDFKQEKPRDALSGLLGPTLRGEVGDSLIIYFKNFATQPVSIHPQSAVYNKWSEGSSYSDGTSDVERLDDAVPPGQSFKYVWNITAEIGPKKADPPCLTYAYYSHVNMVRDFNSGLIGALLICKEGSLNANGSQKFFNREYVLMFSVFDESKNWYRKPSLQYTINGFANGTLPDVQACAYDHISWHLIGMSSSPEIFSVHFNGQTLEQNHYKVSTINLVGGASVTADMSVSRTGKWLISSLVAKHLQAGMYGYLNIKDCGNPDMKIKNWEYFIAAEEITWDYAPEIPSSVDRRYKAQYLDNFSNFIGKKYKKAVFRQYEDGNFTKPTYAIWPKERGILGPVIKAKVRDTVTIVFKNLASRPYSIYVHGVSVSKDAEGAIYPSDPTHGKAVEPGQVYTYKWTVLDTDEPTVKDSECITKLYHSAVDMTRDIASGLIGPLLVCKHKALSGVQNKADVEQHAVFAVFDENKSWYLEDNIKKYCSNPSAVKKDDPKFYKSNVMYTLNGYASDRTEVLRFHQSEVVQWHLTSVGTVDEIVPVHLSGHTFLSKGKHQDILNLFPMSGESATVTMDNLGTWLLSSWGSCEMSNGMRLRFLDANYDDEDEGNEEEEEDDGDIFADIFIPSEGNKRRYYIAAEEVLWDYSPKTTFKKAIFRSYLDDTFQTPSTGGEYEKHLGILGPIIRAEVDDVIEIQFKNLASRPYSLHAHGLLYEKSSEGRSYDDKSPELFKKDDAIMPNGTYTYVWQVPPRSGPTDNTEKCKSWAYYSGVNPEKDIHSGLIGPILICQKGMIDKYNRTIDIREFVLFFMVFDEEKSWYFPCSLHTFPAINGIPYQLQGLTMYKDENVHWHLLNMGGPKDIHVVNFHGQTFTEEGREDNQLGVLPLLPGTFASIKMKPSKIGTWLLETEVGENQERGMQALFTVIDKDCKLPMGLASGIIQDSQISASGHVGYWEPKLARLNNTGKYNAWSIIKKEHEHPWIQIDLQRQVVITGIQTQGTVQLLQHSYTVEYFVTYSEDGQNWITFKGQMHFEGNSDGTTVKENHIDPPIIARYIRLHPTKFYNRPTFRIELLGCEVEGCSVPLGMESGAIKNKEITASSYKKTWWSSWEPFLARLNLEGGTNAWQPEVNNKDQWLQIDLQHLTKITSIITQGATSMTTSMYVKTFSIHYTDDNSTWKPYLDVRTSMEKVFTGNINSDGHVKHFFKPPILSRFIRIIPKTWNQYIALRIELFGCEV

Organism: Pseudonaja textilis (NCBI:txid8673)

Secondary structure (DSSP, 8-state):
-TTTTTSTT-SS-B---SSS--B---TTEE--TTSS--EE-STT-TT--------TTTSSSEEEEEETTTEEEEEEEE-SSSEEEE-GGGSSSSS------B---EEEEEEETT---HHHHHHTT--TTTT--EEEEESSPPP--PPBPPPHHHIIIIITTSSEEEE-----SB----EEE---HHHHHTT-SSPPPTTEEE--TT-EEEEEETTEEEEEEEB------EEE-GGGGHHHHHHHHTT-/--EEEE--EEEEEEE-S-----EEEEEE----GGGSS-----SSSTTS-PPB---SS-EEEEEEEEESSS-B---BSSS---TTT----SS----TTTSTTT-B-TT-EEEEEE---SSSS-TTTS-SEEEEEE--TTTHHHHHTTT--EEEEEEPTT-B-TTSSBSS-SEEEEEEEEEE-TTTSSS--S--EEEETTB-TT----EEEETT--EEEEEEEE-SS--B--EEETT---BBTS-B-SEE--BTTEEEEEE----S-EEEEEEE--HHHHHTT--EEEEEE--S----------EEEEEEEEEEES-SS--TTS-TTHIIIIIS-TTS---SEEEEEEEEEESSTT--SBS-SSS-SSSTT----EEE-SS-EEEEEEEE-SSS-B--EESSS---TTS-----SS----SSSB-TT-EEEEEEE--TTTS--SSS-SEEEEEEE--SSHHHHHHTS--EEEEEE-S-S-----SS-S-B--EE----BGGGSS-HHHHHHHH-S-GGG--TT-HHHHHHHB---BTTBSS--SS-EEE-SS-EEEP-EE--TT--S-B--B-BSB-EEETTEEESB--B-TT--B--EEE--S-S-EEEE--SSTTHHHHSEEEEEE----S-SHHHHHHHS------EE----------EE-B-B-EEEEES----EEEEE---BBSSTT-SSBPPP-SGGGS-TTS---EEEETT-EEEE--BB-SSS-B--EESSSB--TTS----SS----GGGTTTS-B-TT-B--EEEE--GGGS-SSTT--EEEEEEE-SSSHHHHHTTT--EEEEEE-TT---SSSS-SSSEEEEEEEEEEETTTSSS------EEEEETTBSS-----EEESSS-EEEEEEE---SS--EEEEETT---EETTBTT---SEEEE-TT---EEE----S-EEEEEEES-HHHHTSS---EEEEE-S---EE-SSSS--S-TTTEEES--SSS--STT-BTT--SSS-SB-----SSPPP-EEEEEEEEEEEEEEEE-----SS---EEEEEEE--BSBTTB--------SEE--SSSS--EEE--SS-EEEEEEEEEEEEEESS--B-BEEEEE-SS----B-STTTS-S-TTTEEES---B-SS-B--TT---TT--SSS-S---SS-STT--EEEE-SS--EEEEEEE-EEE-SS-EEEEEEE--EEE-SSS-EEE---TTSSS---EE--SSSS----EEEEEEE--SEEE--EEEEESS----EEEEEE--

B-factor: mean 129.35, std 33.59, range [20.0, 310.61]

Foldseek 3Di:
DCCLVVHVLAQAHWDDDPPDIQHDEWPQWDADPVRHPIGHNDPQGAFAQPCQFQPLSNQQFKAFWQAPVPGGDAIWGHAFQWKIKFWLVSPPPGPATASDFFQAHWDDKAHPPPAQDPVNCVVVVHAHSVSGIMMITGPDGHDGHGHTEGALVCLVSPFLPDQWWKQQACVDRGTGIDIFGFDDPVCQCVVDPRHDDPQKGWSVHTTFIWGDGPSGTYGQWTFTDDNTGMTGGCSVCRVVVVPVVVPD/DEEAEWEKEWAWDFADLDDVNTDIFIAMFTQPPVSDRGDDDDPQLRLAYDEAEDAAQYKYKYKYAYQDQAWFAKAKQFLQADLLQHLDDDPFLFFPNSCCRVTAGHGGIDIRMGHLHPQQAQFDLGDQKAKIKMFTNNQCQQGVLRRYIYIYIHGYPPQADPVRDGDVFPEEDEKEFEKHQQCSHPVHDHDIAGEISSRFLAPNPAAEDEAFGKYKYKYHYAYFFKAKFWKFKFLWWWQFRQWIFGTDIHIHRDMTIIITTHHAAAKIKIWGPFQVRVVRNHIYIHHYHHDPDDHQLADAAEWEKEWDWAKAFLDDADDPFFDDVPQVLAAPCPPQALHGIFIATEMFTPPDPVPPHGPDDDDDDPLGLAHDEAEDEAFYKYKYKYAYADQFWWWKAWGLHNFYPLQHQADDPPDPDRRNIAGHRGIDMHIGHHYPSSHTGPLADQKFKAKMFTRPVGQLRCLSPYIHIYIYGHSACPDVHGGPFDAEAEKEWAFRFLLSYPCVVVSSVPSGPDSPPVDAPPVSRRVRRRAIAISSNQFEHPDAAEDEAQGKHKYKYAYEHNDRFWFKKAKFLWWWCFSNATARMDTHSHRIMGITITGRNDFFKIKMFTDFPSRRGGRGIYMYGYYHPDDDCAPVCVVVHDHDDDPDDDDDDDCEAEEEWEKEFEKAWAAQPCVRIGIFTAMFTAPDNVDPHTDDDALQCLFLALAYDEAEEAAQYKYKYWYFYADQFKWAKAKPLWNFDLLQHQADGPGPDDPNSCLRVIAGHRGIDIHITHHHPNSFDDDPQFFKDKIKMFTHNDGPLRVLRSTIHIYIYGYVPQADPPGDGPQEAEEEKEQEFRAVVSHPRDPSHDPTQRAISSHFAEGDLQEEAAQGKYKYKYHYAYHSRDWFFKAWRSWWKDWGVCPSGTGRTHTAGHSGITMIITRGHAFTKTKITGSNNVSRVRGHIYIHGYHYPQWFPWDAQQPPLPPLVQKAKPDADDPAGSSQQAAPADDPHRWGWHADDVDDFMKMKGFPVAKFKFWKKKKAFDDPDPAQKEFAKKFKWAAAPPPDTDTHPCPRMDGIDPGHHDIDMDTDNSIDIHRMMMITTDGIDPTHTGHMTTTTAGSRNFFDWPCLQVCPQPLVQWDWPAWDQDPVGIARSSLQAAPDDDDFRWTFHPDDDLPIKIKGFQPDWFKFWKKKKFWADDDPDTKKFQKKWKWFADPPGDIDTCQDPPDDGTDIDGIDDGGNDIHMDTRSHIDGGRMMMIRGPGMDDTYTIHMTITGHGD